Protein AF-0000000073842027 (afdb_homodimer)

Solvent-accessible surface area (backbone atoms only — not comparable to full-atom values): 102651 Å² total; per-residue (Å²): 118,59,42,70,44,76,46,58,74,51,61,75,74,47,69,25,56,46,55,50,39,78,73,74,69,66,82,64,73,72,72,77,76,80,52,80,72,56,71,70,79,70,48,57,32,36,37,35,34,28,51,57,45,38,36,37,30,29,25,43,73,34,85,39,79,53,94,55,49,48,70,42,76,40,78,22,70,63,95,87,48,72,72,66,60,71,60,61,12,36,63,23,61,28,50,71,38,74,55,96,84,58,67,84,71,69,96,37,56,61,65,43,44,72,56,39,22,18,32,89,46,35,36,37,33,32,37,68,59,98,92,39,26,29,43,36,39,25,41,32,50,86,49,51,40,34,36,45,69,46,68,43,84,42,98,47,49,74,56,34,60,24,61,40,68,59,38,32,40,37,29,27,69,87,19,41,31,34,30,30,35,61,86,76,69,43,78,41,73,29,65,57,99,87,34,72,31,50,39,95,58,71,35,75,40,47,40,72,39,65,34,62,93,46,92,60,62,42,49,33,33,32,27,82,81,12,39,28,22,52,52,67,40,75,33,33,76,41,35,71,27,76,46,79,40,79,62,29,38,35,33,23,34,76,84,21,30,36,35,46,36,49,38,33,67,70,47,43,66,39,36,42,55,58,69,70,40,82,78,47,63,37,59,41,84,46,58,73,66,41,33,72,74,48,60,46,70,75,42,39,46,32,35,32,31,37,70,87,65,52,75,44,77,41,61,52,59,50,44,44,51,50,52,38,50,52,28,47,73,69,67,34,43,36,60,28,52,52,49,24,62,71,69,70,42,70,67,51,46,66,38,54,73,42,50,70,60,36,63,73,35,23,53,56,41,53,62,55,48,60,44,51,67,58,50,34,50,54,61,69,62,51,58,47,63,50,47,48,66,57,82,40,24,70,78,28,57,74,59,56,63,44,57,64,68,80,50,45,50,84,51,47,47,44,52,52,31,53,43,42,34,52,31,38,53,71,72,40,46,45,78,34,39,64,38,41,42,50,31,29,45,74,58,68,32,48,57,60,41,50,51,51,37,47,52,45,42,54,41,38,74,72,66,53,86,57,86,56,41,43,65,58,46,50,51,50,48,50,71,74,41,57,58,67,56,51,32,53,45,28,46,70,69,73,38,65,69,49,22,50,56,46,45,72,76,37,93,62,58,64,71,57,56,51,53,53,54,52,57,47,68,71,43,58,70,71,59,28,54,32,51,49,24,51,73,68,41,26,50,68,71,39,44,56,81,49,45,82,80,48,86,59,42,66,60,50,52,50,48,28,64,74,69,64,37,46,57,70,45,56,78,56,32,54,84,93,37,66,56,43,29,51,49,24,38,54,41,14,54,52,30,44,73,69,71,35,28,56,64,12,16,44,28,16,41,70,37,65,38,37,69,63,14,25,53,24,17,52,73,52,65,36,61,46,58,22,49,33,29,38,49,75,69,61,60,51,71,68,57,48,43,50,50,45,52,53,49,25,51,52,30,45,74,72,66,42,19,57,63,20,16,48,38,25,45,75,66,61,67,32,59,68,62,16,36,48,23,16,36,74,57,65,42,52,55,57,27,51,24,53,28,44,74,70,69,35,66,65,49,43,70,69,40,44,52,51,39,52,53,51,49,48,53,50,50,47,51,49,50,53,49,50,46,50,48,53,54,51,50,52,54,49,40,48,48,47,52,52,49,50,44,48,47,52,55,45,52,60,55,55,67,65,67,77,61,72,89,76,72,69,78,76,84,61,88,72,76,80,80,70,82,68,77,85,82,71,86,83,75,84,75,83,83,82,81,82,81,81,85,76,80,79,53,76,67,54,54,54,49,50,63,54,53,71,33,42,73,51,88,87,44,96,40,23,58,58,19,46,44,49,53,49,50,52,54,57,57,48,47,48,60,50,38,54,53,48,36,53,50,32,52,47,30,48,63,73,66,38,49,67,61,26,39,51,46,53,51,50,48,53,49,39,53,50,53,54,59,70,47,42,55,75,75,41,64,76,73,69,66,71,76,72,66,74,79,50,92,78,62,48,70,66,58,26,7,52,30,12,46,32,62,63,21,61,47,61,57,56,45,44,51,42,49,57,54,43,64,72,44,61,72,69,62,58,43,69,68,82,76,71,67,75,80,46,64,50,77,67,63,50,83,64,84,69,70,87,118,64,41,69,43,76,46,58,74,49,61,74,74,47,68,26,55,47,57,49,41,69,74,73,68,67,80,66,72,73,71,78,76,79,55,81,71,57,72,70,76,74,46,61,32,37,38,36,35,28,52,57,43,38,38,38,30,30,26,44,75,36,85,39,78,53,94,57,49,48,71,41,69,38,80,41,59,66,97,86,53,74,74,65,59,72,60,60,12,37,65,22,62,27,48,71,38,73,54,96,84,58,69,83,71,69,96,39,58,62,64,43,45,72,56,38,23,18,32,88,46,35,35,37,33,32,38,68,57,98,92,39,25,31,43,36,41,26,40,31,50,86,48,50,41,33,37,45,68,45,64,43,81,44,97,46,49,74,57,34,62,25,61,41,67,58,38,31,41,36,27,25,71,86,20,42,32,33,29,31,36,61,86,77,68,43,79,40,73,30,62,56,98,86,34,72,31,51,39,95,58,73,34,75,41,46,40,71,39,66,35,61,96,46,91,62,62,42,49,33,32,32,27,80,82,11,38,29,23,52,53,67,41,75,33,34,77,40,37,70,28,74,46,80,40,77,61,29,38,35,34,25,32,75,83,20,31,36,36,46,37,50,37,33,68,69,47,42,67,39,36,41,55,57,70,70,42,84,79,48,64,38,59,41,83,46,59,75,68,42,33,73,73,48,61,47,70,75,42,41,48,31,34,32,32,39,72,87,64,51,76,43,78,43,62,52,58,50,43,45,52,50,52,39,50,50,28,47,73,69,66,34,44,34,62,25,53,52,51,23,63,71,69,70,43,71,65,52,43,67,37,56,73,42,50,70,61,35,61,73,35,23,53,55,40,53,61,55,48,60,46,50,66,58,51,32,52,55,61,70,62,53,57,46,64,50,47,48,67,56,82,40,23,70,79,29,57,74,59,54,67,45,60,63,67,80,49,47,50,84,50,48,47,44,54,51,30,54,42,41,36,52,32,38,54,71,73,39,46,46,79,35,38,62,37,42,42,49,31,29,45,74,58,69,32,49,57,58,41,50,50,52,36,46,52,44,43,54,41,38,74,74,65,53,86,57,85,55,43,42,66,59,47,50,52,50,48,51,70,73,41,57,58,69,57,52,32,51,46,28,44,70,69,74,38,64,68,49,21,48,58,47,43,72,77,36,95,61,60,64,70,58,55,52,51,52,54,52,58,47,68,70,43,57,70,72,59,29,51,33,50,49,23,51,73,67,41,26,51,69,71,40,45,56,80,50,45,83,80,47,89,59,41,65,60,50,52,49,48,29,64,75,69,64,37,46,58,71,45,56,76,56,32,54,85,92,37,66,56,42,28,49,47,25,39,53,41,13,54,51,30,43,73,69,71,35,27,56,64,13,17,43,28,17,40,71,37,65,39,38,68,63,13,25,53,23,16,50,74,52,66,37,61,47,57,22,50,33,29,39,50,75,69,60,61,52,71,67,56,48,43,51,50,45,52,53,49,24,53,52,28,44,73,72,65,42,19,59,63,20,17,48,39,26,44,76,68,59,66,34,60,69,62,15,36,49,24,16,38,73,56,64,39,51,56,58,27,50,23,54,29,43,73,70,70,35,66,66,48,42,70,68,40,43,52,53,38,52,53,50,50,50,54,51,50,47,51,50,48,52,50,50,47,49,48,52,53,52,51,51,54,49,40,45,47,47,51,49,48,49,44,49,46,51,57,44,52,62,53,56,68,63,69,77,63,71,89,77,70,69,76,64,84,54,79,61,77,80,76,69,85,69,76,85,79,84,75,87,76,80,87,83,86,79,82,82,82,80,85,78,78,80,55,75,67,56,54,53,51,49,61,55,54,71,32,41,74,51,89,86,44,94,41,24,58,57,19,46,44,48,52,50,50,53,54,58,57,49,46,47,60,50,38,55,54,49,37,55,50,34,51,47,29,48,63,71,66,38,49,67,61,26,39,50,46,54,50,50,50,52,49,38,52,50,54,52,59,69,47,42,53,75,76,42,64,74,73,69,66,72,75,71,65,75,80,49,91,79,61,48,69,67,58,26,6,51,31,12,48,33,61,66,18,59,45,62,58,56,44,41,50,43,48,57,55,44,65,72,44,60,72,68,64,58,42,70,68,82,76,72,68,75,80,48,64,50,77,68,62,50,83,64,84,66,69,87

Radius of gyration: 48.27 Å; Cα contacts (8 Å, |Δi|>4): 2971; chains: 2; bounding box: 135×128×109 Å

Foldseek 3Di:
DKAKDKFFQFDWQDKEWEQPQPDPPPPDFQPPVVDPQCPPSRFTWMWIDGDFFKIWIKTFPDAADDPGIDMGIPPQDDDPRDDRGRTIHTQEMEGEAEDDPADDDDPTCSQWDAWYNQDPQWIWTWHDDPQWIKIWIWGQDSRYYTYGDYIGTDPADFLHKEDHNAWIWTQGQQQWIWIAGPVVRDIHFDDDPRDGFGEPHRFPDWYFDDAPPDDGTFIWGAHPQGFIDGRNRTQAGQWPEWDDEQFWIWTAGQQQKIFTFGRHPVGSNCRHVVVPDPDALGIDGHDRPKYWDDDDHLYQWTWIADPVGDIDIDRRPLSLVVSLLVCLVVVLLLSSLVSCVVVVNQNCCSCLVPVVVCLVCLLVNCVNNVDLVSLLVSLLRDDLQRCCQPVVVSNVVVVVPVPPPSPSPVCSSVSSLVSNLVSCCVPPCQVNVLSNLSSCVSNVNNLVSLVVLVVQVVVVVVPDDGNQHSVNSLVSVVVVDPLVVSLLSQLLVVPLVSSVVSVVPDPDDCVVSVVVSVVLVPDDDLVSNLVSCVVSVVLLSNLAPAAPPDPCLVVNLVSCLVVVCLVVNLVRYDPPGLSNLSSLQSNLVVCVVVVNLQSSLVSCVSSVNLVSSLVSCLSVLNLPVNLVSCVVVVPDLVVSLVSLVVSLVVCVVVVVLQVSLVSCVPNVVNLLSSLQSCLSNLVLVVSVVSCVVVVNCVSCVVHRQVSLLVVLVVLLVVLVVLLVLLVVLLVVLVVVLVVVLVVVVVVVVVVVPPPDPPVPPDDDPPDPDDDPPDDDDDDDDDDDDPDDPPPPDPVVVVVVVLVVADCDPPDPRVNVNSLVVLLVSQVCLQVSLQSLLSSLVSCVVVPNNVSSLSSLVSSVVSLVSSVVSQCSSQPDPPPPPCPPPDVVCPPVNVVVVVVCVCPCPVVSVNVVVVSLVVHDPVSNHHDDHHDPVSDDPVNDPDPPPD/DKAKDKFFQFDWQDKEWEQPFDPPPPPDFQPPVVDPQAPDRRFTWMWIDGDFFKIWIKTFPDAADDPGIDMGIPPPDDDPRDDRGRTIDTQEMEGEAEDDPADDDDPTCSQWDAWYNQDPQWIWTWHDDPQWIKIWIWGHDSRYYIYTDYIGTDPADWLHKEDHNAWIWTQGQQQWIWIAGPVVRDIHFDDDPRDGFGEPARFPYWYFADAPPDDGTFIWGAHPQGFIDGRNRTQARQWPEWDDEPFWIWTAGQQQKIFTFGRHPVRSNCRHVVVPDPDALGIDGHARPKYWDDDDHLYQWTWIQHPVGDIDIDRRPLSLLVSLLVCLVVVQLLSSLVSCVVVVNQNCCSCLVPVVVCLVCLLVNCVNNVDLVSLQVSLLRDDLQRCCQPVVVSNVVVVVPVPPPSPSPVCSSVSSLVSNLVSCCVPPCQVNVLSNLSSCVSNVNNLVSLVVLVVQVVVVVVPDDGPQHSVNSLVSVVVVDPLVVSLLSQLLVVDLVSSVVSVVPDPDDCVVSVVVSVVLVPDDDLVSNLVSCVVSVVLLSNLAPAAPPDPCLVVNLVSCLVVVCLVVNLVRYDPPGLSNLSSLQSNLVVCVVVVNLQSSLVSCVSSVNLVSSLVSCLSVLNLPVNLVSCVVVVPDLVVSLVSLVVSLVVCVVVVVLQVSLVSCVPNVVNLLSSLQSCLSNLVLVVSVVSCVVVVNCVSCVVHRQVSLLVVLVVLLVVLVVLLVLLVVLLVLLVVVLVVVLVVVVVVVVVVVPPPDPPVPDDPCPPPPPDDPPDDDDDPDDDDDDPDDPPPPDPVVVVVVVLVVADCDPPDPRVNVNSLVVLLVSQVCLQVSLQSLLSSLVSCVVVPNNVSSLSSLVSSVVSLVSSVVSQCSSQPDPPPPPCPPPDVVCPPVNVVVVVVCVCPCPVCSVNVVVVSLVPHDPVSNHHDDHHDPVSDDPVNDPDPPPD

Structure (mmCIF, N/CA/C/O backbone):
data_AF-0000000073842027-model_v1
#
loop_
_entity.id
_entity.type
_entity.pdbx_description
1 polymer 'Elongator complex protein 1'
#
loop_
_atom_site.group_PDB
_atom_site.id
_atom_site.type_symbol
_atom_site.label_atom_id
_atom_site.label_alt_id
_atom_site.label_comp_id
_atom_site.label_asym_id
_atom_site.label_entity_id
_atom_site.label_seq_id
_atom_site.pdbx_PDB_ins_code
_atom_site.Cartn_x
_atom_site.Cartn_y
_atom_site.Cartn_z
_atom_site.occupancy
_atom_site.B_iso_or_equiv
_atom_site.auth_seq_id
_atom_site.auth_comp_id
_atom_site.auth_asym_id
_atom_site.auth_atom_id
_atom_site.pdbx_PDB_model_num
ATOM 1 N N . MET A 1 1 ? -51 22.984 25.094 1 56.34 1 MET A N 1
ATOM 2 C CA . MET A 1 1 ? -51.688 22.547 23.875 1 56.34 1 MET A CA 1
ATOM 3 C C . MET A 1 1 ? -53.188 22.688 24.016 1 56.34 1 MET A C 1
ATOM 5 O O . MET A 1 1 ? -53.75 22.406 25.078 1 56.34 1 MET A O 1
ATOM 9 N N . SER A 1 2 ? -53.688 23.609 23.312 1 64.31 2 SER A N 1
ATOM 10 C CA . SER A 1 2 ? -55.125 23.734 23.281 1 64.31 2 SER A CA 1
ATOM 11 C C . SER A 1 2 ? -55.719 22.875 22.156 1 64.31 2 SER A C 1
ATOM 13 O O . SER A 1 2 ? -55.094 22.672 21.125 1 64.31 2 SER A O 1
ATOM 15 N N . ALA A 1 3 ? -56.719 22.109 22.469 1 70.5 3 ALA A N 1
ATOM 16 C CA . ALA A 1 3 ? -57.438 21.312 21.484 1 70.5 3 ALA A CA 1
ATOM 17 C C . ALA A 1 3 ? -58.938 21.641 21.484 1 70.5 3 ALA A C 1
ATOM 19 O O . ALA A 1 3 ? -59.469 22.156 22.469 1 70.5 3 ALA A O 1
ATOM 20 N N . TYR A 1 4 ? -59.5 21.625 20.328 1 75.19 4 TYR A N 1
ATOM 21 C CA . TYR A 1 4 ? -60.938 21.719 20.25 1 75.19 4 TYR A CA 1
ATOM 22 C C . TYR A 1 4 ? -61.531 20.5 19.531 1 75.19 4 TYR A C 1
ATOM 24 O O . TYR A 1 4 ? -60.844 19.844 18.766 1 75.19 4 TYR A O 1
ATOM 32 N N . GLN A 1 5 ? -62.625 20.141 19.922 1 79.06 5 GLN A N 1
ATOM 33 C CA . GLN A 1 5 ? -63.406 19.047 19.344 1 79.06 5 GLN A CA 1
ATOM 34 C C . GLN A 1 5 ? -64.688 19.562 18.75 1 79.06 5 GLN A C 1
ATOM 36 O O . GLN A 1 5 ? -65.375 20.422 19.328 1 79.06 5 GLN A O 1
ATOM 41 N N . VAL A 1 6 ? -64.938 19.125 17.594 1 81.62 6 VAL A N 1
ATOM 42 C CA . VAL A 1 6 ? -66.188 19.453 16.922 1 81.62 6 VAL A CA 1
ATOM 43 C C . VAL A 1 6 ? -67.062 18.188 16.828 1 81.62 6 VAL A C 1
ATOM 45 O O . VAL A 1 6 ? -66.625 17.172 16.297 1 81.62 6 VAL A O 1
ATOM 48 N N . GLU A 1 7 ? -68.188 18.219 17.359 1 83.31 7 GLU A N 1
ATOM 49 C CA . GLU A 1 7 ? -69.062 17.109 17.375 1 83.31 7 GLU A CA 1
ATOM 50 C C . GLU A 1 7 ? -70.25 17.359 16.438 1 83.31 7 GLU A C 1
ATOM 52 O O . GLU A 1 7 ? -70.875 18.438 16.453 1 83.31 7 GLU A O 1
ATOM 57 N N . PHE A 1 8 ? -70.5 16.406 15.625 1 84.75 8 PHE A N 1
ATOM 58 C CA . PHE A 1 8 ? -71.625 16.469 14.688 1 84.75 8 PHE A CA 1
ATOM 59 C C . PHE A 1 8 ? -72.688 15.453 15.07 1 84.75 8 PHE A C 1
ATOM 61 O O . PHE A 1 8 ? -72.375 14.359 15.547 1 84.75 8 PHE A O 1
ATOM 68 N N . ALA A 1 9 ? -73.875 15.734 14.922 1 80 9 ALA A N 1
ATOM 69 C CA . ALA A 1 9 ? -75 14.828 15.195 1 80 9 ALA A CA 1
ATOM 70 C C . ALA A 1 9 ? -75.062 13.719 14.148 1 80 9 ALA A C 1
ATOM 72 O O . ALA A 1 9 ? -75.375 12.57 14.477 1 80 9 ALA A O 1
ATOM 73 N N . ASP A 1 10 ? -74.75 14.094 12.945 1 79.69 10 ASP A N 1
ATOM 74 C CA . ASP A 1 10 ? -74.75 13.133 11.852 1 79.69 10 ASP A CA 1
ATOM 75 C C . ASP A 1 10 ? -73.375 12.492 11.672 1 79.69 10 ASP A C 1
ATOM 77 O O . ASP A 1 10 ? -72.375 12.984 12.203 1 79.69 10 ASP A O 1
ATOM 81 N N . VAL A 1 11 ? -73.312 11.375 10.953 1 79.5 11 VAL A N 1
ATOM 82 C CA . VAL A 1 11 ? -72.062 10.695 10.641 1 79.5 11 VAL A CA 1
ATOM 83 C C . VAL A 1 11 ? -71.188 11.555 9.695 1 79.5 11 VAL A C 1
ATOM 85 O O . VAL A 1 11 ? -71.75 12.102 8.719 1 79.5 11 VAL A O 1
ATOM 88 N N . ILE A 1 12 ? -70 11.75 10.008 1 84.5 12 ILE A N 1
ATOM 89 C CA . ILE A 1 12 ? -69.062 12.469 9.156 1 84.5 12 ILE A CA 1
ATOM 90 C C . ILE A 1 12 ? -68.562 11.547 8.039 1 84.5 12 ILE A C 1
ATOM 92 O O . ILE A 1 12 ? -68.062 10.461 8.305 1 84.5 12 ILE A O 1
ATOM 96 N N . ASN A 1 13 ? -68.75 12 6.852 1 81.38 13 ASN A N 1
ATOM 97 C CA . ASN A 1 13 ? -68.375 11.18 5.715 1 81.38 13 ASN A CA 1
ATOM 98 C C . ASN A 1 13 ? -67 11.617 5.164 1 81.38 13 ASN A C 1
ATOM 100 O O . ASN A 1 13 ? -66.188 10.789 4.719 1 81.38 13 ASN A O 1
ATOM 104 N N . SER A 1 14 ? -66.75 12.898 5.148 1 87.75 14 SER A N 1
ATOM 105 C CA . SER A 1 14 ? -65.5 13.391 4.582 1 87.75 14 SER A CA 1
ATOM 106 C C . SER A 1 14 ? -65.188 14.766 5.137 1 87.75 14 SER A C 1
ATOM 108 O O . SER A 1 14 ? -66.062 15.492 5.613 1 87.75 14 SER A O 1
ATOM 110 N N . ILE A 1 15 ? -63.875 15.062 5.145 1 87.38 15 ILE A N 1
ATOM 111 C CA . ILE A 1 15 ? -63.344 16.344 5.602 1 87.38 15 ILE A CA 1
ATOM 112 C C . ILE A 1 15 ? -62.375 16.906 4.562 1 87.38 15 ILE A C 1
ATOM 114 O O . ILE A 1 15 ? -61.656 16.156 3.922 1 87.38 15 ILE A O 1
ATOM 118 N N . ALA A 1 16 ? -62.469 18.156 4.297 1 87.06 16 ALA A N 1
ATOM 119 C CA . ALA A 1 16 ? -61.531 18.828 3.385 1 87.06 16 ALA A CA 1
ATOM 120 C C . ALA A 1 16 ? -61.031 20.141 3.979 1 87.06 16 ALA A C 1
ATOM 122 O O . ALA A 1 16 ? -61.812 20.938 4.5 1 87.06 16 ALA A O 1
ATOM 123 N N . PHE A 1 17 ? -59.812 20.328 3.924 1 84.38 17 PHE A N 1
ATOM 124 C CA . PHE A 1 17 ? -59.188 21.562 4.406 1 84.38 17 PHE A CA 1
ATOM 125 C C . PHE A 1 17 ? -58.938 22.531 3.254 1 84.38 17 PHE A C 1
ATOM 127 O O . PHE A 1 17 ? -58.594 22.094 2.15 1 84.38 17 PHE A O 1
ATOM 134 N N . CYS A 1 18 ? -59.125 23.766 3.426 1 81.25 18 CYS A N 1
ATOM 135 C CA . CYS A 1 18 ? -58.906 24.766 2.373 1 81.25 18 CYS A CA 1
ATOM 136 C C . CYS A 1 18 ? -57.438 25.031 2.146 1 81.25 18 CYS A C 1
ATOM 138 O O . CYS A 1 18 ? -56.688 25.25 3.104 1 81.25 18 CYS A O 1
ATOM 140 N N . SER A 1 19 ? -57.062 24.844 0.841 1 71.62 19 SER A N 1
ATOM 141 C CA . SER A 1 19 ? -55.656 25.047 0.48 1 71.62 19 SER A CA 1
ATOM 142 C C . SER A 1 19 ? -55.344 26.531 0.375 1 71.62 19 SER A C 1
ATOM 144 O O . SER A 1 19 ? -54.156 26.938 0.493 1 71.62 19 SER A O 1
ATOM 146 N N . ASP A 1 20 ? -56.375 27.344 -0.23 1 59.91 20 ASP A N 1
ATOM 147 C CA . ASP A 1 20 ? -56.156 28.766 -0.473 1 59.91 20 ASP A CA 1
ATOM 148 C C . ASP A 1 20 ? -55.812 29.5 0.822 1 59.91 20 ASP A C 1
ATOM 150 O O . ASP A 1 20 ? -56.594 30.312 1.303 1 59.91 20 ASP A O 1
ATOM 154 N N . GLY A 1 21 ? -55.688 28.859 1.755 1 47.12 21 GLY A N 1
ATOM 155 C CA . GLY A 1 21 ? -55.438 29.781 2.846 1 47.12 21 GLY A CA 1
ATOM 156 C C . GLY A 1 21 ? -54.406 30.844 2.506 1 47.12 21 GLY A C 1
ATOM 157 O O . GLY A 1 21 ? -53.688 30.703 1.515 1 47.12 21 GLY A O 1
ATOM 158 N N . ASP A 1 22 ? -54.531 32.094 3.209 1 37.03 22 ASP A N 1
ATOM 159 C CA . ASP A 1 22 ? -53.688 33.25 3.047 1 37.03 22 ASP A CA 1
ATOM 160 C C . ASP A 1 22 ? -52.25 32.875 2.703 1 37.03 22 ASP A C 1
ATOM 162 O O . ASP A 1 22 ? -51.719 31.891 3.225 1 37.03 22 ASP A O 1
ATOM 166 N N . GLY A 1 23 ? -51.812 33.156 1.445 1 35.09 23 GLY A N 1
ATOM 167 C CA . GLY A 1 23 ? -50.438 33.438 1.05 1 35.09 23 GLY A CA 1
ATOM 168 C C . GLY A 1 23 ? -49.5 33.688 2.229 1 35.09 23 GLY A C 1
ATOM 169 O O . GLY A 1 23 ? -49.844 34.438 3.15 1 35.09 23 GLY A O 1
ATOM 170 N N . GLY A 1 24 ? -48.875 32.688 2.656 1 34.44 24 GLY A N 1
ATOM 171 C CA . GLY A 1 24 ? -47.688 32.781 3.48 1 34.44 24 GLY A CA 1
ATOM 172 C C . GLY A 1 24 ? -46.875 34.031 3.211 1 34.44 24 GLY A C 1
ATOM 173 O O . GLY A 1 24 ? -45.688 34.094 3.51 1 34.44 24 GLY A O 1
ATOM 174 N N . GLY A 1 25 ? -47.312 34.969 2.328 1 32.66 25 GLY A N 1
ATOM 175 C CA . GLY A 1 25 ? -46.406 36.094 2.195 1 32.66 25 GLY A CA 1
ATOM 176 C C . GLY A 1 25 ? -46 36.719 3.527 1 32.66 25 GLY A C 1
ATOM 177 O O . GLY A 1 25 ? -45.531 37.844 3.58 1 32.66 25 GLY A O 1
ATOM 178 N N . GLY A 1 26 ? -46.812 36.562 4.617 1 30.95 26 GLY A N 1
ATOM 179 C CA . GLY A 1 26 ? -46.281 37.406 5.672 1 30.95 26 GLY A CA 1
ATOM 180 C C . GLY A 1 26 ? -44.844 37.094 6.004 1 30.95 26 GLY A C 1
ATOM 181 O O . GLY A 1 26 ? -44.438 35.938 5.988 1 30.95 26 GLY A O 1
ATOM 182 N N . GLY A 1 27 ? -43.844 37.844 5.492 1 34.09 27 GLY A N 1
ATOM 183 C CA . GLY A 1 27 ? -42.5 38.094 6 1 34.09 27 GLY A CA 1
ATOM 184 C C . GLY A 1 27 ? -42.375 37.844 7.488 1 34.09 27 GLY A C 1
ATOM 185 O O . GLY A 1 27 ? -41.75 38.594 8.211 1 34.09 27 GLY A O 1
ATOM 186 N N . GLY A 1 28 ? -43.344 37.188 8.188 1 33.88 28 GLY A N 1
ATOM 187 C CA . GLY A 1 28 ? -43.188 37.156 9.633 1 33.88 28 GLY A CA 1
ATOM 188 C C . GLY A 1 28 ? -41.906 36.531 10.102 1 33.88 28 GLY A C 1
ATOM 189 O O . GLY A 1 28 ? -41.25 35.812 9.344 1 33.88 28 GLY A O 1
ATOM 190 N N . GLY A 1 29 ? -41.156 37.188 11.031 1 39.12 29 GLY A N 1
ATOM 191 C CA . GLY A 1 29 ? -39.969 36.844 11.82 1 39.12 29 GLY A CA 1
ATOM 192 C C . GLY A 1 29 ? -40 35.406 12.305 1 39.12 29 GLY A C 1
ATOM 193 O O . GLY A 1 29 ? -41.062 34.781 12.32 1 39.12 29 GLY A O 1
ATOM 194 N N . VAL A 1 30 ? -39.031 34.594 12 1 42.25 30 VAL A N 1
ATOM 195 C CA . VAL A 1 30 ? -38.781 33.281 12.594 1 42.25 30 VAL A CA 1
ATOM 196 C C . VAL A 1 30 ? -39.094 33.312 14.086 1 42.25 30 VAL A C 1
ATOM 198 O O . VAL A 1 30 ? -38.5 34.094 14.836 1 42.25 30 VAL A O 1
ATOM 201 N N . ASP A 1 31 ? -40.406 33.25 14.609 1 36.84 31 ASP A N 1
ATOM 202 C CA . ASP A 1 31 ? -40.688 33.125 16.047 1 36.84 31 ASP A CA 1
ATOM 203 C C . ASP A 1 31 ? -40.344 31.75 16.578 1 36.84 31 ASP A C 1
ATOM 205 O O . ASP A 1 31 ? -40.906 30.75 16.141 1 36.84 31 ASP A O 1
ATOM 209 N N . ASP A 1 32 ? -39.219 31.484 16.875 1 38.91 32 ASP A N 1
ATOM 210 C CA . ASP A 1 32 ? -38.688 30.234 17.438 1 38.91 32 ASP A CA 1
ATOM 211 C C . ASP A 1 32 ? -39.125 30.062 18.891 1 38.91 32 ASP A C 1
ATOM 213 O O . ASP A 1 32 ? -38.375 29.484 19.688 1 38.91 32 ASP A O 1
ATOM 217 N N . SER A 1 33 ? -40.062 30.859 19.469 1 38.19 33 SER A N 1
ATOM 218 C CA . SER A 1 33 ? -40.375 30.859 20.891 1 38.19 33 SER A CA 1
ATOM 219 C C . SER A 1 33 ? -40.906 29.516 21.344 1 38.19 33 SER A C 1
ATOM 221 O O . SER A 1 33 ? -41.094 29.281 22.547 1 38.19 33 SER A O 1
ATOM 223 N N . GLY A 1 34 ? -40.719 28.453 20.656 1 38.03 34 GLY A N 1
ATOM 224 C CA . GLY A 1 34 ? -41.312 27.172 20.969 1 38.03 34 GLY A CA 1
ATOM 225 C C . GLY A 1 34 ? -42.844 27.172 20.844 1 38.03 34 GLY A C 1
ATOM 226 O O . GLY A 1 34 ? -43.469 26.109 20.891 1 38.03 34 GLY A O 1
ATOM 227 N N . TYR A 1 35 ? -43.438 28.281 21.219 1 34.56 35 TYR A N 1
ATOM 228 C CA . TYR A 1 35 ? -44.875 28.359 21.156 1 34.56 35 TYR A CA 1
ATOM 229 C C . TYR A 1 35 ? -45.344 28.781 19.75 1 34.56 35 TYR A C 1
ATOM 231 O O . TYR A 1 35 ? -44.625 29.516 19.062 1 34.56 35 TYR A O 1
ATOM 239 N N . VAL A 1 36 ? -45.781 27.828 19.078 1 37.62 36 VAL A N 1
ATOM 240 C CA . VAL A 1 36 ? -46.438 28.234 17.844 1 37.62 36 VAL A CA 1
ATOM 241 C C . VAL A 1 36 ? -47.469 29.328 18.156 1 37.62 36 VAL A C 1
ATOM 243 O O . VAL A 1 36 ? -48.469 29.094 18.844 1 37.62 36 VAL A O 1
ATOM 246 N N . ASP A 1 37 ? -46.969 30.438 18.484 1 36.28 37 ASP A N 1
ATOM 247 C CA . ASP A 1 37 ? -47.938 31.516 18.688 1 36.28 37 ASP A CA 1
ATOM 248 C C . ASP A 1 37 ? -48.875 31.656 17.5 1 36.28 37 ASP A C 1
ATOM 250 O O . ASP A 1 37 ? -48.438 31.516 16.344 1 36.28 37 ASP A O 1
ATOM 254 N N . VAL A 1 38 ? -50.094 31.188 17.734 1 35.56 38 VAL A N 1
ATOM 255 C CA . VAL A 1 38 ? -51.25 31.312 16.875 1 35.56 38 VAL A CA 1
ATOM 256 C C . VAL A 1 38 ? -51.438 32.75 16.453 1 35.56 38 VAL A C 1
ATOM 258 O O . VAL A 1 38 ? -51.969 33.562 17.219 1 35.56 38 VAL A O 1
ATOM 261 N N . ASP A 1 39 ? -50.594 33.562 16.391 1 35.44 39 ASP A N 1
ATOM 262 C CA . ASP A 1 39 ? -51.25 34.688 15.758 1 35.44 39 ASP A CA 1
ATOM 263 C C . ASP A 1 39 ? -52.156 34.219 14.602 1 35.44 39 ASP A C 1
ATOM 265 O O . ASP A 1 39 ? -51.781 33.312 13.859 1 35.44 39 ASP A O 1
ATOM 269 N N . VAL A 1 40 ? -53.469 34.562 14.625 1 35.22 40 VAL A N 1
ATOM 270 C CA . VAL A 1 40 ? -54.844 34.312 14.188 1 35.22 40 VAL A CA 1
ATOM 271 C C . VAL A 1 40 ? -54.875 34.188 12.664 1 35.22 40 VAL A C 1
ATOM 273 O O . VAL A 1 40 ? -55.906 33.844 12.086 1 35.22 40 VAL A O 1
ATOM 276 N N . ASP A 1 41 ? -54.156 34.875 11.867 1 35.06 41 ASP A N 1
ATOM 277 C CA . ASP A 1 41 ? -54.844 34.812 10.586 1 35.06 41 ASP A CA 1
ATOM 278 C C . ASP A 1 41 ? -54.75 33.406 9.992 1 35.06 41 ASP A C 1
ATOM 280 O O . ASP A 1 41 ? -54.875 33.25 8.781 1 35.06 41 ASP A O 1
ATOM 284 N N . VAL A 1 42 ? -54.156 32.5 10.555 1 40.66 42 VAL A N 1
ATOM 285 C CA . VAL A 1 42 ? -54.094 31.172 9.945 1 40.66 42 VAL A CA 1
ATOM 286 C C . VAL A 1 42 ? -55.469 30.562 9.867 1 40.66 42 VAL A C 1
ATOM 288 O O . VAL A 1 42 ? -56.062 30.172 10.883 1 40.66 42 VAL A O 1
ATOM 291 N N . CYS A 1 43 ? -56.406 31.047 9.141 1 46.53 43 CYS A N 1
ATOM 292 C CA . CYS A 1 43 ? -57.781 30.641 8.781 1 46.53 43 CYS A CA 1
ATOM 293 C C . CYS A 1 43 ? -57.812 29.188 8.336 1 46.53 43 CYS A C 1
ATOM 295 O O . CYS A 1 43 ? -57.344 28.859 7.25 1 46.53 43 CYS A O 1
ATOM 297 N N . GLY A 1 44 ? -57.406 28.297 9.078 1 61.91 44 GLY A N 1
ATOM 298 C CA . GLY A 1 44 ? -57.719 26.953 8.648 1 61.91 44 GLY A CA 1
ATOM 299 C C . GLY A 1 44 ? -59.219 26.672 8.539 1 61.91 44 GLY A C 1
ATOM 300 O O . GLY A 1 44 ? -59.969 26.938 9.477 1 61.91 44 GLY A O 1
ATOM 301 N N . SER A 1 45 ? -59.656 26.719 7.41 1 74.75 45 SER A N 1
ATOM 302 C CA . SER A 1 45 ? -61.031 26.375 7.137 1 74.75 45 SER A CA 1
ATOM 303 C C . SER A 1 45 ? -61.188 24.906 6.785 1 74.75 45 SER A C 1
ATOM 305 O O . SER A 1 45 ? -60.312 24.312 6.156 1 74.75 45 SER A O 1
ATOM 307 N N . VAL A 1 46 ? -62.125 24.438 7.449 1 84.94 46 VAL A N 1
ATOM 308 C CA . VAL A 1 46 ? -62.375 23.031 7.207 1 84.94 46 VAL A CA 1
ATOM 309 C C . VAL A 1 46 ? -63.844 22.859 6.746 1 84.94 46 VAL A C 1
ATOM 311 O O . VAL A 1 46 ? -64.75 23.5 7.27 1 84.94 46 VAL A O 1
ATOM 314 N N . CYS A 1 47 ? -63.969 22.094 5.711 1 87.25 47 CYS A N 1
ATOM 315 C CA . CYS A 1 47 ? -65.312 21.703 5.223 1 87.25 47 CYS A CA 1
ATOM 316 C C . CYS A 1 47 ? -65.625 20.266 5.609 1 87.25 47 CYS A C 1
ATOM 318 O O . CYS A 1 47 ? -64.812 19.359 5.348 1 87.25 47 CYS A O 1
ATOM 320 N N . VAL A 1 48 ? -66.688 20.078 6.305 1 88.44 48 VAL A N 1
ATOM 321 C CA . VAL A 1 48 ? -67.062 18.75 6.754 1 88.44 48 VAL A CA 1
ATOM 322 C C . VAL A 1 48 ? -68.375 18.328 6.043 1 88.44 48 VAL A C 1
ATOM 324 O O . VAL A 1 48 ? -69.375 19.016 6.117 1 88.44 48 VAL A O 1
ATOM 327 N N . GLN A 1 49 ? -68.312 17.266 5.266 1 87.81 49 GLN A N 1
ATOM 328 C CA . GLN A 1 49 ? -69.5 16.656 4.691 1 87.81 49 GLN A CA 1
ATOM 329 C C . GLN A 1 49 ? -70.125 15.617 5.641 1 87.81 49 GLN A C 1
ATOM 331 O O . GLN A 1 49 ? -69.438 14.641 5.996 1 87.81 49 GLN A O 1
ATOM 336 N N . HIS A 1 50 ? -71.25 15.82 6.082 1 86.19 50 HIS A N 1
ATOM 337 C CA . HIS A 1 50 ? -71.875 14.93 7.039 1 86.19 50 HIS A CA 1
ATOM 338 C C . HIS A 1 50 ? -73.375 14.734 6.699 1 86.19 50 HIS A C 1
ATOM 340 O O . HIS A 1 50 ? -73.938 15.539 5.977 1 86.19 50 HIS A O 1
ATOM 346 N N . GLY A 1 51 ? -73.938 13.555 7.117 1 80.5 51 GLY A N 1
ATOM 347 C CA . GLY A 1 51 ? -75.312 13.25 6.762 1 80.5 51 GLY A CA 1
ATOM 348 C C . GLY A 1 51 ? -75.5 12.859 5.305 1 80.5 51 GLY A C 1
ATOM 349 O O . GLY A 1 51 ? -74.562 12.305 4.699 1 80.5 51 GLY A O 1
ATOM 350 N N . VAL A 1 52 ? -76.562 13.133 4.73 1 80.44 52 VAL A N 1
ATOM 351 C CA . VAL A 1 52 ? -76.875 12.719 3.365 1 80.44 52 VAL A CA 1
ATOM 352 C C . VAL A 1 52 ? -76.312 13.75 2.381 1 80.44 52 VAL A C 1
ATOM 354 O O . VAL A 1 52 ? -75.562 13.422 1.478 1 80.44 52 VAL A O 1
ATOM 357 N N . ASP A 1 53 ? -76.562 15.117 2.639 1 85.69 53 ASP A N 1
ATOM 358 C CA . ASP A 1 53 ? -76.188 16.125 1.662 1 85.69 53 ASP A CA 1
ATOM 359 C C . ASP A 1 53 ? -75.625 17.375 2.352 1 85.69 53 ASP A C 1
ATOM 361 O O . ASP A 1 53 ? -75.375 18.375 1.696 1 85.69 53 ASP A O 1
ATOM 365 N N . ARG A 1 54 ? -75.312 17.391 3.562 1 88.75 54 ARG A N 1
ATOM 366 C CA . ARG A 1 54 ? -75 18.594 4.309 1 88.75 54 ARG A CA 1
ATOM 367 C C . ARG A 1 54 ? -73.5 18.844 4.301 1 88.75 54 ARG A C 1
ATOM 369 O O . ARG A 1 54 ? -72.688 17.906 4.418 1 88.75 54 ARG A O 1
ATOM 376 N N . LEU A 1 55 ? -73.062 20.031 4.047 1 90.38 55 LEU A N 1
ATOM 377 C CA . LEU A 1 55 ? -71.688 20.547 4.16 1 90.38 55 LEU A CA 1
ATOM 378 C C . LEU A 1 55 ? -71.625 21.625 5.238 1 90.38 55 LEU A C 1
ATOM 380 O O . LEU A 1 55 ? -72.438 22.562 5.25 1 90.38 55 LEU A O 1
ATOM 384 N N . THR A 1 56 ? -70.812 21.484 6.184 1 88.88 56 THR A N 1
ATOM 385 C CA . THR A 1 56 ? -70.562 22.5 7.207 1 88.88 56 THR A CA 1
ATOM 386 C C . THR A 1 56 ? -69.125 23.078 7.078 1 88.88 56 THR A C 1
ATOM 388 O O . THR A 1 56 ? -68.188 22.328 6.988 1 88.88 56 THR A O 1
ATOM 391 N N . PHE A 1 57 ? -69.062 24.344 6.945 1 87 57 PHE A N 1
ATOM 392 C CA . PHE A 1 57 ? -67.812 25.047 6.828 1 87 57 PHE A CA 1
ATOM 393 C C . PHE A 1 57 ? -67.438 25.672 8.164 1 87 57 PHE A C 1
ATOM 395 O O . PHE A 1 57 ? -68.188 26.422 8.758 1 87 57 PHE A O 1
ATOM 402 N N . LEU A 1 58 ? -66.188 25.281 8.602 1 85 58 LEU A N 1
ATOM 403 C CA . LEU A 1 58 ? -65.688 25.781 9.859 1 85 58 LEU A CA 1
ATOM 404 C C . LEU A 1 58 ? -64.438 26.672 9.609 1 85 58 LEU A C 1
ATOM 406 O O . LEU A 1 58 ? -63.656 26.375 8.727 1 85 58 LEU A O 1
ATOM 410 N N . SER A 1 59 ? -64.438 27.719 10.188 1 78.62 59 SER A N 1
ATOM 411 C CA . SER A 1 59 ? -63.281 28.609 10.094 1 78.62 59 SER A CA 1
ATOM 412 C C . SER A 1 59 ? -62.906 29.172 11.461 1 78.62 59 SER A C 1
ATOM 414 O O . SER A 1 59 ? -63.781 29.312 12.336 1 78.62 59 SER A O 1
ATOM 416 N N . ALA A 1 60 ? -61.688 29.375 11.547 1 73.31 60 ALA A N 1
ATOM 417 C CA . ALA A 1 60 ? -61.188 29.922 12.797 1 73.31 60 ALA A CA 1
ATOM 418 C C . ALA A 1 60 ? -61.625 31.375 12.984 1 73.31 60 ALA A C 1
ATOM 420 O O . ALA A 1 60 ? -61.656 32.156 12.023 1 73.31 60 ALA A O 1
ATOM 421 N N . GLY A 1 61 ? -62.062 31.703 14.094 1 67.44 61 GLY A N 1
ATOM 422 C CA . GLY A 1 61 ? -62.406 33.062 14.445 1 67.44 61 GLY A CA 1
ATOM 423 C C . GLY A 1 61 ? -63.844 33.406 14.188 1 67.44 61 GLY A C 1
ATOM 424 O O . GLY A 1 61 ? -64.25 34.562 14.32 1 67.44 61 GLY A O 1
ATOM 425 N N . VAL A 1 62 ? -64.562 32.469 13.617 1 71.69 62 VAL A N 1
ATOM 426 C CA . VAL A 1 62 ? -66 32.719 13.352 1 71.69 62 VAL A CA 1
ATOM 427 C C . VAL A 1 62 ? -66.812 32.188 14.484 1 71.69 62 VAL A C 1
ATOM 429 O O . VAL A 1 62 ? -66.5 31.141 15.078 1 71.69 62 VAL A O 1
ATOM 432 N N . ASP A 1 63 ? -67.75 32.906 15.062 1 66.5 63 ASP A N 1
ATOM 433 C CA . ASP A 1 63 ? -68.625 32.531 16.188 1 66.5 63 ASP A CA 1
ATOM 434 C C . ASP A 1 63 ? -69.938 31.953 15.695 1 66.5 63 ASP A C 1
ATOM 436 O O . ASP A 1 63 ? -70.875 31.906 16.438 1 66.5 63 ASP A O 1
ATOM 440 N N . GLY A 1 64 ? -69.938 31.25 14.672 1 67.69 64 GLY A N 1
ATOM 441 C CA . GLY A 1 64 ? -71.25 30.734 14.211 1 67.69 64 GLY A CA 1
ATOM 442 C C . GLY A 1 64 ? -71.625 29.422 14.859 1 67.69 64 GLY A C 1
ATOM 443 O O . GLY A 1 64 ? -70.75 28.625 15.219 1 67.69 64 GLY A O 1
ATOM 444 N N . GLU A 1 65 ? -72.875 29.25 15.438 1 67.94 65 GLU A N 1
ATOM 445 C CA . GLU A 1 65 ? -73.375 28.016 15.984 1 67.94 65 GLU A CA 1
ATOM 446 C C . GLU A 1 65 ? -74.562 27.484 15.125 1 67.94 65 GLU A C 1
ATOM 448 O O . GLU A 1 65 ? -75.312 28.266 14.617 1 67.94 65 GLU A O 1
ATOM 453 N N . VAL A 1 66 ? -74.438 26.375 14.57 1 68.19 66 VAL A N 1
ATOM 454 C CA . VAL A 1 66 ? -75.5 25.781 13.828 1 68.19 66 VAL A CA 1
ATOM 455 C C . VAL A 1 66 ? -76.062 24.531 14.562 1 68.19 66 VAL A C 1
ATOM 457 O O . VAL A 1 66 ? -75.312 23.953 15.367 1 68.19 66 VAL A O 1
ATOM 460 N N . GLU A 1 67 ? -77.312 24.172 14.391 1 69.12 67 GLU A N 1
ATOM 461 C CA . GLU A 1 67 ? -77.938 22.984 14.984 1 69.12 67 GLU A CA 1
ATOM 462 C C . GLU A 1 67 ? -77.25 21.703 14.539 1 69.12 67 GLU A C 1
ATOM 464 O O . GLU A 1 67 ? -77 21.531 13.352 1 69.12 67 GLU A O 1
ATOM 469 N N . GLY A 1 68 ? -76.688 20.844 15.461 1 74.94 68 GLY A N 1
ATOM 470 C CA . GLY A 1 68 ? -76.125 19.547 15.211 1 74.94 68 GLY A CA 1
ATOM 471 C C . GLY A 1 68 ? -74.562 19.578 15.195 1 74.94 68 GLY A C 1
ATOM 472 O O . GLY A 1 68 ? -73.938 18.562 14.93 1 74.94 68 GLY A O 1
ATOM 473 N N . CYS A 1 69 ? -73.938 20.797 15.219 1 80.19 69 CYS A N 1
ATOM 474 C CA . CYS A 1 69 ? -72.5 20.906 15.289 1 80.19 69 CYS A CA 1
ATOM 475 C C . CYS A 1 69 ? -72.062 21.703 16.531 1 80.19 69 CYS A C 1
ATOM 477 O O . CYS A 1 69 ? -72.438 22.875 16.672 1 80.19 69 CYS A O 1
ATOM 479 N N . VAL A 1 70 ? -71.438 21.047 17.453 1 79.62 70 VAL A N 1
ATOM 480 C CA . VAL A 1 70 ? -71 21.672 18.688 1 79.62 70 VAL A CA 1
ATOM 481 C C . VAL A 1 70 ? -69.5 21.688 18.766 1 79.62 70 VAL A C 1
ATOM 483 O O . VAL A 1 70 ? -68.812 20.656 18.562 1 79.62 70 VAL A O 1
ATOM 486 N N . VAL A 1 71 ? -68.938 22.828 18.812 1 79 71 VAL A N 1
ATOM 487 C CA . VAL A 1 71 ? -67.5 22.984 18.984 1 79 71 VAL A CA 1
ATOM 488 C C . VAL A 1 71 ? -67.125 23.156 20.469 1 79 71 VAL A C 1
ATOM 490 O O . VAL A 1 71 ? -67.75 24 21.156 1 79 71 VAL A O 1
ATOM 493 N N . ARG A 1 72 ? -66.375 22.25 21.016 1 75.38 72 ARG A N 1
ATOM 494 C CA . ARG A 1 72 ? -65.938 22.297 22.406 1 75.38 72 ARG A CA 1
ATOM 495 C C . ARG A 1 72 ? -64.438 22.406 22.5 1 75.38 72 ARG A C 1
ATOM 497 O O . ARG A 1 72 ? -63.719 21.688 21.812 1 75.38 72 ARG A O 1
ATOM 504 N N . VAL A 1 73 ? -63.969 23.297 23 1 68.19 73 VAL A N 1
ATOM 505 C CA . VAL A 1 73 ? -62.562 23.406 23.281 1 68.19 73 VAL A CA 1
ATOM 506 C C . VAL A 1 73 ? -62.156 22.422 24.375 1 68.19 73 VAL A C 1
ATOM 508 O O . VAL A 1 73 ? -62.812 22.359 25.438 1 68.19 73 VAL A O 1
ATOM 511 N N . THR A 1 74 ? -61.406 21.328 23.906 1 65.5 74 THR A N 1
ATOM 512 C CA . THR A 1 74 ? -60.938 20.297 24.844 1 65.5 74 THR A CA 1
ATOM 513 C C . THR A 1 74 ? -59.469 20.516 25.188 1 65.5 74 THR A C 1
ATOM 515 O O . THR A 1 74 ? -58.719 21.109 24.406 1 65.5 74 THR A O 1
ATOM 518 N N . GLY A 1 75 ? -58.969 20.344 26.484 1 59.16 75 GLY A N 1
ATOM 519 C CA . GLY A 1 75 ? -57.594 20.391 26.938 1 59.16 75 GLY A CA 1
ATOM 520 C C . GLY A 1 75 ? -57.188 21.75 27.469 1 59.16 75 GLY A C 1
ATOM 521 O O . GLY A 1 75 ? -56.031 21.969 27.844 1 59.16 75 GLY A O 1
ATOM 522 N N . ALA A 1 76 ? -57.844 22.859 27.078 1 54.69 76 ALA A N 1
ATOM 523 C CA . ALA A 1 76 ? -57.344 24.172 27.484 1 54.69 76 ALA A CA 1
ATOM 524 C C . ALA A 1 76 ? -58.219 24.766 28.578 1 54.69 76 ALA A C 1
ATOM 526 O O . ALA A 1 76 ? -57.812 25.719 29.266 1 54.69 76 ALA A O 1
ATOM 527 N N . GLY A 1 77 ? -59.094 24 29.359 1 49.19 77 GLY A N 1
ATOM 528 C CA . GLY A 1 77 ? -60 24.703 30.25 1 49.19 77 GLY A CA 1
ATOM 529 C C . GLY A 1 77 ? -59.688 24.484 31.719 1 49.19 77 GLY A C 1
ATOM 530 O O . GLY A 1 77 ? -60.406 24.969 32.594 1 49.19 77 GLY A O 1
ATOM 531 N N . GLY A 1 78 ? -58.844 23.531 32.094 1 44.91 78 GLY A N 1
ATOM 532 C CA . GLY A 1 78 ? -58.812 23.562 33.531 1 44.91 78 GLY A CA 1
ATOM 533 C C . GLY A 1 78 ? -58.375 24.906 34.094 1 44.91 78 GLY A C 1
ATOM 534 O O . GLY A 1 78 ? -58.031 25.812 33.344 1 44.91 78 GLY A O 1
ATOM 535 N N . GLN A 1 79 ? -58.375 25.109 35.438 1 46.69 79 GLN A N 1
ATOM 536 C CA . GLN A 1 79 ? -57.812 26.188 36.25 1 46.69 79 GLN A CA 1
ATOM 537 C C . GLN A 1 79 ? -56.344 26.406 35.938 1 46.69 79 GLN A C 1
ATOM 539 O O . GLN A 1 79 ? -55.531 25.469 36 1 46.69 79 GLN A O 1
ATOM 544 N N . GLY A 1 80 ? -55.906 27.562 35.156 1 51.94 80 GLY A N 1
ATOM 545 C CA . GLY A 1 80 ? -54.562 28.094 34.875 1 51.94 80 GLY A CA 1
ATOM 546 C C . GLY A 1 80 ? -54.188 27.984 33.406 1 51.94 80 GLY A C 1
ATOM 547 O O . GLY A 1 80 ? -53.125 28.484 33 1 51.94 80 GLY A O 1
ATOM 548 N N . PHE A 1 81 ? -54.75 27.031 32.625 1 52.22 81 PHE A N 1
ATOM 549 C CA . PHE A 1 81 ? -54.25 26.906 31.25 1 52.22 81 PHE A CA 1
ATOM 550 C C . PHE A 1 81 ? -55 27.859 30.312 1 52.22 81 PHE A C 1
ATOM 552 O O . PHE A 1 81 ? -56.219 27.953 30.359 1 52.22 81 PHE A O 1
ATOM 559 N N . ARG A 1 82 ? -54.344 28.938 29.828 1 58.56 82 ARG A N 1
ATOM 560 C CA . ARG A 1 82 ? -54.875 29.922 28.875 1 58.56 82 ARG A CA 1
ATOM 561 C C . ARG A 1 82 ? -55.125 29.281 27.516 1 58.56 82 ARG A C 1
ATOM 563 O O . ARG A 1 82 ? -54.406 28.359 27.109 1 58.56 82 ARG A O 1
ATOM 570 N N . GLU A 1 83 ? -56.281 29.578 26.953 1 57.84 83 GLU A N 1
ATOM 571 C CA . GLU A 1 83 ? -56.625 29.188 25.578 1 57.84 83 GLU A CA 1
ATOM 572 C C . GLU A 1 83 ? -55.688 29.875 24.578 1 57.84 83 GLU A C 1
ATOM 574 O O . GLU A 1 83 ? -55.625 31.109 24.531 1 57.84 83 GLU A O 1
ATOM 579 N N . CYS A 1 84 ? -54.75 29.188 24.031 1 59.5 84 CYS A N 1
ATOM 580 C CA . CYS A 1 84 ? -53.781 29.766 23.109 1 59.5 84 CYS A CA 1
ATOM 581 C C . CYS A 1 84 ? -54.281 29.688 21.672 1 59.5 84 CYS A C 1
ATOM 583 O O . CYS A 1 84 ? -53.594 30.141 20.75 1 59.5 84 CYS A O 1
ATOM 585 N N . VAL A 1 85 ? -55.5 29.047 21.375 1 60.75 85 VAL A N 1
ATOM 586 C CA . VAL A 1 85 ? -55.969 28.953 20 1 60.75 85 VAL A CA 1
ATOM 587 C C . VAL A 1 85 ? -57.375 29.547 19.875 1 60.75 85 VAL A C 1
ATOM 589 O O . VAL A 1 85 ? -58.125 29.516 20.828 1 60.75 85 VAL A O 1
ATOM 592 N N . VAL A 1 86 ? -57.531 30.219 18.75 1 67.25 86 VAL A N 1
ATOM 593 C CA . VAL A 1 86 ? -58.875 30.672 18.422 1 67.25 86 VAL A CA 1
ATOM 594 C C . VAL A 1 86 ? -59.719 29.5 17.969 1 67.25 86 VAL A C 1
ATOM 596 O O . VAL A 1 86 ? -59.344 28.797 17.016 1 67.25 86 VAL A O 1
ATOM 599 N N . PRO A 1 87 ? -60.594 29.094 18.75 1 69.19 87 PRO A N 1
ATOM 600 C CA . PRO A 1 87 ? -61.438 27.969 18.328 1 69.19 87 PRO A CA 1
ATOM 601 C C . PRO A 1 87 ? -62.125 28.219 17 1 69.19 87 PRO A C 1
ATOM 603 O O . PRO A 1 87 ? -62.344 29.375 16.609 1 69.19 87 PRO A O 1
ATOM 606 N N . VAL A 1 88 ? -62.406 27.078 16.234 1 76.25 88 VAL A N 1
ATOM 607 C CA . VAL A 1 88 ? -63.094 27.172 14.961 1 76.25 88 VAL A CA 1
ATOM 608 C C . VAL A 1 88 ? -64.625 27.328 15.211 1 76.25 88 VAL A C 1
ATOM 610 O O . VAL A 1 88 ? -65.125 26.828 16.203 1 76.25 88 VAL A O 1
ATOM 613 N N . GLY A 1 89 ? -65.188 28.188 14.484 1 78.12 89 GLY A N 1
ATOM 614 C CA . GLY A 1 89 ? -66.625 28.359 14.484 1 78.12 89 GLY A CA 1
ATOM 615 C C . GLY A 1 89 ? -67.25 28 13.156 1 78.12 89 GLY A C 1
ATOM 616 O O . GLY A 1 89 ? -66.562 27.812 12.156 1 78.12 89 GLY A O 1
ATOM 617 N N . VAL A 1 90 ? -68.562 27.781 13.172 1 82.44 90 VAL A N 1
ATOM 618 C CA . VAL A 1 90 ? -69.312 27.422 11.969 1 82.44 90 VAL A CA 1
ATOM 619 C C . VAL A 1 90 ? -69.562 28.672 11.117 1 82.44 90 VAL A C 1
ATOM 621 O O . VAL A 1 90 ? -70.125 29.641 11.594 1 82.44 90 VAL A O 1
ATOM 624 N N . CYS A 1 91 ? -69.062 28.625 9.984 1 80.31 91 CYS A N 1
ATOM 625 C CA . CYS A 1 91 ? -69.25 29.703 9.023 1 80.31 91 CYS A CA 1
ATOM 626 C C . CYS A 1 91 ? -70.562 29.547 8.305 1 80.31 91 CYS A C 1
ATOM 628 O O . CYS A 1 91 ? -71.188 30.547 7.977 1 80.31 91 CYS A O 1
ATOM 630 N N . GLY A 1 92 ? -70.875 28.328 8.062 1 81.94 92 GLY A N 1
ATOM 631 C CA . GLY A 1 92 ? -72.125 28.062 7.336 1 81.94 92 GLY A CA 1
ATOM 632 C C . GLY A 1 92 ? -72.438 26.594 7.156 1 81.94 92 GLY A C 1
ATOM 633 O O . GLY A 1 92 ? -71.5 25.75 7.344 1 81.94 92 GLY A O 1
ATOM 634 N N . GLN A 1 93 ? -73.562 26.328 6.984 1 86.94 93 GLN A N 1
ATOM 635 C CA . GLN A 1 93 ? -74 24.984 6.691 1 86.94 93 GLN A CA 1
ATOM 636 C C . GLN A 1 93 ? -75 24.984 5.5 1 86.94 93 GLN A C 1
ATOM 638 O O . GLN A 1 93 ? -75.875 25.797 5.43 1 86.94 93 GLN A O 1
ATOM 643 N N . CYS A 1 94 ? -74.75 24.219 4.527 1 87.56 94 CYS A N 1
ATOM 644 C CA . CYS A 1 94 ? -75.562 24.188 3.336 1 87.56 94 CYS A CA 1
ATOM 645 C C . CYS A 1 94 ? -75.688 22.766 2.773 1 87.56 94 CYS A C 1
ATOM 647 O O . CYS A 1 94 ? -75 21.859 3.273 1 87.56 94 CYS A O 1
ATOM 649 N N . GLU A 1 95 ? -76.562 22.594 1.903 1 89.62 95 GLU A N 1
ATOM 650 C CA . GLU A 1 95 ? -76.688 21.359 1.142 1 89.62 95 GLU A CA 1
ATOM 651 C C . GLU A 1 95 ? -76.25 21.547 -0.302 1 89.62 95 GLU A C 1
ATOM 653 O O . GLU A 1 95 ? -76.375 22.641 -0.862 1 89.62 95 GLU A O 1
ATOM 658 N N . VAL A 1 96 ? -75.562 20.562 -0.835 1 91.56 96 VAL A N 1
ATOM 659 C CA . VAL A 1 96 ? -75.125 20.656 -2.221 1 91.56 96 VAL A CA 1
ATOM 660 C C . VAL A 1 96 ? -76.312 20.75 -3.152 1 91.56 96 VAL A C 1
ATOM 662 O O . VAL A 1 96 ? -77.188 19.875 -3.137 1 91.56 96 VAL A O 1
ATOM 665 N N . GLN A 1 97 ? -76.438 21.812 -3.883 1 89.88 97 GLN A N 1
ATOM 666 C CA . GLN A 1 97 ? -77.5 22.047 -4.84 1 89.88 97 GLN A CA 1
ATOM 667 C C . GLN A 1 97 ? -77.062 21.609 -6.246 1 89.88 97 GLN A C 1
ATOM 669 O O . GLN A 1 97 ? -75.938 21.812 -6.648 1 89.88 97 GLN A O 1
ATOM 674 N N . TRP A 1 98 ? -77.938 20.953 -6.91 1 90.94 98 TRP A N 1
ATOM 675 C CA . TRP A 1 98 ? -77.688 20.516 -8.281 1 90.94 98 TRP A CA 1
ATOM 676 C C . TRP A 1 98 ? -78.688 21.203 -9.242 1 90.94 98 TRP A C 1
ATOM 678 O O . TRP A 1 98 ? -79.875 20.875 -9.289 1 90.94 98 TRP A O 1
ATOM 688 N N . PRO A 1 99 ? -78.25 22.281 -9.797 1 87.31 99 PRO A N 1
ATOM 689 C CA . PRO A 1 99 ? -79.125 23 -10.734 1 87.31 99 PRO A CA 1
ATOM 690 C C . PRO A 1 99 ? -79.688 22.094 -11.836 1 87.31 99 PRO A C 1
ATOM 692 O O . PRO A 1 99 ? -79.125 21 -12.062 1 87.31 99 PRO A O 1
ATOM 695 N N . ALA A 1 100 ? -80.688 22.797 -12.555 1 80.56 100 ALA A N 1
ATOM 696 C CA . ALA A 1 100 ? -81.375 22.109 -13.648 1 80.56 100 ALA A CA 1
ATOM 697 C C . ALA A 1 100 ? -80.438 21.984 -14.867 1 80.56 100 ALA A C 1
ATOM 699 O O . ALA A 1 100 ? -79.75 22.953 -15.234 1 80.56 100 ALA A O 1
ATOM 700 N N . GLY A 1 101 ? -79.875 20.812 -15.32 1 81.25 101 GLY A N 1
ATOM 701 C CA . GLY A 1 101 ? -79 20.609 -16.5 1 81.25 101 GLY A CA 1
ATOM 702 C C . GLY A 1 101 ? -77.75 19.875 -16.188 1 81.25 101 GLY A C 1
ATOM 703 O O . GLY A 1 101 ? -77 19.422 -17.094 1 81.25 101 GLY A O 1
ATOM 704 N N . VAL A 1 102 ? -77.375 19.938 -14.875 1 85.81 102 VAL A N 1
ATOM 705 C CA . VAL A 1 102 ? -76.125 19.25 -14.539 1 85.81 102 VAL A CA 1
ATOM 706 C C . VAL A 1 102 ? -76.438 17.75 -14.328 1 85.81 102 VAL A C 1
ATOM 708 O O . VAL A 1 102 ? -77.125 17.375 -13.406 1 85.81 102 VAL A O 1
ATOM 711 N N . SER A 1 103 ? -76.062 16.938 -15.258 1 86.88 103 SER A N 1
ATOM 712 C CA . SER A 1 103 ? -76.188 15.484 -15.234 1 86.88 103 SER A CA 1
ATOM 713 C C . SER A 1 103 ? -74.938 14.812 -15.711 1 86.88 103 SER A C 1
ATOM 715 O O . SER A 1 103 ? -74.188 15.375 -16.516 1 86.88 103 SER A O 1
ATOM 717 N N . PRO A 1 104 ? -74.625 13.781 -15.055 1 88.88 104 PRO A N 1
ATOM 718 C CA . PRO A 1 104 ? -75.312 12.977 -14.055 1 88.88 104 PRO A CA 1
ATOM 719 C C . PRO A 1 104 ? -75.125 13.508 -12.633 1 88.88 104 PRO A C 1
ATOM 721 O O . PRO A 1 104 ? -74.25 14.359 -12.398 1 88.88 104 PRO A O 1
ATOM 724 N N . ARG A 1 105 ? -76.062 13.047 -11.75 1 88.62 105 ARG A N 1
ATOM 725 C CA . ARG A 1 105 ? -76 13.43 -10.344 1 88.62 105 ARG A CA 1
ATOM 726 C C . ARG A 1 105 ? -75.938 12.211 -9.438 1 88.62 105 ARG A C 1
ATOM 728 O O . ARG A 1 105 ? -76.5 11.164 -9.75 1 88.62 105 ARG A O 1
ATOM 735 N N . PRO A 1 106 ? -75.062 12.328 -8.461 1 88.62 106 PRO A N 1
ATOM 736 C CA . PRO A 1 106 ? -75.125 11.234 -7.484 1 88.62 106 PRO A CA 1
ATOM 737 C C . PRO A 1 106 ? -76.438 11.219 -6.676 1 88.62 106 PRO A C 1
ATOM 739 O O . PRO A 1 106 ? -77.125 12.211 -6.66 1 88.62 106 PRO A O 1
ATOM 742 N N . ALA A 1 107 ? -76.75 10.086 -6.105 1 82.75 107 ALA A N 1
ATOM 743 C CA . ALA A 1 107 ? -77.938 9.984 -5.285 1 82.75 107 ALA A CA 1
ATOM 744 C C . ALA A 1 107 ? -77.875 10.93 -4.086 1 82.75 107 ALA A C 1
ATOM 746 O O . ALA A 1 107 ? -78.875 11.539 -3.701 1 82.75 107 ALA A O 1
ATOM 747 N N . SER A 1 108 ? -76.688 11.047 -3.488 1 85.56 108 SER A N 1
ATOM 748 C CA . SER A 1 108 ? -76.438 11.938 -2.359 1 85.56 108 SER A CA 1
ATOM 749 C C . SER A 1 108 ? -75 12.344 -2.291 1 85.56 108 SER A C 1
ATOM 751 O O . SER A 1 108 ? -74.125 11.734 -2.939 1 85.56 108 SER A O 1
ATOM 753 N N . ALA A 1 109 ? -74.75 13.414 -1.616 1 86.06 109 ALA A N 1
ATOM 754 C CA . ALA A 1 109 ? -73.375 13.891 -1.434 1 86.06 109 ALA A CA 1
ATOM 755 C C . ALA A 1 109 ? -72.5 12.867 -0.678 1 86.06 109 ALA A C 1
ATOM 757 O O . ALA A 1 109 ? -71.312 12.891 -0.748 1 86.06 109 ALA A O 1
ATOM 758 N N . ARG A 1 110 ? -73.125 11.977 0.027 1 82.56 110 ARG A N 1
ATOM 759 C CA . ARG A 1 110 ? -72.438 10.914 0.755 1 82.56 110 ARG A CA 1
ATOM 760 C C . ARG A 1 110 ? -71.688 9.992 -0.202 1 82.56 110 ARG A C 1
ATOM 762 O O . ARG A 1 110 ? -70.75 9.336 0.185 1 82.56 110 ARG A O 1
ATOM 769 N N . GLU A 1 111 ? -72.188 9.992 -1.406 1 85.62 111 GLU A N 1
ATOM 770 C CA . GLU A 1 111 ? -71.562 9.102 -2.391 1 85.62 111 GLU A CA 1
ATOM 771 C C . GLU A 1 111 ? -70.312 9.727 -3.02 1 85.62 111 GLU A C 1
ATOM 773 O O . GLU A 1 111 ? -69.562 9.062 -3.75 1 85.62 111 GLU A O 1
ATOM 778 N N . MET A 1 112 ? -70.188 10.977 -2.707 1 89.5 112 MET A N 1
ATOM 779 C CA . MET A 1 112 ? -69 11.648 -3.238 1 89.5 112 MET A CA 1
ATOM 780 C C . MET A 1 112 ? -67.75 11.391 -2.363 1 89.5 112 MET A C 1
ATOM 782 O O . MET A 1 112 ? -67.875 11.219 -1.149 1 89.5 112 MET A O 1
ATOM 786 N N . TYR A 1 113 ? -66.625 11.242 -2.986 1 87.31 113 TYR A N 1
ATOM 787 C CA . TYR A 1 113 ? -65.375 10.969 -2.273 1 87.31 113 TYR A CA 1
ATOM 788 C C . TYR A 1 113 ? -64.25 11.766 -2.863 1 87.31 113 TYR A C 1
ATOM 790 O O . TYR A 1 113 ? -64.438 12.461 -3.869 1 87.31 113 TYR A O 1
ATOM 798 N N . HIS A 1 114 ? -63.125 11.945 -2.141 1 90.25 114 HIS A N 1
ATOM 799 C CA . HIS A 1 114 ? -61.938 12.688 -2.498 1 90.25 114 HIS A CA 1
ATOM 800 C C . HIS A 1 114 ? -62.219 14.188 -2.586 1 90.25 114 HIS A C 1
ATOM 802 O O . HIS A 1 114 ? -61.875 14.828 -3.582 1 90.25 114 HIS A O 1
ATOM 808 N N . TRP A 1 115 ? -62.781 14.625 -1.534 1 90.81 115 TRP A N 1
ATOM 809 C CA . TRP A 1 115 ? -63.094 16.047 -1.463 1 90.81 115 TRP A CA 1
ATOM 810 C C . TRP A 1 115 ? -61.812 16.891 -1.378 1 90.81 115 TRP A C 1
ATOM 812 O O . TRP A 1 115 ? -60.906 16.562 -0.632 1 90.81 115 TRP A O 1
ATOM 822 N N . ALA A 1 116 ? -61.719 17.875 -2.213 1 90.94 116 ALA A N 1
ATOM 823 C CA . ALA A 1 116 ? -60.656 18.844 -2.166 1 90.94 116 ALA A CA 1
ATOM 824 C C . ALA A 1 116 ? -61.188 20.281 -2.164 1 90.94 116 ALA A C 1
ATOM 826 O O . ALA A 1 116 ? -62.156 20.578 -2.857 1 90.94 116 ALA A O 1
ATOM 827 N N . TRP A 1 117 ? -60.656 21.109 -1.324 1 89.19 117 TRP A N 1
ATOM 828 C CA . TRP A 1 117 ? -61.062 22.5 -1.201 1 89.19 117 TRP A CA 1
ATOM 829 C C . TRP A 1 117 ? -59.906 23.438 -1.594 1 89.19 117 TRP A C 1
ATOM 831 O O . TRP A 1 117 ? -59.281 24.078 -0.734 1 89.19 117 TRP A O 1
ATOM 841 N N . PRO A 1 118 ? -59.625 23.578 -2.881 1 87.69 118 PRO A N 1
ATOM 842 C CA . PRO A 1 118 ? -58.469 24.328 -3.35 1 87.69 118 PRO A CA 1
ATOM 843 C C . PRO A 1 118 ? -58.594 25.828 -3.117 1 87.69 118 PRO A C 1
ATOM 845 O O . PRO A 1 118 ? -57.594 26.516 -2.832 1 87.69 118 PRO A O 1
ATOM 848 N N . ARG A 1 119 ? -59.812 26.344 -3.271 1 85.38 119 ARG A N 1
ATOM 849 C CA . ARG A 1 119 ? -60.125 27.766 -3.086 1 85.38 119 ARG A CA 1
ATOM 850 C C . ARG A 1 119 ? -61.375 27.953 -2.229 1 85.38 119 ARG A C 1
ATOM 852 O O . ARG A 1 119 ? -62.219 27.078 -2.172 1 85.38 119 ARG A O 1
ATOM 859 N N . ARG A 1 120 ? -61.344 29.047 -1.646 1 82.69 120 ARG A N 1
ATOM 860 C CA . ARG A 1 120 ? -62.469 29.328 -0.765 1 82.69 120 ARG A CA 1
ATOM 861 C C . ARG A 1 120 ? -63.781 29.234 -1.518 1 82.69 120 ARG A C 1
ATOM 863 O O . ARG A 1 120 ? -64.812 28.891 -0.934 1 82.69 120 ARG A O 1
ATOM 870 N N . ASP A 1 121 ? -63.75 29.391 -2.811 1 87 121 ASP A N 1
ATOM 871 C CA . ASP A 1 121 ? -65 29.453 -3.582 1 87 121 ASP A CA 1
ATOM 872 C C . ASP A 1 121 ? -65.188 28.172 -4.406 1 87 121 ASP A C 1
ATOM 874 O O . ASP A 1 121 ? -66.125 28.078 -5.211 1 87 121 ASP A O 1
ATOM 878 N N . LEU A 1 122 ? -64.312 27.266 -4.234 1 90.19 122 LEU A N 1
ATOM 879 C CA . LEU A 1 122 ? -64.375 26.094 -5.102 1 90.19 122 LEU A CA 1
ATOM 880 C C . LEU A 1 122 ? -64.062 24.812 -4.32 1 90.19 122 LEU A C 1
ATOM 882 O O . LEU A 1 122 ? -63.094 24.734 -3.594 1 90.19 122 LEU A O 1
ATOM 886 N N . LEU A 1 123 ? -64.938 23.891 -4.438 1 92.06 123 LEU A N 1
ATOM 887 C CA . LEU A 1 123 ? -64.75 22.531 -3.941 1 92.06 123 LEU A CA 1
ATOM 888 C C . LEU A 1 123 ? -64.75 21.531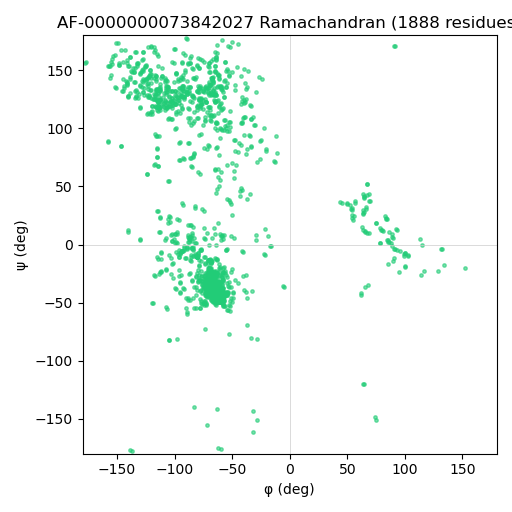 -5.09 1 92.06 123 LEU A C 1
ATOM 890 O O . LEU A 1 123 ? -65.438 21.734 -6.094 1 92.06 123 LEU A O 1
ATOM 894 N N . LEU A 1 124 ? -63.906 20.516 -4.984 1 93.25 124 LEU A N 1
ATOM 895 C CA . LEU A 1 124 ? -63.875 19.406 -5.934 1 93.25 124 LEU A CA 1
ATOM 896 C C . LEU A 1 124 ? -64.25 18.094 -5.25 1 93.25 124 LEU A C 1
ATOM 898 O O . LEU A 1 124 ? -63.906 17.891 -4.074 1 93.25 124 LEU A O 1
ATOM 902 N N . ALA A 1 125 ? -64.875 17.25 -5.867 1 94.25 125 ALA A N 1
ATOM 903 C CA . ALA A 1 125 ? -65.188 15.914 -5.391 1 94.25 125 ALA A CA 1
ATOM 904 C C . ALA A 1 125 ? -65.375 14.953 -6.559 1 94.25 125 ALA A C 1
ATOM 906 O O . ALA A 1 125 ? -65.562 15.383 -7.703 1 94.25 125 ALA A O 1
ATOM 907 N N . VAL A 1 126 ? -65.312 13.734 -6.332 1 93.38 126 VAL A N 1
ATOM 908 C CA . VAL A 1 126 ? -65.5 12.695 -7.34 1 93.38 126 VAL A CA 1
ATOM 909 C C . VAL A 1 126 ? -66.688 11.797 -6.941 1 93.38 126 VAL A C 1
ATOM 911 O O . VAL A 1 126 ? -67 11.633 -5.754 1 93.38 126 VAL A O 1
ATOM 914 N N . PHE A 1 127 ? -67.5 11.32 -7.938 1 90.56 127 PHE A N 1
ATOM 915 C CA . PHE A 1 127 ? -68.562 10.359 -7.68 1 90.56 127 PHE A CA 1
ATOM 916 C C . PHE A 1 127 ? -68.688 9.414 -8.867 1 90.56 127 PHE A C 1
ATOM 918 O O . PHE A 1 127 ? -68.188 9.68 -9.953 1 90.56 127 PHE A O 1
ATOM 925 N N . GLY A 1 128 ? -69.25 8.242 -8.625 1 88 128 GLY A N 1
ATOM 926 C CA . GLY A 1 128 ? -69.5 7.258 -9.664 1 88 128 GLY A CA 1
ATOM 927 C C . GLY A 1 128 ? -70.938 6.996 -9.938 1 88 128 GLY A C 1
ATOM 928 O O . GLY A 1 128 ? -71.75 6.953 -9.008 1 88 128 GLY A O 1
ATOM 929 N N . VAL A 1 129 ? -71.312 6.984 -11.211 1 83 129 VAL A N 1
ATOM 930 C CA . VAL A 1 129 ? -72.688 6.621 -11.648 1 83 129 VAL A CA 1
ATOM 931 C C . VAL A 1 129 ? -72.625 5.664 -12.836 1 83 129 VAL A C 1
ATOM 933 O O . VAL A 1 129 ? -71.875 5.934 -13.812 1 83 129 VAL A O 1
ATOM 936 N N . ASP A 1 130 ? -73.312 4.445 -12.781 1 77.25 130 ASP A N 1
ATOM 937 C CA . ASP A 1 130 ? -73.375 3.461 -13.852 1 77.25 130 ASP A CA 1
ATOM 938 C C . ASP A 1 130 ? -72 3.047 -14.344 1 77.25 130 ASP A C 1
ATOM 940 O O . ASP A 1 130 ? -71.75 2.992 -15.547 1 77.25 130 ASP A O 1
ATOM 944 N N . GLY A 1 131 ? -70.938 3.037 -13.477 1 77.81 131 GLY A N 1
ATOM 945 C CA . GLY A 1 131 ? -69.625 2.531 -13.789 1 77.81 131 GLY A CA 1
ATOM 946 C C . GLY A 1 131 ? -68.625 3.613 -14.258 1 77.81 131 GLY A C 1
ATOM 947 O O . GLY A 1 131 ? -67.438 3.346 -14.484 1 77.81 131 GLY A O 1
ATOM 948 N N . VAL A 1 132 ? -69.188 4.828 -14.414 1 84.06 132 VAL A N 1
ATOM 949 C CA . VAL A 1 132 ? -68.312 5.93 -14.859 1 84.06 132 VAL A CA 1
ATOM 950 C C . VAL A 1 132 ? -68.062 6.883 -13.703 1 84.06 132 VAL A C 1
ATOM 952 O O . VAL A 1 132 ? -68.938 7.18 -12.914 1 84.06 132 VAL A O 1
ATOM 955 N N . CYS A 1 133 ? -66.812 7.266 -13.531 1 90.88 133 CYS A N 1
ATOM 956 C CA . CYS A 1 133 ? -66.438 8.203 -12.484 1 90.88 133 CYS A CA 1
ATOM 957 C C . CYS A 1 133 ? -66.438 9.641 -13 1 90.88 133 CYS A C 1
ATOM 959 O O . CYS A 1 133 ? -66.062 9.906 -14.133 1 90.88 133 CYS A O 1
ATOM 961 N N . PHE A 1 134 ? -67 10.562 -12.273 1 93.06 134 PHE A N 1
ATOM 962 C CA . PHE A 1 134 ? -67.125 11.961 -12.664 1 93.06 134 PHE A CA 1
ATOM 963 C C . PHE A 1 134 ? -66.5 12.875 -11.648 1 93.06 134 PHE A C 1
ATOM 965 O O . PHE A 1 134 ? -66.5 12.602 -10.445 1 93.06 134 PHE A O 1
ATOM 972 N N . LEU A 1 135 ? -65.812 13.891 -12.117 1 94.62 135 LEU A N 1
ATOM 973 C CA . LEU A 1 135 ? -65.312 14.992 -11.305 1 94.62 135 LEU A CA 1
ATOM 974 C C . LEU A 1 135 ? -66.312 16.141 -11.266 1 94.62 135 LEU A C 1
ATOM 976 O O . LEU A 1 135 ? -66.875 16.562 -12.305 1 94.62 135 LEU A O 1
ATOM 980 N N . VAL A 1 136 ? -66.688 16.609 -10.148 1 94.69 136 VAL A N 1
ATOM 981 C CA . VAL A 1 136 ? -67.688 17.672 -10.023 1 94.69 136 VAL A CA 1
ATOM 982 C C . VAL A 1 136 ? -67 18.922 -9.461 1 94.69 136 VAL A C 1
ATOM 984 O O . VAL A 1 136 ? -66.188 18.844 -8.555 1 94.69 136 VAL A O 1
ATOM 987 N N . PHE A 1 137 ? -67.312 20 -10.086 1 94 137 PHE A N 1
ATOM 988 C CA . PHE A 1 137 ? -66.875 21.328 -9.625 1 94 137 PHE A CA 1
ATOM 989 C C . PHE A 1 137 ? -68 22 -8.852 1 94 137 PHE A C 1
ATOM 991 O O . PHE A 1 137 ? -69.062 22.328 -9.414 1 94 137 PHE A O 1
ATOM 998 N N . ILE A 1 138 ? -67.812 22.188 -7.531 1 93.12 138 ILE A N 1
ATOM 999 C CA . ILE A 1 138 ? -68.812 22.797 -6.668 1 93.12 138 ILE A CA 1
ATOM 1000 C C . ILE A 1 138 ? -68.375 24.219 -6.289 1 93.12 138 ILE A C 1
ATOM 1002 O O . ILE A 1 138 ? -67.375 24.406 -5.645 1 93.12 138 ILE A O 1
ATOM 1006 N N . GLU A 1 139 ? -69.125 25.125 -6.684 1 91.38 139 GLU A N 1
ATOM 1007 C CA . GLU A 1 139 ? -68.875 26.516 -6.32 1 91.38 139 GLU A CA 1
ATOM 1008 C C . GLU A 1 139 ? -69.5 26.875 -4.984 1 91.38 139 GLU A C 1
ATOM 1010 O O . GLU A 1 139 ? -70.688 26.562 -4.762 1 91.38 139 GLU A O 1
ATOM 1015 N N . VAL A 1 140 ? -68.688 27.328 -4.113 1 89.12 140 VAL A N 1
ATOM 1016 C CA . VAL A 1 140 ? -69.125 27.688 -2.777 1 89.12 140 VAL A CA 1
ATOM 1017 C C . VAL A 1 140 ? -69.188 29.203 -2.662 1 89.12 140 VAL A C 1
ATOM 1019 O O . VAL A 1 140 ? -68.25 29.922 -2.953 1 89.12 140 VAL A O 1
ATOM 1022 N N . VAL A 1 141 ? -70.5 29.641 -2.357 1 80.69 141 VAL A N 1
ATOM 1023 C CA . VAL A 1 141 ? -70.688 31.078 -2.182 1 80.69 141 VAL A CA 1
ATOM 1024 C C . VAL A 1 141 ? -70.875 31.391 -0.698 1 80.69 141 VAL A C 1
ATOM 1026 O O . VAL A 1 141 ? -71.875 31.031 -0.103 1 80.69 141 VAL A O 1
ATOM 1029 N N . GLU A 1 142 ? -70.062 32.156 -0.057 1 75.06 142 GLU A N 1
ATOM 1030 C CA . GLU A 1 142 ? -70.062 32.656 1.312 1 75.06 142 GLU A CA 1
ATOM 1031 C C . GLU A 1 142 ? -70.438 31.547 2.309 1 75.06 142 GLU A C 1
ATOM 1033 O O . GLU A 1 142 ? -71.125 31.781 3.275 1 75.06 142 GLU A O 1
ATOM 1038 N N . ALA A 1 143 ? -70 30.328 2.043 1 77.25 143 ALA A N 1
ATOM 1039 C CA . ALA A 1 143 ? -70.188 29.156 2.895 1 77.25 143 ALA A CA 1
ATOM 1040 C C . ALA A 1 143 ? -71.688 28.953 3.184 1 77.25 143 ALA A C 1
ATOM 1042 O O . ALA A 1 143 ? -72 28.344 4.195 1 77.25 143 ALA A O 1
ATOM 1043 N N . ARG A 1 144 ? -72.5 29.484 2.379 1 79.94 144 ARG A N 1
ATOM 1044 C CA . ARG A 1 144 ? -73.938 29.344 2.605 1 79.94 144 ARG A CA 1
ATOM 1045 C C . ARG A 1 144 ? -74.625 28.578 1.471 1 79.94 144 ARG A C 1
ATOM 1047 O O . ARG A 1 144 ? -75.688 28.031 1.646 1 79.94 144 ARG A O 1
ATOM 1054 N N . ARG A 1 145 ? -74 28.719 0.418 1 87.5 145 ARG A N 1
ATOM 1055 C CA . ARG A 1 145 ? -74.562 28 -0.733 1 87.5 145 ARG A CA 1
ATOM 1056 C C . ARG A 1 145 ? -73.438 27.203 -1.446 1 87.5 145 ARG A C 1
ATOM 1058 O O . ARG A 1 145 ? -72.312 27.719 -1.641 1 87.5 145 ARG A O 1
ATOM 1065 N N . ALA A 1 146 ? -73.625 25.984 -1.698 1 91.69 146 ALA A N 1
ATOM 1066 C CA . ALA A 1 146 ? -72.75 25.125 -2.494 1 91.69 146 ALA A CA 1
ATOM 1067 C C . ALA A 1 146 ? -73.5 24.578 -3.715 1 91.69 146 ALA A C 1
ATOM 1069 O O . ALA A 1 146 ? -74.5 23.844 -3.578 1 91.69 146 ALA A O 1
ATOM 1070 N N . VAL A 1 147 ? -73.062 24.984 -4.898 1 91.88 147 VAL A N 1
ATOM 1071 C CA . VAL A 1 147 ? -73.75 24.641 -6.133 1 91.88 147 VAL A CA 1
ATOM 1072 C C . VAL A 1 147 ? -72.812 23.844 -7.047 1 91.88 147 VAL A C 1
ATOM 1074 O O . VAL A 1 147 ? -71.75 24.297 -7.379 1 91.88 147 VAL A O 1
ATOM 1077 N N . ALA A 1 148 ? -73.188 22.609 -7.383 1 93.25 148 ALA A N 1
ATOM 1078 C CA . ALA A 1 148 ? -72.5 21.828 -8.383 1 93.25 148 ALA A CA 1
ATOM 1079 C C . ALA A 1 148 ? -72.688 22.422 -9.773 1 93.25 148 ALA A C 1
ATOM 1081 O O . ALA A 1 148 ? -73.75 22.359 -10.352 1 93.25 148 ALA A O 1
ATOM 1082 N N . LYS A 1 149 ? -71.688 22.953 -10.297 1 91.06 149 LYS A N 1
ATOM 1083 C CA . LYS A 1 149 ? -71.812 23.719 -11.539 1 91.06 149 LYS A CA 1
ATOM 1084 C C . LYS A 1 149 ? -71.5 22.844 -12.75 1 91.06 149 LYS A C 1
ATOM 1086 O O . LYS A 1 149 ? -72.125 22.984 -13.805 1 91.06 149 LYS A O 1
ATOM 1091 N N . GLU A 1 150 ? -70.5 22.031 -12.641 1 91.31 150 GLU A N 1
ATOM 1092 C CA . GLU A 1 150 ? -70.062 21.266 -13.789 1 91.31 150 GLU A CA 1
ATOM 1093 C C . GLU A 1 150 ? -69.625 19.859 -13.367 1 91.31 150 GLU A C 1
ATOM 1095 O O . GLU A 1 150 ? -69.062 19.688 -12.289 1 91.31 150 GLU A O 1
ATOM 1100 N N . VAL A 1 151 ? -69.938 18.922 -14.133 1 93.06 151 VAL A N 1
ATOM 1101 C CA . VAL A 1 151 ? -69.5 17.547 -13.953 1 93.06 151 VAL A CA 1
ATOM 1102 C C . VAL A 1 151 ? -68.75 17.078 -15.195 1 93.06 151 VAL A C 1
ATOM 1104 O O . VAL A 1 151 ? -69.188 17.297 -16.328 1 93.06 151 VAL A O 1
ATOM 1107 N N . VAL A 1 152 ? -67.562 16.547 -15.008 1 92.5 152 VAL A N 1
ATOM 1108 C CA . VAL A 1 152 ? -66.75 16.078 -16.109 1 92.5 152 VAL A CA 1
ATOM 1109 C C . VAL A 1 152 ? -66.5 14.57 -15.969 1 92.5 152 VAL A C 1
ATOM 1111 O O . VAL A 1 152 ? -66.188 14.078 -14.891 1 92.5 152 VAL A O 1
ATOM 1114 N N . ALA A 1 153 ? -66.75 13.836 -17.016 1 91.38 153 ALA A N 1
ATOM 1115 C CA . ALA A 1 153 ? -66.562 12.391 -17.031 1 91.38 153 ALA A CA 1
ATOM 1116 C C . ALA A 1 153 ? -65.062 12.055 -17.109 1 91.38 153 ALA A C 1
ATOM 1118 O O . ALA A 1 153 ? -64.312 12.695 -17.844 1 91.38 153 ALA A O 1
ATOM 1119 N N . LEU A 1 154 ? -64.688 11.18 -16.25 1 91.75 154 LEU A N 1
ATOM 1120 C CA . LEU A 1 154 ? -63.281 10.734 -16.219 1 91.75 154 LEU A CA 1
ATOM 1121 C C . LEU A 1 154 ? -63.156 9.383 -16.922 1 91.75 154 LEU A C 1
ATOM 1123 O O . LEU A 1 154 ? -64.125 8.633 -17.031 1 91.75 154 LEU A O 1
ATOM 1127 N N . GLU A 1 155 ? -61.906 9.094 -17.406 1 84.69 155 GLU A N 1
ATOM 1128 C CA . GLU A 1 155 ? -61.656 7.867 -18.156 1 84.69 155 GLU A CA 1
ATOM 1129 C C . GLU A 1 155 ? -61.625 6.648 -17.234 1 84.69 155 GLU A C 1
ATOM 1131 O O . GLU A 1 155 ? -61.906 5.527 -17.672 1 84.69 155 GLU A O 1
ATOM 1136 N N . ASP A 1 156 ? -61.25 6.941 -15.953 1 86.62 156 ASP A N 1
ATOM 1137 C CA . ASP A 1 156 ? -61.156 5.859 -14.984 1 86.62 156 ASP A CA 1
ATOM 1138 C C . ASP A 1 156 ? -61.438 6.352 -13.57 1 86.62 156 ASP A C 1
ATOM 1140 O O . ASP A 1 156 ? -61.656 7.551 -13.359 1 86.62 156 ASP A O 1
ATOM 1144 N N . CYS A 1 157 ? -61.5 5.352 -12.617 1 86.75 157 CYS A N 1
ATOM 1145 C CA . CYS A 1 157 ? -61.719 5.695 -11.219 1 86.75 157 CYS A CA 1
ATOM 1146 C C . CYS A 1 157 ? -60.531 6.465 -10.648 1 86.75 157 CYS A C 1
ATOM 1148 O O . CYS A 1 157 ? -59.406 6.254 -11.062 1 86.75 157 CYS A O 1
ATOM 1150 N N . VAL A 1 158 ? -60.906 7.414 -9.773 1 90.44 158 VAL A N 1
ATOM 1151 C CA . VAL A 1 158 ? -59.875 8.227 -9.141 1 90.44 158 VAL A CA 1
ATOM 1152 C C . VAL A 1 158 ? -59.406 7.559 -7.852 1 90.44 158 VAL A C 1
ATOM 1154 O O . VAL A 1 158 ? -60.219 7.152 -7.023 1 90.44 158 VAL A O 1
ATOM 1157 N N . VAL A 1 159 ? -58.094 7.426 -7.73 1 87.69 159 VAL A N 1
ATOM 1158 C CA . VAL A 1 159 ? -57.531 6.758 -6.555 1 87.69 159 VAL A CA 1
ATOM 1159 C C . VAL A 1 159 ? -57 7.793 -5.578 1 87.69 159 VAL A C 1
ATOM 1161 O O . VAL A 1 159 ? -56.969 7.562 -4.367 1 87.69 159 VAL A O 1
ATOM 1164 N N . ALA A 1 160 ? -56.594 8.875 -6.031 1 91.69 160 ALA A N 1
ATOM 1165 C CA . ALA A 1 160 ? -56.062 9.938 -5.188 1 91.69 160 ALA A CA 1
ATOM 1166 C C . ALA A 1 160 ? -56.219 11.305 -5.855 1 91.69 160 ALA A C 1
ATOM 1168 O O . ALA A 1 160 ? -56.281 11.398 -7.082 1 91.69 160 ALA A O 1
ATOM 1169 N N . MET A 1 161 ? -56.25 12.352 -5.008 1 91.88 161 MET A N 1
ATOM 1170 C CA . MET A 1 161 ? -56.438 13.703 -5.523 1 91.88 161 MET A CA 1
ATOM 1171 C C . MET A 1 161 ? -55.656 14.719 -4.688 1 91.88 161 MET A C 1
ATOM 1173 O O . MET A 1 161 ? -55.625 14.602 -3.459 1 91.88 161 MET A O 1
ATOM 1177 N N . ALA A 1 162 ? -54.969 15.531 -5.352 1 92 162 ALA A N 1
ATOM 1178 C CA . ALA A 1 162 ? -54.312 16.672 -4.734 1 92 162 ALA A CA 1
ATOM 1179 C C . ALA A 1 162 ? -54.656 17.969 -5.445 1 92 162 ALA A C 1
ATOM 1181 O O . ALA A 1 162 ? -54.844 17.984 -6.664 1 92 162 ALA A O 1
ATOM 1182 N N . ALA A 1 163 ? -54.812 19.016 -4.633 1 90.06 163 ALA A N 1
ATOM 1183 C CA . ALA A 1 163 ? -55.219 20.266 -5.266 1 90.06 163 ALA A CA 1
ATOM 1184 C C . ALA A 1 163 ? -54.469 21.453 -4.688 1 90.06 163 ALA A C 1
ATOM 1186 O O . ALA A 1 163 ? -54.094 21.453 -3.508 1 90.06 163 ALA A O 1
ATOM 1187 N N . SER A 1 164 ? -54.188 22.312 -5.555 1 86.44 164 SER A N 1
ATOM 1188 C CA . SER A 1 164 ? -53.688 23.641 -5.262 1 86.44 164 SER A CA 1
ATOM 1189 C C . SER A 1 164 ? -54.625 24.719 -5.75 1 86.44 164 SER A C 1
ATOM 1191 O O . SER A 1 164 ? -55.656 24.406 -6.398 1 86.44 164 SER A O 1
ATOM 1193 N N . PRO A 1 165 ? -54.406 25.891 -5.387 1 83.62 165 PRO A N 1
ATOM 1194 C CA . PRO A 1 165 ? -55.375 26.922 -5.766 1 83.62 165 PRO A CA 1
ATOM 1195 C C . PRO A 1 165 ? -55.562 27.047 -7.277 1 83.62 165 PRO A C 1
ATOM 1197 O O . PRO A 1 165 ? -56.594 27.484 -7.746 1 83.62 165 PRO A O 1
ATOM 1200 N N . THR A 1 166 ? -54.531 26.625 -7.992 1 85.94 166 THR A N 1
ATOM 1201 C CA . THR A 1 166 ? -54.656 26.844 -9.43 1 85.94 166 THR A CA 1
ATOM 1202 C C . THR A 1 166 ? -54.75 25.516 -10.172 1 85.94 166 THR A C 1
ATOM 1204 O O . THR A 1 166 ? -55.219 25.453 -11.305 1 85.94 166 THR A O 1
ATOM 1207 N N . LEU A 1 167 ? -54.219 24.516 -9.57 1 90.19 167 LEU A N 1
ATOM 1208 C CA . LEU A 1 167 ? -54.156 23.234 -10.258 1 90.19 167 LEU A CA 1
ATOM 1209 C C . LEU A 1 167 ? -54.594 22.094 -9.344 1 90.19 167 LEU A C 1
ATOM 1211 O O . LEU A 1 167 ? -54.531 22.219 -8.117 1 90.19 167 LEU A O 1
ATOM 1215 N N . ALA A 1 168 ? -55.125 21.031 -9.93 1 93.19 168 ALA A N 1
ATOM 1216 C CA . ALA A 1 168 ? -55.375 19.781 -9.227 1 93.19 168 ALA A CA 1
ATOM 1217 C C . ALA A 1 168 ? -54.812 18.594 -9.992 1 93.19 168 ALA A C 1
ATOM 1219 O O . ALA A 1 168 ? -54.656 18.641 -11.211 1 93.19 168 ALA A O 1
ATOM 1220 N N . ALA A 1 169 ? -54.406 17.641 -9.305 1 94.38 169 ALA A N 1
ATOM 1221 C CA . ALA A 1 169 ? -53.906 16.375 -9.859 1 94.38 169 ALA A CA 1
ATOM 1222 C C . ALA A 1 169 ? -54.781 15.203 -9.43 1 94.38 169 ALA A C 1
ATOM 1224 O O . ALA A 1 169 ? -55.094 15.062 -8.25 1 94.38 169 ALA A O 1
ATOM 1225 N N . LEU A 1 170 ? -55.219 14.422 -10.359 1 94.69 170 LEU A N 1
ATOM 1226 C CA . LEU A 1 170 ? -56 13.211 -10.102 1 94.69 170 LEU A CA 1
ATOM 1227 C C . LEU A 1 170 ? -55.25 11.969 -10.578 1 94.69 170 LEU A C 1
ATOM 1229 O O . LEU A 1 170 ? -54.812 11.891 -11.734 1 94.69 170 LEU A O 1
ATOM 1233 N N . GLN A 1 171 ? -55.125 11.141 -9.695 1 94.12 171 GLN A N 1
ATOM 1234 C CA . GLN A 1 171 ? -54.562 9.852 -10.102 1 94.12 171 GLN A CA 1
ATOM 1235 C C . GLN A 1 171 ? -55.688 8.867 -10.43 1 94.12 171 GLN A C 1
ATOM 1237 O O . GLN A 1 171 ? -56.562 8.609 -9.594 1 94.12 171 GLN A O 1
ATOM 1242 N N . LEU A 1 172 ? -55.625 8.289 -11.57 1 88.88 172 LEU A N 1
ATOM 1243 C CA . LEU A 1 172 ? -56.625 7.324 -12.008 1 88.88 172 LEU A CA 1
ATOM 1244 C C . LEU A 1 172 ? -56.188 5.902 -11.664 1 88.88 172 LEU A C 1
ATOM 1246 O O . LEU A 1 172 ? -55.031 5.664 -11.344 1 88.88 172 LEU A O 1
ATOM 1250 N N . ALA A 1 173 ? -57.094 5.02 -11.555 1 84.31 173 ALA A N 1
ATOM 1251 C CA . ALA A 1 173 ? -56.844 3.619 -11.242 1 84.31 173 ALA A CA 1
ATOM 1252 C C . ALA A 1 173 ? -55.844 3.023 -12.242 1 84.31 173 ALA A C 1
ATOM 1254 O O . ALA A 1 173 ? -55.094 2.102 -11.906 1 84.31 173 ALA A O 1
ATOM 1255 N N . SER A 1 174 ? -55.844 3.592 -13.445 1 79.88 174 SER A N 1
ATOM 1256 C CA . SER A 1 174 ? -54.906 3.152 -14.469 1 79.88 174 SER A CA 1
ATOM 1257 C C . SER A 1 174 ? -53.469 3.564 -14.117 1 79.88 174 SER A C 1
ATOM 1259 O O . SER A 1 174 ? -52.5 3.049 -14.695 1 79.88 174 SER A O 1
ATOM 1261 N N . GLY A 1 175 ? -53.281 4.465 -13.133 1 87.19 175 GLY A N 1
ATOM 1262 C CA . GLY A 1 175 ? -51.969 4.98 -12.781 1 87.19 175 GLY A CA 1
ATOM 1263 C C . GLY A 1 175 ? -51.688 6.344 -13.375 1 87.19 175 GLY A C 1
ATOM 1264 O O . GLY A 1 175 ? -50.781 7.043 -12.93 1 87.19 175 GLY A O 1
ATOM 1265 N N . SER A 1 176 ? -52.438 6.672 -14.383 1 89.94 176 SER A N 1
ATOM 1266 C CA . SER A 1 176 ? -52.219 7.949 -15.055 1 89.94 176 SER A CA 1
ATOM 1267 C C . SER A 1 176 ? -52.625 9.117 -14.164 1 89.94 176 SER A C 1
ATOM 1269 O O . SER A 1 176 ? -53.594 9.039 -13.422 1 89.94 176 SER A O 1
ATOM 1271 N N . VAL A 1 177 ? -51.781 10.133 -14.18 1 94.19 177 VAL A N 1
ATOM 1272 C CA . VAL A 1 177 ? -52.094 11.344 -13.422 1 94.19 177 VAL A CA 1
ATOM 1273 C C . VAL A 1 177 ? -52.594 12.43 -14.367 1 94.19 177 VAL A C 1
ATOM 1275 O O . VAL A 1 177 ? -51.969 12.727 -15.383 1 94.19 177 VAL A O 1
ATOM 1278 N N . VAL A 1 178 ? -53.75 12.977 -14.07 1 94.31 178 VAL A N 1
ATOM 1279 C CA . VAL A 1 178 ? -54.406 13.984 -14.898 1 94.31 178 VAL A CA 1
ATOM 1280 C C . VAL A 1 178 ? -54.281 15.359 -14.234 1 94.31 178 VAL A C 1
ATOM 1282 O O . VAL A 1 178 ? -54.469 15.484 -13.016 1 94.31 178 VAL A O 1
ATOM 1285 N N . LYS A 1 179 ? -53.969 16.266 -15.039 1 94.12 179 LYS A N 1
ATOM 1286 C CA . LYS A 1 179 ? -53.875 17.656 -14.609 1 94.12 179 LYS A CA 1
ATOM 1287 C C . LYS A 1 179 ? -55.188 18.406 -14.867 1 94.12 179 LYS A C 1
ATOM 1289 O O . LYS A 1 179 ? -55.719 18.359 -15.977 1 94.12 179 LYS A O 1
ATOM 1294 N N . VAL A 1 180 ? -55.656 19.047 -13.773 1 94.12 180 VAL A N 1
ATOM 1295 C CA . VAL A 1 180 ? -56.875 19.828 -13.891 1 94.12 180 VAL A CA 1
ATOM 1296 C C . VAL A 1 180 ? -56.562 21.312 -13.664 1 94.12 180 VAL A C 1
ATOM 1298 O O . VAL A 1 180 ? -56.125 21.703 -12.586 1 94.12 180 VAL A O 1
ATOM 1301 N N . GLU A 1 181 ? -56.75 22.016 -14.68 1 92.19 181 GLU A N 1
ATOM 1302 C CA . GLU A 1 181 ? -56.688 23.469 -14.516 1 92.19 181 GLU A CA 1
ATOM 1303 C C . GLU A 1 181 ? -57.969 24.031 -13.961 1 92.19 181 GLU A C 1
ATOM 1305 O O . GLU A 1 181 ? -59 24.031 -14.648 1 92.19 181 GLU A O 1
ATOM 1310 N N . LEU A 1 182 ? -57.938 24.562 -12.844 1 89.88 182 LEU A N 1
ATOM 1311 C CA . LEU A 1 182 ? -59.156 24.922 -12.117 1 89.88 182 LEU A CA 1
ATOM 1312 C C . LEU A 1 182 ? -59.812 26.156 -12.734 1 89.88 182 LEU A C 1
ATOM 1314 O O . LEU A 1 182 ? -61.031 26.328 -12.633 1 89.88 182 LEU A O 1
ATOM 1318 N N . ALA A 1 183 ? -59.031 26.969 -13.359 1 86.12 183 ALA A N 1
ATOM 1319 C CA . ALA A 1 183 ? -59.594 28.156 -14 1 86.12 183 ALA A CA 1
ATOM 1320 C C . ALA A 1 183 ? -60.375 27.766 -15.266 1 86.12 183 ALA A C 1
ATOM 1322 O O . ALA A 1 183 ? -61.469 28.234 -15.477 1 86.12 183 ALA A O 1
ATOM 1323 N N . THR A 1 184 ? -59.812 26.891 -16.078 1 87.94 184 THR A N 1
ATOM 1324 C CA . THR A 1 184 ? -60.406 26.516 -17.344 1 87.94 184 THR A CA 1
ATOM 1325 C C . THR A 1 184 ? -61.219 25.219 -17.203 1 87.94 184 THR A C 1
ATOM 1327 O O . THR A 1 184 ? -62 24.875 -18.078 1 87.94 184 THR A O 1
ATOM 1330 N N . ARG A 1 185 ? -61.062 24.516 -16 1 88.06 185 ARG A N 1
ATOM 1331 C CA . ARG A 1 185 ? -61.719 23.234 -15.734 1 88.06 185 ARG A CA 1
ATOM 1332 C C . ARG A 1 185 ? -61.375 22.203 -16.812 1 88.06 185 ARG A C 1
ATOM 1334 O O . ARG A 1 185 ? -62.188 21.328 -17.125 1 88.06 185 ARG A O 1
ATOM 1341 N N . ARG A 1 186 ? -60.219 22.422 -17.453 1 89.44 186 ARG A N 1
ATOM 1342 C CA . ARG A 1 186 ? -59.719 21.5 -18.469 1 89.44 186 ARG A CA 1
ATOM 1343 C C . ARG A 1 186 ? -58.906 20.375 -17.844 1 89.44 186 ARG A C 1
ATOM 1345 O O . ARG A 1 186 ? -58.156 20.609 -16.906 1 89.44 186 ARG A O 1
ATOM 1352 N N . LEU A 1 187 ? -59.188 19.188 -18.328 1 92.06 187 LEU A N 1
ATOM 1353 C CA . LEU A 1 187 ? -58.438 18.016 -17.891 1 92.06 187 LEU A CA 1
ATOM 1354 C C . LEU A 1 187 ? -57.438 17.594 -18.953 1 92.06 187 LEU A C 1
ATOM 1356 O O . LEU A 1 187 ? -57.812 17.359 -20.109 1 92.06 187 LEU A O 1
ATOM 1360 N N . ASP A 1 188 ? -56.219 17.609 -18.625 1 91.44 188 ASP A N 1
ATOM 1361 C CA . ASP A 1 188 ? -55.125 17.156 -19.5 1 91.44 188 ASP A CA 1
ATOM 1362 C C . ASP A 1 188 ? -54.219 16.156 -18.781 1 91.44 188 ASP A C 1
ATOM 1364 O O . ASP A 1 188 ? -54.125 16.172 -17.547 1 91.44 188 ASP A O 1
ATOM 1368 N N . PRO A 1 189 ? -53.656 15.25 -19.516 1 91 189 PRO A N 1
ATOM 1369 C CA . PRO A 1 189 ? -52.656 14.406 -18.875 1 91 189 PRO A CA 1
ATOM 1370 C C . PRO A 1 189 ? -51.469 15.203 -18.328 1 91 189 PRO A C 1
ATOM 1372 O O . PRO A 1 189 ? -51.062 16.203 -18.922 1 91 189 PRO A O 1
ATOM 1375 N N . TRP A 1 190 ? -51.062 14.859 -17.156 1 91.94 190 TRP A N 1
ATOM 1376 C CA . TRP A 1 190 ? -49.938 15.562 -16.562 1 91.94 190 TRP A CA 1
ATOM 1377 C C . TRP A 1 190 ? -48.656 15.227 -17.297 1 91.94 190 TRP A C 1
ATOM 1379 O O . TRP A 1 190 ? -48.219 14.07 -17.328 1 91.94 190 TRP A O 1
ATOM 1389 N N . LEU A 1 191 ? -48.031 16.188 -17.875 1 88.38 191 LEU A N 1
ATOM 1390 C CA . LEU A 1 191 ? -46.812 15.992 -18.656 1 88.38 191 LEU A CA 1
ATOM 1391 C C . LEU A 1 191 ? -45.594 16.516 -17.891 1 88.38 191 LEU A C 1
ATOM 1393 O O . LEU A 1 191 ? -45.656 17.609 -17.312 1 88.38 191 LEU A O 1
ATOM 1397 N N . LEU A 1 192 ? -44.688 15.656 -17.594 1 84.81 192 LEU A N 1
ATOM 1398 C CA . LEU A 1 192 ? -43.375 16.031 -17.062 1 84.81 192 LEU A CA 1
ATOM 1399 C C . LEU A 1 192 ? -42.281 15.727 -18.062 1 84.81 192 LEU A C 1
ATOM 1401 O O . LEU A 1 192 ? -42.125 14.578 -18.5 1 84.81 192 LEU A O 1
ATOM 1405 N N . ASP A 1 193 ? -41.469 16.672 -18.453 1 75 193 ASP A N 1
ATOM 1406 C CA . ASP A 1 193 ? -40.406 16.562 -19.438 1 75 193 ASP A CA 1
ATOM 1407 C C . ASP A 1 193 ? -40.938 15.898 -20.719 1 75 193 ASP A C 1
ATOM 1409 O O . ASP A 1 193 ? -40.281 15.023 -21.281 1 75 193 ASP A O 1
ATOM 1413 N N . GLY A 1 194 ? -42.188 16.156 -21.125 1 75.94 194 GLY A N 1
ATOM 1414 C CA . GLY A 1 194 ? -42.812 15.695 -22.359 1 75.94 194 GLY A CA 1
ATOM 1415 C C . GLY A 1 194 ? -43.469 14.344 -22.219 1 75.94 194 GLY A C 1
ATOM 1416 O O . GLY A 1 194 ? -44.094 13.852 -23.172 1 75.94 194 GLY A O 1
ATOM 1417 N N . HIS A 1 195 ? -43.438 13.75 -21.062 1 84.06 195 HIS A N 1
ATOM 1418 C CA . HIS A 1 195 ? -44.031 12.438 -20.859 1 84.06 195 HIS A CA 1
ATOM 1419 C C . HIS A 1 195 ? -45.156 12.492 -19.859 1 84.06 195 HIS A C 1
ATOM 1421 O O . HIS A 1 195 ? -45.094 13.242 -18.875 1 84.06 195 HIS A O 1
ATOM 1427 N N . GLU A 1 196 ? -46.094 11.648 -20.172 1 86.69 196 GLU A N 1
ATOM 1428 C CA . GLU A 1 196 ? -47.219 11.531 -19.234 1 86.69 196 GLU A CA 1
ATOM 1429 C C . GLU A 1 196 ? -46.781 10.836 -17.953 1 86.69 196 GLU A C 1
ATOM 1431 O O . GLU A 1 196 ? -46.094 9.82 -17.984 1 86.69 196 GLU A O 1
ATOM 1436 N N . VAL A 1 197 ? -47.188 11.398 -16.891 1 90.06 197 VAL A N 1
ATOM 1437 C CA . VAL A 1 197 ? -46.875 10.828 -15.594 1 90.06 197 VAL A CA 1
ATOM 1438 C C . VAL A 1 197 ? -47.781 9.648 -15.297 1 90.06 197 VAL A C 1
ATOM 1440 O O . VAL A 1 197 ? -49.031 9.805 -15.289 1 90.06 197 VAL A O 1
ATOM 1443 N N . CYS A 1 198 ? -47.25 8.461 -15.117 1 88.12 198 CYS A N 1
ATOM 1444 C CA . CYS A 1 198 ? -47.969 7.254 -14.758 1 88.12 198 CYS A CA 1
ATOM 1445 C C . CYS A 1 198 ? -47.312 6.547 -13.578 1 88.12 198 CYS A C 1
ATOM 1447 O O . CYS A 1 198 ? -46.188 6.121 -13.664 1 88.12 198 CYS A O 1
ATOM 1449 N N . LEU A 1 199 ? -48.031 6.445 -12.492 1 88.25 199 LEU A N 1
ATOM 1450 C CA . LEU A 1 199 ? -47.531 5.828 -11.281 1 88.25 199 LEU A CA 1
ATOM 1451 C C . LEU A 1 199 ? -47.812 4.332 -11.258 1 88.25 199 LEU A C 1
ATOM 1453 O O . LEU A 1 199 ? -48.906 3.906 -11.688 1 88.25 199 LEU A O 1
ATOM 1457 N N . PRO A 1 200 ? -46.906 3.584 -10.797 1 80.69 200 PRO A N 1
ATOM 1458 C CA . PRO A 1 200 ? -47.031 2.129 -10.859 1 80.69 200 PRO A CA 1
ATOM 1459 C C . PRO A 1 200 ? -48.094 1.603 -9.883 1 80.69 200 PRO A C 1
ATOM 1461 O O . PRO A 1 200 ? -48.594 0.484 -10.047 1 80.69 200 PRO A O 1
ATOM 1464 N N . ALA A 1 201 ? -48.406 2.344 -8.82 1 80.25 201 ALA A N 1
ATOM 1465 C CA . ALA A 1 201 ? -49.406 1.901 -7.832 1 80.25 201 ALA A CA 1
ATOM 1466 C C . ALA A 1 201 ? -50.25 3.068 -7.352 1 80.25 201 ALA A C 1
ATOM 1468 O O . ALA A 1 201 ? -49.875 4.23 -7.52 1 80.25 201 ALA A O 1
ATOM 1469 N N . ALA A 1 202 ? -51.438 2.596 -6.84 1 83.19 202 ALA A N 1
ATOM 1470 C CA . ALA A 1 202 ? -52.312 3.594 -6.223 1 83.19 202 ALA A CA 1
ATOM 1471 C C . ALA A 1 202 ? -51.625 4.285 -5.055 1 83.19 202 ALA A C 1
ATOM 1473 O O . ALA A 1 202 ? -50.938 3.633 -4.254 1 83.19 202 ALA A O 1
ATOM 1474 N N . SER A 1 203 ? -51.75 5.527 -5.07 1 87.5 203 SER A N 1
ATOM 1475 C CA . SER A 1 203 ? -51.094 6.301 -4.027 1 87.5 203 SER A CA 1
ATOM 1476 C C . SER A 1 203 ? -52 6.547 -2.844 1 87.5 203 SER A C 1
ATOM 1478 O O . SER A 1 203 ? -53.219 6.727 -3.021 1 87.5 203 SER A O 1
ATOM 1480 N N . HIS A 1 204 ? -51.469 6.398 -1.662 1 85.19 204 HIS A N 1
ATOM 1481 C CA . HIS A 1 204 ? -52.25 6.742 -0.472 1 85.19 204 HIS A CA 1
ATOM 1482 C C . HIS A 1 204 ? -52.219 8.25 -0.227 1 85.19 204 HIS A C 1
ATOM 1484 O O . HIS A 1 204 ? -53.156 8.781 0.383 1 85.19 204 HIS A O 1
ATOM 1490 N N . GLN A 1 205 ? -51.219 8.852 -0.707 1 90.19 205 GLN A N 1
ATOM 1491 C CA . GLN A 1 205 ? -51.094 10.305 -0.589 1 90.19 205 GLN A CA 1
ATOM 1492 C C . GLN A 1 205 ? -50.531 10.914 -1.867 1 90.19 205 GLN A C 1
ATOM 1494 O O . GLN A 1 205 ? -49.562 10.414 -2.426 1 90.19 205 GLN A O 1
ATOM 1499 N N . LEU A 1 206 ? -51.219 11.914 -2.389 1 92.94 206 LEU A N 1
ATOM 1500 C CA . LEU A 1 206 ? -50.781 12.68 -3.555 1 92.94 206 LEU A CA 1
ATOM 1501 C C . LEU A 1 206 ? -50.625 14.156 -3.213 1 92.94 206 LEU A C 1
ATOM 1503 O O . LEU A 1 206 ? -51.469 14.734 -2.549 1 92.94 206 LEU A O 1
ATOM 1507 N N . LEU A 1 207 ? -49.469 14.688 -3.494 1 92 207 LEU A N 1
ATOM 1508 C CA . LEU A 1 207 ? -49.188 16.094 -3.227 1 92 207 LEU A CA 1
ATOM 1509 C C . LEU A 1 207 ? -48.656 16.781 -4.477 1 92 207 LEU A C 1
ATOM 1511 O O . LEU A 1 207 ? -48.219 16.125 -5.426 1 92 207 LEU A O 1
ATOM 1515 N N . LEU A 1 208 ? -48.781 18.125 -4.469 1 91.06 208 LEU A N 1
ATOM 1516 C CA . LEU A 1 208 ? -48.188 18.984 -5.492 1 91.06 208 LEU A CA 1
ATOM 1517 C C . LEU A 1 208 ? -46.969 19.703 -4.941 1 91.06 208 LEU A C 1
ATOM 1519 O O . LEU A 1 208 ? -47.094 20.594 -4.102 1 91.06 208 LEU A O 1
ATOM 1523 N N . CYS A 1 209 ? -45.844 19.328 -5.359 1 91 209 CYS A N 1
ATOM 1524 C CA . CYS A 1 209 ? -44.594 19.797 -4.824 1 91 209 CYS A CA 1
ATOM 1525 C C . CYS A 1 209 ? -44.031 20.953 -5.648 1 91 209 CYS A C 1
ATOM 1527 O O . CYS A 1 209 ? -43.75 20.797 -6.844 1 91 209 CYS A O 1
ATOM 1529 N N . PRO A 1 210 ? -43.844 22.031 -4.992 1 87.94 210 PRO A N 1
ATOM 1530 C CA . PRO A 1 210 ? -43.188 23.125 -5.691 1 87.94 210 PRO A CA 1
ATOM 1531 C C . PRO A 1 210 ? -41.688 22.969 -5.742 1 87.94 210 PRO A C 1
ATOM 1533 O O . PRO A 1 210 ? -41.031 22.766 -4.703 1 87.94 210 PRO A O 1
ATOM 1536 N N . LEU A 1 211 ? -41.094 22.875 -6.883 1 86.56 211 LEU A N 1
ATOM 1537 C CA . LEU A 1 211 ? -39.656 22.781 -7.027 1 86.56 211 LEU A CA 1
ATOM 1538 C C . LEU A 1 211 ? -39.031 24.125 -7.395 1 86.56 211 LEU A C 1
ATOM 1540 O O . LEU A 1 211 ? -39.594 24.844 -8.234 1 86.56 211 LEU A O 1
ATOM 1544 N N . GLU A 1 212 ? -38.062 24.344 -6.656 1 80.12 212 GLU A N 1
ATOM 1545 C CA . GLU A 1 212 ? -37.406 25.609 -6.941 1 80.12 212 GLU A CA 1
ATOM 1546 C C . GLU A 1 212 ? -36.781 25.609 -8.344 1 80.12 212 GLU A C 1
ATOM 1548 O O . GLU A 1 212 ? -36.125 24.656 -8.734 1 80.12 212 GLU A O 1
ATOM 1553 N N . GLY A 1 213 ? -37.031 26.594 -9.156 1 72.69 213 GLY A N 1
ATOM 1554 C CA . GLY A 1 213 ? -36.469 26.719 -10.492 1 72.69 213 GLY A CA 1
ATOM 1555 C C . GLY A 1 213 ? -37.312 26.078 -11.562 1 72.69 213 GLY A C 1
ATOM 1556 O O . GLY A 1 213 ? -37.062 26.25 -12.758 1 72.69 213 GLY A O 1
ATOM 1557 N N . VAL A 1 214 ? -38.25 25.328 -11.164 1 76.69 214 VAL A N 1
ATOM 1558 C CA . VAL A 1 214 ? -39.125 24.672 -12.133 1 76.69 214 VAL A CA 1
ATOM 1559 C C . VAL A 1 214 ? -40.469 25.359 -12.156 1 76.69 214 VAL A C 1
ATOM 1561 O O . VAL A 1 214 ? -40.969 25.797 -11.117 1 76.69 214 VAL A O 1
ATOM 1564 N N . ALA A 1 215 ? -40.875 25.578 -13.406 1 77.06 215 ALA A N 1
ATOM 1565 C CA . ALA A 1 215 ? -42.156 26.219 -13.57 1 77.06 215 ALA A CA 1
ATOM 1566 C C . ALA A 1 215 ? -43.312 25.281 -13.156 1 77.06 215 ALA A C 1
ATOM 1568 O O . ALA A 1 215 ? -43.438 24.188 -13.719 1 77.06 215 ALA A O 1
ATOM 1569 N N . GLY A 1 216 ? -44 25.594 -12.07 1 78.56 216 GLY A N 1
ATOM 1570 C CA . GLY A 1 216 ? -45.188 24.875 -11.617 1 78.56 216 GLY A CA 1
ATOM 1571 C C . GLY A 1 216 ? -44.844 23.75 -10.648 1 78.56 216 GLY A C 1
ATOM 1572 O O . GLY A 1 216 ? -43.688 23.375 -10.508 1 78.56 216 GLY A O 1
ATOM 1573 N N . PRO A 1 217 ? -45.844 23.156 -10.031 1 88.69 217 PRO A N 1
ATOM 1574 C CA . PRO A 1 217 ? -45.625 22.078 -9.07 1 88.69 217 PRO A CA 1
ATOM 1575 C C . PRO A 1 217 ? -45.469 20.719 -9.742 1 88.69 217 PRO A C 1
ATOM 1577 O O . PRO A 1 217 ? -45.938 20.531 -10.875 1 88.69 217 PRO A O 1
ATOM 1580 N N . THR A 1 218 ? -44.75 19.828 -9.18 1 90.44 218 THR A N 1
ATOM 1581 C CA . THR A 1 218 ? -44.594 18.453 -9.625 1 90.44 218 THR A CA 1
ATOM 1582 C C . THR A 1 218 ? -45.344 17.5 -8.695 1 90.44 218 THR A C 1
ATOM 1584 O O . THR A 1 218 ? -45.312 17.672 -7.473 1 90.44 218 THR A O 1
ATOM 1587 N N . PRO A 1 219 ? -46.062 16.516 -9.289 1 91.56 219 PRO A N 1
ATOM 1588 C CA . PRO A 1 219 ? -46.781 15.57 -8.43 1 91.56 219 PRO A CA 1
ATOM 1589 C C . PRO A 1 219 ? -45.844 14.703 -7.602 1 91.56 219 PRO A C 1
ATOM 1591 O O . PRO A 1 219 ? -44.844 14.172 -8.125 1 91.56 219 PRO A O 1
ATOM 1594 N N . LEU A 1 220 ? -46.094 14.672 -6.324 1 93.44 220 LEU A N 1
ATOM 1595 C CA . LEU A 1 220 ? -45.406 13.82 -5.355 1 93.44 220 LEU A CA 1
ATOM 1596 C C . LEU A 1 220 ? -46.375 12.781 -4.777 1 93.44 220 LEU A C 1
ATOM 1598 O O . LEU A 1 220 ? -47.406 13.133 -4.184 1 93.44 220 LEU A O 1
ATOM 1602 N N . ALA A 1 221 ? -46.062 11.508 -4.949 1 93.31 221 ALA A N 1
ATOM 1603 C CA . ALA A 1 221 ? -47 10.461 -4.566 1 93.31 221 ALA A CA 1
ATOM 1604 C C . ALA A 1 221 ? -46.344 9.438 -3.645 1 93.31 221 ALA A C 1
ATOM 1606 O O . ALA A 1 221 ? -45.219 8.992 -3.9 1 93.31 221 ALA A O 1
ATOM 1607 N N . LEU A 1 222 ? -47.031 9.188 -2.617 1 92.62 222 LEU A N 1
ATOM 1608 C CA . LEU A 1 222 ? -46.594 8.148 -1.688 1 92.62 222 LEU A CA 1
ATOM 1609 C C . LEU A 1 222 ? -47.5 6.93 -1.791 1 92.62 222 LEU A C 1
ATOM 1611 O O . LEU A 1 222 ? -48.719 7.043 -1.63 1 92.62 222 LEU A O 1
ATOM 1615 N N . THR A 1 223 ? -46.938 5.793 -2.064 1 86.5 223 THR A N 1
ATOM 1616 C CA . THR A 1 223 ? -47.719 4.559 -2.174 1 86.5 223 THR A CA 1
ATOM 1617 C C . THR A 1 223 ? -47.844 3.881 -0.813 1 86.5 223 THR A C 1
ATOM 1619 O O . THR A 1 223 ? -47.094 4.188 0.114 1 86.5 223 THR A O 1
ATOM 1622 N N . PRO A 1 224 ? -48.844 3.082 -0.63 1 80.12 224 PRO A N 1
ATOM 1623 C CA . PRO A 1 224 ? -49.031 2.389 0.648 1 80.12 224 PRO A CA 1
ATOM 1624 C C . PRO A 1 224 ? -47.812 1.526 1.019 1 80.12 224 PRO A C 1
ATOM 1626 O O . PRO A 1 224 ? -47.594 1.245 2.199 1 80.12 224 PRO A O 1
ATOM 1629 N N . ARG A 1 225 ? -47.062 1.232 -0.023 1 74.81 225 ARG A N 1
ATOM 1630 C CA . ARG A 1 225 ? -45.875 0.407 0.218 1 74.81 225 ARG A CA 1
ATOM 1631 C C . ARG A 1 225 ? -44.688 1.261 0.645 1 74.81 225 ARG A C 1
ATOM 1633 O O . ARG A 1 225 ? -43.594 0.748 0.833 1 74.81 225 ARG A O 1
ATOM 1640 N N . GLY A 1 226 ? -44.969 2.504 0.763 1 86.19 226 GLY A N 1
ATOM 1641 C CA . GLY A 1 226 ? -43.938 3.387 1.272 1 86.19 226 GLY A CA 1
ATOM 1642 C C . GLY A 1 226 ? -42.969 3.865 0.197 1 86.19 226 GLY A C 1
ATOM 1643 O O . GLY A 1 226 ? -41.781 4.117 0.472 1 86.19 226 GLY A O 1
ATOM 1644 N N . ARG A 1 227 ? -43.344 3.836 -0.993 1 89.06 227 ARG A N 1
ATOM 1645 C CA . ARG A 1 227 ? -42.531 4.352 -2.09 1 89.06 227 ARG A CA 1
ATOM 1646 C C . ARG A 1 227 ? -42.969 5.77 -2.459 1 89.06 227 ARG A C 1
ATOM 1648 O O . ARG A 1 227 ? -44.125 6.035 -2.709 1 89.06 227 ARG A O 1
ATOM 1655 N N . LEU A 1 228 ? -42 6.637 -2.465 1 92.31 228 LEU A N 1
ATOM 1656 C CA . LEU A 1 228 ? -42.219 8.039 -2.787 1 92.31 228 LEU A CA 1
ATOM 1657 C C . LEU A 1 228 ? -41.781 8.352 -4.215 1 92.31 228 LEU A C 1
ATOM 1659 O O . LEU A 1 228 ? -40.656 8.094 -4.59 1 92.31 228 LEU A O 1
ATOM 1663 N N . TYR A 1 229 ? -42.75 8.867 -4.965 1 91.75 229 TYR A N 1
ATOM 1664 C CA . TYR A 1 229 ? -42.5 9.195 -6.363 1 91.75 229 TYR A CA 1
ATOM 1665 C C . TYR A 1 229 ? -42.594 10.695 -6.598 1 91.75 229 TYR A C 1
ATOM 1667 O O . TYR A 1 229 ? -43.5 11.352 -6.102 1 91.75 229 TYR A O 1
ATOM 1675 N N . LEU A 1 230 ? -41.656 11.227 -7.207 1 91.75 230 LEU A N 1
ATOM 1676 C CA . LEU A 1 230 ? -41.719 12.562 -7.781 1 91.75 230 LEU A CA 1
ATOM 1677 C C . LEU A 1 230 ? -41.906 12.492 -9.289 1 91.75 230 LEU A C 1
ATOM 1679 O O . LEU A 1 230 ? -41 12.125 -10.031 1 91.75 230 LEU A O 1
ATOM 1683 N N . GLY A 1 231 ? -43.094 12.836 -9.664 1 86.94 231 GLY A N 1
ATOM 1684 C CA . GLY A 1 231 ? -43.469 12.523 -11.039 1 86.94 231 GLY A CA 1
ATOM 1685 C C . GLY A 1 231 ? -43.5 11.031 -11.312 1 86.94 231 GLY A C 1
ATOM 1686 O O . GLY A 1 231 ? -44.219 10.289 -10.641 1 86.94 231 GLY A O 1
ATOM 1687 N N . HIS A 1 232 ? -42.75 10.664 -12.164 1 83.25 232 HIS A N 1
ATOM 1688 C CA . HIS A 1 232 ? -42.688 9.242 -12.484 1 83.25 232 HIS A CA 1
ATOM 1689 C C . HIS A 1 232 ? -41.469 8.586 -11.875 1 83.25 232 HIS A C 1
ATOM 1691 O O . HIS A 1 232 ? -41.281 7.383 -12.023 1 83.25 232 HIS A O 1
ATOM 1697 N N . ARG A 1 233 ? -40.719 9.414 -11.109 1 85 233 ARG A N 1
ATOM 1698 C CA . ARG A 1 233 ? -39.469 8.898 -10.586 1 85 233 ARG A CA 1
ATOM 1699 C C . ARG A 1 233 ? -39.562 8.578 -9.102 1 85 233 ARG A C 1
ATOM 1701 O O . ARG A 1 233 ? -40.062 9.406 -8.32 1 85 233 ARG A O 1
ATOM 1708 N N . GLN A 1 234 ? -39.188 7.391 -8.75 1 86.81 234 GLN A N 1
ATOM 1709 C CA . GLN A 1 234 ? -39.125 7.051 -7.332 1 86.81 234 GLN A CA 1
ATOM 1710 C C . GLN A 1 234 ? -37.938 7.723 -6.664 1 86.81 234 GLN A C 1
ATOM 1712 O O . GLN A 1 234 ? -36.781 7.543 -7.098 1 86.81 234 GLN A O 1
ATOM 1717 N N . VAL A 1 235 ? -38.188 8.492 -5.656 1 88.31 235 VAL A N 1
ATOM 1718 C CA . VAL A 1 235 ? -37.125 9.266 -5.051 1 88.31 235 VAL A CA 1
ATOM 1719 C C . VAL A 1 235 ? -36.75 8.672 -3.695 1 88.31 235 VAL A C 1
ATOM 1721 O O . VAL A 1 235 ? -35.656 8.914 -3.178 1 88.31 235 VAL A O 1
ATOM 1724 N N . LEU A 1 236 ? -37.594 7.93 -3.053 1 88.62 236 LEU A N 1
ATOM 1725 C CA . LEU A 1 236 ? -37.344 7.363 -1.735 1 88.62 236 LEU A CA 1
ATOM 1726 C C . LEU A 1 236 ? -38.094 6.059 -1.537 1 88.62 236 LEU A C 1
ATOM 1728 O O . LEU A 1 236 ? -39.281 5.969 -1.879 1 88.62 236 LEU A O 1
ATOM 1732 N N . ALA A 1 237 ? -37.406 5.121 -1.024 1 84.12 237 ALA A N 1
ATOM 1733 C CA . ALA A 1 237 ? -38.062 3.869 -0.632 1 84.12 237 ALA A CA 1
ATOM 1734 C C . ALA A 1 237 ? -38.156 3.762 0.887 1 84.12 237 ALA A C 1
ATOM 1736 O O . ALA A 1 237 ? -37.281 4.238 1.612 1 84.12 237 ALA A O 1
ATOM 1737 N N . GLY A 1 238 ? -39.25 3.244 1.44 1 83.94 238 GLY A N 1
ATOM 1738 C CA . GLY A 1 238 ? -39.469 3.115 2.873 1 83.94 238 GLY A CA 1
ATOM 1739 C C . GLY A 1 238 ? -40 4.383 3.516 1 83.94 238 GLY A C 1
ATOM 1740 O O . GLY A 1 238 ? -39.688 4.676 4.672 1 83.94 238 GLY A O 1
ATOM 1741 N N . CYS A 1 239 ? -40.594 5.191 2.779 1 90.5 239 CYS A N 1
ATOM 1742 C CA . CYS A 1 239 ? -41.156 6.434 3.281 1 90.5 239 CYS A CA 1
ATOM 1743 C C . CYS A 1 239 ? -42.469 6.168 4.027 1 90.5 239 CYS A C 1
ATOM 1745 O O . CYS A 1 239 ? -43.375 5.57 3.475 1 90.5 239 CYS A O 1
ATOM 1747 N N . THR A 1 240 ? -42.5 6.543 5.277 1 88.88 240 THR A N 1
ATOM 1748 C CA . THR A 1 240 ? -43.719 6.305 6.074 1 88.88 240 THR A CA 1
ATOM 1749 C C . THR A 1 240 ? -44.625 7.512 6.023 1 88.88 240 THR A C 1
ATOM 1751 O O . THR A 1 240 ? -45.844 7.367 6.129 1 88.88 240 THR A O 1
ATOM 1754 N N . SER A 1 241 ? -44.094 8.656 6.035 1 92 241 SER A N 1
ATOM 1755 C CA . SER A 1 241 ? -44.906 9.883 5.918 1 92 241 SER A CA 1
ATOM 1756 C C . SER A 1 241 ? -44.125 10.977 5.191 1 92 241 SER A C 1
ATOM 1758 O O . SER A 1 241 ? -42.875 10.938 5.137 1 92 241 SER A O 1
ATOM 1760 N N . VAL A 1 242 ? -44.906 11.891 4.566 1 93.81 242 VAL A N 1
ATOM 1761 C CA . VAL A 1 242 ? -44.281 12.969 3.807 1 93.81 242 VAL A CA 1
ATOM 1762 C C . VAL A 1 242 ? -45.062 14.266 4.012 1 93.81 242 VAL A C 1
ATOM 1764 O O . VAL A 1 242 ? -46.281 14.242 4.207 1 93.81 242 VAL A O 1
ATOM 1767 N N . LEU A 1 243 ? -44.312 15.336 4.148 1 91.69 243 LEU A N 1
ATOM 1768 C CA . LEU A 1 243 ? -44.875 16.672 4.309 1 91.69 243 LEU A CA 1
ATOM 1769 C C . LEU A 1 243 ? -44.062 17.703 3.551 1 91.69 243 LEU A C 1
ATOM 1771 O O . LEU A 1 243 ? -42.812 17.641 3.551 1 91.69 243 LEU A O 1
ATOM 1775 N N . LEU A 1 244 ? -44.781 18.578 2.9 1 90.06 244 LEU A N 1
ATOM 1776 C CA . LEU A 1 244 ? -44.125 19.656 2.188 1 90.06 244 LEU A CA 1
ATOM 1777 C C . LEU A 1 244 ? -44.062 20.922 3.041 1 90.06 244 LEU A C 1
ATOM 1779 O O . LEU A 1 244 ? -45.125 21.453 3.434 1 90.06 244 LEU A O 1
ATOM 1783 N N . HIS A 1 245 ? -42.906 21.266 3.381 1 88 245 HIS A N 1
ATOM 1784 C CA . HIS A 1 245 ? -42.688 22.547 4.039 1 88 245 HIS A CA 1
ATOM 1785 C C . HIS A 1 245 ? -42.406 23.641 3.016 1 88 245 HIS A C 1
ATOM 1787 O O . HIS A 1 245 ? -42.281 23.375 1.822 1 88 245 HIS A O 1
ATOM 1793 N N . THR A 1 246 ? -42.25 24.812 3.443 1 82.88 246 THR A N 1
ATOM 1794 C CA . THR A 1 246 ? -42.125 25.969 2.559 1 82.88 246 THR A CA 1
ATOM 1795 C C . THR A 1 246 ? -40.969 25.781 1.596 1 82.88 246 THR A C 1
ATOM 1797 O O . THR A 1 246 ? -41.094 25.984 0.389 1 82.88 246 THR A O 1
ATOM 1800 N N . HIS A 1 247 ? -39.875 25.312 2.109 1 85.75 247 HIS A N 1
ATOM 1801 C CA . HIS A 1 247 ? -38.688 25.203 1.246 1 85.75 247 HIS A CA 1
ATOM 1802 C C . HIS A 1 247 ? -38.062 23.828 1.346 1 85.75 247 HIS A C 1
ATOM 1804 O O . HIS A 1 247 ? -37 23.578 0.751 1 85.75 247 HIS A O 1
ATOM 1810 N N . HIS A 1 248 ? -38.688 22.922 2.104 1 90.19 248 HIS A N 1
ATOM 1811 C CA . HIS A 1 248 ? -38.125 21.609 2.316 1 90.19 248 HIS A CA 1
ATOM 1812 C C . HIS A 1 248 ? -39.156 20.516 2.217 1 90.19 248 HIS A C 1
ATOM 1814 O O . HIS A 1 248 ? -40.344 20.75 2.488 1 90.19 248 HIS A O 1
ATOM 1820 N N . LEU A 1 249 ? -38.688 19.453 1.775 1 92 249 LEU A N 1
ATOM 1821 C CA . LEU A 1 249 ? -39.438 18.219 1.882 1 92 249 LEU A CA 1
ATOM 1822 C C . LEU A 1 249 ? -39.094 17.469 3.16 1 92 249 LEU A C 1
ATOM 1824 O O . LEU A 1 249 ? -37.906 17.281 3.479 1 92 249 LEU A O 1
ATOM 1828 N N . LEU A 1 250 ? -40.125 17.156 3.938 1 93.19 250 LEU A N 1
ATOM 1829 C CA . LEU A 1 250 ? -39.969 16.359 5.145 1 93.19 250 LEU A CA 1
ATOM 1830 C C . LEU A 1 250 ? -40.5 14.945 4.949 1 93.19 250 LEU A C 1
ATOM 1832 O O . LEU A 1 250 ? -41.594 14.766 4.395 1 93.19 250 LEU A O 1
ATOM 1836 N N . ALA A 1 251 ? -39.75 14 5.305 1 92.81 251 ALA A N 1
ATOM 1837 C CA . ALA A 1 251 ? -40.188 12.609 5.16 1 92.81 251 ALA A CA 1
ATOM 1838 C C . ALA A 1 251 ? -39.688 11.758 6.32 1 92.81 251 ALA A C 1
ATOM 1840 O O . ALA A 1 251 ? -38.562 11.953 6.801 1 92.81 251 ALA A O 1
ATOM 1841 N N . THR A 1 252 ? -40.5 10.984 6.801 1 91.38 252 THR A N 1
ATOM 1842 C CA . THR A 1 252 ? -40.062 9.977 7.758 1 91.38 252 THR A CA 1
ATOM 1843 C C . THR A 1 252 ? -39.875 8.625 7.07 1 91.38 252 THR A C 1
ATOM 1845 O O . THR A 1 252 ? -40.531 8.328 6.074 1 91.38 252 THR A O 1
ATOM 1848 N N . THR A 1 253 ? -39.031 7.918 7.484 1 87 253 THR A N 1
ATOM 1849 C CA . THR A 1 253 ? -38.688 6.648 6.844 1 87 253 THR A CA 1
ATOM 1850 C C . THR A 1 253 ? -38.938 5.484 7.797 1 87 253 THR A C 1
ATOM 1852 O O . THR A 1 253 ? -39.156 5.688 9 1 87 253 THR A O 1
ATOM 1855 N N . ALA A 1 254 ? -38.938 4.332 7.25 1 80.56 254 ALA A N 1
ATOM 1856 C CA . ALA A 1 254 ? -39.125 3.111 8.039 1 80.56 254 ALA A CA 1
ATOM 1857 C C . ALA A 1 254 ? -37.938 2.867 8.945 1 80.56 254 ALA A C 1
ATOM 1859 O O . ALA A 1 254 ? -38.031 2.115 9.922 1 80.56 254 ALA A O 1
ATOM 1860 N N . ALA A 1 255 ? -36.875 3.578 8.695 1 76.06 255 ALA A N 1
ATOM 1861 C CA . ALA A 1 255 ? -35.688 3.488 9.539 1 76.06 255 ALA A CA 1
ATOM 1862 C C . ALA A 1 255 ? -35.75 4.473 10.703 1 76.06 255 ALA A C 1
ATOM 1864 O O . ALA A 1 255 ? -34.75 4.688 11.406 1 76.06 255 ALA A O 1
ATOM 1865 N N . HIS A 1 256 ? -36.906 5.125 10.891 1 82.31 256 HIS A N 1
ATOM 1866 C CA . HIS A 1 256 ? -37.188 6.027 12 1 82.31 256 HIS A CA 1
ATOM 1867 C C . HIS A 1 256 ? -36.344 7.289 11.93 1 82.31 256 HIS A C 1
ATOM 1869 O O . HIS A 1 256 ? -35.75 7.691 12.93 1 82.31 256 HIS A O 1
ATOM 1875 N N . THR A 1 257 ? -36.281 7.73 10.773 1 88.19 257 THR A N 1
ATOM 1876 C CA . THR A 1 257 ? -35.562 8.984 10.555 1 88.19 257 THR A CA 1
ATOM 1877 C C . THR A 1 257 ? -36.469 10.023 9.914 1 88.19 257 THR A C 1
ATOM 1879 O O . THR A 1 257 ? -37.406 9.68 9.219 1 88.19 257 THR A O 1
ATOM 1882 N N . LEU A 1 258 ? -36.219 11.211 10.336 1 89.88 258 LEU A N 1
ATOM 1883 C CA . LEU A 1 258 ? -36.812 12.367 9.68 1 89.88 258 LEU A CA 1
ATOM 1884 C C . LEU A 1 258 ? -35.844 13.023 8.711 1 89.88 258 LEU A C 1
ATOM 1886 O O . LEU A 1 258 ? -34.75 13.398 9.094 1 89.88 258 LEU A O 1
ATOM 1890 N N . LEU A 1 259 ? -36.281 13.062 7.527 1 90.19 259 LEU A N 1
ATOM 1891 C CA . LEU A 1 259 ? -35.469 13.672 6.477 1 90.19 259 LEU A CA 1
ATOM 1892 C C . LEU A 1 259 ? -35.969 15.07 6.145 1 90.19 259 LEU A C 1
ATOM 1894 O O . LEU A 1 259 ? -37.188 15.297 6.102 1 90.19 259 LEU A O 1
ATOM 1898 N N . ALA A 1 260 ? -35.094 15.945 6.094 1 89.31 260 ALA A N 1
ATOM 1899 C CA . ALA A 1 260 ? -35.375 17.297 5.621 1 89.31 260 ALA A CA 1
ATOM 1900 C C . ALA A 1 260 ? -34.469 17.672 4.449 1 89.31 260 ALA A C 1
ATOM 1902 O O . ALA A 1 260 ? -33.281 17.812 4.613 1 89.31 260 ALA A O 1
ATOM 1903 N N . THR A 1 261 ? -35.094 17.828 3.264 1 88 261 THR A N 1
ATOM 1904 C CA . THR A 1 261 ? -34.344 18.125 2.051 1 88 261 THR A CA 1
ATOM 1905 C C . THR A 1 261 ? -34.906 19.344 1.332 1 88 261 THR A C 1
ATOM 1907 O O . THR A 1 261 ? -36.125 19.484 1.254 1 88 261 THR A O 1
ATOM 1910 N N . PRO A 1 262 ? -34.031 20.125 0.84 1 85.06 262 PRO A N 1
ATOM 1911 C CA . PRO A 1 262 ? -34.531 21.281 0.099 1 85.06 262 PRO A CA 1
ATOM 1912 C C . PRO A 1 262 ? -35.312 20.875 -1.146 1 85.06 262 PRO A C 1
ATOM 1914 O O . PRO A 1 262 ? -35.062 19.828 -1.737 1 85.06 262 PRO A O 1
ATOM 1917 N N . LEU A 1 263 ? -36.281 21.703 -1.447 1 87.56 263 LEU A N 1
ATOM 1918 C CA . LEU A 1 263 ? -37.156 21.453 -2.6 1 87.56 263 LEU A CA 1
ATOM 1919 C C . LEU A 1 263 ? -36.438 21.844 -3.896 1 87.56 263 LEU A C 1
ATOM 1921 O O . LEU A 1 263 ? -36.938 22.734 -4.613 1 87.56 263 LEU A O 1
ATOM 1925 N N . THR A 1 264 ? -35.375 21.203 -4.121 1 82.69 264 THR A N 1
ATOM 1926 C CA . THR A 1 264 ? -34.625 21.359 -5.371 1 82.69 264 THR A CA 1
ATOM 1927 C C . THR A 1 264 ? -34.5 20.016 -6.086 1 82.69 264 THR A C 1
ATOM 1929 O O . THR A 1 264 ? -34.531 18.953 -5.453 1 82.69 264 THR A O 1
ATOM 1932 N N . THR A 1 265 ? -34.438 20.094 -7.34 1 78.75 265 THR A N 1
ATOM 1933 C CA . THR A 1 265 ? -34.406 18.875 -8.148 1 78.75 265 THR A CA 1
ATOM 1934 C C . THR A 1 265 ? -33.188 18.031 -7.766 1 78.75 265 THR A C 1
ATOM 1936 O O . THR A 1 265 ? -33.312 16.828 -7.539 1 78.75 265 THR A O 1
ATOM 1939 N N . PRO A 1 266 ? -32.062 18.688 -7.535 1 75.81 266 PRO A N 1
ATOM 1940 C CA . PRO A 1 266 ? -30.906 17.859 -7.195 1 75.81 266 PRO A CA 1
ATOM 1941 C C . PRO A 1 266 ? -31.016 17.234 -5.805 1 75.81 266 PRO A C 1
ATOM 1943 O O . PRO A 1 266 ? -30.609 16.094 -5.602 1 75.81 266 PRO A O 1
ATOM 1946 N N . ALA A 1 267 ? -31.547 18.016 -4.914 1 79.25 267 ALA A N 1
ATOM 1947 C CA . ALA A 1 267 ? -31.641 17.531 -3.541 1 79.25 267 ALA A CA 1
ATOM 1948 C C . ALA A 1 267 ? -32.625 16.359 -3.445 1 79.25 267 ALA A C 1
ATOM 1950 O O . ALA A 1 267 ? -32.344 15.375 -2.742 1 79.25 267 ALA A O 1
ATOM 1951 N N . LEU A 1 268 ? -33.688 16.453 -4.125 1 83.19 268 LEU A N 1
ATOM 1952 C CA . LEU A 1 268 ? -34.719 15.422 -4.07 1 83.19 268 LEU A CA 1
ATOM 1953 C C . LEU A 1 268 ? -34.25 14.172 -4.824 1 83.19 268 LEU A C 1
ATOM 1955 O O . LEU A 1 268 ? -34.625 13.055 -4.465 1 83.19 268 LEU A O 1
ATOM 1959 N N . ALA A 1 269 ? -33.531 14.406 -5.836 1 75.88 269 ALA A N 1
ATOM 1960 C CA . ALA A 1 269 ? -33 13.273 -6.574 1 75.88 269 ALA A CA 1
ATOM 1961 C C . ALA A 1 269 ? -32.031 12.469 -5.711 1 75.88 269 ALA A C 1
ATOM 1963 O O . ALA A 1 269 ? -31.891 11.25 -5.883 1 75.88 269 ALA A O 1
ATOM 1964 N N . ALA A 1 270 ? -31.5 13.148 -4.727 1 73.69 270 ALA A N 1
ATOM 1965 C CA . ALA A 1 270 ? -30.5 12.508 -3.865 1 73.69 270 ALA A CA 1
ATOM 1966 C C . ALA A 1 270 ? -31.141 12.039 -2.559 1 73.69 270 ALA A C 1
ATOM 1968 O O . ALA A 1 270 ? -30.438 11.703 -1.604 1 73.69 270 ALA A O 1
ATOM 1969 N N . LEU A 1 271 ? -32.406 12.109 -2.494 1 80.06 271 LEU A N 1
ATOM 1970 C CA . LEU A 1 271 ? -33.125 11.844 -1.249 1 80.06 271 LEU A CA 1
ATOM 1971 C C . LEU A 1 271 ? -32.812 10.445 -0.736 1 80.06 271 LEU A C 1
ATOM 1973 O O . LEU A 1 271 ? -32.656 10.234 0.471 1 80.06 271 LEU A O 1
ATOM 1977 N N . GLU A 1 272 ? -32.844 9.492 -1.655 1 74.62 272 GLU A N 1
ATOM 1978 C CA . GLU A 1 272 ? -32.562 8.117 -1.244 1 74.62 272 GLU A CA 1
ATOM 1979 C C . GLU A 1 272 ? -31.156 7.98 -0.668 1 74.62 272 GLU A C 1
ATOM 1981 O O . GLU A 1 272 ? -30.953 7.266 0.313 1 74.62 272 GLU A O 1
ATOM 1986 N N . GLU A 1 273 ? -30.266 8.688 -1.264 1 67.75 273 GLU A N 1
ATOM 1987 C CA . GLU A 1 273 ? -28.891 8.703 -0.773 1 67.75 273 GLU A CA 1
ATOM 1988 C C . GLU A 1 273 ? -28.797 9.352 0.604 1 67.75 273 GLU A C 1
ATOM 1990 O O . GLU A 1 273 ? -28.047 8.891 1.468 1 67.75 273 GLU A O 1
ATOM 1995 N N . THR A 1 274 ? -29.578 10.43 0.744 1 66.62 274 THR A N 1
ATOM 1996 C CA . THR A 1 274 ? -29.625 11.133 2.02 1 66.62 274 THR A CA 1
ATOM 1997 C C . THR A 1 274 ? -30.172 10.234 3.117 1 66.62 274 THR A C 1
ATOM 1999 O O . THR A 1 274 ? -29.703 10.266 4.254 1 66.62 274 THR A O 1
ATOM 2002 N N . ALA A 1 275 ? -31.109 9.453 2.689 1 69.5 275 ALA A N 1
ATOM 2003 C CA . ALA A 1 275 ? -31.766 8.586 3.662 1 69.5 275 ALA A CA 1
ATOM 2004 C C . ALA A 1 275 ? -30.844 7.457 4.102 1 69.5 275 ALA A C 1
ATOM 2006 O O . ALA A 1 275 ? -30.891 7.012 5.25 1 69.5 275 ALA A O 1
ATOM 2007 N N . SER A 1 276 ? -30.094 6.844 3.127 1 60.25 276 SER A N 1
ATOM 2008 C CA . SER A 1 276 ? -29.219 5.711 3.42 1 60.25 276 SER A CA 1
ATOM 2009 C C . SER A 1 276 ? -27.938 6.16 4.098 1 60.25 276 SER A C 1
ATOM 2011 O O . SER A 1 276 ? -27.266 5.371 4.773 1 60.25 276 SER A O 1
ATOM 2013 N N . GLY A 1 277 ? -27.469 7.32 3.795 1 53.78 277 GLY A N 1
ATOM 2014 C CA . GLY A 1 277 ? -26.156 7.789 4.203 1 53.78 277 GLY A CA 1
ATOM 2015 C C . GLY A 1 277 ? -26.109 8.234 5.652 1 53.78 277 GLY A C 1
ATOM 2016 O O . GLY A 1 277 ? -27.141 8.508 6.258 1 53.78 277 GLY A O 1
ATOM 2017 N N . SER A 1 278 ? -25.25 7.711 6.363 1 42.81 278 SER A N 1
ATOM 2018 C CA . SER A 1 278 ? -24.797 8.102 7.695 1 42.81 278 SER A CA 1
ATOM 2019 C C . SER A 1 278 ? -24.703 9.617 7.832 1 42.81 278 SER A C 1
ATOM 2021 O O . SER A 1 278 ? -23.953 10.266 7.105 1 42.81 278 SER A O 1
ATOM 2023 N N . GLY A 1 279 ? -25.344 10.266 8.711 1 47.53 279 GLY A N 1
ATOM 2024 C CA . GLY A 1 279 ? -25.281 11.445 9.555 1 47.53 279 GLY A CA 1
ATOM 2025 C C . GLY A 1 279 ? -25.297 12.742 8.766 1 47.53 279 GLY A C 1
ATOM 2026 O O . GLY A 1 279 ? -24.828 13.773 9.25 1 47.53 279 GLY A O 1
ATOM 2027 N N . GLY A 1 280 ? -25.594 12.523 7.543 1 52.5 280 GLY A N 1
ATOM 2028 C CA . GLY A 1 280 ? -25.484 13.875 7.023 1 52.5 280 GLY A CA 1
ATOM 2029 C C . GLY A 1 280 ? -26.5 14.828 7.633 1 52.5 280 GLY A C 1
ATOM 2030 O O . GLY A 1 280 ? -27.359 14.406 8.406 1 52.5 280 GLY A O 1
ATOM 2031 N N . GLY A 1 281 ? -26.359 16.141 7.629 1 59.72 281 GLY A N 1
ATOM 2032 C CA . GLY A 1 281 ? -26.984 17.266 8.273 1 59.72 281 GLY A CA 1
ATOM 2033 C C . GLY A 1 281 ? -28.5 17.312 8.055 1 59.72 281 GLY A C 1
ATOM 2034 O O . GLY A 1 281 ? -29.203 18.094 8.703 1 59.72 281 GLY A O 1
ATOM 2035 N N . GLY A 1 282 ? -29.031 16.391 7.23 1 68.5 282 GLY A N 1
ATOM 2036 C CA . GLY A 1 282 ? -30.453 16.562 6.996 1 68.5 282 GLY A CA 1
ATOM 2037 C C . GLY A 1 282 ? -31.297 15.445 7.598 1 68.5 282 GLY A C 1
ATOM 2038 O O . GLY A 1 282 ? -32.469 15.32 7.285 1 68.5 282 GLY A O 1
ATOM 2039 N N . VAL A 1 283 ? -30.609 14.578 8.461 1 78.31 283 VAL A N 1
ATOM 2040 C CA . VAL A 1 283 ? -31.344 13.43 8.984 1 78.31 283 VAL A CA 1
ATOM 2041 C C . VAL A 1 283 ? -31.438 13.516 10.5 1 78.31 283 VAL A C 1
ATOM 2043 O O . VAL A 1 283 ? -30.469 13.875 11.172 1 78.31 283 VAL A O 1
ATOM 2046 N N . ARG A 1 284 ? -32.656 13.461 11.039 1 82.69 284 ARG A N 1
ATOM 2047 C CA . ARG A 1 284 ? -32.906 13.406 12.477 1 82.69 284 ARG A CA 1
ATOM 2048 C C . ARG A 1 284 ? -33.562 12.086 12.867 1 82.69 284 ARG A C 1
ATOM 2050 O O . ARG A 1 284 ? -34.469 11.633 12.203 1 82.69 284 ARG A O 1
ATOM 2057 N N . ARG A 1 285 ? -33.062 11.477 13.898 1 83.44 285 ARG A N 1
ATOM 2058 C CA . ARG A 1 285 ? -33.688 10.25 14.398 1 83.44 285 ARG A CA 1
ATOM 2059 C C . ARG A 1 285 ? -35 10.555 15.117 1 83.44 285 ARG A C 1
ATOM 2061 O O . ARG A 1 285 ? -35.125 11.555 15.828 1 83.44 285 ARG A O 1
ATOM 2068 N N . VAL A 1 286 ? -35.969 9.781 14.805 1 84.25 286 VAL A N 1
ATOM 2069 C CA . VAL A 1 286 ? -37.281 9.938 15.445 1 84.25 286 VAL A CA 1
ATOM 2070 C C . VAL A 1 286 ? -37.75 8.602 16.031 1 84.25 286 VAL A C 1
ATOM 2072 O O . VAL A 1 286 ? -37.156 7.555 15.727 1 84.25 286 VAL A O 1
ATOM 2075 N N . GLU A 1 287 ? -38.719 8.695 16.844 1 77.88 287 GLU A N 1
ATOM 2076 C CA . GLU A 1 287 ? -39.281 7.484 17.438 1 77.88 287 GLU A CA 1
ATOM 2077 C C . GLU A 1 287 ? -39.875 6.574 16.375 1 77.88 287 GLU A C 1
ATOM 2079 O O . GLU A 1 287 ? -40.406 7.051 15.367 1 77.88 287 GLU A O 1
ATOM 2084 N N . ARG A 1 288 ? -39.719 5.293 16.672 1 78.12 288 ARG A N 1
ATOM 2085 C CA . ARG A 1 288 ? -40.25 4.309 15.742 1 78.12 288 ARG A CA 1
ATOM 2086 C C . ARG A 1 288 ? -41.75 4.52 15.523 1 78.12 288 ARG A C 1
ATOM 2088 O O . ARG A 1 288 ? -42.531 4.598 16.484 1 78.12 288 ARG A O 1
ATOM 2095 N N . GLY A 1 289 ? -42.188 4.633 14.344 1 81.44 289 GLY A N 1
ATOM 2096 C CA . GLY A 1 289 ? -43.625 4.805 14.016 1 81.44 289 GLY A CA 1
ATOM 2097 C C . GLY A 1 289 ? -44.031 6.258 13.984 1 81.44 289 GLY A C 1
ATOM 2098 O O . GLY A 1 289 ? -45.219 6.551 13.812 1 81.44 289 GLY A O 1
ATOM 2099 N N . ALA A 1 290 ? -43.125 7.086 14.125 1 86.81 290 ALA A N 1
ATOM 2100 C CA . ALA A 1 290 ? -43.469 8.508 14.086 1 86.81 290 ALA A CA 1
ATOM 2101 C C . ALA A 1 290 ? -43.938 8.922 12.703 1 86.81 290 ALA A C 1
ATOM 2103 O O . ALA A 1 290 ? -43.438 8.438 11.688 1 86.81 290 ALA A O 1
ATOM 2104 N N . ARG A 1 291 ? -44.938 9.75 12.773 1 90.06 291 ARG A N 1
ATOM 2105 C CA . ARG A 1 291 ? -45.5 10.242 11.508 1 90.06 291 ARG A CA 1
ATOM 2106 C C . ARG A 1 291 ? -45.562 11.766 11.5 1 90.06 291 ARG A C 1
ATOM 2108 O O . ARG A 1 291 ? -45.781 12.383 12.539 1 90.06 291 ARG A O 1
ATOM 2115 N N . LEU A 1 292 ? -45.469 12.328 10.406 1 92.5 292 LEU A N 1
ATOM 2116 C CA . LEU A 1 292 ? -45.562 13.773 10.234 1 92.5 292 LEU A CA 1
ATOM 2117 C C . LEU A 1 292 ? -47 14.242 10.25 1 92.5 292 LEU A C 1
ATOM 2119 O O . LEU A 1 292 ? -47.875 13.633 9.602 1 92.5 292 LEU A O 1
ATOM 2123 N N . VAL A 1 293 ? -47.219 15.312 11.086 1 86.56 293 VAL A N 1
ATOM 2124 C CA . VAL A 1 293 ? -48.594 15.859 11.164 1 86.56 293 VAL A CA 1
ATOM 2125 C C . VAL A 1 293 ? -48.656 17.203 10.438 1 86.56 293 VAL A C 1
ATOM 2127 O O . VAL A 1 293 ? -49.5 17.406 9.578 1 86.56 293 VAL A O 1
ATOM 2130 N N . CYS A 1 294 ? -47.688 18.125 10.891 1 85.12 294 CYS A N 1
ATOM 2131 C CA . CYS A 1 294 ? -47.719 19.438 10.273 1 85.12 294 CYS A CA 1
ATOM 2132 C C . CYS A 1 294 ? -46.344 20.125 10.383 1 85.12 294 CYS A C 1
ATOM 2134 O O . CYS A 1 294 ? -45.625 19.906 11.352 1 85.12 294 CYS A O 1
ATOM 2136 N N . GLY A 1 295 ? -46.062 20.828 9.305 1 85.56 295 GLY A N 1
ATOM 2137 C CA . GLY A 1 295 ? -44.938 21.75 9.312 1 85.56 295 GLY A CA 1
ATOM 2138 C C . GLY A 1 295 ? -45.375 23.219 9.281 1 85.56 295 GLY A C 1
ATOM 2139 O O . GLY A 1 295 ? -46.219 23.609 8.461 1 85.56 295 GLY A O 1
ATOM 2140 N N . VAL A 1 296 ? -44.844 23.984 10.258 1 79.12 296 VAL A N 1
ATOM 2141 C CA . VAL A 1 296 ? -45.219 25.391 10.305 1 79.12 296 VAL A CA 1
ATOM 2142 C C . VAL A 1 296 ? -44.469 26.156 9.203 1 79.12 296 VAL A C 1
ATOM 2144 O O . VAL A 1 296 ? -43.25 26.156 9.164 1 79.12 296 VAL A O 1
ATOM 2147 N N . GLY A 1 297 ? -45.219 26.766 8.328 1 77 297 GLY A N 1
ATOM 2148 C CA . GLY A 1 297 ? -44.625 27.484 7.207 1 77 297 GLY A CA 1
ATOM 2149 C C . GLY A 1 297 ? -43.688 28.578 7.633 1 77 297 GLY A C 1
ATOM 2150 O O . GLY A 1 297 ? -43.906 29.281 8.617 1 77 297 GLY A O 1
ATOM 2151 N N . HIS A 1 298 ? -42.625 28.641 7.047 1 73.94 298 HIS A N 1
ATOM 2152 C CA . HIS A 1 298 ? -41.594 29.672 7.223 1 73.94 298 HIS A CA 1
ATOM 2153 C C . HIS A 1 298 ? -41.031 29.656 8.641 1 73.94 298 HIS A C 1
ATOM 2155 O O . HIS A 1 298 ? -40.531 30.672 9.125 1 73.94 298 HIS A O 1
ATOM 2161 N N . ASP A 1 299 ? -41.312 28.625 9.266 1 77.94 299 ASP A N 1
ATOM 2162 C CA . ASP A 1 299 ? -40.812 28.406 10.625 1 77.94 299 ASP A CA 1
ATOM 2163 C C . ASP A 1 299 ? -40.031 27.109 10.711 1 77.94 299 ASP A C 1
ATOM 2165 O O . ASP A 1 299 ? -39.969 26.344 9.75 1 77.94 299 ASP A O 1
ATOM 2169 N N . THR A 1 300 ? -39.375 26.922 11.797 1 85.06 300 THR A N 1
ATOM 2170 C CA . THR A 1 300 ? -38.5 25.734 11.93 1 85.06 300 THR A CA 1
ATOM 2171 C C . THR A 1 300 ? -39.25 24.609 12.617 1 85.06 300 THR A C 1
ATOM 2173 O O . THR A 1 300 ? -38.781 23.469 12.68 1 85.06 300 THR A O 1
ATOM 2176 N N . ARG A 1 301 ? -40.5 24.844 13.109 1 85.12 301 ARG A N 1
ATOM 2177 C CA . ARG A 1 301 ? -41.219 23.875 13.945 1 85.12 301 ARG A CA 1
ATOM 2178 C C . ARG A 1 301 ? -41.938 22.828 13.094 1 85.12 301 ARG A C 1
ATOM 2180 O O . ARG A 1 301 ? -42.594 23.172 12.125 1 85.12 301 ARG A O 1
ATOM 2187 N N . VAL A 1 302 ? -41.719 21.578 13.375 1 87.88 302 VAL A N 1
ATOM 2188 C CA . VAL A 1 302 ? -42.344 20.422 12.766 1 87.88 302 VAL A CA 1
ATOM 2189 C C . VAL A 1 302 ? -43.031 19.578 13.844 1 87.88 302 VAL A C 1
ATOM 2191 O O . VAL A 1 302 ? -42.469 19.312 14.898 1 87.88 302 VAL A O 1
ATOM 2194 N N . VAL A 1 303 ? -44.344 19.219 13.641 1 87.31 303 VAL A N 1
ATOM 2195 C CA . VAL A 1 303 ? -45.094 18.453 14.609 1 87.31 303 VAL A CA 1
ATOM 2196 C C . VAL A 1 303 ? -45.125 16.984 14.195 1 87.31 303 VAL A C 1
ATOM 2198 O O . VAL A 1 303 ? -45.531 16.656 13.07 1 87.31 303 VAL A O 1
ATOM 2201 N N . LEU A 1 304 ? -44.656 16.141 14.992 1 88.56 304 LEU A N 1
ATOM 2202 C CA . LEU A 1 304 ? -44.688 14.695 14.773 1 88.56 304 LEU A CA 1
ATOM 2203 C C . LEU A 1 304 ? -45.625 14.008 15.734 1 88.56 304 LEU A C 1
ATOM 2205 O O . LEU A 1 304 ? -45.844 14.477 16.859 1 88.56 304 LEU A O 1
ATOM 2209 N N . GLN A 1 305 ? -46.281 12.938 15.234 1 85.44 305 GLN A N 1
ATOM 2210 C CA . GLN A 1 305 ? -47.125 12.102 16.078 1 85.44 305 GLN A CA 1
ATOM 2211 C C . GLN A 1 305 ? -46.469 10.758 16.359 1 85.44 305 GLN A C 1
ATOM 2213 O O . GLN A 1 305 ? -46.094 10.039 15.43 1 85.44 305 GLN A O 1
ATOM 2218 N N . MET A 1 306 ? -46.281 10.453 17.453 1 79.44 306 MET A N 1
ATOM 2219 C CA . MET A 1 306 ? -45.719 9.172 17.859 1 79.44 306 MET A CA 1
ATOM 2220 C C . MET A 1 306 ? -46.75 8.062 17.812 1 79.44 306 MET A C 1
ATOM 2222 O O . MET A 1 306 ? -47.969 8.336 17.812 1 79.44 306 MET A O 1
ATOM 2226 N N . PRO A 1 307 ? -46.312 6.891 17.75 1 75.38 307 PRO A N 1
ATOM 2227 C CA . PRO A 1 307 ? -47.25 5.77 17.656 1 75.38 307 PRO A CA 1
ATOM 2228 C C . PRO A 1 307 ? -48.219 5.734 18.828 1 75.38 307 PRO A C 1
ATOM 2230 O O . PRO A 1 307 ? -49.375 5.297 18.672 1 75.38 307 PRO A O 1
ATOM 2233 N N . ARG A 1 308 ? -47.844 6.332 19.984 1 73 308 ARG A N 1
ATOM 2234 C CA . ARG A 1 308 ? -48.719 6.367 21.172 1 73 308 ARG A CA 1
ATOM 2235 C C . ARG A 1 308 ? -49.688 7.535 21.094 1 73 308 ARG A C 1
ATOM 2237 O O . ARG A 1 308 ? -50.531 7.695 21.969 1 73 308 ARG A O 1
ATOM 2244 N N . GLY A 1 309 ? -49.625 8.328 20.141 1 71.69 309 GLY A N 1
ATOM 2245 C CA . GLY A 1 309 ? -50.562 9.414 19.922 1 71.69 309 GLY A CA 1
ATOM 2246 C C . GLY A 1 309 ? -50.031 10.758 20.391 1 71.69 309 GLY A C 1
ATOM 2247 O O . GLY A 1 309 ? -50.656 11.797 20.109 1 71.69 309 GLY A O 1
ATOM 2248 N N . ASN A 1 310 ? -48.938 10.75 21.078 1 77 310 ASN A N 1
ATOM 2249 C CA . ASN A 1 310 ? -48.375 12.008 21.562 1 77 310 ASN A CA 1
ATOM 2250 C C . ASN A 1 310 ? -47.812 12.844 20.422 1 77 310 ASN A C 1
ATOM 2252 O O . ASN A 1 310 ? -47.281 12.297 19.438 1 77 310 ASN A O 1
ATOM 2256 N N . LEU A 1 311 ? -48.094 14.133 20.516 1 79.56 311 LEU A N 1
ATOM 2257 C CA . LEU A 1 311 ? -47.562 15.062 19.531 1 79.56 311 LEU A CA 1
ATOM 2258 C C . LEU A 1 311 ? -46.25 15.672 20.031 1 79.56 311 LEU A C 1
ATOM 2260 O O . LEU A 1 311 ? -46.094 15.953 21.219 1 79.56 311 LEU A O 1
ATOM 2264 N N . GLU A 1 312 ? -45.25 15.758 19.281 1 83.25 312 GLU A N 1
ATOM 2265 C CA . GLU A 1 312 ? -43.938 16.344 19.578 1 83.25 312 GLU A CA 1
ATOM 2266 C C . GLU A 1 312 ? -43.562 17.391 18.531 1 83.25 312 GLU A C 1
ATOM 2268 O O . GLU A 1 312 ? -43.812 17.203 17.344 1 83.25 312 GLU A O 1
ATOM 2273 N N . VAL A 1 313 ? -43.188 18.562 19.047 1 81.88 313 VAL A N 1
ATOM 2274 C CA . VAL A 1 313 ? -42.719 19.625 18.156 1 81.88 313 VAL A CA 1
ATOM 2275 C C . VAL A 1 313 ? -41.188 19.594 18.094 1 81.88 313 VAL A C 1
ATOM 2277 O O . VAL A 1 313 ? -40.531 19.609 19.125 1 81.88 313 VAL A O 1
ATOM 2280 N N . VAL A 1 314 ? -40.656 19.484 16.938 1 85.88 314 VAL A N 1
ATOM 2281 C CA . VAL A 1 314 ? -39.219 19.469 16.75 1 85.88 314 VAL A CA 1
ATOM 2282 C C . VAL A 1 314 ? -38.812 20.547 15.75 1 85.88 314 VAL A C 1
ATOM 2284 O O . VAL A 1 314 ? -39.625 21.031 14.984 1 85.88 314 VAL A O 1
ATOM 2287 N N . SER A 1 315 ? -37.625 21.031 15.859 1 85.38 315 SER A N 1
ATOM 2288 C CA . SER A 1 315 ? -37.031 21.969 14.891 1 85.38 315 SER A CA 1
ATOM 2289 C C . SER A 1 315 ? -35.844 21.344 14.195 1 85.38 315 SER A C 1
ATOM 2291 O O . SER A 1 315 ? -34.719 21.5 14.648 1 85.38 315 SER A O 1
ATOM 2293 N N . PRO A 1 316 ? -36.156 20.781 13.078 1 88.25 316 PRO A N 1
ATOM 2294 C CA . PRO A 1 316 ? -35.031 20.172 12.367 1 88.25 316 PRO A CA 1
ATOM 2295 C C . PRO A 1 316 ? -33.938 21.172 11.961 1 88.25 316 PRO A C 1
ATOM 2297 O O . PRO A 1 316 ? -34.281 22.297 11.578 1 88.25 316 PRO A O 1
ATOM 2300 N N . ARG A 1 317 ? -32.781 20.797 12.031 1 85.75 317 ARG A N 1
ATOM 2301 C CA . ARG A 1 317 ? -31.609 21.656 11.82 1 85.75 317 ARG A CA 1
ATOM 2302 C C . ARG A 1 317 ? -31.609 22.25 10.422 1 85.75 317 ARG A C 1
ATOM 2304 O O . ARG A 1 317 ? -31.359 23.453 10.242 1 85.75 317 ARG A O 1
ATOM 2311 N N . PRO A 1 318 ? -31.969 21.484 9.414 1 87.38 318 PRO A N 1
ATOM 2312 C CA . PRO A 1 318 ? -31.969 22.078 8.078 1 87.38 318 PRO A CA 1
ATOM 2313 C C . PRO A 1 318 ? -32.938 23.266 7.961 1 87.38 318 PRO A C 1
ATOM 2315 O O . PRO A 1 318 ? -32.656 24.219 7.238 1 87.38 318 PRO A O 1
ATOM 2318 N N . LEU A 1 319 ? -34.031 23.203 8.68 1 88.44 319 LEU A N 1
ATOM 2319 C CA . LEU A 1 319 ? -34.969 24.312 8.641 1 88.44 319 LEU A CA 1
ATOM 2320 C C . LEU A 1 319 ? -34.406 25.531 9.375 1 88.44 319 LEU A C 1
ATOM 2322 O O . LEU A 1 319 ? -34.562 26.672 8.922 1 88.44 319 LEU A O 1
ATOM 2326 N N . ALA A 1 320 ? -33.781 25.25 10.438 1 87.25 320 ALA A N 1
ATOM 2327 C CA . ALA A 1 320 ? -33.188 26.328 11.211 1 87.25 320 ALA A CA 1
ATOM 2328 C C . ALA A 1 320 ? -32.062 27.016 10.438 1 87.25 320 ALA A C 1
ATOM 2330 O O . ALA A 1 320 ? -31.938 28.234 10.445 1 87.25 320 ALA A O 1
ATOM 2331 N N . LEU A 1 321 ? -31.266 26.234 9.805 1 89.12 321 LEU A N 1
ATOM 2332 C CA . LEU A 1 321 ? -30.156 26.766 9.016 1 89.12 321 LEU A CA 1
ATOM 2333 C C . LEU A 1 321 ? -30.672 27.594 7.848 1 89.12 321 LEU A C 1
ATOM 2335 O O . LEU A 1 321 ? -30.109 28.641 7.527 1 89.12 321 LEU A O 1
ATOM 2339 N N . HIS A 1 322 ? -31.703 27.125 7.305 1 87.44 322 HIS A N 1
ATOM 2340 C CA . HIS A 1 322 ? -32.312 27.875 6.215 1 87.44 322 HIS A CA 1
ATOM 2341 C C . HIS A 1 322 ? -32.844 29.219 6.707 1 87.44 322 HIS A C 1
ATOM 2343 O O . HIS A 1 322 ? -32.688 30.234 6.047 1 87.44 322 HIS A O 1
ATOM 2349 N N . ALA A 1 323 ? -33.5 29.172 7.809 1 86.62 323 ALA A N 1
ATOM 2350 C CA . ALA A 1 323 ? -34.031 30.391 8.391 1 86.62 323 ALA A CA 1
ATOM 2351 C C . ALA A 1 323 ? -32.906 31.375 8.719 1 86.62 323 ALA A C 1
ATOM 2353 O O . ALA A 1 323 ? -33.062 32.594 8.477 1 86.62 323 ALA A O 1
ATOM 2354 N N . LEU A 1 324 ? -31.875 30.891 9.234 1 89.38 324 LEU A N 1
ATOM 2355 C CA . LEU A 1 324 ? -30.719 31.719 9.578 1 89.38 324 LEU A CA 1
ATOM 2356 C C . LEU A 1 324 ? -30.094 32.344 8.328 1 89.38 324 LEU A C 1
ATOM 2358 O O . LEU A 1 324 ? -29.734 33.5 8.32 1 89.38 324 LEU A O 1
ATOM 2362 N N . GLY A 1 325 ? -30 31.531 7.336 1 88.25 325 GLY A N 1
ATOM 2363 C CA . GLY A 1 325 ? -29.484 32.031 6.074 1 88.25 325 GLY A CA 1
ATOM 2364 C C . GLY A 1 325 ? -30.312 33.156 5.492 1 88.25 325 GLY A C 1
ATOM 2365 O O . GLY A 1 325 ? -29.781 34.125 4.965 1 88.25 325 GLY A O 1
ATOM 2366 N N . ARG A 1 326 ? -31.5 33.031 5.645 1 85.69 326 ARG A N 1
ATOM 2367 C CA . ARG A 1 326 ? -32.406 34.094 5.156 1 85.69 326 ARG A CA 1
ATOM 2368 C C . ARG A 1 326 ? -32.25 35.375 5.953 1 85.69 326 ARG A C 1
ATOM 2370 O O . ARG A 1 326 ? -32.25 36.469 5.379 1 85.69 326 ARG A O 1
ATOM 2377 N N . LEU A 1 327 ? -32.125 35.25 7.203 1 88.56 327 LEU A N 1
ATOM 2378 C CA . LEU A 1 327 ? -31.953 36.406 8.062 1 88.56 327 LEU A CA 1
ATOM 2379 C C . LEU A 1 327 ? -30.625 37.125 7.75 1 88.56 327 LEU A C 1
ATOM 2381 O O . LEU A 1 327 ? -30.594 38.344 7.664 1 88.56 327 LEU A O 1
ATOM 2385 N N . VAL A 1 328 ? -29.594 36.344 7.57 1 91.56 328 VAL A N 1
ATOM 2386 C CA . VAL A 1 328 ? -28.281 36.906 7.262 1 91.56 328 VAL A CA 1
ATOM 2387 C C . VAL A 1 328 ? -28.312 37.562 5.883 1 91.56 328 VAL A C 1
ATOM 2389 O O . VAL A 1 328 ? -27.75 38.625 5.691 1 91.56 328 VAL A O 1
ATOM 2392 N N . GLY A 1 329 ? -29 36.906 4.973 1 87.12 329 GLY A N 1
ATOM 2393 C CA . GLY A 1 329 ? -29.141 37.469 3.645 1 87.12 329 GLY A CA 1
ATOM 2394 C C . GLY A 1 329 ? -29.891 38.812 3.641 1 87.12 329 GLY A C 1
ATOM 2395 O O . GLY A 1 329 ? -29.562 39.688 2.855 1 87.12 329 GLY A O 1
ATOM 2396 N N . ALA A 1 330 ? -30.828 38.938 4.586 1 87.44 330 ALA A N 1
ATOM 2397 C CA . ALA A 1 330 ? -31.594 40.188 4.719 1 87.44 330 ALA A CA 1
ATOM 2398 C C . ALA A 1 330 ? -30.875 41.156 5.621 1 87.44 330 ALA A C 1
ATOM 2400 O O . ALA A 1 330 ? -31.422 42.219 5.949 1 87.44 330 ALA A O 1
ATOM 2401 N N . GLN A 1 331 ? -29.688 40.875 6.145 1 91 331 GLN A N 1
ATOM 2402 C CA . GLN A 1 331 ? -28.812 41.688 6.992 1 91 331 GLN A CA 1
ATOM 2403 C C . GLN A 1 331 ? -29.484 42 8.336 1 91 331 GLN A C 1
ATOM 2405 O O . GLN A 1 331 ? -29.359 43.094 8.859 1 91 331 GLN A O 1
ATOM 2410 N N . GLN A 1 332 ? -30.281 41.094 8.68 1 91.88 332 GLN A N 1
ATOM 2411 C CA . GLN A 1 332 ? -30.859 41.156 10.023 1 91.88 332 GLN A CA 1
ATOM 2412 C C . GLN A 1 332 ? -30 40.344 11.008 1 91.88 332 GLN A C 1
ATOM 2414 O O . GLN A 1 332 ? -30.438 39.312 11.5 1 91.88 332 GLN A O 1
ATOM 2419 N N . TYR A 1 333 ? -28.906 40.969 11.305 1 93.94 333 TYR A N 1
ATOM 2420 C CA . TYR A 1 333 ? -27.891 40.219 12.047 1 93.94 333 TYR A CA 1
ATOM 2421 C C . TYR A 1 333 ? -28.312 40.031 13.5 1 93.94 333 TYR A C 1
ATOM 2423 O O . TYR A 1 333 ? -27.969 39.031 14.125 1 93.94 333 TYR A O 1
ATOM 2431 N N . GLY A 1 334 ? -28.969 41 14.062 1 93.25 334 GLY A N 1
ATOM 2432 C CA . GLY A 1 334 ? -29.453 40.844 15.422 1 93.25 334 GLY A CA 1
ATOM 2433 C C . GLY A 1 334 ? -30.375 39.656 15.586 1 93.25 334 GLY A C 1
ATOM 2434 O O . GLY A 1 334 ? -30.188 38.844 16.5 1 93.25 334 GLY A O 1
ATOM 2435 N N . ALA A 1 335 ? -31.281 39.594 14.664 1 89.88 335 ALA A N 1
ATOM 2436 C CA . ALA A 1 335 ? -32.219 38.5 14.68 1 89.88 335 ALA A CA 1
ATOM 2437 C C . ALA A 1 335 ? -31.5 37.156 14.391 1 89.88 335 ALA A C 1
ATOM 2439 O O . ALA A 1 335 ? -31.828 36.125 14.984 1 89.88 335 ALA A O 1
ATOM 2440 N N . ALA A 1 336 ? -30.641 37.25 13.469 1 92.5 336 ALA A N 1
ATOM 2441 C CA . ALA A 1 336 ? -29.875 36.062 13.109 1 92.5 336 ALA A CA 1
ATOM 2442 C C . ALA A 1 336 ? -29.094 35.531 14.297 1 92.5 336 ALA A C 1
ATOM 2444 O O . ALA A 1 336 ? -29.094 34.312 14.562 1 92.5 336 ALA A O 1
ATOM 2445 N N . LEU A 1 337 ? -28.391 36.438 15.008 1 93.44 337 LEU A N 1
ATOM 2446 C CA . LEU A 1 337 ? -27.609 36.031 16.172 1 93.44 337 LEU A CA 1
ATOM 2447 C C . LEU A 1 337 ? -28.5 35.438 17.25 1 93.44 337 LEU A C 1
ATOM 2449 O O . LEU A 1 337 ? -28.141 34.438 17.875 1 93.44 337 LEU A O 1
ATOM 2453 N N . THR A 1 338 ? -29.625 36 17.453 1 88.88 338 THR A N 1
ATOM 2454 C CA . THR A 1 338 ? -30.578 35.469 18.438 1 88.88 338 THR A CA 1
ATOM 2455 C C . THR A 1 338 ? -31.047 34.062 18.078 1 88.88 338 THR A C 1
ATOM 2457 O O . THR A 1 338 ? -31.125 33.188 18.938 1 88.88 338 THR A O 1
ATOM 2460 N N . LEU A 1 339 ? -31.359 33.875 16.828 1 88.12 339 LEU A N 1
ATOM 2461 C CA . LEU A 1 339 ? -31.797 32.562 16.359 1 88.12 339 LEU A CA 1
ATOM 2462 C C . LEU A 1 339 ? -30.703 31.531 16.516 1 88.12 339 LEU A C 1
ATOM 2464 O O . LEU A 1 339 ? -30.969 30.391 16.922 1 88.12 339 LEU A O 1
ATOM 2468 N N . ALA A 1 340 ? -29.531 31.906 16.109 1 90.81 340 ALA A N 1
ATOM 2469 C CA . ALA A 1 340 ? -28.406 31 16.219 1 90.81 340 ALA A CA 1
ATOM 2470 C C . ALA A 1 340 ? -28.188 30.547 17.656 1 90.81 340 ALA A C 1
ATOM 2472 O O . ALA A 1 340 ? -27.953 29.375 17.922 1 90.81 340 ALA A O 1
ATOM 2473 N N . LEU A 1 341 ? -28.25 31.5 18.594 1 87.31 341 LEU A N 1
ATOM 2474 C CA . LEU A 1 341 ? -28.031 31.188 20 1 87.31 341 LEU A CA 1
ATOM 2475 C C . LEU A 1 341 ? -29.156 30.312 20.547 1 87.31 341 LEU A C 1
ATOM 2477 O O . LEU A 1 341 ? -28.922 29.391 21.312 1 87.31 341 LEU A O 1
ATOM 2481 N N . ARG A 1 342 ? -30.297 30.531 20.078 1 81.44 342 ARG A N 1
ATOM 2482 C CA . ARG A 1 342 ? -31.469 29.781 20.531 1 81.44 342 ARG A CA 1
ATOM 2483 C C . ARG A 1 342 ? -31.391 28.328 20.078 1 81.44 342 ARG A C 1
ATOM 2485 O O . ARG A 1 342 ? -31.719 27.422 20.859 1 81.44 342 ARG A O 1
ATOM 2492 N N . HIS A 1 343 ? -31.031 28.141 18.859 1 82.62 343 HIS A N 1
ATOM 2493 C CA . HIS A 1 343 ? -31.031 26.781 18.297 1 82.62 343 HIS A CA 1
ATOM 2494 C C . HIS A 1 343 ? -29.625 26.172 18.344 1 82.62 343 HIS A C 1
ATOM 2496 O O . HIS A 1 343 ? -29.391 25.125 17.75 1 82.62 343 HIS A O 1
ATOM 2502 N N . ARG A 1 344 ? -28.703 26.812 19.047 1 83.44 344 ARG A N 1
ATOM 2503 C CA . ARG A 1 344 ? -27.344 26.344 19.281 1 83.44 344 ARG A CA 1
ATOM 2504 C C . ARG A 1 344 ? -26.625 26.078 17.953 1 83.44 344 ARG A C 1
ATOM 2506 O O . ARG A 1 344 ? -26.016 25.031 17.766 1 83.44 344 ARG A O 1
ATOM 2513 N N . ILE A 1 345 ? -26.891 26.922 16.984 1 87.25 345 ILE A N 1
ATOM 2514 C CA . ILE A 1 345 ? -26.172 26.922 15.719 1 87.25 345 ILE A CA 1
ATOM 2515 C C . ILE A 1 345 ? -24.875 27.719 15.852 1 87.25 345 ILE A C 1
ATOM 2517 O O . ILE A 1 345 ? -24.828 28.719 16.578 1 87.25 345 ILE A O 1
ATOM 2521 N N . ASP A 1 346 ? -23.875 27.312 15.234 1 89.31 346 ASP A N 1
ATOM 2522 C CA . ASP A 1 346 ? -22.594 28 15.25 1 89.31 346 ASP A CA 1
ATOM 2523 C C . ASP A 1 346 ? -22.734 29.438 14.75 1 89.31 346 ASP A C 1
ATOM 2525 O O . ASP A 1 346 ? -23.109 29.656 13.602 1 89.31 346 ASP A O 1
ATOM 2529 N N . THR A 1 347 ? -22.438 30.375 15.609 1 91.12 347 THR A N 1
ATOM 2530 C CA . THR A 1 347 ? -22.625 31.797 15.305 1 91.12 347 THR A CA 1
ATOM 2531 C C . THR A 1 347 ? -21.656 32.25 14.227 1 91.12 347 THR A C 1
ATOM 2533 O O . THR A 1 347 ? -21.828 33.312 13.625 1 91.12 347 THR A O 1
ATOM 2536 N N . ASN A 1 348 ? -20.641 31.453 13.953 1 92.38 348 ASN A N 1
ATOM 2537 C CA . ASN A 1 348 ? -19.703 31.766 12.875 1 92.38 348 ASN A CA 1
ATOM 2538 C C . ASN A 1 348 ? -20.422 31.844 11.523 1 92.38 348 ASN A C 1
ATOM 2540 O O . ASN A 1 348 ? -19.891 32.438 10.578 1 92.38 348 ASN A O 1
ATOM 2544 N N . LEU A 1 349 ? -21.578 31.234 11.57 1 91.31 349 LEU A N 1
ATOM 2545 C CA . LEU A 1 349 ? -22.344 31.188 10.328 1 91.31 349 LEU A CA 1
ATOM 2546 C C . LEU A 1 349 ? -22.734 32.594 9.867 1 91.31 349 LEU A C 1
ATOM 2548 O O . LEU A 1 349 ? -22.969 32.812 8.68 1 91.31 349 LEU A O 1
ATOM 2552 N N . LEU A 1 350 ? -22.812 33.531 10.789 1 93.44 350 LEU A N 1
ATOM 2553 C CA . LEU A 1 350 ? -23.141 34.906 10.438 1 93.44 350 LEU A CA 1
ATOM 2554 C C . LEU A 1 350 ? -22.094 35.469 9.484 1 93.44 350 LEU A C 1
ATOM 2556 O O . LEU A 1 350 ? -22.438 36.25 8.586 1 93.44 350 LEU A O 1
ATOM 2560 N N . TYR A 1 351 ? -20.906 35.094 9.703 1 92.75 351 TYR A N 1
ATOM 2561 C CA . TYR A 1 351 ? -19.812 35.531 8.836 1 92.75 351 TYR A CA 1
ATOM 2562 C C . TYR A 1 351 ? -19.641 34.562 7.664 1 92.75 351 TYR A C 1
ATOM 2564 O O . TYR A 1 351 ? -19.594 35 6.508 1 92.75 351 TYR A O 1
ATOM 2572 N N . ASP A 1 352 ? -19.656 33.219 7.973 1 89.88 352 ASP A N 1
ATOM 2573 C CA . ASP A 1 352 ? -19.266 32.188 7.016 1 89.88 352 ASP A CA 1
ATOM 2574 C C . ASP A 1 352 ? -20.266 32.094 5.871 1 89.88 352 ASP A C 1
ATOM 2576 O O . ASP A 1 352 ? -19.922 31.656 4.773 1 89.88 352 ASP A O 1
ATOM 2580 N N . HIS A 1 353 ? -21.531 32.438 6.199 1 89 353 HIS A N 1
ATOM 2581 C CA . HIS A 1 353 ? -22.562 32.375 5.176 1 89 353 HIS A CA 1
ATOM 2582 C C . HIS A 1 353 ? -22.234 33.281 3.994 1 89 353 HIS A C 1
ATOM 2584 O O . HIS A 1 353 ? -22.375 32.875 2.838 1 89 353 HIS A O 1
ATOM 2590 N N . GLN A 1 354 ? -21.812 34.5 4.215 1 88.69 354 GLN A N 1
ATOM 2591 C CA . GLN A 1 354 ? -21.344 35.469 3.229 1 88.69 354 GLN A CA 1
ATOM 2592 C C . GLN A 1 354 ? -20.25 36.344 3.812 1 88.69 354 GLN A C 1
ATOM 2594 O O . GLN A 1 354 ? -20.516 37.469 4.215 1 88.69 354 GLN A O 1
ATOM 2599 N N . PRO A 1 355 ? -19 35.875 3.779 1 89.5 355 PRO A N 1
ATOM 2600 C CA . PRO A 1 355 ? -17.922 36.562 4.473 1 89.5 355 PRO A CA 1
ATOM 2601 C C . PRO A 1 355 ? -17.719 38 3.986 1 89.5 355 PRO A C 1
ATOM 2603 O O . PRO A 1 355 ? -17.625 38.906 4.801 1 89.5 355 PRO A O 1
ATOM 2606 N N . ASP A 1 356 ? -17.734 38.219 2.641 1 89.62 356 ASP A N 1
ATOM 2607 C CA . ASP A 1 356 ? -17.5 39.562 2.086 1 89.62 356 ASP A CA 1
ATOM 2608 C C . ASP A 1 356 ? -18.609 40.531 2.463 1 89.62 356 ASP A C 1
ATOM 2610 O O . ASP A 1 356 ? -18.359 41.688 2.787 1 89.62 356 ASP A O 1
ATOM 2614 N N . HIS A 1 357 ? -19.781 40 2.418 1 90.56 357 HIS A N 1
ATOM 2615 C CA . HIS A 1 357 ? -20.938 40.844 2.754 1 90.56 357 HIS A CA 1
ATOM 2616 C C . HIS A 1 357 ? -20.938 41.219 4.234 1 90.56 357 HIS A C 1
ATOM 2618 O O . HIS A 1 357 ? -21.266 42.344 4.598 1 90.56 357 HIS A O 1
ATOM 2624 N N . PHE A 1 358 ? -20.531 40.312 5.027 1 93.19 358 PHE A N 1
ATOM 2625 C CA . PHE A 1 358 ? -20.469 40.562 6.461 1 93.19 358 PHE A CA 1
ATOM 2626 C C . PHE A 1 358 ? -19.438 41.656 6.777 1 93.19 358 PHE A C 1
ATOM 2628 O O . PHE A 1 358 ? -19.719 42.562 7.547 1 93.19 358 PHE A O 1
ATOM 2635 N N . LEU A 1 359 ? -18.203 41.531 6.199 1 93.5 359 LEU A N 1
ATOM 2636 C CA . LEU A 1 359 ? -17.141 42.469 6.469 1 93.5 359 LEU A CA 1
ATOM 2637 C C . LEU A 1 359 ? -17.547 43.875 6.012 1 93.5 359 LEU A C 1
ATOM 2639 O O . LEU A 1 359 ? -17.234 44.875 6.688 1 93.5 359 LEU A O 1
ATOM 2643 N N . ALA A 1 360 ? -18.266 43.906 4.93 1 91.38 360 ALA A N 1
ATOM 2644 C CA . ALA A 1 360 ? -18.734 45.188 4.422 1 91.38 360 ALA A CA 1
ATOM 2645 C C . ALA A 1 360 ? -19.828 45.781 5.312 1 91.38 360 ALA A C 1
ATOM 2647 O O . ALA A 1 360 ? -19.984 47 5.402 1 91.38 360 ALA A O 1
ATOM 2648 N N . ALA A 1 361 ? -20.516 44.938 5.992 1 93.06 361 ALA A N 1
ATOM 2649 C CA . ALA A 1 361 ? -21.656 45.344 6.785 1 93.06 361 ALA A CA 1
ATOM 2650 C C . ALA A 1 361 ? -21.328 45.375 8.273 1 93.06 361 ALA A C 1
ATOM 2652 O O . ALA A 1 361 ? -22.234 45.312 9.117 1 93.06 361 ALA A O 1
ATOM 2653 N N . ALA A 1 362 ? -20.031 45.438 8.57 1 94.56 362 ALA A N 1
ATOM 2654 C CA . ALA A 1 362 ? -19.609 45.344 9.969 1 94.56 362 ALA A CA 1
ATOM 2655 C C . ALA A 1 362 ? -20.234 46.469 10.797 1 94.56 362 ALA A C 1
ATOM 2657 O O . ALA A 1 362 ? -20.656 46.25 11.93 1 94.56 362 ALA A O 1
ATOM 2658 N N . ASP A 1 363 ? -20.312 47.719 10.266 1 95.38 363 ASP A N 1
ATOM 2659 C CA . ASP A 1 363 ? -20.922 48.844 10.969 1 95.38 363 ASP A CA 1
ATOM 2660 C C . ASP A 1 363 ? -22.391 48.562 11.25 1 95.38 363 ASP A C 1
ATOM 2662 O O . ASP A 1 363 ? -22.875 48.812 12.359 1 95.38 363 ASP A O 1
ATOM 2666 N N . HIS A 1 364 ? -23.062 48.062 10.195 1 94.62 364 HIS A N 1
ATOM 2667 C CA . HIS A 1 364 ? -24.469 47.719 10.344 1 94.62 364 HIS A CA 1
ATOM 2668 C C . HIS A 1 364 ? -24.672 46.594 11.344 1 94.62 364 HIS A C 1
ATOM 2670 O O . HIS A 1 364 ? -25.641 46.594 12.102 1 94.62 364 HIS A O 1
ATOM 2676 N N . PHE A 1 365 ? -23.859 45.688 11.336 1 94.62 365 PHE A N 1
ATOM 2677 C CA . PHE A 1 365 ? -23.906 44.562 12.266 1 94.62 365 PHE A CA 1
ATOM 2678 C C . PHE A 1 365 ? -23.891 45.031 13.711 1 94.62 365 PHE A C 1
ATOM 2680 O O . PHE A 1 365 ? -24.719 44.625 14.523 1 94.62 365 PHE A O 1
ATOM 2687 N N . VAL A 1 366 ? -22.812 45.906 14 1 95.62 366 VAL A N 1
ATOM 2688 C CA . VAL A 1 366 ? -22.672 46.406 15.359 1 95.62 366 VAL A CA 1
ATOM 2689 C C . VAL A 1 366 ? -23.891 47.219 15.75 1 95.62 366 VAL A C 1
ATOM 2691 O O . VAL A 1 366 ? -24.375 47.156 16.891 1 95.62 366 VAL A O 1
ATOM 2694 N N . GLN A 1 367 ? -24.438 48 14.781 1 94.44 367 GLN A N 1
ATOM 2695 C CA . GLN A 1 367 ? -25.609 48.812 15.039 1 94.44 367 GLN A CA 1
ATOM 2696 C C . GLN A 1 367 ? -26.844 47.969 15.289 1 94.44 367 GLN A C 1
ATOM 2698 O O . GLN A 1 367 ? -27.641 48.25 16.188 1 94.44 367 GLN A O 1
ATOM 2703 N N . ASP A 1 368 ? -26.953 46.906 14.477 1 93.69 368 ASP A N 1
ATOM 2704 C CA . ASP A 1 368 ? -28.141 46.031 14.531 1 93.69 368 ASP A CA 1
ATOM 2705 C C . ASP A 1 368 ? -28.141 45.188 15.797 1 93.69 368 ASP A C 1
ATOM 2707 O O . ASP A 1 368 ? -29.172 45 16.438 1 93.69 368 ASP A O 1
ATOM 2711 N N . VAL A 1 369 ? -27.062 44.594 16.172 1 92.62 369 VAL A N 1
ATOM 2712 C CA . VAL A 1 369 ? -26.953 43.781 17.375 1 92.62 369 VAL A CA 1
ATOM 2713 C C . VAL A 1 369 ? -27 44.688 18.609 1 92.62 369 VAL A C 1
ATOM 2715 O O . VAL A 1 369 ? -27.672 44.375 19.594 1 92.62 369 VAL A O 1
ATOM 2718 N N . ALA A 1 370 ? -26.297 45.906 18.594 1 85.06 370 ALA A N 1
ATOM 2719 C CA . ALA A 1 370 ? -26.328 47.031 19.516 1 85.06 370 ALA A CA 1
ATOM 2720 C C . ALA A 1 370 ? -25.875 46.625 20.906 1 85.06 370 ALA A C 1
ATOM 2722 O O . ALA A 1 370 ? -25.125 47.344 21.578 1 85.06 370 ALA A O 1
ATOM 2723 N N . ALA A 1 371 ? -26.328 45.438 21.469 1 88.88 371 ALA A N 1
ATOM 2724 C CA . ALA A 1 371 ? -26.031 45 22.828 1 88.88 371 ALA A CA 1
ATOM 2725 C C . ALA A 1 371 ? -24.578 44.562 22.969 1 88.88 371 ALA A C 1
ATOM 2727 O O . ALA A 1 371 ? -24.141 43.625 22.297 1 88.88 371 ALA A O 1
ATOM 2728 N N . PRO A 1 372 ? -23.734 45.312 23.797 1 92.5 372 PRO A N 1
ATOM 2729 C CA . PRO A 1 372 ? -22.328 44.969 23.953 1 92.5 372 PRO A CA 1
ATOM 2730 C C . PRO A 1 372 ? -22.125 43.5 24.359 1 92.5 372 PRO A C 1
ATOM 2732 O O . PRO A 1 372 ? -21.172 42.844 23.891 1 92.5 372 PRO A O 1
ATOM 2735 N N . GLN A 1 373 ? -23.016 42.906 25.109 1 88.25 373 GLN A N 1
ATOM 2736 C CA . GLN A 1 373 ? -22.875 41.531 25.562 1 88.25 373 GLN A CA 1
ATOM 2737 C C . GLN A 1 373 ? -22.984 40.562 24.391 1 88.25 373 GLN A C 1
ATOM 2739 O O . GLN A 1 373 ? -22.25 39.562 24.328 1 88.25 373 GLN A O 1
ATOM 2744 N N . ARG A 1 374 ? -23.906 40.906 23.516 1 91.19 374 ARG A N 1
ATOM 2745 C CA . ARG A 1 374 ? -24.109 40.031 22.359 1 91.19 374 ARG A CA 1
ATOM 2746 C C . ARG A 1 374 ? -22.922 40.125 21.406 1 91.19 374 ARG A C 1
ATOM 2748 O O . ARG A 1 374 ? -22.531 39.094 20.812 1 91.19 374 ARG A O 1
ATOM 2755 N N . LEU A 1 375 ? -22.438 41.312 21.328 1 93.69 375 LEU A N 1
ATOM 2756 C CA . LEU A 1 375 ? -21.234 41.469 20.516 1 93.69 375 LEU A CA 1
ATOM 2757 C C . LEU A 1 375 ? -20.062 40.688 21.109 1 93.69 375 LEU A C 1
ATOM 2759 O O . LEU A 1 375 ? -19.297 40.062 20.375 1 93.69 375 LEU A O 1
ATOM 2763 N N . ASP A 1 376 ? -19.984 40.75 22.391 1 92.69 376 ASP A N 1
ATOM 2764 C CA . ASP A 1 376 ? -18.922 40.062 23.109 1 92.69 376 ASP A CA 1
ATOM 2765 C C . ASP A 1 376 ? -19.047 38.531 22.891 1 92.69 376 ASP A C 1
ATOM 2767 O O . ASP A 1 376 ? -18.031 37.875 22.672 1 92.69 376 ASP A O 1
ATOM 2771 N N . VAL A 1 377 ? -20.234 38 22.906 1 88.81 377 VAL A N 1
ATOM 2772 C CA . VAL A 1 377 ? -20.469 36.562 22.719 1 88.81 377 VAL A CA 1
ATOM 2773 C C . VAL A 1 377 ? -20.078 36.156 21.297 1 88.81 377 VAL A C 1
ATOM 2775 O O . VAL A 1 377 ? -19.469 35.094 21.109 1 88.81 377 VAL A O 1
ATOM 2778 N N . PHE A 1 378 ? -20.484 37 20.344 1 93.75 378 PHE A N 1
ATOM 2779 C CA . PHE A 1 378 ? -20.156 36.719 18.953 1 93.75 378 PHE A CA 1
ATOM 2780 C C . PHE A 1 378 ? -18.656 36.656 18.766 1 93.75 378 PHE A C 1
ATOM 2782 O O . PHE A 1 378 ? -18.141 35.719 18.141 1 93.75 378 PHE A O 1
ATOM 2789 N N . LEU A 1 379 ? -17.984 37.625 19.344 1 93.88 379 LEU A N 1
ATOM 2790 C CA . LEU A 1 379 ? -16.547 37.719 19.172 1 93.88 379 LEU A CA 1
ATOM 2791 C C . LEU A 1 379 ? -15.836 36.594 19.891 1 93.88 379 LEU A C 1
ATOM 2793 O O . LEU A 1 379 ? -14.852 36.031 19.406 1 93.88 379 LEU A O 1
ATOM 2797 N N . ALA A 1 380 ? -16.328 36.188 21.031 1 88.38 380 ALA A N 1
ATOM 2798 C CA . ALA A 1 380 ? -15.727 35.125 21.828 1 88.38 380 ALA A CA 1
ATOM 2799 C C . ALA A 1 380 ? -15.891 33.781 21.141 1 88.38 380 ALA A C 1
ATOM 2801 O O . ALA A 1 380 ? -15.062 32.875 21.312 1 88.38 380 ALA A O 1
ATOM 2802 N N . ALA A 1 381 ? -16.891 33.625 20.281 1 88.75 381 ALA A N 1
ATOM 2803 C CA . ALA A 1 381 ? -17.219 32.312 19.703 1 88.75 381 ALA A CA 1
ATOM 2804 C C . ALA A 1 381 ? -16.516 32.125 18.359 1 88.75 381 ALA A C 1
ATOM 2806 O O . ALA A 1 381 ? -16.531 31.031 17.797 1 88.75 381 ALA A O 1
ATOM 2807 N N . LEU A 1 382 ? -15.859 33.125 17.875 1 90.94 382 LEU A N 1
ATOM 2808 C CA . LEU A 1 382 ? -15.242 33.062 16.547 1 90.94 382 LEU A CA 1
ATOM 2809 C C . LEU A 1 382 ? -14.148 32 16.5 1 90.94 382 LEU A C 1
ATOM 2811 O O . LEU A 1 382 ? -13.391 31.828 17.453 1 90.94 382 LEU A O 1
ATOM 2815 N N . THR A 1 383 ? -14.203 31.125 15.516 1 87.94 383 THR A N 1
ATOM 2816 C CA . THR A 1 383 ? -13.156 30.156 15.234 1 87.94 383 THR A CA 1
ATOM 2817 C C . THR A 1 383 ? -12.68 30.266 13.789 1 87.94 383 THR A C 1
ATOM 2819 O O . THR A 1 383 ? -13.414 30.75 12.922 1 87.94 383 THR A O 1
ATOM 2822 N N . ASP A 1 384 ? -11.531 29.922 13.398 1 86.69 384 ASP A N 1
ATOM 2823 C CA . ASP A 1 384 ? -10.961 30.078 12.062 1 86.69 384 ASP A CA 1
ATOM 2824 C C . ASP A 1 384 ? -11.555 29.062 11.094 1 86.69 384 ASP A C 1
ATOM 2826 O O . ASP A 1 384 ? -11.5 29.25 9.875 1 86.69 384 ASP A O 1
ATOM 2830 N N . ALA A 1 385 ? -12.289 28.094 11.562 1 81 385 ALA A N 1
ATOM 2831 C CA . ALA A 1 385 ? -12.875 27.047 10.727 1 81 385 ALA A CA 1
ATOM 2832 C C . ALA A 1 385 ? -14.117 27.562 10 1 81 385 ALA A C 1
ATOM 2834 O O . ALA A 1 385 ? -14.891 28.344 10.562 1 81 385 ALA A O 1
ATOM 2835 N N . ASP A 1 386 ? -14.305 27.344 8.805 1 83 386 ASP A N 1
ATOM 2836 C CA . ASP A 1 386 ? -15.516 27.656 8.047 1 83 386 ASP A CA 1
ATOM 2837 C C . ASP A 1 386 ? -16.594 26.594 8.289 1 83 386 ASP A C 1
ATOM 2839 O O . ASP A 1 386 ? -16.5 25.484 7.773 1 83 386 ASP A O 1
ATOM 2843 N N . CYS A 1 387 ? -17.547 27.047 9 1 84.75 387 CYS A N 1
ATOM 2844 C CA . CYS A 1 387 ? -18.562 26.078 9.422 1 84.75 387 CYS A CA 1
ATOM 2845 C C . CYS A 1 387 ? -19.422 25.625 8.242 1 84.75 387 CYS A C 1
ATOM 2847 O O . CYS A 1 387 ? -20.094 24.594 8.32 1 84.75 387 CYS A O 1
ATOM 2849 N N . THR A 1 388 ? -19.453 26.266 7.102 1 83.88 388 THR A N 1
ATOM 2850 C CA . THR A 1 388 ? -20.219 25.875 5.934 1 83.88 388 THR A CA 1
ATOM 2851 C C . THR A 1 388 ? -19.547 24.719 5.195 1 83.88 388 THR A C 1
ATOM 2853 O O . THR A 1 388 ? -20.203 24.016 4.41 1 83.88 388 THR A O 1
ATOM 2856 N N . THR A 1 389 ? -18.297 24.594 5.402 1 77.31 389 THR A N 1
ATOM 2857 C CA . THR A 1 389 ? -17.578 23.516 4.738 1 77.31 389 THR A CA 1
ATOM 2858 C C . THR A 1 389 ? -17.328 22.359 5.695 1 77.31 389 THR A C 1
ATOM 2860 O O . THR A 1 389 ? -16.922 21.281 5.273 1 77.31 389 THR A O 1
ATOM 2863 N N . THR A 1 390 ? -17.484 22.656 6.988 1 78.12 390 THR A N 1
ATOM 2864 C CA . THR A 1 390 ? -17.203 21.609 7.961 1 78.12 390 THR A CA 1
ATOM 2865 C C . THR A 1 390 ? -18.484 21.031 8.539 1 78.12 390 THR A C 1
ATOM 2867 O O . THR A 1 390 ? -19.094 20.125 7.957 1 78.12 390 THR A O 1
ATOM 2870 N N . THR A 1 391 ? -19.016 21.812 9.578 1 73.12 391 THR A N 1
ATOM 2871 C CA . THR A 1 391 ? -20.156 21.328 10.352 1 73.12 391 THR A CA 1
ATOM 2872 C C . THR A 1 391 ? -21.422 21.312 9.492 1 73.12 391 THR A C 1
ATOM 2874 O O . THR A 1 391 ? -22.25 20.406 9.602 1 73.12 391 THR A O 1
ATOM 2877 N N . TYR A 1 392 ? -21.609 22.281 8.633 1 78.31 392 TYR A N 1
ATOM 2878 C CA . TYR A 1 392 ? -22.875 22.422 7.898 1 78.31 392 TYR A CA 1
ATOM 2879 C C . TYR A 1 392 ? -22.656 22.203 6.406 1 78.31 392 TYR A C 1
ATOM 2881 O O . TYR A 1 392 ? -23.391 22.766 5.582 1 78.31 392 TYR A O 1
ATOM 2889 N N . ALA A 1 393 ? -21.703 21.422 5.957 1 71.69 393 ALA A N 1
ATOM 2890 C CA . ALA A 1 393 ? -21.344 21.188 4.566 1 71.69 393 ALA A CA 1
ATOM 2891 C C . ALA A 1 393 ? -22.516 20.641 3.77 1 71.69 393 ALA A C 1
ATOM 2893 O O . ALA A 1 393 ? -22.703 21 2.604 1 71.69 393 ALA A O 1
ATOM 2894 N N . PHE A 1 394 ? -23.422 19.906 4.434 1 66.69 394 PHE A N 1
ATOM 2895 C CA . PHE A 1 394 ? -24.578 19.266 3.805 1 66.69 394 PHE A CA 1
ATOM 2896 C C . PHE A 1 394 ? -25.562 20.328 3.285 1 66.69 394 PHE A C 1
ATOM 2898 O O . PHE A 1 394 ? -26.188 20.125 2.248 1 66.69 394 PHE A O 1
ATOM 2905 N N . HIS A 1 395 ? -25.516 21.422 3.928 1 73.88 395 HIS A N 1
ATOM 2906 C CA . HIS A 1 395 ? -26.5 22.453 3.629 1 73.88 395 HIS A CA 1
ATOM 2907 C C . HIS A 1 395 ? -25.953 23.453 2.619 1 73.88 395 HIS A C 1
ATOM 2909 O O . HIS A 1 395 ? -26.688 24.328 2.152 1 73.88 395 HIS A O 1
ATOM 2915 N N . TYR A 1 396 ? -24.688 23.281 2.359 1 74.38 396 TYR A N 1
ATOM 2916 C CA . TYR A 1 396 ? -24.031 24.172 1.398 1 74.38 396 TYR A CA 1
ATOM 2917 C C . TYR A 1 396 ? -23.375 23.375 0.278 1 74.38 396 TYR A C 1
ATOM 2919 O O . TYR A 1 396 ? -22.156 23.391 0.132 1 74.38 396 TYR A O 1
ATOM 2927 N N . PRO A 1 397 ? -24.141 22.594 -0.507 1 63.94 397 PRO A N 1
ATOM 2928 C CA . PRO A 1 397 ? -23.578 21.672 -1.5 1 63.94 397 PRO A CA 1
ATOM 2929 C C . PRO A 1 397 ? -22.703 22.391 -2.523 1 63.94 397 PRO A C 1
ATOM 2931 O O . PRO A 1 397 ? -21.75 21.812 -3.051 1 63.94 397 PRO A O 1
ATOM 2934 N N . ALA A 1 398 ? -23.172 23.578 -2.869 1 60.38 398 ALA A N 1
ATOM 2935 C CA . ALA A 1 398 ? -22.422 24.312 -3.879 1 60.38 398 ALA A CA 1
ATOM 2936 C C . ALA A 1 398 ? -21.016 24.656 -3.385 1 60.38 398 ALA A C 1
ATOM 2938 O O . ALA A 1 398 ? -20.094 24.797 -4.184 1 60.38 398 ALA A O 1
ATOM 2939 N N . ARG A 1 399 ? -20.922 24.859 -2.139 1 63.22 399 ARG A N 1
ATOM 2940 C CA . ARG A 1 399 ? -19.641 25.281 -1.599 1 63.22 399 ARG A CA 1
ATOM 2941 C C . ARG A 1 399 ? -18.688 24.094 -1.447 1 63.22 399 ARG A C 1
ATOM 2943 O O . ARG A 1 399 ? -17.469 24.266 -1.473 1 63.22 399 ARG A O 1
ATOM 2950 N N . HIS A 1 400 ? -19.375 22.938 -1.191 1 52.47 400 HIS A N 1
ATOM 2951 C CA . HIS A 1 400 ? -18.531 21.75 -1.078 1 52.47 400 HIS A CA 1
ATOM 2952 C C . HIS A 1 400 ? -17.781 21.469 -2.381 1 52.47 400 HIS A C 1
ATOM 2954 O O . HIS A 1 400 ? -16.688 20.906 -2.371 1 52.47 400 HIS A O 1
ATOM 2960 N N . THR A 1 401 ? -18.594 21.609 -3.449 1 44.09 401 THR A N 1
ATOM 2961 C CA . THR A 1 401 ? -17.969 21.297 -4.734 1 44.09 401 THR A CA 1
ATOM 2962 C C . THR A 1 401 ? -16.766 22.219 -4.988 1 44.09 401 THR A C 1
ATOM 2964 O O . THR A 1 401 ? -15.992 21.984 -5.91 1 44.09 401 THR A O 1
ATOM 2967 N N . THR A 1 402 ? -17 23.391 -4.789 1 38.75 402 THR A N 1
ATOM 2968 C CA . THR A 1 402 ? -15.828 24.219 -5.047 1 38.75 402 THR A CA 1
ATOM 2969 C C . THR A 1 402 ? -14.703 23.875 -4.078 1 38.75 402 THR A C 1
ATOM 2971 O O . THR A 1 402 ? -14.898 23.891 -2.861 1 38.75 402 THR A O 1
ATOM 2974 N N . THR A 1 403 ? -14.023 22.844 -4.473 1 36.78 403 THR A N 1
ATOM 2975 C CA . THR A 1 403 ? -12.781 22.375 -3.877 1 36.78 403 THR A CA 1
ATOM 2976 C C . THR A 1 403 ? -12.086 23.516 -3.125 1 36.78 403 THR A C 1
ATOM 2978 O O . THR A 1 403 ? -10.883 23.438 -2.863 1 36.78 403 THR A O 1
ATOM 2981 N N . THR A 1 404 ? -12.625 24.641 -3.307 1 34.81 404 THR A N 1
ATOM 2982 C CA . THR A 1 404 ? -11.773 25.594 -2.605 1 34.81 404 THR A CA 1
ATOM 2983 C C . THR A 1 404 ? -11.453 25.094 -1.197 1 34.81 404 THR A C 1
ATOM 2985 O O . THR A 1 404 ? -12.273 24.422 -0.57 1 34.81 404 THR A O 1
ATOM 2988 N N . THR A 1 405 ? -10.242 25.156 -0.817 1 36.56 405 THR A N 1
ATOM 2989 C CA . THR A 1 405 ? -9.453 24.906 0.387 1 36.56 405 THR A CA 1
ATOM 2990 C C . THR A 1 405 ? -10.312 25.062 1.637 1 36.56 405 THR A C 1
ATOM 2992 O O . THR A 1 405 ? -10.852 26.156 1.892 1 36.56 405 THR A O 1
ATOM 2995 N N . ALA A 1 406 ? -11.195 24.234 2.012 1 41.66 406 ALA A N 1
ATOM 2996 C CA . ALA A 1 406 ? -11.484 24.172 3.441 1 41.66 406 ALA A CA 1
ATOM 2997 C C . ALA A 1 406 ? -10.367 24.828 4.258 1 41.66 406 ALA A C 1
ATOM 2999 O O . ALA A 1 406 ? -9.695 24.156 5.047 1 41.66 406 ALA A O 1
ATOM 3000 N N . THR A 1 407 ? -9.391 25.281 3.514 1 39.34 407 THR A N 1
ATOM 3001 C CA . THR A 1 407 ? -8.32 25.953 4.238 1 39.34 407 THR A CA 1
ATOM 3002 C C . THR A 1 407 ? -8.883 26.891 5.293 1 39.34 407 THR A C 1
ATOM 3004 O O . THR A 1 407 ? -9.711 27.75 4.984 1 39.34 407 THR A O 1
ATOM 3007 N N . ALA A 1 408 ? -9.148 26.516 6.418 1 48.69 408 ALA A N 1
ATOM 3008 C CA . ALA A 1 408 ? -9.164 27.5 7.504 1 48.69 408 ALA A CA 1
ATOM 3009 C C . ALA A 1 408 ? -8.516 28.812 7.074 1 48.69 408 ALA A C 1
ATOM 3011 O O . ALA A 1 408 ? -7.395 28.812 6.562 1 48.69 408 ALA A O 1
ATOM 3012 N N . ALA A 1 409 ? -9.172 29.5 6.266 1 52.31 409 ALA A N 1
ATOM 3013 C CA . ALA A 1 409 ? -8.531 30.797 5.996 1 52.31 409 ALA A CA 1
ATOM 3014 C C . ALA A 1 409 ? -7.805 31.312 7.234 1 52.31 409 ALA A C 1
ATOM 3016 O O . ALA A 1 409 ? -8.438 31.688 8.219 1 52.31 409 ALA A O 1
ATOM 3017 N N . PRO A 1 410 ? -6.633 30.828 7.336 1 61.22 410 PRO A N 1
ATOM 3018 C CA . PRO A 1 410 ? -5.871 31.469 8.414 1 61.22 410 PRO A CA 1
ATOM 3019 C C . PRO A 1 410 ? -6.051 32.969 8.461 1 61.22 410 PRO A C 1
ATOM 3021 O O . PRO A 1 410 ? -6.062 33.625 7.414 1 61.22 410 PRO A O 1
ATOM 3024 N N . GLY A 1 411 ? -6.879 33.594 9.469 1 80.12 411 GLY A N 1
ATOM 3025 C CA . GLY A 1 411 ? -7.008 35.031 9.664 1 80.12 411 GLY A CA 1
ATOM 3026 C C . GLY A 1 411 ? -8.445 35.469 9.781 1 80.12 411 GLY A C 1
ATOM 3027 O O . GLY A 1 411 ? -8.711 36.656 9.961 1 80.12 411 GLY A O 1
ATOM 3028 N N . LYS A 1 412 ? -9.438 34.438 9.602 1 87.62 412 LYS A N 1
ATOM 3029 C CA . LYS A 1 412 ? -10.844 34.812 9.727 1 87.62 412 LYS A CA 1
ATOM 3030 C C . LYS A 1 412 ? -11.102 35.562 11.023 1 87.62 412 LYS A C 1
ATOM 3032 O O . LYS A 1 412 ? -11.719 36.625 11.016 1 87.62 412 LYS A O 1
ATOM 3037 N N . VAL A 1 413 ? -10.57 34.938 12.039 1 91.81 413 VAL A N 1
ATOM 3038 C CA . VAL A 1 413 ? -10.805 35.531 13.344 1 91.81 413 VAL A CA 1
ATOM 3039 C C . VAL A 1 413 ? -10.219 36.938 13.367 1 91.81 413 VAL A C 1
ATOM 3041 O O . VAL A 1 413 ? -10.875 37.906 13.805 1 91.81 413 VAL A O 1
ATOM 3044 N N . VAL A 1 414 ? -9.016 37.125 12.875 1 91.56 414 VAL A N 1
ATOM 3045 C CA . VAL A 1 414 ? -8.344 38.438 12.875 1 91.56 414 VAL A CA 1
ATOM 3046 C C . VAL A 1 414 ? -9.094 39.406 11.969 1 91.56 414 VAL A C 1
ATOM 3048 O O . VAL A 1 414 ? -9.336 40.562 12.352 1 91.56 414 VAL A O 1
ATOM 3051 N N . ALA A 1 415 ? -9.516 38.906 10.859 1 91.06 415 ALA A N 1
ATOM 3052 C CA . ALA A 1 415 ? -10.211 39.75 9.898 1 91.06 415 ALA A CA 1
ATOM 3053 C C . ALA A 1 415 ? -11.539 40.25 10.477 1 91.06 415 ALA A C 1
ATOM 3055 O O . ALA A 1 415 ? -11.852 41.438 10.375 1 91.06 415 ALA A O 1
ATOM 3056 N N . VAL A 1 416 ? -12.305 39.375 11.078 1 94.06 416 VAL A N 1
ATOM 3057 C CA . VAL A 1 416 ? -13.602 39.719 11.641 1 94.06 416 VAL A CA 1
ATOM 3058 C C . VAL A 1 416 ? -13.391 40.656 12.836 1 94.06 416 VAL A C 1
ATOM 3060 O O . VAL A 1 416 ? -14.086 41.688 12.961 1 94.06 416 VAL A O 1
ATOM 3063 N N . CYS A 1 417 ? -12.398 40.312 13.648 1 94.5 417 CYS A N 1
ATOM 3064 C CA . CYS A 1 417 ? -12.133 41.125 14.836 1 94.5 417 CYS A CA 1
ATOM 3065 C C . CYS A 1 417 ? -11.688 42.531 14.445 1 94.5 417 CYS A C 1
ATOM 3067 O O . CYS A 1 417 ? -12.117 43.531 15.062 1 94.5 417 CYS A O 1
ATOM 3069 N N . VAL A 1 418 ? -10.82 42.688 13.477 1 94.25 418 VAL A N 1
ATOM 3070 C CA . VAL A 1 418 ? -10.344 44 13.039 1 94.25 418 VAL A CA 1
ATOM 3071 C C . VAL A 1 418 ? -11.516 44.812 12.5 1 94.25 418 VAL A C 1
ATOM 3073 O O . VAL A 1 418 ? -11.664 45.969 12.844 1 94.25 418 VAL A O 1
ATOM 3076 N N . ALA A 1 419 ? -12.344 44.219 11.695 1 94.69 419 ALA A N 1
ATOM 3077 C CA . ALA A 1 419 ? -13.461 44.906 11.078 1 94.69 419 ALA A CA 1
ATOM 3078 C C . ALA A 1 419 ? -14.492 45.344 12.125 1 94.69 419 ALA A C 1
ATOM 3080 O O . ALA A 1 419 ? -14.945 46.469 12.133 1 94.69 419 ALA A O 1
ATOM 3081 N N . VAL A 1 420 ? -14.875 44.406 12.984 1 95.81 420 VAL A N 1
ATOM 3082 C CA . VAL A 1 420 ? -15.891 44.688 13.992 1 95.81 420 VAL A CA 1
ATOM 3083 C C . VAL A 1 420 ? -15.359 45.688 15.016 1 95.81 420 VAL A C 1
ATOM 3085 O O . VAL A 1 420 ? -16.094 46.562 15.484 1 95.81 420 VAL A O 1
ATOM 3088 N N . ARG A 1 421 ? -14.07 45.594 15.375 1 95.69 421 ARG A N 1
ATOM 3089 C CA . ARG A 1 421 ? -13.461 46.531 16.297 1 95.69 421 ARG A CA 1
ATOM 3090 C C . ARG A 1 421 ? -13.461 47.938 15.727 1 95.69 421 ARG A C 1
ATOM 3092 O O . ARG A 1 421 ? -13.797 48.906 16.422 1 95.69 421 ARG A O 1
ATOM 3099 N N . ALA A 1 422 ? -13.047 48.062 14.492 1 95.19 422 ALA A N 1
ATOM 3100 C CA . ALA A 1 422 ? -13.078 49.375 13.844 1 95.19 422 ALA A CA 1
ATOM 3101 C C . ALA A 1 422 ? -14.484 49.969 13.875 1 95.19 422 ALA A C 1
ATOM 3103 O O . ALA A 1 422 ? -14.656 51.188 14.117 1 95.19 422 ALA A O 1
ATOM 3104 N N . ALA A 1 423 ? -15.461 49.156 13.602 1 95.56 423 ALA A N 1
ATOM 3105 C CA . ALA A 1 423 ? -16.859 49.594 13.617 1 95.56 423 ALA A CA 1
ATOM 3106 C C . ALA A 1 423 ? -17.281 50.031 15.016 1 95.56 423 ALA A C 1
ATOM 3108 O O . ALA A 1 423 ? -17.953 51.062 15.18 1 95.56 423 ALA A O 1
ATOM 3109 N N . MET A 1 424 ? -16.859 49.312 16.016 1 96 424 MET A N 1
ATOM 3110 C CA . MET A 1 424 ? -17.219 49.656 17.406 1 96 424 MET A CA 1
ATOM 3111 C C . MET A 1 424 ? -16.547 50.938 17.828 1 96 424 MET A C 1
ATOM 3113 O O . MET A 1 424 ? -17.172 51.781 18.469 1 96 424 MET A O 1
ATOM 3117 N N . GLU A 1 425 ? -15.266 51.062 17.5 1 94.31 425 GLU A N 1
ATOM 3118 C CA . GLU A 1 425 ? -14.531 52.25 17.859 1 94.31 425 GLU A CA 1
ATOM 3119 C C . GLU A 1 425 ? -15.109 53.5 17.172 1 94.31 425 GLU A C 1
ATOM 3121 O O . GLU A 1 425 ? -15.109 54.594 17.734 1 94.31 425 GLU A O 1
ATOM 3126 N N . GLY A 1 426 ? -15.586 53.344 15.969 1 92.62 426 GLY A N 1
ATOM 3127 C CA . GLY A 1 426 ? -16.203 54.406 15.227 1 92.62 426 GLY A CA 1
ATOM 3128 C C . GLY A 1 426 ? -17.562 54.812 15.781 1 92.62 426 GLY A C 1
ATOM 3129 O O . GLY A 1 426 ? -17.938 56 15.711 1 92.62 426 GLY A O 1
ATOM 3130 N N . GLN A 1 427 ? -18.281 53.938 16.344 1 91.94 427 GLN A N 1
ATOM 3131 C CA . GLN A 1 427 ? -19.625 54.219 16.828 1 91.94 427 GLN A CA 1
ATOM 3132 C C . GLN A 1 427 ? -19.594 54.719 18.266 1 91.94 427 GLN A C 1
ATOM 3134 O O . GLN A 1 427 ? -20.109 55.812 18.562 1 91.94 427 GLN A O 1
ATOM 3139 N N . ASP A 1 428 ? -19.047 53.938 19.203 1 90 428 ASP A N 1
ATOM 3140 C CA . ASP A 1 428 ? -19 54.312 20.609 1 90 428 ASP A CA 1
ATOM 3141 C C . ASP A 1 428 ? -17.891 53.562 21.344 1 90 428 ASP A C 1
ATOM 3143 O O . ASP A 1 428 ? -18.125 52.5 21.922 1 90 428 ASP A O 1
ATOM 3147 N N . LYS A 1 429 ? -16.734 54.156 21.328 1 88.69 429 LYS A N 1
ATOM 3148 C CA . LYS A 1 429 ? -15.562 53.5 21.906 1 88.69 429 LYS A CA 1
ATOM 3149 C C . LYS A 1 429 ? -15.734 53.281 23.406 1 88.69 429 LYS A C 1
ATOM 3151 O O . LYS A 1 429 ? -15.219 52.312 23.984 1 88.69 429 LYS A O 1
ATOM 3156 N N . GLY A 1 430 ? -16.359 54.125 24.078 1 88.5 430 GLY A N 1
ATOM 3157 C CA . GLY A 1 430 ? -16.547 54.062 25.516 1 88.5 430 GLY A CA 1
ATOM 3158 C C . GLY A 1 430 ? -17.531 53 25.938 1 88.5 430 GLY A C 1
ATOM 3159 O O . GLY A 1 430 ? -17.188 52.125 26.75 1 88.5 430 GLY A O 1
ATOM 3160 N N . ARG A 1 431 ? -18.703 53 25.312 1 90.94 431 ARG A N 1
ATOM 3161 C CA . ARG A 1 431 ? -19.75 52.031 25.656 1 90.94 431 ARG A CA 1
ATOM 3162 C C . ARG A 1 431 ? -19.359 50.625 25.234 1 90.94 431 ARG A C 1
ATOM 3164 O O . ARG A 1 431 ? -19.703 49.656 25.906 1 90.94 431 ARG A O 1
ATOM 3171 N N . LEU A 1 432 ? -18.578 50.562 24.172 1 94.56 432 LEU A N 1
ATOM 3172 C CA . LEU A 1 432 ? -18.281 49.281 23.578 1 94.56 432 LEU A CA 1
ATOM 3173 C C . LEU A 1 432 ? -16.859 48.844 23.922 1 94.56 432 LEU A C 1
ATOM 3175 O O . LEU A 1 432 ? -16.25 48.062 23.172 1 94.56 432 LEU A O 1
ATOM 3179 N N . LEU A 1 433 ? -16.328 49.344 25 1 94.25 433 LEU A N 1
ATOM 3180 C CA . LEU A 1 433 ? -14.961 49.062 25.406 1 94.25 433 LEU A CA 1
ATOM 3181 C C . LEU A 1 433 ? -14.742 47.562 25.609 1 94.25 433 LEU A C 1
ATOM 3183 O O . LEU A 1 433 ? -13.734 47.031 25.172 1 94.25 433 LEU A O 1
ATOM 3187 N N . LEU A 1 434 ? -15.688 46.875 26.281 1 92.94 434 LEU A N 1
ATOM 3188 C CA . LEU A 1 434 ? -15.508 45.469 26.625 1 92.94 434 LEU A CA 1
ATOM 3189 C C . LEU A 1 434 ? -15.391 44.594 25.375 1 92.94 434 LEU A C 1
ATOM 3191 O O . LEU A 1 434 ? -14.438 43.844 25.234 1 92.94 434 LEU A O 1
ATOM 3195 N N . PRO A 1 435 ? -16.328 44.75 24.422 1 94.12 435 PRO A N 1
ATOM 3196 C CA . PRO A 1 435 ? -16.156 43.969 23.188 1 94.12 435 PRO A CA 1
ATOM 3197 C C . PRO A 1 435 ? -14.906 44.375 22.406 1 94.12 435 PRO A C 1
ATOM 3199 O O . PRO A 1 435 ? -14.312 43.562 21.703 1 94.12 435 PRO A O 1
ATOM 3202 N N . ILE A 1 436 ? -14.461 45.562 22.484 1 95.19 436 ILE A N 1
ATOM 3203 C CA . ILE A 1 436 ? -13.227 46 21.828 1 95.19 436 ILE A CA 1
ATOM 3204 C C . ILE A 1 436 ? -12.031 45.281 22.453 1 95.19 436 ILE A C 1
ATOM 3206 O O . ILE A 1 436 ? -11.164 44.781 21.734 1 95.19 436 ILE A O 1
ATOM 3210 N N . LEU A 1 437 ? -12.055 45.219 23.781 1 93.75 437 LEU A N 1
ATOM 3211 C CA . LEU A 1 437 ? -11 44.469 24.469 1 93.75 437 LEU A CA 1
ATOM 3212 C C . LEU A 1 437 ? -11.016 43 24.078 1 93.75 437 LEU A C 1
ATOM 3214 O O . LEU A 1 437 ? -9.961 42.406 23.875 1 93.75 437 LEU A O 1
ATOM 3218 N N . THR A 1 438 ? -12.195 42.406 23.953 1 93.62 438 THR A N 1
ATOM 3219 C CA . THR A 1 438 ? -12.328 41.031 23.531 1 93.62 438 THR A CA 1
ATOM 3220 C C . THR A 1 438 ? -11.75 40.812 22.141 1 93.62 438 THR A C 1
ATOM 3222 O O . THR A 1 438 ? -11.078 39.812 21.891 1 93.62 438 THR A O 1
ATOM 3225 N N . SER A 1 439 ? -12 41.719 21.234 1 94.75 439 SER A N 1
ATOM 3226 C CA . SER A 1 439 ? -11.484 41.625 19.875 1 94.75 439 SER A CA 1
ATOM 3227 C C . SER A 1 439 ? -9.961 41.625 19.859 1 94.75 439 SER A C 1
ATOM 3229 O O . SER A 1 439 ? -9.328 40.938 19.078 1 94.75 439 SER A O 1
ATOM 3231 N N . LEU A 1 440 ? -9.398 42.406 20.703 1 92.94 440 LEU A N 1
ATOM 3232 C CA . LEU A 1 440 ? -7.941 42.5 20.797 1 92.94 440 LEU A CA 1
ATOM 3233 C C . LEU A 1 440 ? -7.367 41.188 21.359 1 92.94 440 LEU A C 1
ATOM 3235 O O . LEU A 1 440 ? -6.379 40.656 20.828 1 92.94 440 LEU A O 1
ATOM 3239 N N . VAL A 1 441 ? -8.008 40.688 22.375 1 89.25 441 VAL A N 1
ATOM 3240 C CA . VAL A 1 441 ? -7.527 39.469 23 1 89.25 441 VAL A CA 1
ATOM 3241 C C . VAL A 1 441 ? -7.629 38.312 22.031 1 89.25 441 VAL A C 1
ATOM 3243 O O . VAL A 1 441 ? -6.723 37.469 21.953 1 89.25 441 VAL A O 1
ATOM 3246 N N . ARG A 1 442 ? -8.719 38.312 21.281 1 89.12 442 ARG A N 1
ATOM 3247 C CA . ARG A 1 442 ? -8.938 37.219 20.344 1 89.12 442 ARG A CA 1
ATOM 3248 C C . ARG A 1 442 ? -7.91 37.25 19.219 1 89.12 442 ARG A C 1
ATOM 3250 O O . ARG A 1 442 ? -7.574 36.219 18.641 1 89.12 442 ARG A O 1
ATOM 3257 N N . CYS A 1 443 ? -7.398 38.406 18.938 1 89.75 443 CYS A N 1
ATOM 3258 C CA . CYS A 1 443 ? -6.367 38.562 17.906 1 89.75 443 CYS A CA 1
ATOM 3259 C C . CYS A 1 443 ? -4.98 38.344 18.5 1 89.75 443 CYS A C 1
ATOM 3261 O O . CYS A 1 443 ? -3.973 38.594 17.828 1 89.75 443 CYS A O 1
ATOM 3263 N N . GLY A 1 444 ? -4.902 37.969 19.703 1 86.31 444 GLY A N 1
ATOM 3264 C CA . GLY A 1 444 ? -3.611 37.75 20.344 1 86.31 444 GLY A CA 1
ATOM 3265 C C . GLY A 1 444 ? -2.895 39.031 20.703 1 86.31 444 GLY A C 1
ATOM 3266 O O . GLY A 1 444 ? -1.669 39.031 20.828 1 86.31 444 GLY A O 1
ATOM 3267 N N . ARG A 1 445 ? -3.607 40.094 20.766 1 88.12 445 ARG A N 1
ATOM 3268 C CA . ARG A 1 445 ? -3.025 41.406 21.062 1 88.12 445 ARG A CA 1
ATOM 3269 C C . ARG A 1 445 ? -3.361 41.844 22.469 1 88.12 445 ARG A C 1
ATOM 3271 O O . ARG A 1 445 ? -3.854 42.938 22.688 1 88.12 445 ARG A O 1
ATOM 3278 N N . MET A 1 446 ? -3.045 41.031 23.359 1 87.94 446 MET A N 1
ATOM 3279 C CA . MET A 1 446 ? -3.309 41.281 24.766 1 87.94 446 MET A CA 1
ATOM 3280 C C . MET A 1 446 ? -2.492 42.469 25.266 1 87.94 446 MET A C 1
ATOM 3282 O O . MET A 1 446 ? -2.973 43.281 26.078 1 87.94 446 MET A O 1
ATOM 3286 N N . GLU A 1 447 ? -1.269 42.594 24.703 1 85.75 447 GLU A N 1
ATOM 3287 C CA . GLU A 1 447 ? -0.393 43.688 25.094 1 85.75 447 GLU A CA 1
ATOM 3288 C C . GLU A 1 447 ? -1.012 45.062 24.75 1 85.75 447 GLU A C 1
ATOM 3290 O O . GLU A 1 447 ? -0.967 46 25.547 1 85.75 447 GLU A O 1
ATOM 3295 N N . GLU A 1 448 ? -1.524 45.031 23.609 1 88.25 448 GLU A N 1
ATOM 3296 C CA . GLU A 1 448 ? -2.172 46.281 23.172 1 88.25 448 GLU A CA 1
ATOM 3297 C C . GLU A 1 448 ? -3.404 46.594 24.016 1 88.25 448 GLU A C 1
ATOM 3299 O O . GLU A 1 448 ? -3.678 47.75 24.328 1 88.25 448 GLU A O 1
ATOM 3304 N N . ALA A 1 449 ? -4.203 45.531 24.328 1 91.38 449 ALA A N 1
ATOM 3305 C CA . ALA A 1 449 ? -5.383 45.688 25.172 1 91.38 449 ALA A CA 1
ATOM 3306 C C . ALA A 1 449 ? -5.004 46.281 26.531 1 91.38 449 ALA A C 1
ATOM 3308 O O . ALA A 1 449 ? -5.633 47.219 27.016 1 91.38 449 ALA A O 1
ATOM 3309 N N . LEU A 1 450 ? -3.941 45.781 27.094 1 87.38 450 LEU A N 1
ATOM 3310 C CA . LEU A 1 450 ? -3.49 46.219 28.406 1 87.38 450 LEU A CA 1
ATOM 3311 C C . LEU A 1 450 ? -2.922 47.656 28.328 1 87.38 450 LEU A C 1
ATOM 3313 O O . LEU A 1 450 ? -3.111 48.438 29.25 1 87.38 450 LEU A O 1
ATOM 3317 N N . ALA A 1 451 ? -2.158 47.875 27.281 1 85.25 451 ALA A N 1
ATOM 3318 C CA . ALA A 1 451 ? -1.619 49.219 27.094 1 85.25 451 ALA A CA 1
ATOM 3319 C C . ALA A 1 451 ? -2.738 50.25 27.031 1 85.25 451 ALA A C 1
ATOM 3321 O O . ALA A 1 451 ? -2.609 51.344 27.562 1 85.25 451 ALA A O 1
ATOM 3322 N N . ARG A 1 452 ? -3.777 49.875 26.328 1 88.38 452 ARG A N 1
ATOM 3323 C CA . ARG A 1 452 ? -4.93 50.75 26.219 1 88.38 452 ARG A CA 1
ATOM 3324 C C . ARG A 1 452 ? -5.547 51.031 27.578 1 88.38 452 ARG A C 1
ATOM 3326 O O . ARG A 1 452 ? -5.91 52.156 27.891 1 88.38 452 ARG A O 1
ATOM 3333 N N . LEU A 1 453 ? -5.695 50.031 28.391 1 88.12 453 LEU A N 1
ATOM 3334 C CA . LEU A 1 453 ? -6.242 50.188 29.734 1 88.12 453 LEU A CA 1
ATOM 3335 C C . LEU A 1 453 ? -5.312 51.031 30.594 1 88.12 453 LEU A C 1
ATOM 3337 O O . LEU A 1 453 ? -5.773 51.812 31.422 1 88.12 453 LEU A O 1
ATOM 3341 N N . GLY A 1 454 ? -3.969 50.844 30.438 1 83.81 454 GLY A N 1
ATOM 3342 C CA . GLY A 1 454 ? -3.002 51.656 31.156 1 83.81 454 GLY A CA 1
ATOM 3343 C C . GLY A 1 454 ? -3.113 53.156 30.844 1 83.81 454 GLY A C 1
ATOM 3344 O O . GLY A 1 454 ? -3.074 54 31.75 1 83.81 454 GLY A O 1
ATOM 3345 N N . ASP A 1 455 ? -3.273 53.406 29.578 1 85.94 455 ASP A N 1
ATOM 3346 C CA . ASP A 1 455 ? -3.447 54.781 29.156 1 85.94 455 ASP A CA 1
ATOM 3347 C C . ASP A 1 455 ? -4.734 55.375 29.719 1 85.94 455 ASP A C 1
ATOM 3349 O O . ASP A 1 455 ? -4.758 56.531 30.141 1 85.94 455 ASP A O 1
ATOM 3353 N N . MET A 1 456 ? -5.793 54.625 29.703 1 87.88 456 MET A N 1
ATOM 3354 C CA . MET A 1 456 ? -7.086 55.062 30.219 1 87.88 456 MET A CA 1
ATOM 3355 C C . MET A 1 456 ? -6.992 55.344 31.719 1 87.88 456 MET A C 1
ATOM 3357 O O . MET A 1 456 ? -7.598 56.312 32.219 1 87.88 456 MET A O 1
ATOM 3361 N N . ARG A 1 457 ? -6.277 54.531 32.375 1 85.06 457 ARG A N 1
ATOM 3362 C CA . ARG A 1 457 ? -6.102 54.719 33.812 1 85.06 457 ARG A CA 1
ATOM 3363 C C . ARG A 1 457 ? -5.363 56.031 34.094 1 85.06 457 ARG A C 1
ATOM 3365 O O . ARG A 1 457 ? -5.746 56.75 35 1 85.06 457 ARG A O 1
ATOM 3372 N N . ARG A 1 458 ? -4.328 56.25 33.281 1 84.56 458 ARG A N 1
ATOM 3373 C CA . ARG A 1 458 ? -3.6 57.5 33.438 1 84.56 458 ARG A CA 1
ATOM 3374 C C . ARG A 1 458 ? -4.512 58.719 33.188 1 84.56 458 ARG A C 1
ATOM 3376 O O . ARG A 1 458 ? -4.473 59.688 33.938 1 84.56 458 ARG A O 1
ATOM 3383 N N . GLN A 1 459 ? -5.277 58.531 32.25 1 88 459 GLN A N 1
ATOM 3384 C CA . GLN A 1 459 ? -6.188 59.625 31.891 1 88 459 GLN A CA 1
ATOM 3385 C C . GLN A 1 459 ? -7.281 59.781 32.938 1 88 459 GLN A C 1
ATOM 3387 O O . GLN A 1 459 ? -7.695 60.906 33.25 1 88 459 GLN A O 1
ATOM 3392 N N . ALA A 1 460 ? -7.738 58.656 33.469 1 85.25 460 ALA A N 1
ATOM 3393 C CA . ALA A 1 460 ? -8.742 58.688 34.531 1 85.25 460 ALA A CA 1
ATOM 3394 C C . ALA A 1 460 ? -8.195 59.375 35.75 1 85.25 460 ALA A C 1
ATOM 3396 O O . ALA A 1 460 ? -8.914 60.125 36.438 1 85.25 460 ALA A O 1
ATOM 3397 N N . GLU A 1 461 ? -6.941 59.156 36.031 1 83 461 GLU A N 1
ATOM 3398 C CA . GLU A 1 461 ? -6.293 59.781 37.156 1 83 461 GLU A CA 1
ATOM 3399 C C . GLU A 1 461 ? -6.164 61.281 36.938 1 83 461 GLU A C 1
ATOM 3401 O O . GLU A 1 461 ? -6.156 62.062 37.906 1 83 461 GLU A O 1
ATOM 3406 N N . GLU A 1 462 ? -6.109 61.656 35.688 1 87.12 462 GLU A N 1
ATOM 3407 C CA . GLU A 1 462 ? -6.035 63.094 35.312 1 87.12 462 GLU A CA 1
ATOM 3408 C C . GLU A 1 462 ? -7.422 63.719 35.281 1 87.12 462 GLU A C 1
ATOM 3410 O O . GLU A 1 462 ? -7.559 64.875 35 1 87.12 462 GLU A O 1
ATOM 3415 N N . GLY A 1 463 ? -8.5 62.906 35.5 1 85.81 463 GLY A N 1
ATOM 3416 C CA . GLY A 1 463 ? -9.82 63.469 35.688 1 85.81 463 GLY A CA 1
ATOM 3417 C C . GLY A 1 463 ? -10.781 63.125 34.562 1 85.81 463 GLY A C 1
ATOM 3418 O O . GLY A 1 463 ? -11.945 63.531 34.594 1 85.81 463 GLY A O 1
ATOM 3419 N N . GLN A 1 464 ? -10.438 62.375 33.688 1 85.38 464 GLN A N 1
ATOM 3420 C CA . GLN A 1 464 ? -11.305 62 32.594 1 85.38 464 GLN A CA 1
ATOM 3421 C C . GLN A 1 464 ? -12.281 60.906 33 1 85.38 464 GLN A C 1
ATOM 3423 O O . GLN A 1 464 ? -11.906 59.969 33.688 1 85.38 464 GLN A O 1
ATOM 3428 N N . VAL A 1 465 ? -13.633 61.031 32.688 1 85.94 465 VAL A N 1
ATOM 3429 C CA . VAL A 1 465 ? -14.664 60.062 33.031 1 85.94 465 VAL A CA 1
ATOM 3430 C C . VAL A 1 465 ? -14.984 59.188 31.828 1 85.94 465 VAL A C 1
ATOM 3432 O O . VAL A 1 465 ? -15.148 59.719 30.719 1 85.94 465 VAL A O 1
ATOM 3435 N N . PHE A 1 466 ? -14.961 57.844 32.031 1 88.19 466 PHE A N 1
ATOM 3436 C CA . PHE A 1 466 ? -15.266 56.875 30.984 1 88.19 466 PHE A CA 1
ATOM 3437 C C . PHE A 1 466 ? -16.562 56.125 31.281 1 88.19 466 PHE A C 1
ATOM 3439 O O . PHE A 1 466 ? -16.875 55.875 32.438 1 88.19 466 PHE A O 1
ATOM 3446 N N . PRO A 1 467 ? -17.453 55.969 30.188 1 87.75 467 PRO A N 1
ATOM 3447 C CA . PRO A 1 467 ? -18.641 55.125 30.422 1 87.75 467 PRO A CA 1
ATOM 3448 C C . PRO A 1 467 ? -18.312 53.781 31.047 1 87.75 467 PRO A C 1
ATOM 3450 O O . PRO A 1 467 ? -19.016 53.344 31.969 1 87.75 467 PRO A O 1
ATOM 3453 N N . VAL A 1 468 ? -17.312 53.125 30.531 1 89.94 468 VAL A N 1
ATOM 3454 C CA . VAL A 1 468 ? -16.75 51.906 31.109 1 89.94 468 VAL A CA 1
ATOM 3455 C C . VAL A 1 468 ? -15.336 52.188 31.609 1 89.94 468 VAL A C 1
ATOM 3457 O O . VAL A 1 468 ? -14.453 52.531 30.812 1 89.94 468 VAL A O 1
ATOM 3460 N N . GLY A 1 469 ? -14.992 52.125 32.781 1 87.5 469 GLY A N 1
ATOM 3461 C CA . GLY A 1 469 ? -13.734 52.469 33.438 1 87.5 469 GLY A CA 1
ATOM 3462 C C . GLY A 1 469 ? -12.633 51.469 33.188 1 87.5 469 GLY A C 1
ATOM 3463 O O . GLY A 1 469 ? -12.891 50.344 32.75 1 87.5 469 GLY A O 1
ATOM 3464 N N . PRO A 1 470 ? -11.43 51.969 33.344 1 87.94 470 PRO A N 1
ATOM 3465 C CA . PRO A 1 470 ? -10.289 51.062 33.156 1 87.94 470 PRO A CA 1
ATOM 3466 C C . PRO A 1 470 ? -10.336 49.875 34.094 1 87.94 470 PRO A C 1
ATOM 3468 O O . PRO A 1 470 ? -9.867 48.781 33.75 1 87.94 470 PRO A O 1
ATOM 3471 N N . GLU A 1 471 ? -10.922 49.969 35.25 1 83.38 471 GLU A N 1
ATOM 3472 C CA . GLU A 1 471 ? -11.031 48.875 36.188 1 83.38 471 GLU A CA 1
ATOM 3473 C C . GLU A 1 471 ? -11.977 47.781 35.688 1 83.38 471 GLU A C 1
ATOM 3475 O O . GLU A 1 471 ? -11.727 46.594 35.875 1 83.38 471 GLU A O 1
ATOM 3480 N N . GLU A 1 472 ? -13.023 48.281 35.156 1 87.5 472 GLU A N 1
ATOM 3481 C CA . GLU A 1 472 ? -13.961 47.344 34.562 1 87.5 472 GLU A CA 1
ATOM 3482 C C . GLU A 1 472 ? -13.328 46.625 33.375 1 87.5 472 GLU A C 1
ATOM 3484 O O . GLU A 1 472 ? -13.586 45.438 33.156 1 87.5 472 GLU A O 1
ATOM 3489 N N . GLY A 1 473 ? -12.594 47.438 32.656 1 90.25 473 GLY A N 1
ATOM 3490 C CA . GLY A 1 473 ? -11.867 46.812 31.562 1 90.25 473 GLY A CA 1
ATOM 3491 C C . GLY A 1 473 ? -10.891 45.75 32.031 1 90.25 473 GLY A C 1
ATOM 3492 O O . GLY A 1 473 ? -10.789 44.688 31.406 1 90.25 473 GLY A O 1
ATOM 3493 N N . LEU A 1 474 ? -10.203 46.031 33.031 1 87.62 474 LEU A N 1
ATOM 3494 C CA . LEU A 1 474 ? -9.234 45.062 33.562 1 87.62 474 LEU A CA 1
ATOM 3495 C C . LEU A 1 474 ? -9.938 43.812 34.094 1 87.62 474 LEU A C 1
ATOM 3497 O O . LEU A 1 474 ? -9.445 42.688 33.875 1 87.62 474 LEU A O 1
ATOM 3501 N N . ARG A 1 475 ? -11.055 44 34.688 1 85.5 475 ARG A N 1
ATOM 3502 C CA . ARG A 1 475 ? -11.844 42.875 35.156 1 85.5 475 ARG A CA 1
ATOM 3503 C C . ARG A 1 475 ? -12.273 42 33.969 1 85.5 475 ARG A C 1
ATOM 3505 O O . ARG A 1 475 ? -12.273 40.781 34.062 1 85.5 475 ARG A O 1
ATOM 3512 N N . HIS A 1 476 ? -12.625 42.719 33 1 89.31 476 HIS A N 1
ATOM 3513 C CA . HIS A 1 476 ? -13.039 42.031 31.781 1 89.31 476 HIS A CA 1
ATOM 3514 C C . HIS A 1 476 ? -11.906 41.188 31.219 1 89.31 476 HIS A C 1
ATOM 3516 O O . HIS A 1 476 ? -12.125 40.031 30.844 1 89.31 476 HIS A O 1
ATOM 3522 N N . LEU A 1 477 ? -10.766 41.75 31.156 1 89.25 477 LEU A N 1
ATOM 3523 C CA . LEU A 1 477 ? -9.609 41 30.641 1 89.25 477 LEU A CA 1
ATOM 3524 C C . LEU A 1 477 ? -9.273 39.812 31.531 1 89.25 477 LEU A C 1
ATOM 3526 O O . LEU A 1 477 ? -8.828 38.781 31.047 1 89.25 477 LEU A O 1
ATOM 3530 N N . LEU A 1 478 ? -9.469 39.969 32.812 1 84.88 478 LEU A N 1
ATOM 3531 C CA . LEU A 1 478 ? -9.188 38.906 33.781 1 84.88 478 LEU A CA 1
ATOM 3532 C C . LEU A 1 478 ? -10.156 37.75 33.594 1 84.88 478 LEU A C 1
ATOM 3534 O O . LEU A 1 478 ? -9.844 36.625 33.938 1 84.88 478 LEU A O 1
ATOM 3538 N N . TYR A 1 479 ? -11.289 38.125 33.031 1 81.06 479 TYR A N 1
ATOM 3539 C CA . TYR A 1 479 ? -12.25 37.062 32.688 1 81.06 479 TYR A CA 1
ATOM 3540 C C . TYR A 1 479 ? -11.844 36.312 31.453 1 81.06 479 TYR A C 1
ATOM 3542 O O . TYR A 1 479 ? -12.125 35.125 31.312 1 81.06 479 TYR A O 1
ATOM 3550 N N . LEU A 1 480 ? -11.203 37.031 30.594 1 83.12 480 LEU A N 1
ATOM 3551 C CA . LEU A 1 480 ? -10.883 36.469 29.297 1 83.12 480 LEU A CA 1
ATOM 3552 C C . LEU A 1 480 ? -9.586 35.656 29.359 1 83.12 480 LEU A C 1
ATOM 3554 O O . LEU A 1 480 ? -9.367 34.75 28.547 1 83.12 480 LEU A O 1
ATOM 3558 N N . ALA A 1 481 ? -8.68 36.031 30.203 1 81.81 481 ALA A N 1
ATOM 3559 C CA . ALA A 1 481 ? -7.367 35.375 30.25 1 81.81 481 ALA A CA 1
ATOM 3560 C C . ALA A 1 481 ? -6.973 35.062 31.688 1 81.81 481 ALA A C 1
ATOM 3562 O O . ALA A 1 481 ? -7.523 35.625 32.625 1 81.81 481 ALA A O 1
ATOM 3563 N N . ASP A 1 482 ? -6 34.25 31.891 1 82.5 482 ASP A N 1
ATOM 3564 C CA . ASP A 1 482 ? -5.453 33.906 33.188 1 82.5 482 ASP A CA 1
ATOM 3565 C C . ASP A 1 482 ? -4.672 35.062 33.812 1 82.5 482 ASP A C 1
ATOM 3567 O O . ASP A 1 482 ? -3.975 35.781 33.094 1 82.5 482 ASP A O 1
ATOM 3571 N N . THR A 1 483 ? -4.945 35.344 35 1 81.69 483 THR A N 1
ATOM 3572 C CA . THR A 1 483 ? -4.34 36.438 35.75 1 81.69 483 THR A CA 1
ATOM 3573 C C . THR A 1 483 ? -2.82 36.406 35.625 1 81.69 483 THR A C 1
ATOM 3575 O O . THR A 1 483 ? -2.176 37.438 35.5 1 81.69 483 THR A O 1
ATOM 3578 N N . ASP A 1 484 ? -2.234 35.281 35.688 1 83.62 484 ASP A N 1
ATOM 3579 C CA . ASP A 1 484 ? -0.785 35.156 35.594 1 83.62 484 ASP A CA 1
ATOM 3580 C C . ASP A 1 484 ? -0.29 35.531 34.219 1 83.62 484 ASP A C 1
ATOM 3582 O O . ASP A 1 484 ? 0.77 36.156 34.062 1 83.62 484 ASP A O 1
ATOM 3586 N N . GLU A 1 485 ? -1.11 35.219 33.25 1 86 485 GLU A N 1
ATOM 3587 C CA . GLU A 1 485 ? -0.761 35.562 31.891 1 86 485 GLU A CA 1
ATOM 3588 C C . GLU A 1 485 ? -0.809 37.062 31.688 1 86 485 GLU A C 1
ATOM 3590 O O . GLU A 1 485 ? 0.057 37.656 31.016 1 86 485 GLU A O 1
ATOM 3595 N N . LEU A 1 486 ? -1.812 37.688 32.312 1 86.56 486 LEU A N 1
ATOM 3596 C CA . LEU A 1 486 ? -1.937 39.125 32.188 1 86.56 486 LEU A CA 1
ATOM 3597 C C . LEU A 1 486 ? -0.769 39.844 32.875 1 86.56 486 LEU A C 1
ATOM 3599 O O . LEU A 1 486 ? -0.266 40.844 32.344 1 86.56 486 LEU A O 1
ATOM 3603 N N . TYR A 1 487 ? -0.362 39.375 34.031 1 88.25 487 TYR A N 1
ATOM 3604 C CA . TYR A 1 487 ? 0.781 39.938 34.719 1 88.25 487 TYR A CA 1
ATOM 3605 C C . TYR A 1 487 ? 2.051 39.812 33.875 1 88.25 487 TYR A C 1
ATOM 3607 O O . TYR A 1 487 ? 2.83 40.75 33.781 1 88.25 487 TYR A O 1
ATOM 3615 N N . ARG A 1 488 ? 2.236 38.688 33.281 1 88.56 488 ARG A N 1
ATOM 3616 C CA . ARG A 1 488 ? 3.412 38.438 32.438 1 88.56 488 ARG A CA 1
ATOM 3617 C C . ARG A 1 488 ? 3.438 39.375 31.234 1 88.56 488 ARG A C 1
ATOM 3619 O O . ARG A 1 488 ? 4.484 39.938 30.906 1 88.56 488 ARG A O 1
ATOM 3626 N N . VAL A 1 489 ? 2.275 39.562 30.688 1 88.12 489 VAL A N 1
ATOM 3627 C CA . VAL A 1 489 ? 2.188 40.438 29.516 1 88.12 489 VAL A CA 1
ATOM 3628 C C . VAL A 1 489 ? 2.438 41.875 29.938 1 88.12 489 VAL A C 1
ATOM 3630 O O . VAL A 1 489 ? 3.102 42.656 29.219 1 88.12 489 VAL A O 1
ATOM 3633 N N . ALA A 1 490 ? 1.923 42.312 31.109 1 88.06 490 ALA A N 1
ATOM 3634 C CA . ALA A 1 490 ? 2.141 43.656 31.609 1 88.06 490 ALA A CA 1
ATOM 3635 C C . ALA A 1 490 ? 3.625 43.906 31.859 1 88.06 490 ALA A C 1
ATOM 3637 O O . ALA A 1 490 ? 4.141 44.969 31.484 1 88.06 490 ALA A O 1
ATOM 3638 N N . LEU A 1 491 ? 4.332 42.938 32.406 1 87.94 491 LEU A N 1
ATOM 3639 C CA . LEU A 1 491 ? 5.77 43.062 32.625 1 87.94 491 LEU A CA 1
ATOM 3640 C C . LEU A 1 491 ? 6.516 43.156 31.312 1 87.94 491 LEU A C 1
ATOM 3642 O O . LEU A 1 491 ? 7.523 43.875 31.219 1 87.94 491 LEU A O 1
ATOM 3646 N N . GLY A 1 492 ? 6.074 42.531 30.281 1 87.19 492 GLY A N 1
ATOM 3647 C CA . GLY A 1 492 ? 6.691 42.5 28.969 1 87.19 492 GLY A CA 1
ATOM 3648 C C . GLY A 1 492 ? 6.633 43.812 28.25 1 87.19 492 GLY A C 1
ATOM 3649 O O . GLY A 1 492 ? 7.414 44.062 27.328 1 87.19 492 GLY A O 1
ATOM 3650 N N . THR A 1 493 ? 5.738 44.688 28.641 1 83.75 493 THR A N 1
ATOM 3651 C CA . THR A 1 493 ? 5.691 46 28.062 1 83.75 493 THR A CA 1
ATOM 3652 C C . THR A 1 493 ? 6.793 46.906 28.625 1 83.75 493 THR A C 1
ATOM 3654 O O . THR A 1 493 ? 7 48.031 28.172 1 83.75 493 THR A O 1
ATOM 3657 N N . TYR A 1 494 ? 7.547 46.438 29.594 1 85.31 494 TYR A N 1
ATOM 3658 C CA . TYR A 1 494 ? 8.641 47.125 30.281 1 85.31 494 TYR A CA 1
ATOM 3659 C C . TYR A 1 494 ?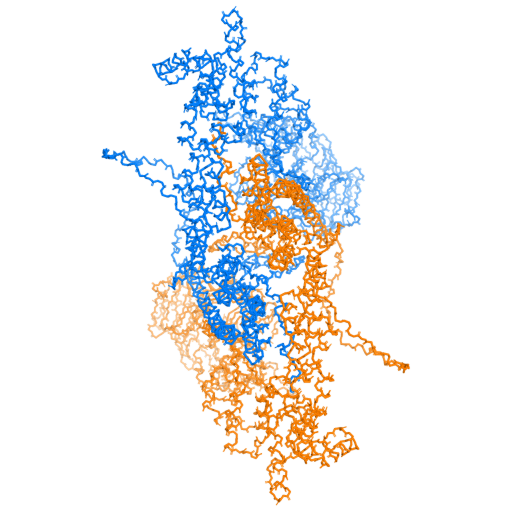 8.133 48.281 31.094 1 85.31 494 TYR A C 1
ATOM 3661 O O . TYR A 1 494 ? 8.922 49.156 31.531 1 85.31 494 TYR A O 1
ATOM 3669 N N . ASP A 1 495 ? 6.66 48.375 31.234 1 83.56 495 ASP A N 1
ATOM 3670 C CA . ASP A 1 495 ? 6.043 49.375 32.094 1 83.56 495 ASP A CA 1
ATOM 3671 C C . ASP A 1 495 ? 5.652 48.781 33.438 1 83.56 495 ASP A C 1
ATOM 3673 O O . ASP A 1 495 ? 4.586 48.188 33.562 1 83.56 495 ASP A O 1
ATOM 3677 N N . LEU A 1 496 ? 6.453 49 34.438 1 88.38 496 LEU A N 1
ATOM 3678 C CA . LEU A 1 496 ? 6.285 48.344 35.719 1 88.38 496 LEU A CA 1
ATOM 3679 C C . LEU A 1 496 ? 5.023 48.875 36.438 1 88.38 496 LEU A C 1
ATOM 3681 O O . LEU A 1 496 ? 4.469 48.188 37.281 1 88.38 496 LEU A O 1
ATOM 3685 N N . SER A 1 497 ? 4.516 50.062 36.031 1 84 497 SER A N 1
ATOM 3686 C CA . SER A 1 497 ? 3.285 50.594 36.625 1 84 497 SER A CA 1
ATOM 3687 C C . SER A 1 497 ? 2.072 49.781 36.188 1 84 497 SER A C 1
ATOM 3689 O O . SER A 1 497 ? 1.155 49.562 36.969 1 84 497 SER A O 1
ATOM 3691 N N . LEU A 1 498 ? 2.146 49.375 34.938 1 83.62 498 LEU A N 1
ATOM 3692 C CA . LEU A 1 498 ? 1.081 48.531 34.406 1 83.62 498 LEU A CA 1
ATOM 3693 C C . LEU A 1 498 ? 1.08 47.188 35.094 1 83.62 498 LEU A C 1
ATOM 3695 O O . LEU A 1 498 ? 0.017 46.625 35.375 1 83.62 498 LEU A O 1
ATOM 3699 N N . ALA A 1 499 ? 2.201 46.656 35.281 1 89.12 499 ALA A N 1
ATOM 3700 C CA . ALA A 1 499 ? 2.334 45.344 35.969 1 89.12 499 ALA A CA 1
ATOM 3701 C C . ALA A 1 499 ? 1.816 45.438 37.406 1 89.12 499 ALA A C 1
ATOM 3703 O O . ALA A 1 499 ? 1.185 44.5 37.875 1 89.12 499 ALA A O 1
ATOM 3704 N N . LEU A 1 500 ? 2.064 46.531 38.031 1 88.25 500 LEU A N 1
ATOM 3705 C CA . LEU A 1 500 ? 1.579 46.719 39.375 1 88.25 500 LEU A CA 1
ATOM 3706 C C . LEU A 1 500 ? 0.055 46.75 39.406 1 88.25 500 LEU A C 1
ATOM 3708 O O . LEU A 1 500 ? -0.564 46.156 40.312 1 88.25 500 LEU A O 1
ATOM 3712 N N . MET A 1 501 ? -0.564 47.312 38.438 1 83.31 501 MET A N 1
ATOM 3713 C CA . MET A 1 501 ? -2.018 47.438 38.344 1 83.31 501 MET A CA 1
ATOM 3714 C C . MET A 1 501 ? -2.652 46.031 38.219 1 83.31 501 MET A C 1
ATOM 3716 O O . MET A 1 501 ? -3.68 45.75 38.812 1 83.31 501 MET A O 1
ATOM 3720 N N . VAL A 1 502 ? -2.053 45.219 37.406 1 87.94 502 VAL A N 1
ATOM 3721 C CA . VAL A 1 502 ? -2.559 43.875 37.156 1 87.94 502 VAL A CA 1
ATOM 3722 C C . VAL A 1 502 ? -2.363 43.031 38.406 1 87.94 502 VAL A C 1
ATOM 3724 O O . VAL A 1 502 ? -3.26 42.281 38.812 1 87.94 502 VAL A O 1
ATOM 3727 N N . ALA A 1 503 ? -1.213 43.188 39.031 1 88.75 503 ALA A N 1
ATOM 3728 C CA . ALA A 1 503 ? -0.889 42.375 40.188 1 88.75 503 ALA A CA 1
ATOM 3729 C C . ALA A 1 503 ? -1.829 42.688 41.375 1 88.75 503 ALA A C 1
ATOM 3731 O O . ALA A 1 503 ? -2.207 41.812 42.125 1 88.75 503 ALA A O 1
ATOM 3732 N N . GLN A 1 504 ? -2.217 43.906 41.469 1 86.5 504 GLN A N 1
ATOM 3733 C CA . GLN A 1 504 ? -3.086 44.375 42.562 1 86.5 504 GLN A CA 1
ATOM 3734 C C . GLN A 1 504 ? -4.469 43.719 42.469 1 86.5 504 GLN A C 1
ATOM 3736 O O . GLN A 1 504 ? -5.145 43.531 43.469 1 86.5 504 GLN A O 1
ATOM 3741 N N . ARG A 1 505 ? -4.883 43.375 41.281 1 79.69 505 ARG A N 1
ATOM 3742 C CA . ARG A 1 505 ? -6.203 42.781 41.062 1 79.69 505 ARG A CA 1
ATOM 3743 C C . ARG A 1 505 ? -6.109 41.25 40.906 1 79.69 505 ARG A C 1
ATOM 3745 O O . ARG A 1 505 ? -7.125 40.594 40.719 1 79.69 505 ARG A O 1
ATOM 3752 N N . SER A 1 506 ? -4.926 40.875 41.094 1 76.62 506 SER A N 1
ATOM 3753 C CA . SER A 1 506 ? -4.723 39.438 41 1 76.62 506 SER A CA 1
ATOM 3754 C C . SER A 1 506 ? -4.645 38.812 42.375 1 76.62 506 SER A C 1
ATOM 3756 O O . SER A 1 506 ? -4.645 39.5 43.406 1 76.62 506 SER A O 1
ATOM 3758 N N . LYS A 1 507 ? -4.695 37.5 42.469 1 75.69 507 LYS A N 1
ATOM 3759 C CA . LYS A 1 507 ? -4.625 36.75 43.719 1 75.69 507 LYS A CA 1
ATOM 3760 C C . LYS A 1 507 ? -3.176 36.5 44.125 1 75.69 507 LYS A C 1
ATOM 3762 O O . LYS A 1 507 ? -2.91 35.719 45.031 1 75.69 507 LYS A O 1
ATOM 3767 N N . ARG A 1 508 ? -2.227 37.281 43.5 1 80.81 508 ARG A N 1
ATOM 3768 C CA . ARG A 1 508 ? -0.811 37.062 43.781 1 80.81 508 ARG A CA 1
ATOM 3769 C C . ARG A 1 508 ? -0.423 37.75 45.094 1 80.81 508 ARG A C 1
ATOM 3771 O O . ARG A 1 508 ? -1.042 38.719 45.5 1 80.81 508 ARG A O 1
ATOM 3778 N N . ASP A 1 509 ? 0.558 37.344 45.812 1 84.81 509 ASP A N 1
ATOM 3779 C CA . ASP A 1 509 ? 1.041 37.875 47.094 1 84.81 509 ASP A CA 1
ATOM 3780 C C . ASP A 1 509 ? 1.747 39.219 46.906 1 84.81 509 ASP A C 1
ATOM 3782 O O . ASP A 1 509 ? 2.717 39.312 46.125 1 84.81 509 ASP A O 1
ATOM 3786 N N . PRO A 1 510 ? 1.316 40.281 47.562 1 87.88 510 PRO A N 1
ATOM 3787 C CA . PRO A 1 510 ? 1.898 41.625 47.406 1 87.88 510 PRO A CA 1
ATOM 3788 C C . PRO A 1 510 ? 3.377 41.656 47.781 1 87.88 510 PRO A C 1
ATOM 3790 O O . PRO A 1 510 ? 4.156 42.375 47.156 1 87.88 510 PRO A O 1
ATOM 3793 N N . LYS A 1 511 ? 3.744 40.875 48.688 1 88.06 511 LYS A N 1
ATOM 3794 C CA . LYS A 1 511 ? 5.141 40.906 49.125 1 88.06 511 LYS A CA 1
ATOM 3795 C C . LYS A 1 511 ? 6.055 40.375 48 1 88.06 511 LYS A C 1
ATOM 3797 O O . LYS A 1 511 ? 7.145 40.938 47.781 1 88.06 511 LYS A O 1
ATOM 3802 N N . GLU A 1 512 ? 5.523 39.5 47.344 1 87.62 512 GLU A N 1
ATOM 3803 C CA . GLU A 1 512 ? 6.328 38.875 46.281 1 87.62 512 GLU A CA 1
ATOM 3804 C C . GLU A 1 512 ? 6.418 39.75 45.062 1 87.62 512 GLU A C 1
ATOM 3806 O O . GLU A 1 512 ? 7.508 40 44.531 1 87.62 512 GLU A O 1
ATOM 3811 N N . TYR A 1 513 ? 5.184 40.281 44.656 1 89.62 513 TYR A N 1
ATOM 3812 C CA . TYR A 1 513 ? 5.254 41.031 43.406 1 89.62 513 TYR A CA 1
ATOM 3813 C C . TYR A 1 513 ? 5.852 42.406 43.594 1 89.62 513 TYR A C 1
ATOM 3815 O O . TYR A 1 513 ? 6.488 42.969 42.719 1 89.62 513 TYR A O 1
ATOM 3823 N N . LEU A 1 514 ? 5.754 43.031 44.781 1 90.44 514 LEU A N 1
ATOM 3824 C CA . LEU A 1 514 ? 6.367 44.312 45.062 1 90.44 514 LEU A CA 1
ATOM 3825 C C . LEU A 1 514 ? 7.887 44.188 45.125 1 90.44 514 LEU A C 1
ATOM 3827 O O . LEU A 1 514 ? 8.602 45.062 44.625 1 90.44 514 LEU A O 1
ATOM 3831 N N . ALA A 1 515 ? 8.352 43.156 45.781 1 91.62 515 ALA A N 1
ATOM 3832 C CA . ALA A 1 515 ? 9.789 42.906 45.844 1 91.62 515 ALA A CA 1
ATOM 3833 C C . ALA A 1 515 ? 10.375 42.719 44.438 1 91.62 515 ALA A C 1
ATOM 3835 O O . ALA A 1 515 ? 11.445 43.25 44.125 1 91.62 515 ALA A O 1
ATOM 3836 N N . GLN A 1 516 ? 9.703 42 43.625 1 91.75 516 GLN A N 1
ATOM 3837 C CA . GLN A 1 516 ? 10.148 41.75 42.25 1 91.75 516 GLN A CA 1
ATOM 3838 C C . GLN A 1 516 ? 10.188 43.062 41.438 1 91.75 516 GLN A C 1
ATOM 3840 O O . GLN A 1 516 ? 11.164 43.344 40.75 1 91.75 516 GLN A O 1
ATOM 3845 N N . LEU A 1 517 ? 9.133 43.844 41.531 1 92.12 517 LEU A N 1
ATOM 3846 C CA . LEU A 1 517 ? 9.023 45.094 40.75 1 92.12 517 LEU A CA 1
ATOM 3847 C C . LEU A 1 517 ? 10.047 46.125 41.219 1 92.12 517 LEU A C 1
ATOM 3849 O O . LEU A 1 517 ? 10.625 46.844 40.375 1 92.12 517 LEU A O 1
ATOM 3853 N N . ASN A 1 518 ? 10.359 46.156 42.5 1 92.56 518 ASN A N 1
ATOM 3854 C CA . ASN A 1 518 ? 11.359 47.062 43.031 1 92.56 518 ASN A CA 1
ATOM 3855 C C . ASN A 1 518 ? 12.766 46.656 42.594 1 92.56 518 ASN A C 1
ATOM 3857 O O . ASN A 1 518 ? 13.586 47.531 42.281 1 92.56 518 ASN A O 1
ATOM 3861 N N . SER A 1 519 ? 13.031 45.438 42.594 1 92.5 519 SER A N 1
ATOM 3862 C CA . SER A 1 519 ? 14.336 44.938 42.156 1 92.5 519 SER A CA 1
ATOM 3863 C C . SER A 1 519 ? 14.578 45.25 40.688 1 92.5 519 SER A C 1
ATOM 3865 O O . SER A 1 519 ? 15.703 45.594 40.312 1 92.5 519 SER A O 1
ATOM 3867 N N . LEU A 1 520 ? 13.562 45.188 39.906 1 92.38 520 LEU A N 1
ATOM 3868 C CA . LEU A 1 520 ? 13.672 45.469 38.469 1 92.38 520 LEU A CA 1
ATOM 3869 C C . LEU A 1 520 ? 13.82 46.969 38.219 1 92.38 520 LEU A C 1
ATOM 3871 O O . LEU A 1 520 ? 14.57 47.375 37.344 1 92.38 520 LEU A O 1
ATOM 3875 N N . ALA A 1 521 ? 13.188 47.719 39.062 1 91.25 521 ALA A N 1
ATOM 3876 C CA . ALA A 1 521 ? 13.234 49.188 38.906 1 91.25 521 ALA A CA 1
ATOM 3877 C C . ALA A 1 521 ? 14.625 49.719 39.25 1 91.25 521 ALA A C 1
ATOM 3879 O O . ALA A 1 521 ? 15.031 50.781 38.719 1 91.25 521 ALA A O 1
ATOM 3880 N N . ALA A 1 522 ? 15.445 48.969 40 1 91.75 522 ALA A N 1
ATOM 3881 C CA . ALA A 1 522 ? 16.766 49.406 40.438 1 91.75 522 ALA A CA 1
ATOM 3882 C C . ALA A 1 522 ? 17.828 49.125 39.406 1 91.75 522 ALA A C 1
ATOM 3884 O O . ALA A 1 522 ? 18.922 49.688 39.438 1 91.75 522 ALA A O 1
ATOM 3885 N N . LEU A 1 523 ? 17.609 48.438 38.375 1 90.81 523 LEU A N 1
ATOM 3886 C CA . LEU A 1 523 ? 18.578 48.031 37.375 1 90.81 523 LEU A CA 1
ATOM 3887 C C . LEU A 1 523 ? 18.656 49.062 36.25 1 90.81 523 LEU A C 1
ATOM 3889 O O . LEU A 1 523 ? 17.672 49.719 35.938 1 90.81 523 LEU A O 1
ATOM 3893 N N . PRO A 1 524 ? 19.969 49.125 35.625 1 88.25 524 PRO A N 1
ATOM 3894 C CA . PRO A 1 524 ? 20.078 50 34.469 1 88.25 524 PRO A CA 1
ATOM 3895 C C . PRO A 1 524 ? 19.234 49.531 33.281 1 88.25 524 PRO A C 1
ATOM 3897 O O . PRO A 1 524 ? 18.859 48.344 33.219 1 88.25 524 PRO A O 1
ATOM 3900 N N . GLY A 1 525 ? 19 50.344 32.281 1 85.69 525 GLY A N 1
ATOM 3901 C CA . GLY A 1 525 ? 18.062 50.125 31.188 1 85.69 525 GLY A CA 1
ATOM 3902 C C . GLY A 1 525 ? 18.281 48.812 30.469 1 85.69 525 GLY A C 1
ATOM 3903 O O . GLY A 1 525 ? 17.391 47.938 30.438 1 85.69 525 GLY A O 1
ATOM 3904 N N . PRO A 1 526 ? 19.531 48.625 29.953 1 85.75 526 PRO A N 1
ATOM 3905 C CA . PRO A 1 526 ? 19.734 47.406 29.188 1 85.75 526 PRO A CA 1
ATOM 3906 C C . PRO A 1 526 ? 19.688 46.156 30.047 1 85.75 526 PRO A C 1
ATOM 3908 O O . PRO A 1 526 ? 19.188 45.125 29.609 1 85.75 526 PRO A O 1
ATOM 3911 N N . LEU A 1 527 ? 20.156 46.25 31.188 1 88.69 527 LEU A N 1
ATOM 3912 C CA . LEU A 1 527 ? 20.125 45.094 32.094 1 88.69 527 LEU A CA 1
ATOM 3913 C C . LEU A 1 527 ? 18.719 44.844 32.594 1 88.69 527 LEU A C 1
ATOM 3915 O O . LEU A 1 527 ? 18.344 43.688 32.812 1 88.69 527 LEU A O 1
ATOM 3919 N N . GLN A 1 528 ? 17.906 45.938 32.844 1 90.88 528 GLN A N 1
ATOM 3920 C CA . GLN A 1 528 ? 16.516 45.812 33.25 1 90.88 528 GLN A CA 1
ATOM 3921 C C . GLN A 1 528 ? 15.711 45.062 32.188 1 90.88 528 GLN A C 1
ATOM 3923 O O . GLN A 1 528 ? 14.961 44.125 32.5 1 90.88 528 GLN A O 1
ATOM 3928 N N . ARG A 1 529 ? 15.922 45.5 30.953 1 88.44 529 ARG A N 1
ATOM 3929 C CA . ARG A 1 529 ? 15.211 44.875 29.844 1 88.44 529 ARG A CA 1
ATOM 3930 C C . ARG A 1 529 ? 15.609 43.406 29.703 1 88.44 529 ARG A C 1
ATOM 3932 O O . ARG A 1 529 ? 14.758 42.531 29.469 1 88.44 529 ARG A O 1
ATOM 3939 N N . PHE A 1 530 ? 17 43.188 29.828 1 90.81 530 PHE A N 1
ATOM 3940 C CA . PHE A 1 530 ? 17.484 41.812 29.734 1 90.81 530 PHE A CA 1
ATOM 3941 C C . PHE A 1 530 ? 16.875 40.938 30.812 1 90.81 530 PHE A C 1
ATOM 3943 O O . PHE A 1 530 ? 16.391 39.844 30.547 1 90.81 530 PHE A O 1
ATOM 3950 N N . ARG A 1 531 ? 16.781 41.375 32.062 1 90.06 531 ARG A N 1
ATOM 3951 C CA . ARG A 1 531 ? 16.281 40.594 33.188 1 90.06 531 ARG A CA 1
ATOM 3952 C C . ARG A 1 531 ? 14.773 40.344 33.062 1 90.06 531 ARG A C 1
ATOM 3954 O O . ARG A 1 531 ? 14.281 39.281 33.438 1 90.06 531 ARG A O 1
ATOM 3961 N N . ILE A 1 532 ? 14.039 41.375 32.625 1 90.56 532 ILE A N 1
ATOM 3962 C CA . ILE A 1 532 ? 12.609 41.219 32.375 1 90.56 532 ILE A CA 1
ATOM 3963 C C . ILE A 1 532 ? 12.367 40.125 31.344 1 90.56 532 ILE A C 1
ATOM 3965 O O . ILE A 1 532 ? 11.57 39.219 31.547 1 90.56 532 ILE A O 1
ATOM 3969 N N . ASN A 1 533 ? 13.094 40.281 30.234 1 90.25 533 ASN A N 1
ATOM 3970 C CA . ASN A 1 533 ? 12.93 39.281 29.172 1 90.25 533 ASN A CA 1
ATOM 3971 C C . ASN A 1 533 ? 13.344 37.906 29.641 1 90.25 533 ASN A C 1
ATOM 3973 O O . ASN A 1 533 ? 12.695 36.906 29.281 1 90.25 533 ASN A O 1
ATOM 3977 N N . ALA A 1 534 ? 14.352 37.812 30.359 1 89.94 534 ALA A N 1
ATOM 3978 C CA . ALA A 1 534 ? 14.812 36.531 30.859 1 89.94 534 ALA A CA 1
ATOM 3979 C C . ALA A 1 534 ? 13.781 35.906 31.812 1 89.94 534 ALA A C 1
ATOM 3981 O O . ALA A 1 534 ? 13.523 34.719 31.75 1 89.94 534 ALA A O 1
ATOM 3982 N N . THR A 1 535 ? 13.211 36.781 32.688 1 88 535 THR A N 1
ATOM 3983 C CA . THR A 1 535 ? 12.203 36.312 33.625 1 88 535 THR A CA 1
ATOM 3984 C C . THR A 1 535 ? 10.953 35.844 32.875 1 88 535 THR A C 1
ATOM 3986 O O . THR A 1 535 ? 10.312 34.875 33.312 1 88 535 THR A O 1
ATOM 3989 N N . LEU A 1 536 ? 10.672 36.531 31.844 1 88.81 536 LEU A N 1
ATOM 3990 C CA . LEU A 1 536 ? 9.492 36.188 31.047 1 88.81 536 LEU A CA 1
ATOM 3991 C C . LEU A 1 536 ? 9.805 35.094 30.062 1 88.81 536 LEU A C 1
ATOM 3993 O O . LEU A 1 536 ? 8.93 34.656 29.297 1 88.81 536 LEU A O 1
ATOM 3997 N N . GLN A 1 537 ? 11.117 34.688 30.016 1 89 537 GLN A N 1
ATOM 3998 C CA . GLN A 1 537 ? 11.602 33.656 29.125 1 89 537 GLN A CA 1
ATOM 3999 C C . GLN A 1 537 ? 11.453 34.062 27.672 1 89 537 GLN A C 1
ATOM 4001 O O . GLN A 1 537 ? 11.055 33.25 26.828 1 89 537 GLN A O 1
ATOM 4006 N N . ARG A 1 538 ? 11.477 35.375 27.469 1 88.56 538 ARG A N 1
ATOM 4007 C CA . ARG A 1 538 ? 11.602 35.906 26.125 1 88.56 538 ARG A CA 1
ATOM 4008 C C . ARG A 1 538 ? 13.055 35.938 25.672 1 88.56 538 ARG A C 1
ATOM 4010 O O . ARG A 1 538 ? 13.656 37 25.547 1 88.56 538 ARG A O 1
ATOM 4017 N N . PHE A 1 539 ? 13.57 34.906 25.312 1 89 539 PHE A N 1
ATOM 4018 C CA . PHE A 1 539 ? 15 34.688 25.141 1 89 539 PHE A CA 1
ATOM 4019 C C . PHE A 1 539 ? 15.516 35.375 23.891 1 89 539 PHE A C 1
ATOM 4021 O O . PHE A 1 539 ? 16.625 35.906 23.875 1 89 539 PHE A O 1
ATOM 4028 N N . THR A 1 540 ? 14.703 35.438 22.812 1 87.88 540 THR A N 1
ATOM 4029 C CA . THR A 1 540 ? 15.133 36.094 21.594 1 87.88 540 THR A CA 1
ATOM 4030 C C . THR A 1 540 ? 15.391 37.594 21.859 1 87.88 540 THR A C 1
ATOM 4032 O O . THR A 1 540 ? 16.406 38.125 21.438 1 87.88 540 THR A O 1
ATOM 4035 N N . ALA A 1 541 ? 14.438 38.188 22.656 1 87.12 541 ALA A N 1
ATOM 4036 C CA . ALA A 1 541 ? 14.586 39.594 22.984 1 87.12 541 ALA A CA 1
ATOM 4037 C C . ALA A 1 541 ? 15.742 39.812 23.953 1 87.12 541 ALA A C 1
ATOM 4039 O O . ALA A 1 541 ? 16.438 40.844 23.875 1 87.12 541 ALA A O 1
ATOM 4040 N N . ALA A 1 542 ? 15.922 38.812 24.844 1 89.19 542 ALA A N 1
ATOM 4041 C CA . ALA A 1 542 ? 16.984 38.938 25.828 1 89.19 542 ALA A CA 1
ATOM 4042 C C . ALA A 1 542 ? 18.359 38.875 25.172 1 89.19 542 ALA A C 1
ATOM 4044 O O . ALA A 1 542 ? 19.312 39.5 25.641 1 89.19 542 ALA A O 1
ATOM 4045 N N . LEU A 1 543 ? 18.469 38.125 24.031 1 89.19 543 LEU A N 1
ATOM 4046 C CA . LEU A 1 543 ? 19.766 37.906 23.406 1 89.19 543 LEU A CA 1
ATOM 4047 C C . LEU A 1 543 ? 20 38.875 22.266 1 89.19 543 LEU A C 1
ATOM 4049 O O . LEU A 1 543 ? 21.109 38.969 21.734 1 89.19 543 LEU A O 1
ATOM 4053 N N . HIS A 1 544 ? 18.891 39.594 21.984 1 86.88 544 HIS A N 1
ATOM 4054 C CA . HIS A 1 544 ? 19.031 40.562 20.906 1 86.88 544 HIS A CA 1
ATOM 4055 C C . HIS A 1 544 ? 20.047 41.625 21.266 1 86.88 544 HIS A C 1
ATOM 4057 O O . HIS A 1 544 ? 19.984 42.219 22.344 1 86.88 544 HIS A O 1
ATOM 4063 N N . GLY A 1 545 ? 21.062 41.812 20.453 1 81.25 545 GLY A N 1
ATOM 4064 C CA . GLY A 1 545 ? 22.062 42.875 20.641 1 81.25 545 GLY A CA 1
ATOM 4065 C C . GLY A 1 545 ? 23.219 42.438 21.5 1 81.25 545 GLY A C 1
ATOM 4066 O O . GLY A 1 545 ? 24.078 43.25 21.859 1 81.25 545 GLY A O 1
ATOM 4067 N N . LEU A 1 546 ? 23.312 41.188 21.812 1 85.94 546 LEU A N 1
ATOM 4068 C CA . LEU A 1 546 ? 24.422 40.656 22.609 1 85.94 546 LEU A CA 1
ATOM 4069 C C . LEU A 1 546 ? 25.734 40.688 21.828 1 85.94 546 LEU A C 1
ATOM 4071 O O . LEU A 1 546 ? 25.797 40.156 20.719 1 85.94 546 LEU A O 1
ATOM 4075 N N . ASP A 1 547 ? 26.672 41.375 22.188 1 83.75 547 ASP A N 1
ATOM 4076 C CA . ASP A 1 547 ? 28 41.469 21.578 1 83.75 547 ASP A CA 1
ATOM 4077 C C . ASP A 1 547 ? 29.094 41.469 22.625 1 83.75 547 ASP A C 1
ATOM 4079 O O . ASP A 1 547 ? 28.844 41.281 23.812 1 83.75 547 ASP A O 1
ATOM 4083 N N . ASP A 1 548 ? 30.391 41.594 22.219 1 84.62 548 ASP A N 1
ATOM 4084 C CA . ASP A 1 548 ? 31.547 41.5 23.094 1 84.62 548 ASP A CA 1
ATOM 4085 C C . ASP A 1 548 ? 31.625 42.688 24.047 1 84.62 548 ASP A C 1
ATOM 4087 O O . ASP A 1 548 ? 32.281 42.594 25.078 1 84.62 548 ASP A O 1
ATOM 4091 N N . THR A 1 549 ? 30.844 43.719 23.812 1 84.12 549 THR A N 1
ATOM 4092 C CA . THR A 1 549 ? 31.016 44.938 24.562 1 84.12 549 THR A CA 1
ATOM 4093 C C . THR A 1 549 ? 29.922 45.094 25.609 1 84.12 549 THR A C 1
ATOM 4095 O O . THR A 1 549 ? 30.031 45.969 26.5 1 84.12 549 THR A O 1
ATOM 4098 N N . VAL A 1 550 ? 28.922 44.281 25.594 1 83.81 550 VAL A N 1
ATOM 4099 C CA . VAL A 1 550 ? 27.781 44.469 26.469 1 83.81 550 VAL A CA 1
ATOM 4100 C C . VAL A 1 550 ? 28.125 43.969 27.875 1 83.81 550 VAL A C 1
ATOM 4102 O O . VAL A 1 550 ? 28.797 42.938 28.031 1 83.81 550 VAL A O 1
ATOM 4105 N N . PRO A 1 551 ? 27.812 44.688 28.938 1 83.06 551 PRO A N 1
ATOM 4106 C CA . PRO A 1 551 ? 28.188 44.344 30.312 1 83.06 551 PRO A CA 1
ATOM 4107 C C . PRO A 1 551 ? 27.516 43.094 30.812 1 83.06 551 PRO A C 1
ATOM 4109 O O . PRO A 1 551 ? 28.047 42.406 31.672 1 83.06 551 PRO A O 1
ATOM 4112 N N . HIS A 1 552 ? 26.297 42.812 30.297 1 86.75 552 HIS A N 1
ATOM 4113 C CA . HIS A 1 552 ? 25.578 41.656 30.797 1 86.75 552 HIS A CA 1
ATOM 4114 C C . HIS A 1 552 ? 25.938 40.375 30.016 1 86.75 552 HIS A C 1
ATOM 4116 O O . HIS A 1 552 ? 25.219 39.375 30.062 1 86.75 552 HIS A O 1
ATOM 4122 N N . ARG A 1 553 ? 27.078 40.375 29.25 1 88.88 553 ARG A N 1
ATOM 4123 C CA . ARG A 1 553 ? 27.484 39.281 28.391 1 88.88 553 ARG A CA 1
ATOM 4124 C C . ARG A 1 553 ? 27.672 38 29.188 1 88.88 553 ARG A C 1
ATOM 4126 O O . ARG A 1 553 ? 27.25 36.906 28.75 1 88.88 553 ARG A O 1
ATOM 4133 N N . THR A 1 554 ? 28.25 38.062 30.375 1 89.69 554 THR A N 1
ATOM 4134 C CA . THR A 1 554 ? 28.516 36.906 31.188 1 89.69 554 THR A CA 1
ATOM 4135 C C . THR A 1 554 ? 27.203 36.25 31.656 1 89.69 554 THR A C 1
ATOM 4137 O O . THR A 1 554 ? 27.047 35.031 31.625 1 89.69 554 THR A O 1
ATOM 4140 N N . GLU A 1 555 ? 26.266 37.156 32.062 1 90.31 555 GLU A N 1
ATOM 4141 C CA . GLU A 1 555 ? 24.969 36.656 32.5 1 90.31 555 GLU A CA 1
ATOM 4142 C C . GLU A 1 555 ? 24.203 36.062 31.344 1 90.31 555 GLU A C 1
ATOM 4144 O O . GLU A 1 555 ? 23.5 35.062 31.5 1 90.31 555 GLU A O 1
ATOM 4149 N N . ALA A 1 556 ? 24.344 36.688 30.219 1 91.56 556 ALA A N 1
ATOM 4150 C CA . ALA A 1 556 ? 23.656 36.219 29.031 1 91.56 556 ALA A CA 1
ATOM 4151 C C . ALA A 1 556 ? 24.188 34.844 28.594 1 91.56 556 ALA A C 1
ATOM 4153 O O . ALA A 1 556 ? 23.422 33.969 28.219 1 91.56 556 ALA A O 1
ATOM 4154 N N . LEU A 1 557 ? 25.531 34.656 28.672 1 92.88 557 LEU A N 1
ATOM 4155 C CA . LEU A 1 557 ? 26.141 33.406 28.297 1 92.88 557 LEU A CA 1
ATOM 4156 C C . LEU A 1 557 ? 25.734 32.281 29.25 1 92.88 557 LEU A C 1
ATOM 4158 O O . LEU A 1 557 ? 25.5 31.141 28.844 1 92.88 557 LEU A O 1
ATOM 4162 N N . ALA A 1 558 ? 25.641 32.656 30.484 1 92.31 558 ALA A N 1
ATOM 4163 C CA . ALA A 1 558 ? 25.188 31.688 31.484 1 92.31 558 ALA A CA 1
ATOM 4164 C C . ALA A 1 558 ? 23.75 31.266 31.203 1 92.31 558 ALA A C 1
ATOM 4166 O O . ALA A 1 558 ? 23.391 30.094 31.375 1 92.31 558 ALA A O 1
ATOM 4167 N N . MET A 1 559 ? 22.969 32.219 30.828 1 92.31 559 MET A N 1
ATOM 4168 C CA . MET A 1 559 ? 21.578 31.938 30.5 1 92.31 559 MET A CA 1
ATOM 4169 C C . MET A 1 559 ? 21.484 31 29.312 1 92.31 559 MET A C 1
ATOM 4171 O O . MET A 1 559 ? 20.672 30.078 29.312 1 92.31 559 MET A O 1
ATOM 4175 N N . VAL A 1 560 ? 22.312 31.234 28.344 1 92.12 560 VAL A N 1
ATOM 4176 C CA . VAL A 1 560 ? 22.312 30.406 27.156 1 92.12 560 VAL A CA 1
ATOM 4177 C C . VAL A 1 560 ? 22.656 28.953 27.531 1 92.12 560 VAL A C 1
ATOM 4179 O O . VAL A 1 560 ? 22 28.016 27.078 1 92.12 560 VAL A O 1
ATOM 4182 N N . ASP A 1 561 ? 23.625 28.75 28.328 1 92.06 561 ASP A N 1
ATOM 4183 C CA . ASP A 1 561 ? 24.094 27.422 28.719 1 92.06 561 ASP A CA 1
ATOM 4184 C C . ASP A 1 561 ? 23.062 26.734 29.609 1 92.06 561 ASP A C 1
ATOM 4186 O O . ASP A 1 561 ? 22.766 25.547 29.422 1 92.06 561 ASP A O 1
ATOM 4190 N N . THR A 1 562 ? 22.484 27.484 30.531 1 91.38 562 THR A N 1
ATOM 4191 C CA . THR A 1 562 ? 21.547 26.906 31.5 1 91.38 562 THR A CA 1
ATOM 4192 C C . THR A 1 562 ? 20.266 26.469 30.828 1 91.38 562 THR A C 1
ATOM 4194 O O . THR A 1 562 ? 19.719 25.391 31.141 1 91.38 562 THR A O 1
ATOM 4197 N N . HIS A 1 563 ? 19.797 27.25 29.938 1 89.5 563 HIS A N 1
ATOM 4198 C CA . HIS A 1 563 ? 18.516 26.969 29.328 1 89.5 563 HIS A CA 1
ATOM 4199 C C . HIS A 1 563 ? 18.688 26.266 27.984 1 89.5 563 HIS A C 1
ATOM 4201 O O . HIS A 1 563 ? 17.703 25.984 27.297 1 89.5 563 HIS A O 1
ATOM 4207 N N . GLY A 1 564 ? 19.969 26.016 27.641 1 88.81 564 GLY A N 1
ATOM 4208 C CA . GLY A 1 564 ? 20.203 25.328 26.375 1 88.81 564 GLY A CA 1
ATOM 4209 C C . GLY A 1 564 ? 19.75 26.125 25.172 1 88.81 564 GLY A C 1
ATOM 4210 O O . GLY A 1 564 ? 19.094 25.609 24.281 1 88.81 564 GLY A O 1
ATOM 4211 N N . LEU A 1 565 ? 20.016 27.5 25.062 1 89.38 565 LEU A N 1
ATOM 4212 C CA . LEU A 1 565 ? 19.547 28.406 24.031 1 89.38 565 LEU A CA 1
ATOM 4213 C C . LEU A 1 565 ? 20.609 28.609 22.953 1 89.38 565 LEU A C 1
ATOM 4215 O O . LEU A 1 565 ? 20.625 29.625 22.266 1 89.38 565 LEU A O 1
ATOM 4219 N N . HIS A 1 566 ? 21.531 27.656 22.859 1 90.38 566 HIS A N 1
ATOM 4220 C CA . HIS A 1 566 ? 22.672 27.812 21.969 1 90.38 566 HIS A CA 1
ATOM 4221 C C . HIS A 1 566 ? 22.219 28 20.516 1 90.38 566 HIS A C 1
ATOM 4223 O O . HIS A 1 566 ? 22.672 28.938 19.844 1 90.38 566 HIS A O 1
ATOM 4229 N N . ALA A 1 567 ? 21.344 27.156 20.062 1 85.88 567 ALA A N 1
ATOM 4230 C CA . ALA A 1 567 ? 20.859 27.203 18.688 1 85.88 567 ALA A CA 1
ATOM 4231 C C . ALA A 1 567 ? 20.172 28.531 18.391 1 85.88 567 ALA A C 1
ATOM 4233 O O . ALA A 1 567 ? 20.281 29.062 17.281 1 85.88 567 ALA A O 1
ATOM 4234 N N . LEU A 1 568 ? 19.453 29.078 19.344 1 85.19 568 LEU A N 1
ATOM 4235 C CA . LEU A 1 568 ? 18.75 30.344 19.203 1 85.19 568 LEU A CA 1
ATOM 4236 C C . LEU A 1 568 ? 19.719 31.516 19.203 1 85.19 568 LEU A C 1
ATOM 4238 O O . LEU A 1 568 ? 19.531 32.5 18.5 1 85.19 568 LEU A O 1
ATOM 4242 N N . ALA A 1 569 ? 20.781 31.469 19.984 1 88 569 ALA A N 1
ATOM 4243 C CA . ALA A 1 569 ? 21.719 32.562 20.219 1 88 569 ALA A CA 1
ATOM 4244 C C . ALA A 1 569 ? 22.672 32.75 19.031 1 88 569 ALA A C 1
ATOM 4246 O O . ALA A 1 569 ? 23.031 33.875 18.672 1 88 569 ALA A O 1
ATOM 4247 N N . LEU A 1 570 ? 23.047 31.688 18.375 1 88 570 LEU A N 1
ATOM 4248 C CA . LEU A 1 570 ? 24.141 31.688 17.406 1 88 570 LEU A CA 1
ATOM 4249 C C . LEU A 1 570 ? 23.828 32.625 16.234 1 88 570 LEU A C 1
ATOM 4251 O O . LEU A 1 570 ? 24.656 33.438 15.844 1 88 570 LEU A O 1
ATOM 4255 N N . PRO A 1 571 ? 22.578 32.531 15.734 1 81.5 571 PRO A N 1
ATOM 4256 C CA . PRO A 1 571 ? 22.297 33.406 14.602 1 81.5 571 PRO A CA 1
ATOM 4257 C C . PRO A 1 571 ? 22.25 34.875 15.016 1 81.5 571 PRO A C 1
ATOM 4259 O O . PRO A 1 571 ? 22.422 35.781 14.172 1 81.5 571 PRO A O 1
ATOM 4262 N N . LEU A 1 572 ? 22.031 35.188 16.297 1 84.38 572 LEU A N 1
ATOM 4263 C CA . LEU A 1 572 ? 21.859 36.531 16.781 1 84.38 572 LEU A CA 1
ATOM 4264 C C . LEU A 1 572 ? 23.203 37.188 17.094 1 84.38 572 LEU A C 1
ATOM 4266 O O . LEU A 1 572 ? 23.297 38.406 17.25 1 84.38 572 LEU A O 1
ATOM 4270 N N . LEU A 1 573 ? 24.281 36.406 17.172 1 88.62 573 LEU A N 1
ATOM 4271 C CA . LEU A 1 573 ? 25.594 36.875 17.594 1 88.62 573 LEU A CA 1
ATOM 4272 C C . LEU A 1 573 ? 26.438 37.281 16.406 1 88.62 573 LEU A C 1
ATOM 4274 O O . LEU A 1 573 ? 26.344 36.656 15.336 1 88.62 573 LEU A O 1
ATOM 4278 N N . PRO A 1 574 ? 27.219 38.312 16.578 1 87.62 574 PRO A N 1
ATOM 4279 C CA . PRO A 1 574 ? 28.062 38.75 15.469 1 87.62 574 PRO A CA 1
ATOM 4280 C C . PRO A 1 574 ? 29.156 37.75 15.109 1 87.62 574 PRO A C 1
ATOM 4282 O O . PRO A 1 574 ? 29.75 37.156 16 1 87.62 574 PRO A O 1
ATOM 4285 N N . ASP A 1 575 ? 29.422 37.656 13.82 1 85.06 575 ASP A N 1
ATOM 4286 C CA . ASP A 1 575 ? 30.422 36.719 13.336 1 85.06 575 ASP A CA 1
ATOM 4287 C C . ASP A 1 575 ? 31.828 37.125 13.789 1 85.06 575 ASP A C 1
ATOM 4289 O O . ASP A 1 575 ? 32.156 38.312 13.789 1 85.06 575 ASP A O 1
ATOM 4293 N N . GLY A 1 576 ? 32.625 36.188 14.133 1 84.19 576 GLY A N 1
ATOM 4294 C CA . GLY A 1 576 ? 34.031 36.438 14.5 1 84.19 576 GLY A CA 1
ATOM 4295 C C . GLY A 1 576 ? 34.156 36.969 15.914 1 84.19 576 GLY A C 1
ATOM 4296 O O . GLY A 1 576 ? 35.281 37.219 16.375 1 84.19 576 GLY A O 1
ATOM 4297 N N . SER A 1 577 ? 33.031 37.125 16.641 1 89.56 577 SER A N 1
ATOM 4298 C CA . SER A 1 577 ? 33.062 37.656 18 1 89.56 577 SER A CA 1
ATOM 4299 C C . SER A 1 577 ? 33.5 36.594 19 1 89.56 577 SER A C 1
ATOM 4301 O O . SER A 1 577 ? 33.406 35.375 18.703 1 89.56 577 SER A O 1
ATOM 4303 N N . GLU A 1 578 ? 34.094 37 20.062 1 91.12 578 GLU A N 1
ATOM 4304 C CA . GLU A 1 578 ? 34.5 36.094 21.125 1 91.12 578 GLU A CA 1
ATOM 4305 C C . GLU A 1 578 ? 33.281 35.438 21.781 1 91.12 578 GLU A C 1
ATOM 4307 O O . GLU A 1 578 ? 33.344 34.281 22.188 1 91.12 578 GLU A O 1
ATOM 4312 N N . VAL A 1 579 ? 32.219 36.219 21.875 1 91.88 579 VAL A N 1
ATOM 4313 C CA . VAL A 1 579 ? 31 35.688 22.484 1 91.88 579 VAL A CA 1
ATOM 4314 C C . VAL A 1 579 ? 30.484 34.531 21.656 1 91.88 579 VAL A C 1
ATOM 4316 O O . VAL A 1 579 ? 30.047 33.5 22.203 1 91.88 579 VAL A O 1
ATOM 4319 N N . LYS A 1 580 ? 30.578 34.719 20.312 1 91.94 580 LYS A N 1
ATOM 4320 C CA . LYS A 1 580 ? 30.094 33.625 19.453 1 91.94 580 LYS A CA 1
ATOM 4321 C C . LYS A 1 580 ? 30.953 32.375 19.594 1 91.94 580 LYS A C 1
ATOM 4323 O O . LYS A 1 580 ? 30.438 31.266 19.625 1 91.94 580 LYS A O 1
ATOM 4328 N N . ALA A 1 581 ? 32.25 32.531 19.703 1 93.38 581 ALA A N 1
ATOM 4329 C CA . ALA A 1 581 ? 33.156 31.422 19.875 1 93.38 581 ALA A CA 1
ATOM 4330 C C . ALA A 1 581 ? 32.906 30.688 21.188 1 93.38 581 ALA A C 1
ATOM 4332 O O . ALA A 1 581 ? 32.938 29.469 21.25 1 93.38 581 ALA A O 1
ATOM 4333 N N . THR A 1 582 ? 32.625 31.5 22.188 1 93.56 582 THR A N 1
ATOM 4334 C CA . THR A 1 582 ? 32.344 30.922 23.5 1 93.56 582 THR A CA 1
ATOM 4335 C C . THR A 1 582 ? 31.047 30.125 23.484 1 93.56 582 THR A C 1
ATOM 4337 O O . THR A 1 582 ? 30.969 29.062 24.094 1 93.56 582 THR A O 1
ATOM 4340 N N . VAL A 1 583 ? 30.078 30.672 22.844 1 92.88 583 VAL A N 1
ATOM 4341 C CA . VAL A 1 583 ? 28.797 29.984 22.734 1 92.88 583 VAL A CA 1
ATOM 4342 C C . VAL A 1 583 ? 28.984 28.688 21.938 1 92.88 583 VAL A C 1
ATOM 4344 O O . VAL A 1 583 ? 28.406 27.656 22.281 1 92.88 583 VAL A O 1
ATOM 4347 N N . CYS A 1 584 ? 29.844 28.734 20.875 1 94.31 584 CYS A N 1
ATOM 4348 C CA . CYS A 1 584 ? 30.125 27.547 20.078 1 94.31 584 CYS A CA 1
ATOM 4349 C C . CYS A 1 584 ? 30.812 26.469 20.922 1 94.31 584 CYS A C 1
ATOM 4351 O O . CYS A 1 584 ? 30.469 25.297 20.844 1 94.31 584 CYS A O 1
ATOM 4353 N N . HIS A 1 585 ? 31.734 26.938 21.688 1 95.31 585 HIS A N 1
ATOM 4354 C CA . HIS A 1 585 ? 32.469 26 22.547 1 95.31 585 HIS A CA 1
ATOM 4355 C C . HIS A 1 585 ? 31.531 25.344 23.562 1 95.31 585 HIS A C 1
ATOM 4357 O O . HIS A 1 585 ? 31.547 24.125 23.719 1 95.31 585 HIS A O 1
ATOM 4363 N N . SER A 1 586 ? 30.703 26.188 24.188 1 94.94 586 SER A N 1
ATOM 4364 C CA . SER A 1 586 ? 29.75 25.656 25.172 1 94.94 586 SER A CA 1
ATOM 4365 C C . SER A 1 586 ? 28.75 24.719 24.5 1 94.94 586 SER A C 1
ATOM 4367 O O . SER A 1 586 ? 28.391 23.688 25.078 1 94.94 586 SER A O 1
ATOM 4369 N N . TYR A 1 587 ? 28.375 25.078 23.391 1 94.31 587 TYR A N 1
ATOM 4370 C CA . TYR A 1 587 ? 27.438 24.25 22.641 1 94.31 587 TYR A CA 1
ATOM 4371 C C . TYR A 1 587 ? 28.062 22.906 22.297 1 94.31 587 TYR A C 1
ATOM 4373 O O . TYR A 1 587 ? 27.422 21.859 22.422 1 94.31 587 TYR A O 1
ATOM 4381 N N . GLY A 1 588 ? 29.281 22.922 21.797 1 95.44 588 GLY A N 1
ATOM 4382 C CA . GLY A 1 588 ? 30 21.688 21.469 1 95.44 588 GLY A CA 1
ATOM 4383 C C . GLY A 1 588 ? 30.094 20.734 22.641 1 95.44 588 GLY A C 1
ATOM 4384 O O . GLY A 1 588 ? 29.875 19.531 22.469 1 95.44 588 GLY A O 1
ATOM 4385 N N . ARG A 1 589 ? 30.328 21.281 23.75 1 94.62 589 ARG A N 1
ATOM 4386 C CA . ARG A 1 589 ? 30.422 20.453 24.953 1 94.62 589 ARG A CA 1
ATOM 4387 C C . ARG A 1 589 ? 29.062 19.844 25.297 1 94.62 589 ARG A C 1
ATOM 4389 O O . ARG A 1 589 ? 28.984 18.672 25.672 1 94.62 589 ARG A O 1
ATOM 4396 N N . ARG A 1 590 ? 28.094 20.609 25.203 1 93.75 590 ARG A N 1
ATOM 4397 C CA . ARG A 1 590 ? 26.75 20.125 25.5 1 93.75 590 ARG A CA 1
ATOM 4398 C C . ARG A 1 590 ? 26.344 19.016 24.531 1 93.75 590 ARG A C 1
ATOM 4400 O O . ARG A 1 590 ? 25.75 18.016 24.953 1 93.75 590 ARG A O 1
ATOM 4407 N N . LEU A 1 591 ? 26.641 19.25 23.297 1 94.62 591 LEU A N 1
ATOM 4408 C CA . LEU A 1 591 ? 26.297 18.25 22.281 1 94.62 591 LEU A CA 1
ATOM 4409 C C . LEU A 1 591 ? 27.062 16.953 22.516 1 94.62 591 LEU A C 1
ATOM 4411 O O . LEU A 1 591 ? 26.531 15.867 22.281 1 94.62 591 LEU A O 1
ATOM 4415 N N . LEU A 1 592 ? 28.297 17.031 22.891 1 95.12 592 LEU A N 1
ATOM 4416 C CA . LEU A 1 592 ? 29.078 15.852 23.234 1 95.12 592 LEU A CA 1
ATOM 4417 C C . LEU A 1 592 ? 28.438 15.078 24.375 1 95.12 592 LEU A C 1
ATOM 4419 O O . LEU A 1 592 ? 28.406 13.844 24.344 1 95.12 592 LEU A O 1
ATOM 4423 N N . ALA A 1 593 ? 27.906 15.805 25.312 1 92.75 593 ALA A N 1
ATOM 4424 C CA . ALA A 1 593 ? 27.25 15.195 26.469 1 92.75 593 ALA A CA 1
ATOM 4425 C C . ALA A 1 593 ? 25.953 14.5 26.047 1 92.75 593 ALA A C 1
ATOM 4427 O O . ALA A 1 593 ? 25.547 13.516 26.672 1 92.75 593 ALA A O 1
ATOM 4428 N N . GLN A 1 594 ? 25.391 14.977 25.094 1 91.5 594 GLN A N 1
ATOM 4429 C CA . GLN A 1 594 ? 24.156 14.398 24.578 1 91.5 594 GLN A CA 1
ATOM 4430 C C . GLN A 1 594 ? 24.438 13.281 23.578 1 91.5 594 GLN A C 1
ATOM 4432 O O . GLN A 1 594 ? 23.531 12.82 22.875 1 91.5 594 GLN A O 1
ATOM 4437 N N . ASN A 1 595 ? 25.719 12.898 23.406 1 92.62 595 ASN A N 1
ATOM 4438 C CA . ASN A 1 595 ? 26.188 11.82 22.547 1 92.62 595 ASN A CA 1
ATOM 4439 C C . ASN A 1 595 ? 25.906 12.133 21.078 1 92.62 595 ASN A C 1
ATOM 4441 O O . ASN A 1 595 ? 25.406 11.281 20.344 1 92.62 595 ASN A O 1
ATOM 4445 N N . ARG A 1 596 ? 26.125 13.391 20.719 1 94.06 596 ARG A N 1
ATOM 4446 C CA . ARG A 1 596 ? 26.062 13.82 19.328 1 94.06 596 ARG A CA 1
ATOM 4447 C C . ARG A 1 596 ? 27.422 14.344 18.859 1 94.06 596 ARG A C 1
ATOM 4449 O O . ARG A 1 596 ? 27.562 15.531 18.578 1 94.06 596 ARG A O 1
ATOM 4456 N N . PRO A 1 597 ? 28.297 13.477 18.766 1 95 597 PRO A N 1
ATOM 4457 C CA . PRO A 1 597 ? 29.672 13.898 18.484 1 95 597 PRO A CA 1
ATOM 4458 C C . PRO A 1 597 ? 29.828 14.586 17.141 1 95 597 PRO A C 1
ATOM 4460 O O . PRO A 1 597 ? 30.656 15.492 16.984 1 95 597 PRO A O 1
ATOM 4463 N N . GLY A 1 598 ? 29.125 14.195 16.141 1 94.38 598 GLY A N 1
ATOM 4464 C CA . GLY A 1 598 ? 29.219 14.836 14.836 1 94.38 598 GLY A CA 1
ATOM 4465 C C . GLY A 1 598 ? 28.906 16.328 14.875 1 94.38 598 GLY A C 1
ATOM 4466 O O . GLY A 1 598 ? 29.688 17.141 14.383 1 94.38 598 GLY A O 1
ATOM 4467 N N . GLU A 1 599 ? 27.797 16.672 15.43 1 94.56 599 GLU A N 1
ATOM 4468 C CA . GLU A 1 599 ? 27.406 18.078 15.555 1 94.56 599 GLU A CA 1
ATOM 4469 C C . GLU A 1 599 ? 28.344 18.828 16.5 1 94.56 599 GLU A C 1
ATOM 4471 O O . GLU A 1 599 ? 28.672 20 16.266 1 94.56 599 GLU A O 1
ATOM 4476 N N . ALA A 1 600 ? 28.703 18.125 17.562 1 96.44 600 ALA A N 1
ATOM 4477 C CA . ALA A 1 600 ? 29.625 18.719 18.516 1 96.44 600 ALA A CA 1
ATOM 4478 C C . ALA A 1 600 ? 30.938 19.141 17.828 1 96.44 600 ALA A C 1
ATOM 4480 O O . ALA A 1 600 ? 31.5 20.188 18.125 1 96.44 600 ALA A O 1
ATOM 4481 N N . ALA A 1 601 ? 31.406 18.25 16.953 1 96.88 601 ALA A N 1
ATOM 4482 C CA . ALA A 1 601 ? 32.656 18.5 16.266 1 96.88 601 ALA A CA 1
ATOM 4483 C C . ALA A 1 601 ? 32.594 19.781 15.438 1 96.88 601 ALA A C 1
ATOM 4485 O O . ALA A 1 601 ? 33.562 20.547 15.367 1 96.88 601 ALA A O 1
ATOM 4486 N N . ILE A 1 602 ? 31.469 20.031 14.82 1 95.75 602 ILE A N 1
ATOM 4487 C CA . ILE A 1 602 ? 31.266 21.234 14.016 1 95.75 602 ILE A CA 1
ATOM 4488 C C . ILE A 1 602 ? 31.406 22.484 14.898 1 95.75 602 ILE A C 1
ATOM 4490 O O . ILE A 1 602 ? 32.156 23.406 14.57 1 95.75 602 ILE A O 1
ATOM 4494 N N . MET A 1 603 ? 30.703 22.484 16.062 1 95.44 603 MET A N 1
ATOM 4495 C CA . MET A 1 603 ? 30.719 23.625 16.969 1 95.44 603 MET A CA 1
ATOM 4496 C C . MET A 1 603 ? 32.094 23.828 17.578 1 95.44 603 MET A C 1
ATOM 4498 O O . MET A 1 603 ? 32.562 24.953 17.719 1 95.44 603 MET A O 1
ATOM 4502 N N . LEU A 1 604 ? 32.75 22.75 17.938 1 96.5 604 LEU A N 1
ATOM 4503 C CA . LEU A 1 604 ? 34.094 22.844 18.5 1 96.5 604 LEU A CA 1
ATOM 4504 C C . LEU A 1 604 ? 35.094 23.391 17.484 1 96.5 604 LEU A C 1
ATOM 4506 O O . LEU A 1 604 ? 35.969 24.172 17.812 1 96.5 604 LEU A O 1
ATOM 4510 N N . GLY A 1 605 ? 34.938 22.906 16.281 1 94.62 605 GLY A N 1
ATOM 4511 C CA . GLY A 1 605 ? 35.781 23.438 15.219 1 94.62 605 GLY A CA 1
ATOM 4512 C C . GLY A 1 605 ? 35.625 24.922 15.016 1 94.62 605 GLY A C 1
ATOM 4513 O O . GLY A 1 605 ? 36.594 25.641 14.852 1 94.62 605 GLY A O 1
ATOM 4514 N N . ARG A 1 606 ? 34.406 25.391 15.055 1 92.44 606 ARG A N 1
ATOM 4515 C CA . ARG A 1 606 ? 34.125 26.812 14.867 1 92.44 606 ARG A CA 1
ATOM 4516 C C . ARG A 1 606 ? 34.625 27.641 16.047 1 92.44 606 ARG A C 1
ATOM 4518 O O . ARG A 1 606 ? 34.906 28.828 15.891 1 92.44 606 ARG A O 1
ATOM 4525 N N . ALA A 1 607 ? 34.656 27.016 17.219 1 94.12 607 ALA A N 1
ATOM 4526 C CA . ALA A 1 607 ? 35.156 27.672 18.406 1 94.12 607 ALA A CA 1
ATOM 4527 C C . ALA A 1 607 ? 36.688 27.719 18.406 1 94.12 607 ALA A C 1
ATOM 4529 O O . ALA A 1 607 ? 37.312 28.281 19.312 1 94.12 607 ALA A O 1
ATOM 4530 N N . GLY A 1 608 ? 37.344 27.094 17.406 1 92.75 608 GLY A N 1
ATOM 4531 C CA . GLY A 1 608 ? 38.812 27.078 17.312 1 92.75 608 GLY A CA 1
ATOM 4532 C C . GLY A 1 608 ? 39.438 25.969 18.125 1 92.75 608 GLY A C 1
ATOM 4533 O O . GLY A 1 608 ? 40.656 25.922 18.266 1 92.75 608 GLY A O 1
ATOM 4534 N N . GLN A 1 609 ? 38.625 25.172 18.703 1 95.06 609 GLN A N 1
ATOM 4535 C CA . GLN A 1 609 ? 39.125 24.031 19.453 1 95.06 609 GLN A CA 1
ATOM 4536 C C . GLN A 1 609 ? 39.344 22.828 18.547 1 95.06 609 GLN A C 1
ATOM 4538 O O . GLN A 1 609 ? 38.625 21.828 18.656 1 95.06 609 GLN A O 1
ATOM 4543 N N . HIS A 1 610 ? 40.406 22.844 17.734 1 96.62 610 HIS A N 1
ATOM 4544 C CA . HIS A 1 610 ? 40.625 21.875 16.656 1 96.62 610 HIS A CA 1
ATOM 4545 C C . HIS A 1 610 ? 40.969 20.5 17.219 1 96.62 610 HIS A C 1
ATOM 4547 O O . HIS A 1 610 ? 40.594 19.484 16.625 1 96.62 610 HIS A O 1
ATOM 4553 N N . GLN A 1 611 ? 41.656 20.438 18.328 1 96.44 611 GLN A N 1
ATOM 4554 C CA . GLN A 1 611 ? 42 19.156 18.922 1 96.44 611 GLN A CA 1
ATOM 4555 C C . GLN A 1 611 ? 40.75 18.438 19.406 1 96.44 611 GLN A C 1
ATOM 4557 O O . GLN A 1 611 ? 40.562 17.25 19.141 1 96.44 611 GLN A O 1
ATOM 4562 N N . ALA A 1 612 ? 39.938 19.156 20.141 1 96.69 612 ALA A N 1
ATOM 4563 C CA . ALA A 1 612 ? 38.688 18.578 20.625 1 96.69 612 ALA A CA 1
ATOM 4564 C C . ALA A 1 612 ? 37.781 18.188 19.469 1 96.69 612 ALA A C 1
ATOM 4566 O O . ALA A 1 612 ? 37.094 17.172 19.516 1 96.69 612 ALA A O 1
ATOM 4567 N N . ALA A 1 613 ? 37.75 19.016 18.422 1 97.56 613 ALA A N 1
ATOM 4568 C CA . ALA A 1 613 ? 36.969 18.719 17.234 1 97.56 613 ALA A CA 1
ATOM 4569 C C . ALA A 1 613 ? 37.438 17.422 16.578 1 97.56 613 ALA A C 1
ATOM 4571 O O . ALA A 1 613 ? 36.625 16.609 16.125 1 97.56 613 ALA A O 1
ATOM 4572 N N . LEU A 1 614 ? 38.75 17.234 16.469 1 97.69 614 LEU A N 1
ATOM 4573 C CA . LEU A 1 614 ? 39.312 16.031 15.883 1 97.69 614 LEU A CA 1
ATOM 4574 C C . LEU A 1 614 ? 38.844 14.781 16.625 1 97.69 614 LEU A C 1
ATOM 4576 O O . LEU A 1 614 ? 38.406 13.812 16 1 97.69 614 LEU A O 1
ATOM 4580 N N . GLU A 1 615 ? 38.875 14.867 17.906 1 96.5 615 GLU A N 1
ATOM 4581 C CA . GLU A 1 615 ? 38.469 13.727 18.719 1 96.5 615 GLU A CA 1
ATOM 4582 C C . GLU A 1 615 ? 36.969 13.453 18.547 1 96.5 615 GLU A C 1
ATOM 4584 O O . GLU A 1 615 ? 36.531 12.297 18.516 1 96.5 615 GLU A O 1
ATOM 4589 N N . ALA A 1 616 ? 36.219 14.477 18.5 1 97.06 616 ALA A N 1
ATOM 4590 C CA . ALA A 1 616 ? 34.781 14.328 18.312 1 97.06 616 ALA A CA 1
ATOM 4591 C C . ALA A 1 616 ? 34.469 13.711 16.953 1 97.06 616 ALA A C 1
ATOM 4593 O O . ALA A 1 616 ? 33.625 12.836 16.844 1 97.06 616 ALA A O 1
ATOM 4594 N N . TYR A 1 617 ? 35.188 14.188 15.906 1 97.06 617 TYR A N 1
ATOM 4595 C CA . TYR A 1 617 ? 34.969 13.625 14.57 1 97.06 617 TYR A CA 1
ATOM 4596 C C . TYR A 1 617 ? 35.375 12.156 14.539 1 97.06 617 TYR A C 1
ATOM 4598 O O . TYR A 1 617 ? 34.688 11.336 13.898 1 97.06 617 TYR A O 1
ATOM 4606 N N . ARG A 1 618 ? 36.438 11.836 15.18 1 95.69 618 ARG A N 1
ATOM 4607 C CA . ARG A 1 618 ? 36.875 10.445 15.273 1 95.69 618 ARG A CA 1
ATOM 4608 C C . ARG A 1 618 ? 35.812 9.57 15.938 1 95.69 618 ARG A C 1
ATOM 4610 O O . ARG A 1 618 ? 35.5 8.492 15.438 1 95.69 618 ARG A O 1
ATOM 4617 N N . SER A 1 619 ? 35.281 10.078 17 1 94.12 619 SER A N 1
ATOM 4618 C CA . SER A 1 619 ? 34.219 9.352 17.719 1 94.12 619 SER A CA 1
ATOM 4619 C C . SER A 1 619 ? 32.969 9.188 16.875 1 94.12 619 SER A C 1
ATOM 4621 O O . SER A 1 619 ? 32.25 8.211 17.031 1 94.12 619 SER A O 1
ATOM 4623 N N . ALA A 1 620 ? 32.781 10.141 16.062 1 93.88 620 ALA A N 1
ATOM 4624 C CA . ALA A 1 620 ? 31.609 10.102 15.188 1 93.88 620 ALA A CA 1
ATOM 4625 C C . ALA A 1 620 ? 31.875 9.227 13.961 1 93.88 620 ALA A C 1
ATOM 4627 O O . ALA A 1 620 ? 30.953 8.961 13.18 1 93.88 620 ALA A O 1
ATOM 4628 N N . GLY A 1 621 ? 33.125 8.797 13.781 1 93.06 621 GLY A N 1
ATOM 4629 C CA . GLY A 1 621 ? 33.469 7.977 12.633 1 93.06 621 GLY A CA 1
ATOM 4630 C C . GLY A 1 621 ? 33.625 8.781 11.359 1 93.06 621 GLY A C 1
ATOM 4631 O O . GLY A 1 621 ? 33.594 8.227 10.258 1 93.06 621 GLY A O 1
ATOM 4632 N N . ASN A 1 622 ? 33.719 10.078 11.438 1 95.75 622 ASN A N 1
ATOM 4633 C CA . ASN A 1 622 ? 33.938 10.961 10.297 1 95.75 622 ASN A CA 1
ATOM 4634 C C . ASN A 1 622 ? 35.406 11.164 10 1 95.75 622 ASN A C 1
ATOM 4636 O O . ASN A 1 622 ? 36 12.18 10.391 1 95.75 622 ASN A O 1
ATOM 4640 N N . TRP A 1 623 ? 35.938 10.25 9.203 1 95.88 623 TRP A N 1
ATOM 4641 C CA . TRP A 1 623 ? 37.375 10.227 8.977 1 95.88 623 TRP A CA 1
ATOM 4642 C C . TRP A 1 623 ? 37.812 11.406 8.102 1 95.88 623 TRP A C 1
ATOM 4644 O O . TRP A 1 623 ? 38.906 11.93 8.258 1 95.88 623 TRP A O 1
ATOM 4654 N N . GLN A 1 624 ? 37 11.891 7.23 1 95.31 624 GLN A N 1
ATOM 4655 C CA . GLN A 1 624 ? 37.344 12.992 6.332 1 95.31 624 GLN A CA 1
ATOM 4656 C C . GLN A 1 624 ? 37.594 14.273 7.113 1 95.31 624 GLN A C 1
ATOM 4658 O O . GLN A 1 624 ? 38.656 14.898 6.953 1 95.31 624 GLN A O 1
ATOM 4663 N N . MET A 1 625 ? 36.625 14.609 7.973 1 95.75 625 MET A N 1
ATOM 4664 C CA . MET A 1 625 ? 36.75 15.852 8.727 1 95.75 625 MET A CA 1
ATOM 4665 C C . MET A 1 625 ? 37.812 15.719 9.82 1 95.75 625 MET A C 1
ATOM 4667 O O . MET A 1 625 ? 38.438 16.703 10.203 1 95.75 625 MET A O 1
ATOM 4671 N N . ALA A 1 626 ? 37.969 14.5 10.312 1 96.62 626 ALA A N 1
ATOM 4672 C CA . ALA A 1 626 ? 39.094 14.281 11.234 1 96.62 626 ALA A CA 1
ATOM 4673 C C . ALA A 1 626 ? 40.438 14.656 10.602 1 96.62 626 ALA A C 1
ATOM 4675 O O . ALA A 1 626 ? 41.281 15.273 11.242 1 96.62 626 ALA A O 1
ATOM 4676 N N . LEU A 1 627 ? 40.594 14.305 9.375 1 95.62 627 LEU A N 1
ATOM 4677 C CA . LEU A 1 627 ? 41.812 14.617 8.68 1 95.62 627 LEU A CA 1
ATOM 4678 C C . LEU A 1 627 ? 41.938 16.125 8.406 1 95.62 627 LEU A C 1
ATOM 4680 O O . LEU A 1 627 ? 43.031 16.672 8.406 1 95.62 627 LEU A O 1
ATOM 4684 N N . VAL A 1 628 ? 40.781 16.734 8.141 1 95.06 628 VAL A N 1
ATOM 4685 C CA . VAL A 1 628 ? 40.781 18.188 7.957 1 95.06 628 VAL A CA 1
ATOM 4686 C C . VAL A 1 628 ? 41.281 18.875 9.234 1 95.06 628 VAL A C 1
ATOM 4688 O O . VAL A 1 628 ? 42.094 19.797 9.18 1 95.06 628 VAL A O 1
ATOM 4691 N N . MET A 1 629 ? 40.75 18.406 10.391 1 96.06 629 MET A N 1
ATOM 4692 C CA . MET A 1 629 ? 41.188 18.969 11.672 1 96.06 629 MET A CA 1
ATOM 4693 C C . MET A 1 629 ? 42.656 18.703 11.914 1 96.06 629 MET A C 1
ATOM 4695 O O . MET A 1 629 ? 43.375 19.562 12.469 1 96.06 629 MET A O 1
ATOM 4699 N N . ALA A 1 630 ? 43.125 17.547 11.555 1 95.69 630 ALA A N 1
ATOM 4700 C CA . ALA A 1 630 ? 44.531 17.219 11.695 1 95.69 630 ALA A CA 1
ATOM 4701 C C . ALA A 1 630 ? 45.406 18.172 10.883 1 95.69 630 ALA A C 1
ATOM 4703 O O . ALA A 1 630 ? 46.469 18.609 11.344 1 95.69 630 ALA A O 1
ATOM 4704 N N . ALA A 1 631 ? 44.969 18.484 9.688 1 93.56 631 ALA A N 1
ATOM 4705 C CA . ALA A 1 631 ? 45.688 19.422 8.844 1 93.56 631 ALA A CA 1
ATOM 4706 C C . ALA A 1 631 ? 45.688 20.812 9.461 1 93.56 631 ALA A C 1
ATOM 4708 O O . ALA A 1 631 ? 46.719 21.516 9.422 1 93.56 631 ALA A O 1
ATOM 4709 N N . ARG A 1 632 ? 44.562 21.266 10.023 1 92.5 632 ARG A N 1
ATOM 4710 C CA . ARG A 1 632 ? 44.469 22.578 10.641 1 92.5 632 ARG A CA 1
ATOM 4711 C C . ARG A 1 632 ? 45.344 22.688 11.875 1 92.5 632 ARG A C 1
ATOM 4713 O O . ARG A 1 632 ? 45.875 23.75 12.188 1 92.5 632 ARG A O 1
ATOM 4720 N N . LEU A 1 633 ? 45.5 21.547 12.539 1 94.69 633 LEU A N 1
ATOM 4721 C CA . LEU A 1 633 ? 46.344 21.484 13.719 1 94.69 633 LEU A CA 1
ATOM 4722 C C . LEU A 1 633 ? 47.844 21.453 13.32 1 94.69 633 LEU A C 1
ATOM 4724 O O . LEU A 1 633 ? 48.719 21.688 14.148 1 94.69 633 LEU A O 1
ATOM 4728 N N . GLY A 1 634 ? 48.094 21.188 12.039 1 92.88 634 GLY A N 1
ATOM 4729 C CA . GLY A 1 634 ? 49.469 21.094 11.57 1 92.88 634 GLY A CA 1
ATOM 4730 C C . GLY A 1 634 ? 50.188 19.859 12.086 1 92.88 634 GLY A C 1
ATOM 4731 O O . GLY A 1 634 ? 51.375 19.938 12.422 1 92.88 634 GLY A O 1
ATOM 4732 N N . LEU A 1 635 ? 49.5 18.781 12.172 1 93.75 635 LEU A N 1
ATOM 4733 C CA . LEU A 1 635 ? 50.094 17.547 12.672 1 93.75 635 LEU A CA 1
ATOM 4734 C C . LEU A 1 635 ? 51.188 17.078 11.727 1 93.75 635 LEU A C 1
ATOM 4736 O O . LEU A 1 635 ? 51.094 17.234 10.508 1 93.75 635 LEU A O 1
ATOM 4740 N N . ALA A 1 636 ? 52.188 16.438 12.242 1 93.81 636 ALA A N 1
ATOM 4741 C CA . ALA A 1 636 ? 53.281 15.891 11.461 1 93.81 636 ALA A CA 1
ATOM 4742 C C . ALA A 1 636 ? 52.844 14.695 10.625 1 93.81 636 ALA A C 1
ATOM 4744 O O . ALA A 1 636 ? 51.812 14.062 10.93 1 93.81 636 ALA A O 1
ATOM 4745 N N . LYS A 1 637 ? 53.562 14.422 9.539 1 91.56 637 LYS A N 1
ATOM 4746 C CA . LYS A 1 637 ? 53.219 13.367 8.586 1 91.56 637 LYS A CA 1
ATOM 4747 C C . LYS A 1 637 ? 53.156 12.008 9.281 1 91.56 637 LYS A C 1
ATOM 4749 O O . LYS A 1 637 ? 52.281 11.188 8.961 1 91.56 637 LYS A O 1
ATOM 4754 N N . GLU A 1 638 ? 54.031 11.742 10.211 1 92.94 638 GLU A N 1
ATOM 4755 C CA . GLU A 1 638 ? 54.031 10.477 10.93 1 92.94 638 GLU A CA 1
ATOM 4756 C C . GLU A 1 638 ? 52.781 10.312 11.797 1 92.94 638 GLU A C 1
ATOM 4758 O O . GLU A 1 638 ? 52.188 9.227 11.852 1 92.94 638 GLU A O 1
ATOM 4763 N N . ARG A 1 639 ? 52.5 11.414 12.406 1 93.94 639 ARG A N 1
ATOM 4764 C CA . ARG A 1 639 ? 51.312 11.375 13.266 1 93.94 639 ARG A CA 1
ATOM 4765 C C . ARG A 1 639 ? 50.031 11.227 12.438 1 93.94 639 ARG A C 1
ATOM 4767 O O . ARG A 1 639 ? 49.094 10.578 12.867 1 93.94 639 ARG A O 1
ATOM 4774 N N . VAL A 1 640 ? 50.031 11.867 11.281 1 94.62 640 VAL A N 1
ATOM 4775 C CA . VAL A 1 640 ? 48.875 11.727 10.375 1 94.62 640 VAL A CA 1
ATOM 4776 C C . VAL A 1 640 ? 48.781 10.273 9.914 1 94.62 640 VAL A C 1
ATOM 4778 O O . VAL A 1 640 ? 47.656 9.742 9.805 1 94.62 640 VAL A O 1
ATOM 4781 N N . GLY A 1 641 ? 49.875 9.617 9.609 1 94.88 641 GLY A N 1
ATOM 4782 C CA . GLY A 1 641 ? 49.875 8.211 9.242 1 94.88 641 GLY A CA 1
ATOM 4783 C C . GLY A 1 641 ? 49.312 7.309 10.312 1 94.88 641 GLY A C 1
ATOM 4784 O O . GLY A 1 641 ? 48.531 6.395 10.016 1 94.88 641 GLY A O 1
ATOM 4785 N N . GLU A 1 642 ? 49.688 7.625 11.5 1 95.25 642 GLU A N 1
ATOM 4786 C CA . GLU A 1 642 ? 49.188 6.859 12.625 1 95.25 642 GLU A CA 1
ATOM 4787 C C . GLU A 1 642 ? 47.688 7.062 12.781 1 95.25 642 GLU A C 1
ATOM 4789 O O . GLU A 1 642 ? 46.938 6.109 13.047 1 95.25 642 GLU A O 1
ATOM 4794 N N . LEU A 1 643 ? 47.312 8.305 12.688 1 95.88 643 LEU A N 1
ATOM 4795 C CA . LEU A 1 643 ? 45.875 8.617 12.766 1 95.88 643 LEU A CA 1
ATOM 4796 C C . LEU A 1 643 ? 45.125 7.879 11.68 1 95.88 643 LEU A C 1
ATOM 4798 O O . LEU A 1 643 ? 44.062 7.312 11.945 1 95.88 643 LEU A O 1
ATOM 4802 N N . CYS A 1 644 ? 45.625 7.887 10.445 1 96.5 644 CYS A N 1
ATOM 4803 C CA . CYS A 1 644 ? 44.969 7.23 9.32 1 96.5 644 CYS A CA 1
ATOM 4804 C C . CYS A 1 644 ? 44.844 5.73 9.57 1 96.5 644 CYS A C 1
ATOM 4806 O O . CYS A 1 644 ? 43.812 5.129 9.234 1 96.5 644 CYS A O 1
ATOM 4808 N N . ARG A 1 645 ? 45.812 5.09 10.133 1 96.31 645 ARG A N 1
ATOM 4809 C CA . ARG A 1 645 ? 45.75 3.664 10.438 1 96.31 645 ARG A CA 1
ATOM 4810 C C . ARG A 1 645 ? 44.688 3.365 11.477 1 96.31 645 ARG A C 1
ATOM 4812 O O . ARG A 1 645 ? 43.938 2.396 11.336 1 96.31 645 ARG A O 1
ATOM 4819 N N . GLU A 1 646 ? 44.719 4.219 12.461 1 96.25 646 GLU A N 1
ATOM 4820 C CA . GLU A 1 646 ? 43.688 4.062 13.5 1 96.25 646 GLU A CA 1
ATOM 4821 C C . GLU A 1 646 ? 42.281 4.211 12.922 1 96.25 646 GLU A C 1
ATOM 4823 O O . GLU A 1 646 ? 41.375 3.43 13.25 1 96.25 646 GLU A O 1
ATOM 4828 N N . LEU A 1 647 ? 42.094 5.211 12.141 1 97 647 LEU A N 1
ATOM 4829 C CA . LEU A 1 647 ? 40.812 5.457 11.523 1 97 647 LEU A CA 1
ATOM 4830 C C . LEU A 1 647 ? 40.406 4.297 10.617 1 97 647 LEU A C 1
ATOM 4832 O O . LEU A 1 647 ? 39.25 3.879 10.609 1 97 647 LEU A O 1
ATOM 4836 N N . ALA A 1 648 ? 41.344 3.822 9.805 1 97.06 648 ALA A N 1
ATOM 4837 C CA . ALA A 1 648 ? 41.062 2.719 8.891 1 97.06 648 ALA A CA 1
ATOM 4838 C C . ALA A 1 648 ? 40.625 1.47 9.648 1 97.06 648 ALA A C 1
ATOM 4840 O O . ALA A 1 648 ? 39.688 0.792 9.242 1 97.06 648 ALA A O 1
ATOM 4841 N N . GLU A 1 649 ? 41.25 1.161 10.695 1 96.12 649 GLU A N 1
ATOM 4842 C CA . GLU A 1 649 ? 40.906 -0.003 11.508 1 96.12 649 GLU A CA 1
ATOM 4843 C C . GLU A 1 649 ? 39.531 0.151 12.133 1 96.12 649 GLU A C 1
ATOM 4845 O O . GLU A 1 649 ? 38.781 -0.816 12.219 1 96.12 649 GLU A O 1
ATOM 4850 N N . ALA A 1 650 ? 39.281 1.311 12.625 1 95.56 650 ALA A N 1
ATOM 4851 C CA . ALA A 1 650 ? 37.969 1.578 13.203 1 95.56 650 ALA A CA 1
ATOM 4852 C C . ALA A 1 650 ? 36.875 1.392 12.164 1 95.56 650 ALA A C 1
ATOM 4854 O O . ALA A 1 650 ? 35.812 0.83 12.461 1 95.56 650 ALA A O 1
ATOM 4855 N N . LEU A 1 651 ? 37.125 1.921 10.984 1 96.25 651 LEU A N 1
ATOM 4856 C CA . LEU A 1 651 ? 36.156 1.798 9.898 1 96.25 651 LEU A CA 1
ATOM 4857 C C . LEU A 1 651 ? 35.969 0.335 9.523 1 96.25 651 LEU A C 1
ATOM 4859 O O . LEU A 1 651 ? 34.844 -0.094 9.273 1 96.25 651 LEU A O 1
ATOM 4863 N N . ARG A 1 652 ? 36.969 -0.425 9.453 1 95.31 652 ARG A N 1
ATOM 4864 C CA . ARG A 1 652 ? 36.875 -1.855 9.18 1 95.31 652 ARG A CA 1
ATOM 4865 C C . ARG A 1 652 ? 36.031 -2.561 10.219 1 95.31 652 ARG A C 1
ATOM 4867 O O . ARG A 1 652 ? 35.188 -3.416 9.875 1 95.31 652 ARG A O 1
ATOM 4874 N N . GLY A 1 653 ? 36.219 -2.176 11.445 1 93.62 653 GLY A N 1
ATOM 4875 C CA . GLY A 1 653 ? 35.438 -2.75 12.523 1 93.62 653 GLY A CA 1
ATOM 4876 C C . GLY A 1 653 ? 33.969 -2.436 12.422 1 93.62 653 GLY A C 1
ATOM 4877 O O . GLY A 1 653 ? 33.125 -3.23 12.852 1 93.62 653 GLY A O 1
ATOM 4878 N N . GLN A 1 654 ? 33.625 -1.327 11.805 1 93.56 654 GLN A N 1
ATOM 4879 C CA . GLN A 1 654 ? 32.219 -0.901 11.641 1 93.56 654 GLN A CA 1
ATOM 4880 C C . GLN A 1 654 ? 31.625 -1.457 10.352 1 93.56 654 GLN A C 1
ATOM 4882 O O . GLN A 1 654 ? 30.484 -1.16 10.023 1 93.56 654 GLN A O 1
ATOM 4887 N N . GLY A 1 655 ? 32.469 -2.178 9.586 1 93.31 655 GLY A N 1
ATOM 4888 C CA . GLY A 1 655 ? 32 -2.76 8.344 1 93.31 655 GLY A CA 1
ATOM 4889 C C . GLY A 1 655 ? 32.094 -1.798 7.172 1 93.31 655 GLY A C 1
ATOM 4890 O O . GLY A 1 655 ? 31.547 -2.086 6.094 1 93.31 655 GLY A O 1
ATOM 4891 N N . ARG A 1 656 ? 32.594 -0.587 7.305 1 95.81 656 ARG A N 1
ATOM 4892 C CA . ARG A 1 656 ? 32.75 0.403 6.246 1 95.81 656 ARG A CA 1
ATOM 4893 C C . ARG A 1 656 ? 34.062 0.19 5.508 1 95.81 656 ARG A C 1
ATOM 4895 O O . ARG A 1 656 ? 34.938 1.082 5.477 1 95.81 656 ARG A O 1
ATOM 4902 N N . HIS A 1 657 ? 34.156 -0.868 4.828 1 96.25 657 HIS A N 1
ATOM 4903 C CA . HIS A 1 657 ? 35.406 -1.352 4.219 1 96.25 657 HIS A CA 1
ATOM 4904 C C . HIS A 1 657 ? 35.812 -0.491 3.023 1 96.25 657 HIS A C 1
ATOM 4906 O O . HIS A 1 657 ? 37 -0.322 2.746 1 96.25 657 HIS A O 1
ATOM 4912 N N . THR A 1 658 ? 34.906 0.082 2.291 1 95.19 658 THR A N 1
ATOM 4913 C CA . THR A 1 658 ? 35.219 0.905 1.127 1 95.19 658 THR A CA 1
ATOM 4914 C C . THR A 1 658 ? 35.969 2.158 1.537 1 95.19 658 THR A C 1
ATOM 4916 O O . THR A 1 658 ? 36.969 2.531 0.891 1 95.19 658 THR A O 1
ATOM 4919 N N . GLU A 1 659 ? 35.5 2.777 2.594 1 95.12 659 GLU A N 1
ATOM 4920 C CA . GLU A 1 659 ? 36.156 3.971 3.1 1 95.12 659 GLU A CA 1
ATOM 4921 C C . GLU A 1 659 ? 37.531 3.627 3.688 1 95.12 659 GLU A C 1
ATOM 4923 O O . GLU A 1 659 ? 38.5 4.379 3.52 1 95.12 659 GLU A O 1
ATOM 4928 N N . ALA A 1 660 ? 37.562 2.498 4.414 1 96.94 660 ALA A N 1
ATOM 4929 C CA . ALA A 1 660 ? 38.875 2.041 4.93 1 96.94 660 ALA A CA 1
ATOM 4930 C C . ALA A 1 660 ? 39.875 1.851 3.799 1 96.94 660 ALA A C 1
ATOM 4932 O O . ALA A 1 660 ? 41.062 2.201 3.941 1 96.94 660 ALA A O 1
ATOM 4933 N N . ALA A 1 661 ? 39.406 1.281 2.688 1 96.44 661 ALA A N 1
ATOM 4934 C CA . ALA A 1 661 ? 40.281 1.05 1.537 1 96.44 661 ALA A CA 1
ATOM 4935 C C . ALA A 1 661 ? 40.844 2.359 1.018 1 96.44 661 ALA A C 1
ATOM 4937 O O . ALA A 1 661 ? 42 2.408 0.595 1 96.44 661 ALA A O 1
ATOM 4938 N N . ARG A 1 662 ? 40.062 3.398 1.048 1 93.75 662 ARG A N 1
ATOM 4939 C CA . ARG A 1 662 ? 40.531 4.707 0.592 1 93.75 662 ARG A CA 1
ATOM 4940 C C . ARG A 1 662 ? 41.688 5.215 1.453 1 93.75 662 ARG A C 1
ATOM 4942 O O . ARG A 1 662 ? 42.656 5.777 0.937 1 93.75 662 ARG A O 1
ATOM 4949 N N . LEU A 1 663 ? 41.562 5.051 2.748 1 95.44 663 LEU A N 1
ATOM 4950 C CA . LEU A 1 663 ? 42.625 5.48 3.662 1 95.44 663 LEU A CA 1
ATOM 4951 C C . LEU A 1 663 ? 43.875 4.672 3.443 1 95.44 663 LEU A C 1
ATOM 4953 O O . LEU A 1 663 ? 44.969 5.234 3.396 1 95.44 663 LEU A O 1
ATOM 4957 N N . TYR A 1 664 ? 43.75 3.367 3.248 1 95.5 664 TYR A N 1
ATOM 4958 C CA . TYR A 1 664 ? 44.906 2.502 3.023 1 95.5 664 TYR A CA 1
ATOM 4959 C C . TYR A 1 664 ? 45.594 2.84 1.706 1 95.5 664 TYR A C 1
ATOM 4961 O O . TYR A 1 664 ? 46.812 2.83 1.619 1 95.5 664 TYR A O 1
ATOM 4969 N N . GLU A 1 665 ? 44.812 3.16 0.715 1 91.88 665 GLU A N 1
ATOM 4970 C CA . GLU A 1 665 ? 45.344 3.42 -0.617 1 91.88 665 GLU A CA 1
ATOM 4971 C C . GLU A 1 665 ? 46 4.797 -0.688 1 91.88 665 GLU A C 1
ATOM 4973 O O . GLU A 1 665 ? 47.156 4.914 -1.097 1 91.88 665 GLU A O 1
ATOM 4978 N N . HIS A 1 666 ? 45.281 5.84 -0.239 1 86.56 666 HIS A N 1
ATOM 4979 C CA . HIS A 1 666 ? 45.688 7.211 -0.551 1 86.56 666 HIS A CA 1
ATOM 4980 C C . HIS A 1 666 ? 46.531 7.805 0.553 1 86.56 666 HIS A C 1
ATOM 4982 O O . HIS A 1 666 ? 47.344 8.703 0.299 1 86.56 666 HIS A O 1
ATOM 4988 N N . HIS A 1 667 ? 46.344 7.32 1.746 1 87.44 667 HIS A N 1
ATOM 4989 C CA . HIS A 1 667 ? 47.062 7.973 2.844 1 87.44 667 HIS A CA 1
ATOM 4990 C C . HIS A 1 667 ? 48.125 7.062 3.42 1 87.44 667 HIS A C 1
ATOM 4992 O O . HIS A 1 667 ? 49.125 7.543 3.947 1 87.44 667 HIS A O 1
ATOM 4998 N N . LEU A 1 668 ? 48 5.746 3.273 1 92.44 668 LEU A N 1
ATOM 4999 C CA . LEU A 1 668 ? 48.938 4.82 3.893 1 92.44 668 LEU A CA 1
ATOM 5000 C C . LEU A 1 668 ? 49.719 4.066 2.834 1 92.44 668 LEU A C 1
ATOM 5002 O O . LEU A 1 668 ? 50.719 3.389 3.152 1 92.44 668 LEU A O 1
ATOM 5006 N N . ALA A 1 669 ? 49.406 4.098 1.553 1 91.06 669 ALA A N 1
ATOM 5007 C CA . ALA A 1 669 ? 50.062 3.42 0.437 1 91.06 669 ALA A CA 1
ATOM 5008 C C . ALA A 1 669 ? 50.188 1.923 0.704 1 91.06 669 ALA A C 1
ATOM 5010 O O . ALA A 1 669 ? 51.25 1.331 0.453 1 91.06 669 ALA A O 1
ATOM 5011 N N . ASP A 1 670 ? 49.312 1.424 1.393 1 94.44 670 ASP A N 1
ATOM 5012 C CA . ASP A 1 670 ? 49.219 -0.009 1.652 1 94.44 670 ASP A CA 1
ATOM 5013 C C . ASP A 1 670 ? 48.25 -0.675 0.684 1 94.44 670 ASP A C 1
ATOM 5015 O O . ASP A 1 670 ? 47.062 -0.87 1.01 1 94.44 670 ASP A O 1
ATOM 5019 N N . GLU A 1 671 ? 48.719 -1.08 -0.441 1 94 671 GLU A N 1
ATOM 5020 C CA . GLU A 1 671 ? 47.906 -1.59 -1.533 1 94 671 GLU A CA 1
ATOM 5021 C C . GLU A 1 671 ? 47.281 -2.932 -1.17 1 94 671 GLU A C 1
ATOM 5023 O O . GLU A 1 671 ? 46.125 -3.213 -1.55 1 94 671 GLU A O 1
ATOM 5028 N N . GLU A 1 672 ? 47.969 -3.766 -0.5 1 95.56 672 GLU A N 1
ATOM 5029 C CA . GLU A 1 672 ? 47.469 -5.09 -0.158 1 95.56 672 GLU A CA 1
ATOM 5030 C C . GLU A 1 672 ? 46.25 -4.984 0.752 1 95.56 672 GLU A C 1
ATOM 5032 O O . GLU A 1 672 ? 45.219 -5.617 0.496 1 95.56 672 GLU A O 1
ATOM 5037 N N . GLU A 1 673 ? 46.406 -4.145 1.83 1 95.69 673 GLU A N 1
ATOM 5038 C CA . GLU A 1 673 ? 45.281 -3.965 2.732 1 95.69 673 GLU A CA 1
ATOM 5039 C C . GLU A 1 673 ? 44.125 -3.275 2.027 1 95.69 673 GLU A C 1
ATOM 5041 O O . GLU A 1 673 ? 42.938 -3.545 2.33 1 95.69 673 GLU A O 1
ATOM 5046 N N . ALA A 1 674 ? 44.375 -2.336 1.14 1 96.88 674 ALA A N 1
ATOM 5047 C CA . ALA A 1 674 ? 43.344 -1.654 0.377 1 96.88 674 ALA A CA 1
ATOM 5048 C C . ALA A 1 674 ? 42.531 -2.646 -0.459 1 96.88 674 ALA A C 1
ATOM 5050 O O . ALA A 1 674 ? 41.312 -2.619 -0.45 1 96.88 674 ALA A O 1
ATOM 5051 N N . VAL A 1 675 ? 43.219 -3.578 -1.167 1 97.19 675 VAL A N 1
ATOM 5052 C CA . VAL A 1 675 ? 42.562 -4.57 -2.01 1 97.19 675 VAL A CA 1
ATOM 5053 C C . VAL A 1 675 ? 41.75 -5.531 -1.141 1 97.19 675 VAL A C 1
ATOM 5055 O O . VAL A 1 675 ? 40.656 -5.934 -1.508 1 97.19 675 VAL A O 1
ATOM 5058 N N . ALA A 1 676 ? 42.344 -5.895 -0.031 1 96.5 676 ALA A N 1
ATOM 5059 C CA . ALA A 1 676 ? 41.625 -6.773 0.896 1 96.5 676 ALA A CA 1
ATOM 5060 C C . ALA A 1 676 ? 40.312 -6.141 1.359 1 96.5 676 ALA A C 1
ATOM 5062 O O . ALA A 1 676 ? 39.281 -6.812 1.43 1 96.5 676 ALA A O 1
ATOM 5063 N N . CYS A 1 677 ? 40.375 -4.84 1.706 1 96.88 677 CYS A N 1
ATOM 5064 C CA . CYS A 1 677 ? 39.188 -4.125 2.152 1 96.88 677 CYS A CA 1
ATOM 5065 C C . CYS A 1 677 ? 38.188 -4.023 1.03 1 96.88 677 CYS A C 1
ATOM 5067 O O . CYS A 1 677 ? 36.969 -4.18 1.266 1 96.88 677 CYS A O 1
ATOM 5069 N N . LEU A 1 678 ? 38.625 -3.736 -0.155 1 97.12 678 LEU A N 1
ATOM 5070 C CA . LEU A 1 678 ? 37.719 -3.631 -1.298 1 97.12 678 LEU A CA 1
ATOM 5071 C C . LEU A 1 678 ? 37.031 -4.965 -1.577 1 97.12 678 LEU A C 1
ATOM 5073 O O . LEU A 1 678 ? 35.844 -5.004 -1.911 1 97.12 678 LEU A O 1
ATOM 5077 N N . THR A 1 679 ? 37.75 -6.043 -1.478 1 96.44 679 THR A N 1
ATOM 5078 C CA . THR A 1 679 ? 37.219 -7.379 -1.675 1 96.44 679 THR A CA 1
ATOM 5079 C C . THR A 1 679 ? 36.156 -7.691 -0.616 1 96.44 679 THR A C 1
ATOM 5081 O O . THR A 1 679 ? 35.125 -8.266 -0.924 1 96.44 679 THR A O 1
ATOM 5084 N N . ALA A 1 680 ? 36.469 -7.301 0.603 1 94.94 680 ALA A N 1
ATOM 5085 C CA . ALA A 1 680 ? 35.5 -7.52 1.691 1 94.94 680 ALA A CA 1
ATOM 5086 C C . ALA A 1 680 ? 34.219 -6.719 1.475 1 94.94 680 ALA A C 1
ATOM 5088 O O . ALA A 1 680 ? 33.156 -7.152 1.86 1 94.94 680 ALA A O 1
ATOM 5089 N N . ALA A 1 681 ? 34.375 -5.539 0.886 1 94.81 681 ALA A N 1
ATOM 5090 C CA . ALA A 1 681 ? 33.25 -4.648 0.651 1 94.81 681 ALA A CA 1
ATOM 5091 C C . ALA A 1 681 ? 32.469 -5.07 -0.591 1 94.81 681 ALA A C 1
ATOM 5093 O O . ALA A 1 681 ? 31.375 -4.551 -0.854 1 94.81 681 ALA A O 1
ATOM 5094 N N . GLY A 1 682 ? 33 -5.969 -1.359 1 94 682 GLY A N 1
ATOM 5095 C CA . GLY A 1 682 ? 32.344 -6.383 -2.594 1 94 682 GLY A CA 1
ATOM 5096 C C . GLY A 1 682 ? 32.594 -5.418 -3.742 1 94 682 GLY A C 1
ATOM 5097 O O . GLY A 1 682 ? 31.797 -5.371 -4.688 1 94 682 GLY A O 1
ATOM 5098 N N . GLU A 1 683 ? 33.5 -4.5 -3.615 1 95.75 683 GLU A N 1
ATOM 5099 C CA . GLU A 1 683 ? 33.875 -3.582 -4.688 1 95.75 683 GLU A CA 1
ATOM 5100 C C . GLU A 1 683 ? 34.906 -4.211 -5.609 1 95.75 683 GLU A C 1
ATOM 5102 O O . GLU A 1 683 ? 36.062 -3.77 -5.652 1 95.75 683 GLU A O 1
ATOM 5107 N N . TRP A 1 684 ? 34.5 -5.078 -6.43 1 96.12 684 TRP A N 1
ATOM 5108 C CA . TRP A 1 684 ? 35.375 -5.949 -7.215 1 96.12 684 TRP A CA 1
ATOM 5109 C C . TRP A 1 684 ? 36.094 -5.16 -8.297 1 96.12 684 TRP A C 1
ATOM 5111 O O . TRP A 1 684 ? 37.281 -5.355 -8.516 1 96.12 684 TRP A O 1
ATOM 5121 N N . GLN A 1 685 ? 35.438 -4.262 -8.961 1 94.75 685 GLN A N 1
ATOM 5122 C CA . GLN A 1 685 ? 36.031 -3.506 -10.055 1 94.75 685 GLN A CA 1
ATOM 5123 C C . GLN A 1 685 ? 37.156 -2.623 -9.555 1 94.75 685 GLN A C 1
ATOM 5125 O O . GLN A 1 685 ? 38.219 -2.537 -10.188 1 94.75 685 GLN A O 1
ATOM 5130 N N . ASP A 1 686 ? 36.969 -2.076 -8.414 1 94.94 686 ASP A N 1
ATOM 5131 C CA . ASP A 1 686 ? 38.031 -1.249 -7.832 1 94.94 686 ASP A CA 1
ATOM 5132 C C . ASP A 1 686 ? 39.188 -2.105 -7.34 1 94.94 686 ASP A C 1
ATOM 5134 O O . ASP A 1 686 ? 40.344 -1.682 -7.391 1 94.94 686 ASP A O 1
ATOM 5138 N N . ALA A 1 687 ? 38.844 -3.236 -6.812 1 96.56 687 ALA A N 1
ATOM 5139 C CA . ALA A 1 687 ? 39.906 -4.148 -6.391 1 96.56 687 ALA A CA 1
ATOM 5140 C C . ALA A 1 687 ? 40.781 -4.555 -7.574 1 96.56 687 ALA A C 1
ATOM 5142 O O . ALA A 1 687 ? 42.031 -4.551 -7.473 1 96.56 687 ALA A O 1
ATOM 5143 N N . LEU A 1 688 ? 40.156 -4.879 -8.719 1 95.44 688 LEU A N 1
ATOM 5144 C CA . LEU A 1 688 ? 40.875 -5.242 -9.922 1 95.44 688 LEU A CA 1
ATOM 5145 C C . LEU A 1 688 ? 41.719 -4.066 -10.43 1 95.44 688 LEU A C 1
ATOM 5147 O O . LEU A 1 688 ? 42.875 -4.234 -10.781 1 95.44 688 LEU A O 1
ATOM 5151 N N . ARG A 1 689 ? 41.094 -2.928 -10.445 1 94.06 689 ARG A N 1
ATOM 5152 C CA . ARG A 1 689 ? 41.781 -1.719 -10.906 1 94.06 689 ARG A CA 1
ATOM 5153 C C . ARG A 1 689 ? 43.031 -1.433 -10.062 1 94.06 689 ARG A C 1
ATOM 5155 O O . ARG A 1 689 ? 44.094 -1.171 -10.609 1 94.06 689 ARG A O 1
ATOM 5162 N N . LEU A 1 690 ? 42.844 -1.489 -8.75 1 94.19 690 LEU A N 1
ATOM 5163 C CA . LEU A 1 690 ? 43.938 -1.17 -7.836 1 94.19 690 LEU A CA 1
ATOM 5164 C C . LEU A 1 690 ? 45.094 -2.172 -7.984 1 94.19 690 LEU A C 1
ATOM 5166 O O . LEU A 1 690 ? 46.25 -1.792 -7.965 1 94.19 690 LEU A O 1
ATOM 5170 N N . ALA A 1 691 ? 44.781 -3.418 -8.102 1 94.31 691 ALA A N 1
ATOM 5171 C CA . ALA A 1 691 ? 45.812 -4.457 -8.266 1 94.31 691 ALA A CA 1
ATOM 5172 C C . ALA A 1 691 ? 46.625 -4.242 -9.539 1 94.31 691 ALA A C 1
ATOM 5174 O O . ALA A 1 691 ? 47.844 -4.355 -9.531 1 94.31 691 ALA A O 1
ATOM 5175 N N . HIS A 1 692 ? 45.906 -3.904 -10.609 1 91.19 692 HIS A N 1
ATOM 5176 C CA . HIS A 1 692 ? 46.594 -3.699 -11.875 1 91.19 692 HIS A CA 1
ATOM 5177 C C . HIS A 1 692 ? 47.344 -2.371 -11.891 1 91.19 692 HIS A C 1
ATOM 5179 O O . HIS A 1 692 ? 48.438 -2.268 -12.484 1 91.19 692 HIS A O 1
ATOM 5185 N N . HIS A 1 693 ? 46.75 -1.349 -11.258 1 89 693 HIS A N 1
ATOM 5186 C CA . HIS A 1 693 ? 47.344 -0.021 -11.211 1 89 693 HIS A CA 1
ATOM 5187 C C . HIS A 1 693 ? 48.719 -0.067 -10.555 1 89 693 HIS A C 1
ATOM 5189 O O . HIS A 1 693 ? 49.656 0.626 -10.992 1 89 693 HIS A O 1
ATOM 5195 N N . HIS A 1 694 ? 48.906 -0.934 -9.586 1 89.44 694 HIS A N 1
ATOM 5196 C CA . HIS A 1 694 ? 50.156 -0.996 -8.852 1 89.44 694 HIS A CA 1
ATOM 5197 C C . HIS A 1 694 ? 51 -2.174 -9.32 1 89.44 694 HIS A C 1
ATOM 5199 O O . HIS A 1 694 ? 52 -2.514 -8.68 1 89.44 694 HIS A O 1
ATOM 5205 N N . GLY A 1 695 ? 50.625 -2.881 -10.398 1 90.06 695 GLY A N 1
ATOM 5206 C CA . GLY A 1 695 ? 51.375 -3.973 -10.977 1 90.06 695 GLY A CA 1
ATOM 5207 C C . GLY A 1 695 ? 51.469 -5.188 -10.07 1 90.06 695 GLY A C 1
ATOM 5208 O O . GLY A 1 695 ? 52.5 -5.828 -9.977 1 90.06 695 GLY A O 1
ATOM 5209 N N . ARG A 1 696 ? 50.438 -5.387 -9.289 1 92.38 696 ARG A N 1
ATOM 5210 C CA . ARG A 1 696 ? 50.406 -6.516 -8.359 1 92.38 696 ARG A CA 1
ATOM 5211 C C . ARG A 1 696 ? 49.312 -7.508 -8.75 1 92.38 696 ARG A C 1
ATOM 5213 O O . ARG A 1 696 ? 48.344 -7.684 -8.023 1 92.38 696 ARG A O 1
ATOM 5220 N N . PRO A 1 697 ? 49.5 -8.172 -9.898 1 89.88 697 PRO A N 1
ATOM 5221 C CA . PRO A 1 697 ? 48.5 -9.156 -10.328 1 89.88 697 PRO A CA 1
ATOM 5222 C C . PRO A 1 697 ? 48.406 -10.352 -9.383 1 89.88 697 PRO A C 1
ATOM 5224 O O . PRO A 1 697 ? 47.438 -11.102 -9.422 1 89.88 697 PRO A O 1
ATOM 5227 N N . ASP A 1 698 ? 49.406 -10.492 -8.43 1 93.19 698 ASP A N 1
ATOM 5228 C CA . ASP A 1 698 ? 49.375 -11.57 -7.445 1 93.19 698 ASP A CA 1
ATOM 5229 C C . ASP A 1 698 ? 48.188 -11.43 -6.504 1 93.19 698 ASP A C 1
ATOM 5231 O O . ASP A 1 698 ? 47.688 -12.422 -5.977 1 93.19 698 ASP A O 1
ATOM 5235 N N . LEU A 1 699 ? 47.75 -10.188 -6.32 1 94.62 699 LEU A N 1
ATOM 5236 C CA . LEU A 1 699 ? 46.656 -9.914 -5.402 1 94.62 699 LEU A CA 1
ATOM 5237 C C . LEU A 1 699 ? 45.312 -10.453 -5.949 1 94.62 699 LEU A C 1
ATOM 5239 O O . LEU A 1 699 ? 44.375 -10.672 -5.195 1 94.62 699 LEU A O 1
ATOM 5243 N N . LEU A 1 700 ? 45.25 -10.633 -7.316 1 94.06 700 LEU A N 1
ATOM 5244 C CA . LEU A 1 700 ? 44.062 -11.211 -7.93 1 94.06 700 LEU A CA 1
ATOM 5245 C C . LEU A 1 700 ? 43.875 -12.664 -7.504 1 94.06 700 LEU A C 1
ATOM 5247 O O . LEU A 1 700 ? 42.781 -13.078 -7.176 1 94.06 700 LEU A O 1
ATOM 5251 N N . GLN A 1 701 ? 44.938 -13.383 -7.418 1 93.38 701 GLN A N 1
ATOM 5252 C CA . GLN A 1 701 ? 44.906 -14.805 -7.098 1 93.38 701 GLN A CA 1
ATOM 5253 C C . GLN A 1 701 ? 44.781 -15.031 -5.594 1 93.38 701 GLN A C 1
ATOM 5255 O O . GLN A 1 701 ? 44.188 -16.016 -5.152 1 93.38 701 GLN A O 1
ATOM 5260 N N . THR A 1 702 ? 45.312 -14.031 -4.867 1 94.44 702 THR A N 1
ATOM 5261 C CA . THR A 1 702 ? 45.406 -14.273 -3.434 1 94.44 702 THR A CA 1
ATOM 5262 C C . THR A 1 702 ? 44.188 -13.68 -2.715 1 94.44 702 THR A C 1
ATOM 5264 O O . THR A 1 702 ? 43.781 -14.195 -1.675 1 94.44 702 THR A O 1
ATOM 5267 N N . HIS A 1 703 ? 43.688 -12.578 -3.232 1 95.31 703 HIS A N 1
ATOM 5268 C CA . HIS A 1 703 ? 42.656 -11.875 -2.482 1 95.31 703 HIS A CA 1
ATOM 5269 C C . HIS A 1 703 ? 41.344 -11.805 -3.279 1 95.31 703 HIS A C 1
ATOM 5271 O O . HIS A 1 703 ? 40.281 -12.234 -2.801 1 95.31 703 HIS A O 1
ATOM 5277 N N . VAL A 1 704 ? 41.375 -11.375 -4.508 1 96.25 704 VAL A N 1
ATOM 5278 C CA . VAL A 1 704 ? 40.188 -11.016 -5.254 1 96.25 704 VAL A CA 1
ATOM 5279 C C . VAL A 1 704 ? 39.406 -12.281 -5.652 1 96.25 704 VAL A C 1
ATOM 5281 O O . VAL A 1 704 ? 38.25 -12.422 -5.344 1 96.25 704 VAL A O 1
ATOM 5284 N N . GLN A 1 705 ? 40.125 -13.258 -6.301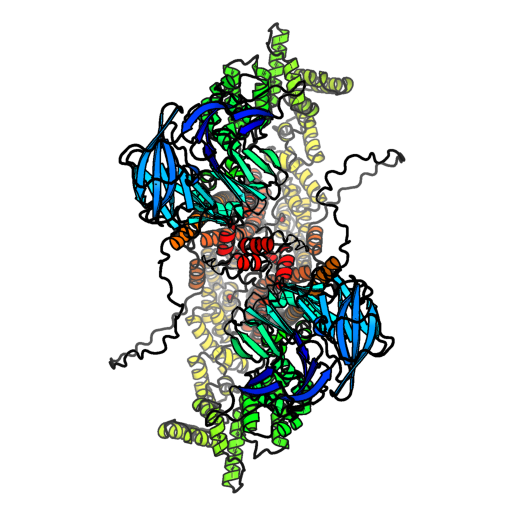 1 95.69 705 GLN A N 1
ATOM 5285 C CA . GLN A 1 705 ? 39.469 -14.469 -6.793 1 95.69 705 GLN A CA 1
ATOM 5286 C C . GLN A 1 705 ? 38.938 -15.305 -5.641 1 95.69 705 GLN A C 1
ATOM 5288 O O . GLN A 1 705 ? 37.75 -15.656 -5.641 1 95.69 705 GLN A O 1
ATOM 5293 N N . PRO A 1 706 ? 39.719 -15.57 -4.633 1 95.94 706 PRO A N 1
ATOM 5294 C CA . PRO A 1 706 ? 39.156 -16.312 -3.508 1 95.94 706 PRO A CA 1
ATOM 5295 C C . PRO A 1 706 ? 38.062 -15.547 -2.791 1 95.94 706 PRO A C 1
ATOM 5297 O O . PRO A 1 706 ? 37.094 -16.156 -2.328 1 95.94 706 PRO A O 1
ATOM 5300 N N . GLY A 1 707 ? 38.219 -14.25 -2.664 1 96.19 707 GLY A N 1
ATOM 5301 C CA . GLY A 1 707 ? 37.188 -13.438 -2.045 1 96.19 707 GLY A CA 1
ATOM 5302 C C . GLY A 1 707 ? 35.875 -13.492 -2.779 1 96.19 707 GLY A C 1
ATOM 5303 O O . GLY A 1 707 ? 34.812 -13.609 -2.154 1 96.19 707 GLY A O 1
ATOM 5304 N N . ALA A 1 708 ? 35.875 -13.406 -4.07 1 96.38 708 ALA A N 1
ATOM 5305 C CA . ALA A 1 708 ? 34.688 -13.461 -4.902 1 96.38 708 ALA A CA 1
ATOM 5306 C C . ALA A 1 708 ? 34 -14.82 -4.789 1 96.38 708 ALA A C 1
ATOM 5308 O O . ALA A 1 708 ? 32.75 -14.891 -4.684 1 96.38 708 ALA A O 1
ATOM 5309 N N . ARG A 1 709 ? 34.719 -15.875 -4.805 1 96 709 ARG A N 1
ATOM 5310 C CA . ARG A 1 709 ? 34.188 -17.219 -4.699 1 96 709 ARG A CA 1
ATOM 5311 C C . ARG A 1 709 ? 33.562 -17.469 -3.324 1 96 709 ARG A C 1
ATOM 5313 O O . ARG A 1 709 ? 32.5 -18.078 -3.207 1 96 709 ARG A O 1
ATOM 5320 N N . GLN A 1 710 ? 34.281 -16.953 -2.33 1 95.44 710 GLN A N 1
ATOM 5321 C CA . GLN A 1 710 ? 33.75 -17.078 -0.973 1 95.44 710 GLN A CA 1
ATOM 5322 C C . GLN A 1 710 ? 32.438 -16.328 -0.824 1 95.44 710 GLN A C 1
ATOM 5324 O O . GLN A 1 710 ? 31.484 -16.828 -0.216 1 95.44 710 GLN A O 1
ATOM 5329 N N . GLN A 1 711 ? 32.406 -15.109 -1.297 1 95.62 711 GLN A N 1
ATOM 5330 C CA . GLN A 1 711 ? 31.172 -14.336 -1.224 1 95.62 711 GLN A CA 1
ATOM 5331 C C . GLN A 1 711 ? 30.062 -14.984 -2.035 1 95.62 711 GLN A C 1
ATOM 5333 O O . GLN A 1 711 ? 28.891 -14.891 -1.677 1 95.62 711 GLN A O 1
ATOM 5338 N N . ALA A 1 712 ? 30.406 -15.586 -3.201 1 96.38 712 ALA A N 1
ATOM 5339 C CA . ALA A 1 712 ? 29.422 -16.297 -4.012 1 96.38 712 ALA A CA 1
ATOM 5340 C C . ALA A 1 712 ? 28.797 -17.453 -3.223 1 96.38 712 ALA A C 1
ATOM 5342 O O . ALA A 1 712 ? 27.578 -17.625 -3.234 1 96.38 712 ALA A O 1
ATOM 5343 N N . ALA A 1 713 ? 29.594 -18.188 -2.555 1 95.88 713 ALA A N 1
ATOM 5344 C CA . ALA A 1 713 ? 29.109 -19.297 -1.74 1 95.88 713 ALA A CA 1
ATOM 5345 C C . ALA A 1 713 ? 28.234 -18.797 -0.599 1 95.88 713 ALA A C 1
ATOM 5347 O O . ALA A 1 713 ? 27.172 -19.375 -0.314 1 95.88 713 ALA A O 1
ATOM 5348 N N . ALA A 1 714 ? 28.719 -17.781 0.039 1 95.12 714 ALA A N 1
ATOM 5349 C CA . ALA A 1 714 ? 27.953 -17.203 1.144 1 95.12 714 ALA A CA 1
ATOM 5350 C C . ALA A 1 714 ? 26.609 -16.672 0.662 1 95.12 714 ALA A C 1
ATOM 5352 O O . ALA A 1 714 ? 25.594 -16.844 1.335 1 95.12 714 ALA A O 1
ATOM 5353 N N . THR A 1 715 ? 26.641 -15.914 -0.463 1 95.62 715 THR A N 1
ATOM 5354 C CA . THR A 1 715 ? 25.406 -15.352 -1.028 1 95.62 715 THR A CA 1
ATOM 5355 C C . THR A 1 715 ? 24.438 -16.469 -1.423 1 95.62 715 THR A C 1
ATOM 5357 O O . THR A 1 715 ? 23.234 -16.328 -1.258 1 95.62 715 THR A O 1
ATOM 5360 N N . LEU A 1 716 ? 24.938 -17.547 -1.995 1 95.5 716 LEU A N 1
ATOM 5361 C CA . LEU A 1 716 ? 24.109 -18.703 -2.363 1 95.5 716 LEU A CA 1
ATOM 5362 C C . LEU A 1 716 ? 23.422 -19.297 -1.136 1 95.5 716 LEU A C 1
ATOM 5364 O O . LEU A 1 716 ? 22.234 -19.594 -1.168 1 95.5 716 LEU A O 1
ATOM 5368 N N . ALA A 1 717 ? 24.141 -19.453 -0.085 1 94.94 717 ALA A N 1
ATOM 5369 C CA . ALA A 1 717 ? 23.594 -19.969 1.165 1 94.94 717 ALA A CA 1
ATOM 5370 C C . ALA A 1 717 ? 22.531 -19.031 1.723 1 94.94 717 ALA A C 1
ATOM 5372 O O . ALA A 1 717 ? 21.484 -19.469 2.203 1 94.94 717 ALA A O 1
ATOM 5373 N N . ASP A 1 718 ? 22.844 -17.812 1.696 1 94.62 718 ASP A N 1
ATOM 5374 C CA . ASP A 1 718 ? 21.906 -16.812 2.16 1 94.62 718 ASP A CA 1
ATOM 5375 C C . ASP A 1 718 ? 20.594 -16.875 1.364 1 94.62 718 ASP A C 1
ATOM 5377 O O . ASP A 1 718 ? 19.516 -16.781 1.935 1 94.62 718 ASP A O 1
ATOM 5381 N N . MET A 1 719 ? 20.688 -17 0.047 1 94.94 719 MET A N 1
ATOM 5382 C CA . MET A 1 719 ? 19.516 -17.062 -0.819 1 94.94 719 MET A CA 1
ATOM 5383 C C . MET A 1 719 ? 18.656 -18.281 -0.473 1 94.94 719 MET A C 1
ATOM 5385 O O . MET A 1 719 ? 17.422 -18.188 -0.467 1 94.94 719 MET A O 1
ATOM 5389 N N . GLN A 1 720 ? 19.25 -19.359 -0.231 1 93.19 720 GLN A N 1
ATOM 5390 C CA . GLN A 1 720 ? 18.531 -20.578 0.143 1 93.19 720 GLN A CA 1
ATOM 5391 C C . GLN A 1 720 ? 17.844 -20.406 1.489 1 93.19 720 GLN A C 1
ATOM 5393 O O . GLN A 1 720 ? 16.688 -20.828 1.657 1 93.19 720 GLN A O 1
ATOM 5398 N N . GLU A 1 721 ? 18.547 -19.797 2.354 1 93.81 721 GLU A N 1
ATOM 5399 C CA . GLU A 1 721 ? 17.969 -19.516 3.668 1 93.81 721 GLU A CA 1
ATOM 5400 C C . GLU A 1 721 ? 16.766 -18.578 3.562 1 93.81 721 GLU A C 1
ATOM 5402 O O . GLU A 1 721 ? 15.766 -18.781 4.242 1 93.81 721 GLU A O 1
ATOM 5407 N N . VAL A 1 722 ? 16.906 -17.531 2.76 1 94.69 722 VAL A N 1
ATOM 5408 C CA . VAL A 1 722 ? 15.82 -16.578 2.576 1 94.69 722 VAL A CA 1
ATOM 5409 C C . VAL A 1 722 ? 14.609 -17.281 1.963 1 94.69 722 VAL A C 1
ATOM 5411 O O . VAL A 1 722 ? 13.477 -17.062 2.391 1 94.69 722 VAL A O 1
ATOM 5414 N N . ALA A 1 723 ? 14.789 -18.094 0.935 1 93.94 723 ALA A N 1
ATOM 5415 C CA . ALA A 1 723 ? 13.711 -18.844 0.307 1 93.94 723 ALA A CA 1
ATOM 5416 C C . ALA A 1 723 ? 13.016 -19.75 1.319 1 93.94 723 ALA A C 1
ATOM 5418 O O . ALA A 1 723 ? 11.781 -19.828 1.354 1 93.94 723 ALA A O 1
ATOM 5419 N N . ALA A 1 724 ? 13.766 -20.406 2.135 1 92.75 724 ALA A N 1
ATOM 5420 C CA . ALA A 1 724 ? 13.227 -21.281 3.176 1 92.75 724 ALA A CA 1
ATOM 5421 C C . ALA A 1 724 ? 12.438 -20.469 4.207 1 92.75 724 ALA A C 1
ATOM 5423 O O . ALA A 1 724 ? 11.375 -20.906 4.66 1 92.75 724 ALA A O 1
ATOM 5424 N N . THR A 1 725 ? 13.008 -19.391 4.578 1 93.38 725 THR A N 1
ATOM 5425 C CA . THR A 1 725 ? 12.344 -18.516 5.547 1 93.38 725 THR A CA 1
ATOM 5426 C C . THR A 1 725 ? 11.008 -18.031 5.004 1 93.38 725 THR A C 1
ATOM 5428 O O . THR A 1 725 ? 10.008 -18 5.723 1 93.38 725 THR A O 1
ATOM 5431 N N . ILE A 1 726 ? 10.961 -17.562 3.746 1 94.31 726 ILE A N 1
ATOM 5432 C CA . ILE A 1 726 ? 9.719 -17.109 3.119 1 94.31 726 ILE A CA 1
ATOM 5433 C C . ILE A 1 726 ? 8.695 -18.25 3.139 1 94.31 726 ILE A C 1
ATOM 5435 O O . ILE A 1 726 ? 7.547 -18.047 3.545 1 94.31 726 ILE A O 1
ATOM 5439 N N . THR A 1 727 ? 9.078 -19.391 2.748 1 91.5 727 THR A N 1
ATOM 5440 C CA . THR A 1 727 ? 8.188 -20.547 2.674 1 91.5 727 THR A CA 1
ATOM 5441 C C . THR A 1 727 ? 7.668 -20.922 4.059 1 91.5 727 THR A C 1
ATOM 5443 O O . THR A 1 727 ? 6.477 -21.172 4.234 1 91.5 727 THR A O 1
ATOM 5446 N N . SER A 1 728 ? 8.547 -20.938 5.039 1 92.56 728 SER A N 1
ATOM 5447 C CA . SER A 1 728 ? 8.18 -21.297 6.406 1 92.56 728 SER A CA 1
ATOM 5448 C C . SER A 1 728 ? 7.254 -20.25 7.02 1 92.56 728 SER A C 1
ATOM 5450 O O . SER A 1 728 ? 6.262 -20.594 7.668 1 92.56 728 SER A O 1
ATOM 5452 N N . GLN A 1 729 ? 7.613 -19.047 6.84 1 92.88 729 GLN A N 1
ATOM 5453 C CA . GLN A 1 729 ? 6.797 -17.969 7.402 1 92.88 729 GLN A CA 1
ATOM 5454 C C . GLN A 1 729 ? 5.422 -17.922 6.738 1 92.88 729 GLN A C 1
ATOM 5456 O O . GLN A 1 729 ? 4.418 -17.625 7.395 1 92.88 729 GLN A O 1
ATOM 5461 N N . VAL A 1 730 ? 5.359 -18.125 5.469 1 92.44 730 VAL A N 1
ATOM 5462 C CA . VAL A 1 730 ? 4.082 -18.141 4.766 1 92.44 730 VAL A CA 1
ATOM 5463 C C . VAL A 1 730 ? 3.242 -19.312 5.25 1 92.44 730 VAL A C 1
ATOM 5465 O O . VAL A 1 730 ? 2.033 -19.188 5.453 1 92.44 730 VAL A O 1
ATOM 5468 N N . ALA A 1 731 ? 3.814 -20.453 5.422 1 88.75 731 ALA A N 1
ATOM 5469 C CA . ALA A 1 731 ? 3.121 -21.625 5.953 1 88.75 731 ALA A CA 1
ATOM 5470 C C . ALA A 1 731 ? 2.582 -21.344 7.355 1 88.75 731 ALA A C 1
ATOM 5472 O O . ALA A 1 731 ? 1.447 -21.719 7.672 1 88.75 731 ALA A O 1
ATOM 5473 N N . ARG A 1 732 ? 3.475 -20.734 8.125 1 91.38 732 ARG A N 1
ATOM 5474 C CA . ARG A 1 732 ? 3.053 -20.359 9.469 1 91.38 732 ARG A CA 1
ATOM 5475 C C . ARG A 1 732 ? 1.904 -19.359 9.43 1 91.38 732 ARG A C 1
ATOM 5477 O O . ARG A 1 732 ? 0.968 -19.453 10.227 1 91.38 732 ARG A O 1
ATOM 5484 N N . LEU A 1 733 ? 2 -18.406 8.562 1 91.56 733 LEU A N 1
ATOM 5485 C CA . LEU A 1 733 ? 0.947 -17.422 8.406 1 91.56 733 LEU A CA 1
ATOM 5486 C C . LEU A 1 733 ? -0.381 -18.078 8.055 1 91.56 733 LEU A C 1
ATOM 5488 O O . LEU A 1 733 ? -1.428 -17.703 8.586 1 91.56 733 LEU A O 1
ATOM 5492 N N . ALA A 1 734 ? -0.422 -19.016 7.227 1 86.94 734 ALA A N 1
ATOM 5493 C CA . ALA A 1 734 ? -1.625 -19.75 6.836 1 86.94 734 ALA A CA 1
ATOM 5494 C C . ALA A 1 734 ? -2.242 -20.469 8.031 1 86.94 734 ALA A C 1
ATOM 5496 O O . ALA A 1 734 ? -3.463 -20.453 8.211 1 86.94 734 ALA A O 1
ATOM 5497 N N . VAL A 1 735 ? -1.422 -21.031 8.898 1 86.19 735 VAL A N 1
ATOM 5498 C CA . VAL A 1 735 ? -1.87 -21.734 10.094 1 86.19 735 VAL A CA 1
ATOM 5499 C C . VAL A 1 735 ? -2.51 -20.734 11.062 1 86.19 735 VAL A C 1
ATOM 5501 O O . VAL A 1 735 ? -3.572 -21.016 11.633 1 86.19 735 VAL A O 1
ATOM 5504 N N . VAL A 1 736 ? -1.814 -19.688 11.211 1 88.75 736 VAL A N 1
ATOM 5505 C CA . VAL A 1 736 ? -2.307 -18.688 12.148 1 88.75 736 VAL A CA 1
ATOM 5506 C C . VAL A 1 736 ? -3.629 -18.109 11.648 1 88.75 736 VAL A C 1
ATOM 5508 O O . VAL A 1 736 ? -4.562 -17.906 12.422 1 88.75 736 VAL A O 1
ATOM 5511 N N . ARG A 1 737 ? -3.74 -17.844 10.453 1 86.19 737 ARG A N 1
ATOM 5512 C CA . ARG A 1 737 ? -4.965 -17.312 9.867 1 86.19 737 ARG A CA 1
ATOM 5513 C C . ARG A 1 737 ? -6.109 -18.312 9.977 1 86.19 737 ARG A C 1
ATOM 5515 O O . ARG A 1 737 ? -7.246 -17.938 10.266 1 86.19 737 ARG A O 1
ATOM 5522 N N . ALA A 1 738 ? -5.844 -19.531 9.789 1 79.56 738 ALA A N 1
ATOM 5523 C CA . ALA A 1 738 ? -6.848 -20.578 9.938 1 79.56 738 ALA A CA 1
ATOM 5524 C C . ALA A 1 738 ? -7.301 -20.703 11.391 1 79.56 738 ALA A C 1
ATOM 5526 O O . ALA A 1 738 ? -8.492 -20.875 11.656 1 79.56 738 ALA A O 1
ATOM 5527 N N . ALA A 1 739 ? -6.355 -20.594 12.227 1 79.31 739 ALA A N 1
ATOM 5528 C CA . ALA A 1 739 ? -6.684 -20.656 13.648 1 79.31 739 ALA A CA 1
ATOM 5529 C C . ALA A 1 739 ? -7.535 -19.453 14.062 1 79.31 739 ALA A C 1
ATOM 5531 O O . ALA A 1 739 ? -8.477 -19.594 14.844 1 79.31 739 ALA A O 1
ATOM 5532 N N . GLN A 1 740 ? -7.148 -18.391 13.594 1 78.75 740 GLN A N 1
ATOM 5533 C CA . GLN A 1 740 ? -7.906 -17.172 13.906 1 78.75 740 GLN A CA 1
ATOM 5534 C C . GLN A 1 740 ? -9.32 -17.25 13.352 1 78.75 740 GLN A C 1
ATOM 5536 O O . GLN A 1 740 ? -10.273 -16.812 13.992 1 78.75 740 GLN A O 1
ATOM 5541 N N . GLN A 1 741 ? -9.375 -17.781 12.266 1 73.25 741 GLN A N 1
ATOM 5542 C CA . GLN A 1 741 ? -10.688 -17.969 11.656 1 73.25 741 GLN A CA 1
ATOM 5543 C C . GLN A 1 741 ? -11.539 -18.938 12.484 1 73.25 741 GLN A C 1
ATOM 5545 O O . GLN A 1 741 ? -12.734 -18.703 12.688 1 73.25 741 GLN A O 1
ATOM 5550 N N . ARG A 1 742 ? -10.984 -19.891 13.047 1 72.44 742 ARG A N 1
ATOM 5551 C CA . ARG A 1 742 ? -11.672 -20.844 13.906 1 72.44 742 ARG A CA 1
ATOM 5552 C C . ARG A 1 742 ? -12.117 -20.203 15.211 1 72.44 742 ARG A C 1
ATOM 5554 O O . ARG A 1 742 ? -13.227 -20.438 15.68 1 72.44 742 ARG A O 1
ATOM 5561 N N . GLN A 1 743 ? -11.195 -19.469 15.633 1 69.94 743 GLN A N 1
ATOM 5562 C CA . GLN A 1 743 ? -11.523 -18.797 16.891 1 69.94 743 GLN A CA 1
ATOM 5563 C C . GLN A 1 743 ? -12.633 -17.766 16.688 1 69.94 743 GLN A C 1
ATOM 5565 O O . GLN A 1 743 ? -13.516 -17.625 17.547 1 69.94 743 GLN A O 1
ATOM 5570 N N . HIS A 1 744 ? -12.438 -17.141 15.656 1 66.81 744 HIS A N 1
ATOM 5571 C CA . HIS A 1 744 ? -13.469 -16.156 15.344 1 66.81 744 HIS A CA 1
ATOM 5572 C C . HIS A 1 744 ? -14.82 -16.812 15.117 1 66.81 744 HIS A C 1
ATOM 5574 O O . HIS A 1 744 ? -15.844 -16.344 15.625 1 66.81 744 HIS A O 1
ATOM 5580 N N . THR A 1 745 ? -14.758 -17.844 14.539 1 56.47 745 THR A N 1
ATOM 5581 C CA . THR A 1 745 ? -15.977 -18.609 14.297 1 56.47 745 THR A CA 1
ATOM 5582 C C . THR A 1 745 ? -16.5 -19.203 15.602 1 56.47 745 THR A C 1
ATOM 5584 O O . THR A 1 745 ? -17.719 -19.234 15.836 1 56.47 745 THR A O 1
ATOM 5587 N N . ALA A 1 746 ? -15.617 -19.516 16.469 1 59.53 746 ALA A N 1
ATOM 5588 C CA . ALA A 1 746 ? -15.984 -20.031 17.781 1 59.53 746 ALA A CA 1
ATOM 5589 C C . ALA A 1 746 ? -16.547 -18.938 18.672 1 59.53 746 ALA A C 1
ATOM 5591 O O . ALA A 1 746 ? -17.516 -19.156 19.406 1 59.53 746 ALA A O 1
ATOM 5592 N N . SER A 1 747 ? -15.883 -17.828 18.75 1 55.62 747 SER A N 1
ATOM 5593 C CA . SER A 1 747 ? -16.344 -16.703 19.547 1 55.62 747 SER A CA 1
ATOM 5594 C C . SER A 1 747 ? -17.719 -16.219 19.094 1 55.62 747 SER A C 1
ATOM 5596 O O . SER A 1 747 ? -18.547 -15.82 19.922 1 55.62 747 SER A O 1
ATOM 5598 N N . LEU A 1 748 ? -17.938 -16.234 17.969 1 47.19 748 LEU A N 1
ATOM 5599 C CA . LEU A 1 748 ? -19.25 -15.898 17.438 1 47.19 748 LEU A CA 1
ATOM 5600 C C . LEU A 1 748 ? -20.281 -16.938 17.859 1 47.19 748 LEU A C 1
ATOM 5602 O O . LEU A 1 748 ? -21.422 -16.594 18.188 1 47.19 748 LEU A O 1
ATOM 5606 N N . ALA A 1 749 ? -19.953 -18.172 18.188 1 44.44 749 ALA A N 1
ATOM 5607 C CA . ALA A 1 749 ? -20.781 -19.266 18.672 1 44.44 749 ALA A CA 1
ATOM 5608 C C . ALA A 1 749 ? -21.047 -19.125 20.172 1 44.44 749 ALA A C 1
ATOM 5610 O O . ALA A 1 749 ? -22.172 -19.359 20.641 1 44.44 749 ALA A O 1
ATOM 5611 N N . LEU A 1 750 ? -20.125 -18.703 21.047 1 43.41 750 LEU A N 1
ATOM 5612 C CA . LEU A 1 750 ? -20.297 -18.5 22.484 1 43.41 750 LEU A CA 1
ATOM 5613 C C . LEU A 1 750 ? -21.141 -17.25 22.75 1 43.41 750 LEU A C 1
ATOM 5615 O O . LEU A 1 750 ? -21.938 -17.234 23.688 1 43.41 750 LEU A O 1
ATOM 5619 N N . ALA A 1 751 ? -20.969 -16.328 22.156 1 39.44 751 ALA A N 1
ATOM 5620 C CA . ALA A 1 751 ? -21.766 -15.117 22.328 1 39.44 751 ALA A CA 1
ATOM 5621 C C . ALA A 1 751 ? -23.219 -15.375 21.969 1 39.44 751 ALA A C 1
ATOM 5623 O O . ALA A 1 751 ? -24.125 -14.758 22.531 1 39.44 751 ALA A O 1
ATOM 5624 N N . ALA A 1 752 ? -23.672 -16.344 21.375 1 36 752 ALA A N 1
ATOM 5625 C CA . ALA A 1 752 ? -25.031 -16.766 21.078 1 36 752 ALA A CA 1
ATOM 5626 C C . ALA A 1 752 ? -25.609 -17.578 22.234 1 36 752 ALA A C 1
ATOM 5628 O O . ALA A 1 752 ? -26.812 -17.531 22.484 1 36 752 ALA A O 1
ATOM 5629 N N . GLU A 1 753 ? -25.016 -18.312 23.219 1 37.41 753 GLU A N 1
ATOM 5630 C CA . GLU A 1 753 ? -25.5 -19.078 24.359 1 37.41 753 GLU A CA 1
ATOM 5631 C C . GLU A 1 753 ? -25.891 -18.156 25.516 1 37.41 753 GLU A C 1
ATOM 5633 O O . GLU A 1 753 ? -26.844 -18.438 26.25 1 37.41 753 GLU A O 1
ATOM 5638 N N . ASP A 1 754 ? -25.203 -17.281 26.078 1 33.03 754 ASP A N 1
ATOM 5639 C CA . ASP A 1 754 ? -25.5 -16.484 27.266 1 33.03 754 ASP A CA 1
ATOM 5640 C C . ASP A 1 754 ? -26.5 -15.367 26.953 1 33.03 754 ASP A C 1
ATOM 5642 O O . ASP A 1 754 ? -26.516 -14.336 27.625 1 33.03 754 ASP A O 1
ATOM 5646 N N . ALA A 1 755 ? -27.406 -15.555 26 1 30.02 755 ALA A N 1
ATOM 5647 C CA . ALA A 1 755 ? -28.344 -14.445 25.984 1 30.02 755 ALA A CA 1
ATOM 5648 C C . ALA A 1 755 ? -29.375 -14.594 27.109 1 30.02 755 ALA A C 1
ATOM 5650 O O . ALA A 1 755 ? -30.094 -15.594 27.172 1 30.02 755 ALA A O 1
ATOM 5651 N N . PRO A 1 756 ? -29.406 -14.102 28.359 1 28.45 756 PRO A N 1
ATOM 5652 C CA . PRO A 1 756 ? -30.547 -14.109 29.281 1 28.45 756 PRO A CA 1
ATOM 5653 C C . PRO A 1 756 ? -31.875 -13.844 28.578 1 28.45 756 PRO A C 1
ATOM 5655 O O . PRO A 1 756 ? -31.906 -13.242 27.5 1 28.45 756 PRO A O 1
ATOM 5658 N N . LEU A 1 757 ? -33.094 -14.625 28.953 1 26.31 757 LEU A N 1
ATOM 5659 C CA . LEU A 1 757 ? -34.531 -14.422 28.703 1 26.31 757 LEU A CA 1
ATOM 5660 C C . LEU A 1 757 ? -34.844 -12.93 28.703 1 26.31 757 LEU A C 1
ATOM 5662 O O . LEU A 1 757 ? -35.625 -12.469 27.859 1 26.31 757 LEU A O 1
ATOM 5666 N N . ASP A 1 758 ? -35 -12.305 30.109 1 23.84 758 ASP A N 1
ATOM 5667 C CA . ASP A 1 758 ? -35.594 -11.039 30.516 1 23.84 758 ASP A CA 1
ATOM 5668 C C . ASP A 1 758 ? -34.875 -9.859 29.844 1 23.84 758 ASP A C 1
ATOM 5670 O O . ASP A 1 758 ? -34.906 -8.734 30.359 1 23.84 758 ASP A O 1
ATOM 5674 N N . SER A 1 759 ? -34.062 -10.07 29.016 1 24.72 759 SER A N 1
ATOM 5675 C CA . SER A 1 759 ? -33.25 -8.883 28.766 1 24.72 759 SER A CA 1
ATOM 5676 C C . SER A 1 759 ? -34.094 -7.742 28.219 1 24.72 759 SER A C 1
ATOM 5678 O O . SER A 1 759 ? -34.406 -7.711 27.016 1 24.72 759 SER A O 1
ATOM 5680 N N . ASP A 1 760 ? -35.281 -7.434 28.844 1 22.77 760 ASP A N 1
ATOM 5681 C CA . ASP A 1 760 ? -36 -6.168 28.75 1 22.77 760 ASP A CA 1
ATOM 5682 C C . ASP A 1 760 ? -35.031 -4.988 28.703 1 22.77 760 ASP A C 1
ATOM 5684 O O . ASP A 1 760 ? -35.438 -3.836 28.594 1 22.77 760 ASP A O 1
ATOM 5688 N N . LEU A 1 761 ? -34.031 -5.059 29.625 1 21.73 761 LEU A N 1
ATOM 5689 C CA . LEU A 1 761 ? -33.406 -3.779 29.938 1 21.73 761 LEU A CA 1
ATOM 5690 C C . LEU A 1 761 ? -32.781 -3.16 28.672 1 21.73 761 LEU A C 1
ATOM 5692 O O . LEU A 1 761 ? -31.906 -3.754 28.047 1 21.73 761 LEU A O 1
ATOM 5696 N N . TYR A 1 762 ? -33.531 -2.324 27.922 1 20.38 762 TYR A N 1
ATOM 5697 C CA . TYR A 1 762 ? -33.312 -1.369 26.828 1 20.38 762 TYR A CA 1
ATOM 5698 C C . TYR A 1 762 ? -31.922 -0.776 26.875 1 20.38 762 TYR A C 1
ATOM 5700 O O . TYR A 1 762 ? -31.188 -0.991 27.844 1 20.38 762 TYR A O 1
ATOM 5708 N N . SER A 1 763 ? -31.844 0.538 26.328 1 20.27 763 SER A N 1
ATOM 5709 C CA . SER A 1 763 ? -31.062 1.679 25.844 1 20.27 763 SER A CA 1
ATOM 5710 C C . SER A 1 763 ? -30.234 2.287 26.969 1 20.27 763 SER A C 1
ATOM 5712 O O . SER A 1 763 ? -29.344 3.1 26.703 1 20.27 763 SER A O 1
ATOM 5714 N N . ASP A 1 764 ? -30.688 2.344 28.203 1 19.44 764 ASP A N 1
ATOM 5715 C CA . ASP A 1 764 ? -30.5 3.568 28.984 1 19.44 764 ASP A CA 1
ATOM 5716 C C . ASP A 1 764 ? -29.062 3.725 29.438 1 19.44 764 ASP A C 1
ATOM 5718 O O . ASP A 1 764 ? -28.75 4.617 30.234 1 19.44 764 ASP A O 1
ATOM 5722 N N . THR A 1 765 ? -28.281 2.797 29.578 1 19.92 765 THR A N 1
ATOM 5723 C CA . THR A 1 765 ? -27.312 3.158 30.609 1 19.92 765 THR A CA 1
ATOM 5724 C C . THR A 1 765 ? -26.516 4.387 30.188 1 19.92 765 THR A C 1
ATOM 5726 O O . THR A 1 765 ? -25.766 4.34 29.203 1 19.92 765 THR A O 1
ATOM 5729 N N . SER A 1 766 ? -27.188 5.699 30.312 1 18.05 766 SER A N 1
ATOM 5730 C CA . SER A 1 766 ? -26.562 7.008 30.469 1 18.05 766 SER A CA 1
ATOM 5731 C C . SER A 1 766 ? -25.25 6.906 31.25 1 18.05 766 SER A C 1
ATOM 5733 O O . SER A 1 766 ? -24.969 5.875 31.859 1 18.05 766 SER A O 1
ATOM 5735 N N . THR A 1 767 ? -24.891 8.18 31.75 1 17.94 767 THR A N 1
ATOM 5736 C CA . THR A 1 767 ? -23.922 8.961 32.5 1 17.94 767 THR A CA 1
ATOM 5737 C C . THR A 1 767 ? -23.812 8.461 33.938 1 17.94 767 THR A C 1
ATOM 5739 O O . THR A 1 767 ? -24.781 8.555 34.719 1 17.94 767 THR A O 1
ATOM 5742 N N . VAL A 1 768 ? -23.641 7.246 34.25 1 17.78 768 VAL A N 1
ATOM 5743 C CA . VAL A 1 768 ? -23.484 7.141 35.719 1 17.78 768 VAL A CA 1
ATOM 5744 C C . VAL A 1 768 ? -22.625 8.289 36.219 1 17.78 768 VAL A C 1
ATOM 5746 O O . VAL A 1 768 ? -21.562 8.562 35.688 1 17.78 768 VAL A O 1
ATOM 5749 N N . ALA A 1 769 ? -23.344 9.297 36.969 1 16.52 769 ALA A N 1
ATOM 5750 C CA . ALA A 1 769 ? -22.969 10.367 37.875 1 16.52 769 ALA A CA 1
ATOM 5751 C C . ALA A 1 769 ? -21.719 9.984 38.656 1 16.52 769 ALA A C 1
ATOM 5753 O O . ALA A 1 769 ? -21.297 8.82 38.656 1 16.52 769 ALA A O 1
ATOM 5754 N N . GLY A 1 770 ? -21.75 10.461 40.031 1 16.56 770 GLY A N 1
ATOM 5755 C CA . GLY A 1 770 ? -21.047 11.195 41.094 1 16.56 770 GLY A CA 1
ATOM 5756 C C . GLY A 1 770 ? -20.281 10.297 42.031 1 16.56 770 GLY A C 1
ATOM 5757 O O . GLY A 1 770 ? -19.703 10.773 43.031 1 16.56 770 GLY A O 1
ATOM 5758 N N . GLY A 1 771 ? -20.641 8.969 42.125 1 16.03 771 GLY A N 1
ATOM 5759 C CA . GLY A 1 771 ? -20.344 8.766 43.531 1 16.03 771 GLY A CA 1
ATOM 5760 C C . GLY A 1 771 ? -18.922 9.141 43.906 1 16.03 771 GLY A C 1
ATOM 5761 O O . GLY A 1 771 ? -18.031 9.203 43.031 1 16.03 771 GLY A O 1
ATOM 5762 N N . GLU A 1 772 ? -18.891 9.812 45.125 1 16.64 772 GLU A N 1
ATOM 5763 C CA . GLU A 1 772 ? -17.859 10.406 46 1 16.64 772 GLU A CA 1
ATOM 5764 C C . GLU A 1 772 ? -16.75 9.398 46.312 1 16.64 772 GLU A C 1
ATOM 5766 O O . GLU A 1 772 ? -16.969 8.461 47.062 1 16.64 772 GLU A O 1
ATOM 5771 N N . PRO A 1 773 ? -16.344 8.562 45.344 1 16.52 773 PRO A N 1
ATOM 5772 C CA . PRO A 1 773 ? -15.484 7.727 46.188 1 16.52 773 PRO A CA 1
ATOM 5773 C C . PRO A 1 773 ? -14.742 8.531 47.25 1 16.52 773 PRO A C 1
ATOM 5775 O O . PRO A 1 773 ? -14.508 9.734 47.062 1 16.52 773 PRO A O 1
ATOM 5778 N N . GLY A 1 774 ? -14.727 7.992 48.469 1 16.25 774 GLY A N 1
ATOM 5779 C CA . GLY A 1 774 ? -14.109 8.32 49.75 1 16.25 774 GLY A CA 1
ATOM 5780 C C . GLY A 1 774 ? -12.688 8.844 49.594 1 16.25 774 GLY A C 1
ATOM 5781 O O . GLY A 1 774 ? -12.062 8.672 48.562 1 16.25 774 GLY A O 1
ATOM 5782 N N . ARG A 1 775 ? -12.352 9.672 50.562 1 16.39 775 ARG A N 1
ATOM 5783 C CA . ARG A 1 775 ? -11.43 10.656 51.125 1 16.39 775 ARG A CA 1
ATOM 5784 C C . ARG A 1 775 ? -10 10.117 51.156 1 16.39 775 ARG A C 1
ATOM 5786 O O . ARG A 1 775 ? -9.078 10.781 50.688 1 16.39 775 ARG A O 1
ATOM 5793 N N . ARG A 1 776 ? -9.695 9.227 52.125 1 15.64 776 ARG A N 1
ATOM 5794 C CA . ARG A 1 776 ? -8.805 9.758 53.156 1 15.64 776 ARG A CA 1
ATOM 5795 C C . ARG A 1 776 ? -7.344 9.523 52.781 1 15.64 776 ARG A C 1
ATOM 5797 O O . ARG A 1 776 ? -6.492 10.383 53.031 1 15.64 776 ARG A O 1
ATOM 5804 N N . SER A 1 777 ? -6.977 8.211 52.5 1 16.14 777 SER A N 1
ATOM 5805 C CA . SER A 1 777 ? -5.957 7.973 53.531 1 16.14 777 SER A CA 1
ATOM 5806 C C . SER A 1 777 ? -4.762 8.898 53.344 1 16.14 777 SER A C 1
ATOM 5808 O O . SER A 1 777 ? -4.668 9.602 52.344 1 16.14 777 SER A O 1
ATOM 5810 N N . MET A 1 778 ? -3.516 8.211 53.625 1 16.53 778 MET A N 1
ATOM 5811 C CA . MET A 1 778 ? -2.301 8.516 54.375 1 16.53 778 MET A CA 1
ATOM 5812 C C . MET A 1 778 ? -1.3 9.273 53.5 1 16.53 778 MET A C 1
ATOM 5814 O O . MET A 1 778 ? -1.209 9.031 52.281 1 16.53 778 MET A O 1
ATOM 5818 N N . ALA A 1 779 ? -0.672 10.32 54 1 16.23 779 ALA A N 1
ATOM 5819 C CA . ALA A 1 779 ? 0.27 11.43 53.875 1 16.23 779 ALA A CA 1
ATOM 5820 C C . ALA A 1 779 ? 1.651 10.93 53.469 1 16.23 779 ALA A C 1
ATOM 5822 O O . ALA A 1 779 ? 2.588 11.727 53.312 1 16.23 779 ALA A O 1
ATOM 5823 N N . SER A 1 780 ? 1.841 9.578 53.094 1 17.28 780 SER A N 1
ATOM 5824 C CA . SER A 1 780 ? 3.24 9.438 53.5 1 17.28 780 SER A CA 1
ATOM 5825 C C . SER A 1 780 ? 4.133 10.391 52.719 1 17.28 780 SER A C 1
ATOM 5827 O O . SER A 1 780 ? 3.795 10.781 51.594 1 17.28 780 SER A O 1
ATOM 5829 N N . SER A 1 781 ? 5.227 10.977 53.219 1 16.8 781 SER A N 1
ATOM 5830 C CA . SER A 1 781 ? 6.184 12.078 53.219 1 16.8 781 SER A CA 1
ATOM 5831 C C . SER A 1 781 ? 7.141 11.977 52.031 1 16.8 781 SER A C 1
ATOM 5833 O O . SER A 1 781 ? 7.613 12.992 51.531 1 16.8 781 SER A O 1
ATOM 5835 N N . SER A 1 782 ? 7.621 10.711 51.594 1 17.75 782 SER A N 1
ATOM 5836 C CA . SER A 1 782 ? 9.078 10.844 51.625 1 17.75 782 SER A CA 1
ATOM 5837 C C . SER A 1 782 ? 9.562 11.758 50.5 1 17.75 782 SER A C 1
ATOM 5839 O O . SER A 1 782 ? 8.805 12.102 49.594 1 17.75 782 SER A O 1
ATOM 5841 N N . GLY A 1 783 ? 10.922 11.547 50.062 1 18.52 783 GLY A N 1
ATOM 5842 C CA . GLY A 1 783 ? 12.188 12.172 49.719 1 18.52 783 GLY A CA 1
ATOM 5843 C C . GLY A 1 783 ? 12.336 12.469 48.25 1 18.52 783 GLY A C 1
ATOM 5844 O O . GLY A 1 783 ? 11.609 11.906 47.406 1 18.52 783 GLY A O 1
ATOM 5845 N N . GLY A 1 784 ? 13 13.539 47.812 1 17.67 784 GLY A N 1
ATOM 5846 C CA . GLY A 1 784 ? 13.281 14.492 46.75 1 17.67 784 GLY A CA 1
ATOM 5847 C C . GLY A 1 784 ? 13.984 13.867 45.562 1 17.67 784 GLY A C 1
ATOM 5848 O O . GLY A 1 784 ? 14.391 14.578 44.625 1 17.67 784 GLY A O 1
ATOM 5849 N N . GLY A 1 785 ? 14.258 12.508 45.375 1 18.88 785 GLY A N 1
ATOM 5850 C CA . GLY A 1 785 ? 15.445 12.312 44.562 1 18.88 785 GLY A CA 1
ATOM 5851 C C . GLY A 1 785 ? 15.234 12.648 43.094 1 18.88 785 GLY A C 1
ATOM 5852 O O . GLY A 1 785 ? 14.102 12.68 42.625 1 18.88 785 GLY A O 1
ATOM 5853 N N . SER A 1 786 ? 16.156 13.438 42.312 1 19.78 786 SER A N 1
ATOM 5854 C CA . SER A 1 786 ? 16.469 14.117 41.062 1 19.78 786 SER A CA 1
ATOM 5855 C C . SER A 1 786 ? 16.5 13.148 39.906 1 19.78 786 SER A C 1
ATOM 5857 O O . SER A 1 786 ? 17.406 12.32 39.781 1 19.78 786 SER A O 1
ATOM 5859 N N . SER A 1 787 ? 15.469 12.344 39.594 1 21.09 787 SER A N 1
ATOM 5860 C CA . SER A 1 787 ? 15.633 11.281 38.594 1 21.09 787 SER A CA 1
ATOM 5861 C C . SER A 1 787 ? 15.867 11.859 37.219 1 21.09 787 SER A C 1
ATOM 5863 O O . SER A 1 787 ? 15.133 12.742 36.781 1 21.09 787 SER A O 1
ATOM 5865 N N . SER A 1 788 ? 17.094 11.75 36.562 1 22.52 788 SER A N 1
ATOM 5866 C CA . SER A 1 788 ? 17.781 12.102 35.312 1 22.52 788 SER A CA 1
ATOM 5867 C C . SER A 1 788 ? 17.078 11.492 34.094 1 22.52 788 SER A C 1
ATOM 5869 O O . SER A 1 788 ? 16.688 10.328 34.125 1 22.52 788 SER A O 1
ATOM 5871 N N . ARG A 1 789 ? 16.469 12.227 33.094 1 24.41 789 ARG A N 1
ATOM 5872 C CA . ARG A 1 789 ? 15.727 12.102 31.844 1 24.41 789 ARG A CA 1
ATOM 5873 C C . ARG A 1 789 ? 16.547 11.367 30.781 1 24.41 789 ARG A C 1
ATOM 5875 O O . ARG A 1 789 ? 17.453 11.938 30.188 1 24.41 789 ARG A O 1
ATOM 5882 N N . SER A 1 790 ? 16.875 10.07 31.078 1 27.05 790 SER A N 1
ATOM 5883 C CA . SER A 1 790 ? 17.641 9.273 30.141 1 27.05 790 SER A CA 1
ATOM 5884 C C . SER A 1 790 ? 17 9.273 28.75 1 27.05 790 SER A C 1
ATOM 5886 O O . SER A 1 790 ? 15.797 9.008 28.625 1 27.05 790 SER A O 1
ATOM 5888 N N . GLN A 1 791 ? 17.453 10.102 27.812 1 28.39 791 GLN A N 1
ATOM 5889 C CA . GLN A 1 791 ? 17.266 10.273 26.375 1 28.39 791 GLN A CA 1
ATOM 5890 C C . GLN A 1 791 ? 17.328 8.93 25.641 1 28.39 791 GLN A C 1
ATOM 5892 O O . GLN A 1 791 ? 18.375 8.305 25.578 1 28.39 791 GLN A O 1
ATOM 5897 N N . ARG A 1 792 ? 16.266 8.148 25.656 1 34.84 792 ARG A N 1
ATOM 5898 C CA . ARG A 1 792 ? 16.141 6.805 25.094 1 34.84 792 ARG A CA 1
ATOM 5899 C C . ARG A 1 792 ? 16.484 6.793 23.609 1 34.84 792 ARG A C 1
ATOM 5901 O O . ARG A 1 792 ? 15.992 7.617 22.844 1 34.84 792 ARG A O 1
ATOM 5908 N N . SER A 1 793 ? 17.672 6.223 23.281 1 34.88 793 SER A N 1
ATOM 5909 C CA . SER A 1 793 ? 18.422 6.172 22.031 1 34.88 793 SER A CA 1
ATOM 5910 C C . SER A 1 793 ? 17.531 5.707 20.875 1 34.88 793 SER A C 1
ATOM 5912 O O . SER A 1 793 ? 16.5 5.078 21.094 1 34.88 793 SER A O 1
ATOM 5914 N N . SER A 1 794 ? 17.703 6.109 19.641 1 36.16 794 SER A N 1
ATOM 5915 C CA . SER A 1 794 ? 17.109 5.82 18.344 1 36.16 794 SER A CA 1
ATOM 5916 C C . SER A 1 794 ? 16.922 4.32 18.141 1 36.16 794 SER A C 1
ATOM 5918 O O . SER A 1 794 ? 16.031 3.893 17.406 1 36.16 794 SER A O 1
ATOM 5920 N N . LYS A 1 795 ? 17.812 3.443 18.688 1 38.41 795 LYS A N 1
ATOM 5921 C CA . LYS A 1 795 ? 17.75 1.985 18.672 1 38.41 795 LYS A CA 1
ATOM 5922 C C . LYS A 1 795 ? 16.516 1.487 19.422 1 38.41 795 LYS A C 1
ATOM 5924 O O . LYS A 1 795 ? 15.867 0.531 18.984 1 38.41 795 LYS A O 1
ATOM 5929 N N . SER A 1 796 ? 16.109 2.16 20.453 1 41.91 796 SER A N 1
ATOM 5930 C CA . SER A 1 796 ? 15.008 1.739 21.312 1 41.91 796 SER A CA 1
ATOM 5931 C C . SER A 1 796 ? 13.664 1.962 20.625 1 41.91 796 SER A C 1
ATOM 5933 O O . SER A 1 796 ? 12.75 1.154 20.781 1 41.91 796 SER A O 1
ATOM 5935 N N . ARG A 1 797 ? 13.547 3.01 19.859 1 40.69 797 ARG A N 1
ATOM 5936 C CA . ARG A 1 797 ? 12.305 3.27 19.141 1 40.69 797 ARG A CA 1
ATOM 5937 C C . ARG A 1 797 ? 12.109 2.256 18.016 1 40.69 797 ARG A C 1
ATOM 5939 O O . ARG A 1 797 ? 10.984 1.804 17.781 1 40.69 797 ARG A O 1
ATOM 5946 N N . ARG A 1 798 ? 13.195 1.878 17.312 1 43.62 798 ARG A N 1
ATOM 5947 C CA . ARG A 1 798 ? 13.109 0.8 16.344 1 43.62 798 ARG A CA 1
ATOM 5948 C C . ARG A 1 798 ? 12.734 -0.518 17 1 43.62 798 ARG A C 1
ATOM 5950 O O . ARG A 1 798 ? 11.953 -1.3 16.453 1 43.62 798 ARG A O 1
ATOM 5957 N N . LYS A 1 799 ? 13.266 -0.724 18.125 1 42.47 799 LYS A N 1
ATOM 5958 C CA . LYS A 1 799 ? 12.922 -1.904 18.906 1 42.47 799 LYS A CA 1
ATOM 5959 C C . LYS A 1 799 ? 11.453 -1.875 19.328 1 42.47 799 LYS A C 1
ATOM 5961 O O . LYS A 1 799 ? 10.773 -2.904 19.297 1 42.47 799 LYS A O 1
ATOM 5966 N N . MET A 1 800 ? 10.922 -0.75 19.703 1 43.31 800 MET A N 1
ATOM 5967 C CA . MET A 1 800 ? 9.523 -0.64 20.125 1 43.31 800 MET A CA 1
ATOM 5968 C C . MET A 1 800 ? 8.586 -0.754 18.922 1 43.31 800 MET A C 1
ATOM 5970 O O . MET A 1 800 ? 7.496 -1.324 19.047 1 43.31 800 MET A O 1
ATOM 5974 N N . GLU A 1 801 ? 8.906 -0.15 17.844 1 46.03 801 GLU A N 1
ATOM 5975 C CA . GLU A 1 801 ? 8.102 -0.328 16.641 1 46.03 801 GLU A CA 1
ATOM 5976 C C . GLU A 1 801 ? 8.125 -1.778 16.172 1 46.03 801 GLU A C 1
ATOM 5978 O O . GLU A 1 801 ? 7.125 -2.291 15.664 1 46.03 801 GLU A O 1
ATOM 5983 N N . ARG A 1 802 ? 9.312 -2.408 16.281 1 49.44 802 ARG A N 1
ATOM 5984 C CA . ARG A 1 802 ? 9.391 -3.848 16.047 1 49.44 802 ARG A CA 1
ATOM 5985 C C . ARG A 1 802 ? 8.523 -4.605 17.047 1 49.44 802 ARG A C 1
ATOM 5987 O O . ARG A 1 802 ? 8.062 -5.711 16.766 1 49.44 802 ARG A O 1
ATOM 5994 N N . LYS A 1 803 ? 8.367 -4 18.109 1 55.16 803 LYS A N 1
ATOM 5995 C CA . LYS A 1 803 ? 7.68 -4.641 19.219 1 55.16 803 LYS A CA 1
ATOM 5996 C C . LYS A 1 803 ? 6.164 -4.59 19.031 1 55.16 803 LYS A C 1
ATOM 5998 O O . LYS A 1 803 ? 5.414 -5.137 19.844 1 55.16 803 LYS A O 1
ATOM 6003 N N . LYS A 1 804 ? 5.824 -3.916 18.094 1 63.31 804 LYS A N 1
ATOM 6004 C CA . LYS A 1 804 ? 4.371 -3.814 18.016 1 63.31 804 LYS A CA 1
ATOM 6005 C C . LYS A 1 804 ? 3.738 -5.168 17.703 1 63.31 804 LYS A C 1
ATOM 6007 O O . LYS A 1 804 ? 2.68 -5.504 18.25 1 63.31 804 LYS A O 1
ATOM 6012 N N . TYR A 1 805 ? 4.578 -5.863 16.781 1 76.75 805 TYR A N 1
ATOM 6013 C CA . TYR A 1 805 ? 4.047 -7.18 16.438 1 76.75 805 TYR A CA 1
ATOM 6014 C C . TYR A 1 805 ? 4.973 -8.281 16.938 1 76.75 805 TYR A C 1
ATOM 6016 O O . TYR A 1 805 ? 6.195 -8.109 16.969 1 76.75 805 TYR A O 1
ATOM 6024 N N . SER A 1 806 ? 4.5 -9.117 17.688 1 79.38 806 SER A N 1
ATOM 6025 C CA . SER A 1 806 ? 5.324 -10.195 18.219 1 79.38 806 SER A CA 1
ATOM 6026 C C . SER A 1 806 ? 5.258 -11.43 17.328 1 79.38 806 SER A C 1
ATOM 6028 O O . SER A 1 806 ? 4.168 -11.859 16.938 1 79.38 806 SER A O 1
ATOM 6030 N N . LEU A 1 807 ? 6.441 -11.953 16.906 1 82.56 807 LEU A N 1
ATOM 6031 C CA . LEU A 1 807 ? 6.535 -13.141 16.078 1 82.56 807 LEU A CA 1
ATOM 6032 C C . LEU A 1 807 ? 6.43 -14.406 16.906 1 82.56 807 LEU A C 1
ATOM 6034 O O . LEU A 1 807 ? 6.52 -15.516 16.375 1 82.56 807 LEU A O 1
ATOM 6038 N N . ARG A 1 808 ? 6.242 -14.156 18.25 1 78.5 808 ARG A N 1
ATOM 6039 C CA . ARG A 1 808 ? 6.125 -15.312 19.125 1 78.5 808 ARG A CA 1
ATOM 6040 C C . ARG A 1 808 ? 4.898 -16.156 18.766 1 78.5 808 ARG A C 1
ATOM 6042 O O . ARG A 1 808 ? 3.811 -15.609 18.578 1 78.5 808 ARG A O 1
ATOM 6049 N N . GLU A 1 809 ? 5.094 -17.5 18.75 1 84.38 809 GLU A N 1
ATOM 6050 C CA . GLU A 1 809 ? 4.023 -18.406 18.375 1 84.38 809 GLU A CA 1
ATOM 6051 C C . GLU A 1 809 ? 2.877 -18.375 19.391 1 84.38 809 GLU A C 1
ATOM 6053 O O . GLU A 1 809 ? 3.107 -18.438 20.594 1 84.38 809 GLU A O 1
ATOM 6058 N N . GLY A 1 810 ? 1.709 -18.094 18.891 1 78.44 810 GLY A N 1
ATOM 6059 C CA . GLY A 1 810 ? 0.531 -18.109 19.75 1 78.44 810 GLY A CA 1
ATOM 6060 C C . GLY A 1 810 ? 0.106 -16.719 20.188 1 78.44 810 GLY A C 1
ATOM 6061 O O . GLY A 1 810 ? -0.944 -16.547 20.812 1 78.44 810 GLY A O 1
ATOM 6062 N N . SER A 1 811 ? 0.95 -15.797 19.844 1 78.81 811 SER A N 1
ATOM 6063 C CA . SER A 1 811 ? 0.606 -14.438 20.234 1 78.81 811 SER A CA 1
ATOM 6064 C C . SER A 1 811 ? -0.572 -13.906 19.422 1 78.81 811 SER A C 1
ATOM 6066 O O . SER A 1 811 ? -0.836 -14.383 18.312 1 78.81 811 SER A O 1
ATOM 6068 N N . ALA A 1 812 ? -1.345 -12.945 19.984 1 79.75 812 ALA A N 1
ATOM 6069 C CA . ALA A 1 812 ? -2.547 -12.391 19.375 1 79.75 812 ALA A CA 1
ATOM 6070 C C . ALA A 1 812 ? -2.211 -11.641 18.078 1 79.75 812 ALA A C 1
ATOM 6072 O O . ALA A 1 812 ? -3.055 -11.523 17.188 1 79.75 812 ALA A O 1
ATOM 6073 N N . THR A 1 813 ? -0.964 -11.18 18 1 86.94 813 THR A N 1
ATOM 6074 C CA . THR A 1 813 ? -0.598 -10.391 16.828 1 86.94 813 THR A CA 1
ATOM 6075 C C . THR A 1 813 ? 0.414 -11.141 15.961 1 86.94 813 THR A C 1
ATOM 6077 O O . THR A 1 813 ? 1.197 -10.523 15.234 1 86.94 813 THR A O 1
ATOM 6080 N N . GLU A 1 814 ? 0.411 -12.398 16.109 1 88.5 814 GLU A N 1
ATOM 6081 C CA . GLU A 1 814 ? 1.383 -13.195 15.367 1 88.5 814 GLU A CA 1
ATOM 6082 C C . GLU A 1 814 ? 1.217 -13.016 13.859 1 88.5 814 GLU A C 1
ATOM 6084 O O . GLU A 1 814 ? 2.205 -12.945 13.125 1 88.5 814 GLU A O 1
ATOM 6089 N N . ASP A 1 815 ? 0.051 -12.938 13.383 1 89 815 ASP A N 1
ATOM 6090 C CA . ASP A 1 815 ? -0.209 -12.797 11.953 1 89 815 ASP A CA 1
ATOM 6091 C C . ASP A 1 815 ? 0.331 -11.469 11.422 1 89 815 ASP A C 1
ATOM 6093 O O . ASP A 1 815 ? 0.959 -11.422 10.367 1 89 815 ASP A O 1
ATOM 6097 N N . LEU A 1 816 ? 0.201 -10.5 12.234 1 89.25 816 LEU A N 1
ATOM 6098 C CA . LEU A 1 816 ? 0.669 -9.18 11.828 1 89.25 816 LEU A CA 1
ATOM 6099 C C . LEU A 1 816 ? 2.193 -9.125 11.828 1 89.25 816 LEU A C 1
ATOM 6101 O O . LEU A 1 816 ? 2.793 -8.516 10.938 1 89.25 816 LEU A O 1
ATOM 6105 N N . ALA A 1 817 ? 2.713 -9.773 12.82 1 90.56 817 ALA A N 1
ATOM 6106 C CA . ALA A 1 817 ? 4.172 -9.82 12.906 1 90.56 817 ALA A CA 1
ATOM 6107 C C . ALA A 1 817 ? 4.762 -10.586 11.719 1 90.56 817 ALA A C 1
ATOM 6109 O O . ALA A 1 817 ? 5.797 -10.188 11.18 1 90.56 817 ALA A O 1
ATOM 6110 N N . LEU A 1 818 ? 4.094 -11.609 11.359 1 92.38 818 LEU A N 1
ATOM 6111 C CA . LEU A 1 818 ? 4.547 -12.398 10.211 1 92.38 818 LEU A CA 1
ATOM 6112 C C . LEU A 1 818 ? 4.441 -11.586 8.922 1 92.38 818 LEU A C 1
ATOM 6114 O O . LEU A 1 818 ? 5.344 -11.633 8.086 1 92.38 818 LEU A O 1
ATOM 6118 N N . LEU A 1 819 ? 3.49 -10.836 8.836 1 91.81 819 LEU A N 1
ATOM 6119 C CA . LEU A 1 819 ? 3.311 -10 7.656 1 91.81 819 LEU A CA 1
ATOM 6120 C C . LEU A 1 819 ? 4.375 -8.906 7.594 1 91.81 819 LEU A C 1
ATOM 6122 O O . LEU A 1 819 ? 4.926 -8.633 6.527 1 91.81 819 LEU A O 1
ATOM 6126 N N . ALA A 1 820 ? 4.625 -8.336 8.656 1 89.94 820 ALA A N 1
ATOM 6127 C CA . ALA A 1 820 ? 5.66 -7.309 8.711 1 89.94 820 ALA A CA 1
ATOM 6128 C C . ALA A 1 820 ? 7.027 -7.887 8.359 1 89.94 820 ALA A C 1
ATOM 6130 O O . ALA A 1 820 ? 7.793 -7.273 7.609 1 89.94 820 ALA A O 1
ATOM 6131 N N . ALA A 1 821 ? 7.27 -9.031 8.914 1 91.75 821 ALA A N 1
ATOM 6132 C CA . ALA A 1 821 ? 8.547 -9.688 8.641 1 91.75 821 ALA A CA 1
ATOM 6133 C C . ALA A 1 821 ? 8.672 -10.055 7.16 1 91.75 821 ALA A C 1
ATOM 6135 O O . ALA A 1 821 ? 9.727 -9.867 6.559 1 91.75 821 ALA A O 1
ATOM 6136 N N . LEU A 1 822 ? 7.652 -10.547 6.641 1 93.56 822 LEU A N 1
ATOM 6137 C CA . LEU A 1 822 ? 7.648 -10.914 5.23 1 93.56 822 LEU A CA 1
ATOM 6138 C C . LEU A 1 822 ? 7.781 -9.68 4.344 1 93.56 822 LEU A C 1
ATOM 6140 O O . LEU A 1 822 ? 8.492 -9.711 3.338 1 93.56 822 LEU A O 1
ATOM 6144 N N . HIS A 1 823 ? 7.109 -8.641 4.688 1 90.44 823 HIS A N 1
ATOM 6145 C CA . HIS A 1 823 ? 7.234 -7.406 3.922 1 90.44 823 HIS A CA 1
ATOM 6146 C C . HIS A 1 823 ? 8.68 -6.906 3.916 1 90.44 823 HIS A C 1
ATOM 6148 O O . HIS A 1 823 ? 9.188 -6.48 2.879 1 90.44 823 HIS A O 1
ATOM 6154 N N . HIS A 1 824 ? 9.273 -6.988 5.043 1 89.94 824 HIS A N 1
ATOM 6155 C CA . HIS A 1 824 ? 10.664 -6.578 5.148 1 89.94 824 HIS A CA 1
ATOM 6156 C C . HIS A 1 824 ? 11.562 -7.434 4.258 1 89.94 824 HIS A C 1
ATOM 6158 O O . HIS A 1 824 ? 12.43 -6.91 3.559 1 89.94 824 HIS A O 1
ATOM 6164 N N . THR A 1 825 ? 11.32 -8.672 4.27 1 92.94 825 THR A N 1
ATOM 6165 C CA . THR A 1 825 ? 12.102 -9.578 3.441 1 92.94 825 THR A CA 1
ATOM 6166 C C . THR A 1 825 ? 11.93 -9.242 1.961 1 92.94 825 THR A C 1
ATOM 6168 O O . THR A 1 825 ? 12.906 -9.242 1.204 1 92.94 825 THR A O 1
ATOM 6171 N N . TYR A 1 826 ? 10.797 -8.961 1.549 1 92.38 826 TYR A N 1
ATOM 6172 C CA . TYR A 1 826 ? 10.523 -8.641 0.151 1 92.38 826 TYR A CA 1
ATOM 6173 C C . TYR A 1 826 ? 11.172 -7.32 -0.243 1 92.38 826 TYR A C 1
ATOM 6175 O O . TYR A 1 826 ? 11.641 -7.164 -1.374 1 92.38 826 TYR A O 1
ATOM 6183 N N . THR A 1 827 ? 11.242 -6.348 0.624 1 88.88 827 THR A N 1
ATOM 6184 C CA . THR A 1 827 ? 11.867 -5.059 0.349 1 88.88 827 THR A CA 1
ATOM 6185 C C . THR A 1 827 ? 13.375 -5.211 0.167 1 88.88 827 THR A C 1
ATOM 6187 O O . THR A 1 827 ? 13.984 -4.488 -0.625 1 88.88 827 THR A O 1
ATOM 6190 N N . THR A 1 828 ? 13.984 -6.148 0.84 1 91.75 828 THR A N 1
ATOM 6191 C CA . THR A 1 828 ? 15.43 -6.328 0.791 1 91.75 828 THR A CA 1
ATOM 6192 C C . THR A 1 828 ? 15.844 -7.066 -0.479 1 91.75 828 THR A C 1
ATOM 6194 O O . THR A 1 828 ? 17.031 -7.129 -0.813 1 91.75 828 THR A O 1
ATOM 6197 N N . LEU A 1 829 ? 14.914 -7.594 -1.221 1 92.44 829 LEU A N 1
ATOM 6198 C CA . LEU A 1 829 ? 15.227 -8.367 -2.42 1 92.44 829 LEU A CA 1
ATOM 6199 C C . LEU A 1 829 ? 15.836 -7.469 -3.496 1 92.44 829 LEU A C 1
ATOM 6201 O O . LEU A 1 829 ? 16.703 -7.906 -4.258 1 92.44 829 LEU A O 1
ATOM 6205 N N . GLN A 1 830 ? 15.445 -6.215 -3.529 1 89.38 830 GLN A N 1
ATOM 6206 C CA . GLN A 1 830 ? 16 -5.301 -4.516 1 89.38 830 GLN A CA 1
ATOM 6207 C C . GLN A 1 830 ? 17.484 -5.062 -4.266 1 89.38 830 GLN A C 1
ATOM 6209 O O . GLN A 1 830 ? 18.297 -5.055 -5.203 1 89.38 830 GLN A O 1
ATOM 6214 N N . GLY A 1 831 ? 17.797 -4.859 -2.977 1 90.75 831 GLY A N 1
ATOM 6215 C CA . GLY A 1 831 ? 19.203 -4.699 -2.633 1 90.75 831 GLY A CA 1
ATOM 6216 C C . GLY A 1 831 ? 20.047 -5.93 -2.943 1 90.75 831 GLY A C 1
ATOM 6217 O O . GLY A 1 831 ? 21.156 -5.812 -3.451 1 90.75 831 GLY A O 1
ATOM 6218 N N . ARG A 1 832 ? 19.484 -7.07 -2.729 1 93.44 832 ARG A N 1
ATOM 6219 C CA . ARG A 1 832 ? 20.172 -8.328 -3.016 1 93.44 832 ARG A CA 1
ATOM 6220 C C . ARG A 1 832 ? 20.359 -8.516 -4.516 1 93.44 832 ARG A C 1
ATOM 6222 O O . ARG A 1 832 ? 21.359 -9.094 -4.953 1 93.44 832 ARG A O 1
ATOM 6229 N N . ALA A 1 833 ? 19.422 -7.98 -5.332 1 94.06 833 ALA A N 1
ATOM 6230 C CA . ALA A 1 833 ? 19.531 -8.07 -6.789 1 94.06 833 ALA A CA 1
ATOM 6231 C C . ALA A 1 833 ? 20.75 -7.316 -7.297 1 94.06 833 ALA A C 1
ATOM 6233 O O . ALA A 1 833 ? 21.516 -7.828 -8.125 1 94.06 833 ALA A O 1
ATOM 6234 N N . THR A 1 834 ? 21.016 -6.16 -6.777 1 92.5 834 THR A N 1
ATOM 6235 C CA . THR A 1 834 ? 22.141 -5.344 -7.184 1 92.5 834 THR A CA 1
ATOM 6236 C C . THR A 1 834 ? 23.453 -6.012 -6.797 1 92.5 834 THR A C 1
ATOM 6238 O O . THR A 1 834 ? 24.406 -6.047 -7.59 1 92.5 834 THR A O 1
ATOM 6241 N N . THR A 1 835 ? 23.484 -6.535 -5.574 1 93.19 835 THR A N 1
ATOM 6242 C CA . THR A 1 835 ? 24.703 -7.203 -5.094 1 93.19 835 THR A CA 1
ATOM 6243 C C . THR A 1 835 ? 24.984 -8.461 -5.914 1 93.19 835 THR A C 1
ATOM 6245 O O . THR A 1 835 ? 26.141 -8.773 -6.195 1 93.19 835 THR A O 1
ATOM 6248 N N . THR A 1 836 ? 23.938 -9.164 -6.277 1 95.12 836 THR A N 1
ATOM 6249 C CA . THR A 1 836 ? 24.094 -10.383 -7.062 1 95.12 836 THR A CA 1
ATOM 6250 C C . THR A 1 836 ? 24.625 -10.062 -8.453 1 95.12 836 THR A C 1
ATOM 6252 O O . THR A 1 836 ? 25.516 -10.758 -8.961 1 95.12 836 THR A O 1
ATOM 6255 N N . THR A 1 837 ? 24.141 -9 -9.078 1 94.62 837 THR A N 1
ATOM 6256 C CA . THR A 1 837 ? 24.594 -8.602 -10.406 1 94.62 837 THR A CA 1
ATOM 6257 C C . THR A 1 837 ? 26.078 -8.227 -10.375 1 94.62 837 THR A C 1
ATOM 6259 O O . THR A 1 837 ? 26.844 -8.633 -11.25 1 94.62 837 THR A O 1
ATOM 6262 N N . THR A 1 838 ? 26.438 -7.488 -9.352 1 95 838 THR A N 1
ATOM 6263 C CA . THR A 1 838 ? 27.828 -7.059 -9.211 1 95 838 THR A CA 1
ATOM 6264 C C . THR A 1 838 ? 28.75 -8.266 -9.008 1 95 838 THR A C 1
ATOM 6266 O O . THR A 1 838 ? 29.828 -8.336 -9.609 1 95 838 THR A O 1
ATOM 6269 N N . LEU A 1 839 ? 28.328 -9.18 -8.211 1 96.25 839 LEU A N 1
ATOM 6270 C CA . LEU A 1 839 ? 29.125 -10.367 -7.926 1 96.25 839 LEU A CA 1
ATOM 6271 C C . LEU A 1 839 ? 29.203 -11.273 -9.148 1 96.25 839 LEU A C 1
ATOM 6273 O O . LEU A 1 839 ? 30.266 -11.812 -9.461 1 96.25 839 LEU A O 1
ATOM 6277 N N . CYS A 1 840 ? 28.062 -11.469 -9.836 1 95.69 840 CYS A N 1
ATOM 6278 C CA . CYS A 1 840 ? 28.062 -12.281 -11.047 1 95.69 840 CYS A CA 1
ATOM 6279 C C . CYS A 1 840 ? 28.969 -11.688 -12.117 1 95.69 840 CYS A C 1
ATOM 6281 O O . CYS A 1 840 ? 29.703 -12.414 -12.797 1 95.69 840 CYS A O 1
ATOM 6283 N N . THR A 1 841 ? 28.969 -10.359 -12.242 1 95.06 841 THR A N 1
ATOM 6284 C CA . THR A 1 841 ? 29.828 -9.68 -13.195 1 95.06 841 THR A CA 1
ATOM 6285 C C . THR A 1 841 ? 31.297 -9.914 -12.867 1 95.06 841 THR A C 1
ATOM 6287 O O . THR A 1 841 ? 32.125 -10.164 -13.766 1 95.06 841 THR A O 1
ATOM 6290 N N . ALA A 1 842 ? 31.641 -9.844 -11.617 1 95.62 842 ALA A N 1
ATOM 6291 C CA . ALA A 1 842 ? 33 -10.086 -11.18 1 95.62 842 ALA A CA 1
ATOM 6292 C C . ALA A 1 842 ? 33.438 -11.523 -11.461 1 95.62 842 ALA A C 1
ATOM 6294 O O . ALA A 1 842 ? 34.531 -11.766 -11.938 1 95.62 842 ALA A O 1
ATOM 6295 N N . LEU A 1 843 ? 32.562 -12.484 -11.172 1 95 843 LEU A N 1
ATOM 6296 C CA . LEU A 1 843 ? 32.875 -13.898 -11.383 1 95 843 LEU A CA 1
ATOM 6297 C C . LEU A 1 843 ? 33.062 -14.203 -12.859 1 95 843 LEU A C 1
ATOM 6299 O O . LEU A 1 843 ? 34 -14.93 -13.234 1 95 843 LEU A O 1
ATOM 6303 N N . LEU A 1 844 ? 32.219 -13.602 -13.695 1 92.62 844 LEU A N 1
ATOM 6304 C CA . LEU A 1 844 ? 32.344 -13.789 -15.133 1 92.62 844 LEU A CA 1
ATOM 6305 C C . LEU A 1 844 ? 33.656 -13.203 -15.641 1 92.62 844 LEU A C 1
ATOM 6307 O O . LEU A 1 844 ? 34.344 -13.797 -16.484 1 92.62 844 LEU A O 1
ATOM 6311 N N . THR A 1 845 ? 34.031 -12 -15.109 1 93.5 845 THR A N 1
ATOM 6312 C CA . THR A 1 845 ? 35.281 -11.344 -15.492 1 93.5 845 THR A CA 1
ATOM 6313 C C . THR A 1 845 ? 36.5 -12.211 -15.133 1 93.5 845 THR A C 1
ATOM 6315 O O . THR A 1 845 ? 37.469 -12.242 -15.867 1 93.5 845 THR A O 1
ATOM 6318 N N . LEU A 1 846 ? 36.375 -12.953 -14.047 1 92.12 846 LEU A N 1
ATOM 6319 C CA . LEU A 1 846 ? 37.5 -13.758 -13.539 1 92.12 846 LEU A CA 1
ATOM 6320 C C . LEU A 1 846 ? 37.438 -15.172 -14.125 1 92.12 846 LEU A C 1
ATOM 6322 O O . LEU A 1 846 ? 38.281 -16 -13.805 1 92.12 846 LEU A O 1
ATOM 6326 N N . GLY A 1 847 ? 36.406 -15.508 -14.922 1 87.5 847 GLY A N 1
ATOM 6327 C CA . GLY A 1 847 ? 36.344 -16.766 -15.641 1 87.5 847 GLY A CA 1
ATOM 6328 C C . GLY A 1 847 ? 35.625 -17.859 -14.867 1 87.5 847 GLY A C 1
ATOM 6329 O O . GLY A 1 847 ? 35.75 -19.047 -15.188 1 87.5 847 GLY A O 1
ATOM 6330 N N . HIS A 1 848 ? 34.906 -17.5 -13.773 1 90.31 848 HIS A N 1
ATOM 6331 C CA . HIS A 1 848 ? 34.156 -18.484 -12.992 1 90.31 848 HIS A CA 1
ATOM 6332 C C . HIS A 1 848 ? 32.688 -18.531 -13.422 1 90.31 848 HIS A C 1
ATOM 6334 O O . HIS A 1 848 ? 31.797 -18.156 -12.672 1 90.31 848 HIS A O 1
ATOM 6340 N N . ASP A 1 849 ? 32.438 -19.094 -14.57 1 88.62 849 ASP A N 1
ATOM 6341 C CA . ASP A 1 849 ? 31.141 -19.078 -15.219 1 88.62 849 ASP A CA 1
ATOM 6342 C C . ASP A 1 849 ? 30.141 -19.969 -14.469 1 88.62 849 ASP A C 1
ATOM 6344 O O . ASP A 1 849 ? 28.984 -19.609 -14.305 1 88.62 849 ASP A O 1
ATOM 6348 N N . ALA A 1 850 ? 30.609 -21.188 -14.07 1 86.56 850 ALA A N 1
ATOM 6349 C CA . ALA A 1 850 ? 29.719 -22.141 -13.398 1 86.56 850 ALA A CA 1
ATOM 6350 C C . ALA A 1 850 ? 29.141 -21.531 -12.117 1 86.56 850 ALA A C 1
ATOM 6352 O O . ALA A 1 850 ? 27.938 -21.609 -11.867 1 86.56 850 ALA A O 1
ATOM 6353 N N . GLU A 1 851 ? 30.047 -20.906 -11.352 1 91.81 851 GLU A N 1
ATOM 6354 C CA . GLU A 1 851 ? 29.609 -20.297 -10.109 1 91.81 851 GLU A CA 1
ATOM 6355 C C . GLU A 1 851 ? 28.641 -19.141 -10.375 1 91.81 851 GLU A C 1
ATOM 6357 O O . GLU A 1 851 ? 27.641 -18.969 -9.664 1 91.81 851 GLU A O 1
ATOM 6362 N N . ALA A 1 852 ? 28.953 -18.281 -11.383 1 93.25 852 ALA A N 1
ATOM 6363 C CA . ALA A 1 852 ? 28.094 -17.156 -11.742 1 93.25 852 ALA A CA 1
ATOM 6364 C C . ALA A 1 852 ? 26.703 -17.641 -12.18 1 93.25 852 ALA A C 1
ATOM 6366 O O . ALA A 1 852 ? 25.688 -17.078 -11.773 1 93.25 852 ALA A O 1
ATOM 6367 N N . THR A 1 853 ? 26.656 -18.672 -12.984 1 90.31 853 THR A N 1
ATOM 6368 C CA . THR A 1 853 ? 25.391 -19.219 -13.477 1 90.31 853 THR A CA 1
ATOM 6369 C C . THR A 1 853 ? 24.562 -19.781 -12.32 1 90.31 853 THR A C 1
ATOM 6371 O O . THR A 1 853 ? 23.359 -19.562 -12.266 1 90.31 853 THR A O 1
ATOM 6374 N N . HIS A 1 854 ? 25.281 -20.5 -11.508 1 92.12 854 HIS A N 1
ATOM 6375 C CA . HIS A 1 854 ? 24.594 -21.062 -10.352 1 92.12 854 HIS A CA 1
ATOM 6376 C C . HIS A 1 854 ? 23.984 -19.984 -9.477 1 92.12 854 HIS A C 1
ATOM 6378 O O . HIS A 1 854 ? 22.844 -20.109 -9.031 1 92.12 854 HIS A O 1
ATOM 6384 N N . LEU A 1 855 ? 24.75 -18.984 -9.203 1 94.31 855 LEU A N 1
ATOM 6385 C CA . LEU A 1 855 ? 24.266 -17.875 -8.391 1 94.31 855 LEU A CA 1
ATOM 6386 C C . LEU A 1 855 ? 23.094 -17.172 -9.062 1 94.31 855 LEU A C 1
ATOM 6388 O O . LEU A 1 855 ? 22.094 -16.875 -8.406 1 94.31 855 LEU A O 1
ATOM 6392 N N . HIS A 1 856 ? 23.234 -16.859 -10.289 1 93.62 856 HIS A N 1
ATOM 6393 C CA . HIS A 1 856 ? 22.203 -16.172 -11.062 1 93.62 856 HIS A CA 1
ATOM 6394 C C . HIS A 1 856 ? 20.906 -16.984 -11.086 1 93.62 856 HIS A C 1
ATOM 6396 O O . HIS A 1 856 ? 19.828 -16.438 -10.906 1 93.62 856 HIS A O 1
ATOM 6402 N N . THR A 1 857 ? 21 -18.297 -11.312 1 92.12 857 THR A N 1
ATOM 6403 C CA . THR A 1 857 ? 19.844 -19.188 -11.359 1 92.12 857 THR A CA 1
ATOM 6404 C C . THR A 1 857 ? 19.188 -19.281 -9.984 1 92.12 857 THR A C 1
ATOM 6406 O O . THR A 1 857 ? 17.969 -19.328 -9.875 1 92.12 857 THR A O 1
ATOM 6409 N N . ALA A 1 858 ? 20.031 -19.359 -8.992 1 93.94 858 ALA A N 1
ATOM 6410 C CA . ALA A 1 858 ? 19.516 -19.438 -7.629 1 93.94 858 ALA A CA 1
ATOM 6411 C C . ALA A 1 858 ? 18.703 -18.203 -7.27 1 93.94 858 ALA A C 1
ATOM 6413 O O . ALA A 1 858 ? 17.656 -18.297 -6.641 1 93.94 858 ALA A O 1
ATOM 6414 N N . PHE A 1 859 ? 19.219 -17.094 -7.637 1 95.19 859 PHE A N 1
ATOM 6415 C CA . PHE A 1 859 ? 18.5 -15.867 -7.324 1 95.19 859 PHE A CA 1
ATOM 6416 C C . PHE A 1 859 ? 17.203 -15.789 -8.133 1 95.19 859 PHE A C 1
ATOM 6418 O O . PHE A 1 859 ? 16.172 -15.344 -7.621 1 95.19 859 PHE A O 1
ATOM 6425 N N . ALA A 1 860 ? 17.266 -16.125 -9.359 1 92.88 860 ALA A N 1
ATOM 6426 C CA . ALA A 1 860 ? 16.047 -16.188 -10.156 1 92.88 860 ALA A CA 1
ATOM 6427 C C . ALA A 1 860 ? 15.016 -17.109 -9.508 1 92.88 860 ALA A C 1
ATOM 6429 O O . ALA A 1 860 ? 13.82 -16.812 -9.5 1 92.88 860 ALA A O 1
ATOM 6430 N N . GLY A 1 861 ? 15.5 -18.203 -9.047 1 92.81 861 GLY A N 1
ATOM 6431 C CA . GLY A 1 861 ? 14.641 -19.125 -8.32 1 92.81 861 GLY A CA 1
ATOM 6432 C C . GLY A 1 861 ? 14.016 -18.516 -7.082 1 92.81 861 GLY A C 1
ATOM 6433 O O . GLY A 1 861 ? 12.836 -18.719 -6.801 1 92.81 861 GLY A O 1
ATOM 6434 N N . LEU A 1 862 ? 14.828 -17.812 -6.359 1 95.19 862 LEU A N 1
ATOM 6435 C CA . LEU A 1 862 ? 14.336 -17.125 -5.176 1 95.19 862 LEU A CA 1
ATOM 6436 C C . LEU A 1 862 ? 13.234 -16.141 -5.543 1 95.19 862 LEU A C 1
ATOM 6438 O O . LEU A 1 862 ? 12.203 -16.062 -4.863 1 95.19 862 LEU A O 1
ATOM 6442 N N . LEU A 1 863 ? 13.484 -15.352 -6.598 1 94.06 863 LEU A N 1
ATOM 6443 C CA . LEU A 1 863 ? 12.477 -14.391 -7.039 1 94.06 863 LEU A CA 1
ATOM 6444 C C . LEU A 1 863 ? 11.195 -15.094 -7.465 1 94.06 863 LEU A C 1
ATOM 6446 O O . LEU A 1 863 ? 10.094 -14.594 -7.227 1 94.06 863 LEU A O 1
ATOM 6450 N N . LYS A 1 864 ? 11.273 -16.25 -8.078 1 91.44 864 LYS A N 1
ATOM 6451 C CA . LYS A 1 864 ? 10.109 -17.031 -8.484 1 91.44 864 LYS A CA 1
ATOM 6452 C C . LYS A 1 864 ? 9.305 -17.5 -7.273 1 91.44 864 LYS A C 1
ATOM 6454 O O . LYS A 1 864 ? 8.078 -17.406 -7.266 1 91.44 864 LYS A O 1
ATOM 6459 N N . VAL A 1 865 ? 10 -17.938 -6.293 1 92.56 865 VAL A N 1
ATOM 6460 C CA . VAL A 1 865 ? 9.352 -18.359 -5.055 1 92.56 865 VAL A CA 1
ATOM 6461 C C . VAL A 1 865 ? 8.633 -17.172 -4.418 1 92.56 865 VAL A C 1
ATOM 6463 O O . VAL A 1 865 ? 7.48 -17.297 -3.996 1 92.56 865 VAL A O 1
ATOM 6466 N N . ALA A 1 866 ? 9.344 -16.125 -4.328 1 93.12 866 ALA A N 1
ATOM 6467 C CA . ALA A 1 866 ? 8.766 -14.922 -3.725 1 93.12 866 ALA A CA 1
ATOM 6468 C C . ALA A 1 866 ? 7.52 -14.477 -4.48 1 93.12 866 ALA A C 1
ATOM 6470 O O . ALA A 1 866 ? 6.512 -14.117 -3.867 1 93.12 866 ALA A O 1
ATOM 6471 N N . ARG A 1 867 ? 7.559 -14.492 -5.781 1 90.69 867 ARG A N 1
ATOM 6472 C CA . ARG A 1 867 ? 6.426 -14.078 -6.609 1 90.69 867 ARG A CA 1
ATOM 6473 C C . ARG A 1 867 ? 5.254 -15.039 -6.453 1 90.69 867 ARG A C 1
ATOM 6475 O O . ARG A 1 867 ? 4.098 -14.609 -6.387 1 90.69 867 ARG A O 1
ATOM 6482 N N . ALA A 1 868 ? 5.504 -16.25 -6.391 1 88.44 868 ALA A N 1
ATOM 6483 C CA . ALA A 1 868 ? 4.473 -17.266 -6.277 1 88.44 868 ALA A CA 1
ATOM 6484 C C . ALA A 1 868 ? 3.721 -17.141 -4.953 1 88.44 868 ALA A C 1
ATOM 6486 O O . ALA A 1 868 ? 2.52 -17.422 -4.887 1 88.44 868 ALA A O 1
ATOM 6487 N N . LYS A 1 869 ? 4.387 -16.719 -3.938 1 91.06 869 LYS A N 1
ATOM 6488 C CA . LYS A 1 869 ? 3.799 -16.688 -2.6 1 91.06 869 LYS A CA 1
ATOM 6489 C C . LYS A 1 869 ? 3.178 -15.32 -2.309 1 91.06 869 LYS A C 1
ATOM 6491 O O . LYS A 1 869 ? 2.529 -15.133 -1.277 1 91.06 869 LYS A O 1
ATOM 6496 N N . GLN A 1 870 ? 3.357 -14.422 -3.17 1 89.56 870 GLN A N 1
ATOM 6497 C CA . GLN A 1 870 ? 2.912 -13.047 -2.943 1 89.56 870 GLN A CA 1
ATOM 6498 C C . GLN A 1 870 ? 1.397 -12.984 -2.77 1 89.56 870 GLN A C 1
ATOM 6500 O O . GLN A 1 870 ? 0.897 -12.266 -1.898 1 89.56 870 GLN A O 1
ATOM 6505 N N . ALA A 1 871 ? 0.658 -13.742 -3.514 1 84.62 871 ALA A N 1
ATOM 6506 C CA . ALA A 1 871 ? -0.802 -13.711 -3.477 1 84.62 871 ALA A CA 1
ATOM 6507 C C . ALA A 1 871 ? -1.332 -14.289 -2.166 1 84.62 871 ALA A C 1
ATOM 6509 O O . ALA A 1 871 ? -2.389 -13.875 -1.683 1 84.62 871 ALA A O 1
ATOM 6510 N N . GLU A 1 872 ? -0.672 -15.203 -1.654 1 84.88 872 GLU A N 1
ATOM 6511 C CA . GLU A 1 872 ? -1.048 -15.812 -0.381 1 84.88 872 GLU A CA 1
ATOM 6512 C C . GLU A 1 872 ? -0.82 -14.844 0.779 1 84.88 872 GLU A C 1
ATOM 6514 O O . GLU A 1 872 ? -1.566 -14.859 1.761 1 84.88 872 GLU A O 1
ATOM 6519 N N . ILE A 1 873 ? 0.169 -14.109 0.712 1 89.94 873 ILE A N 1
ATOM 6520 C CA . ILE A 1 873 ? 0.537 -13.172 1.77 1 89.94 873 ILE A CA 1
ATOM 6521 C C . ILE A 1 873 ? -0.405 -11.977 1.747 1 89.94 873 ILE A C 1
ATOM 6523 O O . ILE A 1 873 ? -0.951 -11.586 2.783 1 89.94 873 ILE A O 1
ATOM 6527 N N . TRP A 1 874 ? -0.516 -11.453 0.565 1 86.5 874 TRP A N 1
ATOM 6528 C CA . TRP A 1 874 ? -1.371 -10.281 0.381 1 86.5 874 TRP A CA 1
ATOM 6529 C C . TRP A 1 874 ? -2.551 -10.609 -0.529 1 86.5 874 TRP A C 1
ATOM 6531 O O . TRP A 1 874 ? -2.496 -10.367 -1.737 1 86.5 874 TRP A O 1
ATOM 6541 N N . PRO A 1 875 ? -3.611 -11.203 0.003 1 75.62 875 PRO A N 1
ATOM 6542 C CA . PRO A 1 875 ? -4.75 -11.562 -0.845 1 75.62 875 PRO A CA 1
ATOM 6543 C C . PRO A 1 875 ? -5.453 -10.344 -1.439 1 75.62 875 PRO A C 1
ATOM 6545 O O . PRO A 1 875 ? -5.516 -9.289 -0.8 1 75.62 875 PRO A O 1
ATOM 6548 N N . VAL A 1 876 ? -5.543 -10.281 -2.814 1 55.16 876 VAL A N 1
ATOM 6549 C CA . VAL A 1 876 ? -6.207 -9.188 -3.504 1 55.16 876 VAL A CA 1
ATOM 6550 C C . VAL A 1 876 ? -7.691 -9.164 -3.143 1 55.16 876 VAL A C 1
ATOM 6552 O O . VAL A 1 876 ? -8.375 -10.188 -3.236 1 55.16 876 VAL A O 1
ATOM 6555 N N . ALA A 1 877 ? -8.117 -8.438 -2.33 1 45.69 877 ALA A N 1
ATOM 6556 C CA . ALA A 1 877 ? -9.547 -8.289 -2.066 1 45.69 877 ALA A CA 1
ATOM 6557 C C . ALA A 1 877 ? -10.328 -8.102 -3.363 1 45.69 877 ALA A C 1
ATOM 6559 O O . ALA A 1 877 ? -9.992 -7.246 -4.184 1 45.69 877 ALA A O 1
ATOM 6560 N N . ALA A 1 878 ? -10.844 -9.195 -4.086 1 36.41 878 ALA A N 1
ATOM 6561 C CA . ALA A 1 878 ? -11.711 -8.984 -5.238 1 36.41 878 ALA A CA 1
ATOM 6562 C C . ALA A 1 878 ? -12.578 -7.742 -5.043 1 36.41 878 ALA A C 1
ATOM 6564 O O . ALA A 1 878 ? -13.141 -7.531 -3.965 1 36.41 878 ALA A O 1
ATOM 6565 N N . PRO A 1 879 ? -12.242 -6.684 -5.816 1 32.56 879 PRO A N 1
ATOM 6566 C CA . PRO A 1 879 ? -13.219 -5.598 -5.684 1 32.56 879 PRO A CA 1
ATOM 6567 C C . PRO A 1 879 ? -14.648 -6.105 -5.492 1 32.56 879 PRO A C 1
ATOM 6569 O O . PRO A 1 879 ? -14.992 -7.191 -5.965 1 32.56 879 PRO A O 1
ATOM 6572 N N . PRO A 1 880 ? -15.273 -5.777 -4.426 1 30.08 880 PRO A N 1
ATOM 6573 C CA . PRO A 1 880 ? -16.672 -6.203 -4.469 1 30.08 880 PRO A CA 1
ATOM 6574 C C . PRO A 1 880 ? -17.281 -6.117 -5.871 1 30.08 880 PRO A C 1
ATOM 6576 O O . PRO A 1 880 ? -16.938 -5.207 -6.633 1 30.08 880 PRO A O 1
ATOM 6579 N N . ASP A 1 881 ? -17.266 -7.191 -6.605 1 28.78 881 ASP A N 1
ATOM 6580 C CA . ASP A 1 881 ? -18.062 -7.074 -7.82 1 28.78 881 ASP A CA 1
ATOM 6581 C C . ASP A 1 881 ? -19.094 -5.957 -7.691 1 28.78 881 ASP A C 1
ATOM 6583 O O . ASP A 1 881 ? -19.969 -6.008 -6.82 1 28.78 881 ASP A O 1
ATOM 6587 N N . GLN A 1 882 ? -18.656 -4.809 -7.918 1 29.11 882 GLN A N 1
ATOM 6588 C CA . GLN A 1 882 ? -19.672 -3.795 -8.188 1 29.11 882 GLN A CA 1
ATOM 6589 C C . GLN A 1 882 ? -20.75 -4.328 -9.125 1 29.11 882 GLN A C 1
ATOM 6591 O O . GLN A 1 882 ? -20.578 -4.309 -10.352 1 29.11 882 GLN A O 1
ATOM 6596 N N . GLU A 1 883 ? -21.219 -5.551 -8.961 1 29.75 883 GLU A N 1
ATOM 6597 C CA . GLU A 1 883 ? -22.406 -5.629 -9.812 1 29.75 883 GLU A CA 1
ATOM 6598 C C . GLU A 1 883 ? -23.203 -4.332 -9.758 1 29.75 883 GLU A C 1
ATOM 6600 O O . GLU A 1 883 ? -23.359 -3.729 -8.695 1 29.75 883 GLU A O 1
ATOM 6605 N N . GLU A 1 884 ? -23.125 -3.656 -10.891 1 29 884 GLU A N 1
ATOM 6606 C CA . GLU A 1 884 ? -23.984 -2.527 -11.25 1 29 884 GLU A CA 1
ATOM 6607 C C . GLU A 1 884 ? -25.359 -2.66 -10.617 1 29 884 GLU A C 1
ATOM 6609 O O . GLU A 1 884 ? -25.984 -3.717 -10.703 1 29 884 GLU A O 1
ATOM 6614 N N . PHE A 1 885 ? -25.547 -1.921 -9.594 1 29.08 885 PHE A N 1
ATOM 6615 C CA . PHE A 1 885 ? -26.891 -1.622 -9.094 1 29.08 885 PHE A CA 1
ATOM 6616 C C . PHE A 1 885 ? -27.844 -1.33 -10.242 1 29.08 885 PHE A C 1
ATOM 6618 O O . PHE A 1 885 ? -27.812 -0.242 -10.82 1 29.08 885 PHE A O 1
ATOM 6625 N N . GLY A 1 886 ? -27.906 -2.111 -11.266 1 28.34 886 GLY A N 1
ATOM 6626 C CA . GLY A 1 886 ? -29.062 -1.785 -12.078 1 28.34 886 GLY A CA 1
ATOM 6627 C C . GLY A 1 886 ? -30.359 -1.833 -11.297 1 28.34 886 GLY A C 1
ATOM 6628 O O . GLY A 1 886 ? -30.375 -2.195 -10.117 1 28.34 886 GLY A O 1
ATOM 6629 N N . PRO A 1 887 ? -31.438 -1.138 -11.719 1 28.75 887 PRO A N 1
ATOM 6630 C CA . PRO A 1 887 ? -32.75 -0.939 -11.086 1 28.75 887 PRO A CA 1
ATOM 6631 C C . PRO A 1 887 ? -33.281 -2.207 -10.43 1 28.75 887 PRO A C 1
ATOM 6633 O O . PRO A 1 887 ? -34.281 -2.152 -9.688 1 28.75 887 PRO A O 1
ATOM 6636 N N . GLN A 1 888 ? -32.844 -3.371 -10.961 1 29.36 888 GLN A N 1
ATOM 6637 C CA . GLN A 1 888 ? -33.562 -4.562 -10.531 1 29.36 888 GLN A CA 1
ATOM 6638 C C . GLN A 1 888 ? -33 -5.09 -9.211 1 29.36 888 GLN A C 1
ATOM 6640 O O . GLN A 1 888 ? -33.188 -6.266 -8.883 1 29.36 888 GLN A O 1
ATOM 6645 N N . LEU A 1 889 ? -32.125 -4.34 -8.531 1 32.44 889 LEU A N 1
ATOM 6646 C CA . LEU A 1 889 ? -31.609 -4.82 -7.254 1 32.44 889 LEU A CA 1
ATOM 6647 C C . LEU A 1 889 ? -32.688 -4.773 -6.188 1 32.44 889 LEU A C 1
ATOM 6649 O O . LEU A 1 889 ? -33.188 -3.693 -5.84 1 32.44 889 LEU A O 1
ATOM 6653 N N . THR A 1 890 ? -33.469 -5.859 -6.16 1 31.2 890 THR A N 1
ATOM 6654 C CA . THR A 1 890 ? -34.5 -5.906 -5.129 1 31.2 890 THR A CA 1
ATOM 6655 C C . THR A 1 890 ? -33.906 -5.66 -3.748 1 31.2 890 THR A C 1
ATOM 6657 O O . THR A 1 890 ? -32.688 -5.797 -3.561 1 31.2 890 THR A O 1
ATOM 6660 N N . THR A 1 891 ? -34.625 -5.008 -2.861 1 29.28 891 THR A N 1
ATOM 6661 C CA . THR A 1 891 ? -34.281 -4.688 -1.477 1 29.28 891 THR A CA 1
ATOM 6662 C C . THR A 1 891 ? -33.562 -5.844 -0.809 1 29.28 891 THR A C 1
ATOM 6664 O O . THR A 1 891 ? -32.656 -5.629 -0.01 1 29.28 891 THR A O 1
ATOM 6667 N N . GLN A 1 892 ? -34 -7.074 -1.089 1 33.53 892 GLN A N 1
ATOM 6668 C CA . GLN A 1 892 ? -33.469 -8.242 -0.389 1 33.53 892 GLN A CA 1
ATOM 6669 C C . GLN A 1 892 ? -32.062 -8.562 -0.851 1 33.53 892 GLN A C 1
ATOM 6671 O O . GLN A 1 892 ? -31.188 -8.906 -0.037 1 33.53 892 GLN A O 1
ATOM 6676 N N . ALA A 1 893 ? -31.719 -8.305 -2.072 1 36.88 893 ALA A N 1
ATOM 6677 C CA . ALA A 1 893 ? -30.391 -8.562 -2.605 1 36.88 893 ALA A CA 1
ATOM 6678 C C . ALA A 1 893 ? -29.391 -7.535 -2.1 1 36.88 893 ALA A C 1
ATOM 6680 O O . ALA A 1 893 ? -28.219 -7.855 -1.87 1 36.88 893 ALA A O 1
ATOM 6681 N N . ALA A 1 894 ? -29.875 -6.305 -1.827 1 32.97 894 ALA A N 1
ATOM 6682 C CA . ALA A 1 894 ? -29.031 -5.258 -1.253 1 32.97 894 ALA A CA 1
ATOM 6683 C C . ALA A 1 894 ? -28.641 -5.598 0.184 1 32.97 894 ALA A C 1
ATOM 6685 O O . ALA A 1 894 ? -27.5 -5.41 0.583 1 32.97 894 ALA A O 1
ATOM 6686 N N . VAL A 1 895 ? -29.625 -6.004 0.993 1 35.22 895 VAL A N 1
ATOM 6687 C CA . VAL A 1 895 ? -29.344 -6.441 2.359 1 35.22 895 VAL A CA 1
ATOM 6688 C C . VAL A 1 895 ? -28.422 -7.648 2.34 1 35.22 895 VAL A C 1
ATOM 6690 O O . VAL A 1 895 ? -27.469 -7.73 3.137 1 35.22 895 VAL A O 1
ATOM 6693 N N . ASP A 1 896 ? -28.562 -8.562 1.402 1 35.5 896 ASP A N 1
ATOM 6694 C CA . ASP A 1 896 ? -27.703 -9.727 1.245 1 35.5 896 ASP A CA 1
ATOM 6695 C C . ASP A 1 896 ? -26.281 -9.305 0.885 1 35.5 896 ASP A C 1
ATOM 6697 O O . ASP A 1 896 ? -25.312 -9.914 1.344 1 35.5 896 ASP A O 1
ATOM 6701 N N . ARG A 1 897 ? -26.156 -8.195 0.269 1 36.25 897 ARG A N 1
ATOM 6702 C CA . ARG A 1 897 ? -24.875 -7.641 -0.157 1 36.25 897 ARG A CA 1
ATOM 6703 C C . ARG A 1 897 ? -24.188 -6.902 0.987 1 36.25 897 ARG A C 1
ATOM 6705 O O . ARG A 1 897 ? -22.969 -6.969 1.132 1 36.25 897 ARG A O 1
ATOM 6712 N N . VAL A 1 898 ? -24.859 -5.965 1.591 1 34.12 898 VAL A N 1
ATOM 6713 C CA . VAL A 1 898 ? -24.344 -5.301 2.777 1 34.12 898 VAL A CA 1
ATOM 6714 C C . VAL A 1 898 ? -23.938 -6.344 3.816 1 34.12 898 VAL A C 1
ATOM 6716 O O . VAL A 1 898 ? -22.906 -6.199 4.484 1 34.12 898 VAL A O 1
ATOM 6719 N N . MET A 1 899 ? -24.859 -7.199 4.102 1 30.95 899 MET A N 1
ATOM 6720 C CA . MET A 1 899 ? -24.5 -8.32 4.969 1 30.95 899 MET A CA 1
ATOM 6721 C C . MET A 1 899 ? -23.453 -9.211 4.309 1 30.95 899 MET A C 1
ATOM 6723 O O . MET A 1 899 ? -22.625 -9.82 4.992 1 30.95 899 MET A O 1
ATOM 6727 N N . ALA A 1 900 ? -23.547 -9.32 2.922 1 29.53 900 ALA A N 1
ATOM 6728 C CA . ALA A 1 900 ? -22.484 -9.984 2.164 1 29.53 900 ALA A CA 1
ATOM 6729 C C . ALA A 1 900 ? -21.297 -9.055 1.964 1 29.53 900 ALA A C 1
ATOM 6731 O O . ALA A 1 900 ? -20.203 -9.492 1.561 1 29.53 900 ALA A O 1
ATOM 6732 N N . GLY A 1 901 ? -21.438 -7.73 1.849 1 29.47 901 GLY A N 1
ATOM 6733 C CA . GLY A 1 901 ? -20.219 -6.926 1.835 1 29.47 901 GLY A CA 1
ATOM 6734 C C . GLY A 1 901 ? -19.312 -7.188 3.021 1 29.47 901 GLY A C 1
ATOM 6735 O O . GLY A 1 901 ? -18.234 -6.598 3.131 1 29.47 901 GLY A O 1
ATOM 6736 N N . ALA A 1 902 ? -19.906 -7.348 4.234 1 29.39 902 ALA A N 1
ATOM 6737 C CA . ALA A 1 902 ? -19.156 -8.25 5.102 1 29.39 902 ALA A CA 1
ATOM 6738 C C . ALA A 1 902 ? -19 -9.625 4.461 1 29.39 902 ALA A C 1
ATOM 6740 O O . ALA A 1 902 ? -19.594 -10.602 4.934 1 29.39 902 ALA A O 1
ATOM 6741 N N . GLY A 1 903 ? -19.391 -9.703 3.279 1 27.39 903 GLY A N 1
ATOM 6742 C CA . GLY A 1 903 ? -19.469 -10.961 2.553 1 27.39 903 GLY A CA 1
ATOM 6743 C C . GLY A 1 903 ? -18.328 -11.906 2.855 1 27.39 903 GLY A C 1
ATOM 6744 O O . GLY A 1 903 ? -17.203 -11.469 3.123 1 27.39 903 GLY A O 1
ATOM 6745 N N . PRO A 1 904 ? -18.812 -13.117 3.275 1 26.39 904 PRO A N 1
ATOM 6746 C CA . PRO A 1 904 ? -17.625 -13.969 3.445 1 26.39 904 PRO A CA 1
ATOM 6747 C C . PRO A 1 904 ? -16.719 -13.969 2.217 1 26.39 904 PRO A C 1
ATOM 6749 O O . PRO A 1 904 ? -17 -14.656 1.235 1 26.39 904 PRO A O 1
ATOM 6752 N N . GLY A 1 905 ? -16.562 -12.969 1.526 1 29.66 905 GLY A N 1
ATOM 6753 C CA . GLY A 1 905 ? -15.305 -13.328 0.886 1 29.66 905 GLY A CA 1
ATOM 6754 C C . GLY A 1 905 ? -14.461 -14.273 1.72 1 29.66 905 GLY A C 1
ATOM 6755 O O . GLY A 1 905 ? -14.75 -14.5 2.898 1 29.66 905 GLY A O 1
ATOM 6756 N N . PRO A 1 906 ? -13.688 -15.258 1.357 1 31.23 906 PRO A N 1
ATOM 6757 C CA . PRO A 1 906 ? -13.328 -16.203 2.422 1 31.23 906 PRO A CA 1
ATOM 6758 C C . PRO A 1 906 ? -13.367 -15.562 3.811 1 31.23 906 PRO A C 1
ATOM 6760 O O . PRO A 1 906 ? -12.898 -14.438 3.992 1 31.23 906 PRO A O 1
ATOM 6763 N N . ALA A 1 907 ? -14.641 -15.594 4.547 1 35.28 907 ALA A N 1
ATOM 6764 C CA . ALA A 1 907 ? -14.688 -15.25 5.965 1 35.28 907 ALA A CA 1
ATOM 6765 C C . ALA A 1 907 ? -13.289 -15.008 6.523 1 35.28 907 ALA A C 1
ATOM 6767 O O . ALA A 1 907 ? -13.094 -14.133 7.371 1 35.28 907 ALA A O 1
ATOM 6768 N N . GLY A 1 908 ? -12.523 -15.844 5.945 1 40.06 908 GLY A N 1
ATOM 6769 C CA . GLY A 1 908 ? -11.086 -15.766 6.16 1 40.06 908 GLY A CA 1
ATOM 6770 C C . GLY A 1 908 ? -10.469 -14.5 5.594 1 40.06 908 GLY A C 1
ATOM 6771 O O . GLY A 1 908 ? -9.547 -13.93 6.184 1 40.06 908 GLY A O 1
ATOM 6772 N N . GLY A 1 909 ? -11.141 -14.117 4.422 1 51.09 909 GLY A N 1
ATOM 6773 C CA . GLY A 1 909 ? -10.57 -12.938 3.801 1 51.09 909 GLY A CA 1
ATOM 6774 C C . GLY A 1 909 ? -10.93 -11.648 4.523 1 51.09 909 GLY A C 1
ATOM 6775 O O . GLY A 1 909 ? -10.125 -10.719 4.578 1 51.09 909 GLY A O 1
ATOM 6776 N N . ALA A 1 910 ? -12.422 -11.602 4.977 1 54.72 910 ALA A N 1
ATOM 6777 C CA . ALA A 1 910 ? -12.797 -10.398 5.703 1 54.72 910 ALA A CA 1
ATOM 6778 C C . ALA A 1 910 ? -11.992 -10.258 6.992 1 54.72 910 ALA A C 1
ATOM 6780 O O . ALA A 1 910 ? -11.57 -9.156 7.352 1 54.72 910 ALA A O 1
ATOM 6781 N N . LEU A 1 911 ? -12.039 -11.422 7.66 1 65.62 911 LEU A N 1
ATOM 6782 C CA . LEU A 1 911 ? -11.203 -11.367 8.852 1 65.62 911 LEU A CA 1
ATOM 6783 C C . LEU A 1 911 ? -9.773 -10.961 8.508 1 65.62 911 LEU A C 1
ATOM 6785 O O . LEU A 1 911 ? -9.164 -10.156 9.211 1 65.62 911 LEU A O 1
ATOM 6789 N N . VAL A 1 912 ? -9.406 -11.562 7.422 1 75.12 912 VAL A N 1
ATOM 6790 C CA . VAL A 1 912 ? -8.047 -11.25 7.004 1 75.12 912 VAL A CA 1
ATOM 6791 C C . VAL A 1 912 ? -7.949 -9.766 6.641 1 75.12 912 VAL A C 1
ATOM 6793 O O . VAL A 1 912 ? -6.977 -9.094 6.996 1 75.12 912 VAL A O 1
ATOM 6796 N N . ALA A 1 913 ? -8.977 -9.289 5.98 1 69.94 913 ALA A N 1
ATOM 6797 C CA . ALA A 1 913 ? -8.992 -7.875 5.609 1 69.94 913 ALA A CA 1
ATOM 6798 C C . ALA A 1 913 ? -9.047 -6.98 6.844 1 69.94 913 ALA A C 1
ATOM 6800 O O . ALA A 1 913 ? -8.383 -5.945 6.902 1 69.94 913 ALA A O 1
ATOM 6801 N N . ALA A 1 914 ? -9.875 -7.461 7.855 1 69.44 914 ALA A N 1
ATOM 6802 C CA . ALA A 1 914 ? -9.969 -6.707 9.102 1 69.44 914 ALA A CA 1
ATOM 6803 C C . ALA A 1 914 ? -8.648 -6.711 9.852 1 69.44 914 ALA A C 1
ATOM 6805 O O . ALA A 1 914 ? -8.242 -5.695 10.422 1 69.44 914 ALA A O 1
ATOM 6806 N N . ARG A 1 915 ? -8.07 -7.801 9.812 1 80.25 915 ARG A N 1
ATOM 6807 C CA . ARG A 1 915 ? -6.785 -7.918 10.5 1 80.25 915 ARG A CA 1
ATOM 6808 C C . ARG A 1 915 ? -5.699 -7.141 9.758 1 80.25 915 ARG A C 1
ATOM 6810 O O . ARG A 1 915 ? -4.852 -6.5 10.391 1 80.25 915 ARG A O 1
ATOM 6817 N N . MET A 1 916 ? -5.754 -7.16 8.523 1 80.75 916 MET A N 1
ATOM 6818 C CA . MET A 1 916 ? -4.77 -6.445 7.715 1 80.75 916 MET A CA 1
ATOM 6819 C C . MET A 1 916 ? -4.898 -4.938 7.906 1 80.75 916 MET A C 1
ATOM 6821 O O . MET A 1 916 ? -3.914 -4.203 7.789 1 80.75 916 MET A O 1
ATOM 6825 N N . ALA A 1 917 ? -6.109 -4.504 8.227 1 72.19 917 ALA A N 1
ATOM 6826 C CA . ALA A 1 917 ? -6.363 -3.08 8.445 1 72.19 917 ALA A CA 1
ATOM 6827 C C . ALA A 1 917 ? -5.668 -2.58 9.703 1 72.19 917 ALA A C 1
ATOM 6829 O O . ALA A 1 917 ? -5.453 -1.376 9.867 1 72.19 917 ALA A O 1
ATOM 6830 N N . MET A 1 918 ? -5.258 -3.564 10.523 1 76.75 918 MET A N 1
ATOM 6831 C CA . MET A 1 918 ? -4.566 -3.209 11.758 1 76.75 918 MET A CA 1
ATOM 6832 C C . MET A 1 918 ? -3.098 -2.898 11.492 1 76.75 918 MET A C 1
ATOM 6834 O O . MET A 1 918 ? -2.416 -2.322 12.344 1 76.75 918 MET A O 1
ATOM 6838 N N . LEU A 1 919 ? -2.646 -3.191 10.336 1 82.56 919 LEU A N 1
ATOM 6839 C CA . LEU A 1 919 ? -1.25 -2.969 9.977 1 82.56 919 LEU A CA 1
ATOM 6840 C C . LEU A 1 919 ? -1.043 -1.551 9.453 1 82.56 919 LEU A C 1
ATOM 6842 O O . LEU A 1 919 ? -1.998 -0.891 9.039 1 82.56 919 LEU A O 1
ATOM 6846 N N . GLU A 1 920 ? 0.219 -1.125 9.586 1 79.12 920 GLU A N 1
ATOM 6847 C CA . GLU A 1 920 ? 0.566 0.132 8.93 1 79.12 920 GLU A CA 1
ATOM 6848 C C . GLU A 1 920 ? 0.267 0.074 7.434 1 79.12 920 GLU A C 1
ATOM 6850 O O . GLU A 1 920 ? 0.407 -0.979 6.805 1 79.12 920 GLU A O 1
ATOM 6855 N N . PRO A 1 921 ? -0.211 1.086 6.809 1 73.81 921 PRO A N 1
ATOM 6856 C CA . PRO A 1 921 ? -0.691 1.093 5.426 1 73.81 921 PRO A CA 1
ATOM 6857 C C . PRO A 1 921 ? 0.342 0.551 4.441 1 73.81 921 PRO A C 1
ATOM 6859 O O . PRO A 1 921 ? -0.014 -0.16 3.498 1 73.81 921 PRO A O 1
ATOM 6862 N N . HIS A 1 922 ? 1.655 0.833 4.688 1 77.62 922 HIS A N 1
ATOM 6863 C CA . HIS A 1 922 ? 2.658 0.402 3.721 1 77.62 922 HIS A CA 1
ATOM 6864 C C . HIS A 1 922 ? 2.883 -1.105 3.795 1 77.62 922 HIS A C 1
ATOM 6866 O O . HIS A 1 922 ? 3.408 -1.705 2.855 1 77.62 922 HIS A O 1
ATOM 6872 N N . LEU A 1 923 ? 2.434 -1.731 4.887 1 83.25 923 LEU A N 1
ATOM 6873 C CA . LEU A 1 923 ? 2.646 -3.158 5.098 1 83.25 923 LEU A CA 1
ATOM 6874 C C . LEU A 1 923 ? 1.491 -3.973 4.523 1 83.25 923 LEU A C 1
ATOM 6876 O O . LEU A 1 923 ? 1.577 -5.199 4.426 1 83.25 923 LEU A O 1
ATOM 6880 N N . ARG A 1 924 ? 0.384 -3.289 4.148 1 79.75 924 ARG A N 1
ATOM 6881 C CA . ARG A 1 924 ? -0.846 -3.975 3.766 1 79.75 924 ARG A CA 1
ATOM 6882 C C . ARG A 1 924 ? -0.772 -4.465 2.322 1 79.75 924 ARG A C 1
ATOM 6884 O O . ARG A 1 924 ? -1.592 -5.281 1.897 1 79.75 924 ARG A O 1
ATOM 6891 N N . PHE A 1 925 ? 0.323 -3.982 1.549 1 80.69 925 PHE A N 1
ATOM 6892 C CA . PHE A 1 925 ? 0.497 -4.359 0.151 1 80.69 925 PHE A CA 1
ATOM 6893 C C . PHE A 1 925 ? 1.928 -4.812 -0.114 1 80.69 925 PHE A C 1
ATOM 6895 O O . PHE A 1 925 ? 2.846 -4.449 0.624 1 80.69 925 PHE A O 1
ATOM 6902 N N . PRO A 1 926 ? 1.968 -5.578 -1.14 1 85.88 926 PRO A N 1
ATOM 6903 C CA . PRO A 1 926 ? 3.33 -6.012 -1.457 1 85.88 926 PRO A CA 1
ATOM 6904 C C . PRO A 1 926 ? 4.211 -4.867 -1.953 1 85.88 926 PRO A C 1
ATOM 6906 O O . PRO A 1 926 ? 3.723 -3.947 -2.611 1 85.88 926 PRO A O 1
ATOM 6909 N N . PRO A 1 927 ? 5.527 -4.828 -1.595 1 86 927 PRO A N 1
ATOM 6910 C CA . PRO A 1 927 ? 6.461 -3.828 -2.119 1 86 927 PRO A CA 1
ATOM 6911 C C . PRO A 1 927 ? 6.668 -3.947 -3.627 1 86 927 PRO A C 1
ATOM 6913 O O . PRO A 1 927 ? 6.281 -4.953 -4.23 1 86 927 PRO A O 1
ATOM 6916 N N . PRO A 1 928 ? 7.207 -2.846 -4.34 1 81.12 928 PRO A N 1
ATOM 6917 C CA . PRO A 1 928 ? 7.457 -2.934 -5.777 1 81.12 928 PRO A CA 1
ATOM 6918 C C . PRO A 1 928 ? 8.359 -4.109 -6.152 1 81.12 928 PRO A C 1
ATOM 6920 O O . PRO A 1 928 ? 9.312 -4.41 -5.434 1 81.12 928 PRO A O 1
ATOM 6923 N N . PRO A 1 929 ? 7.934 -4.766 -7.184 1 84.12 929 PRO A N 1
ATOM 6924 C CA . PRO A 1 929 ? 8.719 -5.93 -7.586 1 84.12 929 PRO A CA 1
ATOM 6925 C C . PRO A 1 929 ? 10.125 -5.559 -8.07 1 84.12 929 PRO A C 1
ATOM 6927 O O . PRO A 1 929 ? 10.359 -4.414 -8.453 1 84.12 929 PRO A O 1
ATOM 6930 N N . VAL A 1 930 ? 11.055 -6.543 -7.918 1 88.56 930 VAL A N 1
ATOM 6931 C CA . VAL A 1 930 ? 12.422 -6.367 -8.383 1 88.56 930 VAL A CA 1
ATOM 6932 C C . VAL A 1 930 ? 12.445 -6.227 -9.898 1 88.56 930 VAL A C 1
ATOM 6934 O O . VAL A 1 930 ? 11.773 -6.984 -10.609 1 88.56 930 VAL A O 1
ATOM 6937 N N . THR A 1 931 ? 13.133 -5.172 -10.438 1 84.12 931 THR A N 1
ATOM 6938 C CA . THR A 1 931 ? 13.227 -4.922 -11.867 1 84.12 931 THR A CA 1
ATOM 6939 C C . THR A 1 931 ? 14.102 -5.977 -12.547 1 84.12 931 THR A C 1
ATOM 6941 O O . THR A 1 931 ? 15.008 -6.527 -11.922 1 84.12 931 THR A O 1
ATOM 6944 N N . ASP A 1 932 ? 13.805 -6.289 -13.789 1 85.56 932 ASP A N 1
ATOM 6945 C CA . ASP A 1 932 ? 14.539 -7.301 -14.539 1 85.56 932 ASP A CA 1
ATOM 6946 C C . ASP A 1 932 ? 15.914 -6.781 -14.953 1 85.56 932 ASP A C 1
ATOM 6948 O O . ASP A 1 932 ? 16.688 -7.504 -15.578 1 85.56 932 ASP A O 1
ATOM 6952 N N . ALA A 1 933 ? 16.297 -5.594 -14.523 1 86 933 ALA A N 1
ATOM 6953 C CA . ALA A 1 933 ? 17.562 -4.973 -14.898 1 86 933 ALA A CA 1
ATOM 6954 C C . ALA A 1 933 ? 18.75 -5.684 -14.234 1 86 933 ALA A C 1
ATOM 6956 O O . ALA A 1 933 ? 19.891 -5.559 -14.688 1 86 933 ALA A O 1
ATOM 6957 N N . TRP A 1 934 ? 18.453 -6.539 -13.234 1 89.75 934 TRP A N 1
ATOM 6958 C CA . TRP A 1 934 ? 19.531 -7.223 -12.531 1 89.75 934 TRP A CA 1
ATOM 6959 C C . TRP A 1 934 ? 20.047 -8.406 -13.336 1 89.75 934 TRP A C 1
ATOM 6961 O O . TRP A 1 934 ? 21.156 -8.883 -13.109 1 89.75 934 TRP A O 1
ATOM 6971 N N . GLN A 1 935 ? 19.266 -8.875 -14.328 1 89.81 935 GLN A N 1
ATOM 6972 C CA . GLN A 1 935 ? 19.578 -10.086 -15.07 1 89.81 935 GLN A CA 1
ATOM 6973 C C . GLN A 1 935 ? 20.656 -9.812 -16.141 1 89.81 935 GLN A C 1
ATOM 6975 O O . GLN A 1 935 ? 20.562 -8.812 -16.859 1 89.81 935 GLN A O 1
ATOM 6980 N N . LEU A 1 936 ? 21.719 -10.594 -16.047 1 91.19 936 LEU A N 1
ATOM 6981 C CA . LEU A 1 936 ? 22.734 -10.555 -17.094 1 91.19 936 LEU A CA 1
ATOM 6982 C C . LEU A 1 936 ? 22.344 -11.445 -18.266 1 91.19 936 LEU A C 1
ATOM 6984 O O . LEU A 1 936 ? 22 -12.617 -18.062 1 91.19 936 LEU A O 1
ATOM 6988 N N . THR A 1 937 ? 22.328 -10.922 -19.438 1 85.94 937 THR A N 1
ATOM 6989 C CA . THR A 1 937 ? 21.922 -11.641 -20.641 1 85.94 937 THR A CA 1
ATOM 6990 C C . THR A 1 937 ? 22.781 -12.883 -20.844 1 85.94 937 THR A C 1
ATOM 6992 O O . THR A 1 937 ? 22.312 -13.891 -21.375 1 85.94 937 THR A O 1
ATOM 6995 N N . MET A 1 938 ? 24.031 -12.789 -20.406 1 86.75 938 MET A N 1
ATOM 6996 C CA . MET A 1 938 ? 24.984 -13.883 -20.609 1 86.75 938 MET A CA 1
ATOM 6997 C C . MET A 1 938 ? 24.609 -15.078 -19.734 1 86.75 938 MET A C 1
ATOM 6999 O O . MET A 1 938 ? 25.062 -16.203 -20 1 86.75 938 MET A O 1
ATOM 7003 N N . LEU A 1 939 ? 23.812 -14.812 -18.672 1 85.69 939 LEU A N 1
ATOM 7004 C CA . LEU A 1 939 ? 23.5 -15.875 -17.734 1 85.69 939 LEU A CA 1
ATOM 7005 C C . LEU A 1 939 ? 22.016 -16.25 -17.812 1 85.69 939 LEU A C 1
ATOM 7007 O O . LEU A 1 939 ? 21.562 -17.172 -17.125 1 85.69 939 LEU A O 1
ATOM 7011 N N . ALA A 1 940 ? 21.188 -15.523 -18.562 1 76.38 940 ALA A N 1
ATOM 7012 C CA . ALA A 1 940 ? 19.75 -15.766 -18.625 1 76.38 940 ALA A CA 1
ATOM 7013 C C . ALA A 1 940 ? 19.453 -17.094 -19.328 1 76.38 940 ALA A C 1
ATOM 7015 O O . ALA A 1 940 ? 20.125 -17.453 -20.297 1 76.38 940 ALA A O 1
ATOM 7016 N N . PRO A 1 941 ? 18.516 -17.922 -18.578 1 61.94 941 PRO A N 1
ATOM 7017 C CA . PRO A 1 941 ? 18.188 -19.203 -19.188 1 61.94 941 PRO A CA 1
ATOM 7018 C C . PRO A 1 941 ? 17.547 -19.047 -20.562 1 61.94 941 PRO A C 1
ATOM 7020 O O . PRO A 1 941 ? 16.703 -18.156 -20.766 1 61.94 941 PRO A O 1
ATOM 7023 N N . GLN A 1 942 ? 18.234 -19.188 -21.547 1 57.47 942 GLN A N 1
ATOM 7024 C CA . GLN A 1 942 ? 17.641 -19.141 -22.875 1 57.47 942 GLN A CA 1
ATOM 7025 C C . GLN A 1 942 ? 16.656 -20.297 -23.078 1 57.47 942 GLN A C 1
ATOM 7027 O O . GLN A 1 942 ? 16.938 -21.438 -22.688 1 57.47 942 GLN A O 1
ATOM 7032 N N . ASP A 1 943 ? 15.281 -19.938 -23.047 1 53.44 943 ASP A N 1
ATOM 7033 C CA . ASP A 1 943 ? 14.195 -20.891 -23.234 1 53.44 943 ASP A CA 1
ATOM 7034 C C . ASP A 1 943 ? 14.523 -21.875 -24.359 1 53.44 943 ASP A C 1
ATOM 7036 O O . ASP A 1 943 ? 13.742 -22.781 -24.656 1 53.44 943 ASP A O 1
ATOM 7040 N N . LYS A 1 944 ? 15.531 -21.875 -25.156 1 51.34 944 LYS A N 1
ATOM 7041 C CA . LYS A 1 944 ? 15.656 -22.656 -26.391 1 51.34 944 LYS A CA 1
ATOM 7042 C C . LYS A 1 944 ? 16.188 -24.062 -26.094 1 51.34 944 LYS A C 1
ATOM 7044 O O . LYS A 1 944 ? 16.578 -24.781 -27 1 51.34 944 LYS A O 1
ATOM 7049 N N . ALA A 1 945 ? 16.297 -24.344 -24.766 1 47.34 945 ALA A N 1
ATOM 7050 C CA . ALA A 1 945 ? 16.859 -25.688 -24.562 1 47.34 945 ALA A CA 1
ATOM 7051 C C . ALA A 1 945 ? 15.789 -26.75 -24.672 1 47.34 945 ALA A C 1
ATOM 7053 O O . ALA A 1 945 ? 15.055 -27 -23.703 1 47.34 945 ALA A O 1
ATOM 7054 N N . HIS A 1 946 ? 14.773 -26.719 -25.375 1 39.69 946 HIS A N 1
ATOM 7055 C CA . HIS A 1 946 ? 14.109 -28.016 -25.406 1 39.69 946 HIS A CA 1
ATOM 7056 C C . HIS A 1 946 ? 15.023 -29.094 -25.984 1 39.69 946 HIS A C 1
ATOM 7058 O O . HIS A 1 946 ? 15.789 -28.828 -26.906 1 39.69 946 HIS A O 1
ATOM 7064 N N . MET B 1 1 ? -42.781 -41.969 -16.016 1 56.28 1 MET B N 1
ATOM 7065 C CA . MET B 1 1 ? -43.312 -41.781 -14.656 1 56.28 1 MET B CA 1
ATOM 7066 C C . MET B 1 1 ? -44.625 -42.531 -14.5 1 56.28 1 MET B C 1
ATOM 7068 O O . MET B 1 1 ? -45.469 -42.5 -15.398 1 56.28 1 MET B O 1
ATOM 7072 N N . SER B 1 2 ? -44.562 -43.562 -13.789 1 63.97 2 SER B N 1
ATOM 7073 C CA . SER B 1 2 ? -45.812 -44.219 -13.469 1 63.97 2 SER B CA 1
ATOM 7074 C C . SER B 1 2 ? -46.438 -43.625 -12.219 1 63.97 2 SER B C 1
ATOM 7076 O O . SER B 1 2 ? -45.75 -43.156 -11.32 1 63.97 2 SER B O 1
ATOM 7078 N N . ALA B 1 3 ? -47.719 -43.312 -12.281 1 70.75 3 ALA B N 1
ATOM 7079 C CA . ALA B 1 3 ? -48.469 -42.812 -11.141 1 70.75 3 ALA B CA 1
ATOM 7080 C C . ALA B 1 3 ? -49.688 -43.688 -10.859 1 70.75 3 ALA B C 1
ATOM 7082 O O . ALA B 1 3 ? -50.125 -44.438 -11.742 1 70.75 3 ALA B O 1
ATOM 7083 N N . TYR B 1 4 ? -49.969 -43.844 -9.617 1 75.56 4 TYR B N 1
ATOM 7084 C CA . TYR B 1 4 ? -51.219 -44.5 -9.266 1 75.56 4 TYR B CA 1
ATOM 7085 C C . TYR B 1 4 ? -52.094 -43.562 -8.422 1 75.56 4 TYR B C 1
ATOM 7087 O O . TYR B 1 4 ? -51.562 -42.656 -7.762 1 75.56 4 TYR B O 1
ATOM 7095 N N . GLN B 1 5 ? -53.281 -43.688 -8.594 1 78.88 5 GLN B N 1
ATOM 7096 C CA . GLN B 1 5 ? -54.281 -42.969 -7.836 1 78.88 5 GLN B CA 1
ATOM 7097 C C . GLN B 1 5 ? -55.156 -43.906 -7.012 1 78.88 5 GLN B C 1
ATOM 7099 O O . GLN B 1 5 ? -55.531 -45 -7.484 1 78.88 5 GLN B O 1
ATOM 7104 N N . VAL B 1 6 ? -55.281 -43.531 -5.812 1 81.88 6 VAL B N 1
ATOM 7105 C CA . VAL B 1 6 ? -56.188 -44.312 -4.93 1 81.88 6 VAL B CA 1
ATOM 7106 C C . VAL B 1 6 ? -57.438 -43.469 -4.625 1 81.88 6 VAL B C 1
ATOM 7108 O O . VAL B 1 6 ? -57.344 -42.344 -4.145 1 81.88 6 VAL B O 1
ATOM 7111 N N . GLU B 1 7 ? -58.5 -43.969 -4.949 1 83.19 7 GLU B N 1
ATOM 7112 C CA . GLU B 1 7 ? -59.781 -43.281 -4.738 1 83.19 7 GLU B CA 1
ATOM 7113 C C . GLU B 1 7 ? -60.562 -43.938 -3.605 1 83.19 7 GLU B C 1
ATOM 7115 O O . GLU B 1 7 ? -60.688 -45.156 -3.551 1 83.19 7 GLU B O 1
ATOM 7120 N N . PHE B 1 8 ? -60.969 -43.125 -2.729 1 85.19 8 PHE B N 1
ATOM 7121 C CA . PHE B 1 8 ? -61.781 -43.562 -1.602 1 85.19 8 PHE B CA 1
ATOM 7122 C C . PHE B 1 8 ? -63.219 -43.094 -1.735 1 85.19 8 PHE B C 1
ATOM 7124 O O . PHE B 1 8 ? -63.469 -41.969 -2.221 1 85.19 8 PHE B O 1
ATOM 7131 N N . ALA B 1 9 ? -64.188 -43.781 -1.382 1 80.19 9 ALA B N 1
ATOM 7132 C CA . ALA B 1 9 ? -65.562 -43.406 -1.403 1 80.19 9 ALA B CA 1
ATOM 7133 C C . ALA B 1 9 ? -65.875 -42.375 -0.315 1 80.19 9 ALA B C 1
ATOM 7135 O O . ALA B 1 9 ? -66.688 -41.438 -0.533 1 80.19 9 ALA B O 1
ATOM 7136 N N . ASP B 1 10 ? -65.188 -42.531 0.791 1 80.19 10 ASP B N 1
ATOM 7137 C CA . ASP B 1 10 ? -65.375 -41.625 1.91 1 80.19 10 ASP B CA 1
ATOM 7138 C C . ASP B 1 10 ? -64.375 -40.469 1.847 1 80.19 10 ASP B C 1
ATOM 7140 O O . ASP B 1 10 ? -63.344 -40.562 1.118 1 80.19 10 ASP B O 1
ATOM 7144 N N . VAL B 1 11 ? -64.562 -39.406 2.58 1 80.31 11 VAL B N 1
ATOM 7145 C CA . VAL B 1 11 ? -63.656 -38.281 2.67 1 80.31 11 VAL B CA 1
ATOM 7146 C C . VAL B 1 11 ? -62.406 -38.688 3.414 1 80.31 11 VAL B C 1
ATOM 7148 O O . VAL B 1 11 ? -62.469 -39.375 4.453 1 80.31 11 VAL B O 1
ATOM 7151 N N . ILE B 1 12 ? -61.312 -38.438 2.865 1 84.62 12 ILE B N 1
ATOM 7152 C CA . ILE B 1 12 ? -60 -38.719 3.49 1 84.62 12 ILE B CA 1
ATOM 7153 C C . ILE B 1 12 ? -59.719 -37.625 4.523 1 84.62 12 ILE B C 1
ATOM 7155 O O . ILE B 1 12 ? -59.719 -36.438 4.203 1 84.62 12 ILE B O 1
ATOM 7159 N N . ASN B 1 13 ? -59.469 -38.062 5.711 1 81.5 13 ASN B N 1
ATOM 7160 C CA . ASN B 1 13 ? -59.188 -37.094 6.773 1 81.5 13 ASN B CA 1
ATOM 7161 C C . ASN B 1 13 ? -57.719 -36.938 7.043 1 81.5 13 ASN B C 1
ATOM 7163 O O . ASN B 1 13 ? -57.219 -35.844 7.355 1 81.5 13 ASN B O 1
ATOM 7167 N N . SER B 1 14 ? -56.969 -38.031 6.977 1 87.88 14 SER B N 1
ATOM 7168 C CA . SER B 1 14 ? -55.562 -37.969 7.277 1 87.88 14 SER B CA 1
ATOM 7169 C C . SER B 1 14 ? -54.812 -39.125 6.617 1 87.88 14 SER B C 1
ATOM 7171 O O . SER B 1 14 ? -55.406 -40.156 6.285 1 87.88 14 SER B O 1
ATOM 7173 N N . ILE B 1 15 ? -53.562 -38.906 6.363 1 87.62 15 ILE B N 1
ATOM 7174 C CA . ILE B 1 15 ? -52.656 -39.906 5.766 1 87.62 15 ILE B CA 1
ATOM 7175 C C . ILE B 1 15 ? -51.375 -40 6.586 1 87.62 15 ILE B C 1
ATOM 7177 O O . ILE B 1 15 ? -50.875 -39 7.105 1 87.62 15 ILE B O 1
ATOM 7181 N N . ALA B 1 16 ? -50.906 -41.188 6.809 1 87.31 16 ALA B N 1
ATOM 7182 C CA . ALA B 1 16 ? -49.625 -41.406 7.504 1 87.31 16 ALA B CA 1
ATOM 7183 C C . ALA B 1 16 ? -48.781 -42.438 6.773 1 87.31 16 ALA B C 1
ATOM 7185 O O . ALA B 1 16 ? -49.281 -43.5 6.383 1 87.31 16 ALA B O 1
ATOM 7186 N N . PHE B 1 17 ? -47.594 -42.125 6.586 1 84.5 17 PHE B N 1
ATOM 7187 C CA . PHE B 1 17 ? -46.656 -43.031 5.945 1 84.5 17 PHE B CA 1
ATOM 7188 C C . PHE B 1 17 ? -45.844 -43.781 6.988 1 84.5 17 PHE B C 1
ATOM 7190 O O . PHE B 1 17 ? -45.5 -43.219 8.023 1 84.5 17 PHE B O 1
ATOM 7197 N N . CYS B 1 18 ? -45.531 -45.031 6.812 1 81.19 18 CYS B N 1
ATOM 7198 C CA . CYS B 1 18 ? -44.781 -45.812 7.77 1 81.19 18 CYS B CA 1
ATOM 7199 C C . CYS B 1 18 ? -43.312 -45.469 7.699 1 81.19 18 CYS B C 1
ATOM 7201 O O . CYS B 1 18 ? -42.719 -45.438 6.613 1 81.19 18 CYS B O 1
ATOM 7203 N N . SER B 1 19 ? -42.781 -45.094 8.914 1 71.88 19 SER B N 1
ATOM 7204 C CA . SER B 1 19 ? -41.375 -44.719 8.992 1 71.88 19 SER B CA 1
ATOM 7205 C C . SER B 1 19 ? -40.469 -45.969 8.984 1 71.88 19 SER B C 1
ATOM 7207 O O . SER B 1 19 ? -39.281 -45.875 8.617 1 71.88 19 SER B O 1
ATOM 7209 N N . ASP B 1 20 ? -40.938 -47.094 9.758 1 60.25 20 ASP B N 1
ATOM 7210 C CA . ASP B 1 20 ? -40.156 -48.312 9.906 1 60.25 20 ASP B CA 1
ATOM 7211 C C . ASP B 1 20 ? -39.781 -48.906 8.547 1 60.25 20 ASP B C 1
ATOM 7213 O O . ASP B 1 20 ? -39.5 -50.094 8.445 1 60.25 20 ASP B O 1
ATOM 7217 N N . GLY B 1 21 ? -40.219 -48.375 7.605 1 47.25 21 GLY B N 1
ATOM 7218 C CA . GLY B 1 21 ? -39.844 -49.219 6.465 1 47.25 21 GLY B CA 1
ATOM 7219 C C . GLY B 1 21 ? -38.406 -49.688 6.512 1 47.25 21 GLY B C 1
ATOM 7220 O O . GLY B 1 21 ? -37.625 -49.219 7.355 1 47.25 21 GLY B O 1
ATOM 7221 N N . ASP B 1 22 ? -38.031 -50.656 5.492 1 37.84 22 ASP B N 1
ATOM 7222 C CA . ASP B 1 22 ? -36.781 -51.406 5.355 1 37.84 22 ASP B CA 1
ATOM 7223 C C . ASP B 1 22 ? -35.562 -50.5 5.664 1 37.84 22 ASP B C 1
ATOM 7225 O O . ASP B 1 22 ? -35.531 -49.344 5.266 1 37.84 22 ASP B O 1
ATOM 7229 N N . GLY B 1 23 ? -34.938 -50.688 6.863 1 35.72 23 GLY B N 1
ATOM 7230 C CA . GLY B 1 23 ? -33.5 -50.562 7.012 1 35.72 23 GLY B CA 1
ATOM 7231 C C . GLY B 1 23 ? -32.781 -50.469 5.684 1 35.72 23 GLY B C 1
ATOM 7232 O O . GLY B 1 23 ? -32.875 -51.375 4.852 1 35.72 23 GLY B O 1
ATOM 7233 N N . GLY B 1 24 ? -32.781 -49.406 5.082 1 34.91 24 GLY B N 1
ATOM 7234 C CA . GLY B 1 24 ? -31.844 -49.094 4.008 1 34.91 24 GLY B CA 1
ATOM 7235 C C . GLY B 1 24 ? -30.516 -49.812 4.168 1 34.91 24 GLY B C 1
ATOM 7236 O O . GLY B 1 24 ? -29.453 -49.25 3.891 1 34.91 24 GLY B O 1
ATOM 7237 N N . GLY B 1 25 ? -30.344 -50.781 5.129 1 33.34 25 GLY B N 1
ATOM 7238 C CA . GLY B 1 25 ? -29.047 -51.406 5.059 1 33.34 25 GLY B CA 1
ATOM 7239 C C . GLY B 1 25 ? -28.688 -51.875 3.66 1 33.34 25 GLY B C 1
ATOM 7240 O O . GLY B 1 25 ? -27.812 -52.719 3.49 1 33.34 25 GLY B O 1
ATOM 7241 N N . GLY B 1 26 ? -29.672 -52.094 2.721 1 31.75 26 GLY B N 1
ATOM 7242 C CA . GLY B 1 26 ? -29.047 -52.719 1.561 1 31.75 26 GLY B CA 1
ATOM 7243 C C . GLY B 1 26 ? -27.875 -51.938 1.01 1 31.75 26 GLY B C 1
ATOM 7244 O O . GLY B 1 26 ? -27.922 -50.688 1.006 1 31.75 26 GLY B O 1
ATOM 7245 N N . GLY B 1 27 ? -26.625 -52.25 1.336 1 34.66 27 GLY B N 1
ATOM 7246 C CA . GLY B 1 27 ? -25.406 -52.031 0.585 1 34.66 27 GLY B CA 1
ATOM 7247 C C . GLY B 1 27 ? -25.641 -51.781 -0.89 1 34.66 27 GLY B C 1
ATOM 7248 O O . GLY B 1 27 ? -24.797 -52.094 -1.729 1 34.66 27 GLY B O 1
ATOM 7249 N N . GLY B 1 28 ? -26.906 -51.625 -1.388 1 34.41 28 GLY B N 1
ATOM 7250 C CA . GLY B 1 28 ? -27.031 -51.625 -2.836 1 34.41 28 GLY B CA 1
ATOM 7251 C C . GLY B 1 28 ? -26.234 -50.5 -3.502 1 34.41 28 GLY B C 1
ATOM 7252 O O . GLY B 1 28 ? -25.812 -49.562 -2.842 1 34.41 28 GLY B O 1
ATOM 7253 N N . GLY B 1 29 ? -25.5 -50.812 -4.621 1 40.16 29 GLY B N 1
ATOM 7254 C CA . GLY B 1 29 ? -24.75 -50.031 -5.594 1 40.16 29 GLY B CA 1
ATOM 7255 C C . GLY B 1 29 ? -25.438 -48.719 -5.973 1 40.16 29 GLY B C 1
ATOM 7256 O O . GLY B 1 29 ? -26.625 -48.531 -5.707 1 40.16 29 GLY B O 1
ATOM 7257 N N . VAL B 1 30 ? -24.797 -47.594 -5.836 1 43.59 30 VAL B N 1
ATOM 7258 C CA . VAL B 1 30 ? -25.203 -46.312 -6.402 1 43.59 30 VAL B CA 1
ATOM 7259 C C . VAL B 1 30 ? -25.812 -46.5 -7.785 1 43.59 30 VAL B C 1
ATOM 7261 O O . VAL B 1 30 ? -25.156 -47.062 -8.68 1 43.59 30 VAL B O 1
ATOM 7264 N N . ASP B 1 31 ? -27.156 -46.875 -8 1 38.78 31 ASP B N 1
ATOM 7265 C CA . ASP B 1 31 ? -27.766 -46.969 -9.328 1 38.78 31 ASP B CA 1
ATOM 7266 C C . ASP B 1 31 ? -28.031 -45.562 -9.875 1 38.78 31 ASP B C 1
ATOM 7268 O O . ASP B 1 31 ? -28.812 -44.781 -9.289 1 38.78 31 ASP B O 1
ATOM 7272 N N . ASP B 1 32 ? -27.188 -44.938 -10.406 1 40.78 32 ASP B N 1
ATOM 7273 C CA . ASP B 1 32 ? -27.281 -43.625 -11.023 1 40.78 32 ASP B CA 1
ATOM 7274 C C . ASP B 1 32 ? -28 -43.719 -12.367 1 40.78 32 ASP B C 1
ATOM 7276 O O . ASP B 1 32 ? -27.703 -42.938 -13.281 1 40.78 32 ASP B O 1
ATOM 7280 N N . SER B 1 33 ? -28.719 -44.844 -12.734 1 40.16 33 SER B N 1
ATOM 7281 C CA . SER B 1 33 ? -29.25 -45.062 -14.078 1 40.16 33 SER B CA 1
ATOM 7282 C C . SER B 1 33 ? -30.328 -44.031 -14.406 1 40.16 33 SER B C 1
ATOM 7284 O O . SER B 1 33 ? -30.766 -43.938 -15.555 1 40.16 33 SER B O 1
ATOM 7286 N N . GLY B 1 34 ? -30.469 -43 -13.711 1 39.66 34 GLY B N 1
ATOM 7287 C CA . GLY B 1 34 ? -31.547 -42.031 -13.883 1 39.66 34 GLY B CA 1
ATOM 7288 C C . GLY B 1 34 ? -32.906 -42.625 -13.508 1 39.66 34 GLY B C 1
ATOM 7289 O O . GLY B 1 34 ? -33.906 -41.875 -13.422 1 39.66 34 GLY B O 1
ATOM 7290 N N . TYR B 1 35 ? -33.062 -43.906 -13.789 1 36.88 35 TYR B N 1
ATOM 7291 C CA . TYR B 1 35 ? -34.344 -44.562 -13.5 1 36.88 35 TYR B CA 1
ATOM 7292 C C . TYR B 1 35 ? -34.375 -45.094 -12.07 1 36.88 35 TYR B C 1
ATOM 7294 O O . TYR B 1 35 ? -33.344 -45.469 -11.523 1 36.88 35 TYR B O 1
ATOM 7302 N N . VAL B 1 36 ? -35.062 -44.438 -11.281 1 39.31 36 VAL B N 1
ATOM 7303 C CA . VAL B 1 36 ? -35.281 -45 -9.961 1 39.31 36 VAL B CA 1
ATOM 7304 C C . VAL B 1 36 ? -35.875 -46.406 -10.109 1 39.31 36 VAL B C 1
ATOM 7306 O O . VAL B 1 36 ? -37 -46.562 -10.586 1 39.31 36 VAL B O 1
ATOM 7309 N N . ASP B 1 37 ? -35.125 -47.344 -10.594 1 38.31 37 ASP B N 1
ATOM 7310 C CA . ASP B 1 37 ? -35.625 -48.719 -10.703 1 38.31 37 ASP B CA 1
ATOM 7311 C C . ASP B 1 37 ? -36.188 -49.219 -9.375 1 38.31 37 ASP B C 1
ATOM 7313 O O . ASP B 1 37 ? -35.656 -48.875 -8.312 1 38.31 37 ASP B O 1
ATOM 7317 N N . VAL B 1 38 ? -37.469 -49.469 -9.367 1 36.03 38 VAL B N 1
ATOM 7318 C CA . VAL B 1 38 ? -38.375 -49.938 -8.336 1 36.03 38 VAL B CA 1
ATOM 7319 C C . VAL B 1 38 ? -37.906 -51.312 -7.855 1 36.03 38 VAL B C 1
ATOM 7321 O O . VAL B 1 38 ? -38.531 -52.344 -8.18 1 36.03 38 VAL B O 1
ATOM 7324 N N . ASP B 1 39 ? -36.844 -51.875 -8.258 1 35.78 39 ASP B N 1
ATOM 7325 C CA . ASP B 1 39 ? -36.906 -53.25 -7.758 1 35.78 39 ASP B CA 1
ATOM 7326 C C . ASP B 1 39 ? -37.188 -53.281 -6.254 1 35.78 39 ASP B C 1
ATOM 7328 O O . ASP B 1 39 ? -37.594 -54.281 -5.703 1 35.78 39 ASP B O 1
ATOM 7332 N N . VAL B 1 40 ? -36.281 -52.594 -5.504 1 35.03 40 VAL B N 1
ATOM 7333 C CA . VAL B 1 40 ? -36.156 -53.125 -4.148 1 35.03 40 VAL B CA 1
ATOM 7334 C C . VAL B 1 40 ? -37.5 -52.969 -3.426 1 35.03 40 VAL B C 1
ATOM 7336 O O . VAL B 1 40 ? -38.344 -52.188 -3.84 1 35.03 40 VAL B O 1
ATOM 7339 N N . ASP B 1 41 ? -37.594 -53.625 -2.127 1 36.34 41 ASP B N 1
ATOM 7340 C CA . ASP B 1 41 ? -38.438 -53.781 -0.936 1 36.34 41 ASP B CA 1
ATOM 7341 C C . ASP B 1 41 ? -38.906 -52.438 -0.418 1 36.34 41 ASP B C 1
ATOM 7343 O O . ASP B 1 41 ? -39.188 -52.281 0.769 1 36.34 41 ASP B O 1
ATOM 7347 N N . VAL B 1 42 ? -38.688 -51.344 -1.008 1 41.03 42 VAL B N 1
ATOM 7348 C CA . VAL B 1 42 ? -39.125 -50.125 -0.363 1 41.03 42 VAL B CA 1
ATOM 7349 C C . VAL B 1 42 ? -40.625 -50.094 -0.256 1 41.03 42 VAL B C 1
ATOM 7351 O O . VAL B 1 42 ? -41.344 -49.938 -1.26 1 41.03 42 VAL B O 1
ATOM 7354 N N . CYS B 1 43 ? -41.281 -50.969 0.466 1 47.16 43 CYS B N 1
ATOM 7355 C CA . CYS B 1 43 ? -42.688 -51.062 0.862 1 47.16 43 CYS B CA 1
ATOM 7356 C C . CYS B 1 43 ? -43.219 -49.75 1.413 1 47.16 43 CYS B C 1
ATOM 7358 O O . CYS B 1 43 ? -42.812 -49.312 2.49 1 47.16 43 CYS B O 1
ATOM 7360 N N . GLY B 1 44 ? -43.281 -48.75 0.702 1 62.56 44 GLY B N 1
ATOM 7361 C CA . GLY B 1 44 ? -44 -47.625 1.236 1 62.56 44 GLY B CA 1
ATOM 7362 C C . GLY B 1 44 ? -45.438 -47.969 1.626 1 62.56 44 GLY B C 1
ATOM 7363 O O . GLY B 1 44 ? -46.188 -48.531 0.833 1 62.56 44 GLY B O 1
ATOM 7364 N N . SER B 1 45 ? -45.625 -48.125 2.85 1 75.25 45 SER B N 1
ATOM 7365 C CA . SER B 1 45 ? -46.969 -48.344 3.395 1 75.25 45 SER B CA 1
ATOM 7366 C C . SER B 1 45 ? -47.625 -47.031 3.828 1 75.25 45 SER B C 1
ATOM 7368 O O . SER B 1 45 ? -46.938 -46.094 4.297 1 75.25 45 SER B O 1
ATOM 7370 N N . VAL B 1 46 ? -48.75 -46.969 3.389 1 85.06 46 VAL B N 1
ATOM 7371 C CA . VAL B 1 46 ? -49.5 -45.781 3.73 1 85.06 46 VAL B CA 1
ATOM 7372 C C . VAL B 1 46 ? -50.781 -46.156 4.465 1 85.06 46 VAL B C 1
ATOM 7374 O O . VAL B 1 46 ? -51.469 -47.094 4.094 1 85.06 46 VAL B O 1
ATOM 7377 N N . CYS B 1 47 ? -51.031 -45.469 5.535 1 87.62 47 CYS B N 1
ATOM 7378 C CA . CYS B 1 47 ? -52.281 -45.594 6.285 1 87.62 47 CYS B CA 1
ATOM 7379 C C . CYS B 1 47 ? -53.188 -44.406 6.02 1 87.62 47 CYS B C 1
ATOM 7381 O O . CYS B 1 47 ? -52.781 -43.25 6.168 1 87.62 47 CYS B O 1
ATOM 7383 N N . VAL B 1 48 ? -54.375 -44.656 5.562 1 88.38 48 VAL B N 1
ATOM 7384 C CA . VAL B 1 48 ? -55.312 -43.625 5.246 1 88.38 48 VAL B CA 1
ATOM 7385 C C . VAL B 1 48 ? -56.5 -43.688 6.207 1 88.38 48 VAL B C 1
ATOM 7387 O O . VAL B 1 48 ? -57.188 -44.719 6.301 1 88.38 48 VAL B O 1
ATOM 7390 N N . GLN B 1 49 ? -56.719 -42.656 6.988 1 88.75 49 GLN B N 1
ATOM 7391 C CA . GLN B 1 49 ? -57.906 -42.531 7.805 1 88.75 49 GLN B CA 1
ATOM 7392 C C . GLN B 1 49 ? -59.031 -41.844 7.023 1 88.75 49 GLN B C 1
ATOM 7394 O O . GLN B 1 49 ? -58.875 -40.719 6.586 1 88.75 49 GLN B O 1
ATOM 7399 N N . HIS B 1 50 ? -60.094 -42.5 6.812 1 86 50 HIS B N 1
ATOM 7400 C CA . HIS B 1 50 ? -61.188 -41.969 6.027 1 86 50 HIS B CA 1
ATOM 7401 C C . HIS B 1 50 ? -62.531 -42.344 6.648 1 86 50 HIS B C 1
ATOM 7403 O O . HIS B 1 50 ? -62.625 -43.281 7.445 1 86 50 HIS B O 1
ATOM 7409 N N . GLY B 1 51 ? -63.562 -41.5 6.383 1 80.94 51 GLY B N 1
ATOM 7410 C CA . GLY B 1 51 ? -64.875 -41.75 7 1 80.94 51 GLY B CA 1
ATOM 7411 C C . GLY B 1 51 ? -64.875 -41.375 8.477 1 80.94 51 GLY B C 1
ATOM 7412 O O . GLY B 1 51 ? -64.125 -40.5 8.914 1 80.94 51 GLY B O 1
ATOM 7413 N N . VAL B 1 52 ? -65.688 -42.031 9.242 1 80.56 52 VAL B N 1
ATOM 7414 C CA . VAL B 1 52 ? -65.812 -41.719 10.648 1 80.56 52 VAL B CA 1
ATOM 7415 C C . VAL B 1 52 ? -64.75 -42.406 11.477 1 80.56 52 VAL B C 1
ATOM 7417 O O . VAL B 1 52 ? -64 -41.781 12.227 1 80.56 52 VAL B O 1
ATOM 7420 N N . ASP B 1 53 ? -64.5 -43.781 11.234 1 86.25 53 ASP B N 1
ATOM 7421 C CA . ASP B 1 53 ? -63.562 -44.5 12.078 1 86.25 53 ASP B CA 1
ATOM 7422 C C . ASP B 1 53 ? -62.719 -45.469 11.25 1 86.25 53 ASP B C 1
ATOM 7424 O O . ASP B 1 53 ? -61.938 -46.25 11.805 1 86.25 53 ASP B O 1
ATOM 7428 N N . ARG B 1 54 ? -62.719 -45.438 10.008 1 89 54 ARG B N 1
ATOM 7429 C CA . ARG B 1 54 ? -62.062 -46.438 9.172 1 89 54 ARG B CA 1
ATOM 7430 C C . ARG B 1 54 ? -60.625 -46.094 8.883 1 89 54 ARG B C 1
ATOM 7432 O O . ARG B 1 54 ? -60.281 -44.938 8.648 1 89 54 ARG B O 1
ATOM 7439 N N . LEU B 1 55 ? -59.688 -47 8.992 1 90.62 55 LEU B N 1
ATOM 7440 C CA . LEU B 1 55 ? -58.281 -46.969 8.602 1 90.62 55 LEU B CA 1
ATOM 7441 C C . LEU B 1 55 ? -58 -47.969 7.496 1 90.62 55 LEU B C 1
ATOM 7443 O O . LEU B 1 55 ? -58.375 -49.125 7.609 1 90.62 55 LEU B O 1
ATOM 7447 N N . THR B 1 56 ? -57.5 -47.562 6.414 1 89.19 56 THR B N 1
ATOM 7448 C CA . THR B 1 56 ? -57.094 -48.438 5.332 1 89.19 56 THR B CA 1
ATOM 7449 C C . THR B 1 56 ? -55.562 -48.438 5.168 1 89.19 56 THR B C 1
ATOM 7451 O O . THR B 1 56 ? -54.969 -47.344 5.09 1 89.19 56 THR B O 1
ATOM 7454 N N . PHE B 1 57 ? -55 -49.562 5.242 1 87.38 57 PHE B N 1
ATOM 7455 C CA . PHE B 1 57 ? -53.562 -49.719 5.09 1 87.38 57 PHE B CA 1
ATOM 7456 C C . PHE B 1 57 ? -53.219 -50.188 3.684 1 87.38 57 PHE B C 1
ATOM 7458 O O . PHE B 1 57 ? -53.719 -51.219 3.223 1 87.38 57 PHE B O 1
ATOM 7465 N N . LEU B 1 58 ? -52.375 -49.375 3.043 1 84.94 58 LEU B N 1
ATOM 7466 C CA . LEU B 1 58 ? -51.906 -49.688 1.688 1 84.94 58 LEU B CA 1
ATOM 7467 C C . LEU B 1 58 ? -50.438 -50 1.663 1 84.94 58 LEU B C 1
ATOM 7469 O O . LEU B 1 58 ? -49.656 -49.406 2.383 1 84.94 58 LEU B O 1
ATOM 7473 N N . SER B 1 59 ? -50.125 -51 1.061 1 78.81 59 SER B N 1
ATOM 7474 C CA . SER B 1 59 ? -48.719 -51.375 0.897 1 78.81 59 SER B CA 1
ATOM 7475 C C . SER B 1 59 ? -48.438 -51.812 -0.538 1 78.81 59 SER B C 1
ATOM 7477 O O . SER B 1 59 ? -49.312 -52.281 -1.24 1 78.81 59 SER B O 1
ATOM 7479 N N . ALA B 1 60 ? -47.25 -51.531 -0.874 1 73.38 60 ALA B N 1
ATOM 7480 C CA . ALA B 1 60 ? -46.812 -51.906 -2.223 1 73.38 60 ALA B CA 1
ATOM 7481 C C . ALA B 1 60 ? -46.719 -53.406 -2.371 1 73.38 60 ALA B C 1
ATOM 7483 O O . ALA B 1 60 ? -46.25 -54.094 -1.454 1 73.38 60 ALA B O 1
ATOM 7484 N N . GLY B 1 61 ? -47.156 -53.938 -3.408 1 67.75 61 GLY B N 1
ATOM 7485 C CA . GLY B 1 61 ? -47 -55.344 -3.742 1 67.75 61 GLY B CA 1
ATOM 7486 C C . GLY B 1 61 ? -48.156 -56.219 -3.219 1 67.75 61 GLY B C 1
ATOM 7487 O O . GLY B 1 61 ? -48.094 -57.438 -3.309 1 67.75 61 GLY B O 1
ATOM 7488 N N . VAL B 1 62 ? -49.062 -55.594 -2.496 1 72.12 62 VAL B N 1
ATOM 7489 C CA . VAL B 1 62 ? -50.156 -56.375 -1.977 1 72.12 62 VAL B CA 1
ATOM 7490 C C . VAL B 1 62 ? -51.375 -56.219 -2.904 1 72.12 62 VAL B C 1
ATOM 7492 O O . VAL B 1 62 ? -51.594 -55.188 -3.516 1 72.12 62 VAL B O 1
ATOM 7495 N N . ASP B 1 63 ? -52.031 -57.281 -3.318 1 66.69 63 ASP B N 1
ATOM 7496 C CA . ASP B 1 63 ? -53.156 -57.312 -4.242 1 66.69 63 ASP B CA 1
ATOM 7497 C C . ASP B 1 63 ? -54.469 -57.25 -3.49 1 66.69 63 ASP B C 1
ATOM 7499 O O . ASP B 1 63 ? -55.531 -57.594 -4.047 1 66.69 63 ASP B O 1
ATOM 7503 N N . GLY B 1 64 ? -54.594 -56.594 -2.438 1 68.19 64 GLY B N 1
ATOM 7504 C CA . GLY B 1 64 ? -55.844 -56.594 -1.728 1 68.19 64 GLY B CA 1
ATOM 7505 C C . GLY B 1 64 ? -56.844 -55.562 -2.242 1 68.19 64 GLY B C 1
ATOM 7506 O O . GLY B 1 64 ? -56.406 -54.5 -2.742 1 68.19 64 GLY B O 1
ATOM 7507 N N . GLU B 1 65 ? -58.125 -55.875 -2.582 1 68.19 65 GLU B N 1
ATOM 7508 C CA . GLU B 1 65 ? -59.188 -54.969 -2.965 1 68.19 65 GLU B CA 1
ATOM 7509 C C . GLU B 1 65 ? -60.25 -54.906 -1.884 1 68.19 65 GLU B C 1
ATOM 7511 O O . GLU B 1 65 ? -60.594 -55.906 -1.258 1 68.19 65 GLU B O 1
ATOM 7516 N N . VAL B 1 66 ? -60.5 -53.812 -1.314 1 68.75 66 VAL B N 1
ATOM 7517 C CA . VAL B 1 66 ? -61.594 -53.688 -0.357 1 68.75 66 VAL B CA 1
ATOM 7518 C C . VAL B 1 66 ? -62.656 -52.75 -0.935 1 68.75 66 VAL B C 1
ATOM 7520 O O . VAL B 1 66 ? -62.375 -51.969 -1.839 1 68.75 66 VAL B O 1
ATOM 7523 N N . GLU B 1 67 ? -63.938 -52.906 -0.508 1 69.62 67 GLU B N 1
ATOM 7524 C CA . GLU B 1 67 ? -65.062 -52.094 -0.932 1 69.62 67 GLU B CA 1
ATOM 7525 C C . GLU B 1 67 ? -64.812 -50.625 -0.573 1 69.62 67 GLU B C 1
ATOM 7527 O O . GLU B 1 67 ? -64.438 -50.312 0.547 1 69.62 67 GLU B O 1
ATOM 7532 N N . GLY B 1 68 ? -64.812 -49.625 -1.55 1 75.25 68 GLY B N 1
ATOM 7533 C CA . GLY B 1 68 ? -64.75 -48.188 -1.371 1 75.25 68 GLY B CA 1
ATOM 7534 C C . GLY B 1 68 ? -63.375 -47.625 -1.65 1 75.25 68 GLY B C 1
ATOM 7535 O O . GLY B 1 68 ? -63.125 -46.438 -1.483 1 75.25 68 GLY B O 1
ATOM 7536 N N . CYS B 1 69 ? -62.312 -48.5 -1.825 1 80.25 69 CYS B N 1
ATOM 7537 C CA . CYS B 1 69 ? -60.969 -48.062 -2.182 1 80.25 69 CYS B CA 1
ATOM 7538 C C . CYS B 1 69 ? -60.531 -48.656 -3.5 1 80.25 69 CYS B C 1
ATOM 7540 O O . CYS B 1 69 ? -60.406 -49.875 -3.615 1 80.25 69 CYS B O 1
ATOM 7542 N N . VAL B 1 70 ? -60.375 -47.844 -4.508 1 79.44 70 VAL B N 1
ATOM 7543 C CA . VAL B 1 70 ? -60 -48.312 -5.832 1 79.44 70 VAL B CA 1
ATOM 7544 C C . VAL B 1 70 ? -58.625 -47.719 -6.188 1 79.44 70 VAL B C 1
ATOM 7546 O O . VAL B 1 70 ? -58.406 -46.531 -6.078 1 79.44 70 VAL B O 1
ATOM 7549 N N . VAL B 1 71 ? -57.688 -48.562 -6.383 1 79 71 VAL B N 1
ATOM 7550 C CA . VAL B 1 71 ? -56.375 -48.188 -6.828 1 79 71 VAL B CA 1
ATOM 7551 C C . VAL B 1 71 ? -56.281 -48.281 -8.352 1 79 71 VAL B C 1
ATOM 7553 O O . VAL B 1 71 ? -56.594 -49.312 -8.93 1 79 71 VAL B O 1
ATOM 7556 N N . ARG B 1 72 ? -56.062 -47.156 -8.992 1 75.06 72 ARG B N 1
ATOM 7557 C CA . ARG B 1 72 ? -55.906 -47.094 -10.438 1 75.06 72 ARG B CA 1
ATOM 7558 C C . ARG B 1 72 ? -54.531 -46.625 -10.836 1 75.06 72 ARG B C 1
ATOM 7560 O O . ARG B 1 72 ? -54 -45.656 -10.258 1 75.06 72 ARG B O 1
ATOM 7567 N N . VAL B 1 73 ? -53.844 -47.281 -11.43 1 68.19 73 VAL B N 1
ATOM 7568 C CA . VAL B 1 73 ? -52.562 -46.844 -11.984 1 68.19 73 VAL B CA 1
ATOM 7569 C C . VAL B 1 73 ? -52.812 -45.844 -13.094 1 68.19 73 VAL B C 1
ATOM 7571 O O . VAL B 1 73 ? -53.625 -46.062 -14 1 68.19 73 VAL B O 1
ATOM 7574 N N . THR B 1 74 ? -52.5 -44.5 -12.719 1 65.62 74 THR B N 1
ATOM 7575 C CA . THR B 1 74 ? -52.625 -43.406 -13.695 1 65.62 74 THR B CA 1
ATOM 7576 C C . THR B 1 74 ? -51.281 -43.062 -14.305 1 65.62 74 THR B C 1
ATOM 7578 O O . THR B 1 74 ? -50.25 -43.312 -13.703 1 65.62 74 THR B O 1
ATOM 7581 N N . GLY B 1 75 ? -51.219 -42.625 -15.586 1 59.22 75 GLY B N 1
ATOM 7582 C CA . GLY B 1 75 ? -50.031 -42.188 -16.297 1 59.22 75 GLY B CA 1
ATOM 7583 C C . GLY B 1 75 ? -49.25 -43.312 -16.938 1 59.22 75 GLY B C 1
ATOM 7584 O O . GLY B 1 75 ? -48.125 -43.125 -17.438 1 59.22 75 GLY B O 1
ATOM 7585 N N . ALA B 1 76 ? -49.594 -44.562 -16.422 1 51.91 76 ALA B N 1
ATOM 7586 C CA . ALA B 1 76 ? -49.031 -45.781 -17 1 51.91 76 ALA B CA 1
ATOM 7587 C C . ALA B 1 76 ? -50.094 -46.562 -17.766 1 51.91 76 ALA B C 1
ATOM 7589 O O . ALA B 1 76 ? -51.312 -46.438 -17.484 1 51.91 76 ALA B O 1
ATOM 7590 N N . GLY B 1 77 ? -50 -46.844 -19.219 1 50.72 77 GLY B N 1
ATOM 7591 C CA . GLY B 1 77 ? -50.719 -47.781 -20.047 1 50.72 77 GLY B CA 1
ATOM 7592 C C . GLY B 1 77 ? -50.844 -47.344 -21.484 1 50.72 77 GLY B C 1
ATOM 7593 O O . GLY B 1 77 ? -51.5 -48.031 -22.297 1 50.72 77 GLY B O 1
ATOM 7594 N N . GLY B 1 78 ? -50.688 -46.094 -21.781 1 44.97 78 GLY B N 1
ATOM 7595 C CA . GLY B 1 78 ? -50.875 -46.125 -23.219 1 44.97 78 GLY B CA 1
ATOM 7596 C C . GLY B 1 78 ? -50.031 -47.188 -23.906 1 44.97 78 GLY B C 1
ATOM 7597 O O . GLY B 1 78 ? -49.25 -47.906 -23.266 1 44.97 78 GLY B O 1
ATOM 7598 N N . GLN B 1 79 ? -50.156 -47.438 -25.234 1 46.25 79 GLN B N 1
ATOM 7599 C CA . GLN B 1 79 ? -49.344 -48.219 -26.156 1 46.25 79 GLN B CA 1
ATOM 7600 C C . GLN B 1 79 ? -47.875 -47.812 -26.078 1 46.25 79 GLN B C 1
ATOM 7602 O O . GLN B 1 79 ? -47.562 -46.625 -26.25 1 46.25 79 GLN B O 1
ATOM 7607 N N . GLY B 1 80 ? -46.906 -48.656 -25.297 1 52.34 80 GLY B N 1
ATOM 7608 C CA . GLY B 1 80 ? -45.469 -48.594 -25.234 1 52.34 80 GLY B CA 1
ATOM 7609 C C . GLY B 1 80 ? -44.938 -48.25 -23.859 1 52.34 80 GLY B C 1
ATOM 7610 O O . GLY B 1 80 ? -43.719 -48.281 -23.641 1 52.34 80 GLY B O 1
ATOM 7611 N N . PHE B 1 81 ? -45.719 -47.594 -22.938 1 53.09 81 PHE B N 1
ATOM 7612 C CA . PHE B 1 81 ? -45.094 -47.219 -21.672 1 53.09 81 PHE B CA 1
ATOM 7613 C C . PHE B 1 81 ? -45.219 -48.344 -20.641 1 53.09 81 PHE B C 1
ATOM 7615 O O . PHE B 1 81 ? -46.312 -48.875 -20.469 1 53.09 81 PHE B O 1
ATOM 7622 N N . ARG B 1 82 ? -44.156 -49.062 -20.266 1 58.62 82 ARG B N 1
ATOM 7623 C CA . ARG B 1 82 ? -44.062 -50.125 -19.281 1 58.62 82 ARG B CA 1
ATOM 7624 C C . ARG B 1 82 ? -44.312 -49.594 -17.875 1 58.62 82 ARG B C 1
ATOM 7626 O O . ARG B 1 82 ? -43.969 -48.438 -17.562 1 58.62 82 ARG B O 1
ATOM 7633 N N . GLU B 1 83 ? -45.156 -50.25 -17.109 1 58.03 83 GLU B N 1
ATOM 7634 C CA . GLU B 1 83 ? -45.375 -49.969 -15.695 1 58.03 83 GLU B CA 1
ATOM 7635 C C . GLU B 1 83 ? -44.094 -50.219 -14.891 1 58.03 83 GLU B C 1
ATOM 7637 O O . GLU B 1 83 ? -43.562 -51.312 -14.898 1 58.03 83 GLU B O 1
ATOM 7642 N N . CYS B 1 84 ? -43.406 -49.219 -14.484 1 59.69 84 CYS B N 1
ATOM 7643 C CA . CYS B 1 84 ? -42.156 -49.344 -13.781 1 59.69 84 CYS B CA 1
ATOM 7644 C C . CYS B 1 84 ? -42.375 -49.375 -12.273 1 59.69 84 CYS B C 1
ATOM 7646 O O . CYS B 1 84 ? -41.406 -49.5 -11.508 1 59.69 84 CYS B O 1
ATOM 7648 N N . VAL B 1 85 ? -43.688 -49.25 -11.727 1 61.16 85 VAL B N 1
ATOM 7649 C CA . VAL B 1 85 ? -43.875 -49.281 -10.281 1 61.16 85 VAL B CA 1
ATOM 7650 C C . VAL B 1 85 ? -44.875 -50.375 -9.914 1 61.16 85 VAL B C 1
ATOM 7652 O O . VAL B 1 85 ? -45.781 -50.688 -10.711 1 61.16 85 VAL B O 1
ATOM 7655 N N . VAL B 1 86 ? -44.562 -51 -8.797 1 67.38 86 VAL B N 1
ATOM 7656 C CA . VAL B 1 86 ? -45.5 -51.906 -8.227 1 67.38 86 VAL B CA 1
ATOM 7657 C C . VAL B 1 86 ? -46.656 -51.156 -7.582 1 67.38 86 VAL B C 1
ATOM 7659 O O . VAL B 1 86 ? -46.438 -50.312 -6.703 1 67.38 86 VAL B O 1
ATOM 7662 N N . PRO B 1 87 ? -47.75 -51.156 -8.148 1 69.56 87 PRO B N 1
ATOM 7663 C CA . PRO B 1 87 ? -48.875 -50.438 -7.555 1 69.56 87 PRO B CA 1
ATOM 7664 C C . PRO B 1 87 ? -49.156 -50.875 -6.113 1 69.56 87 PRO B C 1
ATOM 7666 O O . PRO B 1 87 ? -48.844 -52 -5.727 1 69.56 87 PRO B O 1
ATOM 7669 N N . VAL B 1 88 ? -49.688 -49.875 -5.273 1 76.44 88 VAL B N 1
ATOM 7670 C CA . VAL B 1 88 ? -50.062 -50.188 -3.889 1 76.44 88 VAL B CA 1
ATOM 7671 C C . VAL B 1 88 ? -51.406 -50.906 -3.844 1 76.44 88 VAL B C 1
ATOM 7673 O O . VAL B 1 88 ? -52.25 -50.688 -4.699 1 76.44 88 VAL B O 1
ATOM 7676 N N . GLY B 1 89 ? -51.438 -51.906 -3.053 1 78.12 89 GLY B N 1
ATOM 7677 C CA . GLY B 1 89 ? -52.688 -52.594 -2.781 1 78.12 89 GLY B CA 1
ATOM 7678 C C . GLY B 1 89 ? -53.125 -52.469 -1.344 1 78.12 89 GLY B C 1
ATOM 7679 O O . GLY B 1 89 ? -52.375 -52 -0.487 1 78.12 89 GLY B O 1
ATOM 7680 N N . VAL B 1 90 ? -54.406 -52.781 -1.098 1 82.44 90 VAL B N 1
ATOM 7681 C CA . VAL B 1 90 ? -55 -52.688 0.239 1 82.44 90 VAL B CA 1
ATOM 7682 C C . VAL B 1 90 ? -54.562 -53.906 1.07 1 82.44 90 VAL B C 1
ATOM 7684 O O . VAL B 1 90 ? -54.812 -55.031 0.682 1 82.44 90 VAL B O 1
ATOM 7687 N N . CYS B 1 91 ? -53.875 -53.625 2.086 1 80.12 91 CYS B N 1
ATOM 7688 C CA . CYS B 1 91 ? -53.438 -54.656 3.023 1 80.12 91 CYS B CA 1
ATOM 7689 C C . CYS B 1 91 ? -54.562 -55 3.996 1 80.12 91 CYS B C 1
ATOM 7691 O O . CYS B 1 91 ? -54.719 -56.156 4.406 1 80.12 91 CYS B O 1
ATOM 7693 N N . GLY B 1 92 ? -55.281 -53.969 4.332 1 82.25 92 GLY B N 1
ATOM 7694 C CA . GLY B 1 92 ? -56.344 -54.188 5.289 1 82.25 92 GLY B CA 1
ATOM 7695 C C . GLY B 1 92 ? -57.156 -52.938 5.578 1 82.25 92 GLY B C 1
ATOM 7696 O O . GLY B 1 92 ? -56.719 -51.812 5.258 1 82.25 92 GLY B O 1
ATOM 7697 N N . GLN B 1 93 ? -58.25 -53.125 5.977 1 86.94 93 GLN B N 1
ATOM 7698 C CA . GLN B 1 93 ? -59.156 -52.062 6.402 1 86.94 93 GLN B CA 1
ATOM 7699 C C . GLN B 1 93 ? -59.781 -52.375 7.754 1 86.94 93 GLN B C 1
ATOM 7701 O O . GLN B 1 93 ? -60.281 -53.5 7.965 1 86.94 93 GLN B O 1
ATOM 7706 N N . CYS B 1 94 ? -59.688 -51.531 8.688 1 87.75 94 CYS B N 1
ATOM 7707 C CA . CYS B 1 94 ? -60.25 -51.781 10.023 1 87.75 94 CYS B CA 1
ATOM 7708 C C . CYS B 1 94 ? -60.75 -50.5 10.641 1 87.75 94 CYS B C 1
ATOM 7710 O O . CYS B 1 94 ? -60.594 -49.406 10.062 1 87.75 94 CYS B O 1
ATOM 7712 N N . GLU B 1 95 ? -61.469 -50.625 11.68 1 89.75 95 GLU B N 1
ATOM 7713 C CA . GLU B 1 95 ? -61.906 -49.5 12.492 1 89.75 95 GLU B CA 1
ATOM 7714 C C . GLU B 1 95 ? -61.156 -49.438 13.812 1 89.75 95 GLU B C 1
ATOM 7716 O O . GLU B 1 95 ? -60.781 -50.5 14.359 1 89.75 95 GLU B O 1
ATOM 7721 N N . VAL B 1 96 ? -60.812 -48.281 14.242 1 91.69 96 VAL B N 1
ATOM 7722 C CA . VAL B 1 96 ? -60.094 -48.125 15.516 1 91.69 96 VAL B CA 1
ATOM 7723 C C . VAL B 1 96 ? -60.969 -48.656 16.656 1 91.69 96 VAL B C 1
ATOM 7725 O O . VAL B 1 96 ? -62.094 -48.188 16.844 1 91.69 96 VAL B O 1
ATOM 7728 N N . GLN B 1 97 ? -60.5 -49.625 17.344 1 89.69 97 GLN B N 1
ATOM 7729 C CA . GLN B 1 97 ? -61.188 -50.219 18.484 1 89.69 97 GLN B CA 1
ATOM 7730 C C . GLN B 1 97 ? -60.719 -49.625 19.797 1 89.69 97 GLN B C 1
ATOM 7732 O O . GLN B 1 97 ? -59.531 -49.344 19.969 1 89.69 97 GLN B O 1
ATOM 7737 N N . TRP B 1 98 ? -61.594 -49.312 20.641 1 91.06 98 TRP B N 1
ATOM 7738 C CA . TRP B 1 98 ? -61.312 -48.75 21.969 1 91.06 98 TRP B CA 1
ATOM 7739 C C . TRP B 1 98 ? -61.719 -49.75 23.062 1 91.06 98 TRP B C 1
ATOM 7741 O O . TRP B 1 98 ? -62.906 -49.906 23.344 1 91.06 98 TRP B O 1
ATOM 7751 N N . PRO B 1 99 ? -60.844 -50.562 23.516 1 87.12 99 PRO B N 1
ATOM 7752 C CA . PRO B 1 99 ? -61.188 -51.531 24.562 1 87.12 99 PRO B CA 1
ATOM 7753 C C . PRO B 1 99 ? -61.812 -50.875 25.781 1 87.12 99 PRO B C 1
ATOM 7755 O O . PRO B 1 99 ? -61.719 -49.656 25.953 1 87.12 99 PRO B O 1
ATOM 7758 N N . ALA B 1 100 ? -62.312 -51.875 26.672 1 80.88 100 ALA B N 1
ATOM 7759 C CA . ALA B 1 100 ? -63 -51.469 27.891 1 80.88 100 ALA B CA 1
ATOM 7760 C C . ALA B 1 100 ? -62 -50.969 28.938 1 80.88 100 ALA B C 1
ATOM 7762 O O . ALA B 1 100 ? -60.938 -51.562 29.125 1 80.88 100 ALA B O 1
ATOM 7763 N N . GLY B 1 101 ? -61.75 -49.594 29.266 1 81.12 101 GLY B N 1
ATOM 7764 C CA . GLY B 1 101 ? -60.875 -49.031 30.266 1 81.12 101 GLY B CA 1
ATOM 7765 C C . GLY B 1 101 ? -60.031 -47.875 29.75 1 81.12 101 GLY B C 1
ATOM 7766 O O . GLY B 1 101 ? -59.406 -47.156 30.531 1 81.12 101 GLY B O 1
ATOM 7767 N N . VAL B 1 102 ? -59.969 -47.844 28.406 1 85.75 102 VAL B N 1
ATOM 7768 C CA . VAL B 1 102 ? -59.188 -46.75 27.859 1 85.75 102 VAL B CA 1
ATOM 7769 C C . VAL B 1 102 ? -60.062 -45.5 27.766 1 85.75 102 VAL B C 1
ATOM 7771 O O . VAL B 1 102 ? -61.031 -45.469 27 1 85.75 102 VAL B O 1
ATOM 7774 N N . SER B 1 103 ? -59.906 -44.562 28.625 1 86.88 103 SER B N 1
ATOM 7775 C CA . SER B 1 103 ? -60.594 -43.281 28.688 1 86.88 103 SER B CA 1
ATOM 7776 C C . SER B 1 103 ? -59.594 -42.125 28.938 1 86.88 103 SER B C 1
ATOM 7778 O O . SER B 1 103 ? -58.562 -42.312 29.578 1 86.88 103 SER B O 1
ATOM 7780 N N . PRO B 1 104 ? -59.844 -41.094 28.281 1 89.06 104 PRO B N 1
ATOM 7781 C CA . PRO B 1 104 ? -60.969 -40.688 27.453 1 89.06 104 PRO B CA 1
ATOM 7782 C C . PRO B 1 104 ? -60.875 -41.156 26.016 1 89.06 104 PRO B C 1
ATOM 7784 O O . PRO B 1 104 ? -59.812 -41.594 25.578 1 89.06 104 PRO B O 1
ATOM 7787 N N . ARG B 1 105 ? -62.062 -41.125 25.328 1 88.56 105 ARG B N 1
ATOM 7788 C CA . ARG B 1 105 ? -62.125 -41.5 23.922 1 88.56 105 ARG B CA 1
ATOM 7789 C C . ARG B 1 105 ? -62.719 -40.375 23.062 1 88.56 105 ARG B C 1
ATOM 7791 O O . ARG B 1 105 ? -63.562 -39.625 23.531 1 88.56 105 ARG B O 1
ATOM 7798 N N . PRO B 1 106 ? -62.094 -40.219 21.953 1 89.12 106 PRO B N 1
ATOM 7799 C CA . PRO B 1 106 ? -62.75 -39.281 21.047 1 89.12 106 PRO B CA 1
ATOM 7800 C C . PRO B 1 106 ? -64.062 -39.781 20.5 1 89.12 106 PRO B C 1
ATOM 7802 O O . PRO B 1 106 ? -64.375 -41 20.578 1 89.12 106 PRO B O 1
ATOM 7805 N N . ALA B 1 107 ? -64.938 -38.875 20.047 1 83.38 107 ALA B N 1
ATOM 7806 C CA . ALA B 1 107 ? -66.188 -39.281 19.469 1 83.38 107 ALA B CA 1
ATOM 7807 C C . ALA B 1 107 ? -66 -40.156 18.234 1 83.38 107 ALA B C 1
ATOM 7809 O O . ALA B 1 107 ? -66.75 -41.125 18.031 1 83.38 107 ALA B O 1
ATOM 7810 N N . SER B 1 108 ? -65 -39.844 17.422 1 86.25 108 SER B N 1
ATOM 7811 C CA . SER B 1 108 ? -64.688 -40.594 16.234 1 86.25 108 SER B CA 1
ATOM 7812 C C . SER B 1 108 ? -63.219 -40.406 15.867 1 86.25 108 SER B C 1
ATOM 7814 O O . SER B 1 108 ? -62.562 -39.5 16.359 1 86.25 108 SER B O 1
ATOM 7816 N N . ALA B 1 109 ? -62.688 -41.344 15.125 1 86.25 109 ALA B N 1
ATOM 7817 C CA . ALA B 1 109 ? -61.281 -41.25 14.664 1 86.25 109 ALA B CA 1
ATOM 7818 C C . ALA B 1 109 ? -61.062 -40 13.805 1 86.25 109 ALA B C 1
ATOM 7820 O O . ALA B 1 109 ? -59.938 -39.531 13.641 1 86.25 109 ALA B O 1
ATOM 7821 N N . ARG B 1 110 ? -62.094 -39.438 13.25 1 83.25 110 ARG B N 1
ATOM 7822 C CA . ARG B 1 110 ? -62.031 -38.219 12.445 1 83.25 110 ARG B CA 1
ATOM 7823 C C . ARG B 1 110 ? -61.531 -37.062 13.273 1 83.25 110 ARG B C 1
ATOM 7825 O O . ARG B 1 110 ? -61 -36.094 12.734 1 83.25 110 ARG B O 1
ATOM 7832 N N . GLU B 1 111 ? -61.719 -37.188 14.562 1 85.69 111 GLU B N 1
ATOM 7833 C CA . GLU B 1 111 ? -61.344 -36.094 15.445 1 85.69 111 GLU B CA 1
ATOM 7834 C C . GLU B 1 111 ? -59.875 -36.156 15.805 1 85.69 111 GLU B C 1
ATOM 7836 O O . GLU B 1 111 ? -59.312 -35.219 16.406 1 85.69 111 GLU B O 1
ATOM 7841 N N . MET B 1 112 ? -59.281 -37.281 15.422 1 89.5 112 MET B N 1
ATOM 7842 C CA . MET B 1 112 ? -57.875 -37.406 15.695 1 89.5 112 MET B CA 1
ATOM 7843 C C . MET B 1 112 ? -57.031 -36.719 14.617 1 89.5 112 MET B C 1
ATOM 7845 O O . MET B 1 112 ? -57.438 -36.688 13.453 1 89.5 112 MET B O 1
ATOM 7849 N N . TYR B 1 113 ? -55.969 -36.125 15.008 1 87.44 113 TYR B N 1
ATOM 7850 C CA . TYR B 1 113 ? -55.094 -35.406 14.078 1 87.44 113 TYR B CA 1
ATOM 7851 C C . TYR B 1 113 ? -53.625 -35.688 14.414 1 87.44 113 TYR B C 1
ATOM 7853 O O . TYR B 1 113 ? -53.312 -36.344 15.406 1 87.44 113 TYR B O 1
ATOM 7861 N N . HIS B 1 114 ? -52.688 -35.438 13.484 1 90.31 114 HIS B N 1
ATOM 7862 C CA . HIS B 1 114 ? -51.25 -35.656 13.578 1 90.31 114 HIS B CA 1
ATOM 7863 C C . HIS B 1 114 ? -50.906 -37.125 13.656 1 90.31 114 HIS B C 1
ATOM 7865 O O . HIS B 1 114 ? -50.156 -37.531 14.539 1 90.31 114 HIS B O 1
ATOM 7871 N N . TRP B 1 115 ? -51.438 -37.781 12.719 1 91.12 115 TRP B N 1
ATOM 7872 C CA . TRP B 1 115 ? -51.188 -39.219 12.656 1 91.12 115 TRP B CA 1
ATOM 7873 C C . TRP B 1 115 ? -49.719 -39.531 12.297 1 91.12 115 TRP B C 1
ATOM 7875 O O . TRP B 1 115 ? -49.156 -38.875 11.406 1 91.12 115 TRP B O 1
ATOM 7885 N N . ALA B 1 116 ? -49.094 -40.344 13.07 1 91.06 116 ALA B N 1
ATOM 7886 C CA . ALA B 1 116 ? -47.75 -40.844 12.781 1 91.06 116 ALA B CA 1
ATOM 7887 C C . ALA B 1 116 ? -47.688 -42.344 12.828 1 91.06 116 ALA B C 1
ATOM 7889 O O . ALA B 1 116 ? -48.312 -43 13.688 1 91.06 116 ALA B O 1
ATOM 7890 N N . TRP B 1 117 ? -47.062 -42.969 11.875 1 89.31 117 TRP B N 1
ATOM 7891 C CA . TRP B 1 117 ? -46.906 -44.406 11.781 1 89.31 117 TRP B CA 1
ATOM 7892 C C . TRP B 1 117 ? -45.438 -44.812 11.906 1 89.31 117 TRP B C 1
ATOM 7894 O O . TRP B 1 117 ? -44.781 -45.156 10.914 1 89.31 117 TRP B O 1
ATOM 7904 N N . PRO B 1 118 ? -44.875 -44.781 13.102 1 87.81 118 PRO B N 1
ATOM 7905 C CA . PRO B 1 118 ? -43.438 -45 13.305 1 87.81 118 PRO B CA 1
ATOM 7906 C C . PRO B 1 118 ? -43.031 -46.438 13.047 1 87.81 118 PRO B C 1
ATOM 7908 O O . PRO B 1 118 ? -41.938 -46.688 12.539 1 87.81 118 PRO B O 1
ATOM 7911 N N . ARG B 1 119 ? -43.906 -47.406 13.422 1 85.38 119 ARG B N 1
ATOM 7912 C CA . ARG B 1 119 ? -43.656 -48.812 13.242 1 85.38 119 ARG B CA 1
ATOM 7913 C C . ARG B 1 119 ? -44.875 -49.5 12.633 1 85.38 119 ARG B C 1
ATOM 7915 O O . ARG B 1 119 ? -46 -49.031 12.781 1 85.38 119 ARG B O 1
ATOM 7922 N N . ARG B 1 120 ? -44.531 -50.531 12.023 1 82.62 120 ARG B N 1
ATOM 7923 C CA . ARG B 1 120 ? -45.625 -51.281 11.359 1 82.62 120 ARG B CA 1
ATOM 7924 C C . ARG B 1 120 ? -46.688 -51.656 12.359 1 82.62 120 ARG B C 1
ATOM 7926 O O . ARG B 1 120 ? -47.875 -51.781 12 1 82.62 120 ARG B O 1
ATOM 7933 N N . ASP B 1 121 ? -46.344 -51.75 13.602 1 87.31 121 ASP B N 1
ATOM 7934 C CA . ASP B 1 121 ? -47.312 -52.25 14.586 1 87.31 121 ASP B CA 1
ATOM 7935 C C . ASP B 1 121 ? -47.812 -51.125 15.484 1 87.31 121 ASP B C 1
ATOM 7937 O O . ASP B 1 121 ? -48.531 -51.344 16.453 1 87.31 121 ASP B O 1
ATOM 7941 N N . LEU B 1 122 ? -47.406 -49.938 15.18 1 90.44 122 LEU B N 1
ATOM 7942 C CA . LEU B 1 122 ? -47.75 -48.844 16.094 1 90.44 122 LEU B CA 1
ATOM 7943 C C . LEU B 1 122 ? -48.125 -47.594 15.32 1 90.44 122 LEU B C 1
ATOM 7945 O O . LEU B 1 122 ? -47.406 -47.156 14.414 1 90.44 122 LEU B O 1
ATOM 7949 N N . LEU B 1 123 ? -49.25 -47.062 15.641 1 92.12 123 LEU B N 1
ATOM 7950 C CA . LEU B 1 123 ? -49.688 -45.75 15.164 1 92.12 123 LEU B CA 1
ATOM 7951 C C . LEU B 1 123 ? -49.875 -44.781 16.328 1 92.12 123 LEU B C 1
ATOM 7953 O O . LEU B 1 123 ? -50.219 -45.188 17.438 1 92.12 123 LEU B O 1
ATOM 7957 N N . LEU B 1 124 ? -49.531 -43.531 16.109 1 93.31 124 LEU B N 1
ATOM 7958 C CA . LEU B 1 124 ? -49.719 -42.438 17.062 1 93.31 124 LEU B CA 1
ATOM 7959 C C . LEU B 1 124 ? -50.688 -41.406 16.516 1 93.31 124 LEU B C 1
ATOM 7961 O O . LEU B 1 124 ? -50.719 -41.156 15.312 1 93.31 124 LEU B O 1
ATOM 7965 N N . ALA B 1 125 ? -51.5 -40.875 17.266 1 94.25 125 ALA B N 1
ATOM 7966 C CA . ALA B 1 125 ? -52.375 -39.781 16.906 1 94.25 125 ALA B CA 1
ATOM 7967 C C . ALA B 1 125 ? -52.719 -38.938 18.141 1 94.25 125 ALA B C 1
ATOM 7969 O O . ALA B 1 125 ? -52.5 -39.344 19.266 1 94.25 125 ALA B O 1
ATOM 7970 N N . VAL B 1 126 ? -53.188 -37.781 17.953 1 93.38 126 VAL B N 1
ATOM 7971 C CA . VAL B 1 126 ? -53.562 -36.875 19.016 1 93.38 126 VAL B CA 1
ATOM 7972 C C . VAL B 1 126 ? -55.031 -36.5 18.875 1 93.38 126 VAL B C 1
ATOM 7974 O O . VAL B 1 126 ? -55.562 -36.5 17.781 1 93.38 126 VAL B O 1
ATOM 7977 N N . PHE B 1 127 ? -55.75 -36.312 20.016 1 90.56 127 PHE B N 1
ATOM 7978 C CA . PHE B 1 127 ? -57.125 -35.844 20 1 90.56 127 PHE B CA 1
ATOM 7979 C C . PHE B 1 127 ? -57.438 -35 21.234 1 90.56 127 PHE B C 1
ATOM 7981 O O . PHE B 1 127 ? -56.656 -35.031 22.203 1 90.56 127 PHE B O 1
ATOM 7988 N N . GLY B 1 128 ? -58.406 -34.156 21.141 1 88.06 128 GLY B N 1
ATOM 7989 C CA . GLY B 1 128 ? -58.781 -33.281 22.25 1 88.06 128 GLY B CA 1
ATOM 7990 C C . GLY B 1 128 ? -60.156 -33.625 22.812 1 88.06 128 GLY B C 1
ATOM 7991 O O . GLY B 1 128 ? -61.094 -33.906 22.047 1 88.06 128 GLY B O 1
ATOM 7992 N N . VAL B 1 129 ? -60.281 -33.719 24.141 1 83.25 129 VAL B N 1
ATOM 7993 C CA . VAL B 1 129 ? -61.531 -33.875 24.828 1 83.25 129 VAL B CA 1
ATOM 7994 C C . VAL B 1 129 ? -61.625 -32.906 26.016 1 83.25 129 VAL B C 1
ATOM 7996 O O . VAL B 1 129 ? -60.688 -32.844 26.828 1 83.25 129 VAL B O 1
ATOM 7999 N N . ASP B 1 130 ? -62.719 -32.094 26.141 1 77.38 130 ASP B N 1
ATOM 8000 C CA . ASP B 1 130 ? -62.969 -31.156 27.25 1 77.38 130 ASP B CA 1
ATOM 8001 C C . ASP B 1 130 ? -61.781 -30.234 27.484 1 77.38 130 ASP B C 1
ATOM 8003 O O . ASP B 1 130 ? -61.375 -30.031 28.625 1 77.38 130 ASP B O 1
ATOM 8007 N N . GLY B 1 131 ? -61 -29.812 26.422 1 77.81 131 GLY B N 1
ATOM 8008 C CA . GLY B 1 131 ? -59.938 -28.828 26.5 1 77.81 131 GLY B CA 1
ATOM 8009 C C . GLY B 1 131 ? -58.562 -29.438 26.734 1 77.81 131 GLY B C 1
ATOM 8010 O O . GLY B 1 131 ? -57.562 -28.719 26.734 1 77.81 131 GLY B O 1
ATOM 8011 N N . VAL B 1 132 ? -58.531 -30.75 26.938 1 84.25 132 VAL B N 1
ATOM 8012 C CA . VAL B 1 132 ? -57.25 -31.406 27.172 1 84.25 132 VAL B CA 1
ATOM 8013 C C . VAL B 1 132 ? -56.844 -32.219 25.953 1 84.25 132 VAL B C 1
ATOM 8015 O O . VAL B 1 132 ? -57.688 -32.906 25.344 1 84.25 132 VAL B O 1
ATOM 8018 N N . CYS B 1 133 ? -55.625 -32.094 25.531 1 91 133 CYS B N 1
ATOM 8019 C CA . CYS B 1 133 ? -55.094 -32.844 24.406 1 91 133 CYS B CA 1
ATOM 8020 C C . CYS B 1 133 ? -54.469 -34.156 24.844 1 91 133 CYS B C 1
ATOM 8022 O O . CYS B 1 133 ? -53.812 -34.219 25.875 1 91 133 CYS B O 1
ATOM 8024 N N . PHE B 1 134 ? -54.781 -35.25 24.219 1 93 134 PHE B N 1
ATOM 8025 C CA . PHE B 1 134 ? -54.281 -36.594 24.578 1 93 134 PHE B CA 1
ATOM 8026 C C . PHE B 1 134 ? -53.531 -37.219 23.422 1 93 134 PHE B C 1
ATOM 8028 O O . PHE B 1 134 ? -53.875 -37.031 22.25 1 93 134 PHE B O 1
ATOM 8035 N N . LEU B 1 135 ? -52.438 -37.875 23.734 1 94.69 135 LEU B N 1
ATOM 8036 C CA . LEU B 1 135 ? -51.719 -38.75 22.797 1 94.69 135 LEU B CA 1
ATOM 8037 C C . LEU B 1 135 ? -52.188 -40.188 22.906 1 94.69 135 LEU B C 1
ATOM 8039 O O . LEU B 1 135 ? -52.281 -40.719 24 1 94.69 135 LEU B O 1
ATOM 8043 N N . VAL B 1 136 ? -52.562 -40.812 21.844 1 94.69 136 VAL B N 1
ATOM 8044 C CA . VAL B 1 136 ? -53.062 -42.156 21.859 1 94.69 136 VAL B CA 1
ATOM 8045 C C . VAL B 1 136 ? -52.062 -43.094 21.141 1 94.69 136 VAL B C 1
ATOM 8047 O O . VAL B 1 136 ? -51.531 -42.719 20.094 1 94.69 136 VAL B O 1
ATOM 8050 N N . PHE B 1 137 ? -51.812 -44.188 21.781 1 94.06 137 PHE B N 1
ATOM 8051 C CA . PHE B 1 137 ? -51.031 -45.25 21.188 1 94.06 137 PHE B CA 1
ATOM 8052 C C . PHE B 1 137 ? -51.906 -46.344 20.625 1 94.06 137 PHE B C 1
ATOM 8054 O O . PHE B 1 137 ? -52.625 -47.031 21.359 1 94.06 137 PHE B O 1
ATOM 8061 N N . ILE B 1 138 ? -51.875 -46.5 19.281 1 93.19 138 ILE B N 1
ATOM 8062 C CA . ILE B 1 138 ? -52.719 -47.469 18.609 1 93.19 138 ILE B CA 1
ATOM 8063 C C . ILE B 1 138 ? -51.875 -48.625 18.094 1 93.19 138 ILE B C 1
ATOM 8065 O O . ILE B 1 138 ? -51 -48.438 17.266 1 93.19 138 ILE B O 1
ATOM 8069 N N . GLU B 1 139 ? -52.094 -49.75 18.594 1 91.5 139 GLU B N 1
ATOM 8070 C CA . GLU B 1 139 ? -51.406 -50.938 18.141 1 91.5 139 GLU B CA 1
ATOM 8071 C C . GLU B 1 139 ? -52.094 -51.562 16.938 1 91.5 139 GLU B C 1
ATOM 8073 O O . GLU B 1 139 ? -53.312 -51.75 16.953 1 91.5 139 GLU B O 1
ATOM 8078 N N . VAL B 1 140 ? -51.344 -51.688 15.898 1 89.25 140 VAL B N 1
ATOM 8079 C CA . VAL B 1 140 ? -51.844 -52.281 14.664 1 89.25 140 VAL B CA 1
ATOM 8080 C C . VAL B 1 140 ? -51.375 -53.719 14.516 1 89.25 140 VAL B C 1
ATOM 8082 O O . VAL B 1 140 ? -50.188 -53.969 14.586 1 89.25 140 VAL B O 1
ATOM 8085 N N . VAL B 1 141 ? -52.406 -54.625 14.438 1 81.19 141 VAL B N 1
ATOM 8086 C CA . VAL B 1 141 ? -52.062 -56.031 14.258 1 81.19 141 VAL B CA 1
ATOM 8087 C C . VAL B 1 141 ? -52.406 -56.469 12.828 1 81.19 141 VAL B C 1
ATOM 8089 O O . VAL B 1 141 ? -53.562 -56.531 12.445 1 81.19 141 VAL B O 1
ATOM 8092 N N . GLU B 1 142 ? -51.5 -56.875 12.023 1 75.19 142 GLU B N 1
ATOM 8093 C CA . GLU B 1 142 ? -51.562 -57.406 10.664 1 75.19 142 GLU B CA 1
ATOM 8094 C C . GLU B 1 142 ? -52.5 -56.562 9.789 1 75.19 142 GLU B C 1
ATOM 8096 O O . GLU B 1 142 ? -53.219 -57.094 8.961 1 75.19 142 GLU B O 1
ATOM 8101 N N . ALA B 1 143 ? -52.531 -55.25 9.992 1 77.12 143 ALA B N 1
ATOM 8102 C CA . ALA B 1 143 ? -53.312 -54.281 9.242 1 77.12 143 ALA B CA 1
ATOM 8103 C C . ALA B 1 143 ? -54.781 -54.688 9.242 1 77.12 143 ALA B C 1
ATOM 8105 O O . ALA B 1 143 ? -55.562 -54.281 8.352 1 77.12 143 ALA B O 1
ATOM 8106 N N . ARG B 1 144 ? -55.219 -55.469 10.188 1 80.31 144 ARG B N 1
ATOM 8107 C CA . ARG B 1 144 ? -56.594 -55.906 10.242 1 80.31 144 ARG B CA 1
ATOM 8108 C C . ARG B 1 144 ? -57.281 -55.406 11.508 1 80.31 144 ARG B C 1
ATOM 8110 O O . ARG B 1 144 ? -58.531 -55.312 11.562 1 80.31 144 ARG B O 1
ATOM 8117 N N . ARG B 1 145 ? -56.469 -55.219 12.414 1 87.5 145 ARG B N 1
ATOM 8118 C CA . ARG B 1 145 ? -57.031 -54.719 13.672 1 87.5 145 ARG B CA 1
ATOM 8119 C C . ARG B 1 145 ? -56.188 -53.531 14.188 1 87.5 145 ARG B C 1
ATOM 8121 O O . ARG B 1 145 ? -54.969 -53.562 14.156 1 87.5 145 ARG B O 1
ATOM 8128 N N . ALA B 1 146 ? -56.812 -52.5 14.531 1 91.75 146 ALA B N 1
ATOM 8129 C CA . ALA B 1 146 ? -56.219 -51.344 15.18 1 91.75 146 ALA B CA 1
ATOM 8130 C C . ALA B 1 146 ? -56.844 -51.062 16.531 1 91.75 146 ALA B C 1
ATOM 8132 O O . ALA B 1 146 ? -58.031 -50.75 16.609 1 91.75 146 ALA B O 1
ATOM 8133 N N . VAL B 1 147 ? -56.031 -51.219 17.594 1 92.06 147 VAL B N 1
ATOM 8134 C CA . VAL B 1 147 ? -56.562 -51.125 18.953 1 92.06 147 VAL B CA 1
ATOM 8135 C C . VAL B 1 147 ? -55.875 -50 19.703 1 92.06 147 VAL B C 1
ATOM 8137 O O . VAL B 1 147 ? -54.625 -49.969 19.812 1 92.06 147 VAL B O 1
ATOM 8140 N N . ALA B 1 148 ? -56.625 -49 20.156 1 93.38 148 ALA B N 1
ATOM 8141 C CA . ALA B 1 148 ? -56.094 -47.969 21.031 1 93.38 148 ALA B CA 1
ATOM 8142 C C . ALA B 1 148 ? -55.75 -48.531 22.406 1 93.38 148 ALA B C 1
ATOM 8144 O O . ALA B 1 148 ? -56.656 -48.875 23.172 1 93.38 148 ALA B O 1
ATOM 8145 N N . LYS B 1 149 ? -54.562 -48.594 22.734 1 91.06 149 LYS B N 1
ATOM 8146 C CA . LYS B 1 149 ? -54.125 -49.281 23.938 1 91.06 149 LYS B CA 1
ATOM 8147 C C . LYS B 1 149 ? -53.969 -48.312 25.094 1 91.06 149 LYS B C 1
ATOM 8149 O O . LYS B 1 149 ? -54.25 -48.656 26.25 1 91.06 149 LYS B O 1
ATOM 8154 N N . GLU B 1 150 ? -53.438 -47.188 24.828 1 91.56 150 GLU B N 1
ATOM 8155 C CA . GLU B 1 150 ? -53.125 -46.25 25.891 1 91.56 150 GLU B CA 1
ATOM 8156 C C . GLU B 1 150 ? -53.344 -44.812 25.438 1 91.56 150 GLU B C 1
ATOM 8158 O O . GLU B 1 150 ? -53.062 -44.469 24.281 1 91.56 150 GLU B O 1
ATOM 8163 N N . VAL B 1 151 ? -53.812 -44.031 26.281 1 93 151 VAL B N 1
ATOM 8164 C CA . VAL B 1 151 ? -54 -42.594 26.078 1 93 151 VAL B CA 1
ATOM 8165 C C . VAL B 1 151 ? -53.25 -41.812 27.156 1 93 151 VAL B C 1
ATOM 8167 O O . VAL B 1 151 ? -53.375 -42.156 28.344 1 93 151 VAL B O 1
ATOM 8170 N N . VAL B 1 152 ? -52.438 -40.906 26.781 1 92.5 152 VAL B N 1
ATOM 8171 C CA . VAL B 1 152 ? -51.688 -40.094 27.719 1 92.5 152 VAL B CA 1
ATOM 8172 C C . VAL B 1 152 ? -52.094 -38.625 27.609 1 92.5 152 VAL B C 1
ATOM 8174 O O . VAL B 1 152 ? -52.156 -38.094 26.5 1 92.5 152 VAL B O 1
ATOM 8177 N N . ALA B 1 153 ? -52.406 -38 28.703 1 91.25 153 ALA B N 1
ATOM 8178 C CA . ALA B 1 153 ? -52.781 -36.594 28.719 1 91.25 153 ALA B CA 1
ATOM 8179 C C . ALA B 1 153 ? -51.531 -35.688 28.531 1 91.25 153 ALA B C 1
ATOM 8181 O O . ALA B 1 153 ? -50.469 -35.969 29.109 1 91.25 153 ALA B O 1
ATOM 8182 N N . LEU B 1 154 ? -51.688 -34.75 27.641 1 91.81 154 LEU B N 1
ATOM 8183 C CA . LEU B 1 154 ? -50.594 -33.812 27.391 1 91.81 154 LEU B CA 1
ATOM 8184 C C . LEU B 1 154 ? -50.875 -32.469 28.094 1 91.81 154 LEU B C 1
ATOM 8186 O O . LEU B 1 154 ? -52 -32.156 28.406 1 91.81 154 LEU B O 1
ATOM 8190 N N . GLU B 1 155 ? -49.781 -31.719 28.344 1 85.12 155 GLU B N 1
ATOM 8191 C CA . GLU B 1 155 ? -49.875 -30.453 29.062 1 85.12 155 GLU B CA 1
ATOM 8192 C C . GLU B 1 155 ? -50.5 -29.375 28.203 1 85.12 155 GLU B C 1
ATOM 8194 O O . GLU B 1 155 ? -51.094 -28.438 28.734 1 85.12 155 GLU B O 1
ATOM 8199 N N . ASP B 1 156 ? -50.281 -29.531 26.875 1 86.69 156 ASP B N 1
ATOM 8200 C CA . ASP B 1 156 ? -50.781 -28.531 25.938 1 86.69 156 ASP B CA 1
ATOM 8201 C C . ASP B 1 156 ? -51.125 -29.172 24.594 1 86.69 156 ASP B C 1
ATOM 8203 O O . ASP B 1 156 ? -50.906 -30.359 24.375 1 86.69 156 ASP B O 1
ATOM 8207 N N . CYS B 1 157 ? -51.75 -28.297 23.703 1 86.94 157 CYS B N 1
ATOM 8208 C CA . CYS B 1 157 ? -52.094 -28.766 22.359 1 86.94 157 CYS B CA 1
ATOM 8209 C C . CYS B 1 157 ? -50.812 -29.031 21.547 1 86.94 157 CYS B C 1
ATOM 8211 O O . CYS B 1 157 ? -49.812 -28.375 21.75 1 86.94 157 CYS B O 1
ATOM 8213 N N . VAL B 1 158 ? -50.938 -30.094 20.734 1 90.5 158 VAL B N 1
ATOM 8214 C CA . VAL B 1 158 ? -49.812 -30.453 19.891 1 90.5 158 VAL B CA 1
ATOM 8215 C C . VAL B 1 158 ? -49.906 -29.719 18.547 1 90.5 158 VAL B C 1
ATOM 8217 O O . VAL B 1 158 ? -50.969 -29.688 17.906 1 90.5 158 VAL B O 1
ATOM 8220 N N . VAL B 1 159 ? -48.781 -29.078 18.172 1 88.31 159 VAL B N 1
ATOM 8221 C CA . VAL B 1 159 ? -48.781 -28.297 16.953 1 88.31 159 VAL B CA 1
ATOM 8222 C C . VAL B 1 159 ? -48.062 -29.062 15.844 1 88.31 159 VAL B C 1
ATOM 8224 O O . VAL B 1 159 ? -48.344 -28.891 14.664 1 88.31 159 VAL B O 1
ATOM 8227 N N . ALA B 1 160 ? -47.219 -29.906 16.172 1 91.81 160 ALA B N 1
ATOM 8228 C CA . ALA B 1 160 ? -46.469 -30.7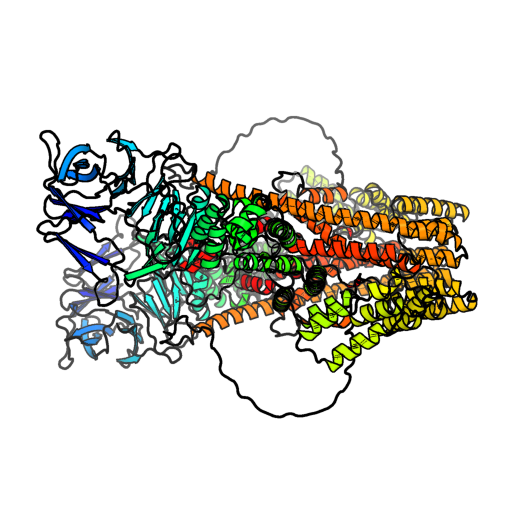19 15.211 1 91.81 160 ALA B CA 1
ATOM 8229 C C . ALA B 1 160 ? -45.969 -32 15.844 1 91.81 160 ALA B C 1
ATOM 8231 O O . ALA B 1 160 ? -45.75 -32.062 17.062 1 91.81 160 ALA B O 1
ATOM 8232 N N . MET B 1 161 ? -45.781 -33.031 14.977 1 92.12 161 MET B N 1
ATOM 8233 C CA . MET B 1 161 ? -45.312 -34.312 15.469 1 92.12 161 MET B CA 1
ATOM 8234 C C . MET B 1 161 ? -44.375 -35 14.461 1 92.12 161 MET B C 1
ATOM 8236 O O . MET B 1 161 ? -44.594 -34.906 13.25 1 92.12 161 MET B O 1
ATOM 8240 N N . ALA B 1 162 ? -43.312 -35.438 14.961 1 92.06 162 ALA B N 1
ATOM 8241 C CA . ALA B 1 162 ? -42.375 -36.25 14.188 1 92.06 162 ALA B CA 1
ATOM 8242 C C . ALA B 1 162 ? -42.062 -37.562 14.898 1 92.06 162 ALA B C 1
ATOM 8244 O O . ALA B 1 162 ? -42 -37.625 16.125 1 92.06 162 ALA B O 1
ATOM 8245 N N . ALA B 1 163 ? -41.938 -38.625 14.086 1 90.19 163 ALA B N 1
ATOM 8246 C CA . ALA B 1 163 ? -41.719 -39.906 14.734 1 90.19 163 ALA B CA 1
ATOM 8247 C C . ALA B 1 163 ? -40.688 -40.719 13.984 1 90.19 163 ALA B C 1
ATOM 8249 O O . ALA B 1 163 ? -40.594 -40.656 12.758 1 90.19 163 ALA B O 1
ATOM 8250 N N . SER B 1 164 ? -39.938 -41.406 14.758 1 86.38 164 SER B N 1
ATOM 8251 C CA . SER B 1 164 ? -39.031 -42.438 14.32 1 86.38 164 SER B CA 1
ATOM 8252 C C . SER B 1 164 ? -39.375 -43.781 14.953 1 86.38 164 SER B C 1
ATOM 8254 O O . SER B 1 164 ? -40.281 -43.875 15.797 1 86.38 164 SER B O 1
ATOM 8256 N N . PRO B 1 165 ? -38.781 -44.781 14.508 1 83.88 165 PRO B N 1
ATOM 8257 C CA . PRO B 1 165 ? -39.188 -46.094 15.016 1 83.88 165 PRO B CA 1
ATOM 8258 C C . PRO B 1 165 ? -39.031 -46.219 16.531 1 83.88 165 PRO B C 1
ATOM 8260 O O . PRO B 1 165 ? -39.719 -47 17.172 1 83.88 165 PRO B O 1
ATOM 8263 N N . THR B 1 166 ? -38.125 -45.438 17.062 1 86 166 THR B N 1
ATOM 8264 C CA . THR B 1 166 ? -37.875 -45.594 18.484 1 86 166 THR B CA 1
ATOM 8265 C C . THR B 1 166 ? -38.312 -44.375 19.281 1 86 166 THR B C 1
ATOM 8267 O O . THR B 1 166 ? -38.562 -44.469 20.484 1 86 166 THR B O 1
ATOM 8270 N N . LEU B 1 167 ? -38.375 -43.281 18.609 1 90.25 167 LEU B N 1
ATOM 8271 C CA . LEU B 1 167 ? -38.656 -42.031 19.328 1 90.25 167 LEU B CA 1
ATOM 8272 C C . LEU B 1 167 ? -39.656 -41.219 18.562 1 90.25 167 LEU B C 1
ATOM 8274 O O . LEU B 1 167 ? -39.781 -41.344 17.344 1 90.25 167 LEU B O 1
ATOM 8278 N N . ALA B 1 168 ? -40.438 -40.406 19.281 1 93.12 168 ALA B N 1
ATOM 8279 C CA . ALA B 1 168 ? -41.312 -39.375 18.688 1 93.12 168 ALA B CA 1
ATOM 8280 C C . ALA B 1 168 ? -41.094 -38.031 19.375 1 93.12 168 ALA B C 1
ATOM 8282 O O . ALA B 1 168 ? -40.719 -37.969 20.547 1 93.12 168 ALA B O 1
ATOM 8283 N N . ALA B 1 169 ? -41.219 -37 18.656 1 94.38 169 ALA B N 1
ATOM 8284 C CA . ALA B 1 169 ? -41.156 -35.625 19.156 1 94.38 169 ALA B CA 1
ATOM 8285 C C . ALA B 1 169 ? -42.469 -34.906 18.938 1 94.38 169 ALA B C 1
ATOM 8287 O O . ALA B 1 169 ? -43.031 -34.938 17.844 1 94.38 169 ALA B O 1
ATOM 8288 N N . LEU B 1 170 ? -43 -34.312 19.953 1 94.75 170 LEU B N 1
ATOM 8289 C CA . LEU B 1 170 ? -44.219 -33.5 19.906 1 94.75 170 LEU B CA 1
ATOM 8290 C C . LEU B 1 170 ? -43.938 -32.062 20.266 1 94.75 170 LEU B C 1
ATOM 8292 O O . LEU B 1 170 ? -43.375 -31.781 21.344 1 94.75 170 LEU B O 1
ATOM 8296 N N . GLN B 1 171 ? -44.312 -31.281 19.406 1 94.06 171 GLN B N 1
ATOM 8297 C CA . GLN B 1 171 ? -44.25 -29.859 19.766 1 94.06 171 GLN B CA 1
ATOM 8298 C C . GLN B 1 171 ? -45.562 -29.375 20.328 1 94.06 171 GLN B C 1
ATOM 8300 O O . GLN B 1 171 ? -46.625 -29.5 19.688 1 94.06 171 GLN B O 1
ATOM 8305 N N . LEU B 1 172 ? -45.531 -28.766 21.469 1 89.25 172 LEU B N 1
ATOM 8306 C CA . LEU B 1 172 ? -46.719 -28.25 22.109 1 89.25 172 LEU B CA 1
ATOM 8307 C C . LEU B 1 172 ? -46.938 -26.781 21.75 1 89.25 172 LEU B C 1
ATOM 8309 O O . LEU B 1 172 ? -46.031 -26.125 21.219 1 89.25 172 LEU B O 1
ATOM 8313 N N . ALA B 1 173 ? -48.125 -26.328 21.844 1 84.5 173 ALA B N 1
ATOM 8314 C CA . ALA B 1 173 ? -48.469 -24.953 21.531 1 84.5 173 ALA B CA 1
ATOM 8315 C C . ALA B 1 173 ? -47.625 -23.984 22.344 1 84.5 173 ALA B C 1
ATOM 8317 O O . ALA B 1 173 ? -47.375 -22.859 21.922 1 84.5 173 ALA B O 1
ATOM 8318 N N . SER B 1 174 ? -47.156 -24.453 23.516 1 80.19 174 SER B N 1
ATOM 8319 C CA . SER B 1 174 ? -46.281 -23.641 24.359 1 80.19 174 SER B CA 1
ATOM 8320 C C . SER B 1 174 ? -44.906 -23.484 23.734 1 80.19 174 SER B C 1
ATOM 8322 O O . SER B 1 174 ? -44.125 -22.609 24.141 1 80.19 174 SER B O 1
ATOM 8324 N N . GLY B 1 175 ? -44.562 -24.281 22.703 1 87.31 175 GLY B N 1
ATOM 8325 C CA . GLY B 1 175 ? -43.25 -24.25 22.078 1 87.31 175 GLY B CA 1
ATOM 8326 C C . GLY B 1 175 ? -42.344 -25.391 22.562 1 87.31 175 GLY B C 1
ATOM 8327 O O . GLY B 1 175 ? -41.344 -25.688 21.922 1 87.31 175 GLY B O 1
ATOM 8328 N N . SER B 1 176 ? -42.719 -25.938 23.672 1 90.12 176 SER B N 1
ATOM 8329 C CA . SER B 1 176 ? -41.906 -27.016 24.25 1 90.12 176 SER B CA 1
ATOM 8330 C C . SER B 1 176 ? -42 -28.281 23.391 1 90.12 176 SER B C 1
ATOM 8332 O O . SER B 1 176 ? -43.031 -28.609 22.859 1 90.12 176 SER B O 1
ATOM 8334 N N . VAL B 1 177 ? -40.844 -28.891 23.219 1 94.19 177 VAL B N 1
ATOM 8335 C CA . VAL B 1 177 ? -40.781 -30.156 22.484 1 94.19 177 VAL B CA 1
ATOM 8336 C C . VAL B 1 177 ? -40.656 -31.312 23.469 1 94.19 177 VAL B C 1
ATOM 8338 O O . VAL B 1 177 ? -39.75 -31.312 24.328 1 94.19 177 VAL B O 1
ATOM 8341 N N . VAL B 1 178 ? -41.531 -32.281 23.375 1 94.31 178 VAL B N 1
ATOM 8342 C CA . VAL B 1 178 ? -41.594 -33.438 24.266 1 94.31 178 VAL B CA 1
ATOM 8343 C C . VAL B 1 178 ? -41.062 -34.688 23.547 1 94.31 178 VAL B C 1
ATOM 8345 O O . VAL B 1 178 ? -41.406 -34.906 22.375 1 94.31 178 VAL B O 1
ATOM 8348 N N . LYS B 1 179 ? -40.281 -35.375 24.266 1 94.06 179 LYS B N 1
ATOM 8349 C CA . LYS B 1 179 ? -39.75 -36.625 23.766 1 94.06 179 LYS B CA 1
ATOM 8350 C C . LYS B 1 179 ? -40.594 -37.812 24.234 1 94.06 179 LYS B C 1
ATOM 8352 O O . LYS B 1 179 ? -40.875 -37.938 25.422 1 94.06 179 LYS B O 1
ATOM 8357 N N . VAL B 1 180 ? -40.969 -38.625 23.219 1 94.12 180 VAL B N 1
ATOM 8358 C CA . VAL B 1 180 ? -41.75 -39.812 23.547 1 94.12 180 VAL B CA 1
ATOM 8359 C C . VAL B 1 180 ? -40.938 -41.062 23.203 1 94.12 180 VAL B C 1
ATOM 8361 O O . VAL B 1 180 ? -40.594 -41.312 22.047 1 94.12 180 VAL B O 1
ATOM 8364 N N . GLU B 1 181 ? -40.656 -41.75 24.219 1 92.19 181 GLU B N 1
ATOM 8365 C CA . GLU B 1 181 ? -40.031 -43.062 23.984 1 92.19 181 GLU B CA 1
ATOM 8366 C C . GLU B 1 181 ? -41.094 -44.125 23.672 1 92.19 181 GLU B C 1
ATOM 8368 O O . GLU B 1 181 ? -41.906 -44.469 24.531 1 92.19 181 GLU B O 1
ATOM 8373 N N . LEU B 1 182 ? -41.094 -44.625 22.531 1 89.88 182 LEU B N 1
ATOM 8374 C CA . LEU B 1 182 ? -42.188 -45.469 22.031 1 89.88 182 LEU B CA 1
ATOM 8375 C C . LEU B 1 182 ? -42.188 -46.812 22.719 1 89.88 182 LEU B C 1
ATOM 8377 O O . LEU B 1 182 ? -43.219 -47.469 22.844 1 89.88 182 LEU B O 1
ATOM 8381 N N . ALA B 1 183 ? -41.031 -47.25 23.156 1 85.94 183 ALA B N 1
ATOM 8382 C CA . ALA B 1 183 ? -40.969 -48.531 23.859 1 85.94 183 ALA B CA 1
ATOM 8383 C C . ALA B 1 183 ? -41.562 -48.438 25.25 1 85.94 183 ALA B C 1
ATOM 8385 O O . ALA B 1 183 ? -42.344 -49.281 25.656 1 85.94 183 ALA B O 1
ATOM 8386 N N . THR B 1 184 ? -41.25 -47.375 25.969 1 88.12 184 THR B N 1
ATOM 8387 C CA . THR B 1 184 ? -41.719 -47.219 27.359 1 88.12 184 THR B CA 1
ATOM 8388 C C . THR B 1 184 ? -42.938 -46.312 27.422 1 88.12 184 THR B C 1
ATOM 8390 O O . THR B 1 184 ? -43.625 -46.281 28.438 1 88.12 184 THR B O 1
ATOM 8393 N N . ARG B 1 185 ? -43.344 -45.656 26.234 1 88.19 185 ARG B N 1
ATOM 8394 C CA . ARG B 1 185 ? -44.469 -44.75 26.141 1 88.19 185 ARG B CA 1
ATOM 8395 C C . ARG B 1 185 ? -44.344 -43.625 27.172 1 88.19 185 ARG B C 1
ATOM 8397 O O . ARG B 1 185 ? -45.375 -43.125 27.641 1 88.19 185 ARG B O 1
ATOM 8404 N N . ARG B 1 186 ? -43.094 -43.344 27.562 1 89.5 186 ARG B N 1
ATOM 8405 C CA . ARG B 1 186 ? -42.812 -42.281 28.516 1 89.5 186 ARG B CA 1
ATOM 8406 C C . ARG B 1 186 ? -42.625 -40.938 27.781 1 89.5 186 ARG B C 1
ATOM 8408 O O . ARG B 1 186 ? -42 -40.906 26.703 1 89.5 186 ARG B O 1
ATOM 8415 N N . LEU B 1 187 ? -43.25 -39.938 28.359 1 92.06 187 LEU B N 1
ATOM 8416 C CA . LEU B 1 187 ? -43.125 -38.562 27.844 1 92.06 187 LEU B CA 1
ATOM 8417 C C . LEU B 1 187 ? -42.156 -37.75 28.703 1 92.06 187 LEU B C 1
ATOM 8419 O O . LEU B 1 187 ? -42.375 -37.656 29.922 1 92.06 187 LEU B O 1
ATOM 8423 N N . ASP B 1 188 ? -41.094 -37.312 28.141 1 91.38 188 ASP B N 1
ATOM 8424 C CA . ASP B 1 188 ? -40.125 -36.438 28.812 1 91.38 188 ASP B CA 1
ATOM 8425 C C . ASP B 1 188 ? -39.844 -35.219 27.984 1 91.38 188 ASP B C 1
ATOM 8427 O O . ASP B 1 188 ? -39.969 -35.219 26.75 1 91.38 188 ASP B O 1
ATOM 8431 N N . PRO B 1 189 ? -39.531 -34.125 28.625 1 91 189 PRO B N 1
ATOM 8432 C CA . PRO B 1 189 ? -39.062 -32.969 27.844 1 91 189 PRO B CA 1
ATOM 8433 C C . PRO B 1 189 ? -37.812 -33.281 27.047 1 91 189 PRO B C 1
ATOM 8435 O O . PRO B 1 189 ? -36.938 -34.031 27.516 1 91 189 PRO B O 1
ATOM 8438 N N . TRP B 1 190 ? -37.781 -32.844 25.828 1 91.94 190 TRP B N 1
ATOM 8439 C CA . TRP B 1 190 ? -36.594 -33.094 25 1 91.94 190 TRP B CA 1
ATOM 8440 C C . TRP B 1 190 ? -35.438 -32.25 25.5 1 91.94 190 TRP B C 1
ATOM 8442 O O . TRP B 1 190 ? -35.469 -31.016 25.484 1 91.94 190 TRP B O 1
ATOM 8452 N N . LEU B 1 191 ? -34.406 -32.875 25.922 1 88.5 191 LEU B N 1
ATOM 8453 C CA . LEU B 1 191 ? -33.219 -32.188 26.453 1 88.5 191 LEU B CA 1
ATOM 8454 C C . LEU B 1 191 ? -32.094 -32.219 25.469 1 88.5 191 LEU B C 1
ATOM 8456 O O . LEU B 1 191 ? -31.797 -33.281 24.875 1 88.5 191 LEU B O 1
ATOM 8460 N N . LEU B 1 192 ? -31.641 -31.094 25.031 1 85.06 192 LEU B N 1
ATOM 8461 C CA . LEU B 1 192 ? -30.406 -30.969 24.266 1 85.06 192 LEU B CA 1
ATOM 8462 C C . LEU B 1 192 ? -29.344 -30.219 25.047 1 85.06 192 LEU B C 1
ATOM 8464 O O . LEU B 1 192 ? -29.562 -29.094 25.5 1 85.06 192 LEU B O 1
ATOM 8468 N N . ASP B 1 193 ? -28.172 -30.781 25.234 1 75.31 193 ASP B N 1
ATOM 8469 C CA . ASP B 1 193 ? -27.078 -30.219 26.016 1 75.31 193 ASP B CA 1
ATOM 8470 C C . ASP B 1 193 ? -27.562 -29.766 27.391 1 75.31 193 ASP B C 1
ATOM 8472 O O . ASP B 1 193 ? -27.188 -28.688 27.859 1 75.31 193 ASP B O 1
ATOM 8476 N N . GLY B 1 194 ? -28.531 -30.469 28.016 1 76.31 194 GLY B N 1
ATOM 8477 C CA . GLY B 1 194 ? -29.031 -30.219 29.359 1 76.31 194 GLY B CA 1
ATOM 8478 C C . GLY B 1 194 ? -30.188 -29.234 29.391 1 76.31 194 GLY B C 1
ATOM 8479 O O . GLY B 1 194 ? -30.75 -28.969 30.469 1 76.31 194 GLY B O 1
ATOM 8480 N N . HIS B 1 195 ? -30.578 -28.719 28.266 1 84.38 195 HIS B N 1
ATOM 8481 C CA . HIS B 1 195 ? -31.656 -27.734 28.234 1 84.38 195 HIS B CA 1
ATOM 8482 C C . HIS B 1 195 ? -32.875 -28.266 27.453 1 84.38 195 HIS B C 1
ATOM 8484 O O . HIS B 1 195 ? -32.688 -28.969 26.453 1 84.38 195 HIS B O 1
ATOM 8490 N N . GLU B 1 196 ? -33.969 -27.844 27.969 1 86.81 196 GLU B N 1
ATOM 8491 C CA . GLU B 1 196 ? -35.188 -28.203 27.266 1 86.81 196 GLU B CA 1
ATOM 8492 C C . GLU B 1 196 ? -35.344 -27.438 25.953 1 86.81 196 GLU B C 1
ATOM 8494 O O . GLU B 1 196 ? -35.094 -26.234 25.891 1 86.81 196 GLU B O 1
ATOM 8499 N N . VAL B 1 197 ? -35.688 -28.156 24.969 1 90 197 VAL B N 1
ATOM 8500 C CA . VAL B 1 197 ? -35.844 -27.547 23.656 1 90 197 VAL B CA 1
ATOM 8501 C C . VAL B 1 197 ? -37.219 -26.828 23.578 1 90 197 VAL B C 1
ATOM 8503 O O . VAL B 1 197 ? -38.25 -27.453 23.797 1 90 197 VAL B O 1
ATOM 8506 N N . CYS B 1 198 ? -37.219 -25.531 23.344 1 88.25 198 CYS B N 1
ATOM 8507 C CA . CYS B 1 198 ? -38.406 -24.719 23.172 1 88.25 198 CYS B CA 1
ATOM 8508 C C . CYS B 1 198 ? -38.312 -23.859 21.922 1 88.25 198 CYS B C 1
ATOM 8510 O O . CYS B 1 198 ? -37.406 -23.016 21.797 1 88.25 198 CYS B O 1
ATOM 8512 N N . LEU B 1 199 ? -39.219 -24.078 21 1 88.31 199 LEU B N 1
ATOM 8513 C CA . LEU B 1 199 ? -39.188 -23.359 19.734 1 88.31 199 LEU B CA 1
ATOM 8514 C C . LEU B 1 199 ? -40.062 -22.094 19.828 1 88.31 199 LEU B C 1
ATOM 8516 O O . LEU B 1 199 ? -41.094 -22.109 20.469 1 88.31 199 LEU B O 1
ATOM 8520 N N . PRO B 1 200 ? -39.594 -21.062 19.219 1 80.88 200 PRO B N 1
ATOM 8521 C CA . PRO B 1 200 ? -40.281 -19.781 19.344 1 80.88 200 PRO B CA 1
ATOM 8522 C C . PRO B 1 200 ? -41.625 -19.734 18.594 1 80.88 200 PRO B C 1
ATOM 8524 O O . PRO B 1 200 ? -42.469 -18.891 18.891 1 80.88 200 PRO B O 1
ATOM 8527 N N . ALA B 1 201 ? -41.812 -20.594 17.594 1 80.5 201 ALA B N 1
ATOM 8528 C CA . ALA B 1 201 ? -43.031 -20.609 16.812 1 80.5 201 ALA B CA 1
ATOM 8529 C C . ALA B 1 201 ? -43.469 -22.031 16.469 1 80.5 201 ALA B C 1
ATOM 8531 O O . ALA B 1 201 ? -42.625 -22.953 16.531 1 80.5 201 ALA B O 1
ATOM 8532 N N . ALA B 1 202 ? -44.812 -22.078 16.219 1 83.44 202 ALA B N 1
ATOM 8533 C CA . ALA B 1 202 ? -45.344 -23.359 15.742 1 83.44 202 ALA B CA 1
ATOM 8534 C C . ALA B 1 202 ? -44.656 -23.781 14.438 1 83.44 202 ALA B C 1
ATOM 8536 O O . ALA B 1 202 ? -44.438 -22.953 13.547 1 83.44 202 ALA B O 1
ATOM 8537 N N . SER B 1 203 ? -44.281 -24.969 14.43 1 87.56 203 SER B N 1
ATOM 8538 C CA . SER B 1 203 ? -43.594 -25.469 13.258 1 87.56 203 SER B CA 1
ATOM 8539 C C . SER B 1 203 ? -44.562 -26.109 12.266 1 87.56 203 SER B C 1
ATOM 8541 O O . SER B 1 203 ? -45.531 -26.75 12.664 1 87.56 203 SER B O 1
ATOM 8543 N N . HIS B 1 204 ? -44.375 -25.812 11 1 85.38 204 HIS B N 1
ATOM 8544 C CA . HIS B 1 204 ? -45.156 -26.484 9.977 1 85.38 204 HIS B CA 1
ATOM 8545 C C . HIS B 1 204 ? -44.625 -27.875 9.672 1 85.38 204 HIS B C 1
ATOM 8547 O O . HIS B 1 204 ? -45.344 -28.75 9.227 1 85.38 204 HIS B O 1
ATOM 8553 N N . GLN B 1 205 ? -43.344 -28.016 9.922 1 90.25 205 GLN B N 1
ATOM 8554 C CA . GLN B 1 205 ? -42.719 -29.312 9.734 1 90.25 205 GLN B CA 1
ATOM 8555 C C . GLN B 1 205 ? -41.75 -29.609 10.859 1 90.25 205 GLN B C 1
ATOM 8557 O O . GLN B 1 205 ? -40.938 -28.75 11.242 1 90.25 205 GLN B O 1
ATOM 8562 N N . LEU B 1 206 ? -41.844 -30.766 11.461 1 93 206 LEU B N 1
ATOM 8563 C CA . LEU B 1 206 ? -40.938 -31.25 12.5 1 93 206 LEU B CA 1
ATOM 8564 C C . LEU B 1 206 ? -40.312 -32.562 12.086 1 93 206 LEU B C 1
ATOM 8566 O O . LEU B 1 206 ? -41 -33.469 11.586 1 93 206 LEU B O 1
ATOM 8570 N N . LEU B 1 207 ? -39 -32.625 12.133 1 92.12 207 LEU B N 1
ATOM 8571 C CA . LEU B 1 207 ? -38.25 -33.812 11.766 1 92.12 207 LEU B CA 1
ATOM 8572 C C . LEU B 1 207 ? -37.281 -34.188 12.867 1 92.12 207 LEU B C 1
ATOM 8574 O O . LEU B 1 207 ? -36.969 -33.375 13.734 1 92.12 207 LEU B O 1
ATOM 8578 N N . LEU B 1 208 ? -36.875 -35.5 12.836 1 91.06 208 LEU B N 1
ATOM 8579 C CA . LEU B 1 208 ? -35.812 -36 13.695 1 91.06 208 LEU B CA 1
ATOM 8580 C C . LEU B 1 208 ? -34.531 -36.219 12.898 1 91.06 208 LEU B C 1
ATOM 8582 O O . LEU B 1 208 ? -34.469 -37.125 12.062 1 91.06 208 LEU B O 1
ATOM 8586 N N . CYS B 1 209 ? -33.594 -35.438 13.109 1 91.12 209 CYS B N 1
ATOM 8587 C CA . CYS B 1 209 ? -32.375 -35.375 12.336 1 91.12 209 CYS B CA 1
ATOM 8588 C C . CYS B 1 209 ? -31.281 -36.219 12.992 1 91.12 209 CYS B C 1
ATOM 8590 O O . CYS B 1 209 ? -30.875 -35.906 14.125 1 91.12 209 CYS B O 1
ATOM 8592 N N . PRO B 1 210 ? -30.828 -37.156 12.273 1 88.06 210 PRO B N 1
ATOM 8593 C CA . PRO B 1 210 ? -29.672 -37.906 12.797 1 88.06 210 PRO B CA 1
ATOM 8594 C C . PRO B 1 210 ? -28.359 -37.156 12.57 1 88.06 210 PRO B C 1
ATOM 8596 O O . PRO B 1 210 ? -28.047 -36.781 11.438 1 88.06 210 PRO B O 1
ATOM 8599 N N . LEU B 1 211 ? -27.672 -36.812 13.586 1 86.62 211 LEU B N 1
ATOM 8600 C CA . LEU B 1 211 ? -26.375 -36.156 13.469 1 86.62 211 LEU B CA 1
ATOM 8601 C C . LEU B 1 211 ? -25.234 -37.156 13.664 1 86.62 211 LEU B C 1
ATOM 8603 O O . LEU B 1 211 ? -25.281 -37.969 14.57 1 86.62 211 LEU B O 1
ATOM 8607 N N . GLU B 1 212 ? -24.391 -37 12.75 1 80.5 212 GLU B N 1
ATOM 8608 C CA . GLU B 1 212 ? -23.25 -37.906 12.859 1 80.5 212 GLU B CA 1
ATOM 8609 C C . GLU B 1 212 ? -22.438 -37.625 14.125 1 80.5 212 GLU B C 1
ATOM 8611 O O . GLU B 1 212 ? -22.141 -36.469 14.422 1 80.5 212 GLU B O 1
ATOM 8616 N N . GLY B 1 213 ? -22.094 -38.562 14.922 1 73.19 213 GLY B N 1
ATOM 8617 C CA . GLY B 1 213 ? -21.297 -38.406 16.125 1 73.19 213 GLY B CA 1
ATOM 8618 C C . GLY B 1 213 ? -22.125 -38.125 17.359 1 73.19 213 GLY B C 1
ATOM 8619 O O . GLY B 1 213 ? -21.594 -38.125 18.469 1 73.19 213 GLY B O 1
ATOM 8620 N N . VAL B 1 214 ? -23.328 -37.781 17.156 1 76.81 214 VAL B N 1
ATOM 8621 C CA . VAL B 1 214 ? -24.172 -37.469 18.297 1 76.81 214 VAL B CA 1
ATOM 8622 C C . VAL B 1 214 ? -25.141 -38.625 18.562 1 76.81 214 VAL B C 1
ATOM 8624 O O . VAL B 1 214 ? -25.609 -39.281 17.625 1 76.81 214 VAL B O 1
ATOM 8627 N N . ALA B 1 215 ? -25.156 -38.969 19.859 1 77.31 215 ALA B N 1
ATOM 8628 C CA . ALA B 1 215 ? -26.062 -40.031 20.25 1 77.31 215 ALA B CA 1
ATOM 8629 C C . ALA B 1 215 ? -27.516 -39.625 20.078 1 77.31 215 ALA B C 1
ATOM 8631 O O . ALA B 1 215 ? -27.969 -38.656 20.688 1 77.31 215 ALA B O 1
ATOM 8632 N N . GLY B 1 216 ? -28.234 -40.219 19.125 1 78.94 216 GLY B N 1
ATOM 8633 C CA . GLY B 1 216 ? -29.672 -40.031 18.906 1 78.94 216 GLY B CA 1
ATOM 8634 C C . GLY B 1 216 ? -29.984 -38.906 17.953 1 78.94 216 GLY B C 1
ATOM 8635 O O . GLY B 1 216 ? -29.094 -38.125 17.594 1 78.94 216 GLY B O 1
ATOM 8636 N N . PRO B 1 217 ? -31.219 -38.781 17.562 1 88.88 217 PRO B N 1
ATOM 8637 C CA . PRO B 1 217 ? -31.609 -37.719 16.609 1 88.88 217 PRO B CA 1
ATOM 8638 C C . PRO B 1 217 ? -31.891 -36.375 17.297 1 88.88 217 PRO B C 1
ATOM 8640 O O . PRO B 1 217 ? -32.156 -36.344 18.5 1 88.88 217 PRO B O 1
ATOM 8643 N N . THR B 1 218 ? -31.703 -35.312 16.641 1 90.62 218 THR B N 1
ATOM 8644 C CA . THR B 1 218 ? -32 -33.969 17.094 1 90.62 218 THR B CA 1
ATOM 8645 C C . THR B 1 218 ? -33.219 -33.406 16.359 1 90.62 218 THR B C 1
ATOM 8647 O O . THR B 1 218 ? -33.344 -33.594 15.141 1 90.62 218 THR B O 1
ATOM 8650 N N . PRO B 1 219 ? -34.125 -32.75 17.094 1 91.56 219 PRO B N 1
ATOM 8651 C CA . PRO B 1 219 ? -35.312 -32.188 16.422 1 91.56 219 PRO B CA 1
ATOM 8652 C C . PRO B 1 219 ? -34.938 -31.062 15.469 1 91.56 219 PRO B C 1
ATOM 8654 O O . PRO B 1 219 ? -34.156 -30.172 15.812 1 91.56 219 PRO B O 1
ATOM 8657 N N . LEU B 1 220 ? -35.438 -31.188 14.273 1 93.44 220 LEU B N 1
ATOM 8658 C CA . LEU B 1 220 ? -35.344 -30.172 13.219 1 93.44 220 LEU B CA 1
ATOM 8659 C C . LEU B 1 220 ? -36.688 -29.609 12.867 1 93.44 220 LEU B C 1
ATOM 8661 O O . LEU B 1 220 ? -37.594 -30.359 12.469 1 93.44 220 LEU B O 1
ATOM 8665 N N . ALA B 1 221 ? -36.875 -28.297 13.023 1 93.44 221 ALA B N 1
ATOM 8666 C CA . ALA B 1 221 ? -38.219 -27.719 12.867 1 93.44 221 ALA B CA 1
ATOM 8667 C C . ALA B 1 221 ? -38.188 -26.547 11.875 1 93.44 221 ALA B C 1
ATOM 8669 O O . ALA B 1 221 ? -37.312 -25.703 11.938 1 93.44 221 ALA B O 1
ATOM 8670 N N . LEU B 1 222 ? -39.094 -26.625 11 1 92.62 222 LEU B N 1
ATOM 8671 C CA . LEU B 1 222 ? -39.281 -25.531 10.047 1 92.62 222 LEU B CA 1
ATOM 8672 C C . LEU B 1 222 ? -40.562 -24.766 10.359 1 92.62 222 LEU B C 1
ATOM 8674 O O . LEU B 1 222 ? -41.625 -25.344 10.422 1 92.62 222 LEU B O 1
ATOM 8678 N N . THR B 1 223 ? -40.438 -23.484 10.547 1 86.88 223 THR B N 1
ATOM 8679 C CA . THR B 1 223 ? -41.562 -22.641 10.844 1 86.88 223 THR B CA 1
ATOM 8680 C C . THR B 1 223 ? -42.219 -22.125 9.562 1 86.88 223 THR B C 1
ATOM 8682 O O . THR B 1 223 ? -41.594 -22.156 8.5 1 86.88 223 THR B O 1
ATOM 8685 N N . PRO B 1 224 ? -43.469 -21.781 9.594 1 80.38 224 PRO B N 1
ATOM 8686 C CA . PRO B 1 224 ? -44.125 -21.25 8.398 1 80.38 224 PRO B CA 1
ATOM 8687 C C . PRO B 1 224 ? -43.438 -20.016 7.84 1 80.38 224 PRO B C 1
ATOM 8689 O O . PRO B 1 224 ? -43.562 -19.719 6.648 1 80.38 224 PRO B O 1
ATOM 8692 N N . ARG B 1 225 ? -42.656 -19.406 8.727 1 75.56 225 ARG B N 1
ATOM 8693 C CA . ARG B 1 225 ? -41.969 -18.203 8.289 1 75.56 225 ARG B CA 1
ATOM 8694 C C . ARG B 1 225 ? -40.625 -18.547 7.621 1 75.56 225 ARG B C 1
ATOM 8696 O O . ARG B 1 225 ? -39.875 -17.656 7.25 1 75.56 225 ARG B O 1
ATOM 8703 N N . GLY B 1 226 ? -40.438 -19.797 7.516 1 86.38 226 GLY B N 1
ATOM 8704 C CA . GLY B 1 226 ? -39.25 -20.234 6.789 1 86.38 226 GLY B CA 1
ATOM 8705 C C . GLY B 1 226 ? -38 -20.266 7.648 1 86.38 226 GLY B C 1
ATOM 8706 O O . GLY B 1 226 ? -36.875 -20.078 7.148 1 86.38 226 GLY B O 1
ATOM 8707 N N . ARG B 1 227 ? -38.125 -20.344 8.883 1 89.12 227 ARG B N 1
ATOM 8708 C CA . ARG B 1 227 ? -37 -20.453 9.789 1 89.12 227 ARG B CA 1
ATOM 8709 C C . ARG B 1 227 ? -36.75 -21.906 10.18 1 89.12 227 ARG B C 1
ATOM 8711 O O . ARG B 1 227 ? -37.688 -22.594 10.633 1 89.12 227 ARG B O 1
ATOM 8718 N N . LEU B 1 228 ? -35.531 -22.344 9.984 1 92.38 228 LEU B N 1
ATOM 8719 C CA . LEU B 1 228 ? -35.156 -23.719 10.297 1 92.38 228 LEU B CA 1
ATOM 8720 C C . LEU B 1 228 ? -34.375 -23.781 11.602 1 92.38 228 LEU B C 1
ATOM 8722 O O . LEU B 1 228 ? -33.375 -23.094 11.758 1 92.38 228 LEU B O 1
ATOM 8726 N N . TYR B 1 229 ? -34.906 -24.594 12.508 1 91.88 229 TYR B N 1
ATOM 8727 C CA . TYR B 1 229 ? -34.281 -24.734 13.812 1 91.88 229 TYR B CA 1
ATOM 8728 C C . TYR B 1 229 ? -33.75 -26.141 14.016 1 91.88 229 TYR B C 1
ATOM 8730 O O . TYR B 1 229 ? -34.406 -27.125 13.68 1 91.88 229 TYR B O 1
ATOM 8738 N N . LEU B 1 230 ? -32.562 -26.25 14.414 1 91.88 230 LEU B N 1
ATOM 8739 C CA . LEU B 1 230 ? -32 -27.484 14.945 1 91.88 230 LEU B CA 1
ATOM 8740 C C . LEU B 1 230 ? -31.922 -27.438 16.469 1 91.88 230 LEU B C 1
ATOM 8742 O O . LEU B 1 230 ? -31.109 -26.719 17.031 1 91.88 230 LEU B O 1
ATOM 8746 N N . GLY B 1 231 ? -32.781 -28.188 17.047 1 87.12 231 GLY B N 1
ATOM 8747 C CA . GLY B 1 231 ? -32.969 -27.984 18.469 1 87.12 231 GLY B CA 1
ATOM 8748 C C . GLY B 1 231 ? -33.531 -26.609 18.812 1 87.12 231 GLY B C 1
ATOM 8749 O O . GLY B 1 231 ? -34.594 -26.219 18.312 1 87.12 231 GLY B O 1
ATOM 8750 N N . HIS B 1 232 ? -32.844 -25.953 19.516 1 83.69 232 HIS B N 1
ATOM 8751 C CA . HIS B 1 232 ? -33.281 -24.609 19.875 1 83.69 232 HIS B CA 1
ATOM 8752 C C . HIS B 1 232 ? -32.531 -23.547 19.047 1 83.69 232 HIS B C 1
ATOM 8754 O O . HIS B 1 232 ? -32.781 -22.359 19.203 1 83.69 232 HIS B O 1
ATOM 8760 N N . ARG B 1 233 ? -31.672 -24.047 18.125 1 85.25 233 ARG B N 1
ATOM 8761 C CA . ARG B 1 233 ? -30.828 -23.109 17.391 1 85.25 233 ARG B CA 1
ATOM 8762 C C . ARG B 1 233 ? -31.344 -22.922 15.969 1 85.25 233 ARG B C 1
ATOM 8764 O O . ARG B 1 233 ? -31.609 -23.906 15.258 1 85.25 233 ARG B O 1
ATOM 8771 N N . GLN B 1 234 ? -31.547 -21.703 15.602 1 86.94 234 GLN B N 1
ATOM 8772 C CA . GLN B 1 234 ? -31.875 -21.422 14.211 1 86.94 234 GLN B CA 1
ATOM 8773 C C . GLN B 1 234 ? -30.656 -21.594 13.305 1 86.94 234 GLN B C 1
ATOM 8775 O O . GLN B 1 234 ? -29.625 -20.969 13.516 1 86.94 234 GLN B O 1
ATOM 8780 N N . VAL B 1 235 ? -30.797 -22.453 12.336 1 88.5 235 VAL B N 1
ATOM 8781 C CA . VAL B 1 235 ? -29.641 -22.781 11.508 1 88.5 235 VAL B CA 1
ATOM 8782 C C . VAL B 1 235 ? -29.797 -22.141 10.125 1 88.5 235 VAL B C 1
ATOM 8784 O O . VAL B 1 235 ? -28.812 -21.969 9.398 1 88.5 235 VAL B O 1
ATOM 8787 N N . LEU B 1 236 ? -30.969 -21.797 9.688 1 88.69 236 LEU B N 1
ATOM 8788 C CA . LEU B 1 236 ? -31.188 -21.234 8.359 1 88.69 236 LEU B CA 1
ATOM 8789 C C . LEU B 1 236 ? -32.406 -20.328 8.359 1 88.69 236 LEU B C 1
ATOM 8791 O O . LEU B 1 236 ? -33.469 -20.703 8.914 1 88.69 236 LEU B O 1
ATOM 8795 N N . ALA B 1 237 ? -32.25 -19.219 7.75 1 84.06 237 ALA B N 1
ATOM 8796 C CA . ALA B 1 237 ? -33.406 -18.328 7.531 1 84.06 237 ALA B CA 1
ATOM 8797 C C . ALA B 1 237 ? -33.812 -18.328 6.066 1 84.06 237 ALA B C 1
ATOM 8799 O O . ALA B 1 237 ? -33 -18.484 5.168 1 84.06 237 ALA B O 1
ATOM 8800 N N . GLY B 1 238 ? -35.094 -18.297 5.746 1 84.12 238 GLY B N 1
ATOM 8801 C CA . GLY B 1 238 ? -35.625 -18.328 4.387 1 84.12 238 GLY B CA 1
ATOM 8802 C C . GLY B 1 238 ? -35.719 -19.719 3.814 1 84.12 238 GLY B C 1
ATOM 8803 O O . GLY B 1 238 ? -35.562 -19.922 2.609 1 84.12 238 GLY B O 1
ATOM 8804 N N . CYS B 1 239 ? -35.812 -20.672 4.613 1 90.69 239 CYS B N 1
ATOM 8805 C CA . CYS B 1 239 ? -35.938 -22.062 4.188 1 90.69 239 CYS B CA 1
ATOM 8806 C C . CYS B 1 239 ? -37.375 -22.344 3.711 1 90.69 239 CYS B C 1
ATOM 8808 O O . CYS B 1 239 ? -38.344 -22.125 4.449 1 90.69 239 CYS B O 1
ATOM 8810 N N . THR B 1 240 ? -37.5 -22.75 2.475 1 89.12 240 THR B N 1
ATOM 8811 C CA . THR B 1 240 ? -38.812 -23.031 1.93 1 89.12 240 THR B CA 1
ATOM 8812 C C . THR B 1 240 ? -39.188 -24.5 2.109 1 89.12 240 THR B C 1
ATOM 8814 O O . THR B 1 240 ? -40.375 -24.828 2.244 1 89.12 240 THR B O 1
ATOM 8817 N N . SER B 1 241 ? -38.281 -25.344 1.965 1 92.12 241 SER B N 1
ATOM 8818 C CA . SER B 1 241 ? -38.5 -26.766 2.186 1 92.12 241 SER B CA 1
ATOM 8819 C C . SER B 1 241 ? -37.25 -27.453 2.713 1 92.12 241 SER B C 1
ATOM 8821 O O . SER B 1 241 ? -36.125 -26.938 2.533 1 92.12 241 SER B O 1
ATOM 8823 N N . VAL B 1 242 ? -37.5 -28.578 3.441 1 93.94 242 VAL B N 1
ATOM 8824 C CA . VAL B 1 242 ? -36.375 -29.297 4.031 1 93.94 242 VAL B CA 1
ATOM 8825 C C . VAL B 1 242 ? -36.594 -30.797 3.93 1 93.94 242 VAL B C 1
ATOM 8827 O O . VAL B 1 242 ? -37.75 -31.266 3.992 1 93.94 242 VAL B O 1
ATOM 8830 N N . LEU B 1 243 ? -35.562 -31.5 3.621 1 92.12 243 LEU B N 1
ATOM 8831 C CA . LEU B 1 243 ? -35.594 -32.969 3.523 1 92.12 243 LEU B CA 1
ATOM 8832 C C . LEU B 1 243 ? -34.312 -33.562 4.074 1 92.12 243 LEU B C 1
ATOM 8834 O O . LEU B 1 243 ? -33.219 -33.062 3.84 1 92.12 243 LEU B O 1
ATOM 8838 N N . LEU B 1 244 ? -34.5 -34.625 4.816 1 90.19 244 LEU B N 1
ATOM 8839 C CA . LEU B 1 244 ? -33.344 -35.344 5.352 1 90.19 244 LEU B CA 1
ATOM 8840 C C . LEU B 1 244 ? -33 -36.531 4.465 1 90.19 244 LEU B C 1
ATOM 8842 O O . LEU B 1 244 ? -33.812 -37.438 4.262 1 90.19 244 LEU B O 1
ATOM 8846 N N . HIS B 1 245 ? -31.875 -36.438 3.904 1 88.06 245 HIS B N 1
ATOM 8847 C CA . HIS B 1 245 ? -31.281 -37.531 3.172 1 88.06 245 HIS B CA 1
ATOM 8848 C C . HIS B 1 245 ? -30.438 -38.406 4.086 1 88.06 245 HIS B C 1
ATOM 8850 O O . HIS B 1 245 ? -30.203 -38.062 5.246 1 88.06 245 HIS B O 1
ATOM 8856 N N . THR B 1 246 ? -29.906 -39.438 3.588 1 83.06 246 THR B N 1
ATOM 8857 C CA . THR B 1 246 ? -29.188 -40.406 4.398 1 83.06 246 THR B CA 1
ATOM 8858 C C . THR B 1 246 ? -28.031 -39.75 5.129 1 83.06 246 THR B C 1
ATOM 8860 O O . THR B 1 246 ? -27.844 -39.969 6.332 1 83.06 246 THR B O 1
ATOM 8863 N N . HIS B 1 247 ? -27.312 -38.938 4.438 1 86.06 247 HIS B N 1
ATOM 8864 C CA . HIS B 1 247 ? -26.141 -38.344 5.07 1 86.06 247 HIS B CA 1
ATOM 8865 C C . HIS B 1 247 ? -26.109 -36.844 4.898 1 86.06 247 HIS B C 1
ATOM 8867 O O . HIS B 1 247 ? -25.141 -36.188 5.289 1 86.06 247 HIS B O 1
ATOM 8873 N N . HIS B 1 248 ? -27.172 -36.281 4.309 1 90.25 248 HIS B N 1
ATOM 8874 C CA . HIS B 1 248 ? -27.188 -34.844 4.031 1 90.25 248 HIS B CA 1
ATOM 8875 C C . HIS B 1 248 ? -28.547 -34.25 4.367 1 90.25 248 HIS B C 1
ATOM 8877 O O . HIS B 1 248 ? -29.562 -34.938 4.312 1 90.25 248 HIS B O 1
ATOM 8883 N N . LEU B 1 249 ? -28.422 -33.031 4.742 1 92 249 LEU B N 1
ATOM 8884 C CA . LEU B 1 249 ? -29.625 -32.219 4.824 1 92 249 LEU B CA 1
ATOM 8885 C C . LEU B 1 249 ? -29.828 -31.422 3.533 1 92 249 LEU B C 1
ATOM 8887 O O . LEU B 1 249 ? -28.891 -30.812 3.01 1 92 249 LEU B O 1
ATOM 8891 N N . LEU B 1 250 ? -31.031 -31.562 2.977 1 93.25 250 LEU B N 1
ATOM 8892 C CA . LEU B 1 250 ? -31.406 -30.812 1.785 1 93.25 250 LEU B CA 1
ATOM 8893 C C . LEU B 1 250 ? -32.406 -29.703 2.127 1 93.25 250 LEU B C 1
ATOM 8895 O O . LEU B 1 250 ? -33.344 -29.938 2.879 1 93.25 250 LEU B O 1
ATOM 8899 N N . ALA B 1 251 ? -32.156 -28.562 1.675 1 92.88 251 ALA B N 1
ATOM 8900 C CA . ALA B 1 251 ? -33.031 -27.438 1.946 1 92.88 251 ALA B CA 1
ATOM 8901 C C . ALA B 1 251 ? -33.125 -26.5 0.743 1 92.88 251 ALA B C 1
ATOM 8903 O O . ALA B 1 251 ? -32.125 -26.281 0.051 1 92.88 251 ALA B O 1
ATOM 8904 N N . THR B 1 252 ? -34.281 -26.125 0.456 1 91.5 252 THR B N 1
ATOM 8905 C CA . THR B 1 252 ? -34.438 -25.062 -0.532 1 91.5 252 THR B CA 1
ATOM 8906 C C . THR B 1 252 ? -34.656 -23.719 0.152 1 91.5 252 THR B C 1
ATOM 8908 O O . THR B 1 252 ? -35.156 -23.656 1.265 1 91.5 252 THR B O 1
ATOM 8911 N N . THR B 1 253 ? -34.219 -22.766 -0.394 1 87.19 253 THR B N 1
ATOM 8912 C CA . THR B 1 253 ? -34.312 -21.438 0.218 1 87.19 253 THR B CA 1
ATOM 8913 C C . THR B 1 253 ? -35.156 -20.5 -0.627 1 87.19 253 THR B C 1
ATOM 8915 O O . THR B 1 253 ? -35.469 -20.812 -1.774 1 87.19 253 THR B O 1
ATOM 8918 N N . ALA B 1 254 ? -35.5 -19.422 -0.058 1 81 254 ALA B N 1
ATOM 8919 C CA . ALA B 1 254 ? -36.281 -18.391 -0.752 1 81 254 ALA B CA 1
ATOM 8920 C C . ALA B 1 254 ? -35.469 -17.75 -1.865 1 81 254 ALA B C 1
ATOM 8922 O O . ALA B 1 254 ? -36 -17.125 -2.773 1 81 254 ALA B O 1
ATOM 8923 N N . ALA B 1 255 ? -34.188 -17.984 -1.846 1 76.44 255 ALA B N 1
ATOM 8924 C CA . ALA B 1 255 ? -33.281 -17.469 -2.893 1 76.44 255 ALA B CA 1
ATOM 8925 C C . ALA B 1 255 ? -33.219 -18.453 -4.055 1 76.44 255 ALA B C 1
ATOM 8927 O O . ALA B 1 255 ? -32.375 -18.297 -4.941 1 76.44 255 ALA B O 1
ATOM 8928 N N . HIS B 1 256 ? -34 -19.516 -4.039 1 82.62 256 HIS B N 1
ATOM 8929 C CA . HIS B 1 256 ? -34.156 -20.5 -5.098 1 82.62 256 HIS B CA 1
ATOM 8930 C C . HIS B 1 256 ? -32.875 -21.328 -5.238 1 82.62 256 HIS B C 1
ATOM 8932 O O . HIS B 1 256 ? -32.375 -21.516 -6.344 1 82.62 256 HIS B O 1
ATOM 8938 N N . THR B 1 257 ? -32.438 -21.656 -4.141 1 88.25 257 THR B N 1
ATOM 8939 C CA . THR B 1 257 ? -31.25 -22.531 -4.109 1 88.25 257 THR B CA 1
ATOM 8940 C C . THR B 1 257 ? -31.562 -23.812 -3.346 1 88.25 257 THR B C 1
ATOM 8942 O O . THR B 1 257 ? -32.438 -23.844 -2.479 1 88.25 257 THR B O 1
ATOM 8945 N N . LEU B 1 258 ? -30.953 -24.828 -3.836 1 90.06 258 LEU B N 1
ATOM 8946 C CA . LEU B 1 258 ? -30.938 -26.094 -3.125 1 90.06 258 LEU B CA 1
ATOM 8947 C C . LEU B 1 258 ? -29.625 -26.297 -2.375 1 90.06 258 LEU B C 1
ATOM 8949 O O . LEU B 1 258 ? -28.547 -26.234 -2.975 1 90.06 258 LEU B O 1
ATOM 8953 N N . LEU B 1 259 ? -29.781 -26.453 -1.125 1 90.25 259 LEU B N 1
ATOM 8954 C CA . LEU B 1 259 ? -28.625 -26.656 -0.268 1 90.25 259 LEU B CA 1
ATOM 8955 C C . LEU B 1 259 ? -28.484 -28.141 0.106 1 90.25 259 LEU B C 1
ATOM 8957 O O . LEU B 1 259 ? -29.484 -28.812 0.374 1 90.25 259 LEU B O 1
ATOM 8961 N N . ALA B 1 260 ? -27.328 -28.594 -0.043 1 89.44 260 ALA B N 1
ATOM 8962 C CA . ALA B 1 260 ? -26.984 -29.938 0.43 1 89.44 260 ALA B CA 1
ATOM 8963 C C . ALA B 1 260 ? -25.812 -29.906 1.394 1 89.44 260 ALA B C 1
ATOM 8965 O O . ALA B 1 260 ? -24.688 -29.562 0.999 1 89.44 260 ALA B O 1
ATOM 8966 N N . THR B 1 261 ? -26.062 -30.219 2.666 1 88.06 261 THR B N 1
ATOM 8967 C CA . THR B 1 261 ? -25.047 -30.156 3.701 1 88.06 261 THR B CA 1
ATOM 8968 C C . THR B 1 261 ? -24.984 -31.484 4.473 1 88.06 261 THR B C 1
ATOM 8970 O O . THR B 1 261 ? -26.016 -32.062 4.773 1 88.06 261 THR B O 1
ATOM 8973 N N . PRO B 1 262 ? -23.766 -31.844 4.77 1 85.12 262 PRO B N 1
ATOM 8974 C CA . PRO B 1 262 ? -23.656 -33.094 5.551 1 85.12 262 PRO B CA 1
ATOM 8975 C C . PRO B 1 262 ? -24.281 -32.969 6.934 1 85.12 262 PRO B C 1
ATOM 8977 O O . PRO B 1 262 ? -24.328 -31.859 7.5 1 85.12 262 PRO B O 1
ATOM 8980 N N . LEU B 1 263 ? -24.781 -34.094 7.379 1 87.5 263 LEU B N 1
ATOM 8981 C CA . LEU B 1 263 ? -25.438 -34.125 8.68 1 87.5 263 LEU B CA 1
ATOM 8982 C C . LEU B 1 263 ? -24.406 -34.188 9.805 1 87.5 263 LEU B C 1
ATOM 8984 O O . LEU B 1 263 ? -24.359 -35.156 10.562 1 87.5 263 LEU B O 1
ATOM 8988 N N . THR B 1 264 ? -23.625 -33.156 9.859 1 82.81 264 THR B N 1
ATOM 8989 C CA . THR B 1 264 ? -22.672 -32.969 10.938 1 82.81 264 THR B CA 1
ATOM 8990 C C . THR B 1 264 ? -22.938 -31.641 11.664 1 82.81 264 THR B C 1
ATOM 8992 O O . THR B 1 264 ? -23.484 -30.719 11.086 1 82.81 264 THR B O 1
ATOM 8995 N N . THR B 1 265 ? -22.625 -31.641 12.883 1 79.12 265 THR B N 1
ATOM 8996 C CA . THR B 1 265 ? -22.906 -30.469 13.703 1 79.12 265 THR B CA 1
ATOM 8997 C C . THR B 1 265 ? -22.203 -29.234 13.133 1 79.12 265 THR B C 1
ATOM 8999 O O . THR B 1 265 ? -22.828 -28.188 12.977 1 79.12 265 THR B O 1
ATOM 9002 N N . PRO B 1 266 ? -20.984 -29.438 12.672 1 76.19 266 PRO B N 1
ATOM 9003 C CA . PRO B 1 266 ? -20.328 -28.234 12.148 1 76.19 266 PRO B CA 1
ATOM 9004 C C . PRO B 1 266 ? -20.922 -27.766 10.828 1 76.19 266 PRO B C 1
ATOM 9006 O O . PRO B 1 266 ? -21.031 -26.562 10.594 1 76.19 266 PRO B O 1
ATOM 9009 N N . ALA B 1 267 ? -21.266 -28.703 10.023 1 79.56 267 ALA B N 1
ATOM 9010 C CA . ALA B 1 267 ? -21.797 -28.344 8.711 1 79.56 267 ALA B CA 1
ATOM 9011 C C . ALA B 1 267 ? -23.141 -27.641 8.844 1 79.56 267 ALA B C 1
ATOM 9013 O O . ALA B 1 267 ? -23.422 -26.672 8.133 1 79.56 267 ALA B O 1
ATOM 9014 N N . LEU B 1 268 ? -23.938 -28.141 9.703 1 83.56 268 LEU B N 1
ATOM 9015 C CA . LEU B 1 268 ? -25.281 -27.578 9.883 1 83.56 268 LEU B CA 1
ATOM 9016 C C . LEU B 1 268 ? -25.219 -26.219 10.578 1 83.56 268 LEU B C 1
ATOM 9018 O O . LEU B 1 268 ? -26.047 -25.344 10.336 1 83.56 268 LEU B O 1
ATOM 9022 N N . ALA B 1 269 ? -24.266 -26.109 11.422 1 76.44 269 ALA B N 1
ATOM 9023 C CA . ALA B 1 269 ? -24.078 -24.828 12.086 1 76.44 269 ALA B CA 1
ATOM 9024 C C . ALA B 1 269 ? -23.672 -23.75 11.086 1 76.44 269 ALA B C 1
ATOM 9026 O O . ALA B 1 269 ? -23.984 -22.562 11.266 1 76.44 269 ALA B O 1
ATOM 9027 N N . ALA B 1 270 ? -23.109 -24.219 10 1 74.06 270 ALA B N 1
ATOM 9028 C CA . ALA B 1 270 ? -22.625 -23.281 8.992 1 74.06 270 ALA B CA 1
ATOM 9029 C C . ALA B 1 270 ? -23.625 -23.141 7.84 1 74.06 270 ALA B C 1
ATOM 9031 O O . ALA B 1 270 ? -23.281 -22.594 6.785 1 74.06 270 ALA B O 1
ATOM 9032 N N . LEU B 1 271 ? -24.75 -23.688 8.016 1 80.44 271 LEU B N 1
ATOM 9033 C CA . LEU B 1 271 ? -25.734 -23.766 6.934 1 80.44 271 LEU B CA 1
ATOM 9034 C C . LEU B 1 271 ? -26.094 -22.375 6.422 1 80.44 271 LEU B C 1
ATOM 9036 O O . LEU B 1 271 ? -26.266 -22.188 5.219 1 80.44 271 LEU B O 1
ATOM 9040 N N . GLU B 1 272 ? -26.297 -21.484 7.355 1 75.12 272 GLU B N 1
ATOM 9041 C CA . GLU B 1 272 ? -26.656 -20.125 6.949 1 75.12 272 GLU B CA 1
ATOM 9042 C C . GLU B 1 272 ? -25.547 -19.484 6.129 1 75.12 272 GLU B C 1
ATOM 9044 O O . GLU B 1 272 ? -25.812 -18.781 5.148 1 75.12 272 GLU B O 1
ATOM 9049 N N . GLU B 1 273 ? -24.344 -19.766 6.516 1 68.31 273 GLU B N 1
ATOM 9050 C CA . GLU B 1 273 ? -23.188 -19.281 5.777 1 68.31 273 GLU B CA 1
ATOM 9051 C C . GLU B 1 273 ? -23.109 -19.891 4.383 1 68.31 273 GLU B C 1
ATOM 9053 O O . GLU B 1 273 ? -22.781 -19.219 3.412 1 68.31 273 GLU B O 1
ATOM 9058 N N . THR B 1 274 ? -23.422 -21.188 4.348 1 67.12 274 THR B N 1
ATOM 9059 C CA . THR B 1 274 ? -23.438 -21.906 3.076 1 67.12 274 THR B CA 1
ATOM 9060 C C . THR B 1 274 ? -24.5 -21.344 2.137 1 67.12 274 THR B C 1
ATOM 9062 O O . THR B 1 274 ? -24.266 -21.219 0.931 1 67.12 274 THR B O 1
ATOM 9065 N N . ALA B 1 275 ? -25.562 -20.969 2.758 1 70 275 ALA B N 1
ATOM 9066 C CA . ALA B 1 275 ? -26.672 -20.453 1.958 1 70 275 ALA B CA 1
ATOM 9067 C C . ALA B 1 275 ? -26.344 -19.062 1.396 1 70 275 ALA B C 1
ATOM 9069 O O . ALA B 1 275 ? -26.781 -18.719 0.294 1 70 275 ALA B O 1
ATOM 9070 N N . SER B 1 276 ? -25.719 -18.188 2.225 1 60.94 276 SER B N 1
ATOM 9071 C CA . SER B 1 276 ? -25.422 -16.828 1.814 1 60.94 276 SER B CA 1
ATOM 9072 C C . SER B 1 276 ? -24.203 -16.781 0.893 1 60.94 276 SER B C 1
ATOM 9074 O O . SER B 1 276 ? -24.031 -15.82 0.138 1 60.94 276 SER B O 1
ATOM 9076 N N . GLY B 1 277 ? -23.281 -17.672 1.045 1 54.03 277 GLY B N 1
ATOM 9077 C CA . GLY B 1 277 ? -22 -17.609 0.376 1 54.03 277 GLY B CA 1
ATOM 9078 C C . GLY B 1 277 ? -22.062 -18.062 -1.07 1 54.03 277 GLY B C 1
ATOM 9079 O O . GLY B 1 277 ? -23 -18.75 -1.476 1 54.03 277 GLY B O 1
ATOM 9080 N N . SER B 1 278 ? -21.609 -17.266 -1.945 1 43.25 278 SER B N 1
ATOM 9081 C CA . SER B 1 278 ? -21.328 -17.5 -3.354 1 43.25 278 SER B CA 1
ATOM 9082 C C . SER B 1 278 ? -20.641 -18.859 -3.555 1 43.25 278 SER B C 1
ATOM 9084 O O . SER B 1 278 ? -19.547 -19.094 -3.029 1 43.25 278 SER B O 1
ATOM 9086 N N . GLY B 1 279 ? -21.172 -19.781 -4.309 1 48.03 279 GLY B N 1
ATOM 9087 C CA . GLY B 1 279 ? -20.781 -20.875 -5.176 1 48.03 279 GLY B CA 1
ATOM 9088 C C . GLY B 1 279 ? -20.156 -22.047 -4.422 1 48.03 279 GLY B C 1
ATOM 9089 O O . GLY B 1 279 ? -19.438 -22.844 -5.004 1 48.03 279 GLY B O 1
ATOM 9090 N N . GLY B 1 280 ? -20.297 -21.891 -3.143 1 52.94 280 GLY B N 1
ATOM 9091 C CA . GLY B 1 280 ? -19.594 -23.078 -2.682 1 52.94 280 GLY B CA 1
ATOM 9092 C C . GLY B 1 280 ? -20.266 -24.359 -3.117 1 52.94 280 GLY B C 1
ATOM 9093 O O . GLY B 1 280 ? -21.344 -24.344 -3.713 1 52.94 280 GLY B O 1
ATOM 9094 N N . GLY B 1 281 ? -19.625 -25.531 -3.186 1 59.91 281 GLY B N 1
ATOM 9095 C CA . GLY B 1 281 ? -19.891 -26.844 -3.732 1 59.91 281 GLY B CA 1
ATOM 9096 C C . GLY B 1 281 ? -21.188 -27.453 -3.24 1 59.91 281 GLY B C 1
ATOM 9097 O O . GLY B 1 281 ? -21.656 -28.453 -3.773 1 59.91 281 GLY B O 1
ATOM 9098 N N . GLY B 1 282 ? -21.891 -26.766 -2.312 1 69 282 GLY B N 1
ATOM 9099 C CA . GLY B 1 282 ? -23.062 -27.453 -1.827 1 69 282 GLY B CA 1
ATOM 9100 C C . GLY B 1 282 ? -24.359 -26.766 -2.223 1 69 282 GLY B C 1
ATOM 9101 O O . GLY B 1 282 ? -25.422 -27.078 -1.689 1 69 282 GLY B O 1
ATOM 9102 N N . VAL B 1 283 ? -24.25 -25.734 -3.174 1 78.69 283 VAL B N 1
ATOM 9103 C CA . VAL B 1 283 ? -25.453 -24.969 -3.504 1 78.69 283 VAL B CA 1
ATOM 9104 C C . VAL B 1 283 ? -25.781 -25.141 -4.984 1 78.69 283 VAL B C 1
ATOM 9106 O O . VAL B 1 283 ? -24.891 -25.125 -5.836 1 78.69 283 VAL B O 1
ATOM 9109 N N . ARG B 1 284 ? -27 -25.562 -5.281 1 82.88 284 ARG B N 1
ATOM 9110 C CA . ARG B 1 284 ? -27.516 -25.672 -6.641 1 82.88 284 ARG B CA 1
ATOM 9111 C C . ARG B 1 284 ? -28.688 -24.719 -6.852 1 82.88 284 ARG B C 1
ATOM 9113 O O . ARG B 1 284 ? -29.578 -24.625 -6.004 1 82.88 284 ARG B O 1
ATOM 9120 N N . ARG B 1 285 ? -28.688 -24 -7.938 1 83.69 285 ARG B N 1
ATOM 9121 C CA . ARG B 1 285 ? -29.812 -23.125 -8.266 1 83.69 285 ARG B CA 1
ATOM 9122 C C . ARG B 1 285 ? -31.016 -23.953 -8.734 1 83.69 285 ARG B C 1
ATOM 9124 O O . ARG B 1 285 ? -30.859 -24.938 -9.453 1 83.69 285 ARG B O 1
ATOM 9131 N N . VAL B 1 286 ? -32.125 -23.594 -8.227 1 84.62 286 VAL B N 1
ATOM 9132 C CA . VAL B 1 286 ? -33.375 -24.266 -8.609 1 84.62 286 VAL B CA 1
ATOM 9133 C C . VAL B 1 286 ? -34.406 -23.219 -9.055 1 84.62 286 VAL B C 1
ATOM 9135 O O . VAL B 1 286 ? -34.219 -22.016 -8.852 1 84.62 286 VAL B O 1
ATOM 9138 N N . GLU B 1 287 ? -35.406 -23.734 -9.68 1 78.31 287 GLU B N 1
ATOM 9139 C CA . GLU B 1 287 ? -36.5 -22.859 -10.117 1 78.31 287 GLU B CA 1
ATOM 9140 C C . GLU B 1 287 ? -37.188 -22.203 -8.922 1 78.31 287 GLU B C 1
ATOM 9142 O O . GLU B 1 287 ? -37.281 -22.797 -7.852 1 78.31 287 GLU B O 1
ATOM 9147 N N . ARG B 1 288 ? -37.594 -20.984 -9.211 1 78.31 288 ARG B N 1
ATOM 9148 C CA . ARG B 1 288 ? -38.281 -20.234 -8.172 1 78.31 288 ARG B CA 1
ATOM 9149 C C . ARG B 1 288 ? -39.5 -21 -7.684 1 78.31 288 ARG B C 1
ATOM 9151 O O . ARG B 1 288 ? -40.375 -21.406 -8.484 1 78.31 288 ARG B O 1
ATOM 9158 N N . GLY B 1 289 ? -39.656 -21.234 -6.438 1 81.69 289 GLY B N 1
ATOM 9159 C CA . GLY B 1 289 ? -40.781 -21.906 -5.855 1 81.69 289 GLY B CA 1
ATOM 9160 C C . GLY B 1 289 ? -40.625 -23.422 -5.789 1 81.69 289 GLY B C 1
ATOM 9161 O O . GLY B 1 289 ? -41.531 -24.141 -5.395 1 81.69 289 GLY B O 1
ATOM 9162 N N . ALA B 1 290 ? -39.5 -23.844 -6.125 1 87.12 290 ALA B N 1
ATOM 9163 C CA . ALA B 1 290 ? -39.25 -25.281 -6.078 1 87.12 290 ALA B CA 1
ATOM 9164 C C . ALA B 1 290 ? -39.281 -25.797 -4.641 1 87.12 290 ALA B C 1
ATOM 9166 O O . ALA B 1 290 ? -38.812 -25.109 -3.723 1 87.12 290 ALA B O 1
ATOM 9167 N N . ARG B 1 291 ? -39.875 -26.922 -4.547 1 90.19 291 ARG B N 1
ATOM 9168 C CA . ARG B 1 291 ? -39.969 -27.531 -3.223 1 90.19 291 ARG B CA 1
ATOM 9169 C C . ARG B 1 291 ? -39.438 -28.969 -3.25 1 90.19 291 ARG B C 1
ATOM 9171 O O . ARG B 1 291 ? -39.594 -29.672 -4.25 1 90.19 291 ARG B O 1
ATOM 9178 N N . LEU B 1 292 ? -38.906 -29.422 -2.219 1 92.62 292 LEU B N 1
ATOM 9179 C CA . LEU B 1 292 ? -38.406 -30.781 -2.082 1 92.62 292 LEU B CA 1
ATOM 9180 C C . LEU B 1 292 ? -39.531 -31.766 -1.836 1 92.62 292 LEU B C 1
ATOM 9182 O O . LEU B 1 292 ? -40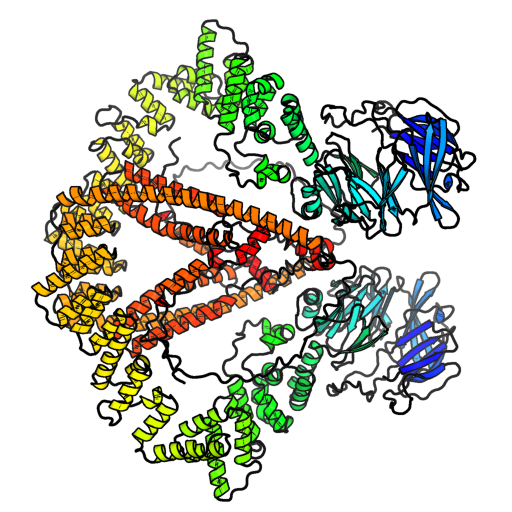.438 -31.516 -1.016 1 92.62 292 LEU B O 1
ATOM 9186 N N . VAL B 1 293 ? -39.5 -32.875 -2.637 1 86.75 293 VAL B N 1
ATOM 9187 C CA . VAL B 1 293 ? -40.531 -33.906 -2.486 1 86.75 293 VAL B CA 1
ATOM 9188 C C . VAL B 1 293 ? -39.938 -35.125 -1.81 1 86.75 293 VAL B C 1
ATOM 9190 O O . VAL B 1 293 ? -40.469 -35.625 -0.806 1 86.75 293 VAL B O 1
ATOM 9193 N N . CYS B 1 294 ? -38.812 -35.625 -2.475 1 85.44 294 CYS B N 1
ATOM 9194 C CA . CYS B 1 294 ? -38.219 -36.844 -1.916 1 85.44 294 CYS B CA 1
ATOM 9195 C C . CYS B 1 294 ? -36.75 -36.938 -2.303 1 85.44 294 CYS B C 1
ATOM 9197 O O . CYS B 1 294 ? -36.344 -36.5 -3.383 1 85.44 294 CYS B O 1
ATOM 9199 N N . GLY B 1 295 ? -36.031 -37.5 -1.34 1 85.81 295 GLY B N 1
ATOM 9200 C CA . GLY B 1 295 ? -34.656 -37.906 -1.59 1 85.81 295 GLY B CA 1
ATOM 9201 C C . GLY B 1 295 ? -34.469 -39.406 -1.524 1 85.81 295 GLY B C 1
ATOM 9202 O O . GLY B 1 295 ? -34.938 -40.062 -0.581 1 85.81 295 GLY B O 1
ATOM 9203 N N . VAL B 1 296 ? -33.875 -39.938 -2.607 1 79.5 296 VAL B N 1
ATOM 9204 C CA . VAL B 1 296 ? -33.688 -41.406 -2.625 1 79.5 296 VAL B CA 1
ATOM 9205 C C . VAL B 1 296 ? -32.5 -41.75 -1.711 1 79.5 296 VAL B C 1
ATOM 9207 O O . VAL B 1 296 ? -31.391 -41.281 -1.901 1 79.5 296 VAL B O 1
ATOM 9210 N N . GLY B 1 297 ? -32.781 -42.594 -0.731 1 77.31 297 GLY B N 1
ATOM 9211 C CA . GLY B 1 297 ? -31.75 -42.969 0.236 1 77.31 297 GLY B CA 1
ATOM 9212 C C . GLY B 1 297 ? -30.547 -43.625 -0.402 1 77.31 297 GLY B C 1
ATOM 9213 O O . GLY B 1 297 ? -30.672 -44.406 -1.348 1 77.31 297 GLY B O 1
ATOM 9214 N N . HIS B 1 298 ? -29.453 -43.25 -0.016 1 74.44 298 HIS B N 1
ATOM 9215 C CA . HIS B 1 298 ? -28.172 -43.812 -0.408 1 74.44 298 HIS B CA 1
ATOM 9216 C C . HIS B 1 298 ? -27.922 -43.625 -1.904 1 74.44 298 HIS B C 1
ATOM 9218 O O . HIS B 1 298 ? -27.156 -44.375 -2.502 1 74.44 298 HIS B O 1
ATOM 9224 N N . ASP B 1 299 ? -28.703 -42.844 -2.439 1 78.06 299 ASP B N 1
ATOM 9225 C CA . ASP B 1 299 ? -28.594 -42.5 -3.857 1 78.06 299 ASP B CA 1
ATOM 9226 C C . ASP B 1 299 ? -28.375 -41 -4.051 1 78.06 299 ASP B C 1
ATOM 9228 O O . ASP B 1 299 ? -28.422 -40.219 -3.09 1 78.06 299 ASP B O 1
ATOM 9232 N N . THR B 1 300 ? -28.078 -40.594 -5.242 1 85.31 300 THR B N 1
ATOM 9233 C CA . THR B 1 300 ? -27.781 -39.188 -5.492 1 85.31 300 THR B CA 1
ATOM 9234 C C . THR B 1 300 ? -29.031 -38.469 -5.992 1 85.31 300 THR B C 1
ATOM 9236 O O . THR B 1 300 ? -29.031 -37.25 -6.121 1 85.31 300 THR B O 1
ATOM 9239 N N . ARG B 1 301 ? -30.141 -39.156 -6.234 1 84.81 301 ARG B N 1
ATOM 9240 C CA . ARG B 1 301 ? -31.312 -38.562 -6.895 1 84.81 301 ARG B CA 1
ATOM 9241 C C . ARG B 1 301 ? -32.219 -37.844 -5.891 1 84.81 301 ARG B C 1
ATOM 9243 O O . ARG B 1 301 ? -32.5 -38.406 -4.828 1 84.81 301 ARG B O 1
ATOM 9250 N N . VAL B 1 302 ? -32.531 -36.625 -6.168 1 87.75 302 VAL B N 1
ATOM 9251 C CA . VAL B 1 302 ? -33.469 -35.781 -5.41 1 87.75 302 VAL B CA 1
ATOM 9252 C C . VAL B 1 302 ? -34.594 -35.344 -6.312 1 87.75 302 VAL B C 1
ATOM 9254 O O . VAL B 1 302 ? -34.375 -34.906 -7.441 1 87.75 302 VAL B O 1
ATOM 9257 N N . VAL B 1 303 ? -35.875 -35.469 -5.844 1 87.56 303 VAL B N 1
ATOM 9258 C CA . VAL B 1 303 ? -37.031 -35.094 -6.625 1 87.56 303 VAL B CA 1
ATOM 9259 C C . VAL B 1 303 ? -37.562 -33.75 -6.16 1 87.56 303 VAL B C 1
ATOM 9261 O O . VAL B 1 303 ? -37.812 -33.531 -4.973 1 87.56 303 VAL B O 1
ATOM 9264 N N . LEU B 1 304 ? -37.625 -32.812 -7.004 1 88.56 304 LEU B N 1
ATOM 9265 C CA . LEU B 1 304 ? -38.125 -31.484 -6.742 1 88.56 304 LEU B CA 1
ATOM 9266 C C . LEU B 1 304 ? -39.438 -31.266 -7.48 1 88.56 304 LEU B C 1
ATOM 9268 O O . LEU B 1 304 ? -39.656 -31.812 -8.555 1 88.56 304 LEU B O 1
ATOM 9272 N N . GLN B 1 305 ? -40.344 -30.5 -6.828 1 86.19 305 GLN B N 1
ATOM 9273 C CA . GLN B 1 305 ? -41.594 -30.078 -7.48 1 86.19 305 GLN B CA 1
ATOM 9274 C C . GLN B 1 305 ? -41.562 -28.594 -7.832 1 86.19 305 GLN B C 1
ATOM 9276 O O . GLN B 1 305 ? -41.312 -27.75 -6.965 1 86.19 305 GLN B O 1
ATOM 9281 N N . MET B 1 306 ? -41.719 -28.297 -8.93 1 79.94 306 MET B N 1
ATOM 9282 C CA . MET B 1 306 ? -41.75 -26.906 -9.391 1 79.94 306 MET B CA 1
ATOM 9283 C C . MET B 1 306 ? -43.125 -26.281 -9.117 1 79.94 306 MET B C 1
ATOM 9285 O O . MET B 1 306 ? -44.094 -27 -8.891 1 79.94 306 MET B O 1
ATOM 9289 N N . PRO B 1 307 ? -43.156 -25.031 -9.109 1 75.88 307 PRO B N 1
ATOM 9290 C CA . PRO B 1 307 ? -44.438 -24.359 -8.812 1 75.88 307 PRO B CA 1
ATOM 9291 C C . PRO B 1 307 ? -45.562 -24.75 -9.773 1 75.88 307 PRO B C 1
ATOM 9293 O O . PRO B 1 307 ? -46.719 -24.781 -9.391 1 75.88 307 PRO B O 1
ATOM 9296 N N . ARG B 1 308 ? -45.188 -25.219 -10.992 1 74 308 ARG B N 1
ATOM 9297 C CA . ARG B 1 308 ? -46.188 -25.625 -11.984 1 74 308 ARG B CA 1
ATOM 9298 C C . ARG B 1 308 ? -46.594 -27.078 -11.75 1 74 308 ARG B C 1
ATOM 9300 O O . ARG B 1 308 ? -47.5 -27.594 -12.445 1 74 308 ARG B O 1
ATOM 9307 N N . GLY B 1 309 ? -46.062 -27.734 -10.883 1 72.25 309 GLY B N 1
ATOM 9308 C CA . GLY B 1 309 ? -46.438 -29.094 -10.516 1 72.25 309 GLY B CA 1
ATOM 9309 C C . GLY B 1 309 ? -45.562 -30.156 -11.109 1 72.25 309 GLY B C 1
ATOM 9310 O O . GLY B 1 309 ? -45.656 -31.328 -10.758 1 72.25 309 GLY B O 1
ATOM 9311 N N . ASN B 1 310 ? -44.688 -29.75 -12 1 77.62 310 ASN B N 1
ATOM 9312 C CA . ASN B 1 310 ? -43.781 -30.719 -12.617 1 77.62 310 ASN B CA 1
ATOM 9313 C C . ASN B 1 310 ? -42.75 -31.234 -11.625 1 77.62 310 ASN B C 1
ATOM 9315 O O . ASN B 1 310 ? -42.281 -30.484 -10.75 1 77.62 310 ASN B O 1
ATOM 9319 N N . LEU B 1 311 ? -42.5 -32.531 -11.719 1 79.88 311 LEU B N 1
ATOM 9320 C CA . LEU B 1 311 ? -41.469 -33.125 -10.883 1 79.88 311 LEU B CA 1
ATOM 9321 C C . LEU B 1 311 ? -40.156 -33.219 -11.633 1 79.88 311 LEU B C 1
ATOM 9323 O O . LEU B 1 311 ? -40.125 -33.469 -12.844 1 79.88 311 LEU B O 1
ATOM 9327 N N . GLU B 1 312 ? -39.094 -32.875 -11.094 1 83.44 312 GLU B N 1
ATOM 9328 C CA . GLU B 1 312 ? -37.719 -32.906 -11.648 1 83.44 312 GLU B CA 1
ATOM 9329 C C . GLU B 1 312 ? -36.781 -33.719 -10.734 1 83.44 312 GLU B C 1
ATOM 9331 O O . GLU B 1 312 ? -36.844 -33.562 -9.516 1 83.44 312 GLU B O 1
ATOM 9336 N N . VAL B 1 313 ? -36.094 -34.656 -11.359 1 81.94 313 VAL B N 1
ATOM 9337 C CA . VAL B 1 313 ? -35.094 -35.406 -10.609 1 81.94 313 VAL B CA 1
ATOM 9338 C C . VAL B 1 313 ? -33.719 -34.812 -10.836 1 81.94 313 VAL B C 1
ATOM 9340 O O . VAL B 1 313 ? -33.281 -34.594 -11.977 1 81.94 313 VAL B O 1
ATOM 9343 N N . VAL B 1 314 ? -33.031 -34.438 -9.797 1 85.88 314 VAL B N 1
ATOM 9344 C CA . VAL B 1 314 ? -31.703 -33.875 -9.891 1 85.88 314 VAL B CA 1
ATOM 9345 C C . VAL B 1 314 ? -30.734 -34.688 -9.016 1 85.88 314 VAL B C 1
ATOM 9347 O O . VAL B 1 314 ? -31.156 -35.406 -8.125 1 85.88 314 VAL B O 1
ATOM 9350 N N . SER B 1 315 ? -29.5 -34.688 -9.359 1 85.62 315 SER B N 1
ATOM 9351 C CA . SER B 1 315 ? -28.453 -35.281 -8.555 1 85.62 315 SER B CA 1
ATOM 9352 C C . SER B 1 315 ? -27.469 -34.219 -8.07 1 85.62 315 SER B C 1
ATOM 9354 O O . SER B 1 315 ? -26.469 -33.938 -8.742 1 85.62 315 SER B O 1
ATOM 9356 N N . PRO B 1 316 ? -27.75 -33.75 -6.895 1 88.25 316 PRO B N 1
ATOM 9357 C CA . PRO B 1 316 ? -26.844 -32.719 -6.387 1 88.25 316 PRO B CA 1
ATOM 9358 C C . PRO B 1 316 ? -25.406 -33.219 -6.227 1 88.25 316 PRO B C 1
ATOM 9360 O O . PRO B 1 316 ? -25.203 -34.375 -5.828 1 88.25 316 PRO B O 1
ATOM 9363 N N . ARG B 1 317 ? -24.484 -32.438 -6.488 1 85.94 317 ARG B N 1
ATOM 9364 C CA . ARG B 1 317 ? -23.078 -32.781 -6.531 1 85.94 317 ARG B CA 1
ATOM 9365 C C . ARG B 1 317 ? -22.578 -33.281 -5.176 1 85.94 317 ARG B C 1
ATOM 9367 O O . ARG B 1 317 ? -21.875 -34.281 -5.098 1 85.94 317 ARG B O 1
ATOM 9374 N N . PRO B 1 318 ? -23.016 -32.656 -4.09 1 87.38 318 PRO B N 1
ATOM 9375 C CA . PRO B 1 318 ? -22.531 -33.156 -2.801 1 87.38 318 PRO B CA 1
ATOM 9376 C C . PRO B 1 318 ? -22.938 -34.594 -2.545 1 87.38 318 PRO B C 1
ATOM 9378 O O . PRO B 1 318 ? -22.188 -35.344 -1.929 1 87.38 318 PRO B O 1
ATOM 9381 N N . LEU B 1 319 ? -24.078 -35 -3.051 1 88.62 319 LEU B N 1
ATOM 9382 C CA . LEU B 1 319 ? -24.5 -36.375 -2.877 1 88.62 319 LEU B CA 1
ATOM 9383 C C . LEU B 1 319 ? -23.672 -37.312 -3.748 1 88.62 319 LEU B C 1
ATOM 9385 O O . LEU B 1 319 ? -23.297 -38.406 -3.312 1 88.62 319 LEU B O 1
ATOM 9389 N N . ALA B 1 320 ? -23.422 -36.875 -4.902 1 87.31 320 ALA B N 1
ATOM 9390 C CA . ALA B 1 320 ? -22.609 -37.656 -5.812 1 87.31 320 ALA B CA 1
ATOM 9391 C C . ALA B 1 320 ? -21.188 -37.844 -5.281 1 87.31 320 ALA B C 1
ATOM 9393 O O . ALA B 1 320 ? -20.625 -38.938 -5.363 1 87.31 320 ALA B O 1
ATOM 9394 N N . LEU B 1 321 ? -20.641 -36.781 -4.785 1 89.12 321 LEU B N 1
ATOM 9395 C CA . LEU B 1 321 ? -19.297 -36.812 -4.234 1 89.12 321 LEU B CA 1
ATOM 9396 C C . LEU B 1 321 ? -19.234 -37.75 -3.023 1 89.12 321 LEU B C 1
ATOM 9398 O O . LEU B 1 321 ? -18.266 -38.5 -2.855 1 89.12 321 LEU B O 1
ATOM 9402 N N . HIS B 1 322 ? -20.234 -37.688 -2.279 1 87.38 322 HIS B N 1
ATOM 9403 C CA . HIS B 1 322 ? -20.297 -38.562 -1.123 1 87.38 322 HIS B CA 1
ATOM 9404 C C . HIS B 1 322 ? -20.375 -40.031 -1.555 1 87.38 322 HIS B C 1
ATOM 9406 O O . HIS B 1 322 ? -19.703 -40.875 -0.986 1 87.38 322 HIS B O 1
ATOM 9412 N N . ALA B 1 323 ? -21.203 -40.281 -2.508 1 86.62 323 ALA B N 1
ATOM 9413 C CA . ALA B 1 323 ? -21.328 -41.625 -3.027 1 86.62 323 ALA B CA 1
ATOM 9414 C C . ALA B 1 323 ? -20 -42.125 -3.596 1 86.62 323 ALA B C 1
ATOM 9416 O O . ALA B 1 323 ? -19.609 -43.281 -3.375 1 86.62 323 ALA B O 1
ATOM 9417 N N . LEU B 1 324 ? -19.328 -41.312 -4.281 1 89.31 324 LEU B N 1
ATOM 9418 C CA . LEU B 1 324 ? -18.031 -41.656 -4.863 1 89.31 324 LEU B CA 1
ATOM 9419 C C . LEU B 1 324 ? -17.016 -41.938 -3.773 1 89.31 324 LEU B C 1
ATOM 9421 O O . LEU B 1 324 ? -16.234 -42.875 -3.877 1 89.31 324 LEU B O 1
ATOM 9425 N N . GLY B 1 325 ? -17.031 -41.094 -2.791 1 88.12 325 GLY B N 1
ATOM 9426 C CA . GLY B 1 325 ? -16.141 -41.344 -1.665 1 88.12 325 GLY B CA 1
ATOM 9427 C C . GLY B 1 325 ? -16.359 -42.656 -0.984 1 88.12 325 GLY B C 1
ATOM 9428 O O . GLY B 1 325 ? -15.406 -43.344 -0.609 1 88.12 325 GLY B O 1
ATOM 9429 N N . ARG B 1 326 ? -17.516 -43 -0.894 1 85.38 326 ARG B N 1
ATOM 9430 C CA . ARG B 1 326 ? -17.844 -44.312 -0.286 1 85.38 326 ARG B CA 1
ATOM 9431 C C . ARG B 1 326 ? -17.344 -45.469 -1.149 1 85.38 326 ARG B C 1
ATOM 9433 O O . ARG B 1 326 ? -16.812 -46.438 -0.632 1 85.38 326 ARG B O 1
ATOM 9440 N N . LEU B 1 327 ? -17.531 -45.344 -2.387 1 88.62 327 LEU B N 1
ATOM 9441 C CA . LEU B 1 327 ? -17.094 -46.406 -3.307 1 88.62 327 LEU B CA 1
ATOM 9442 C C . LEU B 1 327 ? -15.57 -46.531 -3.279 1 88.62 327 LEU B C 1
ATOM 9444 O O . LEU B 1 327 ? -15.055 -47.656 -3.25 1 88.62 327 LEU B O 1
ATOM 9448 N N . VAL B 1 328 ? -14.906 -45.406 -3.264 1 91.5 328 VAL B N 1
ATOM 9449 C CA . VAL B 1 328 ? -13.453 -45.438 -3.232 1 91.5 328 VAL B CA 1
ATOM 9450 C C . VAL B 1 328 ? -12.969 -46 -1.901 1 91.5 328 VAL B C 1
ATOM 9452 O O . VAL B 1 328 ? -12.008 -46.781 -1.862 1 91.5 328 VAL B O 1
ATOM 9455 N N . GLY B 1 329 ? -13.656 -45.625 -0.859 1 86.88 329 GLY B N 1
ATOM 9456 C CA . GLY B 1 329 ? -13.32 -46.156 0.452 1 86.88 329 GLY B CA 1
ATOM 9457 C C . GLY B 1 329 ? -13.484 -47.656 0.541 1 86.88 329 GLY B C 1
ATOM 9458 O O . GLY B 1 329 ? -12.703 -48.344 1.212 1 86.88 329 GLY B O 1
ATOM 9459 N N . ALA B 1 330 ? -14.461 -48.188 -0.211 1 87.06 330 ALA B N 1
ATOM 9460 C CA . ALA B 1 330 ? -14.711 -49.625 -0.242 1 87.06 330 ALA B CA 1
ATOM 9461 C C . ALA B 1 330 ? -13.859 -50.281 -1.305 1 87.06 330 ALA B C 1
ATOM 9463 O O . ALA B 1 330 ? -14.016 -51.5 -1.567 1 87.06 330 ALA B O 1
ATOM 9464 N N . GLN B 1 331 ? -12.992 -49.594 -2.033 1 90.88 331 GLN B N 1
ATOM 9465 C CA . GLN B 1 331 ? -12.062 -50.062 -3.061 1 90.88 331 GLN B CA 1
ATOM 9466 C C . GLN B 1 331 ? -12.805 -50.625 -4.262 1 90.88 331 GLN B C 1
ATOM 9468 O O . GLN B 1 331 ? -12.367 -51.625 -4.844 1 90.88 331 GLN B O 1
ATOM 9473 N N . GLN B 1 332 ? -13.945 -50.094 -4.418 1 91.81 332 GLN B N 1
ATOM 9474 C CA . GLN B 1 332 ? -14.688 -50.406 -5.633 1 91.81 332 GLN B CA 1
ATOM 9475 C C . GLN B 1 332 ? -14.406 -49.406 -6.73 1 91.81 332 GLN B C 1
ATOM 9477 O O . GLN B 1 332 ? -15.281 -48.594 -7.078 1 91.81 332 GLN B O 1
ATOM 9482 N N . TYR B 1 333 ? -13.242 -49.562 -7.246 1 94 333 TYR B N 1
ATOM 9483 C CA . TYR B 1 333 ? -12.734 -48.531 -8.141 1 94 333 TYR B CA 1
ATOM 9484 C C . TYR B 1 333 ? -13.461 -48.562 -9.484 1 94 333 TYR B C 1
ATOM 9486 O O . TYR B 1 333 ? -13.648 -47.531 -10.117 1 94 333 TYR B O 1
ATOM 9494 N N . GLY B 1 334 ? -13.805 -49.719 -9.938 1 93.19 334 GLY B N 1
ATOM 9495 C CA . GLY B 1 334 ? -14.562 -49.812 -11.172 1 93.19 334 GLY B CA 1
ATOM 9496 C C . GLY B 1 334 ? -15.875 -49.062 -11.117 1 93.19 334 GLY B C 1
ATOM 9497 O O . GLY B 1 334 ? -16.188 -48.281 -12.023 1 93.19 334 GLY B O 1
ATOM 9498 N N . ALA B 1 335 ? -16.547 -49.344 -10.055 1 89.88 335 ALA B N 1
ATOM 9499 C CA . ALA B 1 335 ? -17.828 -48.656 -9.852 1 89.88 335 ALA B CA 1
ATOM 9500 C C . ALA B 1 335 ? -17.625 -47.156 -9.648 1 89.88 335 ALA B C 1
ATOM 9502 O O . ALA B 1 335 ? -18.406 -46.344 -10.141 1 89.88 335 ALA B O 1
ATOM 9503 N N . ALA B 1 336 ? -16.625 -46.875 -8.914 1 92.5 336 ALA B N 1
ATOM 9504 C CA . ALA B 1 336 ? -16.328 -45.469 -8.656 1 92.5 336 ALA B CA 1
ATOM 9505 C C . ALA B 1 336 ? -16.031 -44.719 -9.953 1 92.5 336 ALA B C 1
ATOM 9507 O O . ALA B 1 336 ? -16.547 -43.594 -10.164 1 92.5 336 ALA B O 1
ATOM 9508 N N . LEU B 1 337 ? -15.188 -45.312 -10.82 1 93.44 337 LEU B N 1
ATOM 9509 C CA . LEU B 1 337 ? -14.844 -44.656 -12.086 1 93.44 337 LEU B CA 1
ATOM 9510 C C . LEU B 1 337 ? -16.078 -44.5 -12.969 1 93.44 337 LEU B C 1
ATOM 9512 O O . LEU B 1 337 ? -16.25 -43.469 -13.602 1 93.44 337 LEU B O 1
ATOM 9516 N N . THR B 1 338 ? -16.938 -45.438 -12.961 1 88.88 338 THR B N 1
ATOM 9517 C CA . THR B 1 338 ? -18.172 -45.375 -13.742 1 88.88 338 THR B CA 1
ATOM 9518 C C . THR B 1 338 ? -19.062 -44.25 -13.242 1 88.88 338 THR B C 1
ATOM 9520 O O . THR B 1 338 ? -19.609 -43.469 -14.039 1 88.88 338 THR B O 1
ATOM 9523 N N . LEU B 1 339 ? -19.172 -44.125 -11.961 1 88.12 339 LEU B N 1
ATOM 9524 C CA . LEU B 1 339 ? -19.984 -43.062 -11.359 1 88.12 339 LEU B CA 1
ATOM 9525 C C . LEU B 1 339 ? -19.406 -41.688 -11.68 1 88.12 339 LEU B C 1
ATOM 9527 O O . LEU B 1 339 ? -20.156 -40.781 -11.984 1 88.12 339 LEU B O 1
ATOM 9531 N N . ALA B 1 340 ? -18.125 -41.594 -11.523 1 90.88 340 ALA B N 1
ATOM 9532 C CA . ALA B 1 340 ? -17.469 -40.312 -11.797 1 90.88 340 ALA B CA 1
ATOM 9533 C C . ALA B 1 340 ? -17.703 -39.875 -13.234 1 90.88 340 ALA B C 1
ATOM 9535 O O . ALA B 1 340 ? -18 -38.719 -13.492 1 90.88 340 ALA B O 1
ATOM 9536 N N . LEU B 1 341 ? -17.578 -40.812 -14.18 1 87.31 341 LEU B N 1
ATOM 9537 C CA . LEU B 1 341 ? -17.766 -40.5 -15.586 1 87.31 341 LEU B CA 1
ATOM 9538 C C . LEU B 1 341 ? -19.219 -40.156 -15.883 1 87.31 341 LEU B C 1
ATOM 9540 O O . LEU B 1 341 ? -19.5 -39.219 -16.656 1 87.31 341 LEU B O 1
ATOM 9544 N N . ARG B 1 342 ? -20.078 -40.781 -15.219 1 81.62 342 ARG B N 1
ATOM 9545 C CA . ARG B 1 342 ? -21.5 -40.531 -15.43 1 81.62 342 ARG B CA 1
ATOM 9546 C C . ARG B 1 342 ? -21.906 -39.156 -14.945 1 81.62 342 ARG B C 1
ATOM 9548 O O . ARG B 1 342 ? -22.672 -38.438 -15.617 1 81.62 342 ARG B O 1
ATOM 9555 N N . HIS B 1 343 ? -21.422 -38.781 -13.812 1 82.81 343 HIS B N 1
ATOM 9556 C CA . HIS B 1 343 ? -21.812 -37.5 -13.211 1 82.81 343 HIS B CA 1
ATOM 9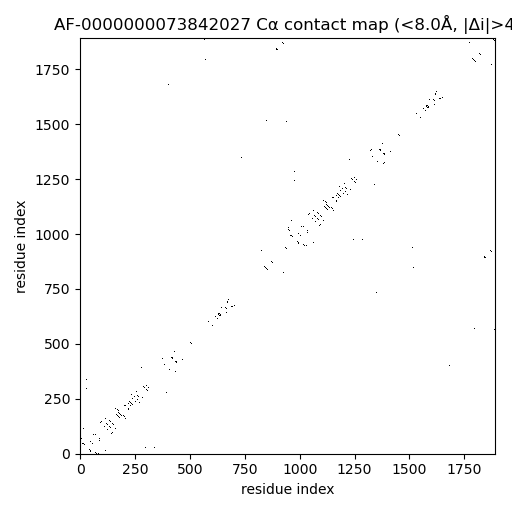557 C C . HIS B 1 343 ? -20.797 -36.406 -13.492 1 82.81 343 HIS B C 1
ATOM 9559 O O . HIS B 1 343 ? -20.859 -35.344 -12.914 1 82.81 343 HIS B O 1
ATOM 9565 N N . ARG B 1 344 ? -19.828 -36.688 -14.375 1 83.44 344 ARG B N 1
ATOM 9566 C CA . ARG B 1 344 ? -18.812 -35.75 -14.828 1 83.44 344 ARG B CA 1
ATOM 9567 C C . ARG B 1 344 ? -18.016 -35.188 -13.656 1 83.44 344 ARG B C 1
ATOM 9569 O O . ARG B 1 344 ? -17.812 -33.969 -13.555 1 83.44 344 ARG B O 1
ATOM 9576 N N . ILE B 1 345 ? -17.781 -36 -12.68 1 87.38 345 ILE B N 1
ATOM 9577 C CA . ILE B 1 345 ? -16.891 -35.688 -11.57 1 87.38 345 ILE B CA 1
ATOM 9578 C C . ILE B 1 345 ? -15.438 -35.938 -11.961 1 87.38 345 ILE B C 1
ATOM 9580 O O . ILE B 1 345 ? -15.164 -36.875 -12.719 1 87.38 345 ILE B O 1
ATOM 9584 N N . ASP B 1 346 ? -14.57 -35.188 -11.531 1 89.25 346 ASP B N 1
ATOM 9585 C CA . ASP B 1 346 ? -13.148 -35.312 -11.82 1 89.25 346 ASP B CA 1
ATOM 9586 C C . ASP B 1 346 ? -12.625 -36.688 -11.352 1 89.25 346 ASP B C 1
ATOM 9588 O O . ASP B 1 346 ? -12.68 -37 -10.164 1 89.25 346 ASP B O 1
ATOM 9592 N N . THR B 1 347 ? -12.172 -37.469 -12.281 1 91.12 347 THR B N 1
ATOM 9593 C CA . THR B 1 347 ? -11.758 -38.844 -11.992 1 91.12 347 THR B CA 1
ATOM 9594 C C . THR B 1 347 ? -10.492 -38.844 -11.133 1 91.12 347 THR B C 1
ATOM 9596 O O . THR B 1 347 ? -10.141 -39.875 -10.547 1 91.12 347 THR B O 1
ATOM 9599 N N . ASN B 1 348 ? -9.828 -37.719 -11.023 1 92.31 348 ASN B N 1
ATOM 9600 C CA . ASN B 1 348 ? -8.664 -37.625 -10.156 1 92.31 348 ASN B CA 1
ATOM 9601 C C . ASN B 1 348 ? -9.023 -37.906 -8.703 1 92.31 348 ASN B C 1
ATOM 9603 O O . ASN B 1 348 ? -8.141 -38.219 -7.895 1 92.31 348 ASN B O 1
ATOM 9607 N N . LEU B 1 349 ? -10.312 -37.812 -8.5 1 91.25 349 LEU B N 1
ATOM 9608 C CA . LEU B 1 349 ? -10.781 -38 -7.133 1 91.25 349 LEU B CA 1
ATOM 9609 C C . LEU B 1 349 ? -10.516 -39.438 -6.668 1 91.25 349 LEU B C 1
ATOM 9611 O O . LEU B 1 349 ? -10.414 -39.688 -5.465 1 91.25 349 LEU B O 1
ATOM 9615 N N . LEU B 1 350 ? -10.422 -40.344 -7.598 1 93.31 350 LEU B N 1
ATOM 9616 C CA . LEU B 1 350 ? -10.125 -41.75 -7.242 1 93.31 350 LEU B CA 1
ATOM 9617 C C . LEU B 1 350 ? -8.789 -41.844 -6.52 1 93.31 350 LEU B C 1
ATOM 9619 O O . LEU B 1 350 ? -8.633 -42.656 -5.605 1 93.31 350 LEU B O 1
ATOM 9623 N N . TYR B 1 351 ? -7.898 -41.031 -6.945 1 92.69 351 TYR B N 1
ATOM 9624 C CA . TYR B 1 351 ? -6.586 -41 -6.312 1 92.69 351 TYR B CA 1
ATOM 9625 C C . TYR B 1 351 ? -6.574 -40 -5.156 1 92.69 351 TYR B C 1
ATOM 9627 O O . TYR B 1 351 ? -6.164 -40.344 -4.043 1 92.69 351 TYR B O 1
ATOM 9635 N N . ASP B 1 352 ? -7.141 -38.75 -5.41 1 89.75 352 ASP B N 1
ATOM 9636 C CA . ASP B 1 352 ? -6.992 -37.625 -4.508 1 89.75 352 ASP B CA 1
ATOM 9637 C C . ASP B 1 352 ? -7.727 -37.875 -3.191 1 89.75 352 ASP B C 1
ATOM 9639 O O . ASP B 1 352 ? -7.379 -37.281 -2.16 1 89.75 352 ASP B O 1
ATOM 9643 N N . HIS B 1 353 ? -8.805 -38.688 -3.291 1 88.88 353 HIS B N 1
ATOM 9644 C CA . HIS B 1 353 ? -9.578 -38.969 -2.088 1 88.88 353 HIS B CA 1
ATOM 9645 C C . HIS B 1 353 ? -8.711 -39.625 -1.026 1 88.88 353 HIS B C 1
ATOM 9647 O O . HIS B 1 353 ? -8.758 -39.25 0.148 1 88.88 353 HIS B O 1
ATOM 9653 N N . GLN B 1 354 ? -7.898 -40.625 -1.36 1 88.5 354 GLN B N 1
ATOM 9654 C CA . GLN B 1 354 ? -6.918 -41.281 -0.519 1 88.5 354 GLN B CA 1
ATOM 9655 C C . GLN B 1 354 ? -5.703 -41.719 -1.332 1 88.5 354 GLN B C 1
ATOM 9657 O O . GLN B 1 354 ? -5.602 -42.906 -1.723 1 88.5 354 GLN B O 1
ATOM 9662 N N . PRO B 1 355 ? -4.766 -40.812 -1.521 1 89.38 355 PRO B N 1
ATOM 9663 C CA . PRO B 1 355 ? -3.646 -41.094 -2.432 1 89.38 355 PRO B CA 1
ATOM 9664 C C . PRO B 1 355 ? -2.838 -42.312 -2.043 1 89.38 355 PRO B C 1
ATOM 9666 O O . PRO B 1 355 ? -2.549 -43.156 -2.893 1 89.38 355 PRO B O 1
ATOM 9669 N N . ASP B 1 356 ? -2.518 -42.5 -0.718 1 89.56 356 ASP B N 1
ATOM 9670 C CA . ASP B 1 356 ? -1.694 -43.594 -0.268 1 89.56 356 ASP B CA 1
ATOM 9671 C C . ASP B 1 356 ? -2.418 -44.938 -0.466 1 89.56 356 ASP B C 1
ATOM 9673 O O . ASP B 1 356 ? -1.809 -45.938 -0.886 1 89.56 356 ASP B O 1
ATOM 9677 N N . HIS B 1 357 ? -3.67 -44.906 -0.18 1 90.38 357 HIS B N 1
ATOM 9678 C CA . HIS B 1 357 ? -4.453 -46.125 -0.328 1 90.38 357 HIS B CA 1
ATOM 9679 C C . HIS B 1 357 ? -4.59 -46.5 -1.796 1 90.38 357 HIS B C 1
ATOM 9681 O O . HIS B 1 357 ? -4.531 -47.688 -2.135 1 90.38 357 HIS B O 1
ATOM 9687 N N . PHE B 1 358 ? -4.711 -45.562 -2.615 1 93.12 358 PHE B N 1
ATOM 9688 C CA . PHE B 1 358 ? -4.832 -45.844 -4.039 1 93.12 358 PHE B CA 1
ATOM 9689 C C . PHE B 1 358 ? -3.549 -46.438 -4.582 1 93.12 358 PHE B C 1
ATOM 9691 O O . PHE B 1 358 ? -3.594 -47.438 -5.32 1 93.12 358 PHE B O 1
ATOM 9698 N N . LEU B 1 359 ? -2.369 -45.844 -4.246 1 93.44 359 LEU B N 1
ATOM 9699 C CA . LEU B 1 359 ? -1.091 -46.344 -4.746 1 93.44 359 LEU B CA 1
ATOM 9700 C C . LEU B 1 359 ? -0.84 -47.781 -4.277 1 93.44 359 LEU B C 1
ATOM 9702 O O . LEU B 1 359 ? -0.332 -48.594 -5.039 1 93.44 359 LEU B O 1
ATOM 9706 N N . ALA B 1 360 ? -1.287 -48.031 -3.084 1 91.38 360 ALA B N 1
ATOM 9707 C CA . ALA B 1 360 ? -1.132 -49.375 -2.549 1 91.38 360 ALA B CA 1
ATOM 9708 C C . ALA B 1 360 ? -2.08 -50.375 -3.238 1 91.38 360 ALA B C 1
ATOM 9710 O O . ALA B 1 360 ? -1.785 -51.562 -3.34 1 91.38 360 ALA B O 1
ATOM 9711 N N . ALA B 1 361 ? -3.146 -49.844 -3.748 1 93.06 361 ALA B N 1
ATOM 9712 C CA . ALA B 1 361 ? -4.172 -50.719 -4.324 1 93.06 361 ALA B CA 1
ATOM 9713 C C . ALA B 1 361 ? -4.148 -50.656 -5.848 1 93.06 361 ALA B C 1
ATOM 9715 O O . ALA B 1 361 ? -5.145 -50.969 -6.504 1 93.06 361 ALA B O 1
ATOM 9716 N N . ALA B 1 362 ? -3 -50.25 -6.387 1 94.56 362 ALA B N 1
ATOM 9717 C CA . ALA B 1 362 ? -2.924 -50.062 -7.832 1 94.56 362 ALA B CA 1
ATOM 9718 C C . ALA B 1 362 ? -3.221 -51.375 -8.57 1 94.56 362 ALA B C 1
ATOM 9720 O O . ALA B 1 362 ? -3.904 -51.375 -9.594 1 94.56 362 ALA B O 1
ATOM 9721 N N . ASP B 1 363 ? -2.711 -52.531 -8.086 1 95.25 363 ASP B N 1
ATOM 9722 C CA . ASP B 1 363 ? -2.973 -53.844 -8.703 1 95.25 363 ASP B CA 1
ATOM 9723 C C . ASP B 1 363 ? -4.465 -54.156 -8.695 1 95.25 363 ASP B C 1
ATOM 9725 O O . ASP B 1 363 ? -5.02 -54.594 -9.711 1 95.25 363 ASP B O 1
ATOM 9729 N N . HIS B 1 364 ? -5.055 -53.875 -7.516 1 94.62 364 HIS B N 1
ATOM 9730 C CA . HIS B 1 364 ? -6.488 -54.125 -7.379 1 94.62 364 HIS B CA 1
ATOM 9731 C C . HIS B 1 364 ? -7.285 -53.188 -8.273 1 94.62 364 HIS B C 1
ATOM 9733 O O . HIS B 1 364 ? -8.305 -53.562 -8.844 1 94.62 364 HIS B O 1
ATOM 9739 N N . PHE B 1 365 ? -6.887 -52.031 -8.406 1 94.62 365 PHE B N 1
ATOM 9740 C CA . PHE B 1 365 ? -7.531 -51.031 -9.258 1 94.62 365 PHE B CA 1
ATOM 9741 C C . PHE B 1 365 ? -7.605 -51.531 -10.703 1 94.62 365 PHE B C 1
ATOM 9743 O O . PHE B 1 365 ? -8.672 -51.5 -11.32 1 94.62 365 PHE B O 1
ATOM 9750 N N . VAL B 1 366 ? -6.391 -51.938 -11.219 1 95.62 366 VAL B N 1
ATOM 9751 C CA . VAL B 1 366 ? -6.32 -52.375 -12.602 1 95.62 366 VAL B CA 1
ATOM 9752 C C . VAL B 1 366 ? -7.195 -53.625 -12.781 1 95.62 366 VAL B C 1
ATOM 9754 O O . VAL B 1 366 ? -7.887 -53.75 -13.797 1 95.62 366 VAL B O 1
ATOM 9757 N N . GLN B 1 367 ? -7.195 -54.5 -11.758 1 94.31 367 GLN B N 1
ATOM 9758 C CA . GLN B 1 367 ? -8 -55.719 -11.828 1 94.31 367 GLN B CA 1
ATOM 9759 C C . GLN B 1 367 ? -9.492 -55.375 -11.805 1 94.31 367 GLN B C 1
ATOM 9761 O O . GLN B 1 367 ? -10.273 -55.969 -12.562 1 94.31 367 GLN B O 1
ATOM 9766 N N . ASP B 1 368 ? -9.844 -54.438 -10.953 1 93.62 368 ASP B N 1
ATOM 9767 C CA . ASP B 1 368 ? -11.242 -54.094 -10.75 1 93.62 368 ASP B CA 1
ATOM 9768 C C . ASP B 1 368 ? -11.805 -53.344 -11.953 1 93.62 368 ASP B C 1
ATOM 9770 O O . ASP B 1 368 ? -12.93 -53.594 -12.383 1 93.62 368 ASP B O 1
ATOM 9774 N N . VAL B 1 369 ? -11.117 -52.406 -12.516 1 92.5 369 VAL B N 1
ATOM 9775 C CA . VAL B 1 369 ? -11.562 -51.656 -13.688 1 92.5 369 VAL B CA 1
ATOM 9776 C C . VAL B 1 369 ? -11.484 -52.531 -14.93 1 92.5 369 VAL B C 1
ATOM 9778 O O . VAL B 1 369 ? -12.398 -52.531 -15.758 1 92.5 369 VAL B O 1
ATOM 9781 N N . ALA B 1 370 ? -10.406 -53.375 -15.086 1 84.88 370 ALA B N 1
ATOM 9782 C CA . ALA B 1 370 ? -10.172 -54.5 -16.016 1 84.88 370 ALA B CA 1
ATOM 9783 C C . ALA B 1 370 ? -10.188 -54 -17.469 1 84.88 370 ALA B C 1
ATOM 9785 O O . ALA B 1 370 ? -9.352 -54.375 -18.281 1 84.88 370 ALA B O 1
ATOM 9786 N N . ALA B 1 371 ? -11.148 -53.062 -17.875 1 88.88 371 ALA B N 1
ATOM 9787 C CA . ALA B 1 371 ? -11.297 -52.625 -19.25 1 88.88 371 ALA B CA 1
ATOM 9788 C C . ALA B 1 371 ? -10.172 -51.656 -19.641 1 88.88 371 ALA B C 1
ATOM 9790 O O . ALA B 1 371 ? -10.008 -50.594 -19.031 1 88.88 371 ALA B O 1
ATOM 9791 N N . PRO B 1 372 ? -9.297 -52.062 -20.656 1 92.5 372 PRO B N 1
ATOM 9792 C CA . PRO B 1 372 ? -8.172 -51.219 -21.047 1 92.5 372 PRO B CA 1
ATOM 9793 C C . PRO B 1 372 ? -8.609 -49.781 -21.422 1 92.5 372 PRO B C 1
ATOM 9795 O O . PRO B 1 372 ? -7.902 -48.812 -21.125 1 92.5 372 PRO B O 1
ATOM 9798 N N . GLN B 1 373 ? -9.773 -49.594 -21.984 1 88.38 373 GLN B N 1
ATOM 9799 C CA . GLN B 1 373 ? -10.25 -48.281 -22.391 1 88.38 373 GLN B CA 1
ATOM 9800 C C . GLN B 1 373 ? -10.5 -47.406 -21.188 1 88.38 373 GLN B C 1
ATOM 9802 O O . GLN B 1 373 ? -10.195 -46.188 -21.234 1 88.38 373 GLN B O 1
ATOM 9807 N N . ARG B 1 374 ? -11.039 -48.031 -20.172 1 91.25 374 ARG B N 1
ATOM 9808 C CA . ARG B 1 374 ? -11.328 -47.281 -18.969 1 91.25 374 ARG B CA 1
ATOM 9809 C C . ARG B 1 374 ? -10.047 -46.844 -18.266 1 91.25 374 ARG B C 1
ATOM 9811 O O . ARG B 1 374 ? -9.961 -45.75 -17.719 1 91.25 374 ARG B O 1
ATOM 9818 N N . LEU B 1 375 ? -9.141 -47.781 -18.312 1 93.62 375 LEU B N 1
ATOM 9819 C CA . LEU B 1 375 ? -7.84 -47.438 -17.75 1 93.62 375 LEU B CA 1
ATOM 9820 C C . LEU B 1 375 ? -7.191 -46.312 -18.516 1 93.62 375 LEU B C 1
ATOM 9822 O O . LEU B 1 375 ? -6.598 -45.406 -17.922 1 93.62 375 LEU B O 1
ATOM 9826 N N . ASP B 1 376 ? -7.316 -46.375 -19.781 1 92.62 376 ASP B N 1
ATOM 9827 C CA . ASP B 1 376 ? -6.77 -45.344 -20.656 1 92.62 376 ASP B CA 1
ATOM 9828 C C . ASP B 1 376 ? -7.395 -44 -20.359 1 92.62 376 ASP B C 1
ATOM 9830 O O . ASP B 1 376 ? -6.695 -42.969 -20.312 1 92.62 376 ASP B O 1
ATOM 9834 N N . VAL B 1 377 ? -8.68 -43.938 -20.125 1 88.75 377 VAL B N 1
ATOM 9835 C CA . VAL B 1 377 ? -9.398 -42.688 -19.859 1 88.75 377 VAL B CA 1
ATOM 9836 C C . VAL B 1 377 ? -8.93 -42.125 -18.516 1 88.75 377 VAL B C 1
ATOM 9838 O O . VAL B 1 377 ? -8.734 -40.906 -18.406 1 88.75 377 VAL B O 1
ATOM 9841 N N . PHE B 1 378 ? -8.82 -43 -17.547 1 93.75 378 PHE B N 1
ATOM 9842 C CA . PHE B 1 378 ? -8.352 -42.594 -16.234 1 93.75 378 PHE B CA 1
ATOM 9843 C C . PHE B 1 378 ? -6.969 -41.969 -16.312 1 93.75 378 PHE B C 1
ATOM 9845 O O . PHE B 1 378 ? -6.738 -40.875 -15.773 1 93.75 378 PHE B O 1
ATOM 9852 N N . LEU B 1 379 ? -6.117 -42.625 -17.062 1 93.81 379 LEU B N 1
ATOM 9853 C CA . LEU B 1 379 ? -4.742 -42.156 -17.156 1 93.81 379 LEU B CA 1
ATOM 9854 C C . LEU B 1 379 ? -4.672 -40.875 -17.969 1 93.81 379 LEU B C 1
ATOM 9856 O O . LEU B 1 379 ? -3.889 -39.969 -17.641 1 93.81 379 LEU B O 1
ATOM 9860 N N . ALA B 1 380 ? -5.477 -40.719 -18.969 1 88.25 380 ALA B N 1
ATOM 9861 C CA . ALA B 1 380 ? -5.477 -39.531 -19.812 1 88.25 380 ALA B CA 1
ATOM 9862 C C . ALA B 1 380 ? -6.004 -38.312 -19.062 1 88.25 380 ALA B C 1
ATOM 9864 O O . ALA B 1 380 ? -5.625 -37.188 -19.359 1 88.25 380 ALA B O 1
ATOM 9865 N N . ALA B 1 381 ? -6.812 -38.531 -18.031 1 88.62 381 ALA B N 1
ATOM 9866 C CA . ALA B 1 381 ? -7.492 -37.438 -17.344 1 88.62 381 ALA B CA 1
ATOM 9867 C C . ALA B 1 381 ? -6.668 -36.938 -16.156 1 88.62 381 ALA B C 1
ATOM 9869 O O . ALA B 1 381 ? -7 -35.906 -15.547 1 88.62 381 ALA B O 1
ATOM 9870 N N . LEU B 1 382 ? -5.609 -37.562 -15.844 1 90.94 382 LEU B N 1
ATOM 9871 C CA . LEU B 1 382 ? -4.816 -37.25 -14.664 1 90.94 382 LEU B CA 1
ATOM 9872 C C . LEU B 1 382 ? -4.211 -35.875 -14.781 1 90.94 382 LEU B C 1
ATOM 9874 O O . LEU B 1 382 ? -3.756 -35.469 -15.852 1 90.94 382 LEU B O 1
ATOM 9878 N N . THR B 1 383 ? -4.395 -35.031 -13.758 1 87.94 383 THR B N 1
ATOM 9879 C CA . THR B 1 383 ? -3.754 -33.719 -13.641 1 87.94 383 THR B CA 1
ATOM 9880 C C . THR B 1 383 ? -3.012 -33.594 -12.312 1 87.94 383 THR B C 1
ATOM 9882 O O . THR B 1 383 ? -3.342 -34.281 -11.352 1 87.94 383 THR B O 1
ATOM 9885 N N . ASP B 1 384 ? -2.033 -32.844 -12.141 1 86.88 384 ASP B N 1
ATOM 9886 C CA . ASP B 1 384 ? -1.212 -32.719 -10.938 1 86.88 384 ASP B CA 1
ATOM 9887 C C . ASP B 1 384 ? -1.956 -31.969 -9.844 1 86.88 384 ASP B C 1
ATOM 9889 O O . ASP B 1 384 ? -1.604 -32.062 -8.664 1 86.88 384 ASP B O 1
ATOM 9893 N N . ALA B 1 385 ? -3.074 -31.359 -10.141 1 81.38 385 ALA B N 1
ATOM 9894 C CA . ALA B 1 385 ? -3.844 -30.594 -9.164 1 81.38 385 ALA B CA 1
ATOM 9895 C C . ALA B 1 385 ? -4.633 -31.516 -8.234 1 81.38 385 ALA B C 1
ATOM 9897 O O . ALA B 1 385 ? -5.156 -32.531 -8.672 1 81.38 385 ALA B O 1
ATOM 9898 N N . ASP B 1 386 ? -4.66 -31.344 -7.012 1 83.44 386 ASP B N 1
ATOM 9899 C CA . ASP B 1 386 ? -5.5 -32.062 -6.055 1 83.44 386 ASP B CA 1
ATOM 9900 C C . ASP B 1 386 ? -6.922 -31.484 -6.043 1 83.44 386 ASP B C 1
ATOM 9902 O O . ASP B 1 386 ? -7.16 -30.406 -5.516 1 83.44 386 ASP B O 1
ATOM 9906 N N . CYS B 1 387 ? -7.766 -32.281 -6.586 1 84.94 387 CYS B N 1
ATOM 9907 C CA . CYS B 1 387 ? -9.125 -31.781 -6.777 1 84.94 387 CYS B CA 1
ATOM 9908 C C . CYS B 1 387 ? -9.844 -31.656 -5.441 1 84.94 387 CYS B C 1
ATOM 9910 O O . CYS B 1 387 ? -10.859 -30.969 -5.352 1 84.94 387 CYS B O 1
ATOM 9912 N N . THR B 1 388 ? -9.414 -32.188 -4.336 1 84.19 388 THR B N 1
ATOM 9913 C CA . THR B 1 388 ? -10.047 -32.094 -3.027 1 84.19 388 THR B CA 1
ATOM 9914 C C . THR B 1 388 ? -9.727 -30.75 -2.387 1 84.19 388 THR B C 1
ATOM 9916 O O . THR B 1 388 ? -10.422 -30.312 -1.467 1 84.19 388 THR B O 1
ATOM 9919 N N . THR B 1 389 ? -8.68 -30.156 -2.83 1 77.62 389 THR B N 1
ATOM 9920 C CA . THR B 1 389 ? -8.312 -28.859 -2.275 1 77.62 389 THR B CA 1
ATOM 9921 C C . THR B 1 389 ? -8.711 -27.734 -3.221 1 77.62 389 THR B C 1
ATOM 9923 O O . THR B 1 389 ? -8.664 -26.562 -2.852 1 77.62 389 THR B O 1
ATOM 9926 N N . THR B 1 390 ? -8.984 -28.125 -4.484 1 78.44 390 THR B N 1
ATOM 9927 C CA . THR B 1 390 ? -9.305 -27.078 -5.457 1 78.44 390 THR B CA 1
ATOM 9928 C C . THR B 1 390 ? -10.805 -27.062 -5.754 1 78.44 390 THR B C 1
ATOM 9930 O O . THR B 1 390 ? -11.578 -26.438 -5.035 1 78.44 390 THR B O 1
ATOM 9933 N N . THR B 1 391 ? -11.18 -28.016 -6.703 1 73.38 391 THR B N 1
ATOM 9934 C CA . THR B 1 391 ? -12.539 -28.031 -7.227 1 73.38 391 THR B CA 1
ATOM 9935 C C . THR B 1 391 ? -13.531 -28.469 -6.152 1 73.38 391 THR B C 1
ATOM 9937 O O . THR B 1 391 ? -14.633 -27.938 -6.062 1 73.38 391 THR B O 1
ATOM 9940 N N . TYR B 1 392 ? -13.18 -29.391 -5.305 1 78.44 392 TYR B N 1
ATOM 9941 C CA . TYR B 1 392 ? -14.125 -29.984 -4.355 1 78.44 392 TYR B CA 1
ATOM 9942 C C . TYR B 1 392 ? -13.734 -29.641 -2.922 1 78.44 392 TYR B C 1
ATOM 9944 O O . TYR B 1 392 ? -14.031 -30.406 -1.997 1 78.44 392 TYR B O 1
ATOM 9952 N N . ALA B 1 393 ? -13.094 -28.547 -2.627 1 72.25 393 ALA B N 1
ATOM 9953 C CA . ALA B 1 393 ? -12.586 -28.125 -1.32 1 72.25 393 ALA B CA 1
ATOM 9954 C C . ALA B 1 393 ? -13.711 -28.047 -0.296 1 72.25 393 ALA B C 1
ATOM 9956 O O . ALA B 1 393 ? -13.531 -28.406 0.87 1 72.25 393 ALA B O 1
ATOM 9957 N N . PHE B 1 394 ? -14.938 -27.734 -0.748 1 67.12 394 PHE B N 1
ATOM 9958 C CA . PHE B 1 394 ? -16.109 -27.562 0.111 1 67.12 394 PHE B CA 1
ATOM 9959 C C . PHE B 1 394 ? -16.484 -28.891 0.768 1 67.12 394 PHE B C 1
ATOM 9961 O O . PHE B 1 394 ? -16.938 -28.906 1.914 1 67.12 394 PHE B O 1
ATOM 9968 N N . HIS B 1 395 ? -16.156 -29.922 0.102 1 74 395 HIS B N 1
ATOM 9969 C CA . HIS B 1 395 ? -16.594 -31.234 0.544 1 74 395 HIS B CA 1
ATOM 9970 C C . HIS B 1 395 ? -15.531 -31.922 1.392 1 74 395 HIS B C 1
ATOM 9972 O O . HIS B 1 395 ? -15.7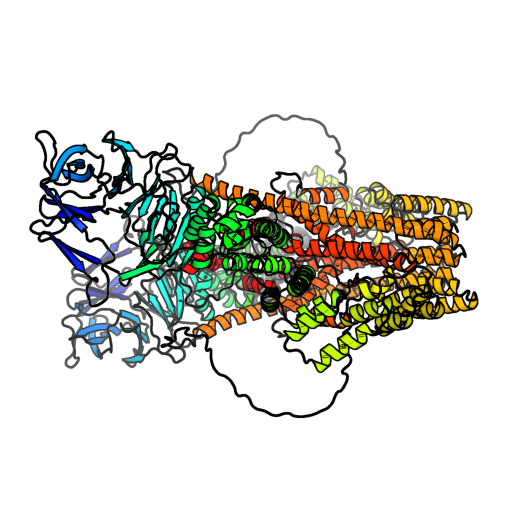81 -33 1.955 1 74 395 HIS B O 1
ATOM 9978 N N . TYR B 1 396 ? -14.398 -31.266 1.41 1 74.62 396 TYR B N 1
ATOM 9979 C CA . TYR B 1 396 ? -13.289 -31.797 2.197 1 74.62 396 TYR B CA 1
ATOM 9980 C C . TYR B 1 396 ? -12.789 -30.766 3.201 1 74.62 396 TYR B C 1
ATOM 9982 O O . TYR B 1 396 ? -11.648 -30.312 3.109 1 74.62 396 TYR B O 1
ATOM 9990 N N . PRO B 1 397 ? -13.633 -30.312 4.141 1 64.12 397 PRO B N 1
ATOM 9991 C CA . PRO B 1 397 ? -13.273 -29.219 5.039 1 64.12 397 PRO B CA 1
ATOM 9992 C C . PRO B 1 397 ? -12.016 -29.5 5.852 1 64.12 397 PRO B C 1
ATOM 9994 O O . PRO B 1 397 ? -11.281 -28.578 6.215 1 64.12 397 PRO B O 1
ATOM 9997 N N . ALA B 1 398 ? -11.922 -30.75 6.234 1 60.34 398 ALA B N 1
ATOM 9998 C CA . ALA B 1 398 ? -10.766 -31.109 7.059 1 60.34 398 ALA B CA 1
ATOM 9999 C C . ALA B 1 398 ? -9.461 -30.906 6.293 1 60.34 398 ALA B C 1
ATOM 10001 O O . ALA B 1 398 ? -8.414 -30.656 6.898 1 60.34 398 ALA B O 1
ATOM 10002 N N . ARG B 1 399 ? -9.547 -31.109 5.047 1 63.53 399 ARG B N 1
ATOM 10003 C CA . ARG B 1 399 ? -8.32 -31.016 4.262 1 63.53 399 ARG B CA 1
ATOM 10004 C C . ARG B 1 399 ? -7.945 -29.562 3.979 1 63.53 399 ARG B C 1
ATOM 10006 O O . ARG B 1 399 ? -6.773 -29.25 3.766 1 63.53 399 ARG B O 1
ATOM 10013 N N . HIS B 1 400 ? -9.039 -28.75 3.902 1 52.75 400 HIS B N 1
ATOM 10014 C CA . HIS B 1 400 ? -8.75 -27.328 3.672 1 52.75 400 HIS B CA 1
ATOM 10015 C C . HIS B 1 400 ? -7.926 -26.75 4.812 1 52.75 400 HIS B C 1
ATOM 10017 O O . HIS B 1 400 ? -7.148 -25.812 4.605 1 52.75 400 HIS B O 1
ATOM 10023 N N . THR B 1 401 ? -8.391 -27.109 6.008 1 44.41 401 THR B N 1
ATOM 10024 C CA . THR B 1 401 ? -7.703 -26.547 7.16 1 44.41 401 THR B CA 1
ATOM 10025 C C . THR B 1 401 ? -6.223 -26.906 7.141 1 44.41 401 THR B C 1
ATOM 10027 O O . THR B 1 401 ? -5.43 -26.359 7.898 1 44.41 401 THR B O 1
ATOM 10030 N N . THR B 1 402 ? -6.008 -28.109 6.953 1 38.88 402 THR B N 1
ATOM 10031 C CA . THR B 1 402 ? -4.582 -28.406 6.949 1 38.88 402 THR B CA 1
ATOM 10032 C C . THR B 1 402 ? -3.881 -27.688 5.797 1 38.88 402 THR B C 1
ATOM 10034 O O . THR B 1 402 ? -4.289 -27.812 4.641 1 38.88 402 THR B O 1
ATOM 10037 N N . THR B 1 403 ? -3.568 -26.469 6.086 1 37.03 403 THR B N 1
ATOM 10038 C CA . THR B 1 403 ? -2.711 -25.609 5.273 1 37.03 403 THR B CA 1
ATOM 10039 C C . THR B 1 403 ? -1.815 -26.438 4.363 1 37.03 403 THR B C 1
ATOM 10041 O O . THR B 1 403 ? -0.799 -25.953 3.865 1 37.03 403 THR B O 1
ATOM 10044 N N . THR B 1 404 ? -1.866 -27.688 4.617 1 35.09 404 THR B N 1
ATOM 10045 C CA . THR B 1 404 ? -0.869 -28.297 3.742 1 35.09 404 THR B CA 1
ATOM 10046 C C . THR B 1 404 ? -1.01 -27.766 2.316 1 35.09 404 THR B C 1
ATOM 10048 O O . THR B 1 404 ? -2.109 -27.422 1.884 1 35.09 404 THR B O 1
ATOM 10051 N N . THR B 1 405 ? 0.057 -27.469 1.702 1 36.59 405 THR B N 1
ATOM 10052 C CA . THR B 1 405 ? 0.474 -27.016 0.378 1 36.59 405 THR B CA 1
ATOM 10053 C C . THR B 1 405 ? -0.511 -27.5 -0.688 1 36.59 405 THR B C 1
ATOM 10055 O O . THR B 1 405 ? -0.708 -28.703 -0.867 1 36.59 405 THR B O 1
ATOM 10058 N N . ALA B 1 406 ? -1.702 -27.047 -0.831 1 41.03 406 ALA B N 1
ATOM 10059 C CA . ALA B 1 406 ? -2.25 -27.125 -2.184 1 41.03 406 ALA B CA 1
ATOM 10060 C C . ALA B 1 406 ? -1.143 -27.359 -3.209 1 41.03 406 ALA B C 1
ATOM 10062 O O . ALA B 1 406 ? -0.846 -26.469 -4.02 1 41.03 406 ALA B O 1
ATOM 10063 N N . THR B 1 407 ? 0.054 -27.406 -2.668 1 39.12 407 THR B N 1
ATOM 10064 C CA . THR B 1 407 ? 1.162 -27.672 -3.578 1 39.12 407 THR B CA 1
ATOM 10065 C C . THR B 1 407 ? 0.792 -28.766 -4.57 1 39.12 407 THR B C 1
ATOM 10067 O O . THR B 1 407 ? 0.366 -29.844 -4.176 1 39.12 407 THR B O 1
ATOM 10070 N N . ALA B 1 408 ? 0.194 -28.531 -5.609 1 48.44 408 ALA B N 1
ATOM 10071 C CA . ALA B 1 408 ? 0.359 -29.469 -6.715 1 48.44 408 ALA B CA 1
ATOM 10072 C C . ALA B 1 408 ? 1.519 -30.422 -6.457 1 48.44 408 ALA B C 1
ATOM 10074 O O . ALA B 1 408 ? 2.625 -30 -6.121 1 48.44 408 ALA B O 1
ATOM 10075 N N . ALA B 1 409 ? 1.336 -31.297 -5.559 1 52.22 409 ALA B N 1
ATOM 10076 C CA . ALA B 1 409 ? 2.447 -32.25 -5.469 1 52.22 409 ALA B CA 1
ATOM 10077 C C . ALA B 1 409 ? 3.07 -32.5 -6.836 1 52.22 409 ALA B C 1
ATOM 10079 O O . ALA B 1 409 ? 2.451 -33.125 -7.707 1 52.22 409 ALA B O 1
ATOM 10080 N N . PRO B 1 410 ? 3.92 -31.625 -7.145 1 61.19 410 PRO B N 1
ATOM 10081 C CA . PRO B 1 410 ? 4.648 -31.969 -8.367 1 61.19 410 PRO B CA 1
ATOM 10082 C C . PRO B 1 410 ? 5.043 -33.438 -8.438 1 61.19 410 PRO B C 1
ATOM 10084 O O . PRO B 1 410 ? 5.473 -34 -7.434 1 61.19 410 PRO B O 1
ATOM 10087 N N . GLY B 1 411 ? 4.324 -34.344 -9.297 1 80.12 411 GLY B N 1
ATOM 10088 C CA . GLY B 1 411 ? 4.699 -35.719 -9.523 1 80.12 411 GLY B CA 1
ATOM 10089 C C . GLY B 1 411 ? 3.539 -36.688 -9.383 1 80.12 411 GLY B C 1
ATOM 10090 O O . GLY B 1 411 ? 3.705 -37.906 -9.555 1 80.12 411 GLY B O 1
ATOM 10091 N N . LYS B 1 412 ? 2.279 -36.094 -8.969 1 87.62 412 LYS B N 1
ATOM 10092 C CA . LYS B 1 412 ? 1.116 -36.969 -8.844 1 87.62 412 LYS B CA 1
ATOM 10093 C C . LYS B 1 412 ? 0.931 -37.812 -10.102 1 87.62 412 LYS B C 1
ATOM 10095 O O . LYS B 1 412 ? 0.767 -39.031 -10.016 1 87.62 412 LYS B O 1
ATOM 10100 N N . VAL B 1 413 ? 0.979 -37.062 -11.164 1 91.88 413 VAL B N 1
ATOM 10101 C CA . VAL B 1 413 ? 0.751 -37.781 -12.422 1 91.88 413 VAL B CA 1
ATOM 10102 C C . VAL B 1 413 ? 1.81 -38.844 -12.609 1 91.88 413 VAL B C 1
ATOM 10104 O O . VAL B 1 413 ? 1.484 -40 -12.938 1 91.88 413 VAL B O 1
ATOM 10107 N N . VAL B 1 414 ? 3.057 -38.562 -12.352 1 91.56 414 VAL B N 1
ATOM 10108 C CA . VAL B 1 414 ? 4.148 -39.5 -12.531 1 91.56 414 VAL B CA 1
ATOM 10109 C C . VAL B 1 414 ? 3.998 -40.656 -11.539 1 91.56 414 VAL B C 1
ATOM 10111 O O . VAL B 1 414 ? 4.141 -41.812 -11.906 1 91.56 414 VAL B O 1
ATOM 10114 N N . ALA B 1 415 ? 3.637 -40.312 -10.344 1 90.94 415 ALA B N 1
ATOM 10115 C CA . ALA B 1 415 ? 3.504 -41.312 -9.305 1 90.94 415 ALA B CA 1
ATOM 10116 C C . ALA B 1 415 ? 2.385 -42.312 -9.648 1 90.94 415 ALA B C 1
ATOM 10118 O O . ALA B 1 415 ? 2.562 -43.531 -9.531 1 90.94 415 ALA B O 1
ATOM 10119 N N . VAL B 1 416 ? 1.242 -41.812 -10.055 1 94 416 VAL B N 1
ATOM 10120 C CA . VAL B 1 416 ? 0.1 -42.656 -10.391 1 94 416 VAL B CA 1
ATOM 10121 C C . VAL B 1 416 ? 0.417 -43.469 -11.625 1 94 416 VAL B C 1
ATOM 10123 O O . VAL B 1 416 ? 0.147 -44.688 -11.656 1 94 416 VAL B O 1
ATOM 10126 N N . CYS B 1 417 ? 1.04 -42.812 -12.602 1 94.5 417 CYS B N 1
ATOM 10127 C CA . CYS B 1 417 ? 1.361 -43.5 -13.844 1 94.5 417 CYS B CA 1
ATOM 10128 C C . CYS B 1 417 ? 2.363 -44.625 -13.602 1 94.5 417 CYS B C 1
ATOM 10130 O O . CYS B 1 417 ? 2.229 -45.719 -14.156 1 94.5 417 CYS B O 1
ATOM 10132 N N . VAL B 1 418 ? 3.385 -44.406 -12.812 1 94.19 418 VAL B N 1
ATOM 10133 C CA . VAL B 1 418 ? 4.391 -45.406 -12.523 1 94.19 418 VAL B CA 1
ATOM 10134 C C . VAL B 1 418 ? 3.74 -46.594 -11.805 1 94.19 418 VAL B C 1
ATOM 10136 O O . VAL B 1 418 ? 3.965 -47.75 -12.172 1 94.19 418 VAL B O 1
ATOM 10139 N N . ALA B 1 419 ? 2.924 -46.312 -10.844 1 94.62 419 ALA B N 1
ATOM 10140 C CA . ALA B 1 419 ? 2.283 -47.375 -10.055 1 94.62 419 ALA B CA 1
ATOM 10141 C C . ALA B 1 419 ? 1.31 -48.188 -10.898 1 94.62 419 ALA B C 1
ATOM 10143 O O . ALA B 1 419 ? 1.326 -49.406 -10.867 1 94.62 419 ALA B O 1
ATOM 10144 N N . VAL B 1 420 ? 0.454 -47.5 -11.648 1 95.88 420 VAL B N 1
ATOM 10145 C CA . VAL B 1 420 ? -0.559 -48.188 -12.461 1 95.88 420 VAL B CA 1
ATOM 10146 C C . VAL B 1 420 ? 0.111 -48.938 -13.602 1 95.88 420 VAL B C 1
ATOM 10148 O O . VAL B 1 420 ? -0.316 -50.031 -13.961 1 95.88 420 VAL B O 1
ATOM 10151 N N . ARG B 1 421 ? 1.178 -48.375 -14.18 1 95.69 421 ARG B N 1
ATOM 10152 C CA . ARG B 1 421 ? 1.913 -49.062 -15.242 1 95.69 421 ARG B CA 1
ATOM 10153 C C . ARG B 1 421 ? 2.543 -50.344 -14.727 1 95.69 421 ARG B C 1
ATOM 10155 O O . ARG B 1 421 ? 2.463 -51.406 -15.391 1 95.69 421 ARG B O 1
ATOM 10162 N N . ALA B 1 422 ? 3.207 -50.281 -13.602 1 95.19 422 ALA B N 1
ATOM 10163 C CA . ALA B 1 422 ? 3.785 -51.469 -13.008 1 95.19 422 ALA B CA 1
ATOM 10164 C C . ALA B 1 422 ? 2.723 -52.562 -12.805 1 95.19 422 ALA B C 1
ATOM 10166 O O . ALA B 1 422 ? 2.963 -53.75 -13.07 1 95.19 422 ALA B O 1
ATOM 10167 N N . ALA B 1 423 ? 1.591 -52.156 -12.328 1 95.56 423 ALA B N 1
ATOM 10168 C CA . ALA B 1 423 ? 0.478 -53.062 -12.102 1 95.56 423 ALA B CA 1
ATOM 10169 C C . ALA B 1 423 ? -0.005 -53.688 -13.414 1 95.56 423 ALA B C 1
ATOM 10171 O O . ALA B 1 423 ? -0.259 -54.906 -13.484 1 95.56 423 ALA B O 1
ATOM 10172 N N . MET B 1 424 ? -0.088 -52.906 -14.453 1 96 424 MET B N 1
ATOM 10173 C CA . MET B 1 424 ? -0.539 -53.406 -15.75 1 96 424 MET B CA 1
ATOM 10174 C C . MET B 1 424 ? 0.477 -54.375 -16.359 1 96 424 MET B C 1
ATOM 10176 O O . MET B 1 424 ? 0.103 -55.406 -16.891 1 96 424 MET B O 1
ATOM 10180 N N . GLU B 1 425 ? 1.734 -53.969 -16.266 1 94.19 425 GLU B N 1
ATOM 10181 C CA . GLU B 1 425 ? 2.793 -54.844 -16.812 1 94.19 425 GLU B CA 1
ATOM 10182 C C . GLU B 1 425 ? 2.855 -56.156 -16.062 1 94.19 425 GLU B C 1
ATOM 10184 O O . GLU B 1 425 ? 3.164 -57.188 -16.656 1 94.19 425 GLU B O 1
ATOM 10189 N N . GLY B 1 426 ? 2.59 -56.156 -14.781 1 92.69 426 GLY B N 1
ATOM 10190 C CA . GLY B 1 426 ? 2.574 -57.344 -13.984 1 92.69 426 GLY B CA 1
ATOM 10191 C C . GLY B 1 426 ? 1.394 -58.25 -14.289 1 92.69 426 GLY B C 1
ATOM 10192 O O . GLY B 1 426 ? 1.497 -59.469 -14.195 1 92.69 426 GLY B O 1
ATOM 10193 N N . GLN B 1 427 ? 0.307 -57.75 -14.688 1 92 427 GLN B N 1
ATOM 10194 C CA . GLN B 1 427 ? -0.908 -58.5 -14.922 1 92 427 GLN B CA 1
ATOM 10195 C C . GLN B 1 427 ? -0.966 -59.031 -16.359 1 92 427 GLN B C 1
ATOM 10197 O O . GLN B 1 427 ? -1.062 -60.219 -16.594 1 92 427 GLN B O 1
ATOM 10202 N N . ASP B 1 428 ? -0.93 -58.125 -17.344 1 90 428 ASP B N 1
ATOM 10203 C CA . ASP B 1 428 ? -0.996 -58.5 -18.75 1 90 428 ASP B CA 1
ATOM 10204 C C . ASP B 1 428 ? -0.415 -57.438 -19.656 1 90 428 ASP B C 1
ATOM 10206 O O . ASP B 1 428 ? -1.138 -56.531 -20.094 1 90 428 ASP B O 1
ATOM 10210 N N . LYS B 1 429 ? 0.842 -57.531 -19.875 1 88.56 429 LYS B N 1
ATOM 10211 C CA . LYS B 1 429 ? 1.554 -56.5 -20.641 1 88.56 429 LYS B CA 1
ATOM 10212 C C . LYS B 1 429 ? 1.032 -56.438 -22.078 1 88.56 429 LYS B C 1
ATOM 10214 O O . LYS B 1 429 ? 1.026 -55.344 -22.688 1 88.56 429 LYS B O 1
ATOM 10219 N N . GLY B 1 430 ? 0.647 -57.469 -22.641 1 88.44 430 GLY B N 1
ATOM 10220 C CA . GLY B 1 430 ? 0.178 -57.531 -24.016 1 88.44 430 GLY B CA 1
ATOM 10221 C C . GLY B 1 430 ? -1.196 -56.906 -24.203 1 88.44 430 GLY B C 1
ATOM 10222 O O . GLY B 1 430 ? -1.369 -56 -25.016 1 88.44 430 GLY B O 1
ATOM 10223 N N . ARG B 1 431 ? -2.139 -57.312 -23.375 1 90.94 431 ARG B N 1
ATOM 10224 C CA . ARG B 1 431 ? -3.516 -56.844 -23.469 1 90.94 431 ARG B CA 1
ATOM 10225 C C . ARG B 1 431 ? -3.617 -55.375 -23.078 1 90.94 431 ARG B C 1
ATOM 10227 O O . ARG B 1 431 ? -4.422 -54.625 -23.641 1 90.94 431 ARG B O 1
ATOM 10234 N N . LEU B 1 432 ? -2.723 -55 -22.172 1 94.44 432 LEU B N 1
ATOM 10235 C CA . LEU B 1 432 ? -2.826 -53.688 -21.594 1 94.44 432 LEU B CA 1
ATOM 10236 C C . LEU B 1 432 ? -1.766 -52.75 -22.188 1 94.44 432 LEU B C 1
ATOM 10238 O O . LEU B 1 432 ? -1.375 -51.781 -21.547 1 94.44 432 LEU B O 1
ATOM 10242 N N . LEU B 1 433 ? -1.293 -53.062 -23.375 1 94.25 433 LEU B N 1
ATOM 10243 C CA . LEU B 1 433 ? -0.227 -52.312 -24.016 1 94.25 433 LEU B CA 1
ATOM 10244 C C . LEU B 1 433 ? -0.633 -50.844 -24.188 1 94.25 433 LEU B C 1
ATOM 10246 O O . LEU B 1 433 ? 0.158 -49.938 -23.922 1 94.25 433 LEU B O 1
ATOM 10250 N N . LEU B 1 434 ? -1.872 -50.562 -24.625 1 92.88 434 LEU B N 1
ATOM 10251 C CA . LEU B 1 434 ? -2.303 -49.188 -24.953 1 92.88 434 LEU B CA 1
ATOM 10252 C C . LEU B 1 434 ? -2.283 -48.312 -23.719 1 92.88 434 LEU B C 1
ATOM 10254 O O . LEU B 1 434 ? -1.664 -47.25 -23.719 1 92.88 434 LEU B O 1
ATOM 10258 N N . PRO B 1 435 ? -2.893 -48.781 -22.609 1 93.88 435 PRO B N 1
ATOM 10259 C CA . PRO B 1 435 ? -2.793 -47.938 -21.406 1 93.88 435 PRO B CA 1
ATOM 10260 C C . PRO B 1 435 ? -1.361 -47.844 -20.891 1 93.88 435 PRO B C 1
ATOM 10262 O O . PRO B 1 435 ? -1.001 -46.812 -20.281 1 93.88 435 PRO B O 1
ATOM 10265 N N . ILE B 1 436 ? -0.53 -48.781 -21.094 1 95.06 436 ILE B N 1
ATOM 10266 C CA . ILE B 1 436 ? 0.875 -48.688 -20.703 1 95.06 436 ILE B CA 1
ATOM 10267 C C . ILE B 1 436 ? 1.564 -47.594 -21.5 1 95.06 436 ILE B C 1
ATOM 10269 O O . ILE B 1 436 ? 2.307 -46.781 -20.938 1 95.06 436 ILE B O 1
ATOM 10273 N N . LEU B 1 437 ? 1.265 -47.562 -22.797 1 93.69 437 LEU B N 1
ATOM 10274 C CA . LEU B 1 437 ? 1.819 -46.531 -23.641 1 93.69 437 LEU B CA 1
ATOM 10275 C C . LEU B 1 437 ? 1.322 -45.156 -23.203 1 93.69 437 LEU B C 1
ATOM 10277 O O . LEU B 1 437 ? 2.092 -44.188 -23.172 1 93.69 437 LEU B O 1
ATOM 10281 N N . THR B 1 438 ? 0.061 -45.031 -22.828 1 93.56 438 THR B N 1
ATOM 10282 C CA . THR B 1 438 ? -0.501 -43.781 -22.344 1 93.56 438 THR B CA 1
ATOM 10283 C C . THR B 1 438 ? 0.207 -43.312 -21.078 1 93.56 438 THR B C 1
ATOM 10285 O O . THR B 1 438 ? 0.496 -42.125 -20.906 1 93.56 438 THR B O 1
ATOM 10288 N N . SER B 1 439 ? 0.49 -44.219 -20.188 1 94.69 439 SER B N 1
ATOM 10289 C CA . SER B 1 439 ? 1.182 -43.875 -18.938 1 94.69 439 SER B CA 1
ATOM 10290 C C . SER B 1 439 ? 2.576 -43.312 -19.219 1 94.69 439 SER B C 1
ATOM 10292 O O . SER B 1 439 ? 3.031 -42.406 -18.531 1 94.69 439 SER B O 1
ATOM 10294 N N . LEU B 1 440 ? 3.213 -43.875 -20.172 1 92.88 440 LEU B N 1
ATOM 10295 C CA . LEU B 1 440 ? 4.547 -43.406 -20.531 1 92.88 440 LEU B CA 1
ATOM 10296 C C . LEU B 1 440 ? 4.477 -42 -21.141 1 92.88 440 LEU B C 1
ATOM 10298 O O . LEU B 1 440 ? 5.277 -41.125 -20.781 1 92.88 440 LEU B O 1
ATOM 10302 N N . VAL B 1 441 ? 3.521 -41.812 -22 1 89.31 441 VAL B N 1
ATOM 10303 C CA . VAL B 1 441 ? 3.379 -40.531 -22.672 1 89.31 441 VAL B CA 1
ATOM 10304 C C . VAL B 1 441 ? 3.035 -39.438 -21.641 1 89.31 441 VAL B C 1
ATOM 10306 O O . VAL B 1 441 ? 3.568 -38.344 -21.688 1 89.31 441 VAL B O 1
ATOM 10309 N N . ARG B 1 442 ? 2.193 -39.812 -20.703 1 89.19 442 ARG B N 1
ATOM 10310 C CA . ARG B 1 442 ? 1.765 -38.875 -19.703 1 89.19 442 ARG B CA 1
ATOM 10311 C C . ARG B 1 442 ? 2.924 -38.469 -18.781 1 89.19 442 ARG B C 1
ATOM 10313 O O . ARG B 1 442 ? 2.949 -37.344 -18.25 1 89.19 442 ARG B O 1
ATOM 10320 N N . CYS B 1 443 ? 3.865 -39.344 -18.656 1 89.69 443 CYS B N 1
ATOM 10321 C CA . CYS B 1 443 ? 5.047 -39.062 -17.844 1 89.69 443 CYS B CA 1
ATOM 10322 C C . CYS B 1 443 ? 6.121 -38.375 -18.672 1 89.69 443 CYS B C 1
ATOM 10324 O O . CYS B 1 443 ? 7.254 -38.188 -18.219 1 89.69 443 CYS B O 1
ATOM 10326 N N . GLY B 1 444 ? 5.828 -38.031 -19.859 1 86.25 444 GLY B N 1
ATOM 10327 C CA . GLY B 1 444 ? 6.797 -37.344 -20.719 1 86.25 444 GLY B CA 1
ATOM 10328 C C . GLY B 1 444 ? 7.863 -38.281 -21.25 1 86.25 444 GLY B C 1
ATOM 10329 O O . GLY B 1 444 ? 8.953 -37.844 -21.609 1 86.25 444 GLY B O 1
ATOM 10330 N N . ARG B 1 445 ? 7.598 -39.562 -21.203 1 88.06 445 ARG B N 1
ATOM 10331 C CA . ARG B 1 445 ? 8.562 -40.562 -21.656 1 88.06 445 ARG B CA 1
ATOM 10332 C C . ARG B 1 445 ? 8.148 -41.125 -23.016 1 88.06 445 ARG B C 1
ATOM 10334 O O . ARG B 1 445 ? 8.094 -42.344 -23.172 1 88.06 445 ARG B O 1
ATOM 10341 N N . MET B 1 446 ? 7.965 -40.281 -23.906 1 87.88 446 MET B N 1
ATOM 10342 C CA . MET B 1 446 ? 7.555 -40.688 -25.25 1 87.88 446 MET B CA 1
ATOM 10343 C C . MET B 1 446 ? 8.648 -41.5 -25.922 1 87.88 446 MET B C 1
ATOM 10345 O O . MET B 1 446 ? 8.352 -42.438 -26.656 1 87.88 446 MET B O 1
ATOM 10349 N N . GLU B 1 447 ? 9.906 -41.125 -25.609 1 85.62 447 GLU B N 1
ATOM 10350 C CA . GLU B 1 447 ? 11.031 -41.844 -26.203 1 85.62 447 GLU B CA 1
ATOM 10351 C C . GLU B 1 447 ? 11.039 -43.312 -25.797 1 85.62 447 GLU B C 1
ATOM 10353 O O . GLU B 1 447 ? 11.258 -44.188 -26.641 1 85.62 447 GLU B O 1
ATOM 10358 N N . GLU B 1 448 ? 10.789 -43.469 -24.594 1 88.25 448 GLU B N 1
ATOM 10359 C CA . GLU B 1 448 ? 10.742 -44.844 -24.094 1 88.25 448 GLU B CA 1
ATOM 10360 C C . GLU B 1 448 ? 9.578 -45.594 -24.719 1 88.25 448 GLU B C 1
ATOM 10362 O O . GLU B 1 448 ? 9.703 -46.781 -25.016 1 88.25 448 GLU B O 1
ATOM 10367 N N . ALA B 1 449 ? 8.406 -44.938 -24.812 1 91.31 449 ALA B N 1
ATOM 10368 C CA . ALA B 1 449 ? 7.238 -45.562 -25.438 1 91.31 449 ALA B CA 1
ATOM 10369 C C . ALA B 1 449 ? 7.539 -46 -26.875 1 91.31 449 ALA B C 1
ATOM 10371 O O . ALA B 1 449 ? 7.23 -47.125 -27.266 1 91.31 449 ALA B O 1
ATOM 10372 N N . LEU B 1 450 ? 8.219 -45.156 -27.594 1 87.12 450 LEU B N 1
ATOM 10373 C CA . LEU B 1 450 ? 8.539 -45.438 -28.984 1 87.12 450 LEU B CA 1
ATOM 10374 C C . LEU B 1 450 ? 9.602 -46.562 -29.078 1 87.12 450 LEU B C 1
ATOM 10376 O O . LEU B 1 450 ? 9.539 -47.406 -29.969 1 87.12 450 LEU B O 1
ATOM 10380 N N . ALA B 1 451 ? 10.57 -46.438 -28.203 1 85.25 451 ALA B N 1
ATOM 10381 C CA . ALA B 1 451 ? 11.594 -47.469 -28.172 1 85.25 451 ALA B CA 1
ATOM 10382 C C . ALA B 1 451 ? 10.977 -48.844 -27.938 1 85.25 451 ALA B C 1
ATOM 10384 O O . ALA B 1 451 ? 11.391 -49.844 -28.547 1 85.25 451 ALA B O 1
ATOM 10385 N N . ARG B 1 452 ? 10.023 -48.875 -27.047 1 88.31 452 ARG B N 1
ATOM 10386 C CA . ARG B 1 452 ? 9.328 -50.125 -26.75 1 88.31 452 ARG B CA 1
ATOM 10387 C C . ARG B 1 452 ? 8.617 -50.625 -27.984 1 88.31 452 ARG B C 1
ATOM 10389 O O . ARG B 1 452 ? 8.656 -51.844 -28.281 1 88.31 452 ARG B O 1
ATOM 10396 N N . LEU B 1 453 ? 7.957 -49.781 -28.703 1 88.06 453 LEU B N 1
ATOM 10397 C CA . LEU B 1 453 ? 7.266 -50.188 -29.938 1 88.06 453 LEU B CA 1
ATOM 10398 C C . LEU B 1 453 ? 8.258 -50.656 -31 1 88.06 453 LEU B C 1
ATOM 10400 O O . LEU B 1 453 ? 7.98 -51.594 -31.75 1 88.06 453 LEU B O 1
ATOM 10404 N N . GLY B 1 454 ? 9.445 -50 -31.078 1 83.62 454 GLY B N 1
ATOM 10405 C CA . GLY B 1 454 ? 10.492 -50.406 -32 1 83.62 454 GLY B CA 1
ATOM 10406 C C . GLY B 1 454 ? 11 -51.812 -31.719 1 83.62 454 GLY B C 1
ATOM 10407 O O . GLY B 1 454 ? 11.172 -52.594 -32.656 1 83.62 454 GLY B O 1
ATOM 10408 N N . ASP B 1 455 ? 11.188 -52.062 -30.469 1 86.06 455 ASP B N 1
ATOM 10409 C CA . ASP B 1 455 ? 11.617 -53.406 -30.062 1 86.06 455 ASP B CA 1
ATOM 10410 C C . ASP B 1 455 ? 10.562 -54.438 -30.406 1 86.06 455 ASP B C 1
ATOM 10412 O O . ASP B 1 455 ? 10.891 -55.531 -30.875 1 86.06 455 ASP B O 1
ATOM 10416 N N . MET B 1 456 ? 9.328 -54.125 -30.172 1 87.81 456 MET B N 1
ATOM 10417 C CA . MET B 1 456 ? 8.219 -55.031 -30.469 1 87.81 456 MET B CA 1
ATOM 10418 C C . MET B 1 456 ? 8.125 -55.312 -31.953 1 87.81 456 MET B C 1
ATOM 10420 O O . MET B 1 456 ? 7.844 -56.438 -32.375 1 87.81 456 MET B O 1
ATOM 10424 N N . ARG B 1 457 ? 8.336 -54.312 -32.688 1 85 457 ARG B N 1
ATOM 10425 C CA . ARG B 1 457 ? 8.305 -54.469 -34.156 1 85 457 ARG B CA 1
ATOM 10426 C C . ARG B 1 457 ? 9.406 -55.406 -34.625 1 85 457 ARG B C 1
ATOM 10428 O O . ARG B 1 457 ? 9.164 -56.281 -35.469 1 85 457 ARG B O 1
ATOM 10435 N N . ARG B 1 458 ? 10.586 -55.219 -34.031 1 84.62 458 ARG B N 1
ATOM 10436 C CA . ARG B 1 458 ? 11.688 -56.125 -34.375 1 84.62 458 ARG B CA 1
ATOM 10437 C C . ARG B 1 458 ? 11.352 -57.562 -34 1 84.62 458 ARG B C 1
ATOM 10439 O O . ARG B 1 458 ? 11.609 -58.469 -34.781 1 84.62 458 ARG B O 1
ATOM 10446 N N . GLN B 1 459 ? 10.766 -57.656 -32.906 1 88.06 459 GLN B N 1
ATOM 10447 C CA . GLN B 1 459 ? 10.414 -58.969 -32.438 1 88.06 459 GLN B CA 1
ATOM 10448 C C . GLN B 1 459 ? 9.281 -59.562 -33.281 1 88.06 459 GLN B C 1
ATOM 10450 O O . GLN B 1 459 ? 9.273 -60.781 -33.531 1 88.06 459 GLN B O 1
ATOM 10455 N N . ALA B 1 460 ? 8.344 -58.719 -33.656 1 85.38 460 ALA B N 1
ATOM 10456 C CA . ALA B 1 460 ? 7.246 -59.156 -34.5 1 85.38 460 ALA B CA 1
ATOM 10457 C C . ALA B 1 460 ? 7.77 -59.656 -35.844 1 85.38 460 ALA B C 1
ATOM 10459 O O . ALA B 1 460 ? 7.27 -60.625 -36.406 1 85.38 460 ALA B O 1
ATOM 10460 N N . GLU B 1 461 ? 8.758 -58.969 -36.344 1 83.06 461 GLU B N 1
ATOM 10461 C CA . GLU B 1 461 ? 9.375 -59.344 -37.594 1 83.06 461 GLU B CA 1
ATOM 10462 C C . GLU B 1 461 ? 10.102 -60.688 -37.469 1 83.06 461 GLU B C 1
ATOM 10464 O O . GLU B 1 461 ? 10.219 -61.438 -38.438 1 83.06 461 GLU B O 1
ATOM 10469 N N . GLU B 1 462 ? 10.531 -60.969 -36.281 1 87.12 462 GLU B N 1
ATOM 10470 C CA . GLU B 1 462 ? 11.195 -62.25 -36 1 87.12 462 GLU B CA 1
ATOM 10471 C C . GLU B 1 462 ? 10.188 -63.344 -35.719 1 87.12 462 GLU B C 1
ATOM 10473 O O . GLU B 1 462 ? 10.562 -64.5 -35.469 1 87.12 462 GLU B O 1
ATOM 10478 N N . GLY B 1 463 ? 8.859 -63 -35.719 1 85.75 463 GLY B N 1
ATOM 10479 C CA . GLY B 1 463 ? 7.844 -64.062 -35.656 1 85.75 463 GLY B CA 1
ATOM 10480 C C . GLY B 1 463 ? 7.043 -64 -34.375 1 85.75 463 GLY B C 1
ATOM 10481 O O . GLY B 1 463 ? 6.145 -64.812 -34.188 1 85.75 463 GLY B O 1
ATOM 10482 N N . GLN B 1 464 ? 7.246 -63.188 -33.562 1 85.31 464 GLN B N 1
ATOM 10483 C CA . GLN B 1 464 ? 6.523 -63.156 -32.281 1 85.31 464 GLN B CA 1
ATOM 10484 C C . GLN B 1 464 ? 5.152 -62.5 -32.469 1 85.31 464 GLN B C 1
ATOM 10486 O O . GLN B 1 464 ? 5.012 -61.5 -33.188 1 85.31 464 GLN B O 1
ATOM 10491 N N . VAL B 1 465 ? 4.031 -63.125 -31.938 1 85.81 465 VAL B N 1
ATOM 10492 C CA . VAL B 1 465 ? 2.67 -62.625 -32.031 1 85.81 465 VAL B CA 1
ATOM 10493 C C . VAL B 1 465 ? 2.281 -61.906 -30.75 1 85.81 465 VAL B C 1
ATOM 10495 O O . VAL B 1 465 ? 2.531 -62.406 -29.641 1 85.81 465 VAL B O 1
ATOM 10498 N N . PHE B 1 466 ? 1.764 -60.625 -30.891 1 88.25 466 PHE B N 1
ATOM 10499 C CA . PHE B 1 466 ? 1.333 -59.844 -29.766 1 88.25 466 PHE B CA 1
ATOM 10500 C C . PHE B 1 466 ? -0.178 -59.625 -29.781 1 88.25 466 PHE B C 1
ATOM 10502 O O . PHE B 1 466 ? -0.783 -59.531 -30.844 1 88.25 466 PHE B O 1
ATOM 10509 N N . PRO B 1 467 ? -0.842 -59.75 -28.531 1 87.69 467 PRO B N 1
ATOM 10510 C CA . PRO B 1 467 ? -2.275 -59.438 -28.5 1 87.69 467 PRO B CA 1
ATOM 10511 C C . PRO B 1 467 ? -2.602 -58.094 -29.125 1 87.69 467 PRO B C 1
ATOM 10513 O O . PRO B 1 467 ? -3.574 -57.969 -29.875 1 87.69 467 PRO B O 1
ATOM 10516 N N . VAL B 1 468 ? -1.832 -57.094 -28.766 1 89.94 468 VAL B N 1
ATOM 10517 C CA . VAL B 1 468 ? -1.89 -55.781 -29.406 1 89.94 468 VAL B CA 1
ATOM 10518 C C . VAL B 1 468 ? -0.595 -55.5 -30.172 1 89.94 468 VAL B C 1
ATOM 10520 O O . VAL B 1 468 ? 0.489 -55.5 -29.578 1 89.94 468 VAL B O 1
ATOM 10523 N N . GLY B 1 469 ? -0.571 -55.344 -31.375 1 87.56 469 GLY B N 1
ATOM 10524 C CA . GLY B 1 469 ? 0.59 -55.25 -32.25 1 87.56 469 GLY B CA 1
ATOM 10525 C C . GLY B 1 469 ? 1.271 -53.875 -32.156 1 87.56 469 GLY B C 1
ATOM 10526 O O . GLY B 1 469 ? 0.698 -52.938 -31.656 1 87.56 469 GLY B O 1
ATOM 10527 N N . PRO B 1 470 ? 2.531 -53.906 -32.562 1 88.12 470 PRO B N 1
ATOM 10528 C CA . PRO B 1 470 ? 3.262 -52.625 -32.562 1 88.12 470 PRO B CA 1
ATOM 10529 C C . PRO B 1 470 ? 2.598 -51.562 -33.438 1 88.12 470 PRO B C 1
ATOM 10531 O O . PRO B 1 470 ? 2.682 -50.375 -33.156 1 88.12 470 PRO B O 1
ATOM 10534 N N . GLU B 1 471 ? 1.889 -51.938 -34.469 1 83.31 471 GLU B N 1
ATOM 10535 C CA . GLU B 1 471 ? 1.202 -50.969 -35.344 1 83.31 471 GLU B CA 1
ATOM 10536 C C . GLU B 1 471 ? 0.035 -50.312 -34.594 1 83.31 471 GLU B C 1
ATOM 10538 O O . GLU B 1 471 ? -0.207 -49.125 -34.781 1 83.31 471 GLU B O 1
ATOM 10543 N N . GLU B 1 472 ? -0.629 -51.125 -33.906 1 87.5 472 GLU B N 1
ATOM 10544 C CA . GLU B 1 472 ? -1.721 -50.594 -33.125 1 87.5 472 GLU B CA 1
ATOM 10545 C C . GLU B 1 472 ? -1.194 -49.656 -32.031 1 87.5 472 GLU B C 1
ATOM 10547 O O . GLU B 1 472 ? -1.819 -48.625 -31.734 1 87.5 472 GLU B O 1
ATOM 10552 N N . GLY B 1 473 ? -0.103 -50.125 -31.516 1 90 473 GLY B N 1
ATOM 10553 C CA . GLY B 1 473 ? 0.534 -49.219 -30.547 1 90 473 GLY B CA 1
ATOM 10554 C C . GLY B 1 473 ? 0.946 -47.906 -31.125 1 90 473 GLY B C 1
ATOM 10555 O O . GLY B 1 473 ? 0.753 -46.844 -30.5 1 90 473 GLY B O 1
ATOM 10556 N N . LEU B 1 474 ? 1.49 -47.906 -32.281 1 87.44 474 LEU B N 1
ATOM 10557 C CA . LEU B 1 474 ? 1.913 -46.688 -32.938 1 87.44 474 LEU B CA 1
ATOM 10558 C C . LEU B 1 474 ? 0.713 -45.812 -33.25 1 87.44 474 LEU B C 1
ATOM 10560 O O . LEU B 1 474 ? 0.776 -44.594 -33.094 1 87.44 474 LEU B O 1
ATOM 10564 N N . ARG B 1 475 ? -0.347 -46.438 -33.656 1 85.31 475 ARG B N 1
ATOM 10565 C CA . ARG B 1 475 ? -1.575 -45.688 -33.906 1 85.31 475 ARG B CA 1
ATOM 10566 C C . ARG B 1 475 ? -2.072 -45 -32.656 1 85.31 475 ARG B C 1
ATOM 10568 O O . ARG B 1 475 ? -2.543 -43.875 -32.688 1 85.31 475 ARG B O 1
ATOM 10575 N N . HIS B 1 476 ? -1.934 -45.781 -31.641 1 89.44 476 HIS B N 1
ATOM 10576 C CA . HIS B 1 476 ? -2.344 -45.25 -30.344 1 89.44 476 HIS B CA 1
ATOM 10577 C C . HIS B 1 476 ? -1.524 -44 -29.969 1 89.44 476 HIS B C 1
ATOM 10579 O O . HIS B 1 476 ? -2.076 -43 -29.516 1 89.44 476 HIS B O 1
ATOM 10585 N N . LEU B 1 477 ? -0.27 -44.094 -30.156 1 89.19 477 LEU B N 1
ATOM 10586 C CA . LEU B 1 477 ? 0.601 -42.969 -29.828 1 89.19 477 LEU B CA 1
ATOM 10587 C C . LEU B 1 477 ? 0.295 -41.781 -30.719 1 89.19 477 LEU B C 1
ATOM 10589 O O . LEU B 1 477 ? 0.381 -40.625 -30.281 1 89.19 477 LEU B O 1
ATOM 10593 N N . LEU B 1 478 ? -0.06 -42.031 -31.938 1 84.94 478 LEU B N 1
ATOM 10594 C CA . LEU B 1 478 ? -0.386 -40.969 -32.906 1 84.94 478 LEU B CA 1
ATOM 10595 C C . LEU B 1 478 ? -1.667 -40.25 -32.5 1 84.94 478 LEU B C 1
ATOM 10597 O O . LEU B 1 478 ? -1.87 -39.094 -32.844 1 84.94 478 LEU B O 1
ATOM 10601 N N . TYR B 1 479 ? -2.443 -41 -31.734 1 81.12 479 TYR B N 1
ATOM 10602 C CA . TYR B 1 479 ? -3.654 -40.375 -31.203 1 81.12 479 TYR B CA 1
ATOM 10603 C C . TYR B 1 479 ? -3.332 -39.469 -30.016 1 81.12 479 TYR B C 1
ATOM 10605 O O . TYR B 1 479 ? -4.02 -38.469 -29.797 1 81.12 479 TYR B O 1
ATOM 10613 N N . LEU B 1 480 ? -2.316 -39.875 -29.328 1 83.06 480 LEU B N 1
ATOM 10614 C CA . LEU B 1 480 ? -1.994 -39.156 -28.094 1 83.06 480 LEU B CA 1
ATOM 10615 C C . LEU B 1 480 ? -1.133 -37.938 -28.375 1 83.06 480 LEU B C 1
ATOM 10617 O O . LEU B 1 480 ? -1.126 -36.969 -27.594 1 83.06 480 LEU B O 1
ATOM 10621 N N . ALA B 1 481 ? -0.319 -37.969 -29.391 1 81.81 481 ALA B N 1
ATOM 10622 C CA . ALA B 1 481 ? 0.618 -36.875 -29.656 1 81.81 481 ALA B CA 1
ATOM 10623 C C . ALA B 1 481 ? 0.587 -36.5 -31.125 1 81.81 481 ALA B C 1
ATOM 10625 O O . ALA B 1 481 ? 0.126 -37.25 -31.969 1 81.81 481 ALA B O 1
ATOM 10626 N N . ASP B 1 482 ? 1.13 -35.375 -31.484 1 82.56 482 ASP B N 1
ATOM 10627 C CA . ASP B 1 482 ? 1.246 -34.875 -32.844 1 82.56 482 ASP B CA 1
ATOM 10628 C C . ASP B 1 482 ? 2.275 -35.688 -33.656 1 82.56 482 ASP B C 1
ATOM 10630 O O . ASP B 1 482 ? 3.312 -36.062 -33.125 1 82.56 482 ASP B O 1
ATOM 10634 N N . THR B 1 483 ? 1.905 -36.094 -34.781 1 81.56 483 THR B N 1
ATOM 10635 C CA . THR B 1 483 ? 2.73 -36.906 -35.656 1 81.56 483 THR B CA 1
ATOM 10636 C C . THR B 1 483 ? 4.125 -36.312 -35.812 1 81.56 483 THR B C 1
ATOM 10638 O O . THR B 1 483 ? 5.121 -37.031 -35.844 1 81.56 483 THR B O 1
ATOM 10641 N N . ASP B 1 484 ? 4.234 -35.062 -35.938 1 83.56 484 ASP B N 1
ATOM 10642 C CA . ASP B 1 484 ? 5.523 -34.375 -36.125 1 83.56 484 ASP B CA 1
ATOM 10643 C C . ASP B 1 484 ? 6.375 -34.5 -34.844 1 83.56 484 ASP B C 1
ATOM 10645 O O . ASP B 1 484 ? 7.594 -34.688 -34.938 1 83.56 484 ASP B O 1
ATOM 10649 N N . GLU B 1 485 ? 5.684 -34.469 -33.781 1 86 485 GLU B N 1
ATOM 10650 C CA . GLU B 1 485 ? 6.391 -34.625 -32.5 1 86 485 GLU B CA 1
ATOM 10651 C C . GLU B 1 485 ? 6.949 -36.031 -32.344 1 86 485 GLU B C 1
ATOM 10653 O O . GLU B 1 485 ? 8.07 -36.219 -31.875 1 86 485 GLU B O 1
ATOM 10658 N N . LEU B 1 486 ? 6.145 -36.969 -32.812 1 86.44 486 LEU B N 1
ATOM 10659 C CA . LEU B 1 486 ? 6.59 -38.375 -32.688 1 86.44 486 LEU B CA 1
ATOM 10660 C C . LEU B 1 486 ? 7.789 -38.625 -33.625 1 86.44 486 LEU B C 1
ATOM 10662 O O . LEU B 1 486 ? 8.711 -39.344 -33.25 1 86.44 486 LEU B O 1
ATOM 10666 N N . TYR B 1 487 ? 7.766 -38.062 -34.812 1 88.25 487 TYR B N 1
ATOM 10667 C CA . TYR B 1 487 ? 8.891 -38.219 -35.719 1 88.25 487 TYR B CA 1
ATOM 10668 C C . TYR B 1 487 ? 10.156 -37.594 -35.156 1 88.25 487 TYR B C 1
ATOM 10670 O O . TYR B 1 487 ? 11.227 -38.188 -35.219 1 88.25 487 TYR B O 1
ATOM 10678 N N . ARG B 1 488 ? 10.031 -36.469 -34.531 1 88.62 488 ARG B N 1
ATOM 10679 C CA . ARG B 1 488 ? 11.164 -35.781 -33.938 1 88.62 488 ARG B CA 1
ATOM 10680 C C . ARG B 1 488 ? 11.758 -36.594 -32.781 1 88.62 488 ARG B C 1
ATOM 10682 O O . ARG B 1 488 ? 12.977 -36.719 -32.656 1 88.62 488 ARG B O 1
ATOM 10689 N N . VAL B 1 489 ? 10.867 -37.188 -32.031 1 88.06 489 VAL B N 1
ATOM 10690 C CA . VAL B 1 489 ? 11.328 -37.969 -30.906 1 88.06 489 VAL B CA 1
ATOM 10691 C C . VAL B 1 489 ? 12.016 -39.25 -31.406 1 88.06 489 VAL B C 1
ATOM 10693 O O . VAL B 1 489 ? 13.031 -39.656 -30.859 1 88.06 489 VAL B O 1
ATOM 10696 N N . ALA B 1 490 ? 11.469 -39.844 -32.469 1 88 490 ALA B N 1
ATOM 10697 C CA . ALA B 1 490 ? 12.07 -41.031 -33.062 1 88 490 ALA B CA 1
ATOM 10698 C C . ALA B 1 490 ? 13.477 -40.75 -33.594 1 88 490 ALA B C 1
ATOM 10700 O O . ALA B 1 490 ? 14.406 -41.531 -33.375 1 88 490 ALA B O 1
ATOM 10701 N N . LEU B 1 491 ? 13.664 -39.594 -34.219 1 87.81 491 LEU B N 1
ATOM 10702 C CA . LEU B 1 491 ? 14.969 -39.188 -34.719 1 87.81 491 LEU B CA 1
ATOM 10703 C C . LEU B 1 491 ? 15.938 -38.969 -33.562 1 87.81 491 LEU B C 1
ATOM 10705 O O . LEU B 1 491 ? 17.141 -39.25 -33.688 1 87.81 491 LEU B O 1
ATOM 10709 N N . GLY B 1 492 ? 15.484 -38.5 -32.438 1 87.25 492 GLY B N 1
ATOM 10710 C CA . GLY B 1 492 ? 16.281 -38.188 -31.266 1 87.25 492 GLY B CA 1
ATOM 10711 C C . GLY B 1 492 ? 16.859 -39.438 -30.594 1 87.25 492 GLY B C 1
ATOM 10712 O O . GLY B 1 492 ? 17.828 -39.344 -29.844 1 87.25 492 GLY B O 1
ATOM 10713 N N . THR B 1 493 ? 16.281 -40.562 -30.859 1 83.69 493 THR B N 1
ATOM 10714 C CA . THR B 1 493 ? 16.844 -41.812 -30.312 1 83.69 493 THR B CA 1
ATOM 10715 C C . THR B 1 493 ? 18.062 -42.25 -31.109 1 83.69 493 THR B C 1
ATOM 10717 O O . THR B 1 493 ? 18.75 -43.188 -30.734 1 83.69 493 THR B O 1
ATOM 10720 N N . TYR B 1 494 ? 18.406 -41.562 -32.188 1 85.12 494 TYR B N 1
ATOM 10721 C CA . TYR B 1 494 ? 19.516 -41.812 -33.094 1 85.12 494 TYR B CA 1
ATOM 10722 C C . TYR B 1 494 ? 19.344 -43.125 -33.844 1 85.12 494 TYR B C 1
ATOM 10724 O O . TYR B 1 494 ? 20.297 -43.656 -34.406 1 85.12 494 TYR B O 1
ATOM 10732 N N . ASP B 1 495 ? 18 -43.75 -33.719 1 83.44 495 ASP B N 1
ATOM 10733 C CA . ASP B 1 495 ? 17.656 -44.938 -34.469 1 83.44 495 ASP B CA 1
ATOM 10734 C C . ASP B 1 495 ? 16.828 -44.562 -35.719 1 83.44 495 ASP B C 1
ATOM 10736 O O . ASP B 1 495 ? 15.602 -44.406 -35.625 1 83.44 495 ASP B O 1
ATOM 10740 N N . LEU B 1 496 ? 17.438 -44.5 -36.812 1 88.31 496 LEU B N 1
ATOM 10741 C CA . LEU B 1 496 ? 16.812 -44.031 -38.031 1 88.31 496 LEU B CA 1
ATOM 10742 C C . LEU B 1 496 ? 15.719 -44.969 -38.5 1 88.31 496 LEU B C 1
ATOM 10744 O O . LEU B 1 496 ? 14.797 -44.562 -39.219 1 88.31 496 LEU B O 1
ATOM 10748 N N . SER B 1 497 ? 15.781 -46.281 -38.094 1 84 497 SER B N 1
ATOM 10749 C CA . SER B 1 497 ? 14.75 -47.219 -38.469 1 84 497 SER B CA 1
ATOM 10750 C C . SER B 1 497 ? 13.422 -46.906 -37.781 1 84 497 SER B C 1
ATOM 10752 O O . SER B 1 497 ? 12.359 -47.062 -38.375 1 84 497 SER B O 1
ATOM 10754 N N . LEU B 1 498 ? 13.578 -46.5 -36.562 1 83.5 498 LEU B N 1
ATOM 10755 C CA . LEU B 1 498 ? 12.398 -46.094 -35.812 1 83.5 498 LEU B CA 1
ATOM 10756 C C . LEU B 1 498 ? 11.766 -44.844 -36.438 1 83.5 498 LEU B C 1
ATOM 10758 O O . LEU B 1 498 ? 10.539 -44.719 -36.5 1 83.5 498 LEU B O 1
ATOM 10762 N N . ALA B 1 499 ? 12.562 -43.938 -36.812 1 89 499 ALA B N 1
ATOM 10763 C CA . ALA B 1 499 ? 12.078 -42.719 -37.438 1 89 499 ALA B CA 1
ATOM 10764 C C . ALA B 1 499 ? 11.367 -43 -38.75 1 89 499 ALA B C 1
ATOM 10766 O O . ALA B 1 499 ? 10.344 -42.406 -39.062 1 89 499 ALA B O 1
ATOM 10767 N N . LEU B 1 500 ? 11.859 -43.969 -39.469 1 88.06 500 LEU B N 1
ATOM 10768 C CA . LEU B 1 500 ? 11.242 -44.375 -40.719 1 88.06 500 LEU B CA 1
ATOM 10769 C C . LEU B 1 500 ? 9.859 -44.969 -40.469 1 88.06 500 LEU B C 1
ATOM 10771 O O . LEU B 1 500 ? 8.914 -44.688 -41.188 1 88.06 500 LEU B O 1
ATOM 10775 N N . MET B 1 501 ? 9.703 -45.688 -39.438 1 83.19 501 MET B N 1
ATOM 10776 C CA . MET B 1 501 ? 8.438 -46.344 -39.062 1 83.19 501 MET B CA 1
ATOM 10777 C C . MET B 1 501 ? 7.371 -45.281 -38.75 1 83.19 501 MET B C 1
ATOM 10779 O O . MET B 1 501 ? 6.219 -45.438 -39.156 1 83.19 501 MET B O 1
ATOM 10783 N N . VAL B 1 502 ? 7.766 -44.281 -38.031 1 87.75 502 VAL B N 1
ATOM 10784 C CA . VAL B 1 502 ? 6.848 -43.188 -37.656 1 87.75 502 VAL B CA 1
ATOM 10785 C C . VAL B 1 502 ? 6.477 -42.375 -38.906 1 87.75 502 VAL B C 1
ATOM 10787 O O . VAL B 1 502 ? 5.309 -42.031 -39.094 1 87.75 502 VAL B O 1
ATOM 10790 N N . ALA B 1 503 ? 7.449 -42.125 -39.719 1 88.62 503 ALA B N 1
ATOM 10791 C CA . ALA B 1 503 ? 7.227 -41.281 -40.906 1 88.62 503 ALA B CA 1
ATOM 10792 C C . ALA B 1 503 ? 6.273 -41.969 -41.875 1 88.62 503 ALA B C 1
ATOM 10794 O O . ALA B 1 503 ? 5.449 -41.312 -42.531 1 88.62 503 ALA B O 1
ATOM 10795 N N . GLN B 1 504 ? 6.352 -43.25 -41.969 1 86.38 504 GLN B N 1
ATOM 10796 C CA . GLN B 1 504 ? 5.523 -44.031 -42.906 1 86.38 504 GLN B CA 1
ATOM 10797 C C . GLN B 1 504 ? 4.051 -43.938 -42.5 1 86.38 504 GLN B C 1
ATOM 10799 O O . GLN B 1 504 ? 3.172 -44.062 -43.375 1 86.38 504 GLN B O 1
ATOM 10804 N N . ARG B 1 505 ? 3.756 -43.719 -41.25 1 79.69 505 ARG B N 1
ATOM 10805 C CA . ARG B 1 505 ? 2.381 -43.656 -40.75 1 79.69 505 ARG B CA 1
ATOM 10806 C C . ARG B 1 505 ? 1.928 -42.219 -40.594 1 79.69 505 ARG B C 1
ATOM 10808 O O . ARG B 1 505 ? 0.801 -41.969 -40.156 1 79.69 505 ARG B O 1
ATOM 10815 N N . SER B 1 506 ? 2.84 -41.438 -40.969 1 76.69 506 SER B N 1
ATOM 10816 C CA . SER B 1 506 ? 2.506 -40 -40.875 1 76.69 506 SER B CA 1
ATOM 10817 C C . SER B 1 506 ? 2.082 -39.438 -42.219 1 76.69 506 SER B C 1
ATOM 10819 O O . SER B 1 506 ? 2.154 -40.125 -43.219 1 76.69 506 SER B O 1
ATOM 10821 N N . LYS B 1 507 ? 1.532 -38.25 -42.219 1 75.81 507 LYS B N 1
ATOM 10822 C CA . LYS B 1 507 ? 1.086 -37.562 -43.438 1 75.81 507 LYS B CA 1
ATOM 10823 C C . LYS B 1 507 ? 2.234 -36.812 -44.125 1 75.81 507 LYS B C 1
ATOM 10825 O O . LYS B 1 507 ? 2.012 -36.031 -45.031 1 75.81 507 LYS B O 1
ATOM 10830 N N . ARG B 1 508 ? 3.486 -37.156 -43.719 1 80.81 508 ARG B N 1
ATOM 10831 C CA . ARG B 1 508 ? 4.645 -36.438 -44.25 1 80.81 508 ARG B CA 1
ATOM 10832 C C . ARG B 1 508 ? 5 -36.969 -45.625 1 80.81 508 ARG B C 1
ATOM 10834 O O . ARG B 1 508 ? 4.734 -38.125 -45.969 1 80.81 508 ARG B O 1
ATOM 10841 N N . ASP B 1 509 ? 5.625 -36.25 -46.5 1 84.44 509 ASP B N 1
ATOM 10842 C CA . ASP B 1 509 ? 6.023 -36.625 -47.875 1 84.44 509 ASP B CA 1
ATOM 10843 C C . ASP B 1 509 ? 7.199 -37.594 -47.844 1 84.44 509 ASP B C 1
ATOM 10845 O O . ASP B 1 509 ? 8.25 -37.281 -47.281 1 84.44 509 ASP B O 1
ATOM 10849 N N . PRO B 1 510 ? 7.094 -38.75 -48.469 1 87.81 510 PRO B N 1
ATOM 10850 C CA . PRO B 1 510 ? 8.141 -39.781 -48.469 1 87.81 510 PRO B CA 1
ATOM 10851 C C . PRO B 1 510 ? 9.438 -39.281 -49.125 1 87.81 510 PRO B C 1
ATOM 10853 O O . PRO B 1 510 ? 10.531 -39.656 -48.656 1 87.81 510 PRO B O 1
ATOM 10856 N N . LYS B 1 511 ? 9.32 -38.438 -50.062 1 87.88 511 LYS B N 1
ATOM 10857 C CA . LYS B 1 511 ? 10.516 -37.969 -50.719 1 87.88 511 LYS B CA 1
ATOM 10858 C C . LYS B 1 511 ? 11.367 -37.125 -49.781 1 87.88 511 LYS B C 1
ATOM 10860 O O . LYS B 1 511 ? 12.594 -37.219 -49.781 1 87.88 511 LYS B O 1
ATOM 10865 N N . GLU B 1 512 ? 10.68 -36.469 -49 1 87.56 512 GLU B N 1
ATOM 10866 C CA . GLU B 1 512 ? 11.375 -35.531 -48.094 1 87.56 512 GLU B CA 1
ATOM 10867 C C . GLU B 1 512 ? 12.016 -36.312 -46.938 1 87.56 512 GLU B C 1
ATOM 10869 O O . GLU B 1 512 ? 13.195 -36.125 -46.625 1 87.56 512 GLU B O 1
ATOM 10874 N N . TYR B 1 513 ? 11.164 -37.219 -46.312 1 89.62 513 TYR B N 1
ATOM 10875 C CA . TYR B 1 513 ? 11.742 -37.844 -45.125 1 89.62 513 TYR B CA 1
ATOM 10876 C C . TYR B 1 513 ? 12.75 -38.906 -45.5 1 89.62 513 TYR B C 1
ATOM 10878 O O . TYR B 1 513 ? 13.703 -39.156 -44.75 1 89.62 513 TYR B O 1
ATOM 10886 N N . LEU B 1 514 ? 12.672 -39.562 -46.656 1 90.44 514 LEU B N 1
ATOM 10887 C CA . LEU B 1 514 ? 13.656 -40.562 -47.094 1 90.44 514 LEU B CA 1
ATOM 10888 C C . LEU B 1 514 ? 14.984 -39.875 -47.438 1 90.44 514 LEU B C 1
ATOM 10890 O O . LEU B 1 514 ? 16.047 -40.406 -47.094 1 90.44 514 LEU B O 1
ATOM 10894 N N . ALA B 1 515 ? 14.898 -38.781 -48.125 1 91.56 515 ALA B N 1
ATOM 10895 C CA . ALA B 1 515 ? 16.109 -38 -48.438 1 91.56 515 ALA B CA 1
ATOM 10896 C C . ALA B 1 515 ? 16.828 -37.562 -47.156 1 91.56 515 ALA B C 1
ATOM 10898 O O . ALA B 1 515 ? 18.062 -37.656 -47.062 1 91.56 515 ALA B O 1
ATOM 10899 N N . GLN B 1 516 ? 16.109 -37.094 -46.188 1 91.75 516 GLN B N 1
ATOM 10900 C CA . GLN B 1 516 ? 16.688 -36.688 -44.906 1 91.75 516 GLN B CA 1
ATOM 10901 C C . GLN B 1 516 ? 17.344 -37.844 -44.188 1 91.75 516 GLN B C 1
ATOM 10903 O O . GLN B 1 516 ? 18.484 -37.75 -43.719 1 91.75 516 GLN B O 1
ATOM 10908 N N . LEU B 1 517 ? 16.656 -39 -44.094 1 92.19 517 LEU B N 1
ATOM 10909 C CA . LEU B 1 517 ? 17.156 -40.156 -43.344 1 92.19 517 LEU B CA 1
ATOM 10910 C C . LEU B 1 517 ? 18.375 -40.75 -44.031 1 92.19 517 LEU B C 1
ATOM 10912 O O . LEU B 1 517 ? 19.328 -41.188 -43.375 1 92.19 517 LEU B O 1
ATOM 10916 N N . ASN B 1 518 ? 18.422 -40.688 -45.375 1 92.5 518 ASN B N 1
ATOM 10917 C CA . ASN B 1 518 ? 19.578 -41.188 -46.125 1 92.5 518 ASN B CA 1
ATOM 10918 C C . ASN B 1 518 ? 20.797 -40.281 -45.938 1 92.5 518 ASN B C 1
ATOM 10920 O O . ASN B 1 518 ? 21.922 -40.781 -45.812 1 92.5 518 ASN B O 1
ATOM 10924 N N . SER B 1 519 ? 20.594 -39.062 -45.938 1 92.38 519 SER B N 1
ATOM 10925 C CA . SER B 1 519 ? 21.688 -38.094 -45.719 1 92.38 519 SER B CA 1
ATOM 10926 C C . SER B 1 519 ? 22.297 -38.281 -44.344 1 92.38 519 SER B C 1
ATOM 10928 O O . SER B 1 519 ? 23.516 -38.156 -44.156 1 92.38 519 SER B O 1
ATOM 10930 N N . LEU B 1 520 ? 21.5 -38.531 -43.375 1 92.38 520 LEU B N 1
ATOM 10931 C CA . LEU B 1 520 ? 21.969 -38.719 -42 1 92.38 520 LEU B CA 1
ATOM 10932 C C . LEU B 1 520 ? 22.703 -40.031 -41.844 1 92.38 520 LEU B C 1
ATOM 10934 O O . LEU B 1 520 ? 23.703 -40.125 -41.156 1 92.38 520 LEU B O 1
ATOM 10938 N N . ALA B 1 521 ? 22.25 -41 -42.562 1 91.12 521 ALA B N 1
ATOM 10939 C CA . ALA B 1 521 ? 22.844 -42.344 -42.5 1 91.12 521 ALA B CA 1
ATOM 10940 C C . ALA B 1 521 ? 24.25 -42.344 -43.094 1 91.12 521 ALA B C 1
ATOM 10942 O O . ALA B 1 521 ? 25.094 -43.156 -42.688 1 91.12 521 ALA B O 1
ATOM 10943 N N . ALA B 1 522 ? 24.578 -41.375 -43.938 1 91.69 522 ALA B N 1
ATOM 10944 C CA . ALA B 1 522 ? 25.844 -41.281 -44.656 1 91.69 522 ALA B CA 1
ATOM 10945 C C . ALA B 1 522 ? 26.906 -40.594 -43.812 1 91.69 522 ALA B C 1
ATOM 10947 O O . ALA B 1 522 ? 28.109 -40.719 -44.094 1 91.69 522 ALA B O 1
ATOM 10948 N N . LEU B 1 523 ? 26.656 -40 -42.75 1 90.88 523 LEU B N 1
ATOM 10949 C CA . LEU B 1 523 ? 27.578 -39.25 -41.938 1 90.88 523 LEU B CA 1
ATOM 10950 C C . LEU B 1 523 ? 28.234 -40.125 -40.875 1 90.88 523 LEU B C 1
ATOM 10952 O O . LEU B 1 523 ? 27.641 -41.125 -40.438 1 90.88 523 LEU B O 1
ATOM 10956 N N . PRO B 1 524 ? 29.578 -39.719 -40.531 1 88.25 524 PRO B N 1
ATOM 10957 C CA . PRO B 1 524 ? 30.219 -40.438 -39.438 1 88.25 524 PRO B CA 1
ATOM 10958 C C . PRO B 1 524 ? 29.484 -40.25 -38.094 1 88.25 524 PRO B C 1
ATOM 10960 O O . PRO B 1 524 ? 28.734 -39.312 -37.938 1 88.25 524 PRO B O 1
ATOM 10963 N N . GLY B 1 525 ? 29.766 -41.062 -37.094 1 85.75 525 GLY B N 1
ATOM 10964 C CA . GLY B 1 525 ? 29.031 -41.156 -35.844 1 85.75 525 GLY B CA 1
ATOM 10965 C C . GLY B 1 525 ? 28.891 -39.844 -35.125 1 85.75 525 GLY B C 1
ATOM 10966 O O . GLY B 1 525 ? 27.766 -39.375 -34.875 1 85.75 525 GLY B O 1
ATOM 10967 N N . PRO B 1 526 ? 30.062 -39.219 -34.844 1 85.75 526 PRO B N 1
ATOM 10968 C CA . PRO B 1 526 ? 29.953 -37.969 -34.062 1 85.75 526 PRO B CA 1
ATOM 10969 C C . PRO B 1 526 ? 29.281 -36.844 -34.844 1 85.75 526 PRO B C 1
ATOM 10971 O O . PRO B 1 526 ? 28.516 -36.062 -34.281 1 85.75 526 PRO B O 1
ATOM 10974 N N . LEU B 1 527 ? 29.516 -36.812 -36.062 1 88.75 527 LEU B N 1
ATOM 10975 C CA . LEU B 1 527 ? 28.891 -35.781 -36.906 1 88.75 527 LEU B CA 1
ATOM 10976 C C . LEU B 1 527 ? 27.422 -36.062 -37.125 1 88.75 527 LEU B C 1
ATOM 10978 O O . LEU B 1 527 ? 26.609 -35.125 -37.219 1 88.75 527 LEU B O 1
ATOM 10982 N N . GLN B 1 528 ? 27.047 -37.406 -37.25 1 90.94 528 GLN B N 1
ATOM 10983 C CA . GLN B 1 528 ? 25.656 -37.781 -37.375 1 90.94 528 GLN B CA 1
ATOM 10984 C C . GLN B 1 528 ? 24.844 -37.344 -36.156 1 90.94 528 GLN B C 1
ATOM 10986 O O . GLN B 1 528 ? 23.766 -36.781 -36.312 1 90.94 528 GLN B O 1
ATOM 10991 N N . ARG B 1 529 ? 25.422 -37.656 -35.031 1 88.31 529 ARG B N 1
ATOM 10992 C CA . ARG B 1 529 ? 24.75 -37.281 -33.781 1 88.31 529 ARG B CA 1
ATOM 10993 C C . ARG B 1 529 ? 24.594 -35.781 -33.656 1 88.31 529 ARG B C 1
ATOM 10995 O O . ARG B 1 529 ? 23.547 -35.281 -33.25 1 88.31 529 ARG B O 1
ATOM 11002 N N . PHE B 1 530 ? 25.766 -35.062 -34.031 1 90.69 530 PHE B N 1
ATOM 11003 C CA . PHE B 1 530 ? 25.719 -33.625 -33.969 1 90.69 530 PHE B CA 1
ATOM 11004 C C . PHE B 1 530 ? 24.641 -33.062 -34.906 1 90.69 530 PHE B C 1
ATOM 11006 O O . PHE B 1 530 ? 23.844 -32.219 -34.5 1 90.69 530 PHE B O 1
ATOM 11013 N N . ARG B 1 531 ? 24.484 -33.562 -36.125 1 90.06 531 ARG B N 1
ATOM 11014 C CA . ARG B 1 531 ? 23.531 -33.062 -37.125 1 90.06 531 ARG B CA 1
ATOM 11015 C C . ARG B 1 531 ? 22.094 -33.375 -36.688 1 90.06 531 ARG B C 1
ATOM 11017 O O . ARG B 1 531 ? 21.188 -32.562 -36.906 1 90.06 531 ARG B O 1
ATOM 11024 N N . ILE B 1 532 ? 21.875 -34.562 -36.156 1 90.5 532 ILE B N 1
ATOM 11025 C CA . ILE B 1 532 ? 20.562 -34.969 -35.656 1 90.5 532 ILE B CA 1
ATOM 11026 C C . ILE B 1 532 ? 20.141 -34 -34.531 1 90.5 532 ILE B C 1
ATOM 11028 O O . ILE B 1 532 ? 19.031 -33.469 -34.562 1 90.5 532 ILE B O 1
ATOM 11032 N N . ASN B 1 533 ? 21.062 -33.812 -33.625 1 90.25 533 ASN B N 1
ATOM 11033 C CA . ASN B 1 533 ? 20.734 -32.938 -32.5 1 90.25 533 ASN B CA 1
ATOM 11034 C C . ASN B 1 533 ? 20.516 -31.5 -32.969 1 90.25 533 ASN B C 1
ATOM 11036 O O . ASN B 1 533 ? 19.625 -30.797 -32.469 1 90.25 533 ASN B O 1
ATOM 11040 N N . ALA B 1 534 ? 21.281 -31.062 -33.875 1 89.94 534 ALA B N 1
ATOM 11041 C CA . ALA B 1 534 ? 21.125 -29.719 -34.406 1 89.94 534 ALA B CA 1
ATOM 11042 C C . ALA B 1 534 ? 19.781 -29.562 -35.125 1 89.94 534 ALA B C 1
ATOM 11044 O O . ALA B 1 534 ? 19.109 -28.531 -34.969 1 89.94 534 ALA B O 1
ATOM 11045 N N . THR B 1 535 ? 19.422 -30.625 -35.906 1 88 535 THR B N 1
ATOM 11046 C CA . THR B 1 535 ? 18.156 -30.594 -36.625 1 88 535 THR B CA 1
ATOM 11047 C C . THR B 1 535 ? 16.984 -30.578 -35.656 1 88 535 THR B C 1
ATOM 11049 O O . THR B 1 535 ? 15.961 -29.938 -35.906 1 88 535 THR B O 1
ATOM 11052 N N . LEU B 1 536 ? 17.172 -31.297 -34.594 1 88.88 536 LEU B N 1
ATOM 11053 C CA . LEU B 1 536 ? 16.109 -31.391 -33.594 1 88.88 536 LEU B CA 1
ATOM 11054 C C . LEU B 1 536 ? 16.188 -30.203 -32.625 1 88.88 536 LEU B C 1
ATOM 11056 O O . LEU B 1 536 ? 15.367 -30.094 -31.719 1 88.88 536 LEU B O 1
ATOM 11060 N N . GLN B 1 537 ? 17.25 -29.359 -32.844 1 89 537 GLN B N 1
ATOM 11061 C CA . GLN B 1 537 ? 17.469 -28.172 -32 1 89 537 GLN B CA 1
ATOM 11062 C C . GLN B 1 537 ? 17.75 -28.547 -30.562 1 89 537 GLN B C 1
ATOM 11064 O O . GLN B 1 537 ? 17.25 -27.906 -29.641 1 89 537 GLN B O 1
ATOM 11069 N N . ARG B 1 538 ? 18.297 -29.781 -30.422 1 88.56 538 ARG B N 1
ATOM 11070 C CA . ARG B 1 538 ? 18.844 -30.172 -29.125 1 88.56 538 ARG B CA 1
ATOM 11071 C C . ARG B 1 538 ? 20.266 -29.641 -28.953 1 88.56 538 ARG B C 1
ATOM 11073 O O . ARG B 1 538 ? 21.234 -30.406 -28.984 1 88.56 538 ARG B O 1
ATOM 11080 N N . PHE B 1 539 ? 20.422 -28.484 -28.656 1 89 539 PHE B N 1
ATOM 11081 C CA . PHE B 1 539 ? 21.672 -27.734 -28.75 1 89 539 PHE B CA 1
ATOM 11082 C C . PHE B 1 539 ? 22.641 -28.156 -27.641 1 89 539 PHE B C 1
ATOM 11084 O O . PHE B 1 539 ? 23.844 -28.25 -27.859 1 89 539 PHE B O 1
ATOM 11091 N N . THR B 1 540 ? 22.109 -28.453 -26.438 1 87.94 540 THR B N 1
ATOM 11092 C CA . THR B 1 540 ? 22.969 -28.875 -25.359 1 87.94 540 THR B CA 1
ATOM 11093 C C . THR B 1 540 ? 23.703 -30.172 -25.703 1 87.94 540 THR B C 1
ATOM 11095 O O . THR B 1 540 ? 24.906 -30.297 -25.5 1 87.94 540 THR B O 1
ATOM 11098 N N . ALA B 1 541 ? 22.906 -31.094 -26.312 1 87.31 541 ALA B N 1
ATOM 11099 C CA . ALA B 1 541 ? 23.5 -32.375 -26.719 1 87.31 541 ALA B CA 1
ATOM 11100 C C . ALA B 1 541 ? 24.453 -32.188 -27.891 1 87.31 541 ALA B C 1
ATOM 11102 O O . ALA B 1 541 ? 25.469 -32.906 -27.984 1 87.31 541 ALA B O 1
ATOM 11103 N N . ALA B 1 542 ? 24.094 -31.25 -28.766 1 89.25 542 ALA B N 1
ATOM 11104 C CA . ALA B 1 542 ? 24.922 -31 -29.938 1 89.25 542 ALA B CA 1
ATOM 11105 C C . ALA B 1 542 ? 26.266 -30.406 -29.531 1 89.25 542 ALA B C 1
ATOM 11107 O O . ALA B 1 542 ? 27.281 -30.656 -30.188 1 89.25 542 ALA B O 1
ATOM 11108 N N . LEU B 1 543 ? 26.312 -29.641 -28.422 1 89.38 543 LEU B N 1
ATOM 11109 C CA . LEU B 1 543 ? 27.516 -28.922 -28.031 1 89.38 543 LEU B CA 1
ATOM 11110 C C . LEU B 1 543 ? 28.312 -29.719 -27 1 89.38 543 LEU B C 1
ATOM 11112 O O . LEU B 1 543 ? 29.453 -29.375 -26.672 1 89.38 543 LEU B O 1
ATOM 11116 N N . HIS B 1 544 ? 27.609 -30.766 -26.531 1 87.06 544 HIS B N 1
ATOM 11117 C CA . HIS B 1 544 ? 28.297 -31.578 -25.531 1 87.06 544 HIS B CA 1
ATOM 11118 C C . HIS B 1 544 ? 29.547 -32.219 -26.109 1 87.06 544 HIS B C 1
ATOM 11120 O O . HIS B 1 544 ? 29.5 -32.844 -27.188 1 87.06 544 HIS B O 1
ATOM 11126 N N . GLY B 1 545 ? 30.688 -32 -25.5 1 81.44 545 GLY B N 1
ATOM 11127 C CA . GLY B 1 545 ? 31.953 -32.594 -25.906 1 81.44 545 GLY B CA 1
ATOM 11128 C C . GLY B 1 545 ? 32.688 -31.812 -26.969 1 81.44 545 GLY B C 1
ATOM 11129 O O . GLY B 1 545 ? 33.719 -32.25 -27.484 1 81.44 545 GLY B O 1
ATOM 11130 N N . LEU B 1 546 ? 32.25 -30.641 -27.234 1 86.25 546 LEU B N 1
ATOM 11131 C CA . LEU B 1 546 ? 32.938 -29.781 -28.203 1 86.25 546 LEU B CA 1
ATOM 11132 C C . LEU B 1 546 ? 34.281 -29.297 -27.672 1 86.25 546 LEU B C 1
ATOM 11134 O O . LEU B 1 546 ? 34.344 -28.75 -26.578 1 86.25 546 LEU B O 1
ATOM 11138 N N . ASP B 1 547 ? 35.312 -29.594 -28.25 1 84.19 547 ASP B N 1
ATOM 11139 C CA . ASP B 1 547 ? 36.656 -29.172 -27.891 1 84.19 547 ASP B CA 1
ATOM 11140 C C . ASP B 1 547 ? 37.5 -28.812 -29.125 1 84.19 547 ASP B C 1
ATOM 11142 O O . ASP B 1 547 ? 36.938 -28.75 -30.234 1 84.19 547 ASP B O 1
ATOM 11146 N N . ASP B 1 548 ? 38.781 -28.469 -28.953 1 84.75 548 ASP B N 1
ATOM 11147 C CA . ASP B 1 548 ? 39.656 -27.969 -30.031 1 84.75 548 ASP B CA 1
ATOM 11148 C C . ASP B 1 548 ? 39.969 -29.078 -31.031 1 84.75 548 ASP B C 1
ATOM 11150 O O . ASP B 1 548 ? 40.344 -28.797 -32.156 1 84.75 548 ASP B O 1
ATOM 11154 N N . THR B 1 549 ? 39.688 -30.297 -30.688 1 84.38 549 THR B N 1
ATOM 11155 C CA . THR B 1 549 ? 40.156 -31.422 -31.484 1 84.38 549 THR B CA 1
ATOM 11156 C C . THR B 1 549 ? 39.031 -32 -32.344 1 84.38 549 THR B C 1
ATOM 11158 O O . THR B 1 549 ? 39.25 -32.781 -33.25 1 84.38 549 THR B O 1
ATOM 11161 N N . VAL B 1 550 ? 37.812 -31.594 -32.094 1 84.19 550 VAL B N 1
ATOM 11162 C CA . VAL B 1 550 ? 36.656 -32.219 -32.75 1 84.19 550 VAL B CA 1
ATOM 11163 C C . VAL B 1 550 ? 36.531 -31.672 -34.188 1 84.19 550 VAL B C 1
ATOM 11165 O O . VAL B 1 550 ? 36.75 -30.469 -34.406 1 84.19 550 VAL B O 1
ATOM 11168 N N . PRO B 1 551 ? 36.312 -32.531 -35.188 1 83.19 551 PRO B N 1
ATOM 11169 C CA . PRO B 1 551 ? 36.281 -32.094 -36.594 1 83.19 551 PRO B CA 1
ATOM 11170 C C . PRO B 1 551 ? 35.125 -31.188 -36.906 1 83.19 551 PRO B C 1
ATOM 11172 O O . PRO B 1 551 ? 35.188 -30.375 -37.844 1 83.19 551 PRO B O 1
ATOM 11175 N N . HIS B 1 552 ? 34 -31.359 -36.188 1 86.94 552 HIS B N 1
ATOM 11176 C CA . HIS B 1 552 ? 32.812 -30.547 -36.5 1 86.94 552 HIS B CA 1
ATOM 11177 C C . HIS B 1 552 ? 32.844 -29.219 -35.75 1 86.94 552 HIS B C 1
ATOM 11179 O O . HIS B 1 552 ? 31.812 -28.562 -35.625 1 86.94 552 HIS B O 1
ATOM 11185 N N . ARG B 1 553 ? 34 -28.781 -35.219 1 89 553 ARG B N 1
ATOM 11186 C CA . ARG B 1 553 ? 34.125 -27.578 -34.375 1 89 553 ARG B CA 1
ATOM 11187 C C . ARG B 1 553 ? 33.688 -26.344 -35.156 1 89 553 ARG B C 1
ATOM 11189 O O . ARG B 1 553 ? 33 -25.469 -34.625 1 89 553 ARG B O 1
ATOM 11196 N N . THR B 1 554 ? 34.031 -26.25 -36.438 1 89.81 554 THR B N 1
ATOM 11197 C CA . THR B 1 554 ? 33.688 -25.078 -37.25 1 89.81 554 THR B CA 1
ATOM 11198 C C . THR B 1 554 ? 32.156 -24.984 -37.438 1 89.81 554 THR B C 1
ATOM 11200 O O . THR B 1 554 ? 31.594 -23.906 -37.344 1 89.81 554 THR B O 1
ATOM 11203 N N . GLU B 1 555 ? 31.578 -26.172 -37.719 1 90.38 555 GLU B N 1
ATOM 11204 C CA . GLU B 1 555 ? 30.125 -26.203 -37.875 1 90.38 555 GLU B CA 1
ATOM 11205 C C . GLU B 1 555 ? 29.422 -25.875 -36.562 1 90.38 555 GLU B C 1
ATOM 11207 O O . GLU B 1 555 ? 28.391 -25.188 -36.562 1 90.38 555 GLU B O 1
ATOM 11212 N N . ALA B 1 556 ? 29.984 -26.391 -35.531 1 91.75 556 ALA B N 1
ATOM 11213 C CA . ALA B 1 556 ? 29.391 -26.141 -34.188 1 91.75 556 ALA B CA 1
ATOM 11214 C C . ALA B 1 556 ? 29.469 -24.656 -33.844 1 91.75 556 ALA B C 1
ATOM 11216 O O . ALA B 1 556 ? 28.516 -24.094 -33.312 1 91.75 556 ALA B O 1
ATOM 11217 N N . LEU B 1 557 ? 30.625 -24 -34.156 1 92.94 557 LEU B N 1
ATOM 11218 C CA . LEU B 1 557 ? 30.797 -22.594 -33.844 1 92.94 557 LEU B CA 1
ATOM 11219 C C . LEU B 1 557 ? 29.828 -21.734 -34.688 1 92.94 557 LEU B C 1
ATOM 11221 O O . LEU B 1 557 ? 29.281 -20.75 -34.188 1 92.94 557 LEU B O 1
ATOM 11225 N N . ALA B 1 558 ? 29.641 -22.172 -35.875 1 92.44 558 ALA B N 1
ATOM 11226 C CA . ALA B 1 558 ? 28.688 -21.469 -36.75 1 92.44 558 ALA B CA 1
ATOM 11227 C C . ALA B 1 558 ? 27.266 -21.594 -36.188 1 92.44 558 ALA B C 1
ATOM 11229 O O . ALA B 1 558 ? 26.5 -20.641 -36.25 1 92.44 558 ALA B O 1
ATOM 11230 N N . MET B 1 559 ? 26.984 -22.75 -35.719 1 92.38 559 MET B N 1
ATOM 11231 C CA . MET B 1 559 ? 25.672 -22.984 -35.125 1 92.38 559 MET B CA 1
ATOM 11232 C C . MET B 1 559 ? 25.453 -22.094 -33.906 1 92.38 559 MET B C 1
ATOM 11234 O O . MET B 1 559 ? 24.375 -21.531 -33.719 1 92.38 559 MET B O 1
ATOM 11238 N N . VAL B 1 560 ? 26.484 -21.984 -33.125 1 92.38 560 VAL B N 1
ATOM 11239 C CA . VAL B 1 560 ? 26.406 -21.156 -31.922 1 92.38 560 VAL B CA 1
ATOM 11240 C C . VAL B 1 560 ? 26.125 -19.703 -32.312 1 92.38 560 VAL B C 1
ATOM 11242 O O . VAL B 1 560 ? 25.266 -19.047 -31.703 1 92.38 560 VAL B O 1
ATOM 11245 N N . ASP B 1 561 ? 26.781 -19.188 -33.25 1 92.19 561 ASP B N 1
ATOM 11246 C CA . ASP B 1 561 ? 26.641 -17.797 -33.688 1 92.19 561 ASP B CA 1
ATOM 11247 C C . ASP B 1 561 ? 25.281 -17.547 -34.344 1 92.19 561 ASP B C 1
ATOM 11249 O O . ASP B 1 561 ? 24.625 -16.562 -34.062 1 92.19 561 ASP B O 1
ATOM 11253 N N . THR B 1 562 ? 24.859 -18.5 -35.156 1 91.5 562 THR B N 1
ATOM 11254 C CA . THR B 1 562 ? 23.625 -18.344 -35.938 1 91.5 562 THR B CA 1
ATOM 11255 C C . THR B 1 562 ? 22.406 -18.375 -35 1 91.5 562 THR B C 1
ATOM 11257 O O . THR B 1 562 ? 21.469 -17.594 -35.188 1 91.5 562 THR B O 1
ATOM 11260 N N . HIS B 1 563 ? 22.453 -19.25 -34.062 1 89.62 563 HIS B N 1
ATOM 11261 C CA . HIS B 1 563 ? 21.281 -19.438 -33.219 1 89.62 563 HIS B CA 1
ATOM 11262 C C . HIS B 1 563 ? 21.438 -18.672 -31.906 1 89.62 563 HIS B C 1
ATOM 11264 O O . HIS B 1 563 ? 20.562 -18.75 -31.047 1 89.62 563 HIS B O 1
ATOM 11270 N N . GLY B 1 564 ? 22.578 -17.938 -31.797 1 88.81 564 GLY B N 1
ATOM 11271 C CA . GLY B 1 564 ? 22.766 -17.172 -30.578 1 88.81 564 GLY B CA 1
ATOM 11272 C C . GLY B 1 564 ? 22.891 -18.047 -29.344 1 88.81 564 GLY B C 1
ATOM 11273 O O . GLY B 1 564 ? 22.25 -17.766 -28.328 1 88.81 564 GLY B O 1
ATOM 11274 N N . LEU B 1 565 ? 23.641 -19.219 -29.344 1 89.56 565 LEU B N 1
ATOM 11275 C CA . LEU B 1 565 ? 23.734 -20.203 -28.266 1 89.56 565 LEU B CA 1
ATOM 11276 C C . LEU B 1 565 ? 24.969 -19.953 -27.406 1 89.56 565 LEU B C 1
ATOM 11278 O O . LEU B 1 565 ? 25.484 -20.875 -26.766 1 89.56 565 LEU B O 1
ATOM 11282 N N . HIS B 1 566 ? 25.484 -18.734 -27.453 1 90.56 566 HIS B N 1
ATOM 11283 C CA . HIS B 1 566 ? 26.75 -18.438 -26.781 1 90.56 566 HIS B CA 1
ATOM 11284 C C . HIS B 1 566 ? 26.672 -18.734 -25.297 1 90.56 566 HIS B C 1
ATOM 11286 O O . HIS B 1 566 ? 27.547 -19.406 -24.734 1 90.56 566 HIS B O 1
ATOM 11292 N N . ALA B 1 567 ? 25.656 -18.234 -24.656 1 86.12 567 ALA B N 1
ATOM 11293 C CA . ALA B 1 567 ? 25.484 -18.406 -23.203 1 86.12 567 ALA B CA 1
ATOM 11294 C C . ALA B 1 567 ? 25.391 -19.875 -22.828 1 86.12 567 ALA B C 1
ATOM 11296 O O . ALA B 1 567 ? 25.891 -20.297 -21.781 1 86.12 567 ALA B O 1
ATOM 11297 N N . LEU B 1 568 ? 24.75 -20.688 -23.656 1 85.31 568 LEU B N 1
ATOM 11298 C CA . LEU B 1 568 ? 24.594 -22.125 -23.438 1 85.31 568 LEU B CA 1
ATOM 11299 C C . LEU B 1 568 ? 25.922 -22.859 -23.656 1 85.31 568 LEU B C 1
ATOM 11301 O O . LEU B 1 568 ? 26.219 -23.812 -22.953 1 85.31 568 LEU B O 1
ATOM 11305 N N . ALA B 1 569 ? 26.719 -22.453 -24.625 1 88.12 569 ALA B N 1
ATOM 11306 C CA . ALA B 1 569 ? 27.938 -23.141 -25.062 1 88.12 569 ALA B CA 1
ATOM 11307 C C . ALA B 1 569 ? 29.078 -22.906 -24.078 1 88.12 569 ALA B C 1
ATOM 11309 O O . ALA B 1 569 ? 29.875 -23.812 -23.828 1 88.12 569 ALA B O 1
ATOM 11310 N N . LEU B 1 570 ? 29.172 -21.781 -23.453 1 88.19 570 LEU B N 1
ATOM 11311 C CA . LEU B 1 570 ? 30.359 -21.344 -22.719 1 88.19 570 LEU B CA 1
ATOM 11312 C C . LEU B 1 570 ? 30.625 -22.281 -21.531 1 88.19 570 LEU B C 1
ATOM 11314 O O . LEU B 1 570 ? 31.75 -22.734 -21.344 1 88.19 570 LEU B O 1
ATOM 11318 N N . PRO B 1 571 ? 29.547 -22.625 -20.812 1 81.88 571 PRO B N 1
ATOM 11319 C CA . PRO B 1 571 ? 29.828 -23.516 -19.688 1 81.88 571 PRO B CA 1
ATOM 11320 C C . PRO B 1 571 ? 30.234 -24.906 -20.125 1 81.88 571 PRO B C 1
ATOM 11322 O O . PRO B 1 571 ? 30.859 -25.641 -19.359 1 81.88 571 PRO B O 1
ATOM 11325 N N . LEU B 1 572 ? 29.906 -25.312 -21.344 1 84.62 572 LEU B N 1
ATOM 11326 C CA . LEU B 1 572 ? 30.156 -26.672 -21.828 1 84.62 572 LEU B CA 1
ATOM 11327 C C . LEU B 1 572 ? 31.562 -26.781 -22.422 1 84.62 572 LEU B C 1
ATOM 11329 O O . LEU B 1 572 ? 32.062 -27.891 -22.609 1 84.62 572 LEU B O 1
ATOM 11333 N N . LEU B 1 573 ? 32.25 -25.672 -22.688 1 88.69 573 LEU B N 1
ATOM 11334 C CA . LEU B 1 573 ? 33.531 -25.672 -23.359 1 88.69 573 LEU B CA 1
ATOM 11335 C C . LEU B 1 573 ? 34.688 -25.672 -22.359 1 88.69 573 LEU B C 1
ATOM 11337 O O . LEU B 1 573 ? 34.562 -25.109 -21.266 1 88.69 573 LEU B O 1
ATOM 11341 N N . PRO B 1 574 ? 35.75 -26.359 -22.703 1 87.75 574 PRO B N 1
ATOM 11342 C CA . PRO B 1 574 ? 36.875 -26.438 -21.781 1 87.75 574 PRO B CA 1
ATOM 11343 C C . PRO B 1 574 ? 37.562 -25.078 -21.609 1 87.75 574 PRO B C 1
ATOM 11345 O O . PRO B 1 574 ? 37.719 -24.328 -22.562 1 87.75 574 PRO B O 1
ATOM 11348 N N . ASP B 1 575 ? 38 -24.844 -20.391 1 85.25 575 ASP B N 1
ATOM 11349 C CA . ASP B 1 575 ? 38.688 -23.578 -20.062 1 85.25 575 ASP B CA 1
ATOM 11350 C C . ASP B 1 575 ? 40.031 -23.484 -20.781 1 85.25 575 ASP B C 1
ATOM 11352 O O . ASP B 1 575 ? 40.75 -24.469 -20.891 1 85.25 575 ASP B O 1
ATOM 11356 N N . GLY B 1 576 ? 40.344 -22.328 -21.234 1 84.44 576 GLY B N 1
ATOM 11357 C CA . GLY B 1 576 ? 41.625 -22.062 -21.859 1 84.44 576 GLY B CA 1
ATOM 11358 C C . GLY B 1 576 ? 41.719 -22.562 -23.297 1 84.44 576 GLY B C 1
ATOM 11359 O O . GLY B 1 576 ? 42.719 -22.406 -23.969 1 84.44 576 GLY B O 1
ATOM 11360 N N . SER B 1 577 ? 40.594 -23.156 -23.797 1 89.62 577 SER B N 1
ATOM 11361 C CA . SER B 1 577 ? 40.562 -23.688 -25.156 1 89.62 577 SER B CA 1
ATOM 11362 C C . SER B 1 577 ? 40.375 -22.562 -26.188 1 89.62 577 SER B C 1
ATOM 11364 O O . SER B 1 577 ? 39.906 -21.469 -25.844 1 89.62 577 SER B O 1
ATOM 11366 N N . GLU B 1 578 ? 40.875 -22.766 -27.359 1 91.44 578 GLU B N 1
ATOM 11367 C CA . GLU B 1 578 ? 40.719 -21.812 -28.453 1 91.44 578 GLU B CA 1
ATOM 11368 C C . GLU B 1 578 ? 39.25 -21.672 -28.844 1 91.44 578 GLU B C 1
ATOM 11370 O O . GLU B 1 578 ? 38.812 -20.578 -29.219 1 91.44 578 GLU B O 1
ATOM 11375 N N . VAL B 1 579 ? 38.562 -22.781 -28.766 1 92.12 579 VAL B N 1
ATOM 11376 C CA . VAL B 1 579 ? 37.156 -22.766 -29.109 1 92.12 579 VAL B CA 1
ATOM 11377 C C . VAL B 1 579 ? 36.406 -21.828 -28.156 1 92.12 579 VAL B C 1
ATOM 11379 O O . VAL B 1 579 ? 35.531 -21.062 -28.594 1 92.12 579 VAL B O 1
ATOM 11382 N N . LYS B 1 580 ? 36.781 -21.922 -26.875 1 92.12 580 LYS B N 1
ATOM 11383 C CA . LYS B 1 580 ? 36.125 -21.062 -25.891 1 92.12 580 LYS B CA 1
ATOM 11384 C C . LYS B 1 580 ? 36.406 -19.594 -26.156 1 92.12 580 LYS B C 1
ATOM 11386 O O . LYS B 1 580 ? 35.531 -18.75 -26.047 1 92.12 580 LYS B O 1
ATOM 11391 N N . ALA B 1 581 ? 37.656 -19.266 -26.5 1 93.56 581 ALA B N 1
ATOM 11392 C CA . ALA B 1 581 ? 38.031 -17.891 -26.812 1 93.56 581 ALA B CA 1
ATOM 11393 C C . ALA B 1 581 ? 37.281 -17.375 -28.031 1 93.56 581 ALA B C 1
ATOM 11395 O O . ALA B 1 581 ? 36.875 -16.203 -28.047 1 93.56 581 ALA B O 1
ATOM 11396 N N . THR B 1 582 ? 37.125 -18.266 -28.984 1 93.69 582 THR B N 1
ATOM 11397 C CA . THR B 1 582 ? 36.438 -17.875 -30.203 1 93.69 582 THR B CA 1
ATOM 11398 C C . THR B 1 582 ? 34.969 -17.594 -29.922 1 93.69 582 THR B C 1
ATOM 11400 O O . THR B 1 582 ? 34.375 -16.656 -30.453 1 93.69 582 THR B O 1
ATOM 11403 N N . VAL B 1 583 ? 34.406 -18.438 -29.125 1 93.12 583 VAL B N 1
ATOM 11404 C CA . VAL B 1 583 ? 33 -18.25 -28.75 1 93.12 583 VAL B CA 1
ATOM 11405 C C . VAL B 1 583 ? 32.844 -16.953 -27.969 1 93.12 583 VAL B C 1
ATOM 11407 O O . VAL B 1 583 ? 31.875 -16.219 -28.156 1 93.12 583 VAL B O 1
ATOM 11410 N N . CYS B 1 584 ? 33.844 -16.641 -27.078 1 94.38 584 CYS B N 1
ATOM 11411 C CA . CYS B 1 584 ? 33.812 -15.406 -26.312 1 94.38 584 CYS B CA 1
ATOM 11412 C C . CYS B 1 584 ? 33.906 -14.195 -27.234 1 94.38 584 CYS B C 1
ATOM 11414 O O . CYS B 1 584 ? 33.156 -13.219 -27.047 1 94.38 584 CYS B O 1
ATOM 11416 N N . HIS B 1 585 ? 34.75 -14.305 -28.172 1 95.44 585 HIS B N 1
ATOM 11417 C CA . HIS B 1 585 ? 34.938 -13.211 -29.109 1 95.44 585 HIS B CA 1
ATOM 11418 C C . HIS B 1 585 ? 33.656 -12.969 -29.906 1 95.44 585 HIS B C 1
ATOM 11420 O O . HIS B 1 585 ? 33.188 -11.828 -30.031 1 95.44 585 HIS B O 1
ATOM 11426 N N . SER B 1 586 ? 33.094 -14.07 -30.406 1 95 586 SER B N 1
ATOM 11427 C CA . SER B 1 586 ? 31.844 -13.969 -31.156 1 95 586 SER B CA 1
ATOM 11428 C C . SER B 1 586 ? 30.703 -13.422 -30.297 1 95 586 SER B C 1
ATOM 11430 O O . SER B 1 586 ? 29.906 -12.617 -30.766 1 95 586 SER B O 1
ATOM 11432 N N . TYR B 1 587 ? 30.703 -13.875 -29.141 1 94.31 587 TYR B N 1
ATOM 11433 C CA . TYR B 1 587 ? 29.672 -13.398 -28.219 1 94.31 587 TYR B CA 1
ATOM 11434 C C . TYR B 1 587 ? 29.828 -11.914 -27.938 1 94.31 587 TYR B C 1
ATOM 11436 O O . TYR B 1 587 ? 28.844 -11.172 -27.906 1 94.31 587 TYR B O 1
ATOM 11444 N N . GLY B 1 588 ? 31.047 -11.461 -27.672 1 95.44 588 GLY B N 1
ATOM 11445 C CA . GLY B 1 588 ? 31.312 -10.047 -27.453 1 95.44 588 GLY B CA 1
ATOM 11446 C C . GLY B 1 588 ? 30.828 -9.164 -28.578 1 95.44 588 GLY B C 1
ATOM 11447 O O . GLY B 1 588 ? 30.219 -8.117 -28.328 1 95.44 588 GLY B O 1
ATOM 11448 N N . ARG B 1 589 ? 31.047 -9.617 -29.734 1 94.69 589 ARG B N 1
ATOM 11449 C CA . ARG B 1 589 ? 30.609 -8.867 -30.906 1 94.69 589 ARG B CA 1
ATOM 11450 C C . ARG B 1 589 ? 29.094 -8.797 -30.969 1 94.69 589 ARG B C 1
ATOM 11452 O O . ARG B 1 589 ? 28.516 -7.746 -31.297 1 94.69 589 ARG B O 1
ATOM 11459 N N . ARG B 1 590 ? 28.5 -9.867 -30.734 1 93.81 590 ARG B N 1
ATOM 11460 C CA . ARG B 1 590 ? 27.047 -9.922 -30.75 1 93.81 590 ARG B CA 1
ATOM 11461 C C . ARG B 1 590 ? 26.438 -9 -29.688 1 93.81 590 ARG B C 1
ATOM 11463 O O . ARG B 1 590 ? 25.469 -8.289 -29.953 1 93.81 590 ARG B O 1
ATOM 11470 N N . LEU B 1 591 ? 27.016 -9.055 -28.547 1 94.69 591 LEU B N 1
ATOM 11471 C CA . LEU B 1 591 ? 26.531 -8.219 -27.453 1 94.69 591 LEU B CA 1
ATOM 11472 C C . LEU B 1 591 ? 26.719 -6.742 -27.766 1 94.69 591 LEU B C 1
ATOM 11474 O O . LEU B 1 591 ? 25.891 -5.914 -27.406 1 94.69 591 LEU B O 1
ATOM 11478 N N . LEU B 1 592 ? 27.812 -6.375 -28.375 1 95.19 592 LEU B N 1
ATOM 11479 C CA . LEU B 1 592 ? 28.031 -4.996 -28.797 1 95.19 592 LEU B CA 1
ATOM 11480 C C . LEU B 1 592 ? 26.953 -4.547 -29.781 1 95.19 592 LEU B C 1
ATOM 11482 O O . LEU B 1 592 ? 26.469 -3.416 -29.703 1 95.19 592 LEU B O 1
ATOM 11486 N N . ALA B 1 593 ? 26.562 -5.453 -30.641 1 92.88 593 ALA B N 1
ATOM 11487 C CA . ALA B 1 593 ? 25.531 -5.168 -31.625 1 92.88 593 ALA B CA 1
ATOM 11488 C C . ALA B 1 593 ? 24.172 -4.973 -30.953 1 92.88 593 ALA B C 1
ATOM 11490 O O . ALA B 1 593 ? 23.328 -4.227 -31.453 1 92.88 593 ALA B O 1
ATOM 11491 N N . GLN B 1 594 ? 24 -5.59 -29.922 1 91.62 594 GLN B N 1
ATOM 11492 C CA . GLN B 1 594 ? 22.75 -5.484 -29.172 1 91.62 594 GLN B CA 1
ATOM 11493 C C . GLN B 1 594 ? 22.797 -4.301 -28.203 1 91.62 594 GLN B C 1
ATOM 11495 O O . GLN B 1 594 ? 21.938 -4.18 -27.328 1 91.62 594 GLN B O 1
ATOM 11500 N N . ASN B 1 595 ? 23.875 -3.475 -28.266 1 92.75 595 ASN B N 1
ATOM 11501 C CA . ASN B 1 595 ? 24.062 -2.273 -27.453 1 92.75 595 ASN B CA 1
ATOM 11502 C C . ASN B 1 595 ? 24.188 -2.607 -25.969 1 92.75 595 ASN B C 1
ATOM 11504 O O . ASN B 1 595 ? 23.547 -1.976 -25.125 1 92.75 595 ASN B O 1
ATOM 11508 N N . ARG B 1 596 ? 24.906 -3.705 -25.703 1 94.12 596 ARG B N 1
ATOM 11509 C CA . ARG B 1 596 ? 25.266 -4.082 -24.344 1 94.12 596 ARG B CA 1
ATOM 11510 C C . ARG B 1 596 ? 26.781 -4.062 -24.156 1 94.12 596 ARG B C 1
ATOM 11512 O O . ARG B 1 596 ? 27.391 -5.109 -23.938 1 94.12 596 ARG B O 1
ATOM 11519 N N . PRO B 1 597 ? 27.297 -2.926 -24.172 1 95.06 597 PRO B N 1
ATOM 11520 C CA . PRO B 1 597 ? 28.75 -2.809 -24.172 1 95.06 597 PRO B CA 1
ATOM 11521 C C . PRO B 1 597 ? 29.391 -3.355 -22.906 1 95.06 597 PRO B C 1
ATOM 11523 O O . PRO B 1 597 ? 30.5 -3.895 -22.938 1 95.06 597 PRO B O 1
ATOM 11526 N N . GLY B 1 598 ? 28.797 -3.217 -21.781 1 94.44 598 GLY B N 1
ATOM 11527 C CA . GLY B 1 598 ? 29.344 -3.734 -20.531 1 94.44 598 GLY B CA 1
ATOM 11528 C C . GLY B 1 598 ? 29.594 -5.23 -20.562 1 94.44 598 GLY B C 1
ATOM 11529 O O . GLY B 1 598 ? 30.688 -5.691 -20.266 1 94.44 598 GLY B O 1
ATOM 11530 N N . GLU B 1 599 ? 28.594 -5.98 -20.922 1 94.62 599 GLU B N 1
ATOM 11531 C CA . GLU B 1 599 ? 28.719 -7.43 -21.031 1 94.62 599 GLU B CA 1
ATOM 11532 C C . GLU B 1 599 ? 29.672 -7.824 -22.156 1 94.62 599 GLU B C 1
ATOM 11534 O O . GLU B 1 599 ? 30.438 -8.781 -22.031 1 94.62 599 GLU B O 1
ATOM 11539 N N . ALA B 1 600 ? 29.562 -7.062 -23.25 1 96.44 600 ALA B N 1
ATOM 11540 C CA . ALA B 1 600 ? 30.453 -7.32 -24.375 1 96.44 600 ALA B CA 1
ATOM 11541 C C . ALA B 1 600 ? 31.922 -7.207 -23.953 1 96.44 600 ALA B C 1
ATOM 11543 O O . ALA B 1 600 ? 32.75 -8 -24.391 1 96.44 600 ALA B O 1
ATOM 11544 N N . ALA B 1 601 ? 32.188 -6.184 -23.156 1 97 601 ALA B N 1
ATOM 11545 C CA . ALA B 1 601 ? 33.562 -5.945 -22.703 1 97 601 ALA B CA 1
ATOM 11546 C C . ALA B 1 601 ? 34.094 -7.141 -21.922 1 97 601 ALA B C 1
ATOM 11548 O O . ALA B 1 601 ? 35.281 -7.5 -22.062 1 97 601 ALA B O 1
ATOM 11549 N N . ILE B 1 602 ? 33.281 -7.754 -21.125 1 95.81 602 ILE B N 1
ATOM 11550 C CA . ILE B 1 602 ? 33.688 -8.922 -20.344 1 95.81 602 ILE B CA 1
ATOM 11551 C C . ILE B 1 602 ? 34.094 -10.055 -21.281 1 95.81 602 ILE B C 1
ATOM 11553 O O . ILE B 1 602 ? 35.188 -10.633 -21.125 1 95.81 602 ILE B O 1
ATOM 11557 N N . MET B 1 603 ? 33.25 -10.344 -22.281 1 95.5 603 MET B N 1
ATOM 11558 C CA . MET B 1 603 ? 33.5 -11.438 -23.219 1 95.5 603 MET B CA 1
ATOM 11559 C C . MET B 1 603 ? 34.719 -11.141 -24.078 1 95.5 603 MET B C 1
ATOM 11561 O O . MET B 1 603 ? 35.531 -12.031 -24.344 1 95.5 603 MET B O 1
ATOM 11565 N N . LEU B 1 604 ? 34.875 -9.922 -24.516 1 96.56 604 LEU B N 1
ATOM 11566 C CA . LEU B 1 604 ? 36.031 -9.539 -25.312 1 96.56 604 LEU B CA 1
ATOM 11567 C C . LEU B 1 604 ? 37.312 -9.641 -24.516 1 96.56 604 LEU B C 1
ATOM 11569 O O . LEU B 1 604 ? 38.344 -10.078 -25.031 1 96.56 604 LEU B O 1
ATOM 11573 N N . GLY B 1 605 ? 37.219 -9.219 -23.297 1 94.81 605 GLY B N 1
ATOM 11574 C CA . GLY B 1 605 ? 38.375 -9.359 -22.422 1 94.81 605 GLY B CA 1
ATOM 11575 C C . GLY B 1 605 ? 38.812 -10.805 -22.234 1 94.81 605 GLY B C 1
ATOM 11576 O O . GLY B 1 605 ? 40 -11.109 -22.297 1 94.81 605 GLY B O 1
ATOM 11577 N N . ARG B 1 606 ? 37.875 -11.68 -22.078 1 92.56 606 ARG B N 1
ATOM 11578 C CA . ARG B 1 606 ? 38.156 -13.102 -21.875 1 92.56 606 ARG B CA 1
ATOM 11579 C C . ARG B 1 606 ? 38.688 -13.727 -23.156 1 92.56 606 ARG B C 1
ATOM 11581 O O . ARG B 1 606 ? 39.438 -14.727 -23.094 1 92.56 606 ARG B O 1
ATOM 11588 N N . ALA B 1 607 ? 38.281 -13.172 -24.297 1 94.25 607 ALA B N 1
ATOM 11589 C CA . ALA B 1 607 ? 38.781 -13.648 -25.578 1 94.25 607 ALA B CA 1
ATOM 11590 C C . ALA B 1 607 ? 40.188 -13.133 -25.859 1 94.25 607 ALA B C 1
ATOM 11592 O O . ALA B 1 607 ? 40.781 -13.469 -26.891 1 94.25 607 ALA B O 1
ATOM 11593 N N . GLY B 1 608 ? 40.75 -12.289 -24.984 1 92.88 608 GLY B N 1
ATOM 11594 C CA . GLY B 1 608 ? 42.062 -11.742 -25.156 1 92.88 608 GLY B CA 1
ATOM 11595 C C . GLY B 1 608 ? 42.094 -10.5 -26.031 1 92.88 608 GLY B C 1
ATOM 11596 O O . GLY B 1 608 ? 43.188 -10.016 -26.406 1 92.88 608 GLY B O 1
ATOM 11597 N N . GLN B 1 609 ? 40.969 -10.078 -26.422 1 95.19 609 GLN B N 1
ATOM 11598 C CA . GLN B 1 609 ? 40.875 -8.859 -27.219 1 95.19 609 GLN B CA 1
ATOM 11599 C C . GLN B 1 609 ? 40.812 -7.621 -26.328 1 95.19 609 GLN B C 1
ATOM 11601 O O . GLN B 1 609 ? 39.75 -6.953 -26.266 1 95.19 609 GLN B O 1
ATOM 11606 N N . HIS B 1 610 ? 41.938 -7.23 -25.734 1 96.69 610 HIS B N 1
ATOM 11607 C CA . HIS B 1 610 ? 41.969 -6.223 -24.688 1 96.69 610 HIS B CA 1
ATOM 11608 C C . HIS B 1 610 ? 41.688 -4.832 -25.234 1 96.69 610 HIS B C 1
ATOM 11610 O O . HIS B 1 610 ? 41.125 -3.99 -24.562 1 96.69 610 HIS B O 1
ATOM 11616 N N . GLN B 1 611 ? 42.094 -4.566 -26.453 1 96.44 611 GLN B N 1
ATOM 11617 C CA . GLN B 1 611 ? 41.844 -3.264 -27.047 1 96.44 611 GLN B CA 1
ATOM 11618 C C . GLN B 1 611 ? 40.344 -3.062 -27.281 1 96.44 611 GLN B C 1
ATOM 11620 O O . GLN B 1 611 ? 39.781 -2.01 -26.953 1 96.44 611 GLN B O 1
ATOM 11625 N N . ALA B 1 612 ? 39.75 -4.051 -27.875 1 96.75 612 ALA B N 1
ATOM 11626 C CA . ALA B 1 612 ? 38.281 -3.986 -28.109 1 96.75 612 ALA B CA 1
ATOM 11627 C C . ALA B 1 612 ? 37.531 -3.908 -26.781 1 96.75 612 ALA B C 1
ATOM 11629 O O . ALA B 1 612 ? 36.531 -3.207 -26.672 1 96.75 612 ALA B O 1
ATOM 11630 N N . ALA B 1 613 ? 38 -4.652 -25.781 1 97.56 613 ALA B N 1
ATOM 11631 C CA . ALA B 1 613 ? 37.375 -4.617 -24.453 1 97.56 613 ALA B CA 1
ATOM 11632 C C . ALA B 1 613 ? 37.469 -3.223 -23.844 1 97.56 613 ALA B C 1
ATOM 11634 O O . ALA B 1 613 ? 36.531 -2.744 -23.234 1 97.56 613 ALA B O 1
ATOM 11635 N N . LEU B 1 614 ? 38.625 -2.555 -23.984 1 97.75 614 LEU B N 1
ATOM 11636 C CA . LEU B 1 614 ? 38.812 -1.204 -23.469 1 97.75 614 LEU B CA 1
ATOM 11637 C C . LEU B 1 614 ? 37.812 -0.239 -24.078 1 97.75 614 LEU B C 1
ATOM 11639 O O . LEU B 1 614 ? 37.156 0.528 -23.344 1 97.75 614 LEU B O 1
ATOM 11643 N N . GLU B 1 615 ? 37.625 -0.36 -25.344 1 96.56 615 GLU B N 1
ATOM 11644 C CA . GLU B 1 615 ? 36.688 0.519 -26.016 1 96.56 615 GLU B CA 1
ATOM 11645 C C . GLU B 1 615 ? 35.25 0.239 -25.562 1 96.56 615 GLU B C 1
ATOM 11647 O O . GLU B 1 615 ? 34.469 1.164 -25.406 1 96.56 615 GLU B O 1
ATOM 11652 N N . ALA B 1 616 ? 34.969 -0.977 -25.422 1 97.12 616 ALA B N 1
ATOM 11653 C CA . ALA B 1 616 ? 33.625 -1.355 -24.953 1 97.12 616 ALA B CA 1
ATOM 11654 C C . ALA B 1 616 ? 33.375 -0.849 -23.547 1 97.12 616 ALA B C 1
ATOM 11656 O O . ALA B 1 616 ? 32.281 -0.344 -23.25 1 97.12 616 ALA B O 1
ATOM 11657 N N . TYR B 1 617 ? 34.344 -1.003 -22.656 1 97.06 617 TYR B N 1
ATOM 11658 C CA . TYR B 1 617 ? 34.219 -0.504 -21.297 1 97.06 617 TYR B CA 1
ATOM 11659 C C . TYR B 1 617 ? 34.062 1.011 -21.281 1 97.06 617 TYR B C 1
ATOM 11661 O O . TYR B 1 617 ? 33.25 1.55 -20.5 1 97.06 617 TYR B O 1
ATOM 11669 N N . ARG B 1 618 ? 34.781 1.675 -22.094 1 95.75 618 ARG B N 1
ATOM 11670 C CA . ARG B 1 618 ? 34.656 3.125 -22.219 1 95.75 618 ARG B CA 1
ATOM 11671 C C . ARG B 1 618 ? 33.25 3.531 -22.641 1 95.75 618 ARG B C 1
ATOM 11673 O O . ARG B 1 618 ? 32.688 4.445 -22.062 1 95.75 618 ARG B O 1
ATOM 11680 N N . SER B 1 619 ? 32.75 2.826 -23.609 1 94.19 619 SER B N 1
ATOM 11681 C CA . SER B 1 619 ? 31.406 3.102 -24.094 1 94.19 619 SER B CA 1
ATOM 11682 C C . SER B 1 619 ? 30.359 2.828 -23.031 1 94.19 619 SER B C 1
ATOM 11684 O O . SER B 1 619 ? 29.312 3.463 -23 1 94.19 619 SER B O 1
ATOM 11686 N N . ALA B 1 620 ? 30.688 1.887 -22.219 1 94 620 ALA B N 1
ATOM 11687 C CA . ALA B 1 620 ? 29.766 1.526 -21.156 1 94 620 ALA B CA 1
ATOM 11688 C C . ALA B 1 620 ? 29.891 2.479 -19.969 1 94 620 ALA B C 1
ATOM 11690 O O . ALA B 1 620 ? 29.109 2.414 -19.016 1 94 620 ALA B O 1
ATOM 11691 N N . GLY B 1 621 ? 30.922 3.344 -20 1 93.06 621 GLY B N 1
ATOM 11692 C CA . GLY B 1 621 ? 31.156 4.273 -18.906 1 93.06 621 GLY B CA 1
ATOM 11693 C C . GLY B 1 621 ? 31.844 3.633 -17.719 1 93.06 621 GLY B C 1
ATOM 11694 O O . GLY B 1 621 ? 31.797 4.168 -16.609 1 93.06 621 GLY B O 1
ATOM 11695 N N . ASN B 1 622 ? 32.375 2.441 -17.859 1 95.75 622 ASN B N 1
ATOM 11696 C CA . ASN B 1 622 ? 33.094 1.732 -16.812 1 95.75 622 ASN B CA 1
ATOM 11697 C C . ASN B 1 622 ? 34.562 2.088 -16.797 1 95.75 622 ASN B C 1
ATOM 11699 O O . ASN B 1 622 ? 35.406 1.349 -17.328 1 95.75 622 ASN B O 1
ATOM 11703 N N . TRP B 1 623 ? 34.875 3.172 -16.062 1 95.88 623 TRP B N 1
ATOM 11704 C CA . TRP B 1 623 ? 36.219 3.719 -16.109 1 95.88 623 TRP B CA 1
ATOM 11705 C C . TRP B 1 623 ? 37.219 2.809 -15.375 1 95.88 623 TRP B C 1
ATOM 11707 O O . TRP B 1 623 ? 38.375 2.715 -15.75 1 95.88 623 TRP B O 1
ATOM 11717 N N . GLN B 1 624 ? 36.812 2.09 -14.391 1 95.38 624 GLN B N 1
ATOM 11718 C CA . GLN B 1 624 ? 37.688 1.216 -13.609 1 95.38 624 GLN B CA 1
ATOM 11719 C C . GLN B 1 624 ? 38.25 0.09 -14.469 1 95.38 624 GLN B C 1
ATOM 11721 O O . GLN B 1 624 ? 39.469 -0.102 -14.531 1 95.38 624 GLN B O 1
ATOM 11726 N N . MET B 1 625 ? 37.312 -0.609 -15.148 1 95.81 625 MET B N 1
ATOM 11727 C CA . MET B 1 625 ? 37.719 -1.747 -15.953 1 95.81 625 MET B CA 1
ATOM 11728 C C . MET B 1 625 ? 38.438 -1.279 -17.219 1 95.81 625 MET B C 1
ATOM 11730 O O . MET B 1 625 ? 39.312 -1.982 -17.734 1 95.81 625 MET B O 1
ATOM 11734 N N . ALA B 1 626 ? 38.094 -0.095 -17.688 1 96.75 626 ALA B N 1
ATOM 11735 C CA . ALA B 1 626 ? 38.844 0.479 -18.797 1 96.75 626 ALA B CA 1
ATOM 11736 C C . ALA B 1 626 ? 40.312 0.637 -18.422 1 96.75 626 ALA B C 1
ATOM 11738 O O . ALA B 1 626 ? 41.188 0.344 -19.234 1 96.75 626 ALA B O 1
ATOM 11739 N N . LEU B 1 627 ? 40.562 1.068 -17.234 1 95.69 627 LEU B N 1
ATOM 11740 C CA . LEU B 1 627 ? 41.938 1.243 -16.781 1 95.69 627 LEU B CA 1
ATOM 11741 C C . LEU B 1 627 ? 42.625 -0.105 -16.609 1 95.69 627 LEU B C 1
ATOM 11743 O O . LEU B 1 627 ? 43.844 -0.226 -16.828 1 95.69 627 LEU B O 1
ATOM 11747 N N . VAL B 1 628 ? 41.875 -1.095 -16.156 1 95.06 628 VAL B N 1
ATOM 11748 C CA . VAL B 1 628 ? 42.406 -2.439 -16.031 1 95.06 628 VAL B CA 1
ATOM 11749 C C . VAL B 1 628 ? 42.875 -2.941 -17.391 1 95.06 628 VAL B C 1
ATOM 11751 O O . VAL B 1 628 ? 43.969 -3.502 -17.531 1 95.06 628 VAL B O 1
ATOM 11754 N N . MET B 1 629 ? 42 -2.736 -18.406 1 96.12 629 MET B N 1
ATOM 11755 C CA . MET B 1 629 ? 42.344 -3.148 -19.766 1 96.12 629 MET B CA 1
ATOM 11756 C C . MET B 1 629 ? 43.562 -2.379 -20.266 1 96.12 629 MET B C 1
ATOM 11758 O O . MET B 1 629 ? 44.406 -2.936 -20.969 1 96.12 629 MET B O 1
ATOM 11762 N N . ALA B 1 630 ? 43.656 -1.111 -19.953 1 95.69 630 ALA B N 1
ATOM 11763 C CA . ALA B 1 630 ? 44.812 -0.302 -20.344 1 95.69 630 ALA B CA 1
ATOM 11764 C C . ALA B 1 630 ? 46.094 -0.856 -19.75 1 95.69 630 ALA B C 1
ATOM 11766 O O . ALA B 1 630 ? 47.125 -0.894 -20.406 1 95.69 630 ALA B O 1
ATOM 11767 N N . ALA B 1 631 ? 46 -1.262 -18.5 1 93.56 631 ALA B N 1
ATOM 11768 C CA . ALA B 1 631 ? 47.156 -1.852 -17.828 1 93.56 631 ALA B CA 1
ATOM 11769 C C . ALA B 1 631 ? 47.562 -3.166 -18.5 1 93.56 631 ALA B C 1
ATOM 11771 O O . ALA B 1 631 ? 48.75 -3.439 -18.672 1 93.56 631 ALA B O 1
ATOM 11772 N N . ARG B 1 632 ? 46.594 -4 -18.859 1 92.56 632 ARG B N 1
ATOM 11773 C CA . ARG B 1 632 ? 46.844 -5.285 -19.5 1 92.56 632 ARG B CA 1
ATOM 11774 C C . ARG B 1 632 ? 47.469 -5.098 -20.875 1 92.56 632 ARG B C 1
ATOM 11776 O O . ARG B 1 632 ? 48.281 -5.914 -21.312 1 92.56 632 ARG B O 1
ATOM 11783 N N . LEU B 1 633 ? 47.094 -4.004 -21.5 1 94.75 633 LEU B N 1
ATOM 11784 C CA . LEU B 1 633 ? 47.625 -3.684 -22.812 1 94.75 633 LEU B CA 1
ATOM 11785 C C . LEU B 1 633 ? 49.031 -3.102 -22.688 1 94.75 633 LEU B C 1
ATOM 11787 O O . LEU B 1 633 ? 49.75 -3.023 -23.688 1 94.75 633 LEU B O 1
ATOM 11791 N N . GLY B 1 634 ? 49.438 -2.719 -21.484 1 92.94 634 GLY B N 1
ATOM 11792 C CA . GLY B 1 634 ? 50.719 -2.121 -21.266 1 92.94 634 GLY B CA 1
ATOM 11793 C C . GLY B 1 634 ? 50.844 -0.731 -21.859 1 92.94 634 GLY B C 1
ATOM 11794 O O . GLY B 1 634 ? 51.906 -0.378 -22.422 1 92.94 634 GLY B O 1
ATOM 11795 N N . LEU B 1 635 ? 49.781 0.026 -21.781 1 93.81 635 LEU B N 1
ATOM 11796 C CA . LEU B 1 635 ? 49.812 1.373 -22.344 1 93.81 635 LEU B CA 1
ATOM 11797 C C . LEU B 1 635 ? 50.812 2.25 -21.594 1 93.81 635 LEU B C 1
ATOM 11799 O O . LEU B 1 635 ? 51 2.098 -20.391 1 93.81 635 LEU B O 1
ATOM 11803 N N . ALA B 1 636 ? 51.406 3.193 -22.25 1 93.81 636 ALA B N 1
ATOM 11804 C CA . ALA B 1 636 ? 52.375 4.125 -21.672 1 93.81 636 ALA B CA 1
ATOM 11805 C C . ALA B 1 636 ? 51.688 5.102 -20.719 1 93.81 636 ALA B C 1
ATOM 11807 O O . ALA B 1 636 ? 50.469 5.309 -20.812 1 93.81 636 ALA B O 1
ATOM 11808 N N . LYS B 1 637 ? 52.438 5.656 -19.781 1 91.56 637 LYS B N 1
ATOM 11809 C CA . LYS B 1 637 ? 51.906 6.543 -18.75 1 91.56 637 LYS B CA 1
ATOM 11810 C C . LYS B 1 637 ? 51.219 7.762 -19.359 1 91.56 637 LYS B C 1
ATOM 11812 O O . LYS B 1 637 ? 50.188 8.219 -18.859 1 91.56 637 LYS B O 1
ATOM 11817 N N . GLU B 1 638 ? 51.75 8.281 -20.422 1 92.94 638 GLU B N 1
ATOM 11818 C CA . GLU B 1 638 ? 51.188 9.453 -21.094 1 92.94 638 GLU B CA 1
ATOM 11819 C C . GLU B 1 638 ? 49.812 9.125 -21.703 1 92.94 638 GLU B C 1
ATOM 11821 O O . GLU B 1 638 ? 48.875 9.914 -21.609 1 92.94 638 GLU B O 1
ATOM 11826 N N . ARG B 1 639 ? 49.844 7.969 -22.297 1 94 639 ARG B N 1
ATOM 11827 C CA . ARG B 1 639 ? 48.594 7.551 -22.922 1 94 639 ARG B CA 1
ATOM 11828 C C . ARG B 1 639 ? 47.531 7.258 -21.859 1 94 639 ARG B C 1
ATOM 11830 O O . ARG B 1 639 ? 46.344 7.496 -22.094 1 94 639 ARG B O 1
ATOM 11837 N N . VAL B 1 640 ? 47.969 6.688 -20.75 1 94.62 640 VAL B N 1
ATOM 11838 C CA . VAL B 1 640 ? 47.031 6.438 -19.656 1 94.62 640 VAL B CA 1
ATOM 11839 C C . VAL B 1 640 ? 46.5 7.762 -19.125 1 94.62 640 VAL B C 1
ATOM 11841 O O . VAL B 1 640 ? 45.312 7.863 -18.781 1 94.62 640 VAL B O 1
ATOM 11844 N N . GLY B 1 641 ? 47.312 8.781 -19 1 94.94 641 GLY B N 1
ATOM 11845 C CA . GLY B 1 641 ? 46.875 10.102 -18.578 1 94.94 641 GLY B CA 1
ATOM 11846 C C . GLY B 1 641 ? 45.812 10.703 -19.5 1 94.94 641 GLY B C 1
ATOM 11847 O O . GLY B 1 641 ? 44.844 11.281 -19.031 1 94.94 641 GLY B O 1
ATOM 11848 N N . GLU B 1 642 ? 46.094 10.516 -20.75 1 95.31 642 GLU B N 1
ATOM 11849 C CA . GLU B 1 642 ? 45.125 11.008 -21.734 1 95.31 642 GLU B CA 1
ATOM 11850 C C . GLU B 1 642 ? 43.781 10.266 -21.625 1 95.31 642 GLU B C 1
ATOM 11852 O O . GLU B 1 642 ? 42.719 10.875 -21.719 1 95.31 642 GLU B O 1
ATOM 11857 N N . LEU B 1 643 ? 43.906 8.977 -21.5 1 95.88 643 LEU B N 1
ATOM 11858 C CA . LEU B 1 643 ? 42.719 8.164 -21.328 1 95.88 643 LEU B CA 1
ATOM 11859 C C . LEU B 1 643 ? 41.938 8.609 -20.094 1 95.88 643 LEU B C 1
ATOM 11861 O O . LEU B 1 643 ? 40.719 8.742 -20.141 1 95.88 643 LEU B O 1
ATOM 11865 N N . CYS B 1 644 ? 42.625 8.828 -18.969 1 96.56 644 CYS B N 1
ATOM 11866 C CA . CYS B 1 644 ? 42 9.242 -17.734 1 96.56 644 CYS B CA 1
ATOM 11867 C C . CYS B 1 644 ? 41.281 10.586 -17.891 1 96.56 644 CYS B C 1
ATOM 11869 O O . CYS B 1 644 ? 40.219 10.781 -17.359 1 96.56 644 CYS B O 1
ATOM 11871 N N . ARG B 1 645 ? 41.844 11.516 -18.609 1 96.38 645 ARG B N 1
ATOM 11872 C CA . ARG B 1 645 ? 41.219 12.812 -18.844 1 96.38 645 ARG B CA 1
ATOM 11873 C C . ARG B 1 645 ? 39.938 12.664 -19.656 1 96.38 645 ARG B C 1
ATOM 11875 O O . ARG B 1 645 ? 38.938 13.297 -19.359 1 96.38 645 ARG B O 1
ATOM 11882 N N . GLU B 1 646 ? 40.094 11.836 -20.672 1 96.31 646 GLU B N 1
ATOM 11883 C CA . GLU B 1 646 ? 38.938 11.578 -21.5 1 96.31 646 GLU B CA 1
ATOM 11884 C C . GLU B 1 646 ? 37.812 10.953 -20.672 1 96.31 646 GLU B C 1
ATOM 11886 O O . GLU B 1 646 ? 36.656 11.344 -20.812 1 96.31 646 GLU B O 1
ATOM 11891 N N . LEU B 1 647 ? 38.125 9.984 -19.906 1 97.06 647 LEU B N 1
ATOM 11892 C CA . LEU B 1 647 ? 37.156 9.305 -19.062 1 97.06 647 LEU B CA 1
ATOM 11893 C C . LEU B 1 647 ? 36.531 10.273 -18.062 1 97.06 647 LEU B C 1
ATOM 11895 O O . LEU B 1 647 ? 35.312 10.25 -17.828 1 97.06 647 LEU B O 1
ATOM 11899 N N . ALA B 1 648 ? 37.375 11.086 -17.438 1 97.12 648 ALA B N 1
ATOM 11900 C CA . ALA B 1 648 ? 36.875 12.055 -16.438 1 97.12 648 ALA B CA 1
ATOM 11901 C C . ALA B 1 648 ? 35.906 13.031 -17.062 1 97.12 648 ALA B C 1
ATOM 11903 O O . ALA B 1 648 ? 34.844 13.336 -16.469 1 97.12 648 ALA B O 1
ATOM 11904 N N . GLU B 1 649 ? 36.188 13.508 -18.203 1 96.12 649 GLU B N 1
ATOM 11905 C CA . GLU B 1 649 ? 35.281 14.438 -18.891 1 96.12 649 GLU B CA 1
ATOM 11906 C C . GLU B 1 649 ? 33.969 13.773 -19.266 1 96.12 649 GLU B C 1
ATOM 11908 O O . GLU B 1 649 ? 32.906 14.391 -19.172 1 96.12 649 GLU B O 1
ATOM 11913 N N . ALA B 1 650 ? 34.062 12.578 -19.734 1 95.62 650 ALA B N 1
ATOM 11914 C CA . ALA B 1 650 ? 32.844 11.836 -20.062 1 95.62 650 ALA B CA 1
ATOM 11915 C C . ALA B 1 650 ? 31.953 11.648 -18.828 1 95.62 650 ALA B C 1
ATOM 11917 O O . ALA B 1 650 ? 30.734 11.781 -18.922 1 95.62 650 ALA B O 1
ATOM 11918 N N . LEU B 1 651 ? 32.625 11.289 -17.75 1 96.25 651 LEU B N 1
ATOM 11919 C CA . LEU B 1 651 ? 31.875 11.086 -16.5 1 96.25 651 LEU B CA 1
ATOM 11920 C C . LEU B 1 651 ? 31.234 12.391 -16.047 1 96.25 651 LEU B C 1
ATOM 11922 O O . LEU B 1 651 ? 30.094 12.391 -15.586 1 96.25 651 LEU B O 1
ATOM 11926 N N . ARG B 1 652 ? 31.906 13.469 -16.141 1 95.25 652 ARG B N 1
ATOM 11927 C CA . ARG B 1 652 ? 31.359 14.781 -15.805 1 95.25 652 ARG B CA 1
ATOM 11928 C C . ARG B 1 652 ? 30.125 15.086 -16.641 1 95.25 652 ARG B C 1
ATOM 11930 O O . ARG B 1 652 ? 29.125 15.602 -16.125 1 95.25 652 ARG B O 1
ATOM 11937 N N . GLY B 1 653 ? 30.234 14.766 -17.906 1 93.69 653 GLY B N 1
ATOM 11938 C CA . GLY B 1 653 ? 29.125 14.984 -18.797 1 93.69 653 GLY B CA 1
ATOM 11939 C C . GLY B 1 653 ? 27.891 14.156 -18.453 1 93.69 653 GLY B C 1
ATOM 11940 O O . GLY B 1 653 ? 26.766 14.586 -18.688 1 93.69 653 GLY B O 1
ATOM 11941 N N . GLN B 1 654 ? 28.078 13.016 -17.812 1 93.62 654 GLN B N 1
ATOM 11942 C CA . GLN B 1 654 ? 27 12.125 -17.406 1 93.62 654 GLN B CA 1
ATOM 11943 C C . GLN B 1 654 ? 26.484 12.477 -16.016 1 93.62 654 GLN B C 1
ATOM 11945 O O . GLN B 1 654 ? 25.594 11.797 -15.5 1 93.62 654 GLN B O 1
ATOM 11950 N N . GLY B 1 655 ? 27.141 13.477 -15.398 1 93.38 655 GLY B N 1
ATOM 11951 C CA . GLY B 1 655 ? 26.719 13.891 -14.07 1 93.38 655 GLY B CA 1
ATOM 11952 C C . GLY B 1 655 ? 27.344 13.062 -12.969 1 93.38 655 GLY B C 1
ATOM 11953 O O . GLY B 1 655 ? 26.953 13.172 -11.805 1 93.38 655 GLY B O 1
ATOM 11954 N N . ARG B 1 656 ? 28.219 12.102 -13.227 1 95.88 656 ARG B N 1
ATOM 11955 C CA . ARG B 1 656 ? 28.938 11.273 -12.25 1 95.88 656 ARG B CA 1
ATOM 11956 C C . ARG B 1 656 ? 30.188 11.977 -11.758 1 95.88 656 ARG B C 1
ATOM 11958 O O . ARG B 1 656 ? 31.297 11.453 -11.914 1 95.88 656 ARG B O 1
ATOM 11965 N N . HIS B 1 657 ? 30.031 13.023 -11.07 1 96.31 657 HIS B N 1
ATOM 11966 C CA . HIS B 1 657 ? 31.094 13.945 -10.68 1 96.31 657 HIS B CA 1
ATOM 11967 C C . HIS B 1 657 ? 31.984 13.328 -9.609 1 96.31 657 HIS B C 1
ATOM 11969 O O . HIS B 1 657 ? 33.188 13.609 -9.555 1 96.31 657 HIS B O 1
ATOM 11975 N N . THR B 1 658 ? 31.5 12.492 -8.727 1 95.31 658 THR B N 1
ATOM 11976 C CA . THR B 1 658 ? 32.281 11.875 -7.672 1 95.31 658 THR B CA 1
ATOM 11977 C C . THR B 1 658 ? 33.375 10.969 -8.258 1 95.31 658 THR B C 1
ATOM 11979 O O . THR B 1 658 ? 34.531 11 -7.816 1 95.31 658 THR B O 1
ATOM 11982 N N . GLU B 1 659 ? 32.938 10.18 -9.242 1 95.25 659 GLU B N 1
ATOM 11983 C CA . GLU B 1 659 ? 33.906 9.297 -9.898 1 95.25 659 GLU B CA 1
ATOM 11984 C C . GLU B 1 659 ? 34.906 10.086 -10.711 1 95.25 659 GLU B C 1
ATOM 11986 O O . GLU B 1 659 ? 36.094 9.742 -10.75 1 95.25 659 GLU B O 1
ATOM 11991 N N . ALA B 1 660 ? 34.438 11.141 -11.391 1 97 660 ALA B N 1
ATOM 11992 C CA . ALA B 1 660 ? 35.344 12.016 -12.117 1 97 660 ALA B CA 1
ATOM 11993 C C . ALA B 1 660 ? 36.406 12.594 -11.188 1 97 660 ALA B C 1
ATOM 11995 O O . ALA B 1 660 ? 37.594 12.688 -11.555 1 97 660 ALA B O 1
ATOM 11996 N N . ALA B 1 661 ? 36 12.992 -9.992 1 96.5 661 ALA B N 1
ATOM 11997 C CA . ALA B 1 661 ? 36.906 13.562 -9.008 1 96.5 661 ALA B CA 1
ATOM 11998 C C . ALA B 1 661 ? 38 12.57 -8.656 1 96.5 661 ALA B C 1
ATOM 12000 O O . ALA B 1 661 ? 39.156 12.961 -8.453 1 96.5 661 ALA B O 1
ATOM 12001 N N . ARG B 1 662 ? 37.656 11.32 -8.586 1 93.88 662 ARG B N 1
ATOM 12002 C CA . ARG B 1 662 ? 38.656 10.289 -8.266 1 93.88 662 ARG B CA 1
ATOM 12003 C C . ARG B 1 662 ? 39.719 10.203 -9.336 1 93.88 662 ARG B C 1
ATOM 12005 O O . ARG B 1 662 ? 40.906 10.047 -9.031 1 93.88 662 ARG B O 1
ATOM 12012 N N . LEU B 1 663 ? 39.312 10.266 -10.578 1 95.44 663 LEU B N 1
ATOM 12013 C CA . LEU B 1 663 ? 40.25 10.211 -11.68 1 95.44 663 LEU B CA 1
ATOM 12014 C C . LEU B 1 663 ? 41.156 11.438 -11.672 1 95.44 663 LEU B C 1
ATOM 12016 O O . LEU B 1 663 ? 42.375 11.312 -11.844 1 95.44 663 LEU B O 1
ATOM 12020 N N . TYR B 1 664 ? 40.625 12.609 -11.414 1 95.56 664 TYR B N 1
ATOM 12021 C CA . TYR B 1 664 ? 41.375 13.844 -11.375 1 95.56 664 TYR B CA 1
ATOM 12022 C C . TYR B 1 664 ? 42.375 13.828 -10.211 1 95.56 664 TYR B C 1
ATOM 12024 O O . TYR B 1 664 ? 43.5 14.289 -10.352 1 95.56 664 TYR B O 1
ATOM 12032 N N . GLU B 1 665 ? 41.969 13.266 -9.102 1 91.88 665 GLU B N 1
ATOM 12033 C CA . GLU B 1 665 ? 42.781 13.266 -7.895 1 91.88 665 GLU B CA 1
ATOM 12034 C C . GLU B 1 665 ? 43.906 12.227 -7.992 1 91.88 665 GLU B C 1
ATOM 12036 O O . GLU B 1 665 ? 45.062 12.547 -7.805 1 91.88 665 GLU B O 1
ATOM 12041 N N . HIS B 1 666 ? 43.562 10.984 -8.352 1 86.62 666 HIS B N 1
ATOM 12042 C CA . HIS B 1 666 ? 44.469 9.859 -8.156 1 86.62 666 HIS B CA 1
ATOM 12043 C C . HIS B 1 666 ? 45.25 9.578 -9.422 1 86.62 666 HIS B C 1
ATOM 12045 O O . HIS B 1 666 ? 46.375 9.047 -9.352 1 86.62 666 HIS B O 1
ATOM 12051 N N . HIS B 1 667 ? 44.688 9.914 -10.539 1 87.56 667 HIS B N 1
ATOM 12052 C CA . HIS B 1 667 ? 45.375 9.523 -11.766 1 87.56 667 HIS B CA 1
ATOM 12053 C C . HIS B 1 667 ? 45.906 10.742 -12.508 1 87.56 667 HIS B C 1
ATOM 12055 O O . HIS B 1 667 ? 46.906 10.641 -13.227 1 87.56 667 HIS B O 1
ATOM 12061 N N . LEU B 1 668 ? 45.344 11.922 -12.289 1 92.56 668 LEU B N 1
ATOM 12062 C CA . LEU B 1 668 ? 45.75 13.109 -13.039 1 92.56 668 LEU B CA 1
ATOM 12063 C C . LEU B 1 668 ? 46.406 14.133 -12.125 1 92.56 668 LEU B C 1
ATOM 12065 O O . LEU B 1 668 ? 47 15.102 -12.594 1 92.56 668 LEU B O 1
ATOM 12069 N N . ALA B 1 669 ? 46.344 14.039 -10.805 1 91.06 669 ALA B N 1
ATOM 12070 C CA . ALA B 1 669 ? 46.906 14.945 -9.805 1 91.06 669 ALA B CA 1
ATOM 12071 C C . ALA B 1 669 ? 46.438 16.375 -10.039 1 91.06 669 ALA B C 1
ATOM 12073 O O . ALA B 1 669 ? 47.25 17.312 -9.969 1 91.06 669 ALA B O 1
ATOM 12074 N N . ASP B 1 670 ? 45.344 16.5 -10.547 1 94.44 670 ASP B N 1
ATOM 12075 C CA . ASP B 1 670 ? 44.688 17.797 -10.734 1 94.44 670 ASP B CA 1
ATOM 12076 C C . ASP B 1 670 ? 43.719 18.094 -9.578 1 94.44 670 ASP B C 1
ATOM 12078 O O . ASP B 1 670 ? 42.531 17.844 -9.68 1 94.44 670 ASP B O 1
ATOM 12082 N N . GLU B 1 671 ? 44.219 18.688 -8.547 1 94.12 671 GLU B N 1
ATOM 12083 C CA . GLU B 1 671 ? 43.5 18.891 -7.305 1 94.12 671 GLU B CA 1
ATOM 12084 C C . GLU B 1 671 ? 42.375 19.906 -7.5 1 94.12 671 GLU B C 1
ATOM 12086 O O . GLU B 1 671 ? 41.281 19.766 -6.914 1 94.12 671 GLU B O 1
ATOM 12091 N N . GLU B 1 672 ? 42.562 20.922 -8.258 1 95.62 672 GLU B N 1
ATOM 12092 C CA . GLU B 1 672 ? 41.562 21.953 -8.453 1 95.62 672 GLU B CA 1
ATOM 12093 C C . GLU B 1 672 ? 40.312 21.375 -9.133 1 95.62 672 GLU B C 1
ATOM 12095 O O . GLU B 1 672 ? 39.188 21.609 -8.672 1 95.62 672 GLU B O 1
ATOM 12100 N N . GLU B 1 673 ? 40.562 20.609 -10.242 1 95.69 673 GLU B N 1
ATOM 12101 C CA . GLU B 1 673 ? 39.438 20 -10.93 1 95.69 673 GLU B CA 1
ATOM 12102 C C . GLU B 1 673 ? 38.75 18.969 -10.047 1 95.69 673 GLU B C 1
ATOM 12104 O O . GLU B 1 673 ? 37.531 18.781 -10.125 1 95.69 673 GLU B O 1
ATOM 12109 N N . ALA B 1 674 ? 39.531 18.219 -9.266 1 96.94 674 ALA B N 1
ATOM 12110 C CA . ALA B 1 674 ? 38.938 17.234 -8.344 1 96.94 674 ALA B CA 1
ATOM 12111 C C . ALA B 1 674 ? 38 17.906 -7.344 1 96.94 674 ALA B C 1
ATOM 12113 O O . ALA B 1 674 ? 36.875 17.422 -7.129 1 96.94 674 ALA B O 1
ATOM 12114 N N . VAL B 1 675 ? 38.438 19.047 -6.738 1 97.25 675 VAL B N 1
ATOM 12115 C CA . VAL B 1 675 ? 37.625 19.75 -5.758 1 97.25 675 VAL B CA 1
ATOM 12116 C C . VAL B 1 675 ? 36.375 20.328 -6.43 1 97.25 675 VAL B C 1
ATOM 12118 O O . VAL B 1 675 ? 35.281 20.312 -5.852 1 97.25 675 VAL B O 1
ATOM 12121 N N . ALA B 1 676 ? 36.562 20.844 -7.609 1 96.62 676 ALA B N 1
ATOM 12122 C CA . ALA B 1 676 ? 35.438 21.359 -8.359 1 96.62 676 ALA B CA 1
ATOM 12123 C C . ALA B 1 676 ? 34.375 20.281 -8.602 1 96.62 676 ALA B C 1
ATOM 12125 O O . ALA B 1 676 ? 33.188 20.531 -8.453 1 96.62 676 ALA B O 1
ATOM 12126 N N . CYS B 1 677 ? 34.844 19.078 -9 1 96.88 677 CYS B N 1
ATOM 12127 C CA . CYS B 1 677 ? 33.938 17.969 -9.242 1 96.88 677 CYS B CA 1
ATOM 12128 C C . CYS B 1 677 ? 33.25 17.547 -7.957 1 96.88 677 CYS B C 1
ATOM 12130 O O . CYS B 1 677 ? 32.031 17.25 -7.965 1 96.88 677 CYS B O 1
ATOM 12132 N N . LEU B 1 678 ? 33.969 17.484 -6.883 1 97.19 678 LEU B N 1
ATOM 12133 C CA . LEU B 1 678 ? 33.406 17.094 -5.598 1 97.19 678 LEU B CA 1
ATOM 12134 C C . LEU B 1 678 ? 32.344 18.109 -5.156 1 97.19 678 LEU B C 1
ATOM 12136 O O . LEU B 1 678 ? 31.312 17.719 -4.609 1 97.19 678 LEU B O 1
ATOM 12140 N N . THR B 1 679 ? 32.594 19.375 -5.352 1 96.44 679 THR B N 1
ATOM 12141 C CA . THR B 1 679 ? 31.641 20.422 -5.012 1 96.44 679 THR B CA 1
ATOM 12142 C C . THR B 1 679 ? 30.375 20.297 -5.852 1 96.44 679 THR B C 1
ATOM 12144 O O . THR B 1 679 ? 29.266 20.469 -5.34 1 96.44 679 THR B O 1
ATOM 12147 N N . ALA B 1 680 ? 30.562 20 -7.117 1 95 680 ALA B N 1
ATOM 12148 C CA . ALA B 1 680 ? 29.422 19.812 -8.008 1 95 680 ALA B CA 1
ATOM 12149 C C . ALA B 1 680 ? 28.578 18.609 -7.586 1 95 680 ALA B C 1
ATOM 12151 O O . ALA B 1 680 ? 27.359 18.609 -7.754 1 95 680 ALA B O 1
ATOM 12152 N N . ALA B 1 681 ? 29.234 17.578 -7.074 1 94.88 681 ALA B N 1
ATOM 12153 C CA . ALA B 1 681 ? 28.562 16.359 -6.668 1 94.88 681 ALA B CA 1
ATOM 12154 C C . ALA B 1 681 ? 27.922 16.5 -5.293 1 94.88 681 ALA B C 1
ATOM 12156 O O . ALA B 1 681 ? 27.172 15.641 -4.855 1 94.88 681 ALA B O 1
ATOM 12157 N N . GLY B 1 682 ? 28.25 17.578 -4.605 1 94.06 682 GLY B N 1
ATOM 12158 C CA . GLY B 1 682 ? 27.734 17.766 -3.258 1 94.06 682 GLY B CA 1
ATOM 12159 C C . GLY B 1 682 ? 28.5 16.984 -2.207 1 94.06 682 GLY B C 1
ATOM 12160 O O . GLY B 1 682 ? 27.969 16.688 -1.137 1 94.06 682 GLY B O 1
ATOM 12161 N N . GLU B 1 683 ? 29.641 16.453 -2.535 1 95.81 683 GLU B N 1
ATOM 12162 C CA . GLU B 1 683 ? 30.516 15.773 -1.582 1 95.81 683 GLU B CA 1
ATOM 12163 C C . GLU B 1 683 ? 31.406 16.766 -0.842 1 95.81 683 GLU B C 1
ATOM 12165 O O . GLU B 1 683 ? 32.625 16.781 -1.029 1 95.81 683 GLU B O 1
ATOM 12170 N N . TRP B 1 684 ? 30.859 17.469 0.077 1 96.19 684 TRP B N 1
ATOM 12171 C CA . TRP B 1 684 ? 31.484 18.609 0.719 1 96.19 684 TRP B CA 1
ATOM 12172 C C . TRP B 1 684 ? 32.625 18.188 1.619 1 96.19 684 TRP B C 1
ATOM 12174 O O . TRP B 1 684 ? 33.688 18.812 1.618 1 96.19 684 TRP B O 1
ATOM 12184 N N . GLN B 1 685 ? 32.469 17.125 2.365 1 94.88 685 GLN B N 1
ATOM 12185 C CA . GLN B 1 685 ? 33.5 16.672 3.305 1 94.88 685 GLN B CA 1
ATOM 12186 C C . GLN B 1 685 ? 34.75 16.25 2.572 1 94.88 685 GLN B C 1
ATOM 12188 O O . GLN B 1 685 ? 35.875 16.578 3 1 94.88 685 GLN B O 1
ATOM 12193 N N . ASP B 1 686 ? 34.562 15.625 1.476 1 95.06 686 ASP B N 1
ATOM 12194 C CA . ASP B 1 686 ? 35.719 15.211 0.682 1 95.06 686 ASP B CA 1
ATOM 12195 C C . ASP B 1 686 ? 36.375 16.422 0.013 1 95.06 686 ASP B C 1
ATOM 12197 O O . ASP B 1 686 ? 37.594 16.438 -0.163 1 95.06 686 ASP B O 1
ATOM 12201 N N . ALA B 1 687 ? 35.594 17.328 -0.41 1 96.69 687 ALA B N 1
ATOM 12202 C CA . ALA B 1 687 ? 36.156 18.547 -0.985 1 96.69 687 ALA B CA 1
ATOM 12203 C C . ALA B 1 687 ? 37 19.281 0.03 1 96.69 687 ALA B C 1
ATOM 12205 O O . ALA B 1 687 ? 38.125 19.719 -0.294 1 96.69 687 ALA B O 1
ATOM 12206 N N . LEU B 1 688 ? 36.5 19.406 1.287 1 95.5 688 LEU B N 1
ATOM 12207 C CA . LEU B 1 688 ? 37.281 20.047 2.354 1 95.5 688 LEU B CA 1
ATOM 12208 C C . LEU B 1 688 ? 38.531 19.266 2.662 1 95.5 688 LEU B C 1
ATOM 12210 O O . LEU B 1 688 ? 39.625 19.859 2.801 1 95.5 688 LEU B O 1
ATOM 12214 N N . ARG B 1 689 ? 38.406 17.984 2.736 1 94.19 689 ARG B N 1
ATOM 12215 C CA . ARG B 1 689 ? 39.531 17.125 3.025 1 94.19 689 ARG B CA 1
ATOM 12216 C C . ARG B 1 689 ? 40.625 17.266 1.965 1 94.19 689 ARG B C 1
ATOM 12218 O O . ARG B 1 689 ? 41.812 17.438 2.293 1 94.19 689 ARG B O 1
ATOM 12225 N N . LEU B 1 690 ? 40.219 17.219 0.706 1 94.25 690 LEU B N 1
ATOM 12226 C CA . LEU B 1 690 ? 41.188 17.281 -0.399 1 94.25 690 LEU B CA 1
ATOM 12227 C C . LEU B 1 690 ? 41.875 18.625 -0.429 1 94.25 690 LEU B C 1
ATOM 12229 O O . LEU B 1 690 ? 43.094 18.703 -0.676 1 94.25 690 LEU B O 1
ATOM 12233 N N . ALA B 1 691 ? 41.188 19.688 -0.22 1 94.44 691 ALA B N 1
ATOM 12234 C CA . ALA B 1 691 ? 41.75 21.031 -0.212 1 94.44 691 ALA B CA 1
ATOM 12235 C C . ALA B 1 691 ? 42.812 21.172 0.889 1 94.44 691 ALA B C 1
ATOM 12237 O O . ALA B 1 691 ? 43.875 21.719 0.661 1 94.44 691 ALA B O 1
ATOM 12238 N N . HIS B 1 692 ? 42.5 20.656 2.055 1 91.25 692 HIS B N 1
ATOM 12239 C CA . HIS B 1 692 ? 43.406 20.75 3.174 1 91.25 692 HIS B CA 1
ATOM 12240 C C . HIS B 1 692 ? 44.594 19.781 3.012 1 91.25 692 HIS B C 1
ATOM 12242 O O . HIS B 1 692 ? 45.719 20.109 3.395 1 91.25 692 HIS B O 1
ATOM 12248 N N . HIS B 1 693 ? 44.281 18.609 2.459 1 89.12 693 HIS B N 1
ATOM 12249 C CA . HIS B 1 693 ? 45.312 17.578 2.254 1 89.12 693 HIS B CA 1
ATOM 12250 C C . HIS B 1 693 ? 46.438 18.109 1.362 1 89.12 693 HIS B C 1
ATOM 12252 O O . HIS B 1 693 ? 47.625 17.812 1.601 1 89.12 693 HIS B O 1
ATOM 12258 N N . HIS B 1 694 ? 46.094 18.938 0.409 1 89.5 694 HIS B N 1
ATOM 12259 C CA . HIS B 1 694 ? 47.094 19.422 -0.537 1 89.5 694 HIS B CA 1
ATOM 12260 C C . HIS B 1 694 ? 47.531 20.844 -0.195 1 89.5 694 HIS B C 1
ATOM 12262 O O . HIS B 1 694 ? 48.219 21.5 -0.993 1 89.5 694 HIS B O 1
ATOM 12268 N N . GLY B 1 695 ? 47.125 21.391 0.958 1 90.12 695 GLY B N 1
ATOM 12269 C CA . GLY B 1 695 ? 47.531 22.719 1.422 1 90.12 695 GLY B CA 1
ATOM 12270 C C . GLY B 1 695 ? 47 23.844 0.557 1 90.12 695 GLY B C 1
ATOM 12271 O O . GLY B 1 695 ? 47.688 24.812 0.294 1 90.12 695 GLY B O 1
ATOM 12272 N N . ARG B 1 696 ? 45.844 23.625 -0.021 1 92.5 696 ARG B N 1
ATOM 12273 C CA . ARG B 1 696 ? 45.25 24.641 -0.885 1 92.5 696 ARG B CA 1
ATOM 12274 C C . ARG B 1 696 ? 43.969 25.172 -0.27 1 92.5 696 ARG B C 1
ATOM 12276 O O . ARG B 1 696 ? 42.875 24.953 -0.804 1 92.5 696 ARG B O 1
ATOM 12283 N N . PRO B 1 697 ? 44.094 25.891 0.86 1 89.94 697 PRO B N 1
ATOM 12284 C CA . PRO B 1 697 ? 42.906 26.453 1.496 1 89.94 697 PRO B CA 1
ATOM 12285 C C . PRO B 1 697 ? 42.188 27.5 0.622 1 89.94 697 PRO B C 1
ATOM 12287 O O . PRO B 1 697 ? 41.031 27.844 0.87 1 89.94 697 PRO B O 1
ATOM 12290 N N . ASP B 1 698 ? 42.875 27.969 -0.498 1 93.31 698 ASP B N 1
ATOM 12291 C CA . ASP B 1 698 ? 42.312 28.938 -1.424 1 93.31 698 ASP B CA 1
ATOM 12292 C C . ASP B 1 698 ? 41.094 28.328 -2.139 1 93.31 698 ASP B C 1
ATOM 12294 O O . ASP B 1 698 ? 40.156 29.062 -2.527 1 93.31 698 ASP B O 1
ATOM 12298 N N . LEU B 1 699 ? 41.094 27.016 -2.285 1 94.75 699 LEU B N 1
ATOM 12299 C CA . LEU B 1 699 ? 40.031 26.328 -2.996 1 94.75 699 LEU B CA 1
ATOM 12300 C C . LEU B 1 699 ? 38.719 26.375 -2.197 1 94.75 699 LEU B C 1
ATOM 12302 O O . LEU B 1 699 ? 37.625 26.203 -2.758 1 94.75 699 LEU B O 1
ATOM 12306 N N . LEU B 1 700 ? 38.844 26.547 -0.834 1 94.19 700 LEU B N 1
ATOM 12307 C CA . LEU B 1 700 ? 37.656 26.688 0.006 1 94.19 700 LEU B CA 1
ATOM 12308 C C . LEU B 1 700 ? 36.875 27.953 -0.33 1 94.19 700 LEU B C 1
ATOM 12310 O O . LEU B 1 700 ? 35.656 27.938 -0.434 1 94.19 700 LEU B O 1
ATOM 12314 N N . GLN B 1 701 ? 37.594 29.016 -0.574 1 93.44 701 GLN B N 1
ATOM 12315 C CA . GLN B 1 701 ? 36.969 30.312 -0.83 1 93.44 701 GLN B CA 1
ATOM 12316 C C . GLN B 1 701 ? 36.5 30.422 -2.277 1 93.44 701 GLN B C 1
ATOM 12318 O O . GLN B 1 701 ? 35.531 31.109 -2.566 1 93.44 701 GLN B O 1
ATOM 12323 N N . THR B 1 702 ? 37.219 29.656 -3.131 1 94.56 702 THR B N 1
ATOM 12324 C CA . THR B 1 702 ? 36.938 29.859 -4.547 1 94.56 702 THR B CA 1
ATOM 12325 C C . THR B 1 702 ? 35.938 28.844 -5.051 1 94.56 702 THR B C 1
ATOM 12327 O O . THR B 1 702 ? 35.156 29.125 -5.977 1 94.56 702 THR B O 1
ATOM 12330 N N . HIS B 1 703 ? 35.969 27.656 -4.48 1 95.38 703 HIS B N 1
ATOM 12331 C CA . HIS B 1 703 ? 35.125 26.594 -5.051 1 95.38 703 HIS B CA 1
ATOM 12332 C C . HIS B 1 703 ? 34.125 26.094 -4.035 1 95.38 703 HIS B C 1
ATOM 12334 O O . HIS B 1 703 ? 32.906 26.094 -4.301 1 95.38 703 HIS B O 1
ATOM 12340 N N . VAL B 1 704 ? 34.531 25.75 -2.855 1 96.38 704 VAL B N 1
ATOM 12341 C CA . VAL B 1 704 ? 33.688 25 -1.912 1 96.38 704 VAL B CA 1
ATOM 12342 C C . VAL B 1 704 ? 32.625 25.922 -1.34 1 96.38 704 VAL B C 1
ATOM 12344 O O . VAL B 1 704 ? 31.422 25.609 -1.411 1 96.38 704 VAL B O 1
ATOM 12347 N N . GLN B 1 705 ? 33.031 27.109 -0.795 1 95.75 705 GLN B N 1
ATOM 12348 C CA . GLN B 1 705 ? 32.094 28.016 -0.149 1 95.75 705 GLN B CA 1
ATOM 12349 C C . GLN B 1 705 ? 31.062 28.562 -1.149 1 95.75 705 GLN B C 1
ATOM 12351 O O . GLN B 1 705 ? 29.859 28.469 -0.919 1 95.75 705 GLN B O 1
ATOM 12356 N N . PRO B 1 706 ? 31.516 29.078 -2.283 1 95.94 706 PRO B N 1
ATOM 12357 C CA . PRO B 1 706 ? 30.531 29.516 -3.256 1 95.94 706 PRO B CA 1
ATOM 12358 C C . PRO B 1 706 ? 29.656 28.375 -3.783 1 95.94 706 PRO B C 1
ATOM 12360 O O . PRO B 1 706 ? 28.469 28.578 -4.039 1 95.94 706 PRO B O 1
ATOM 12363 N N . GLY B 1 707 ? 30.266 27.219 -3.984 1 96.31 707 GLY B N 1
ATOM 12364 C CA . GLY B 1 707 ? 29.5 26.062 -4.434 1 96.31 707 GLY B CA 1
ATOM 12365 C C . GLY B 1 707 ? 28.391 25.672 -3.467 1 96.31 707 GLY B C 1
ATOM 12366 O O . GLY B 1 707 ? 27.281 25.375 -3.885 1 96.31 707 GLY B O 1
ATOM 12367 N N . ALA B 1 708 ? 28.672 25.641 -2.203 1 96.5 708 ALA B N 1
ATOM 12368 C CA . ALA B 1 708 ? 27.719 25.281 -1.165 1 96.5 708 ALA B CA 1
ATOM 12369 C C . ALA B 1 708 ? 26.578 26.281 -1.105 1 96.5 708 ALA B C 1
ATOM 12371 O O . ALA B 1 708 ? 25.406 25.906 -0.98 1 96.5 708 ALA B O 1
ATOM 12372 N N . ARG B 1 709 ? 26.875 27.547 -1.184 1 96 709 ARG B N 1
ATOM 12373 C CA . ARG B 1 709 ? 25.859 28.594 -1.14 1 96 709 ARG B CA 1
ATOM 12374 C C . ARG B 1 709 ? 24.969 28.547 -2.373 1 96 709 ARG B C 1
ATOM 12376 O O . ARG B 1 709 ? 23.75 28.75 -2.273 1 96 709 ARG B O 1
ATOM 12383 N N . GLN B 1 710 ? 25.609 28.297 -3.5 1 95.5 710 GLN B N 1
ATOM 12384 C CA . GLN B 1 710 ? 24.844 28.172 -4.734 1 95.5 710 GLN B CA 1
ATOM 12385 C C . GLN B 1 710 ? 23.875 26.984 -4.664 1 95.5 710 GLN B C 1
ATOM 12387 O O . GLN B 1 710 ? 22.719 27.109 -5.07 1 95.5 710 GLN B O 1
ATOM 12392 N N . GLN B 1 711 ? 24.375 25.875 -4.238 1 95.69 711 GLN B N 1
ATOM 12393 C CA . GLN B 1 711 ? 23.516 24.703 -4.113 1 95.69 711 GLN B CA 1
ATOM 12394 C C . GLN B 1 711 ? 22.406 24.938 -3.09 1 95.69 711 GLN B C 1
ATOM 12396 O O . GLN B 1 711 ? 21.312 24.406 -3.232 1 95.69 711 GLN B O 1
ATOM 12401 N N . ALA B 1 712 ? 22.719 25.656 -1.975 1 96.44 712 ALA B N 1
ATOM 12402 C CA . ALA B 1 712 ? 21.703 26 -0.976 1 96.44 712 ALA B CA 1
ATOM 12403 C C . ALA B 1 712 ? 20.578 26.812 -1.595 1 96.44 712 ALA B C 1
ATOM 12405 O O . ALA B 1 712 ? 19.391 26.531 -1.354 1 96.44 712 ALA B O 1
ATOM 12406 N N . ALA B 1 713 ? 20.922 27.766 -2.379 1 95.88 713 ALA B N 1
ATOM 12407 C CA . ALA B 1 713 ? 19.922 28.594 -3.051 1 95.88 713 ALA B CA 1
ATOM 12408 C C . ALA B 1 713 ? 19.094 27.766 -4.031 1 95.88 713 ALA B C 1
ATOM 12410 O O . ALA B 1 713 ? 17.875 27.922 -4.102 1 95.88 713 ALA B O 1
ATOM 12411 N N . ALA B 1 714 ? 19.797 26.969 -4.781 1 95.12 714 ALA B N 1
ATOM 12412 C CA . ALA B 1 714 ? 19.109 26.125 -5.746 1 95.12 714 ALA B CA 1
ATOM 12413 C C . ALA B 1 714 ? 18.156 25.156 -5.047 1 95.12 714 ALA B C 1
ATOM 12415 O O . ALA B 1 714 ? 17.047 24.922 -5.516 1 95.12 714 ALA B O 1
ATOM 12416 N N . THR B 1 715 ? 18.656 24.5 -3.975 1 95.62 715 THR B N 1
ATOM 12417 C CA . THR B 1 715 ? 17.844 23.562 -3.215 1 95.62 715 THR B CA 1
ATOM 12418 C C . THR B 1 715 ? 16.625 24.25 -2.613 1 95.62 715 THR B C 1
ATOM 12420 O O . THR B 1 715 ? 15.539 23.672 -2.557 1 95.62 715 THR B O 1
ATOM 12423 N N . LEU B 1 716 ? 16.781 25.469 -2.1 1 95.44 716 LEU B N 1
ATOM 12424 C CA . LEU B 1 716 ? 15.68 26.25 -1.551 1 95.44 716 LEU B CA 1
ATOM 12425 C C . LEU B 1 716 ? 14.625 26.516 -2.613 1 95.44 716 LEU B C 1
ATOM 12427 O O . LEU B 1 716 ? 13.422 26.375 -2.354 1 95.44 716 LEU B O 1
ATOM 12431 N N . ALA B 1 717 ? 15.031 26.875 -3.771 1 94.88 717 ALA B N 1
ATOM 12432 C CA . ALA B 1 717 ? 14.117 27.109 -4.883 1 94.88 717 ALA B CA 1
ATOM 12433 C C . ALA B 1 717 ? 13.383 25.828 -5.266 1 94.88 717 ALA B C 1
ATOM 12435 O O . ALA B 1 717 ? 12.18 25.859 -5.539 1 94.88 717 ALA B O 1
ATOM 12436 N N . ASP B 1 718 ? 14.109 24.828 -5.336 1 94.62 718 ASP B N 1
ATOM 12437 C CA . ASP B 1 718 ? 13.523 23.531 -5.648 1 94.62 718 ASP B CA 1
ATOM 12438 C C . ASP B 1 718 ? 12.453 23.141 -4.629 1 94.62 718 ASP B C 1
ATOM 12440 O O . ASP B 1 718 ? 11.391 22.641 -4.992 1 94.62 718 ASP B O 1
ATOM 12444 N N . MET B 1 719 ? 12.734 23.344 -3.344 1 94.94 719 MET B N 1
ATOM 12445 C CA . MET B 1 719 ? 11.797 23 -2.275 1 94.94 719 MET B CA 1
ATOM 12446 C C . MET B 1 719 ? 10.508 23.812 -2.42 1 94.94 719 MET B C 1
ATOM 12448 O O . MET B 1 719 ? 9.414 23.281 -2.205 1 94.94 719 MET B O 1
ATOM 12452 N N . GLN B 1 720 ? 10.625 25.031 -2.736 1 93.19 720 GLN B N 1
ATOM 12453 C CA . GLN B 1 720 ? 9.453 25.875 -2.936 1 93.19 720 GLN B CA 1
ATOM 12454 C C . GLN B 1 720 ? 8.633 25.422 -4.137 1 93.19 720 GLN B C 1
ATOM 12456 O O . GLN B 1 720 ? 7.402 25.391 -4.078 1 93.19 720 GLN B O 1
ATOM 12461 N N . GLU B 1 721 ? 9.344 25.078 -5.129 1 93.88 721 GLU B N 1
ATOM 12462 C CA . GLU B 1 721 ? 8.672 24.562 -6.324 1 93.88 721 GLU B CA 1
ATOM 12463 C C . GLU B 1 721 ? 7.941 23.266 -6.035 1 93.88 721 GLU B C 1
ATOM 12465 O O . GLU B 1 721 ? 6.824 23.047 -6.512 1 93.88 721 GLU B O 1
ATOM 12470 N N . VAL B 1 722 ? 8.594 22.359 -5.301 1 94.75 722 VAL B N 1
ATOM 12471 C CA . VAL B 1 722 ? 7.977 21.078 -4.953 1 94.75 722 VAL B CA 1
ATOM 12472 C C . VAL B 1 722 ? 6.73 21.328 -4.105 1 94.75 722 VAL B C 1
ATOM 12474 O O . VAL B 1 722 ? 5.695 20.688 -4.32 1 94.75 722 VAL B O 1
ATOM 12477 N N . ALA B 1 723 ? 6.789 22.188 -3.098 1 94 723 ALA B N 1
ATOM 12478 C CA . ALA B 1 723 ? 5.641 22.516 -2.258 1 94 723 ALA B CA 1
ATOM 12479 C C . ALA B 1 723 ? 4.488 23.078 -3.094 1 94 723 ALA B C 1
ATOM 12481 O O . ALA B 1 723 ? 3.332 22.688 -2.898 1 94 723 ALA B O 1
ATOM 12482 N N . ALA B 1 724 ? 4.797 23.922 -4.016 1 92.75 724 ALA B N 1
ATOM 12483 C CA . ALA B 1 724 ? 3.801 24.5 -4.91 1 92.75 724 ALA B CA 1
ATOM 12484 C C . ALA B 1 724 ? 3.178 23.438 -5.805 1 92.75 724 ALA B C 1
ATOM 12486 O O . ALA B 1 724 ? 1.969 23.438 -6.043 1 92.75 724 ALA B O 1
ATOM 12487 N N . THR B 1 725 ? 4.027 22.609 -6.312 1 93.31 725 THR B N 1
ATOM 12488 C CA . THR B 1 725 ? 3.555 21.531 -7.172 1 93.31 725 THR B CA 1
ATOM 12489 C C . THR B 1 725 ? 2.609 20.609 -6.406 1 93.31 725 THR B C 1
ATOM 12491 O O . THR B 1 725 ? 1.575 20.188 -6.938 1 93.31 725 THR B O 1
ATOM 12494 N N . ILE B 1 726 ? 2.959 20.203 -5.18 1 94.31 726 ILE B N 1
ATOM 12495 C CA . ILE B 1 726 ? 2.102 19.359 -4.352 1 94.31 726 ILE B CA 1
ATOM 12496 C C . ILE B 1 726 ? 0.751 20.047 -4.148 1 94.31 726 ILE B C 1
ATOM 12498 O O . ILE B 1 726 ? -0.3 19.422 -4.34 1 94.31 726 ILE B O 1
ATOM 12502 N N . THR B 1 727 ? 0.76 21.266 -3.795 1 91.62 727 THR B N 1
ATOM 12503 C CA . THR B 1 727 ? -0.46 22.016 -3.52 1 91.62 727 THR B CA 1
ATOM 12504 C C . THR B 1 727 ? -1.323 22.125 -4.773 1 91.62 727 THR B C 1
ATOM 12506 O O . THR B 1 727 ? -2.539 21.922 -4.715 1 91.62 727 THR B O 1
ATOM 12509 N N . SER B 1 728 ? -0.712 22.438 -5.898 1 92.62 728 SER B N 1
ATOM 12510 C CA . SER B 1 728 ? -1.429 22.578 -7.16 1 92.62 728 SER B CA 1
ATOM 12511 C C . SER B 1 728 ? -2.006 21.25 -7.625 1 92.62 728 SER B C 1
ATOM 12513 O O . SER B 1 728 ? -3.154 21.188 -8.07 1 92.62 728 SER B O 1
ATOM 12515 N N . GLN B 1 729 ? -1.213 20.25 -7.555 1 93 729 GLN B N 1
ATOM 12516 C CA . GLN B 1 729 ? -1.675 18.938 -7.992 1 93 729 GLN B CA 1
ATOM 12517 C C . GLN B 1 729 ? -2.787 18.422 -7.086 1 93 729 GLN B C 1
ATOM 12519 O O . GLN B 1 729 ? -3.723 17.766 -7.555 1 93 729 GLN B O 1
ATOM 12524 N N . VAL B 1 730 ? -2.678 18.625 -5.824 1 92.44 730 VAL B N 1
ATOM 12525 C CA . VAL B 1 730 ? -3.723 18.203 -4.895 1 92.44 730 VAL B CA 1
ATOM 12526 C C . VAL B 1 730 ? -5.008 18.984 -5.18 1 92.44 730 VAL B C 1
ATOM 12528 O O . VAL B 1 730 ? -6.102 18.406 -5.16 1 92.44 730 VAL B O 1
ATOM 12531 N N . ALA B 1 731 ? -4.922 20.234 -5.418 1 88.81 731 ALA B N 1
ATOM 12532 C CA . ALA B 1 731 ? -6.074 21.047 -5.773 1 88.81 731 ALA B CA 1
ATOM 12533 C C . ALA B 1 731 ? -6.73 20.547 -7.059 1 88.81 731 ALA B C 1
ATOM 12535 O O . ALA B 1 731 ? -7.957 20.469 -7.145 1 88.81 731 ALA B O 1
ATOM 12536 N N . ARG B 1 732 ? -5.84 20.281 -8 1 91.5 732 ARG B N 1
ATOM 12537 C CA . ARG B 1 732 ? -6.34 19.734 -9.258 1 91.5 732 ARG B CA 1
ATOM 12538 C C . ARG B 1 732 ? -7.02 18.391 -9.039 1 91.5 732 ARG B C 1
ATOM 12540 O O . ARG B 1 732 ? -8.047 18.094 -9.656 1 91.5 732 ARG B O 1
ATOM 12547 N N . LEU B 1 733 ? -6.43 17.578 -8.242 1 91.56 733 LEU B N 1
ATOM 12548 C CA . LEU B 1 733 ? -7 16.266 -7.926 1 91.56 733 LEU B CA 1
ATOM 12549 C C . LEU B 1 733 ? -8.391 16.422 -7.316 1 91.56 733 LEU B C 1
ATOM 12551 O O . LEU B 1 733 ? -9.305 15.664 -7.656 1 91.56 733 LEU B O 1
ATOM 12555 N N . ALA B 1 734 ? -8.602 17.297 -6.453 1 87 734 ALA B N 1
ATOM 12556 C CA . ALA B 1 734 ? -9.898 17.562 -5.824 1 87 734 ALA B CA 1
ATOM 12557 C C . ALA B 1 734 ? -10.945 17.969 -6.859 1 87 734 ALA B C 1
ATOM 12559 O O . ALA B 1 734 ? -12.086 17.5 -6.809 1 87 734 ALA B O 1
ATOM 12560 N N . VAL B 1 735 ? -10.555 18.75 -7.84 1 86.38 735 VAL B N 1
ATOM 12561 C CA . VAL B 1 735 ? -11.445 19.203 -8.906 1 86.38 735 VAL B CA 1
ATOM 12562 C C . VAL B 1 735 ? -11.852 18.016 -9.781 1 86.38 735 VAL B C 1
ATOM 12564 O O . VAL B 1 735 ? -13.023 17.859 -10.125 1 86.38 735 VAL B O 1
ATOM 12567 N N . VAL B 1 736 ? -10.859 17.281 -10.086 1 88.94 736 VAL B N 1
ATOM 12568 C CA . VAL B 1 736 ? -11.117 16.141 -10.953 1 88.94 736 VAL B CA 1
ATOM 12569 C C . VAL B 1 736 ? -12.023 15.148 -10.234 1 88.94 736 VAL B C 1
ATOM 12571 O O . VAL B 1 736 ? -12.945 14.586 -10.844 1 88.94 736 VAL B O 1
ATOM 12574 N N . ARG B 1 737 ? -11.812 14.891 -9.055 1 86.25 737 ARG B N 1
ATOM 12575 C CA . ARG B 1 737 ? -12.625 13.961 -8.273 1 86.25 737 ARG B CA 1
ATOM 12576 C C . ARG B 1 737 ? -14.055 14.477 -8.141 1 86.25 737 ARG B C 1
ATOM 12578 O O . ARG B 1 737 ? -15.016 13.703 -8.227 1 86.25 737 ARG B O 1
ATOM 12585 N N . ALA B 1 738 ? -14.211 15.711 -7.957 1 79.56 738 ALA B N 1
ATOM 12586 C CA . ALA B 1 738 ? -15.539 16.328 -7.883 1 79.56 738 ALA B CA 1
ATOM 12587 C C . ALA B 1 738 ? -16.266 16.219 -9.219 1 79.56 738 ALA B C 1
ATOM 12589 O O . ALA B 1 738 ? -17.469 15.938 -9.258 1 79.56 738 ALA B O 1
ATOM 12590 N N . ALA B 1 739 ? -15.523 16.438 -10.219 1 79.31 739 ALA B N 1
ATOM 12591 C CA . ALA B 1 739 ? -16.109 16.312 -11.555 1 79.31 739 ALA B CA 1
ATOM 12592 C C . ALA B 1 739 ? -16.531 14.883 -11.852 1 79.31 739 ALA B C 1
ATOM 12594 O O . ALA B 1 739 ? -17.594 14.648 -12.438 1 79.31 739 ALA B O 1
ATOM 12595 N N . GLN B 1 740 ? -15.703 14.039 -11.508 1 79 740 GLN B N 1
ATOM 12596 C CA . GLN B 1 740 ? -16.016 12.625 -11.711 1 79 740 GLN B CA 1
ATOM 12597 C C . GLN B 1 740 ? -17.234 12.203 -10.898 1 79 740 GLN B C 1
ATOM 12599 O O . GLN B 1 740 ? -18.062 11.43 -11.367 1 79 740 GLN B O 1
ATOM 12604 N N . GLN B 1 741 ? -17.266 12.703 -9.797 1 73.38 741 GLN B N 1
ATOM 12605 C CA . GLN B 1 741 ? -18.422 12.43 -8.961 1 73.38 741 GLN B CA 1
ATOM 12606 C C . GLN B 1 741 ? -19.703 12.992 -9.578 1 73.38 741 GLN B C 1
ATOM 12608 O O . GLN B 1 741 ? -20.75 12.336 -9.562 1 73.38 741 GLN B O 1
ATOM 12613 N N . ARG B 1 742 ? -19.625 14.062 -10.195 1 72.19 742 ARG B N 1
ATOM 12614 C CA . ARG B 1 742 ? -20.766 14.688 -10.875 1 72.19 742 ARG B CA 1
ATOM 12615 C C . ARG B 1 742 ? -21.172 13.875 -12.102 1 72.19 742 ARG B C 1
ATOM 12617 O O . ARG B 1 742 ? -22.359 13.672 -12.352 1 72.19 742 ARG B O 1
ATOM 12624 N N . GLN B 1 743 ? -20.156 13.508 -12.727 1 70.44 743 GLN B N 1
ATOM 12625 C CA . GLN B 1 743 ? -20.438 12.719 -13.922 1 70.44 743 GLN B CA 1
ATOM 12626 C C . GLN B 1 743 ? -21.047 11.367 -13.555 1 70.44 743 GLN B C 1
ATOM 12628 O O . GLN B 1 743 ? -21.969 10.891 -14.234 1 70.44 743 GLN B O 1
ATOM 12633 N N . HIS B 1 744 ? -20.453 10.883 -12.602 1 66.69 744 HIS B N 1
ATOM 12634 C CA . HIS B 1 744 ? -20.984 9.594 -12.148 1 66.69 744 HIS B CA 1
ATOM 12635 C C . HIS B 1 744 ? -22.422 9.734 -11.656 1 66.69 744 HIS B C 1
ATOM 12637 O O . HIS B 1 744 ? -23.266 8.906 -11.984 1 66.69 744 HIS B O 1
ATOM 12643 N N . THR B 1 745 ? -22.641 10.734 -11.047 1 56.94 745 THR B N 1
ATOM 12644 C CA . THR B 1 745 ? -23.984 11.008 -10.562 1 56.94 745 THR B CA 1
ATOM 12645 C C . THR B 1 745 ? -24.922 11.328 -11.719 1 56.94 745 THR B C 1
ATOM 12647 O O . THR B 1 745 ? -26.078 10.906 -11.727 1 56.94 745 THR B O 1
ATOM 12650 N N . ALA B 1 746 ? -24.375 11.914 -12.742 1 59.22 746 ALA B N 1
ATOM 12651 C CA . ALA B 1 746 ? -25.141 12.227 -13.938 1 59.22 746 ALA B CA 1
ATOM 12652 C C . ALA B 1 746 ? -25.422 10.969 -14.758 1 59.22 746 ALA B C 1
ATOM 12654 O O . ALA B 1 746 ? -26.531 10.797 -15.281 1 59.22 746 ALA B O 1
ATOM 12655 N N . SER B 1 747 ? -24.438 10.172 -15.008 1 55.62 747 SER B N 1
ATOM 12656 C CA . SER B 1 747 ? -24.594 8.93 -15.758 1 55.62 747 SER B CA 1
ATOM 12657 C C . SER B 1 747 ? -25.594 8 -15.07 1 55.62 747 SER B C 1
ATOM 12659 O O . SER B 1 747 ? -26.359 7.297 -15.742 1 55.62 747 SER B O 1
ATOM 12661 N N . LEU B 1 748 ? -25.578 7.961 -13.938 1 46.12 748 LEU B N 1
ATOM 12662 C CA . LEU B 1 748 ? -26.562 7.184 -13.188 1 46.12 748 LEU B CA 1
ATOM 12663 C C . LEU B 1 748 ? -27.969 7.758 -13.367 1 46.12 748 LEU B C 1
ATOM 12665 O O . LEU B 1 748 ? -28.938 7.008 -13.492 1 46.12 748 LEU B O 1
ATOM 12669 N N . ALA B 1 749 ? -28.172 9.023 -13.719 1 43.44 749 ALA B N 1
ATOM 12670 C CA . ALA B 1 749 ? -29.422 9.727 -14.016 1 43.44 749 ALA B CA 1
ATOM 12671 C C . ALA B 1 749 ? -29.875 9.445 -15.445 1 43.44 749 ALA B C 1
ATOM 12673 O O . ALA B 1 749 ? -31.078 9.242 -15.688 1 43.44 749 ALA B O 1
ATOM 12674 N N . LEU B 1 750 ? -29.047 9.438 -16.484 1 42.28 750 LEU B N 1
ATOM 12675 C CA . LEU B 1 750 ? -29.391 9.148 -17.875 1 42.28 750 LEU B CA 1
ATOM 12676 C C . LEU B 1 750 ? -29.75 7.676 -18.047 1 42.28 750 LEU B C 1
ATOM 12678 O O . LEU B 1 750 ? -30.641 7.34 -18.828 1 42.28 750 LEU B O 1
ATOM 12682 N N . ALA B 1 751 ? -29.156 6.91 -17.531 1 38.78 751 ALA B N 1
ATOM 12683 C CA . ALA B 1 751 ? -29.484 5.488 -17.625 1 38.78 751 ALA B CA 1
ATOM 12684 C C . ALA B 1 751 ? -30.859 5.207 -17.016 1 38.78 751 ALA B C 1
ATOM 12686 O O . ALA B 1 751 ? -31.562 4.289 -17.438 1 38.78 751 ALA B O 1
ATOM 12687 N N . ALA B 1 752 ? -31.484 5.992 -16.328 1 35.41 752 ALA B N 1
ATOM 12688 C CA . ALA B 1 752 ? -32.844 5.906 -15.789 1 35.41 752 ALA B CA 1
ATOM 12689 C C . ALA B 1 752 ? -33.875 6.434 -16.781 1 35.41 752 ALA B C 1
ATOM 12691 O O . ALA B 1 752 ? -35 5.949 -16.844 1 35.41 752 ALA B O 1
ATOM 12692 N N . GLU B 1 753 ? -33.75 7.34 -17.812 1 36.19 753 GLU B N 1
ATOM 12693 C CA . GLU B 1 753 ? -34.688 7.863 -18.812 1 36.19 753 GLU B CA 1
ATOM 12694 C C . GLU B 1 753 ? -34.906 6.859 -19.938 1 36.19 753 GLU B C 1
ATOM 12696 O O . GLU B 1 753 ? -36.031 6.754 -20.469 1 36.19 753 GLU B O 1
ATOM 12701 N N . ASP B 1 754 ? -34.062 6.305 -20.672 1 32.38 754 ASP B N 1
ATOM 12702 C CA . ASP B 1 754 ? -34.25 5.453 -21.844 1 32.38 754 ASP B CA 1
ATOM 12703 C C . ASP B 1 754 ? -34.719 4.055 -21.422 1 32.38 754 ASP B C 1
ATOM 12705 O O . ASP B 1 754 ? -34.5 3.086 -22.156 1 32.38 754 ASP B O 1
ATOM 12709 N N . ALA B 1 755 ? -35.438 3.918 -20.297 1 29.06 755 ALA B N 1
ATOM 12710 C CA . ALA B 1 755 ? -35.906 2.535 -20.234 1 29.06 755 ALA B CA 1
ATOM 12711 C C . ALA B 1 755 ? -37.094 2.314 -21.172 1 29.06 755 ALA B C 1
ATOM 12713 O O . ALA B 1 755 ? -38.125 2.986 -21.047 1 29.06 755 ALA B O 1
ATOM 12714 N N . PRO B 1 756 ? -37.156 1.857 -22.422 1 27.88 756 PRO B N 1
ATOM 12715 C CA . PRO B 1 756 ? -38.344 1.426 -23.141 1 27.88 756 PRO B CA 1
ATOM 12716 C C . PRO B 1 756 ? -39.344 0.678 -22.266 1 27.88 756 PRO B C 1
ATOM 12718 O O . PRO B 1 756 ? -38.938 0.118 -21.234 1 27.88 756 PRO B O 1
ATOM 12721 N N . LEU B 1 757 ? -40.781 0.967 -22.281 1 26.59 757 LEU B N 1
ATOM 12722 C CA . LEU B 1 757 ? -41.969 0.207 -21.859 1 26.59 757 LEU B CA 1
ATOM 12723 C C . LEU B 1 757 ? -41.719 -1.293 -21.969 1 26.59 757 LEU B C 1
ATOM 12725 O O . LEU B 1 757 ? -42.031 -2.055 -21.062 1 26.59 757 LEU B O 1
ATOM 12729 N N . ASP B 1 758 ? -41.875 -1.915 -23.359 1 23.91 758 ASP B N 1
ATOM 12730 C CA . ASP B 1 758 ? -41.969 -3.301 -23.812 1 23.91 758 ASP B CA 1
ATOM 12731 C C . ASP B 1 758 ? -40.688 -4.074 -23.422 1 23.91 758 ASP B C 1
ATOM 12733 O O . ASP B 1 758 ? -40.375 -5.102 -24.031 1 23.91 758 ASP B O 1
ATOM 12737 N N . SER B 1 759 ? -39.906 -3.611 -22.734 1 24.12 759 SER B N 1
ATOM 12738 C CA . SER B 1 759 ? -38.625 -4.328 -22.797 1 24.12 759 SER B CA 1
ATOM 12739 C C . SER B 1 759 ? -38.75 -5.758 -22.297 1 24.12 759 SER B C 1
ATOM 12741 O O . SER B 1 759 ? -38.781 -5.992 -21.078 1 24.12 759 SER B O 1
ATOM 12743 N N . ASP B 1 760 ? -39.844 -6.566 -22.703 1 23.34 760 ASP B N 1
ATOM 12744 C CA . ASP B 1 760 ? -39.906 -8.023 -22.75 1 23.34 760 ASP B CA 1
ATOM 12745 C C . ASP B 1 760 ? -38.562 -8.641 -23.094 1 23.34 760 ASP B C 1
ATOM 12747 O O . ASP B 1 760 ? -38.438 -9.867 -23.156 1 23.34 760 ASP B O 1
ATOM 12751 N N . LEU B 1 761 ? -37.844 -8.047 -24 1 21.7 761 LEU B N 1
ATOM 12752 C CA . LEU B 1 761 ? -36.844 -8.898 -24.656 1 21.7 761 LEU B CA 1
ATOM 12753 C C . LEU B 1 761 ? -35.938 -9.555 -23.625 1 21.7 761 LEU B C 1
ATOM 12755 O O . LEU B 1 761 ? -35.438 -8.883 -22.719 1 21.7 761 LEU B O 1
ATOM 12759 N N . TYR B 1 762 ? -36.125 -10.836 -23.312 1 19.94 762 TYR B N 1
ATOM 12760 C CA . TYR B 1 762 ? -35.406 -12.023 -22.875 1 19.94 762 TYR B CA 1
ATOM 12761 C C . TYR B 1 762 ? -33.906 -11.914 -23.234 1 19.94 762 TYR B C 1
ATOM 12763 O O . TYR B 1 762 ? -33.562 -11.359 -24.266 1 19.94 762 TYR B O 1
ATOM 12771 N N . SER B 1 763 ? -33.156 -11.594 -22.359 1 20.48 763 SER B N 1
ATOM 12772 C CA . SER B 1 763 ? -31.734 -11.797 -22.594 1 20.48 763 SER B CA 1
ATOM 12773 C C . SER B 1 763 ? -31.469 -13.07 -23.375 1 20.48 763 SER B C 1
ATOM 12775 O O . SER B 1 763 ? -30.828 -13.992 -22.875 1 20.48 763 SER B O 1
ATOM 12777 N N . ASP B 1 764 ? -32.375 -13.328 -24.375 1 20.36 764 ASP B N 1
ATOM 12778 C CA . ASP B 1 764 ? -31.938 -14.422 -25.25 1 20.36 764 ASP B CA 1
ATOM 12779 C C . ASP B 1 764 ? -30.516 -14.211 -25.75 1 20.36 764 ASP B C 1
ATOM 12781 O O . ASP B 1 764 ? -30.109 -14.828 -26.734 1 20.36 764 ASP B O 1
ATOM 12785 N N . THR B 1 765 ? -29.766 -13.266 -25.328 1 20.41 765 THR B N 1
ATOM 12786 C CA . THR B 1 765 ? -28.578 -13.359 -26.172 1 20.41 765 THR B CA 1
ATOM 12787 C C . THR B 1 765 ? -28.094 -14.805 -26.266 1 20.41 765 THR B C 1
ATOM 12789 O O . THR B 1 765 ? -27.688 -15.391 -25.266 1 20.41 765 THR B O 1
ATOM 12792 N N . SER B 1 766 ? -28.922 -15.648 -26.953 1 17.7 766 SER B N 1
ATOM 12793 C CA . SER B 1 766 ? -28.453 -16.812 -27.719 1 17.7 766 SER B CA 1
ATOM 12794 C C . SER B 1 766 ? -27.047 -16.594 -28.25 1 17.7 766 SER B C 1
ATOM 12796 O O . SER B 1 766 ? -26.609 -15.445 -28.438 1 17.7 766 SER B O 1
ATOM 12798 N N . THR B 1 767 ? -26.219 -17.609 -28.016 1 18.98 767 THR B N 1
ATOM 12799 C CA . THR B 1 767 ? -25.031 -18.125 -28.703 1 18.98 767 THR B CA 1
ATOM 12800 C C . THR B 1 767 ? -25.172 -17.953 -30.219 1 18.98 767 THR B C 1
ATOM 12802 O O . THR B 1 767 ? -26.047 -18.562 -30.844 1 18.98 767 THR B O 1
ATOM 12805 N N . VAL B 1 768 ? -25.656 -16.781 -30.688 1 17.97 768 VAL B N 1
ATOM 12806 C CA . VAL B 1 768 ? -25.594 -16.875 -32.156 1 17.97 768 VAL B CA 1
ATOM 12807 C C . VAL B 1 768 ? -24.297 -17.562 -32.562 1 17.97 768 VAL B C 1
ATOM 12809 O O . VAL B 1 768 ? -23.203 -17.109 -32.219 1 17.97 768 VAL B O 1
ATOM 12812 N N . ALA B 1 769 ? -24.438 -18.953 -32.75 1 17.42 769 ALA B N 1
ATOM 12813 C CA . ALA B 1 769 ? -23.594 -19.906 -33.469 1 17.42 769 ALA B CA 1
ATOM 12814 C C . ALA B 1 769 ? -23.016 -19.281 -34.75 1 17.42 769 ALA B C 1
ATOM 12816 O O . ALA B 1 769 ? -21.844 -19.469 -35.062 1 17.42 769 ALA B O 1
ATOM 12817 N N . GLY B 1 770 ? -23.969 -19.031 -35.781 1 16.19 770 GLY B N 1
ATOM 12818 C CA . GLY B 1 770 ? -23.672 -19.578 -37.125 1 16.19 770 GLY B CA 1
ATOM 12819 C C . GLY B 1 770 ? -22.578 -18.828 -37.844 1 16.19 770 GLY B C 1
ATOM 12820 O O . GLY B 1 770 ? -21.672 -19.438 -38.406 1 16.19 770 GLY B O 1
ATOM 12821 N N . GLY B 1 771 ? -22.938 -17.578 -38.312 1 16.22 771 GLY B N 1
ATOM 12822 C CA . GLY B 1 771 ? -22.719 -17.469 -39.75 1 16.22 771 GLY B CA 1
ATOM 12823 C C . GLY B 1 771 ? -21.266 -17.516 -40.125 1 16.22 771 GLY B C 1
ATOM 12824 O O . GLY B 1 771 ? -20.391 -17.172 -39.312 1 16.22 771 GLY B O 1
ATOM 12825 N N . GLU B 1 772 ? -21.031 -18.406 -41.188 1 17.14 772 GLU B N 1
ATOM 12826 C CA . GLU B 1 772 ? -19.922 -18.766 -42.062 1 17.14 772 GLU B CA 1
ATOM 12827 C C . GLU B 1 772 ? -19.344 -17.547 -42.781 1 17.14 772 GLU B C 1
ATOM 12829 O O . GLU B 1 772 ? -19.984 -16.984 -43.656 1 17.14 772 GLU B O 1
ATOM 12834 N N . PRO B 1 773 ? -19.234 -16.391 -42.125 1 16.94 773 PRO B N 1
ATOM 12835 C CA . PRO B 1 773 ? -18.922 -15.547 -43.281 1 16.94 773 PRO B CA 1
ATOM 12836 C C . PRO B 1 773 ? -18.047 -16.25 -44.312 1 16.94 773 PRO B C 1
ATOM 12838 O O . PRO B 1 773 ? -17.359 -17.234 -44 1 16.94 773 PRO B O 1
ATOM 12841 N N . GLY B 1 774 ? -18.266 -15.828 -45.625 1 16.58 774 GLY B N 1
ATOM 12842 C CA . GLY B 1 774 ? -17.703 -16.125 -46.938 1 16.58 774 GLY B CA 1
ATOM 12843 C C . GLY B 1 774 ? -16.203 -16.234 -46.938 1 16.58 774 GLY B C 1
ATOM 12844 O O . GLY B 1 774 ? -15.539 -15.758 -46 1 16.58 774 GLY B O 1
ATOM 12845 N N . ARG B 1 775 ? -15.711 -17.141 -47.781 1 16.81 775 ARG B N 1
ATOM 12846 C CA . ARG B 1 775 ? -14.594 -17.875 -48.375 1 16.81 775 ARG B CA 1
ATOM 12847 C C . ARG B 1 775 ? -13.562 -16.906 -48.969 1 16.81 775 ARG B C 1
ATOM 12849 O O . ARG B 1 775 ? -12.375 -17.234 -49.031 1 16.81 775 ARG B O 1
ATOM 12856 N N . ARG B 1 776 ? -14.039 -15.789 -49.719 1 16.38 776 ARG B N 1
ATOM 12857 C CA . ARG B 1 776 ? -13.406 -15.867 -51.031 1 16.38 776 ARG B CA 1
ATOM 12858 C C . ARG B 1 776 ? -11.891 -15.75 -50.906 1 16.38 776 ARG B C 1
ATOM 12860 O O . ARG B 1 776 ? -11.375 -15.297 -49.875 1 16.38 776 ARG B O 1
ATOM 12867 N N . SER B 1 777 ? -11.266 -15.711 -52.125 1 16.34 777 SER B N 1
ATOM 12868 C CA . SER B 1 777 ? -10.164 -16.234 -52.938 1 16.34 777 SER B CA 1
ATOM 12869 C C . SER B 1 777 ? -8.898 -15.406 -52.75 1 16.34 777 SER B C 1
ATOM 12871 O O . SER B 1 777 ? -7.797 -15.953 -52.625 1 16.34 777 SER B O 1
ATOM 12873 N N . MET B 1 778 ? -8.945 -13.969 -52.812 1 16.81 778 MET B N 1
ATOM 12874 C CA . MET B 1 778 ? -7.918 -13.609 -53.781 1 16.81 778 MET B CA 1
ATOM 12875 C C . MET B 1 778 ? -6.523 -13.812 -53.188 1 16.81 778 MET B C 1
ATOM 12877 O O . MET B 1 778 ? -6.312 -13.602 -52 1 16.81 778 MET B O 1
ATOM 12881 N N . ALA B 1 779 ? -5.496 -14.422 -53.969 1 16.52 779 ALA B N 1
ATOM 12882 C CA . ALA B 1 779 ? -4.152 -14.969 -54.094 1 16.52 779 ALA B CA 1
ATOM 12883 C C . ALA B 1 779 ? -3.096 -13.891 -53.875 1 16.52 779 ALA B C 1
ATOM 12885 O O . ALA B 1 779 ? -1.896 -14.18 -53.875 1 16.52 779 ALA B O 1
ATOM 12886 N N . SER B 1 780 ? -3.492 -12.547 -53.594 1 17 780 SER B N 1
ATOM 12887 C CA . SER B 1 780 ? -2.424 -11.836 -54.312 1 17 780 SER B CA 1
ATOM 12888 C C . SER B 1 780 ? -1.057 -12.211 -53.75 1 17 780 SER B C 1
ATOM 12890 O O . SER B 1 780 ? -0.958 -12.727 -52.625 1 17 780 SER B O 1
ATOM 12892 N N . SER B 1 781 ? 0.012 -11.547 -54.281 1 17.42 781 SER B N 1
ATOM 12893 C CA . SER B 1 781 ? 1.382 -11.75 -54.719 1 17.42 781 SER B CA 1
ATOM 12894 C C . SER B 1 781 ? 2.367 -11.695 -53.562 1 17.42 781 SER B C 1
ATOM 12896 O O . SER B 1 781 ? 2 -11.32 -52.438 1 17.42 781 SER B O 1
ATOM 12898 N N . SER B 1 782 ? 3.525 -11.062 -53.781 1 17.88 782 SER B N 1
ATOM 12899 C CA . SER B 1 782 ? 4.902 -11.539 -53.844 1 17.88 782 SER B CA 1
ATOM 12900 C C . SER B 1 782 ? 5.621 -11.32 -52.531 1 17.88 782 SER B C 1
ATOM 12902 O O . SER B 1 782 ? 6.172 -12.266 -51.938 1 17.88 782 SER B O 1
ATOM 12904 N N . GLY B 1 783 ? 6.172 -10.031 -52.219 1 18.61 783 GLY B N 1
ATOM 12905 C CA . GLY B 1 783 ? 7.609 -9.891 -52.031 1 18.61 783 GLY B CA 1
ATOM 12906 C C . GLY B 1 783 ? 8.023 -9.977 -50.562 1 18.61 783 GLY B C 1
ATOM 12907 O O . GLY B 1 783 ? 7.195 -9.82 -49.656 1 18.61 783 GLY B O 1
ATOM 12908 N N . GLY B 1 784 ? 9.18 -10.617 -50.156 1 17.66 784 GLY B N 1
ATOM 12909 C CA . GLY B 1 784 ? 10 -11.219 -49.125 1 17.66 784 GLY B CA 1
ATOM 12910 C C . GLY B 1 784 ? 10.453 -10.219 -48.094 1 17.66 784 GLY B C 1
ATOM 12911 O O . GLY B 1 784 ? 11.258 -10.547 -47.219 1 17.66 784 GLY B O 1
ATOM 12912 N N . GLY B 1 785 ? 10.039 -8.891 -47.938 1 19.09 785 GLY B N 1
ATOM 12913 C CA . GLY B 1 785 ? 11.102 -8.109 -47.344 1 19.09 785 GLY B CA 1
ATOM 12914 C C . GLY B 1 785 ? 11.266 -8.383 -45.844 1 19.09 785 GLY B C 1
ATOM 12915 O O . GLY B 1 785 ? 10.336 -8.844 -45.188 1 19.09 785 GLY B O 1
ATOM 12916 N N . SER B 1 786 ? 12.539 -8.648 -45.188 1 19.95 786 SER B N 1
ATOM 12917 C CA . SER B 1 786 ? 13.273 -9.039 -44 1 19.95 786 SER B CA 1
ATOM 12918 C C . SER B 1 786 ? 13.047 -8.055 -42.875 1 19.95 786 SER B C 1
ATOM 12920 O O . SER B 1 786 ? 13.5 -6.914 -42.906 1 19.95 786 SER B O 1
ATOM 12922 N N . SER B 1 787 ? 11.82 -7.758 -42.375 1 20.7 787 SER B N 1
ATOM 12923 C CA . SER B 1 787 ? 11.641 -6.668 -41.438 1 20.7 787 SER B CA 1
ATOM 12924 C C . SER B 1 787 ? 12.305 -6.984 -40.094 1 20.7 787 SER B C 1
ATOM 12926 O O . SER B 1 787 ? 12.102 -8.062 -39.531 1 20.7 787 SER B O 1
ATOM 12928 N N . SER B 1 788 ? 13.461 -6.293 -39.625 1 22.61 788 SER B N 1
ATOM 12929 C CA . SER B 1 788 ? 14.422 -6.246 -38.531 1 22.61 788 SER B CA 1
ATOM 12930 C C . SER B 1 788 ? 13.75 -5.914 -37.219 1 22.61 788 SER B C 1
ATOM 12932 O O . SER B 1 788 ? 12.914 -5.008 -37.156 1 22.61 788 SER B O 1
ATOM 12934 N N . ARG B 1 789 ? 13.633 -6.781 -36.125 1 24.52 789 ARG B N 1
ATOM 12935 C CA . ARG B 1 789 ? 13.094 -6.898 -34.781 1 24.52 789 ARG B CA 1
ATOM 12936 C C . ARG B 1 789 ? 13.734 -5.875 -33.844 1 24.52 789 ARG B C 1
ATOM 12938 O O . ARG B 1 789 ? 14.883 -6.043 -33.438 1 24.52 789 ARG B O 1
ATOM 12945 N N . SER B 1 790 ? 13.492 -4.531 -34.094 1 27.09 790 SER B N 1
ATOM 12946 C CA . SER B 1 790 ? 14.055 -3.467 -33.281 1 27.09 790 SER B CA 1
ATOM 12947 C C . SER B 1 790 ? 13.703 -3.656 -31.812 1 27.09 790 SER B C 1
ATOM 12949 O O . SER B 1 790 ? 12.539 -3.889 -31.484 1 27.09 790 SER B O 1
ATOM 12951 N N . GLN B 1 791 ? 14.617 -4.176 -30.984 1 28.77 791 GLN B N 1
ATOM 12952 C CA . GLN B 1 791 ? 14.75 -4.352 -29.547 1 28.77 791 GLN B CA 1
ATOM 12953 C C . GLN B 1 791 ? 14.406 -3.066 -28.797 1 28.77 791 GLN B C 1
ATOM 12955 O O . GLN B 1 791 ? 15.141 -2.076 -28.891 1 28.77 791 GLN B O 1
ATOM 12960 N N . ARG B 1 792 ? 13.125 -2.779 -28.594 1 35.66 792 ARG B N 1
ATOM 12961 C CA . ARG B 1 792 ? 12.602 -1.562 -27.984 1 35.66 792 ARG B CA 1
ATOM 12962 C C . ARG B 1 792 ? 13.164 -1.354 -26.594 1 35.66 792 ARG B C 1
ATOM 12964 O O . ARG B 1 792 ? 13.148 -2.275 -25.766 1 35.66 792 ARG B O 1
ATOM 12971 N N . SER B 1 793 ? 14.07 -0.367 -26.453 1 33.56 793 SER B N 1
ATOM 12972 C CA . SER B 1 793 ? 14.953 0.022 -25.359 1 33.56 793 SER B CA 1
ATOM 12973 C C . SER B 1 793 ? 14.172 0.225 -24.062 1 33.56 793 SER B C 1
ATOM 12975 O O . SER B 1 793 ? 12.961 0.44 -24.094 1 33.56 793 SER B O 1
ATOM 12977 N N . SER B 1 794 ? 14.68 0.011 -22.906 1 34.09 794 SER B N 1
ATOM 12978 C CA . SER B 1 794 ? 14.266 0.125 -21.516 1 34.09 794 SER B CA 1
ATOM 12979 C C . SER B 1 794 ? 13.617 1.478 -21.25 1 34.09 794 SER B C 1
ATOM 12981 O O . SER B 1 794 ? 12.703 1.578 -20.422 1 34.09 794 SER B O 1
ATOM 12983 N N . LYS B 1 795 ? 13.992 2.596 -21.953 1 38.22 795 LYS B N 1
ATOM 12984 C CA . LYS B 1 795 ? 13.391 3.922 -21.859 1 38.22 795 LYS B CA 1
ATOM 12985 C C . LYS B 1 795 ? 11.945 3.904 -22.359 1 38.22 795 LYS B C 1
ATOM 12987 O O . LYS B 1 795 ? 11.086 4.582 -21.797 1 38.22 795 LYS B O 1
ATOM 12992 N N . SER B 1 796 ? 11.656 3.139 -23.297 1 41.56 796 SER B N 1
ATOM 12993 C CA . SER B 1 796 ? 10.336 3.09 -23.906 1 41.56 796 SER B CA 1
ATOM 12994 C C . SER B 1 796 ? 9.328 2.395 -23 1 41.56 796 SER B C 1
ATOM 12996 O O . SER B 1 796 ? 8.164 2.791 -22.922 1 41.56 796 SER B O 1
ATOM 12998 N N . ARG B 1 797 ? 9.766 1.44 -22.25 1 40.41 797 ARG B N 1
ATOM 12999 C CA . ARG B 1 797 ? 8.875 0.771 -21.297 1 40.41 797 ARG B CA 1
ATOM 13000 C C . ARG B 1 797 ? 8.539 1.683 -20.125 1 40.41 797 ARG B C 1
ATOM 13002 O O . ARG B 1 797 ? 7.398 1.706 -19.656 1 40.41 797 ARG B O 1
ATOM 13009 N N . ARG B 1 798 ? 9.539 2.457 -19.609 1 44.25 798 ARG B N 1
ATOM 13010 C CA . ARG B 1 798 ? 9.258 3.473 -18.594 1 44.25 798 ARG B CA 1
ATOM 13011 C C . ARG B 1 798 ? 8.32 4.543 -19.141 1 44.25 798 ARG B C 1
ATOM 13013 O O . ARG B 1 798 ? 7.422 5.008 -18.438 1 44.25 798 ARG B O 1
ATOM 13020 N N . LYS B 1 799 ? 8.547 4.891 -20.328 1 43.22 799 LYS B N 1
ATOM 13021 C CA . LYS B 1 799 ? 7.656 5.836 -21 1 43.22 799 LYS B CA 1
ATOM 13022 C C . LYS B 1 799 ? 6.254 5.25 -21.156 1 43.22 799 LYS B C 1
ATOM 13024 O O . LYS B 1 799 ? 5.258 5.957 -20.984 1 43.22 799 LYS B O 1
ATOM 13029 N N . MET B 1 800 ? 6.133 3.988 -21.438 1 43.34 800 MET B N 1
ATOM 13030 C CA . MET B 1 800 ? 4.828 3.355 -21.609 1 43.34 800 MET B CA 1
ATOM 13031 C C . MET B 1 800 ? 4.141 3.17 -20.266 1 43.34 800 MET B C 1
ATOM 13033 O O . MET B 1 800 ? 2.916 3.281 -20.156 1 43.34 800 MET B O 1
ATOM 13037 N N . GLU B 1 801 ? 4.855 2.77 -19.281 1 46.09 801 GLU B N 1
ATOM 13038 C CA . GLU B 1 801 ? 4.277 2.689 -17.953 1 46.09 801 GLU B CA 1
ATOM 13039 C C . GLU B 1 801 ? 3.85 4.066 -17.438 1 46.09 801 GLU B C 1
ATOM 13041 O O . GLU B 1 801 ? 2.844 4.191 -16.75 1 46.09 801 GLU B O 1
ATOM 13046 N N . ARG B 1 802 ? 4.68 5.094 -17.734 1 49.53 802 ARG B N 1
ATOM 13047 C CA . ARG B 1 802 ? 4.262 6.473 -17.484 1 49.53 802 ARG B CA 1
ATOM 13048 C C . ARG B 1 802 ? 3.006 6.812 -18.281 1 49.53 802 ARG B C 1
ATOM 13050 O O . ARG B 1 802 ? 2.236 7.691 -17.891 1 49.53 802 ARG B O 1
ATOM 13057 N N . LYS B 1 803 ? 2.891 6.141 -19.297 1 55.53 803 LYS B N 1
ATOM 13058 C CA . LYS B 1 803 ? 1.824 6.438 -20.25 1 55.53 803 LYS B CA 1
ATOM 13059 C C . LYS B 1 803 ? 0.495 5.848 -19.781 1 55.53 803 LYS B C 1
ATOM 13061 O O . LYS B 1 803 ? -0.538 6.051 -20.422 1 55.53 803 LYS B O 1
ATOM 13066 N N . LYS B 1 804 ? 0.585 5.152 -18.812 1 63.62 804 LYS B N 1
ATOM 13067 C CA . LYS B 1 804 ? -0.692 4.531 -18.469 1 63.62 804 LYS B CA 1
ATOM 13068 C C . LYS B 1 804 ? -1.701 5.574 -18 1 63.62 804 LYS B C 1
ATOM 13070 O O . LYS B 1 804 ? -2.891 5.484 -18.312 1 63.62 804 LYS B O 1
ATOM 13075 N N . TYR B 1 805 ? -1.007 6.551 -17.234 1 77 805 TYR B N 1
ATOM 13076 C CA . TYR B 1 805 ? -1.907 7.598 -16.75 1 77 805 TYR B CA 1
ATOM 13077 C C . TYR B 1 805 ? -1.55 8.945 -17.375 1 77 805 TYR B C 1
ATOM 13079 O O . TYR B 1 805 ? -0.376 9.227 -17.625 1 77 805 TYR B O 1
ATOM 13087 N N . SER B 1 806 ? -2.426 9.523 -17.969 1 79.69 806 SER B N 1
ATOM 13088 C CA . SER B 1 806 ? -2.162 10.805 -18.609 1 79.69 806 SER B CA 1
ATOM 13089 C C . SER B 1 806 ? -2.508 11.969 -17.672 1 79.69 806 SER B C 1
ATOM 13091 O O . SER B 1 806 ? -3.586 11.992 -17.078 1 79.69 806 SER B O 1
ATOM 13093 N N . LEU B 1 807 ? -1.544 12.898 -17.469 1 83 807 LEU B N 1
ATOM 13094 C CA . LEU B 1 807 ? -1.734 14.07 -16.625 1 83 807 LEU B CA 1
ATOM 13095 C C . LEU B 1 807 ? -2.449 15.18 -17.375 1 83 807 LEU B C 1
ATOM 13097 O O . LEU B 1 807 ? -2.674 16.266 -16.828 1 83 807 LEU B O 1
ATOM 13101 N N . ARG B 1 808 ? -2.771 14.828 -18.656 1 79.19 808 ARG B N 1
ATOM 13102 C CA . ARG B 1 808 ? -3.465 15.836 -19.453 1 79.19 808 ARG B CA 1
ATOM 13103 C C . ARG B 1 808 ? -4.824 16.172 -18.859 1 79.19 808 ARG B C 1
ATOM 13105 O O . ARG B 1 808 ? -5.582 15.281 -18.484 1 79.19 808 ARG B O 1
ATOM 13112 N N . GLU B 1 809 ? -5.133 17.5 -18.812 1 84.69 809 GLU B N 1
ATOM 13113 C CA . GLU B 1 809 ? -6.375 17.969 -18.219 1 84.69 809 GLU B CA 1
ATOM 13114 C C . GLU B 1 809 ? -7.59 17.484 -19 1 84.69 809 GLU B C 1
ATOM 13116 O O . GLU B 1 809 ? -7.629 17.594 -20.234 1 84.69 809 GLU B O 1
ATOM 13121 N N . GLY B 1 810 ? -8.461 16.812 -18.328 1 78.69 810 GLY B N 1
ATOM 13122 C CA . GLY B 1 810 ? -9.695 16.359 -18.953 1 78.69 810 GLY B CA 1
ATOM 13123 C C . GLY B 1 810 ? -9.656 14.898 -19.359 1 78.69 810 GLY B C 1
ATOM 13124 O O . GLY B 1 810 ? -10.664 14.344 -19.797 1 78.69 810 GLY B O 1
ATOM 13125 N N . SER B 1 811 ? -8.492 14.375 -19.219 1 79.06 811 SER B N 1
ATOM 13126 C CA . SER B 1 811 ? -8.383 12.969 -19.578 1 79.06 811 SER B CA 1
ATOM 13127 C C . SER B 1 811 ? -9.117 12.07 -18.594 1 79.06 811 SER B C 1
ATOM 13129 O O . SER B 1 811 ? -9.328 12.453 -17.438 1 79.06 811 SER B O 1
ATOM 13131 N N . ALA B 1 812 ? -9.578 10.883 -19.047 1 79.75 812 ALA B N 1
ATOM 13132 C CA . ALA B 1 812 ? -10.359 9.945 -18.234 1 79.75 812 ALA B CA 1
ATOM 13133 C C . ALA B 1 812 ? -9.547 9.414 -17.062 1 79.75 812 ALA B C 1
ATOM 13135 O O . ALA B 1 812 ? -10.109 9.023 -16.031 1 79.75 812 ALA B O 1
ATOM 13136 N N . THR B 1 813 ? -8.234 9.43 -17.219 1 86.88 813 THR B N 1
ATOM 13137 C CA . THR B 1 813 ? -7.395 8.875 -16.156 1 86.88 813 THR B CA 1
ATOM 13138 C C . THR B 1 813 ? -6.59 9.969 -15.477 1 86.88 813 THR B C 1
ATOM 13140 O O . THR B 1 813 ? -5.516 9.711 -14.93 1 86.88 813 THR B O 1
ATOM 13143 N N . GLU B 1 814 ? -7.074 11.141 -15.57 1 88.62 814 GLU B N 1
ATOM 13144 C CA . GLU B 1 814 ? -6.348 12.266 -14.992 1 88.62 814 GLU B CA 1
ATOM 13145 C C . GLU B 1 814 ? -6.156 12.086 -13.484 1 88.62 814 GLU B C 1
ATOM 13147 O O . GLU B 1 814 ? -5.094 12.406 -12.953 1 88.62 814 GLU B O 1
ATOM 13152 N N . ASP B 1 815 ? -7.09 11.602 -12.805 1 89 815 ASP B N 1
ATOM 13153 C CA . ASP B 1 815 ? -7.012 11.422 -11.359 1 89 815 ASP B CA 1
ATOM 13154 C C . ASP B 1 815 ? -5.938 10.398 -10.984 1 89 815 ASP B C 1
ATOM 13156 O O . ASP B 1 815 ? -5.156 10.625 -10.062 1 89 815 ASP B O 1
ATOM 13160 N N . LEU B 1 816 ? -5.867 9.422 -11.789 1 89.44 816 LEU B N 1
ATOM 13161 C CA . LEU B 1 816 ? -4.887 8.375 -11.531 1 89.44 816 LEU B CA 1
ATOM 13162 C C . LEU B 1 816 ? -3.471 8.875 -11.805 1 89.44 816 LEU B C 1
ATOM 13164 O O . LEU B 1 816 ? -2.539 8.562 -11.062 1 89.44 816 LEU B O 1
ATOM 13168 N N . ALA B 1 817 ? -3.424 9.648 -12.859 1 90.56 817 ALA B N 1
ATOM 13169 C CA . ALA B 1 817 ? -2.127 10.219 -13.203 1 90.56 817 ALA B CA 1
ATOM 13170 C C . ALA B 1 817 ? -1.646 11.18 -12.125 1 90.56 817 ALA B C 1
ATOM 13172 O O . ALA B 1 817 ? -0.458 11.211 -11.797 1 90.56 817 ALA B O 1
ATOM 13173 N N . LEU B 1 818 ? -2.564 11.906 -11.594 1 92.38 818 LEU B N 1
ATOM 13174 C CA . LEU B 1 818 ? -2.225 12.844 -10.531 1 92.38 818 LEU B CA 1
ATOM 13175 C C . LEU B 1 818 ? -1.792 12.094 -9.273 1 92.38 818 LEU B C 1
ATOM 13177 O O . LEU B 1 818 ? -0.829 12.492 -8.609 1 92.38 818 LEU B O 1
ATOM 13181 N N . LEU B 1 819 ? -2.367 11.047 -9.039 1 91.88 819 LEU B N 1
ATOM 13182 C CA . LEU B 1 819 ? -2.01 10.242 -7.875 1 91.88 819 LEU B CA 1
ATOM 13183 C C . LEU B 1 819 ? -0.63 9.617 -8.047 1 91.88 819 LEU B C 1
ATOM 13185 O O . LEU B 1 819 ? 0.168 9.602 -7.109 1 91.88 819 LEU B O 1
ATOM 13189 N N . ALA B 1 820 ? -0.389 9.141 -9.164 1 89.88 820 ALA B N 1
ATOM 13190 C CA . ALA B 1 820 ? 0.919 8.555 -9.445 1 89.88 820 ALA B CA 1
ATOM 13191 C C . ALA B 1 820 ? 2.025 9.602 -9.328 1 89.88 820 ALA B C 1
ATOM 13193 O O . ALA B 1 820 ? 3.084 9.328 -8.75 1 89.88 820 ALA B O 1
ATOM 13194 N N . ALA B 1 821 ? 1.73 10.742 -9.867 1 91.75 821 ALA B N 1
ATOM 13195 C CA . ALA B 1 821 ? 2.703 11.828 -9.812 1 91.75 821 ALA B CA 1
ATOM 13196 C C . ALA B 1 821 ? 2.957 12.258 -8.367 1 91.75 821 ALA B C 1
ATOM 13198 O O . ALA B 1 821 ? 4.105 12.492 -7.977 1 91.75 821 ALA B O 1
ATOM 13199 N N . LEU B 1 822 ? 1.946 12.359 -7.652 1 93.56 822 LEU B N 1
ATOM 13200 C CA . LEU B 1 822 ? 2.068 12.758 -6.254 1 93.56 822 LEU B CA 1
ATOM 13201 C C . LEU B 1 822 ? 2.799 11.688 -5.449 1 93.56 822 LEU B C 1
ATOM 13203 O O . LEU B 1 822 ? 3.627 12.008 -4.59 1 93.56 822 LEU B O 1
ATOM 13207 N N . HIS B 1 823 ? 2.494 10.469 -5.699 1 90.44 823 HIS B N 1
ATOM 13208 C CA . HIS B 1 823 ? 3.199 9.391 -5.016 1 90.44 823 HIS B CA 1
ATOM 13209 C C . HIS B 1 823 ? 4.699 9.445 -5.293 1 90.44 823 HIS B C 1
ATOM 13211 O O . HIS B 1 823 ? 5.508 9.266 -4.379 1 90.44 823 HIS B O 1
ATOM 13217 N N . HIS B 1 824 ? 5.008 9.695 -6.516 1 89.88 824 HIS B N 1
ATOM 13218 C CA . HIS B 1 824 ? 6.414 9.82 -6.891 1 89.88 824 HIS B CA 1
ATOM 13219 C C . HIS B 1 824 ? 7.082 10.969 -6.145 1 89.88 824 HIS B C 1
ATOM 13221 O O . HIS B 1 824 ? 8.195 10.82 -5.637 1 89.88 824 HIS B O 1
ATOM 13227 N N . THR B 1 825 ? 6.414 12.039 -6.066 1 92.88 825 THR B N 1
ATOM 13228 C CA . THR B 1 825 ? 6.957 13.195 -5.367 1 92.88 825 THR B CA 1
ATOM 13229 C C . THR B 1 825 ? 7.191 12.875 -3.893 1 92.88 825 THR B C 1
ATOM 13231 O O . THR B 1 825 ? 8.219 13.25 -3.326 1 92.88 825 THR B O 1
ATOM 13234 N N . TYR B 1 826 ? 6.332 12.211 -3.291 1 92.31 826 TYR B N 1
ATOM 13235 C CA . TYR B 1 826 ? 6.457 11.867 -1.879 1 92.31 826 TYR B CA 1
ATOM 13236 C C . TYR B 1 826 ? 7.602 10.891 -1.655 1 92.31 826 TYR B C 1
ATOM 13238 O O . TYR B 1 826 ? 8.289 10.945 -0.633 1 92.31 826 TYR B O 1
ATOM 13246 N N . THR B 1 827 ? 7.855 9.977 -2.551 1 88.88 827 THR B N 1
ATOM 13247 C CA . THR B 1 827 ? 8.945 9.008 -2.438 1 88.88 827 THR B CA 1
ATOM 13248 C C . THR B 1 827 ? 10.297 9.703 -2.527 1 88.88 827 THR B C 1
ATOM 13250 O O . THR B 1 827 ? 11.266 9.281 -1.886 1 88.88 827 THR B O 1
ATOM 13253 N N . THR B 1 828 ? 10.391 10.781 -3.273 1 91.69 828 THR B N 1
ATOM 13254 C CA . THR B 1 828 ? 11.656 11.477 -3.482 1 91.69 828 THR B CA 1
ATOM 13255 C C . THR B 1 828 ? 11.992 12.359 -2.285 1 91.69 828 THR B C 1
ATOM 13257 O O . THR B 1 828 ? 13.117 12.859 -2.172 1 91.69 828 THR B O 1
ATOM 13260 N N . LEU B 1 829 ? 11.094 12.531 -1.362 1 92.44 829 LEU B N 1
ATOM 13261 C CA . LEU B 1 829 ? 11.32 13.406 -0.216 1 92.44 829 LEU B CA 1
ATOM 13262 C C . LEU B 1 829 ? 12.398 12.836 0.7 1 92.44 829 LEU B C 1
ATOM 13264 O O . LEU B 1 829 ? 13.164 13.586 1.303 1 92.44 829 LEU B O 1
ATOM 13268 N N . GLN B 1 830 ? 12.5 11.523 0.761 1 89.44 830 GLN B N 1
ATOM 13269 C CA . GLN B 1 830 ? 13.531 10.914 1.599 1 89.44 830 GLN B CA 1
ATOM 13270 C C . GLN B 1 830 ? 14.93 11.219 1.068 1 89.44 830 GLN B C 1
ATOM 13272 O O . GLN B 1 830 ? 15.836 11.539 1.841 1 89.44 830 GLN B O 1
ATOM 13277 N N . GLY B 1 831 ? 15.055 11.094 -0.264 1 90.75 831 GLY B N 1
ATOM 13278 C CA . GLY B 1 831 ? 16.328 11.445 -0.867 1 90.75 831 GLY B CA 1
ATOM 13279 C C . GLY B 1 831 ? 16.703 12.898 -0.671 1 90.75 831 GLY B C 1
ATOM 13280 O O . GLY B 1 831 ? 17.859 13.219 -0.392 1 90.75 831 GLY B O 1
ATOM 13281 N N . ARG B 1 832 ? 15.727 13.758 -0.738 1 93.5 832 ARG B N 1
ATOM 13282 C CA . ARG B 1 832 ? 15.945 15.188 -0.536 1 93.5 832 ARG B CA 1
ATOM 13283 C C . ARG B 1 832 ? 16.328 15.477 0.91 1 93.5 832 ARG B C 1
ATOM 13285 O O . ARG B 1 832 ? 17.109 16.406 1.175 1 93.5 832 ARG B O 1
ATOM 13292 N N . ALA B 1 833 ? 15.828 14.672 1.867 1 94.19 833 ALA B N 1
ATOM 13293 C CA . ALA B 1 833 ? 16.156 14.844 3.279 1 94.19 833 ALA B CA 1
ATOM 13294 C C . ALA B 1 833 ? 17.641 14.602 3.529 1 94.19 833 ALA B C 1
ATOM 13296 O O . ALA B 1 833 ? 18.297 15.375 4.227 1 94.19 833 ALA B O 1
ATOM 13297 N N . THR B 1 834 ? 18.203 13.602 2.926 1 92.56 834 THR B N 1
ATOM 13298 C CA . THR B 1 834 ? 19.609 13.258 3.09 1 92.56 834 THR B CA 1
ATOM 13299 C C . THR B 1 834 ? 20.5 14.344 2.488 1 92.56 834 THR B C 1
ATOM 13301 O O . THR B 1 834 ? 21.484 14.75 3.096 1 92.56 834 THR B O 1
ATOM 13304 N N . THR B 1 835 ? 20.109 14.805 1.309 1 93.25 835 THR B N 1
ATOM 13305 C CA . THR B 1 835 ? 20.875 15.844 0.639 1 93.25 835 THR B CA 1
ATOM 13306 C C . THR B 1 835 ? 20.828 17.141 1.434 1 93.25 835 THR B C 1
ATOM 13308 O O . THR B 1 835 ? 21.828 17.875 1.508 1 93.25 835 THR B O 1
ATOM 13311 N N . THR B 1 836 ? 19.703 17.453 2.008 1 95.12 836 THR B N 1
ATOM 13312 C CA . THR B 1 836 ? 19.547 18.672 2.793 1 95.12 836 THR B CA 1
ATOM 13313 C C . THR B 1 836 ? 20.406 18.609 4.055 1 95.12 836 THR B C 1
ATOM 13315 O O . THR B 1 836 ? 21.047 19.594 4.414 1 95.12 836 THR B O 1
ATOM 13318 N N . THR B 1 837 ? 20.438 17.453 4.719 1 94.69 837 THR B N 1
ATOM 13319 C CA . THR B 1 837 ? 21.25 17.297 5.922 1 94.69 837 THR B CA 1
ATOM 13320 C C . THR B 1 837 ? 22.734 17.484 5.605 1 94.69 837 THR B C 1
ATOM 13322 O O . THR B 1 837 ? 23.453 18.172 6.344 1 94.69 837 THR B O 1
ATOM 13325 N N . THR B 1 838 ? 23.156 16.891 4.504 1 95 838 THR B N 1
ATOM 13326 C CA . THR B 1 838 ? 24.547 17 4.098 1 95 838 THR B CA 1
ATOM 13327 C C . THR B 1 838 ? 24.922 18.438 3.771 1 95 838 THR B C 1
ATOM 13329 O O . THR B 1 838 ? 25.984 18.922 4.16 1 95 838 THR B O 1
ATOM 13332 N N . LEU B 1 839 ? 24.062 19.109 3.098 1 96.31 839 LEU B N 1
ATOM 13333 C CA . LEU B 1 839 ? 24.297 20.5 2.713 1 96.31 839 LEU B CA 1
ATOM 13334 C C . LEU B 1 839 ? 24.281 21.406 3.932 1 96.31 839 LEU B C 1
ATOM 13336 O O . LEU B 1 839 ? 25.109 22.312 4.059 1 96.31 839 LEU B O 1
ATOM 13340 N N . CYS B 1 840 ? 23.297 21.203 4.824 1 95.75 840 CYS B N 1
ATOM 13341 C CA . CYS B 1 840 ? 23.203 22 6.043 1 95.75 840 CYS B CA 1
ATOM 13342 C C . CYS B 1 840 ? 24.453 21.812 6.898 1 95.75 840 CYS B C 1
ATOM 13344 O O . CYS B 1 840 ? 24.984 22.781 7.461 1 95.75 840 CYS B O 1
ATOM 13346 N N . THR B 1 841 ? 24.953 20.594 6.977 1 95.06 841 THR B N 1
ATOM 13347 C CA . THR B 1 841 ? 26.172 20.297 7.73 1 95.06 841 THR B CA 1
ATOM 13348 C C . THR B 1 841 ? 27.359 21.047 7.145 1 95.06 841 THR B C 1
ATOM 13350 O O . THR B 1 841 ? 28.172 21.594 7.887 1 95.06 841 THR B O 1
ATOM 13353 N N . ALA B 1 842 ? 27.469 21.047 5.859 1 95.69 842 ALA B N 1
ATOM 13354 C CA . ALA B 1 842 ? 28.547 21.75 5.184 1 95.69 842 ALA B CA 1
ATOM 13355 C C . ALA B 1 842 ? 28.469 23.266 5.43 1 95.69 842 ALA B C 1
ATOM 13357 O O . ALA B 1 842 ? 29.484 23.906 5.703 1 95.69 842 ALA B O 1
ATOM 13358 N N . LEU B 1 843 ? 27.281 23.828 5.352 1 95.06 843 LEU B N 1
ATOM 13359 C CA . LEU B 1 843 ? 27.078 25.266 5.543 1 95.06 843 LEU B CA 1
ATOM 13360 C C . LEU B 1 843 ? 27.422 25.672 6.973 1 95.06 843 LEU B C 1
ATOM 13362 O O . LEU B 1 843 ? 28.062 26.703 7.191 1 95.06 843 LEU B O 1
ATOM 13366 N N . LEU B 1 844 ? 27.031 24.828 7.93 1 92.56 844 LEU B N 1
ATOM 13367 C CA . LEU B 1 844 ? 27.344 25.109 9.328 1 92.56 844 LEU B CA 1
ATOM 13368 C C . LEU B 1 844 ? 28.844 25.047 9.562 1 92.56 844 LEU B C 1
ATOM 13370 O O . LEU B 1 844 ? 29.406 25.875 10.289 1 92.56 844 LEU B O 1
ATOM 13374 N N . THR B 1 845 ? 29.516 24.047 8.914 1 93.56 845 THR B N 1
ATOM 13375 C CA . THR B 1 845 ? 30.969 23.906 9.039 1 93.56 845 THR B CA 1
ATOM 13376 C C . THR B 1 845 ? 31.688 25.125 8.492 1 93.56 845 THR B C 1
ATOM 13378 O O . THR B 1 845 ? 32.719 25.547 9.031 1 93.56 845 THR B O 1
ATOM 13381 N N . LEU B 1 846 ? 31.125 25.75 7.484 1 92.19 846 LEU B N 1
ATOM 13382 C CA . LEU B 1 846 ? 31.75 26.891 6.812 1 92.19 846 LEU B CA 1
ATOM 13383 C C . LEU B 1 846 ? 31.312 28.203 7.445 1 92.19 846 LEU B C 1
ATOM 13385 O O . LEU B 1 846 ? 31.719 29.281 7.004 1 92.19 846 LEU B O 1
ATOM 13389 N N . GLY B 1 847 ? 30.375 28.172 8.422 1 87.38 847 GLY B N 1
ATOM 13390 C CA . GLY B 1 847 ? 30 29.344 9.188 1 87.38 847 GLY B CA 1
ATOM 13391 C C . GLY B 1 847 ? 28.797 30.078 8.602 1 87.38 847 GLY B C 1
ATOM 13392 O O . GLY B 1 847 ? 28.562 31.25 8.93 1 87.38 847 GLY B O 1
ATOM 13393 N N . HIS B 1 848 ? 28.078 29.438 7.645 1 90.31 848 HIS B N 1
ATOM 13394 C CA . HIS B 1 848 ? 26.891 30.062 7.043 1 90.31 848 HIS B CA 1
ATOM 13395 C C . HIS B 1 848 ? 25.625 29.594 7.742 1 90.31 848 HIS B C 1
ATOM 13397 O O . HIS B 1 848 ? 24.797 28.891 7.152 1 90.31 848 HIS B O 1
ATOM 13403 N N . ASP B 1 849 ? 25.391 30.047 8.93 1 88.44 849 ASP B N 1
ATOM 13404 C CA . ASP B 1 849 ? 24.328 29.594 9.805 1 88.44 849 ASP B CA 1
ATOM 13405 C C . ASP B 1 849 ? 22.953 30.031 9.281 1 88.44 849 ASP B C 1
ATOM 13407 O O . ASP B 1 849 ? 21.984 29.281 9.328 1 88.44 849 ASP B O 1
ATOM 13411 N N . ALA B 1 850 ? 22.859 31.328 8.852 1 86.38 850 ALA B N 1
ATOM 13412 C CA . ALA B 1 850 ? 21.578 31.875 8.383 1 86.38 850 ALA B CA 1
ATOM 13413 C C . ALA B 1 850 ? 21.047 31.062 7.211 1 86.38 850 ALA B C 1
ATOM 13415 O O . ALA B 1 850 ? 19.875 30.688 7.184 1 86.38 850 ALA B O 1
ATOM 13416 N N . GLU B 1 851 ? 21.969 30.781 6.277 1 91.81 851 GLU B N 1
ATOM 13417 C CA . GLU B 1 851 ? 21.547 30 5.113 1 91.81 851 GLU B CA 1
ATOM 13418 C C . GLU B 1 851 ? 21.141 28.594 5.512 1 91.81 851 GLU B C 1
ATOM 13420 O O . GLU B 1 851 ? 20.156 28.047 4.992 1 91.81 851 GLU B O 1
ATOM 13425 N N . ALA B 1 852 ? 21.906 27.938 6.414 1 93.25 852 ALA B N 1
ATOM 13426 C CA . ALA B 1 852 ? 21.594 26.594 6.891 1 93.25 852 ALA B CA 1
ATOM 13427 C C . ALA B 1 852 ? 20.234 26.547 7.586 1 93.25 852 ALA B C 1
ATOM 13429 O O . ALA B 1 852 ? 19.438 25.641 7.352 1 93.25 852 ALA B O 1
ATOM 13430 N N . THR B 1 853 ? 19.969 27.531 8.43 1 90.19 853 THR B N 1
ATOM 13431 C CA . THR B 1 853 ? 18.703 27.594 9.156 1 90.19 853 THR B CA 1
ATOM 13432 C C . THR B 1 853 ? 17.531 27.781 8.195 1 90.19 853 THR B C 1
ATOM 13434 O O . THR B 1 853 ? 16.484 27.141 8.359 1 90.19 853 THR B O 1
ATOM 13437 N N . HIS B 1 854 ? 17.781 28.672 7.285 1 92.06 854 HIS B N 1
ATOM 13438 C CA . HIS B 1 854 ? 16.734 28.922 6.297 1 92.06 854 HIS B CA 1
ATOM 13439 C C . HIS B 1 854 ? 16.406 27.656 5.516 1 92.06 854 HIS B C 1
ATOM 13441 O O . HIS B 1 854 ? 15.242 27.344 5.285 1 92.06 854 HIS B O 1
ATOM 13447 N N . LEU B 1 855 ? 17.422 26.984 5.066 1 94.25 855 LEU B N 1
ATOM 13448 C CA . LEU B 1 855 ? 17.234 25.75 4.316 1 94.25 855 LEU B CA 1
ATOM 13449 C C . LEU B 1 855 ? 16.531 24.703 5.168 1 94.25 855 LEU B C 1
ATOM 13451 O O . LEU B 1 855 ? 15.609 24.031 4.695 1 94.25 855 LEU B O 1
ATOM 13455 N N . HIS B 1 856 ? 17 24.5 6.344 1 93.62 856 HIS B N 1
ATOM 13456 C CA . HIS B 1 856 ? 16.438 23.516 7.27 1 93.62 856 HIS B CA 1
ATOM 13457 C C . HIS B 1 856 ? 14.977 23.797 7.562 1 93.62 856 HIS B C 1
ATOM 13459 O O . HIS B 1 856 ? 14.148 22.891 7.562 1 93.62 856 HIS B O 1
ATOM 13465 N N . THR B 1 857 ? 14.625 25.062 7.805 1 92.12 857 THR B N 1
ATOM 13466 C CA . THR B 1 857 ? 13.258 25.484 8.086 1 92.12 857 THR B CA 1
ATOM 13467 C C . THR B 1 857 ? 12.367 25.281 6.859 1 92.12 857 THR B C 1
ATOM 13469 O O . THR B 1 857 ? 11.211 24.875 6.98 1 92.12 857 THR B O 1
ATOM 13472 N N . ALA B 1 858 ? 12.938 25.625 5.734 1 93.94 858 ALA B N 1
ATOM 13473 C CA . ALA B 1 858 ? 12.188 25.469 4.492 1 93.94 858 ALA B CA 1
ATOM 13474 C C . ALA B 1 858 ? 11.828 24 4.246 1 93.94 858 ALA B C 1
ATOM 13476 O O . ALA B 1 858 ? 10.711 23.703 3.822 1 93.94 858 ALA B O 1
ATOM 13477 N N . PHE B 1 859 ? 12.766 23.172 4.477 1 95.19 859 PHE B N 1
ATOM 13478 C CA . PHE B 1 859 ? 12.484 21.766 4.262 1 95.19 859 PHE B CA 1
ATOM 13479 C C . PHE B 1 859 ? 11.484 21.25 5.289 1 95.19 859 PHE B C 1
ATOM 13481 O O . PHE B 1 859 ? 10.609 20.453 4.961 1 95.19 859 PHE B O 1
ATOM 13488 N N . ALA B 1 860 ? 11.641 21.625 6.496 1 93 860 ALA B N 1
ATOM 13489 C CA . ALA B 1 860 ? 10.648 21.281 7.508 1 93 860 ALA B CA 1
ATOM 13490 C C . ALA B 1 860 ? 9.258 21.734 7.086 1 93 860 ALA B C 1
ATOM 13492 O O . ALA B 1 860 ? 8.266 21.031 7.289 1 93 860 ALA B O 1
ATOM 13493 N N . GLY B 1 861 ? 9.219 22.906 6.582 1 92.88 861 GLY B N 1
ATOM 13494 C CA . GLY B 1 861 ? 7.961 23.438 6.059 1 92.88 861 GLY B CA 1
ATOM 13495 C C . GLY B 1 861 ? 7.391 22.594 4.934 1 92.88 861 GLY B C 1
ATOM 13496 O O . GLY B 1 861 ? 6.184 22.344 4.883 1 92.88 861 GLY B O 1
ATOM 13497 N N . LEU B 1 862 ? 8.25 22.203 4.047 1 95.19 862 LEU B N 1
ATOM 13498 C CA . LEU B 1 862 ? 7.836 21.344 2.949 1 95.19 862 LEU B CA 1
ATOM 13499 C C . LEU B 1 862 ? 7.25 20.031 3.48 1 95.19 862 LEU B C 1
ATOM 13501 O O . LEU B 1 862 ? 6.211 19.578 2.996 1 95.19 862 LEU B O 1
ATOM 13505 N N . LEU B 1 863 ? 7.957 19.438 4.441 1 94.06 863 LEU B N 1
ATOM 13506 C CA . LEU B 1 863 ? 7.469 18.188 5.023 1 94.06 863 LEU B CA 1
ATOM 13507 C C . LEU B 1 863 ? 6.121 18.391 5.703 1 94.06 863 LEU B C 1
ATOM 13509 O O . LEU B 1 863 ? 5.254 17.516 5.648 1 94.06 863 LEU B O 1
ATOM 13513 N N . LYS B 1 864 ? 5.883 19.516 6.34 1 91.38 864 LYS B N 1
ATOM 13514 C CA . LYS B 1 864 ? 4.609 19.844 6.98 1 91.38 864 LYS B CA 1
ATOM 13515 C C . LYS B 1 864 ? 3.488 19.938 5.949 1 91.38 864 LYS B C 1
ATOM 13517 O O . LYS B 1 864 ? 2.395 19.406 6.164 1 91.38 864 LYS B O 1
ATOM 13522 N N . VAL B 1 865 ? 3.785 20.578 4.871 1 92.62 865 VAL B N 1
ATOM 13523 C CA . VAL B 1 865 ? 2.811 20.688 3.789 1 92.62 865 VAL B CA 1
ATOM 13524 C C . VAL B 1 865 ? 2.469 19.297 3.254 1 92.62 865 VAL B C 1
ATOM 13526 O O . VAL B 1 865 ? 1.295 18.969 3.053 1 92.62 865 VAL B O 1
ATOM 13529 N N . ALA B 1 866 ? 3.477 18.562 2.994 1 93.19 866 ALA B N 1
ATOM 13530 C CA . ALA B 1 866 ? 3.27 17.219 2.463 1 93.19 866 ALA B CA 1
ATOM 13531 C C . ALA B 1 866 ? 2.426 16.375 3.418 1 93.19 866 ALA B C 1
ATOM 13533 O O . ALA B 1 866 ? 1.522 15.656 2.986 1 93.19 866 ALA B O 1
ATOM 13534 N N . ARG B 1 867 ? 2.703 16.453 4.703 1 90.69 867 ARG B N 1
ATOM 13535 C CA . ARG B 1 867 ? 1.974 15.68 5.707 1 90.69 867 ARG B CA 1
ATOM 13536 C C . ARG B 1 867 ? 0.523 16.141 5.801 1 90.69 867 ARG B C 1
ATOM 13538 O O . ARG B 1 867 ? -0.388 15.32 5.934 1 90.69 867 ARG B O 1
ATOM 13545 N N . ALA B 1 868 ? 0.297 17.359 5.73 1 88.5 868 ALA B N 1
ATOM 13546 C CA . ALA B 1 868 ? -1.04 17.938 5.844 1 88.5 868 ALA B CA 1
ATOM 13547 C C . ALA B 1 868 ? -1.925 17.5 4.68 1 88.5 868 ALA B C 1
ATOM 13549 O O . ALA B 1 868 ? -3.133 17.312 4.844 1 88.5 868 ALA B O 1
ATOM 13550 N N . LYS B 1 869 ? -1.347 17.297 3.547 1 91 869 LYS B N 1
ATOM 13551 C CA . LYS B 1 869 ? -2.115 17 2.34 1 91 869 LYS B CA 1
ATOM 13552 C C . LYS B 1 869 ? -2.238 15.5 2.121 1 91 869 LYS B C 1
ATOM 13554 O O . LYS B 1 869 ? -2.951 15.055 1.219 1 91 869 LYS B O 1
ATOM 13559 N N . GLN B 1 870 ?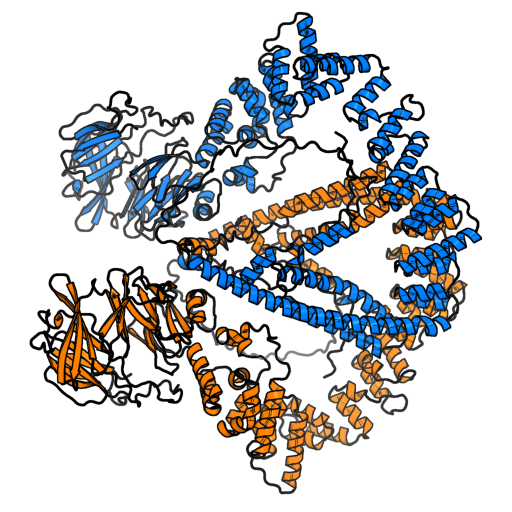 -1.581 14.75 2.893 1 89.62 870 GLN B N 1
ATOM 13560 C CA . GLN B 1 870 ? -1.53 13.305 2.703 1 89.62 870 GLN B CA 1
ATOM 13561 C C . GLN B 1 870 ? -2.922 12.688 2.805 1 89.62 870 GLN B C 1
ATOM 13563 O O . GLN B 1 870 ? -3.277 11.812 2.018 1 89.62 870 GLN B O 1
ATOM 13568 N N . ALA B 1 871 ? -3.74 13.148 3.705 1 84.62 871 ALA B N 1
ATOM 13569 C CA . ALA B 1 871 ? -5.066 12.586 3.938 1 84.62 871 ALA B CA 1
ATOM 13570 C C . ALA B 1 871 ? -6 12.883 2.768 1 84.62 871 ALA B C 1
ATOM 13572 O O . ALA B 1 871 ? -6.902 12.094 2.473 1 84.62 871 ALA B O 1
ATOM 13573 N N . GLU B 1 872 ? -5.828 13.961 2.174 1 84.94 872 GLU B N 1
ATOM 13574 C CA . GLU B 1 872 ? -6.629 14.344 1.014 1 84.94 872 GLU B CA 1
ATOM 13575 C C . GLU B 1 872 ? -6.281 13.484 -0.202 1 84.94 872 GLU B C 1
ATOM 13577 O O . GLU B 1 872 ? -7.148 13.195 -1.028 1 84.94 872 GLU B O 1
ATOM 13582 N N . ILE B 1 873 ? -5.105 13.164 -0.343 1 89.94 873 ILE B N 1
ATOM 13583 C CA . ILE B 1 873 ? -4.625 12.391 -1.482 1 89.94 873 ILE B CA 1
ATOM 13584 C C . ILE B 1 873 ? -5.043 10.93 -1.328 1 89.94 873 ILE B C 1
ATOM 13586 O O . ILE B 1 873 ? -5.594 10.336 -2.258 1 89.94 873 ILE B O 1
ATOM 13590 N N . TRP B 1 874 ? -4.738 10.438 -0.157 1 86.31 874 TRP B N 1
ATOM 13591 C CA . TRP B 1 874 ? -5.062 9.047 0.141 1 86.31 874 TRP B CA 1
ATOM 13592 C C . TRP B 1 874 ? -6.094 8.953 1.261 1 86.31 874 TRP B C 1
ATOM 13594 O O . TRP B 1 874 ? -5.734 8.789 2.43 1 86.31 874 TRP B O 1
ATOM 13604 N N . PRO B 1 875 ? -7.371 9.086 0.942 1 75.69 875 PRO B N 1
ATOM 13605 C CA . PRO B 1 875 ? -8.391 9.031 1.995 1 75.69 875 PRO B CA 1
ATOM 13606 C C . PRO B 1 875 ? -8.477 7.664 2.666 1 75.69 875 PRO B C 1
ATOM 13608 O O . PRO B 1 875 ? -8.266 6.641 2.012 1 75.69 875 PRO B O 1
ATOM 13611 N N . VAL B 1 876 ? -8.297 7.613 4.016 1 55.31 876 VAL B N 1
ATOM 13612 C CA . VAL B 1 876 ? -8.359 6.371 4.777 1 55.31 876 VAL B CA 1
ATOM 13613 C C . VAL B 1 876 ? -9.773 5.793 4.703 1 55.31 876 VAL B C 1
ATOM 13615 O O . VAL B 1 876 ? -10.75 6.5 4.953 1 55.31 876 VAL B O 1
ATOM 13618 N N . ALA B 1 877 ? -10.047 4.918 3.961 1 45.25 877 ALA B N 1
ATOM 13619 C CA . ALA B 1 877 ? -11.336 4.238 3.967 1 45.25 877 ALA B CA 1
ATOM 13620 C C . ALA B 1 877 ? -11.734 3.818 5.379 1 45.25 877 ALA B C 1
ATOM 13622 O O . ALA B 1 877 ? -10.953 3.168 6.078 1 45.25 877 ALA B O 1
ATOM 13623 N N . ALA B 1 878 ? -12.469 4.668 6.215 1 36.09 878 ALA B N 1
ATOM 13624 C CA . ALA B 1 878 ? -12.961 4.18 7.496 1 36.09 878 ALA B CA 1
ATOM 13625 C C . ALA B 1 878 ? -13.336 2.701 7.414 1 36.09 878 ALA B C 1
ATOM 13627 O O . ALA B 1 878 ? -13.977 2.271 6.453 1 36.09 878 ALA B O 1
ATOM 13628 N N . PRO B 1 879 ? -12.492 1.858 8.047 1 32.38 879 PRO B N 1
ATOM 13629 C CA . PRO B 1 879 ? -13.008 0.487 8.055 1 32.38 879 PRO B CA 1
ATOM 13630 C C . PRO B 1 879 ? -14.531 0.429 8.141 1 32.38 879 PRO B C 1
ATOM 13632 O O . PRO B 1 879 ? -15.156 1.328 8.711 1 32.38 879 PRO B O 1
ATOM 13635 N N . PRO B 1 880 ? -15.172 -0.137 7.176 1 30.09 880 PRO B N 1
ATOM 13636 C CA . PRO B 1 880 ? -16.594 -0.263 7.488 1 30.09 880 PRO B CA 1
ATOM 13637 C C . PRO B 1 880 ? -16.859 -0.519 8.969 1 30.09 880 PRO B C 1
ATOM 13639 O O . PRO B 1 880 ? -16.078 -1.219 9.625 1 30.09 880 PRO B O 1
ATOM 13642 N N . ASP B 1 881 ? -17.094 0.519 9.734 1 28.75 881 ASP B N 1
ATOM 13643 C CA . ASP B 1 881 ? -17.562 0.143 11.062 1 28.75 881 ASP B CA 1
ATOM 13644 C C . ASP B 1 881 ? -18.125 -1.278 11.062 1 28.75 881 ASP B C 1
ATOM 13646 O O . ASP B 1 881 ? -19.109 -1.566 10.375 1 28.75 881 ASP B O 1
ATOM 13650 N N . GLN B 1 882 ? -17.266 -2.186 11.125 1 29.03 882 GLN B N 1
ATOM 13651 C CA . GLN B 1 882 ? -17.781 -3.494 11.516 1 29.03 882 GLN B CA 1
ATOM 13652 C C . GLN B 1 882 ? -18.766 -3.373 12.672 1 29.03 882 GLN B C 1
ATOM 13654 O O . GLN B 1 882 ? -18.359 -3.295 13.836 1 29.03 882 GLN B O 1
ATOM 13659 N N . GLU B 1 883 ? -19.688 -2.453 12.625 1 29.73 883 GLU B N 1
ATOM 13660 C CA . GLU B 1 883 ? -20.641 -2.783 13.695 1 29.73 883 GLU B CA 1
ATOM 13661 C C . GLU B 1 883 ? -20.859 -4.289 13.781 1 29.73 883 GLU B C 1
ATOM 13663 O O . GLU B 1 883 ? -20.953 -4.969 12.758 1 29.73 883 GLU B O 1
ATOM 13668 N N . GLU B 1 884 ? -20.328 -4.828 14.852 1 28.77 884 GLU B N 1
ATOM 13669 C CA . GLU B 1 884 ? -20.578 -6.18 15.336 1 28.77 884 GLU B CA 1
ATOM 13670 C C . GLU B 1 884 ? -22 -6.629 14.984 1 28.77 884 GLU B C 1
ATOM 13672 O O . GLU B 1 884 ? -22.969 -5.898 15.211 1 28.77 884 GLU B O 1
ATOM 13677 N N . PHE B 1 885 ? -22.062 -7.438 13.984 1 29.06 885 PHE B N 1
ATOM 13678 C CA . PHE B 1 885 ? -23.234 -8.258 13.727 1 29.06 885 PHE B CA 1
ATOM 13679 C C . PHE B 1 885 ? -23.781 -8.844 15.031 1 29.06 885 PHE B C 1
ATOM 13681 O O . PHE B 1 885 ? -23.219 -9.812 15.555 1 29.06 885 PHE B O 1
ATOM 13688 N N . GLY B 1 886 ? -23.938 -8.109 16.062 1 28.22 886 GLY B N 1
ATOM 13689 C CA . GLY B 1 886 ? -24.703 -8.812 17.078 1 28.22 886 GLY B CA 1
ATOM 13690 C C . GLY B 1 886 ? -26.062 -9.289 16.562 1 28.22 886 GLY B C 1
ATOM 13691 O O . GLY B 1 886 ? -26.422 -9.016 15.422 1 28.22 886 GLY B O 1
ATOM 13692 N N . PRO B 1 887 ? -26.688 -10.312 17.156 1 28.89 887 PRO B N 1
ATOM 13693 C CA . PRO B 1 887 ? -27.938 -11 16.797 1 28.89 887 PRO B CA 1
ATOM 13694 C C . PRO B 1 887 ? -29 -10.047 16.281 1 28.89 887 PRO B C 1
ATOM 13696 O O . PRO B 1 887 ? -30.016 -10.492 15.742 1 28.89 887 PRO B O 1
ATOM 13699 N N . GLN B 1 888 ? -28.891 -8.773 16.734 1 29.17 888 GLN B N 1
ATOM 13700 C CA . GLN B 1 888 ? -30.062 -7.938 16.484 1 29.17 888 GLN B CA 1
ATOM 13701 C C . GLN B 1 888 ? -30.016 -7.328 15.094 1 29.17 888 GLN B C 1
ATOM 13703 O O . GLN B 1 888 ? -30.688 -6.328 14.82 1 29.17 888 GLN B O 1
ATOM 13708 N N . LEU B 1 889 ? -29.062 -7.742 14.25 1 32.41 889 LEU B N 1
ATOM 13709 C CA . LEU B 1 889 ? -29.016 -7.195 12.898 1 32.41 889 LEU B CA 1
ATOM 13710 C C . LEU B 1 889 ? -30.188 -7.703 12.07 1 32.41 889 LEU B C 1
ATOM 13712 O O . LEU B 1 889 ? -30.297 -8.906 11.805 1 32.41 889 LEU B O 1
ATOM 13716 N N . THR B 1 890 ? -31.312 -7 12.211 1 31.14 890 THR B N 1
ATOM 13717 C CA . THR B 1 890 ? -32.469 -7.395 11.398 1 31.14 890 THR B CA 1
ATOM 13718 C C . THR B 1 890 ? -32.094 -7.469 9.922 1 31.14 890 THR B C 1
ATOM 13720 O O . THR B 1 890 ? -31.062 -6.902 9.508 1 31.14 890 THR B O 1
ATOM 13723 N N . THR B 1 891 ? -32.656 -8.375 9.172 1 29.08 891 THR B N 1
ATOM 13724 C CA . THR B 1 891 ? -32.5 -8.617 7.738 1 29.08 891 THR B CA 1
ATOM 13725 C C . THR B 1 891 ? -32.375 -7.301 6.977 1 29.08 891 THR B C 1
ATOM 13727 O O . THR B 1 891 ? -31.625 -7.199 6.008 1 29.08 891 THR B O 1
ATOM 13730 N N . GLN B 1 892 ? -33.188 -6.309 7.367 1 33.22 892 GLN B N 1
ATOM 13731 C CA . GLN B 1 892 ? -33.281 -5.062 6.609 1 33.22 892 GLN B CA 1
ATOM 13732 C C . GLN B 1 892 ? -32 -4.219 6.801 1 33.22 892 GLN B C 1
ATOM 13734 O O . GLN B 1 892 ? -31.516 -3.617 5.852 1 33.22 892 GLN B O 1
ATOM 13739 N N . ALA B 1 893 ? -31.391 -4.281 7.938 1 36.31 893 ALA B N 1
ATOM 13740 C CA . ALA B 1 893 ? -30.172 -3.529 8.211 1 36.31 893 ALA B CA 1
ATOM 13741 C C . ALA B 1 893 ? -28.969 -4.145 7.484 1 36.31 893 ALA B C 1
ATOM 13743 O O . ALA B 1 893 ? -28.062 -3.428 7.043 1 36.31 893 ALA B O 1
ATOM 13744 N N . ALA B 1 894 ? -29.031 -5.477 7.27 1 32.84 894 ALA B N 1
ATOM 13745 C CA . ALA B 1 894 ? -27.984 -6.16 6.512 1 32.84 894 ALA B CA 1
ATOM 13746 C C . ALA B 1 894 ? -28.016 -5.758 5.039 1 32.84 894 ALA B C 1
ATOM 13748 O O . ALA B 1 894 ? -26.969 -5.539 4.426 1 32.84 894 ALA B O 1
ATOM 13749 N N . VAL B 1 895 ? -29.219 -5.77 4.43 1 34.84 895 VAL B N 1
ATOM 13750 C CA . VAL B 1 895 ? -29.391 -5.316 3.053 1 34.84 895 VAL B CA 1
ATOM 13751 C C . VAL B 1 895 ? -28.953 -3.855 2.938 1 34.84 895 VAL B C 1
ATOM 13753 O O . VAL B 1 895 ? -28.281 -3.475 1.978 1 34.84 895 VAL B O 1
ATOM 13756 N N . ASP B 1 896 ? -29.266 -3.016 3.92 1 35.31 896 ASP B N 1
ATOM 13757 C CA . ASP B 1 896 ? -28.859 -1.613 3.941 1 35.31 896 ASP B CA 1
ATOM 13758 C C . ASP B 1 896 ? -27.328 -1.481 4.008 1 35.31 896 ASP B C 1
ATOM 13760 O O . ASP B 1 896 ? -26.75 -0.589 3.387 1 35.31 896 ASP B O 1
ATOM 13764 N N . ARG B 1 897 ? -26.719 -2.432 4.57 1 35.59 897 ARG B N 1
ATOM 13765 C CA . ARG B 1 897 ? -25.281 -2.467 4.738 1 35.59 897 ARG B CA 1
ATOM 13766 C C . ARG B 1 897 ? -24.594 -2.941 3.459 1 35.59 897 ARG B C 1
ATOM 13768 O O . ARG B 1 897 ? -23.516 -2.443 3.102 1 35.59 897 ARG B O 1
ATOM 13775 N N . VAL B 1 898 ? -24.984 -4.09 2.949 1 33.88 898 VAL B N 1
ATOM 13776 C CA . VAL B 1 898 ? -24.469 -4.555 1.664 1 33.88 898 VAL B CA 1
ATOM 13777 C C . VAL B 1 898 ? -24.672 -3.471 0.606 1 33.88 898 VAL B C 1
ATOM 13779 O O . VAL B 1 898 ? -23.797 -3.254 -0.24 1 33.88 898 VAL B O 1
ATOM 13782 N N . MET B 1 899 ? -25.875 -3.02 0.526 1 30.91 899 MET B N 1
ATOM 13783 C CA . MET B 1 899 ? -26.125 -1.885 -0.36 1 30.91 899 MET B CA 1
ATOM 13784 C C . MET B 1 899 ? -25.375 -0.649 0.116 1 30.91 899 MET B C 1
ATOM 13786 O O . MET B 1 899 ? -24.969 0.189 -0.693 1 30.91 899 MET B O 1
ATOM 13790 N N . ALA B 1 900 ? -25.219 -0.523 1.484 1 29.33 900 ALA B N 1
ATOM 13791 C CA . ALA B 1 900 ? -24.359 0.512 2.045 1 29.33 900 ALA B CA 1
ATOM 13792 C C . ALA B 1 900 ? -22.891 0.098 1.974 1 29.33 900 ALA B C 1
ATOM 13794 O O . ALA B 1 900 ? -21.984 0.927 2.16 1 29.33 900 ALA B O 1
ATOM 13795 N N . GLY B 1 901 ? -22.516 -1.171 2.082 1 29.3 901 GLY B N 1
ATOM 13796 C CA . GLY B 1 901 ? -21.109 -1.485 1.846 1 29.3 901 GLY B CA 1
ATOM 13797 C C . GLY B 1 901 ? -20.609 -0.981 0.507 1 29.3 901 GLY B C 1
ATOM 13798 O O . GLY B 1 901 ? -19.422 -1.122 0.193 1 29.3 901 GLY B O 1
ATOM 13799 N N . ALA B 1 902 ? -21.391 -1.157 -0.58 1 28.91 902 ALA B N 1
ATOM 13800 C CA . ALA B 1 902 ? -21.203 -0.119 -1.59 1 28.91 902 ALA B CA 1
ATOM 13801 C C . ALA B 1 902 ? -21.5 1.265 -1.014 1 28.91 902 ALA B C 1
ATOM 13803 O O . ALA B 1 902 ? -22.469 1.912 -1.401 1 28.91 902 ALA B O 1
ATOM 13804 N N . GLY B 1 903 ? -21.688 1.292 0.213 1 27.17 903 GLY B N 1
ATOM 13805 C CA . GLY B 1 903 ? -22.141 2.453 0.957 1 27.17 903 GLY B CA 1
ATOM 13806 C C . GLY B 1 903 ? -21.484 3.746 0.512 1 27.17 903 GLY B C 1
ATOM 13807 O O . GLY B 1 903 ? -20.328 3.742 0.081 1 27.17 903 GLY B O 1
ATOM 13808 N N . PRO B 1 904 ? -22.453 4.68 0.22 1 26.34 904 PRO B N 1
ATOM 13809 C CA . PRO B 1 904 ? -21.734 5.914 -0.117 1 26.34 904 PRO B CA 1
ATOM 13810 C C . PRO B 1 904 ? -20.719 6.312 0.95 1 26.34 904 PRO B C 1
ATOM 13812 O O . PRO B 1 904 ? -21.094 6.82 2.01 1 26.34 904 PRO B O 1
ATOM 13815 N N . GLY B 1 905 ? -20.062 5.512 1.569 1 29.41 905 GLY B N 1
ATOM 13816 C CA . GLY B 1 905 ? -18.969 6.359 2.033 1 29.41 905 GLY B CA 1
ATOM 13817 C C . GLY B 1 905 ? -18.75 7.574 1.157 1 29.41 905 GLY B C 1
ATOM 13818 O O . GLY B 1 905 ? -19.297 7.664 0.058 1 29.41 905 GLY B O 1
ATOM 13819 N N . PRO B 1 906 ? -18.422 8.805 1.502 1 31.3 906 PRO B N 1
ATOM 13820 C CA . PRO B 1 906 ? -18.672 9.828 0.487 1 31.3 906 PRO B CA 1
ATOM 13821 C C . PRO B 1 906 ? -18.688 9.266 -0.931 1 31.3 906 PRO B C 1
ATOM 13823 O O . PRO B 1 906 ? -17.859 8.414 -1.272 1 31.3 906 PRO B O 1
ATOM 13826 N N . ALA B 1 907 ? -19.953 8.812 -1.46 1 35.28 907 ALA B N 1
ATOM 13827 C CA . ALA B 1 907 ? -20.109 8.445 -2.863 1 35.28 907 ALA B CA 1
ATOM 13828 C C . ALA B 1 907 ? -18.844 8.75 -3.658 1 35.28 907 ALA B C 1
ATOM 13830 O O . ALA B 1 907 ? -18.484 8.008 -4.574 1 35.28 907 ALA B O 1
ATOM 13831 N N . GLY B 1 908 ? -18.344 9.836 -3.16 1 40.03 908 GLY B N 1
ATOM 13832 C CA . GLY B 1 908 ? -17.047 10.305 -3.617 1 40.03 908 GLY B CA 1
ATOM 13833 C C . GLY B 1 908 ? -15.914 9.391 -3.211 1 40.03 908 GLY B C 1
ATOM 13834 O O . GLY B 1 908 ? -14.969 9.195 -3.977 1 40.03 908 GLY B O 1
ATOM 13835 N N . GLY B 1 909 ? -16.141 8.844 -1.924 1 50.56 909 GLY B N 1
ATOM 13836 C CA . GLY B 1 909 ? -15.086 7.973 -1.453 1 50.56 909 GLY B CA 1
ATOM 13837 C C . GLY B 1 909 ? -15.07 6.621 -2.146 1 50.56 909 GLY B C 1
ATOM 13838 O O . GLY B 1 909 ? -14 6.059 -2.396 1 50.56 909 GLY B O 1
ATOM 13839 N N . ALA B 1 910 ? -16.438 6.055 -2.279 1 54.78 910 ALA B N 1
ATOM 13840 C CA . ALA B 1 910 ? -16.453 4.766 -2.967 1 54.78 910 ALA B CA 1
ATOM 13841 C C . ALA B 1 910 ? -15.906 4.891 -4.387 1 54.78 910 ALA B C 1
ATOM 13843 O O . ALA B 1 910 ? -15.18 4.008 -4.855 1 54.78 910 ALA B O 1
ATOM 13844 N N . LEU B 1 911 ? -16.531 5.934 -5.016 1 65.81 911 LEU B N 1
ATOM 13845 C CA . LEU B 1 911 ? -15.969 6.152 -6.348 1 65.81 911 LEU B CA 1
ATOM 13846 C C . LEU B 1 911 ? -14.453 6.316 -6.281 1 65.81 911 LEU B C 1
ATOM 13848 O O . LEU B 1 911 ? -13.727 5.766 -7.113 1 65.81 911 LEU B O 1
ATOM 13852 N N . VAL B 1 912 ? -14.141 7.047 -5.262 1 75.25 912 VAL B N 1
ATOM 13853 C CA . VAL B 1 912 ? -12.711 7.266 -5.113 1 75.25 912 VAL B CA 1
ATOM 13854 C C . VAL B 1 912 ? -12.008 5.938 -4.828 1 75.25 912 VAL B C 1
ATOM 13856 O O . VAL B 1 912 ? -10.945 5.656 -5.379 1 75.25 912 VAL B O 1
ATOM 13859 N N . ALA B 1 913 ? -12.672 5.156 -4.02 1 70.44 913 ALA B N 1
ATOM 13860 C CA . ALA B 1 913 ? -12.102 3.85 -3.705 1 70.44 913 ALA B CA 1
ATOM 13861 C C . ALA B 1 913 ? -12.047 2.961 -4.945 1 70.44 913 ALA B C 1
ATOM 13863 O O . ALA B 1 913 ? -11.07 2.238 -5.156 1 70.44 913 ALA B O 1
ATOM 13864 N N . ALA B 1 914 ? -13.148 3.057 -5.766 1 69.44 914 ALA B N 1
ATOM 13865 C CA . ALA B 1 914 ? -13.188 2.275 -7 1 69.44 914 ALA B CA 1
ATOM 13866 C C . ALA B 1 914 ? -12.117 2.744 -7.98 1 69.44 914 ALA B C 1
ATOM 13868 O O . ALA B 1 914 ? -11.477 1.929 -8.648 1 69.44 914 ALA B O 1
ATOM 13869 N N . ARG B 1 915 ? -11.992 3.971 -8 1 80.19 915 ARG B N 1
ATOM 13870 C CA . ARG B 1 915 ? -10.984 4.531 -8.898 1 80.19 915 ARG B CA 1
ATOM 13871 C C . ARG B 1 915 ? -9.578 4.227 -8.398 1 80.19 915 ARG B C 1
ATOM 13873 O O . ARG B 1 915 ? -8.688 3.916 -9.195 1 80.19 915 ARG B O 1
ATOM 13880 N N . MET B 1 916 ? -9.414 4.25 -7.16 1 80.5 916 MET B N 1
ATOM 13881 C CA . MET B 1 916 ? -8.102 3.973 -6.574 1 80.5 916 MET B CA 1
ATOM 13882 C C . MET B 1 916 ? -7.711 2.514 -6.793 1 80.5 916 MET B C 1
ATOM 13884 O O . MET B 1 916 ? -6.523 2.195 -6.891 1 80.5 916 MET B O 1
ATOM 13888 N N . ALA B 1 917 ? -8.727 1.666 -6.906 1 72.06 917 ALA B N 1
ATOM 13889 C CA . ALA B 1 917 ? -8.484 0.242 -7.121 1 72.06 917 ALA B CA 1
ATOM 13890 C C . ALA B 1 917 ? -7.895 -0.013 -8.508 1 72.06 917 ALA B C 1
ATOM 13892 O O . ALA B 1 917 ? -7.289 -1.06 -8.742 1 72.06 917 ALA B O 1
ATOM 13893 N N . MET B 1 918 ? -8.039 1.02 -9.344 1 76.88 918 MET B N 1
ATOM 13894 C CA . MET B 1 918 ? -7.508 0.896 -10.695 1 76.88 918 MET B CA 1
ATOM 13895 C C . MET B 1 918 ? -6.004 1.151 -10.711 1 76.88 918 MET B C 1
ATOM 13897 O O . MET B 1 918 ? -5.324 0.816 -11.688 1 76.88 918 MET B O 1
ATOM 13901 N N . LEU B 1 919 ? -5.484 1.627 -9.656 1 82.5 919 LEU B N 1
ATOM 13902 C CA . LEU B 1 919 ? -4.066 1.94 -9.57 1 82.5 919 LEU B CA 1
ATOM 13903 C C . LEU B 1 919 ? -3.264 0.715 -9.141 1 82.5 919 LEU B C 1
ATOM 13905 O O . LEU B 1 919 ? -3.82 -0.235 -8.594 1 82.5 919 LEU B O 1
ATOM 13909 N N . GLU B 1 920 ? -1.978 0.777 -9.516 1 79.19 920 GLU B N 1
ATOM 13910 C CA . GLU B 1 920 ? -1.082 -0.244 -8.984 1 79.19 920 GLU B CA 1
ATOM 13911 C C . GLU B 1 920 ? -1.101 -0.247 -7.457 1 79.19 920 GLU B C 1
ATOM 13913 O O . GLU B 1 920 ? -1.233 0.806 -6.828 1 79.19 920 GLU B O 1
ATOM 13918 N N . PRO B 1 921 ? -1.064 -1.341 -6.789 1 73.94 921 PRO B N 1
ATOM 13919 C CA . PRO B 1 921 ? -1.244 -1.473 -5.34 1 73.94 921 PRO B CA 1
ATOM 13920 C C . PRO B 1 921 ? -0.314 -0.559 -4.543 1 73.94 921 PRO B C 1
ATOM 13922 O O . PRO B 1 921 ? -0.721 0.007 -3.525 1 73.94 921 PRO B O 1
ATOM 13925 N N . HIS B 1 922 ? 0.949 -0.356 -5.035 1 77.62 922 HIS B N 1
ATOM 13926 C CA . HIS B 1 922 ? 1.888 0.441 -4.254 1 77.62 922 HIS B CA 1
ATOM 13927 C C . HIS B 1 922 ? 1.533 1.923 -4.309 1 77.62 922 HIS B C 1
ATOM 13929 O O . HIS B 1 922 ? 1.968 2.703 -3.459 1 77.62 922 HIS B O 1
ATOM 13935 N N . LEU B 1 923 ? 0.688 2.32 -5.285 1 83.19 923 LEU B N 1
ATOM 13936 C CA . LEU B 1 923 ? 0.325 3.721 -5.477 1 83.19 923 LEU B CA 1
ATOM 13937 C C . LEU B 1 923 ? -0.921 4.074 -4.672 1 83.19 923 LEU B C 1
ATOM 13939 O O . LEU B 1 923 ? -1.269 5.25 -4.543 1 83.19 923 LEU B O 1
ATOM 13943 N N . ARG B 1 924 ? -1.609 3.043 -4.129 1 79.5 924 ARG B N 1
ATOM 13944 C CA . ARG B 1 924 ? -2.91 3.242 -3.498 1 79.5 924 ARG B CA 1
ATOM 13945 C C . ARG B 1 924 ? -2.754 3.779 -2.078 1 79.5 924 ARG B C 1
ATOM 13947 O O . ARG B 1 924 ? -3.721 4.258 -1.481 1 79.5 924 ARG B O 1
ATOM 13954 N N . PHE B 1 925 ? -1.428 3.768 -1.537 1 80.5 925 PHE B N 1
ATOM 13955 C CA . PHE B 1 925 ? -1.148 4.23 -0.184 1 80.5 925 PHE B CA 1
ATOM 13956 C C . PHE B 1 925 ? 0.044 5.18 -0.172 1 80.5 925 PHE B C 1
ATOM 13958 O O . PHE B 1 925 ? 0.88 5.148 -1.076 1 80.5 925 PHE B O 1
ATOM 13965 N N . PRO B 1 926 ? -0.017 5.949 0.858 1 85.94 926 PRO B N 1
ATOM 13966 C CA . PRO B 1 926 ? 1.13 6.855 0.936 1 85.94 926 PRO B CA 1
ATOM 13967 C C . PRO B 1 926 ? 2.441 6.129 1.223 1 85.94 926 PRO B C 1
ATOM 13969 O O . PRO B 1 926 ? 2.445 5.113 1.923 1 85.94 926 PRO B O 1
ATOM 13972 N N . PRO B 1 927 ? 3.592 6.555 0.624 1 86 927 PRO B N 1
ATOM 13973 C CA . PRO B 1 927 ? 4.906 5.98 0.933 1 86 927 PRO B CA 1
ATOM 13974 C C . PRO B 1 927 ? 5.324 6.223 2.381 1 86 927 PRO B C 1
ATOM 13976 O O . PRO B 1 927 ? 4.715 7.031 3.08 1 86 927 PRO B O 1
ATOM 13979 N N . PRO B 1 928 ? 6.348 5.422 2.945 1 81.19 928 PRO B N 1
ATOM 13980 C CA . PRO B 1 928 ? 6.805 5.641 4.316 1 81.19 928 PRO B CA 1
ATOM 13981 C C . PRO B 1 928 ? 7.266 7.078 4.562 1 81.19 928 PRO B C 1
ATOM 13983 O O . PRO B 1 928 ? 7.902 7.684 3.693 1 81.19 928 PRO B O 1
ATOM 13986 N N . PRO B 1 929 ? 6.82 7.578 5.672 1 84.12 929 PRO B N 1
ATOM 13987 C CA . PRO B 1 929 ? 7.191 8.969 5.965 1 84.12 929 PRO B CA 1
ATOM 13988 C C . PRO B 1 929 ? 8.695 9.148 6.176 1 84.12 929 PRO B C 1
ATOM 13990 O O . PRO B 1 929 ? 9.398 8.18 6.473 1 84.12 929 PRO B O 1
ATOM 13993 N N . VAL B 1 930 ? 9.164 10.391 5.887 1 88.56 930 VAL B N 1
ATOM 13994 C CA . VAL B 1 930 ? 10.562 10.742 6.09 1 88.56 930 VAL B CA 1
ATOM 13995 C C . VAL B 1 930 ? 10.906 10.68 7.578 1 88.56 930 VAL B C 1
ATOM 13997 O O . VAL B 1 930 ? 10.148 11.172 8.414 1 88.56 930 VAL B O 1
ATOM 14000 N N . THR B 1 931 ? 11.992 9.961 7.938 1 83.81 931 THR B N 1
ATOM 14001 C CA . THR B 1 931 ? 12.43 9.82 9.32 1 83.81 931 THR B CA 1
ATOM 14002 C C . THR B 1 931 ? 12.969 11.141 9.859 1 83.81 931 THR B C 1
ATOM 14004 O O . THR B 1 931 ? 13.484 11.961 9.094 1 83.81 931 THR B O 1
ATOM 14007 N N . ASP B 1 932 ? 12.812 11.375 11.141 1 85.5 932 ASP B N 1
ATOM 14008 C CA . ASP B 1 932 ? 13.258 12.609 11.773 1 85.5 932 ASP B CA 1
ATOM 14009 C C . ASP B 1 932 ? 14.781 12.633 11.922 1 85.5 932 ASP B C 1
ATOM 14011 O O . ASP B 1 932 ? 15.344 13.609 12.422 1 85.5 932 ASP B O 1
ATOM 14015 N N . ALA B 1 933 ? 15.492 11.648 11.391 1 86.12 933 ALA B N 1
ATOM 14016 C CA . ALA B 1 933 ? 16.953 11.539 11.508 1 86.12 933 ALA B CA 1
ATOM 14017 C C . ALA B 1 933 ? 17.641 12.602 10.672 1 86.12 933 ALA B C 1
ATOM 14019 O O . ALA B 1 933 ? 18.812 12.914 10.898 1 86.12 933 ALA B O 1
ATOM 14020 N N . TRP B 1 934 ? 16.891 13.258 9.766 1 90 934 TRP B N 1
ATOM 14021 C CA . TRP B 1 934 ? 17.5 14.25 8.898 1 90 934 TRP B CA 1
ATOM 14022 C C . TRP B 1 934 ? 17.703 15.57 9.633 1 90 934 TRP B C 1
ATOM 14024 O O . TRP B 1 934 ? 18.5 16.406 9.219 1 90 934 TRP B O 1
ATOM 14034 N N . GLN B 1 935 ? 16.984 15.773 10.773 1 89.88 935 GLN B N 1
ATOM 14035 C CA . GLN B 1 935 ? 16.984 17.047 11.484 1 89.88 935 GLN B CA 1
ATOM 14036 C C . GLN B 1 935 ? 18.25 17.203 12.32 1 89.88 935 GLN B C 1
ATOM 14038 O O . GLN B 1 935 ? 18.672 16.281 13.016 1 89.88 935 GLN B O 1
ATOM 14043 N N . LEU B 1 936 ? 18.938 18.312 12.062 1 91.12 936 LEU B N 1
ATOM 14044 C CA . LEU B 1 936 ? 20.078 18.672 12.906 1 91.12 936 LEU B CA 1
ATOM 14045 C C . LEU B 1 936 ? 19.609 19.422 14.156 1 91.12 936 LEU B C 1
ATOM 14047 O O . LEU B 1 936 ? 18.844 20.375 14.062 1 91.12 936 LEU B O 1
ATOM 14051 N N . THR B 1 937 ? 20 18.969 15.297 1 85.94 937 THR B N 1
ATOM 14052 C CA . THR B 1 937 ? 19.578 19.531 16.578 1 85.94 937 THR B CA 1
ATOM 14053 C C . THR B 1 937 ? 19.969 21 16.656 1 85.94 937 THR B C 1
ATOM 14055 O O . THR B 1 937 ? 19.266 21.797 17.297 1 85.94 937 THR B O 1
ATOM 14058 N N . MET B 1 938 ? 21.062 21.344 16 1 86.88 938 MET B N 1
ATOM 14059 C CA . MET B 1 938 ? 21.562 22.719 16.062 1 86.88 938 MET B CA 1
ATOM 14060 C C . MET B 1 938 ? 20.641 23.672 15.32 1 86.88 938 MET B C 1
ATOM 14062 O O . MET B 1 938 ? 20.703 24.891 15.523 1 86.88 938 MET B O 1
ATOM 14066 N N . LEU B 1 939 ? 19.812 23.094 14.406 1 85.75 939 LEU B N 1
ATOM 14067 C CA . LEU B 1 939 ? 18.969 23.938 13.578 1 85.75 939 LEU B CA 1
ATOM 14068 C C . LEU B 1 939 ? 17.5 23.75 13.938 1 85.75 939 LEU B C 1
ATOM 14070 O O . LEU B 1 939 ? 16.625 24.422 13.383 1 85.75 939 LEU B O 1
ATOM 14074 N N . ALA B 1 940 ? 17.141 22.797 14.812 1 76.31 940 ALA B N 1
ATOM 14075 C CA . ALA B 1 940 ? 15.75 22.5 15.148 1 76.31 940 ALA B CA 1
ATOM 14076 C C . ALA B 1 940 ? 15.125 23.641 15.938 1 76.31 940 ALA B C 1
ATOM 14078 O O . ALA B 1 940 ? 15.781 24.266 16.766 1 76.31 940 ALA B O 1
ATOM 14079 N N . PRO B 1 941 ? 13.844 24.062 15.391 1 61.75 941 PRO B N 1
ATOM 14080 C CA . PRO B 1 941 ? 13.18 25.156 16.109 1 61.75 941 PRO B CA 1
ATOM 14081 C C . PRO B 1 941 ? 12.914 24.812 17.578 1 61.75 941 PRO B C 1
ATOM 14083 O O . PRO B 1 941 ? 12.508 23.703 17.891 1 61.75 941 PRO B O 1
ATOM 14086 N N . GLN B 1 942 ? 13.672 25.219 18.406 1 57.03 942 GLN B N 1
ATOM 14087 C CA . GLN B 1 942 ? 13.391 25.016 19.828 1 57.03 942 GLN B CA 1
ATOM 14088 C C . GLN B 1 942 ? 12.117 25.75 20.25 1 57.03 942 GLN B C 1
ATOM 14090 O O . GLN B 1 942 ? 11.906 26.906 19.844 1 57.03 942 GLN B O 1
ATOM 14095 N N . ASP B 1 943 ? 10.992 24.922 20.438 1 52.88 943 ASP B N 1
ATOM 14096 C CA . ASP B 1 943 ? 9.695 25.438 20.875 1 52.88 943 ASP B CA 1
ATOM 14097 C C . ASP B 1 943 ? 9.859 26.5 21.953 1 52.88 943 ASP B C 1
ATOM 14099 O O . ASP B 1 943 ? 8.867 27.062 22.422 1 52.88 943 ASP B O 1
ATOM 14103 N N . LYS B 1 944 ? 10.922 26.875 22.562 1 50.72 944 LYS B N 1
ATOM 14104 C CA . LYS B 1 944 ? 10.984 27.703 23.766 1 50.72 944 LYS B CA 1
ATOM 14105 C C . LYS B 1 944 ? 10.883 29.188 23.422 1 50.72 944 LYS B C 1
ATOM 14107 O O . LYS B 1 944 ? 11.141 30.031 24.281 1 50.72 944 LYS B O 1
ATOM 14112 N N . ALA B 1 945 ? 10.641 29.469 22.125 1 47.47 945 ALA B N 1
ATOM 14113 C CA . ALA B 1 945 ? 10.602 30.906 21.875 1 47.47 945 ALA B CA 1
ATOM 14114 C C . ALA B 1 945 ? 9.234 31.484 22.234 1 47.47 945 ALA B C 1
ATOM 14116 O O . ALA B 1 945 ? 8.297 31.438 21.422 1 47.47 945 ALA B O 1
ATOM 14117 N N . HIS B 1 946 ? 8.492 31.109 23.125 1 39 946 HIS B N 1
ATOM 14118 C CA . HIS B 1 946 ? 7.422 32.062 23.328 1 39 946 HIS B CA 1
ATOM 14119 C C . HIS B 1 946 ? 7.977 33.438 23.734 1 39 946 HIS B C 1
ATOM 14121 O O . HIS B 1 946 ? 8.969 33.5 24.469 1 39 946 HIS B O 1
#

pLDDT: mean 79.59, std 20.62, range [15.64, 97.75]

Nearest PDB structures (foldseek):
  8ptx-assembly1_A  TM=8.131E-01  e=6.948E-43  Homo sapiens
  8asw-assembly1_A  TM=5.085E-01  e=5.792E-30  Saccharomyces cerevisiae
  5cqr-assembly1_A-2  TM=7.943E-01  e=9.384E-20  Homo sapiens
  8asv-assembly1_A  TM=5.094E-01  e=2.734E-27  Saccharomyces cerevisiae
  8ptx-assembly1_D  TM=8.961E-01  e=2.142E-11  Homo sapiens

Secondary structure (DSSP, 8-state):
--EEEEEESSPEEEEEEBS----S--------SSS----S----EEEEEETTTEEEEEEET----BTTEEEEEESS-STT----S--EEEEEEEEEE--TT--S--S-GGG-EEEEEEETTEEEEEEEETTEEEEEEEEEETTTEEEEEEEEE-SS-EEEEEE-SSEEEEEETTSBEEEEETTTTEEEE-EETTEE-B-SS--SEEEEEEPTTSSSEEEEEE-TTSEEEETTEEEEESEEEEEE-SSEEEEEETTSEEEEEESSHHHHHTHHHHHHSSS-TTEEE--TT-EEEEE-TTSS-EEEE-TTS-EEEE--HHHHHHHHHHHHHTT-HHHHHHHHHHTT--TTHHHHTSHHHHHHTHHHHHHHH--HHHHHHHHHH--SS-TTTTTTGGG-HHHHHS-------TTHHHHHHHHHHHHHHHHHTTTTHHHHHHHHHHTT-HHHHHHHHHHHHHHHHTT---SS-HHHHHHHHHHHS-HHHHHHHHHHTT-HHHHHHHHHTSSS-HHHHHHHHHHHHTS-HHHHHHHHHHHTT-HHHHHTT--TT-TTHHHHHHHHHHHT-HHHHGGGSPTT-HHHHHHHHHHHHHHHHTT-HHHHHHHHHHTT-HHHHHHHHHHHT-HHHHHHHHHHHT--HHHHHHHHHHHHHHHHHTT-HHHHHHIIIIIS--HHHHHHHHHHHT-HHHHHHHHHHTT-THHIIIIIHHHHHHHHHHHHHHHHHHHHHHHHHHHHHHHHHHHHHHHHHHHHHHHHHT--S-TT--S------------------------------HHHHHHHHHTTS--STT-TTHHHHHHHHHHHHHHHHHHHHHHHHHHHHHHHHTT-HHHHHHHHHHHHHHHHHHHHHHHHHS------------TT--HHHHHHHHHHSS--TTHHHHHHHHHHTTS-GGGSSPPPPPPGGG--TTTS--TT--/--EEEEEESSPEEEEEEBS----S--------SSS----S----EEEEEETTTEEEEEEET----BTTEEEEEES--STT----S--EEEEEEEEEE--TT--S--S-GGG-EEEEEEETTEEEEEEEETTEEEEEEEEEETTTEEEEEEEEE-SS-EEEEEE-SSEEEEEETTSBEEEEETTTTEEEE-EETTEE-B-SS--SEEEEEEPTTSSSEEEEEE-TTSEEEETTEEEEESEEEEEE-SSEEEEEETTSEEEEEESSHHHHHTHHHHHHSSS-TTEEE--TT-EEEEE-TTSS-EEEE-TTS-EEEE--HHHHHHHHHHHHHTT-HHHHHHHHHHTT--TTHHHHTSHHHHHHTHHHHHHHH--HHHHHHHHHH--SS-TTTTTTGGG-HHHHHS-------TTHHHHHHHHHHHHHHHHHTTTTHHHHHHHHHHTT-HHHHHHHHHHHHHHHHTT---SS-HHHHHHHHHHHS-HHHHHHHHHHTT-HHHHHHHHHTSSS-HHHHHHHHHHHHTS-HHHHHHHHHHHTT-HHHHHTT--TT-TTHHHHHHHHHHHT-HHHHGGGSPTT-HHHHHHHHHHHHHHHHTT-HHHHHHHHHHTT-HHHHHHHHHHHT-HHHHHHHHHHHT--HHHHHHHHHHHHHHHHHTT-HHHHHHIIIIIS--HHHHHHHHHHHT-HHHHHHHHHHTT-THHIIIIIHHHHHHHHHHHHHHHHHHHHHHHHHHHHHHHHHHHHHHHHHHHHHHHHHT--S-TT---------------------------------HHHHHHHHHTTS--STT-TTHHHHHHHHHHHHHHHHHHHHHHHHHHHHHHHHTT-HHHHHHHHHHHHHHHHHHHHHHHHHS------------TT--HHHHHHHHHHHT--TTHHHHHHHHHHTTS-GGGSSPPPPPPGGG--TTTS--TT--

InterPro domains:
  IPR006849 Elongator complex protein 1 [PTHR12747] (148-877)
  IPR056165 ELP1, N-terminal second beta-propeller [PF23797] (111-293)
  IPR056166 ELP1, TPR domain [PF23878] (528-689)
  IPR056167 ELP1, alpha-solenoid [PF23925] (317-520)
  IPR056169 ELP1, three-helical bundle [PF23936] (698-871)

Sequence (1892 aa):
MSAYQVEFADVINSIAFCSDGDGGGGGGGVDDSGYVDVDVDVCGSVCVQHGVDRLTFLSAGVDGEVEGCVVRVTGAGGQGFRECVVPVGVCGQCEVQWPAGVSPRPASAREMYHWAWPRRDLLLAVFGVDGVCFLVFIEVVEARRAVAKEVVALEDCVVAMAASPTLAALQLASGSVVKVELATRRLDPWLLDGHEVCLPAASHQLLLCPLEGVAGPTPLALTPRGRLYLGHRQVLAGCTSVLLHTHHLLATTAAHTLLATPLTTPALAALEETASGSGGGGVRRVERGARLVCGVGHDTRVVLQMPRGNLEVVSPRPLALHALGRLVGAQQYGAALTLALRHRIDTNLLYDHQPDHFLAAADHFVQDVAAPQRLDVFLAALTDADCTTTTYAFHYPARHTTTTTATAAPGKVVAVCVAVRAAMEGQDKGRLLLPILTSLVRCGRMEEALARLGDMRRQAEEGQVFPVGPEEGLRHLLYLADTDELYRVALGTYDLSLALMVAQRSKRDPKEYLAQLNSLAALPGPLQRFRINATLQRFTAALHGLDDTVPHRTEALAMVDTHGLHALALPLLPDGSEVKATVCHSYGRRLLAQNRPGEAAIMLGRAGQHQAALEAYRSAGNWQMALVMAARLGLAKERVGELCRELAEALRGQGRHTEAARLYEHHLADEEEAVACLTAAGEWQDALRLAHHHGRPDLLQTHVQPGARQQAAATLADMQEVAATITSQVARLAVVRAAQQRQHTASLALAAEDAPLDSDLYSDTSTVAGGEPGRRSMASSSGGGSSSRSQRSSKSRRKMERKKYSLREGSATEDLALLAALHHTYTTLQGRATTTTTLCTALLTLGHDAEATHLHTAFAGLLKVARAKQAEIWPVAAPPDQEEFGPQLTTQAAVDRVMAGAGPGPAGGALVAARMAMLEPHLRFPPPPVTDAWQLTMLAPQDKAHMSAYQVEFADVINSIAFCSDGDGGGGGGGVDDSGYVDVDVDVCGSVCVQHGVDRLTFLSAGVDGEVEGCVVRVTGAGGQGFRECVVPVGVCGQCEVQWPAGVSPRPASAREMYHWAWPRRDLLLAVFGVDGVCFLVFIEVVEARRAVAKEVVALEDCVVAMAASPTLAALQLASGSVVKVELATRRLDPWLLDGHEVCLPAASHQLLLCPLEGVAGPTPLALTPRGRLYLGHRQVLAGCTSVLLHTHHLLATTAAHTLLATPLTTPALAALEETASGSGGGGVRRVERGARLVCGVGHDTRVVLQMPRGNLEVVSPRPLALHALGRLVGAQQYGAALTLALRHRIDTNLLYDHQPDHFLAAADHFVQDVAAPQRLDVFLAALTDADCTTTTYAFHYPARHTTTTTATAAPGKVVAVCVAVRAAMEGQDKGRLLLPILTSLVRCGRMEEALARLGDMRRQAEEGQVFPVGPEEGLRHLLYLADTDELYRVALGTYDLSLALMVAQRSKRDPKEYLAQLNSLAALPGPLQRFRINATLQRFTAALHGLDDTVPHRTEALAMVDTHGLHALALPLLPDGSEVKATVCHSYGRRLLAQNRPGEAAIMLGRAGQHQAALEAYRSAGNWQMALVMAARLGLAKERVGELCRELAEALRGQGRHTEAARLYEHHLADEEEAVACLTAAGEWQDALRLAHHHGRPDLLQTHVQPGARQQAAATLADMQEVAATITSQVARLAVVRAAQQRQHTASLALAAEDAPLDSDLYSDTSTVAGGEPGRRSMASSSGGGSSSRSQRSSKSRRKMERKKYSLREGSATEDLALLAALHHTYTTLQGRATTTTTLCTALLTLGHDAEATHLHTAFAGLLKVARAKQAEIWPVAAPPDQEEFGPQLTTQAAVDRVMAGAGPGPAGGALVAARMAMLEPHLRFPPPPVTDAWQLTMLAPQDKAH

Organism: Portunus trituberculatus (NCBI:txid210409)